Protein AF-0000000077855788 (afdb_homodimer)

Sequence (1600 aa):
MSSPLRSNRKIDPDASLVLVGIRGCGKRSLGFVAATALKRRFITEDHYFKEVTGLTRHEYLKQFGSQEFQHRDIEVLKMMLDKHRSRCVIECGLGSLTRPVQEHLRQYAATNPVVYLVRDMDHIQRLLGLEAQAVRRLCEGDPLHRNCSNFEFYNVEDRSSVSADEDAPDRRSVDYSFKLKEAKEDFTRFVQFITGTDVGSSGYDSPFVLLETPPELRSFTHAIFVRSSEMIEGAVNLCGLESGGDAIELCIDRWGPGMASTVSKQVSLLRRSARIPILFSIDASSSGIGRDLSPTQLRDVYFEIVEHGLRLAVEYLAIDLGQDRKLFGEAVRNRGMTKIIGQHVYEPSDHVSWEDEDCMSMYLEAETLACQLARILRVATEREDNNAVAKFTNKIQSLPGKHIPIIAYNIGSLGRTSQVFNSILTPVTHPAIKRSTDNERDPLITSRDAVQALFQSYVLDPLQFYILGGSVAYSLSPAMYNAAFQHCGMNHTYSIPESPTLSALDRLGRDPHFGGTSVVQPWRVQVSQKLASKSRHAEAIGAINTIMPLRARADGTVFPLQEQASRRNQAGPVLGWYGENTDWVGIVSCINRNLSPRNAISPLKTTGLVIGAGGMGRAAIYAMLRLGCRKIFIYNRTLSRAESVARHFNSWAASQVGAPEVVHVLKSVEDEWPADACPPCLIASCVPADPDGDEPPANFEMPQQWLGSPTGGVVLEFAYKPLETPLLRQMRRFRSETGRPWVLVDGLDNVCEQAIAQFELLTGRKAPRRLMTAEALRNYVGENGQFDEKTIQARLDSVRMSSPLRSNRKIDPDASLVLVGIRGCGKRSLGFVAATALKRRFITEDHYFKEVTGLTRHEYLKQFGSQEFQHRDIEVLKMMLDKHRSRCVIECGLGSLTRPVQEHLRQYAATNPVVYLVRDMDHIQRLLGLEAQAVRRLCEGDPLHRNCSNFEFYNVEDRSSVSADEDAPDRRSVDYSFKLKEAKEDFTRFVQFITGTDVGSSGYDSPFVLLETPPELRSFTHAIFVRSSEMIEGAVNLCGLESGGDAIELCIDRWGPGMASTVSKQVSLLRRSARIPILFSIDASSSGIGRDLSPTQLRDVYFEIVEHGLRLAVEYLAIDLGQDRKLFGEAVRNRGMTKIIGQHVYEPSDHVSWEDEDCMSMYLEAETLACQLARILRVATEREDNNAVAKFTNKIQSLPGKHIPIIAYNIGSLGRTSQVFNSILTPVTHPAIKRSTDNERDPLITSRDAVQALFQSYVLDPLQFYILGGSVAYSLSPAMYNAAFQHCGMNHTYSIPESPTLSALDRLGRDPHFGGTSVVQPWRVQVSQKLASKSRHAEAIGAINTIMPLRARADGTVFPLQEQASRRNQAGPVLGWYGENTDWVGIVSCINRNLSPRNAISPLKTTGLVIGAGGMGRAAIYAMLRLGCRKIFIYNRTLSRAESVARHFNSWAASQVGAPEVVHVLKSVEDEWPADACPPCLIASCVPADPDGDEPPANFEMPQQWLGSPTGGVVLEFAYKPLETPLLRQMRRFRSETGRPWVLVDGLDNVCEQAIAQFELLTGRKAPRRLMTAEALRNYVGENGQFDEKTIQARLDSVR

Organism: Aspergillus terreus (NCBI:txid33178)

pLDDT: mean 87.7, std 13.11, range [22.98, 98.69]

Nearest PDB structures (foldseek):
  5swv-assembly1_C  TM=8.016E-01  e=3.591E-38  Schizosaccharomyces pombe 972h-
  2o7s-assembly1_A  TM=4.598E-01  e=8.227E-27  Arabidopsis thaliana
  2o7q-assembly1_A  TM=4.556E-01  e=2.317E-26  Arabidopsis thaliana
  2gpt-assembly1_A  TM=4.487E-01  e=3.043E-26  Arabidopsis thaliana
  6bmb-assembly1_A  TM=4.433E-01  e=1.255E-25  Arabidopsis thaliana

InterPro domains:
  IPR001381 3-dehydroquinate dehydratase type I [PF01487] (223-460)
  IPR001381 3-dehydroquinate dehydratase type I [cd00502] (224-437)
  IPR006151 Quinate/shikimate 5-dehydrogenase/glutamyl-tRNA reductase [PF01488] (608-657)
  IPR013708 Shikimate dehydrogenase substrate binding, N-terminal [PF08501] (467-547)
  IPR013785 Aldolase-type TIM barrel [G3DSA:3.20.20.70] (212-454)
  IPR027417 P-loop containing nucleoside triphosphate hydrolase [G3DSA:3.40.50.300] (8-182)
  IPR027417 P-loop containing nucleoside triphosphate hydrolase [SSF52540] (16-129)
  IPR031322 Shikimate kinase/gluconokinase [PF01202] (23-154)
  IPR036291 NAD(P)-binding domain superfamily [SSF51735] (583-776)
  IPR046346 Aminoacid dehydrogenase-like, N-terminal domain superfamily [SSF53223] (458-555)

Secondary structure (DSSP, 8-state):
------------TTBPEEEE--TTS-HHHHHHHHHHHHT-EEEEHHHHHHHHHSS-HHHHHHHH-HHHHHHHHHHHHHHHHHH--BSEEEE--GGGGSHHHHHHHHHHTTTS-EEEEE--HHHHHHHHT--HHHHHHHHHHGGGGGGG-SEEEE-PPPGGGSSS-S----TTSTTTGGGGHHHHHHHHHHHHHHHT---S--S-S-TT-GGGS-GGGSSS-EEEEEEHHHHHTT-B-GGGGGSS-SEEEEEE-B--TTHHHHHHHHHHHHHHHH-S-EEEEE-TTSHHHHTT--HHHHHHHHHHHHHHHHHTT-SEEEEETTS-HHHHHHHHHT-TTPEEEEEEEE-GGG---TTSHHHHHHHHHHHHTT-SEEEEEEE-SSTTHHHHHHHHHHHHHTSSS----EEEEEESGGGHHHHHT--S-EEEB-TTB---S--TTS---BHHHHHHHHHHTTSS---EEEEESSS-TT-SHHHHHHHHHHHTT---EEE--SS-SHHHHHHHTTSTTEEEEEE-TTSHHHHHTT-SEE-HHHHHHT--SEEEEEEB-TTSPBPPHHHHHHTTT----EEEEEEE--HHHHHHHHHHHH--GGG---TTT-EEEEE--SHHHHHHHHHHHHHT--EEEEE-SSHHHHHHHHHHHHHHHHHHHS----EEEE--TTSPPPTTSPPPSEEEE---SS--TTS-S------GGGG--TT-EEEEE---SSSS-HHHHHHHHHHHHH---EEEE-HHHHHHHHHHHHHHHHHSS---HHHHHHHHHHH-EETTEEPPHHHHHHHHTT--/------------TTBPEEEE--TTS-HHHHHHHHHHHHT-EEEEHHHHHHHHHSS-HHHHHHHH-HHHHHHHHHHHHHHHHHH--BSEEEE--GGGGSHHHHHHHHHHTTTS-EEEEE--HHHHHHHHT--HHHHHHHHHHGGGGGGG-SEEEE-PPPGGGSSS-TT---TTSHHHHGGGHHHHHHHHHHHHHHHT---S--S-S-TT-GGGS-GGGSSS-EEEEEEHHHHHTT-B-GGGGGSS-SEEEEEE-B--TTHHHHHHHHHHHHHHHH-S-EEEEE-TTSHHHHTT--HHHHHHHHHHHHHHHHHTT-SEEEEETTS-HHHHHHHHHT-TTPEEEEEEEE-GGG---TTSHHHHHHHHHHHHTT-SEEEEEEE-SSTTHHHHHHHHHHHHHTSSS----EEEEEESGGGHHHHHT--S-EEEB-TTB---S--TTS---BHHHHHHHHHHTTSS---EEEEESSS-TT-SHHHHHHHHHHHTT---EEE--SS-SHHHHHHHTTSTTEEEEEE-TTSHHHHHTS-SEE-HHHHHHT--SEEEEEEB-TTSPBPPHHHHHHTTT----EEEEEEE--HHHHHHHHHHHH--GGG---TTT-EEEEE--SHHHHHHHHHHHHHT--EEEEE-SSHHHHHHHHHHHHHHHHHHHS----EEEE--TTSPPPTTSPPPSEEEE---SS--TTS-SS-----GGGG--TT-EEEEE---SSSS-HHHHHHHHHHHHH---EEEE-HHHHHHHHHHHHHHHHHSS---HHHHHHHHHHH-EETTEEPPHHHHHHHHTT--

Radius of gyration: 42.32 Å; Cα contacts (8 Å, |Δi|>4): 3057; chains: 2; bounding box: 80×132×97 Å

Foldseek 3Di:
DPDLQQQFLAAALFFEEEEDFAPQLCLVVLLVLLCVLSVAAEEELQVQLCVVVVDGLVRCCVVPNDVVSLVSSLVSLLVVCVVPGGRYYYYDYPNCLDPSNLVSLQVSSNHHAYEQRAEDLVNSCVVVVDDPVVSVVRVVRGCSSVSSGQAYAYQDWAPQPPDDDPPDPPPLDLSVLLGCLLSSVLSSVVSCLSSVVVVPPCPVLALLFLVSDQQLLFWPFAAAEDELVLVVVVQFDLLQLQFFGQEHEYEYQADDPPVLVSVSVVVSSNCSRHVHFYEYEYDLVHCRQPVPDDPVVSLVSLLVSLSSVLNHSGQEYEDELPHDLVSLLSSVSRNRNHAYEHEYEAEVVNVDALPDCVVVVSQVSCVVSVGQEYEYEYADPALCSLVSQVVNQVVVVPDPDDGHYYHYWYFFPSTVNNLLRGIGHRHAHDPSGDDPDDDRRHHDHTQLRSQLVCDVVQVFDAAEEEEAEDDCPLPLLQLLQVLQCVVRNHNYGYDYDPHRDPVVCVVLLFFLRHLKYFYDPPCFQVVLVFFPEEGPLCVLLNGFGIKGFFAADPVRHTDDSSVCSNRSRHGHGGDGIYTHHLLLVLLLVVQSSSWRSVQQDDQVAAEEEEEDLHSNSSSNLSSCVVSPYQAYEYEYPDQVSLVVSQCSNQVVCCVPVVRRGRYHYDDDLPDADDPSHHQHQHYEYPFEQDPPPPDHGPLDEHDPNSQPHQQHHEYEYQYVAPQCHNHNVNVVVVCVVPVRDYHYHTNLSSSLSSSQSNSCSSPVGHTPSLSSSLSSQQSDQHPVGGDDPVVSVVVSVSPD/DPDLQQQFLAAALFFEEEEDFAPQLCLVVLLVLLCVLSVAAEEELQVQLCVVVVDGLVRCCVVPNDVVSLVSSLVSVLVVCVVPGGRYYYYDYPNCLDPSNLVSLQVSSNHHAYEQRAEDLVNSCVVVVDDPVVSVVRVVRGCSSVSSGQAYAYQDWAPQPPDDDPPPPPPLDLSNLLGCLLSSVLSSVVSCLSSVVVVPDCPVLALLFLVSDQQLLFWPFAAAEDELVLVVVVQFDLLQLQFFGQEYEYEYQADDPPVLVSVNVVVSSNCSRHVHFYEYHYDLVHCRQPPPDDPVRSLVSLLVSLSSVLNHSGQEYEDELPHDLVSLLSSVSRNRNHAYEHEDEAEVVNVDALPDCVVVVSQVSCVVSVGQEYEYEYADPALCSLVSQVVNQVVVVPDPDDGHYYHYWYFFPSTVNNLLRGIGHRHAHDPSGDDPDDDRRHHDHTQLRSQLVCDVVQVFDAAEEEEAEDDCPLPLLQLLQVLQCVVRNHNYGYDYDPHRDVVVCVVLLFFLRHLKYFYDPPCFQVVLVFFPEEGPLCVLLNGFGIKGFFAADPVRHTDDSSVCSNRSRHGHGGDGIYTDHLLLVLLLVVQSSSWRSVQQDDQAAAEEEEEDLHSNSSSNLSSCVVSPYQAYEYEYPDQVSLVVSQCSNQVVCCVPPVRRGRYHYDDDLPDADDPSHHQHQHYEYPFACDPPPPDHGQQDEHDPNSQPHQQHHEYEYQYVAPQCGPHNVNVVVVCVVPVRDYHYHTNLSSSLSSSQSNSCSSPVGHTPSLSSSLSSQQSDQHPVGGDDPVVSVVVSVSPD

Solvent-accessible surface area (backbone atoms only — not comparable to full-atom values): 83440 Å² total; per-residue (Å²): 133,76,71,77,76,76,58,38,40,68,51,57,60,53,35,14,38,36,34,40,44,54,88,71,36,43,51,67,65,50,35,50,44,45,11,61,69,66,71,30,48,70,44,46,48,66,60,49,44,22,70,75,70,74,36,46,69,68,55,39,33,72,72,63,33,68,69,55,34,54,54,49,50,54,52,48,53,52,48,54,51,68,74,43,55,53,53,26,23,35,32,49,53,75,61,57,74,38,68,72,46,29,56,51,34,40,58,46,14,53,54,22,57,20,34,25,39,38,47,58,63,71,55,33,34,65,74,67,65,56,52,73,70,58,49,52,54,46,63,68,49,50,65,56,40,60,76,28,30,44,31,44,45,43,51,64,80,52,78,82,72,67,71,76,77,89,67,78,77,57,83,83,42,77,73,54,55,61,46,50,57,61,45,46,55,51,48,38,54,47,54,30,51,70,36,60,43,40,82,71,80,58,55,67,57,42,66,39,39,60,91,75,46,57,51,84,78,40,64,59,24,27,15,35,56,42,47,50,60,39,55,74,69,63,34,51,43,57,80,57,50,45,40,61,39,58,24,36,24,45,28,40,36,57,57,58,91,68,34,68,63,51,52,39,44,48,52,42,52,48,39,67,48,40,71,44,48,37,32,39,36,69,40,71,85,31,66,44,54,39,69,91,52,52,72,68,55,40,50,52,51,50,51,49,52,51,50,51,47,47,22,52,63,34,49,28,38,47,42,60,66,84,52,62,62,69,63,48,45,49,50,56,69,32,28,43,73,32,37,37,26,27,24,48,74,46,50,70,88,66,74,72,52,59,84,39,64,62,54,57,50,52,52,50,46,22,53,73,59,64,32,59,28,30,33,46,38,32,48,42,74,45,61,68,49,38,58,40,40,53,53,40,55,51,52,60,70,65,45,84,77,91,73,66,55,73,33,60,34,33,34,34,89,52,5,46,36,22,46,51,68,31,47,34,63,36,63,14,30,54,90,41,46,60,76,85,70,89,55,64,76,50,55,84,48,36,41,30,51,33,41,31,21,34,43,54,37,50,75,27,42,60,30,41,31,37,47,33,30,76,80,54,88,81,55,50,58,40,55,20,48,38,52,43,26,55,66,51,27,43,71,48,45,44,42,73,54,95,58,38,45,72,69,39,45,61,56,50,55,50,37,38,38,42,40,32,31,37,39,37,60,82,44,17,45,64,52,55,72,70,43,74,43,62,24,56,63,17,59,71,44,57,23,26,31,34,39,32,63,35,45,32,48,84,87,62,50,64,56,56,65,65,55,46,42,57,42,48,47,47,59,45,50,38,80,42,34,34,34,32,49,34,57,27,56,8,48,40,52,54,45,64,73,52,50,44,55,90,63,55,69,31,56,87,67,32,20,34,36,32,35,30,53,52,56,63,24,34,26,50,53,49,26,42,44,73,64,39,39,43,36,32,37,31,32,32,93,55,55,69,46,25,48,50,52,29,51,52,51,17,54,52,35,34,74,69,72,67,47,61,77,36,45,44,71,48,87,50,83,82,54,74,67,60,87,92,49,64,46,37,32,38,36,39,39,47,50,57,42,62,49,65,80,91,43,76,39,54,81,53,71,77,53,69,72,56,65,58,28,83,75,23,30,32,40,39,36,58,35,49,66,55,57,81,37,57,44,58,52,48,50,52,51,48,30,68,74,68,65,43,57,60,39,80,40,52,12,63,60,41,54,41,41,16,47,39,53,43,46,18,45,52,62,63,43,64,44,46,56,64,60,32,43,50,38,36,47,61,69,38,70,51,95,84,41,58,63,52,71,67,60,48,50,60,57,46,73,72,56,124,132,76,70,78,79,75,60,37,40,67,51,57,60,53,35,13,37,35,35,39,44,55,88,71,36,45,52,67,66,49,37,50,44,44,12,60,69,68,72,32,47,70,44,46,49,67,62,50,43,22,69,75,68,73,36,47,70,68,56,39,34,72,71,62,32,68,70,54,34,53,53,49,51,53,52,48,52,53,46,53,51,70,74,42,56,54,54,25,24,36,33,48,52,75,63,55,74,39,68,73,45,29,54,51,34,40,59,46,15,52,55,23,58,21,33,24,39,38,48,58,62,70,53,32,34,64,76,69,66,56,53,73,70,58,49,52,53,47,65,68,49,50,64,57,42,60,74,26,28,44,30,44,45,44,51,63,77,49,78,78,68,67,71,70,76,89,68,76,76,58,82,82,41,79,72,55,55,57,44,49,56,59,47,47,54,52,49,37,55,48,54,29,51,70,36,60,42,40,82,75,81,60,55,68,56,42,64,40,39,61,90,76,45,58,52,83,78,40,65,60,23,28,14,35,57,41,46,48,60,40,54,75,71,61,34,49,44,57,82,56,50,44,39,62,40,59,25,35,27,43,29,39,36,60,56,57,90,67,35,66,60,51,51,40,45,46,54,43,52,47,40,65,48,41,72,45,49,37,32,40,36,70,40,68,86,30,69,44,54,40,67,92,51,52,73,68,53,40,52,52,51,51,51,49,52,51,50,48,45,48,23,53,63,35,50,28,39,47,43,59,65,86,52,62,62,67,63,49,46,51,49,56,68,32,27,44,74,33,38,38,27,26,24,47,74,46,50,71,88,65,74,72,54,58,84,37,63,63,54,56,51,52,53,50,47,22,53,73,61,63,32,59,28,30,34,46,37,31,49,42,74,44,61,66,49,37,58,39,39,52,54,41,54,51,53,60,71,66,44,84,75,89,73,63,55,72,34,59,35,32,33,34,89,53,4,46,37,23,44,52,70,32,46,33,62,36,62,14,32,54,90,41,48,60,77,86,70,90,56,64,76,50,55,84,48,36,40,31,52,33,41,31,21,35,43,54,38,49,73,28,40,59,30,41,30,37,48,33,30,77,79,54,88,81,56,51,57,38,57,20,47,38,52,44,26,54,66,50,26,43,71,48,46,43,44,73,55,95,60,38,45,71,70,40,47,62,58,48,53,51,36,38,39,40,41,30,32,39,39,38,61,80,45,16,44,63,52,54,72,71,44,75,43,61,24,55,63,18,60,71,41,56,22,27,32,36,39,33,63,34,43,32,48,84,87,62,52,65,54,56,65,66,55,45,43,57,42,47,48,48,59,46,51,38,80,42,35,34,33,32,48,35,56,27,56,8,49,42,51,53,46,64,73,53,50,44,56,90,62,54,70,32,56,86,68,31,20,34,36,33,35,28,54,51,54,64,24,32,24,50,52,48,26,41,44,73,64,40,40,43,36,31,36,33,34,30,94,54,56,68,46,27,48,52,52,30,50,51,50,17,54,51,36,34,73,70,73,67,47,62,76,33,45,43,71,48,86,50,83,82,53,74,65,60,87,92,49,63,47,36,33,38,37,39,39,46,49,60,36,66,51,71,80,92,47,77,31,48,79,54,71,77,54,69,70,56,66,58,29,81,74,24,30,32,39,38,36,57,36,49,66,56,57,80,36,50,42,57,52,48,48,52,50,47,30,69,72,69,64,42,56,61,39,79,39,50,12,62,60,40,53,41,42,17,48,39,52,43,46,18,45,52,61,62,44,64,44,45,55,65,60,31,43,48,38,36,48,63,70,38,70,52,93,85,40,58,63,51,71,68,60,48,48,59,57,46,72,70,55,125

Structure (mmCIF, N/CA/C/O backbone):
data_AF-0000000077855788-model_v1
#
loop_
_entity.id
_entity.type
_entity.pdbx_description
1 polymer 'Repressor protein'
#
loop_
_atom_site.group_PDB
_atom_site.id
_atom_site.type_symbol
_atom_site.label_atom_id
_atom_site.label_alt_id
_atom_site.label_comp_id
_atom_site.label_asym_id
_atom_site.label_entity_id
_atom_site.label_seq_id
_atom_site.pdbx_PDB_ins_code
_atom_site.Cartn_x
_atom_site.Cartn_y
_atom_site.Cartn_z
_atom_site.occupancy
_atom_site.B_iso_or_equiv
_atom_site.auth_seq_id
_atom_site.auth_comp_id
_atom_site.auth_asym_id
_atom_site.auth_atom_id
_atom_site.pdbx_PDB_model_num
ATOM 1 N N . MET A 1 1 ? -38.094 46.25 5.488 1 23.09 1 MET A N 1
ATOM 2 C CA . MET A 1 1 ? -37.281 45.062 5.688 1 23.09 1 MET A CA 1
ATOM 3 C C . MET A 1 1 ? -35.875 45.219 5.07 1 23.09 1 MET A C 1
ATOM 5 O O . MET A 1 1 ? -35.75 45.25 3.848 1 23.09 1 MET A O 1
ATOM 9 N N . SER A 1 2 ? -35.094 46.156 5.586 1 30.08 2 SER A N 1
ATOM 10 C CA . SER A 1 2 ? -33.844 46.688 5.07 1 30.08 2 SER A CA 1
ATOM 11 C C . SER A 1 2 ? -32.875 45.562 4.684 1 30.08 2 SER A C 1
ATOM 13 O O . SER A 1 2 ? -32.875 44.5 5.309 1 30.08 2 SER A O 1
ATOM 15 N N . SER A 1 3 ? -32.625 45.469 3.502 1 36.44 3 SER A N 1
ATOM 16 C CA . SER A 1 3 ? -31.734 44.5 2.902 1 36.44 3 SER A CA 1
ATOM 17 C C . SER A 1 3 ? -30.516 44.25 3.787 1 36.44 3 SER A C 1
ATOM 19 O O . SER A 1 3 ? -29.875 45.219 4.258 1 36.44 3 SER A O 1
ATOM 21 N N . PRO A 1 4 ? -30.547 43.281 4.625 1 43.81 4 PRO A N 1
ATOM 22 C CA . PRO A 1 4 ? -29.344 43.031 5.426 1 43.81 4 PRO A CA 1
ATOM 23 C C . PRO A 1 4 ? -28.062 43.469 4.723 1 43.81 4 PRO A C 1
ATOM 25 O O . PRO A 1 4 ? -27.891 43.188 3.533 1 43.81 4 PRO A O 1
ATOM 28 N N . LEU A 1 5 ? -27.641 44.656 4.949 1 46.56 5 LEU A N 1
ATOM 29 C CA . LEU A 1 5 ? -26.406 45.25 4.445 1 46.56 5 LEU A CA 1
ATOM 30 C C . LEU A 1 5 ? -25.328 44.188 4.219 1 46.56 5 LEU A C 1
ATOM 32 O O . LEU A 1 5 ? -25.156 43.281 5.043 1 46.56 5 LEU A O 1
ATOM 36 N N . ARG A 1 6 ? -24.953 44 2.924 1 56.59 6 ARG A N 1
ATOM 37 C CA . ARG A 1 6 ? -23.984 43.094 2.293 1 56.59 6 ARG A CA 1
ATOM 38 C C . ARG A 1 6 ? -22.609 43.25 2.943 1 56.59 6 ARG A C 1
ATOM 40 O O . ARG A 1 6 ? -22.031 44.344 2.977 1 56.59 6 ARG A O 1
ATOM 47 N N . SER A 1 7 ? -22.266 42.406 3.941 1 69.44 7 SER A N 1
ATOM 48 C CA . SER A 1 7 ? -20.969 42.406 4.613 1 69.44 7 SER A CA 1
ATOM 49 C C . SER A 1 7 ? -19.812 42.312 3.609 1 69.44 7 SER A C 1
ATOM 51 O O . SER A 1 7 ? -19.875 41.5 2.674 1 69.44 7 SER A O 1
ATOM 53 N N . ASN A 1 8 ? -19.094 43.438 3.318 1 81.44 8 ASN A N 1
ATOM 54 C CA . ASN A 1 8 ? -17.891 43.438 2.49 1 81.44 8 ASN A CA 1
ATOM 55 C C . ASN A 1 8 ? -16.656 43.062 3.291 1 81.44 8 ASN A C 1
ATOM 57 O O . ASN A 1 8 ? -16.438 43.562 4.391 1 81.44 8 ASN A O 1
ATOM 61 N N . ARG A 1 9 ? -15.953 42.094 2.84 1 90.12 9 ARG A N 1
ATOM 62 C CA . ARG A 1 9 ? -14.789 41.594 3.572 1 90.12 9 ARG A CA 1
ATOM 63 C C . ARG A 1 9 ? -13.516 41.75 2.748 1 90.12 9 ARG A C 1
ATOM 65 O O . ARG A 1 9 ? -12.438 41.312 3.16 1 90.12 9 ARG A O 1
ATOM 72 N N . LYS A 1 10 ? -13.719 42.312 1.552 1 86.38 10 LYS A N 1
ATOM 73 C CA . LYS A 1 10 ? -12.547 42.75 0.815 1 86.38 10 LYS A CA 1
ATOM 74 C C . LYS A 1 10 ? -12.109 44.156 1.286 1 86.38 10 LYS A C 1
ATOM 76 O O . LYS A 1 10 ? -12.664 45.156 0.851 1 86.38 10 LYS A O 1
ATOM 81 N N . ILE A 1 11 ? -11.148 44.188 2.082 1 87.12 11 ILE A N 1
ATOM 82 C CA . ILE A 1 11 ? -10.828 45.438 2.783 1 87.12 11 ILE A CA 1
ATOM 83 C C . ILE A 1 11 ? -9.391 45.844 2.465 1 87.12 11 ILE A C 1
ATOM 85 O O . ILE A 1 11 ? -8.562 45 2.104 1 87.12 11 ILE A O 1
ATOM 89 N N . ASP A 1 12 ? -9.234 47.062 2.537 1 88.62 12 ASP A N 1
ATOM 90 C CA . ASP A 1 12 ? -7.891 47.594 2.408 1 88.62 12 ASP A CA 1
ATOM 91 C C . ASP A 1 12 ? -6.996 47.125 3.553 1 88.62 12 ASP A C 1
ATOM 93 O O . ASP A 1 12 ? -7.418 47.125 4.711 1 88.62 12 ASP A O 1
ATOM 97 N N . PRO A 1 13 ? -5.836 46.719 3.285 1 88.38 13 PRO A N 1
ATOM 98 C CA . PRO A 1 13 ? -4.93 46.219 4.316 1 88.38 13 PRO A CA 1
ATOM 99 C C . PRO A 1 13 ? -4.613 47.25 5.391 1 88.38 13 PRO A C 1
ATOM 101 O O . PRO A 1 13 ? -4.27 46.906 6.52 1 88.38 13 PRO A O 1
ATOM 104 N N . ASP A 1 14 ? -4.758 48.5 5.078 1 90.94 14 ASP A N 1
ATOM 105 C CA . ASP A 1 14 ? -4.434 49.562 6.035 1 90.94 14 ASP A CA 1
ATOM 106 C C . ASP A 1 14 ? -5.68 50.031 6.785 1 90.94 14 ASP A C 1
ATOM 108 O O . ASP A 1 14 ? -5.598 50.906 7.656 1 90.94 14 ASP A O 1
ATOM 112 N N . ALA A 1 15 ? -6.766 49.406 6.488 1 94.31 15 ALA A N 1
ATOM 113 C CA . ALA A 1 15 ? -8.016 49.812 7.133 1 94.31 15 ALA A CA 1
ATOM 114 C C . ALA A 1 15 ? -7.961 49.562 8.641 1 94.31 15 ALA A C 1
ATOM 116 O O . ALA A 1 15 ? -7.402 48.562 9.078 1 94.31 15 ALA A O 1
ATOM 117 N N . SER A 1 16 ? -8.516 50.469 9.391 1 96.38 16 SER A N 1
ATOM 118 C CA . SER A 1 16 ? -8.57 50.281 10.836 1 96.38 16 SER A CA 1
ATOM 119 C C . SER A 1 16 ? -9.484 49.125 11.219 1 96.38 16 SER A C 1
ATOM 121 O O . SER A 1 16 ? -10.453 48.844 10.523 1 96.38 16 SER A O 1
ATOM 123 N N . LEU A 1 17 ? -9.086 48.5 12.266 1 96.44 17 LEU A N 1
ATOM 124 C CA . LEU A 1 17 ? -9.852 47.375 12.812 1 96.44 17 LEU A CA 1
ATOM 125 C C . LEU A 1 17 ? -10.648 47.812 14.039 1 96.44 17 LEU A C 1
ATOM 127 O O . LEU A 1 17 ? -10.109 48.469 14.93 1 96.44 17 LEU A O 1
ATOM 131 N N . VAL A 1 18 ? -11.914 47.5 14.109 1 96.69 18 VAL A N 1
ATOM 132 C CA . VAL A 1 18 ? -12.781 47.875 15.219 1 96.69 18 VAL A CA 1
ATOM 133 C C . VAL A 1 18 ? -13.234 46.625 15.977 1 96.69 18 VAL A C 1
ATOM 135 O O . VAL A 1 18 ? -13.609 45.625 15.367 1 96.69 18 VAL A O 1
ATOM 138 N N . LEU A 1 19 ? -13.117 46.656 17.281 1 96.69 19 LEU A N 1
ATOM 139 C CA . LEU A 1 19 ? -13.57 45.562 18.141 1 96.69 19 LEU A CA 1
ATOM 140 C C . LEU A 1 19 ? -14.859 45.938 18.875 1 96.69 19 LEU A C 1
ATOM 142 O O . LEU A 1 19 ? -14.922 47 19.516 1 96.69 19 LEU A O 1
ATOM 146 N N . VAL A 1 20 ? -15.898 45.125 18.719 1 95.62 20 VAL A N 1
ATOM 147 C CA . VAL A 1 20 ? -17.172 45.344 19.406 1 95.62 20 VAL A CA 1
ATOM 148 C C . VAL A 1 20 ? -17.531 44.094 20.219 1 95.62 20 VAL A C 1
ATOM 150 O O . VAL A 1 20 ? -17.031 43 19.953 1 95.62 20 VAL A O 1
ATOM 153 N N . GLY A 1 21 ? -18.406 44.219 21.234 1 93.5 21 GLY A N 1
ATOM 154 C CA . GLY A 1 21 ? -18.859 43.156 22.125 1 93.5 21 GLY A CA 1
ATOM 155 C C . GLY A 1 21 ? -19.266 43.688 23.5 1 93.5 21 GLY A C 1
ATOM 156 O O . GLY A 1 21 ? -19.078 44.875 23.797 1 93.5 21 GLY A O 1
ATOM 157 N N . ILE A 1 22 ? -19.781 42.844 24.297 1 91 22 ILE A N 1
ATOM 158 C CA . ILE A 1 22 ? -20.25 43.25 25.609 1 91 22 ILE A CA 1
ATOM 159 C C . ILE A 1 22 ? -19.062 43.344 26.578 1 91 22 ILE A C 1
ATOM 161 O O . ILE A 1 22 ? -17.938 42.938 26.234 1 91 22 ILE A O 1
ATOM 165 N N . ARG A 1 23 ? -19.328 43.938 27.688 1 87.69 23 ARG A N 1
ATOM 166 C CA . ARG A 1 23 ? -18.297 44.062 28.703 1 87.69 23 ARG A CA 1
ATOM 167 C C . ARG A 1 23 ? -17.812 42.688 29.172 1 87.69 23 ARG A C 1
ATOM 169 O O . ARG A 1 23 ? -18.625 41.781 29.422 1 87.69 23 ARG A O 1
ATOM 176 N N . GLY A 1 24 ? -16.547 42.5 29.172 1 88.31 24 GLY A N 1
ATOM 177 C CA . GLY A 1 24 ? -16 41.25 29.672 1 88.31 24 GLY A CA 1
ATOM 178 C C . GLY A 1 24 ? -15.602 40.281 28.578 1 88.31 24 GLY A C 1
ATOM 179 O O . GLY A 1 24 ? -15.008 39.25 28.859 1 88.31 24 GLY A O 1
ATOM 180 N N . CYS A 1 25 ? -15.852 40.688 27.359 1 91.25 25 CYS A N 1
ATOM 181 C CA . CYS A 1 25 ? -15.57 39.75 26.266 1 91.25 25 CYS A CA 1
ATOM 182 C C . CYS A 1 25 ? -14.094 39.812 25.875 1 91.25 25 CYS A C 1
ATOM 184 O O . CYS A 1 25 ? -13.609 38.938 25.141 1 91.25 25 CYS A O 1
ATOM 186 N N . GLY A 1 26 ? -13.305 40.812 26.359 1 88.94 26 GLY A N 1
ATOM 187 C CA . GLY A 1 26 ? -11.867 40.875 26.141 1 88.94 26 GLY A CA 1
ATOM 188 C C . GLY A 1 26 ? -11.453 41.906 25.125 1 88.94 26 GLY A C 1
ATOM 189 O O . GLY A 1 26 ? -10.391 41.812 24.516 1 88.94 26 GLY A O 1
ATOM 190 N N . LYS A 1 27 ? -12.203 42.938 24.859 1 91.44 27 LYS A N 1
ATOM 191 C CA . LYS A 1 27 ? -11.969 43.969 23.828 1 91.44 27 LYS A CA 1
ATOM 192 C C . LYS A 1 27 ? -10.648 44.688 24.078 1 91.44 27 LYS A C 1
ATOM 194 O O . LYS A 1 27 ? -9.852 44.875 23.141 1 91.44 27 LYS A O 1
ATOM 199 N N . ARG A 1 28 ? -10.43 45.094 25.297 1 87.38 28 ARG A N 1
ATOM 200 C CA . ARG A 1 28 ? -9.227 45.875 25.594 1 87.38 28 ARG A CA 1
ATOM 201 C C . ARG A 1 28 ? -7.977 45 25.438 1 87.38 28 ARG A C 1
ATOM 203 O O . ARG A 1 28 ? -7 45.438 24.828 1 87.38 28 ARG A O 1
ATOM 210 N N . SER A 1 29 ? -8.031 43.844 26.062 1 85.75 29 SER A N 1
ATOM 211 C CA . SER A 1 29 ? -6.891 42.938 25.984 1 85.75 29 SER A CA 1
ATOM 212 C C . SER A 1 29 ? -6.605 42.531 24.547 1 85.75 29 SER A C 1
ATOM 214 O O . SER A 1 29 ? -5.461 42.594 24.094 1 85.75 29 SER A O 1
ATOM 216 N N . LEU A 1 30 ? -7.629 42.125 23.828 1 91.5 30 LEU A N 1
ATOM 217 C CA . LEU A 1 30 ? -7.453 41.688 22.453 1 91.5 30 LEU A CA 1
ATOM 218 C C . LEU A 1 30 ? -7.156 42.875 21.531 1 91.5 30 LEU A C 1
ATOM 220 O O . LEU A 1 30 ? -6.488 42.719 20.516 1 91.5 30 LEU A O 1
ATOM 224 N N . GLY A 1 31 ? -7.703 44 21.891 1 91.12 31 GLY A N 1
ATOM 225 C CA . GLY A 1 31 ? -7.348 45.188 21.156 1 91.12 31 GLY A CA 1
ATOM 226 C C . GLY A 1 31 ? -5.859 45.5 21.188 1 91.12 31 GLY A C 1
ATOM 227 O O . GLY A 1 31 ? -5.277 45.875 20.156 1 91.12 31 GLY A O 1
ATOM 228 N N . PHE A 1 32 ? -5.344 45.375 22.328 1 84.12 32 PHE A N 1
ATOM 229 C CA . PHE A 1 32 ? -3.902 45.531 22.469 1 84.12 32 PHE A CA 1
ATOM 230 C C . PHE A 1 32 ? -3.145 44.531 21.625 1 84.12 32 PHE A C 1
ATOM 232 O O . PHE A 1 32 ? -2.145 44.844 20.984 1 84.12 32 PHE A O 1
ATOM 239 N N . VAL A 1 33 ? -3.582 43.281 21.703 1 84.94 33 VAL A N 1
ATOM 240 C CA . VAL A 1 33 ? -2.98 42.188 20.922 1 84.94 33 VAL A CA 1
ATOM 241 C C . VAL A 1 33 ? -3.029 42.562 19.438 1 84.94 33 VAL A C 1
ATOM 243 O O . VAL A 1 33 ? -2.037 42.375 18.734 1 84.94 33 VAL A O 1
ATOM 246 N N . ALA A 1 34 ? -4.105 43.031 19.016 1 90.75 34 ALA A N 1
ATOM 247 C CA . ALA A 1 34 ? -4.289 43.375 17.609 1 90.75 34 ALA A CA 1
ATOM 248 C C . ALA A 1 34 ? -3.396 44.531 17.203 1 90.75 34 ALA A C 1
ATOM 250 O O . ALA A 1 34 ? -2.811 44.531 16.109 1 90.75 34 ALA A O 1
ATOM 251 N N . ALA A 1 35 ? -3.352 45.531 18.031 1 88.19 35 ALA A N 1
ATOM 252 C CA . ALA A 1 35 ? -2.529 46.688 17.75 1 88.19 35 ALA A CA 1
ATOM 253 C C . ALA A 1 35 ? -1.057 46.312 17.609 1 88.19 35 ALA A C 1
ATOM 255 O O . ALA A 1 35 ? -0.358 46.812 16.734 1 88.19 35 ALA A O 1
ATOM 256 N N . THR A 1 36 ? -0.705 45.469 18.453 1 75.88 36 THR A N 1
ATOM 257 C CA . THR A 1 36 ? 0.674 45 18.422 1 75.88 36 THR A CA 1
ATOM 258 C C . THR A 1 36 ? 0.927 44.156 17.172 1 75.88 36 THR A C 1
ATOM 260 O O . THR A 1 36 ? 1.937 44.312 16.484 1 75.88 36 THR A O 1
ATOM 263 N N . ALA A 1 37 ? 0.071 43.25 16.938 1 79.81 37 ALA A N 1
ATOM 264 C CA . ALA A 1 37 ? 0.205 42.312 15.812 1 79.81 37 ALA A CA 1
ATOM 265 C C . ALA A 1 37 ? 0.205 43.062 14.484 1 79.81 37 ALA A C 1
ATOM 267 O O . ALA A 1 37 ? 0.92 42.688 13.555 1 79.81 37 ALA A O 1
ATOM 268 N N . LEU A 1 38 ? -0.605 44.094 14.414 1 86.81 38 LEU A N 1
ATOM 269 C CA . LEU A 1 38 ? -0.783 44.844 13.164 1 86.81 38 LEU A CA 1
ATOM 270 C C . LEU A 1 38 ? 0.092 46.094 13.133 1 86.81 38 LEU A C 1
ATOM 272 O O . LEU A 1 38 ? 0.17 46.75 12.109 1 86.81 38 LEU A O 1
ATOM 276 N N . LYS A 1 39 ? 0.767 46.344 14.211 1 79.5 39 LYS A N 1
ATOM 277 C CA . LYS A 1 39 ? 1.586 47.531 14.344 1 79.5 39 LYS A CA 1
ATOM 278 C C . LYS A 1 39 ? 0.769 48.812 14.055 1 79.5 39 LYS A C 1
ATOM 280 O O . LYS A 1 39 ? 1.152 49.625 13.211 1 79.5 39 LYS A O 1
ATOM 285 N N . ARG A 1 40 ? -0.306 48.938 14.773 1 90.25 40 ARG A N 1
ATOM 286 C CA . ARG A 1 40 ? -1.222 50.062 14.594 1 90.25 40 ARG A CA 1
ATOM 287 C C . ARG A 1 40 ? -1.474 50.75 15.922 1 90.25 40 ARG A C 1
ATOM 289 O O . ARG A 1 40 ? -1.174 50.219 16.984 1 90.25 40 ARG A O 1
ATOM 296 N N . ARG A 1 41 ? -1.955 51.906 15.797 1 90.69 41 ARG A N 1
ATOM 297 C CA . ARG A 1 41 ? -2.303 52.688 16.984 1 90.69 41 ARG A CA 1
ATOM 298 C C . ARG A 1 41 ? -3.57 52.156 17.641 1 90.69 41 ARG A C 1
ATOM 300 O O . ARG A 1 41 ? -4.539 51.812 16.953 1 90.69 41 ARG A O 1
ATOM 307 N N . PHE A 1 42 ? -3.506 52.031 18.953 1 92.12 42 PHE A N 1
ATOM 308 C CA . PHE A 1 42 ? -4.656 51.531 19.688 1 92.12 42 PHE A CA 1
ATOM 309 C C . PHE A 1 42 ? -5.457 52.688 20.297 1 92.12 42 PHE A C 1
ATOM 311 O O . PHE A 1 42 ? -4.922 53.5 21.062 1 92.12 42 PHE A O 1
ATOM 318 N N . ILE A 1 43 ? -6.699 52.75 19.938 1 94.75 43 ILE A N 1
ATOM 319 C CA . ILE A 1 43 ? -7.598 53.781 20.438 1 94.75 43 ILE A CA 1
ATOM 320 C C . ILE A 1 43 ? -8.734 53.156 21.234 1 94.75 43 ILE A C 1
ATOM 322 O O . ILE A 1 43 ? -9.406 52.25 20.75 1 94.75 43 ILE A O 1
ATOM 326 N N . THR A 1 44 ? -8.914 53.594 22.422 1 92.12 44 THR A N 1
ATOM 327 C CA . THR A 1 44 ? -10.031 53.125 23.234 1 92.12 44 THR A CA 1
ATOM 328 C C . THR A 1 44 ? -11.094 54.219 23.359 1 92.12 44 THR A C 1
ATOM 330 O O . THR A 1 44 ? -10.773 55.406 23.359 1 92.12 44 THR A O 1
ATOM 333 N N . GLU A 1 45 ? -12.281 53.781 23.484 1 91.31 45 GLU A N 1
ATOM 334 C CA . GLU A 1 45 ? -13.406 54.719 23.578 1 91.31 45 GLU A CA 1
ATOM 335 C C . GLU A 1 45 ? -13.281 55.625 24.797 1 91.31 45 GLU A C 1
ATOM 337 O O . GLU A 1 45 ? -13.531 56.844 24.734 1 91.31 45 GLU A O 1
ATOM 342 N N . ASP A 1 46 ? -12.953 55.156 25.938 1 89.31 46 ASP A N 1
ATOM 343 C CA . ASP A 1 46 ? -12.844 55.906 27.188 1 89.31 46 ASP A CA 1
ATOM 344 C C . ASP A 1 46 ? -11.797 57 27.078 1 89.31 46 ASP A C 1
ATOM 346 O O . ASP A 1 46 ? -12.039 58.125 27.484 1 89.31 46 ASP A O 1
ATOM 350 N N . HIS A 1 47 ? -10.688 56.594 26.578 1 90.75 47 HIS A N 1
ATOM 351 C CA . HIS A 1 47 ? -9.609 57.562 26.438 1 90.75 47 HIS A CA 1
ATOM 352 C C . HIS A 1 47 ? -9.977 58.656 25.422 1 90.75 47 HIS A C 1
ATOM 354 O O . HIS A 1 47 ? -9.688 59.844 25.641 1 90.75 47 HIS A O 1
ATOM 360 N N . TYR A 1 48 ? -10.523 58.25 24.359 1 93.69 48 TYR A N 1
ATOM 361 C CA . TYR A 1 48 ? -10.906 59.219 23.344 1 93.69 48 TYR A CA 1
ATOM 362 C C . TYR A 1 48 ? -11.977 60.188 23.859 1 93.69 48 TYR A C 1
ATOM 364 O O . TYR A 1 48 ? -11.961 61.375 23.547 1 93.69 48 TYR A O 1
ATOM 372 N N . PHE A 1 49 ? -12.961 59.688 24.578 1 94.06 49 PHE A N 1
ATOM 373 C CA . PHE A 1 49 ? -14 60.531 25.172 1 94.06 49 PHE A CA 1
ATOM 374 C C . PHE A 1 49 ? -13.383 61.625 26.062 1 94.06 49 PHE A C 1
ATOM 376 O O . PHE A 1 49 ? -13.773 62.781 26 1 94.06 49 PHE A O 1
ATOM 383 N N . LYS A 1 50 ? -12.422 61.219 26.828 1 94.06 50 LYS A N 1
ATOM 384 C CA . LYS A 1 50 ? -11.727 62.188 27.703 1 94.06 50 LYS A CA 1
ATOM 385 C C . LYS A 1 50 ? -10.938 63.188 26.891 1 94.06 50 LYS A C 1
ATOM 387 O O . LYS A 1 50 ? -10.906 64.375 27.25 1 94.06 50 LYS A O 1
ATOM 392 N N . GLU A 1 51 ? -10.32 62.75 25.922 1 94.25 51 GLU A N 1
ATOM 393 C CA . GLU A 1 51 ? -9.531 63.625 25.062 1 94.25 51 GLU A CA 1
ATOM 394 C C . GLU A 1 51 ? -10.406 64.688 24.406 1 94.25 51 GLU A C 1
ATOM 396 O O . GLU A 1 51 ? -10 65.875 24.281 1 94.25 51 GLU A O 1
ATOM 401 N N . VAL A 1 52 ? -11.594 64.312 23.969 1 94.25 52 VAL A N 1
ATOM 402 C CA . VAL A 1 52 ? -12.477 65.25 23.219 1 94.25 52 VAL A CA 1
ATOM 403 C C . VAL A 1 52 ? -13.219 66.125 24.172 1 94.25 52 VAL A C 1
ATOM 405 O O . VAL A 1 52 ? -13.406 67.312 23.891 1 94.25 52 VAL A O 1
ATOM 408 N N . THR A 1 53 ? -13.664 65.625 25.359 1 94.25 53 THR A N 1
ATOM 409 C CA . THR A 1 53 ? -14.547 66.375 26.234 1 94.25 53 THR A CA 1
ATOM 410 C C . THR A 1 53 ? -13.766 67 27.406 1 94.25 53 THR A C 1
ATOM 412 O O . THR A 1 53 ? -14.242 67.938 28.078 1 94.25 53 THR A O 1
ATOM 415 N N . GLY A 1 54 ? -12.609 66.438 27.734 1 93.44 54 GLY A N 1
ATOM 416 C CA . GLY A 1 54 ? -11.797 66.875 28.859 1 93.44 54 GLY A CA 1
ATOM 417 C C . GLY A 1 54 ? -12.172 66.188 30.156 1 93.44 54 GLY A C 1
ATOM 418 O O . GLY A 1 54 ? -11.477 66.312 31.172 1 93.44 54 GLY A O 1
ATOM 419 N N . LEU A 1 55 ? -13.32 65.438 30.109 1 94.31 55 LEU A N 1
ATOM 420 C CA . LEU A 1 55 ? -13.812 64.75 31.281 1 94.31 55 LEU A CA 1
ATOM 421 C C . LEU A 1 55 ? -13.938 63.219 31 1 94.31 55 LEU A C 1
ATOM 423 O O . LEU A 1 55 ? -14.148 62.812 29.859 1 94.31 55 LEU A O 1
ATOM 427 N N . THR A 1 56 ? -13.734 62.5 32.031 1 92.5 56 THR A N 1
ATOM 428 C CA . THR A 1 56 ? -14.023 61.094 31.922 1 92.5 56 THR A CA 1
ATOM 429 C C . THR A 1 56 ? -15.516 60.844 31.734 1 92.5 56 THR A C 1
ATOM 431 O O . THR A 1 56 ? -16.328 61.75 32 1 92.5 56 THR A O 1
ATOM 434 N N . ARG A 1 57 ? -15.828 59.719 31.25 1 89.81 57 ARG A N 1
ATOM 435 C CA . ARG A 1 57 ? -17.234 59.375 31.047 1 89.81 57 ARG A CA 1
ATOM 436 C C . ARG A 1 57 ? -18.031 59.469 32.344 1 89.81 57 ARG A C 1
ATOM 438 O O . ARG A 1 57 ? -19.141 60 32.344 1 89.81 57 ARG A O 1
ATOM 445 N N . HIS A 1 58 ? -17.453 59.062 33.438 1 90.06 58 HIS A N 1
ATOM 446 C CA . HIS A 1 58 ? -18.094 59.094 34.75 1 90.06 58 HIS A CA 1
ATOM 447 C C . HIS A 1 58 ? -18.312 60.562 35.219 1 90.06 58 HIS A C 1
ATOM 449 O O . HIS A 1 58 ? -19.391 60.906 35.688 1 90.06 58 HIS A O 1
ATOM 455 N N . GLU A 1 59 ? -17.266 61.312 35 1 94.12 59 GLU A N 1
ATOM 456 C CA . GLU A 1 59 ? -17.344 62.719 35.375 1 94.12 59 GLU A CA 1
ATOM 457 C C . GLU A 1 59 ? -18.375 63.469 34.562 1 94.12 59 GLU A C 1
ATOM 459 O O . GLU A 1 59 ? -19.125 64.312 35.062 1 94.12 59 GLU A O 1
ATOM 464 N N . TYR A 1 60 ? -18.375 63.156 33.344 1 93.69 60 TYR A N 1
ATOM 465 C CA . TYR A 1 60 ? -19.328 63.781 32.438 1 93.69 60 TYR A CA 1
ATOM 466 C C . TYR A 1 60 ? -20.766 63.438 32.812 1 93.69 60 TYR A C 1
ATOM 468 O O . TYR A 1 60 ? -21.641 64.312 32.812 1 93.69 60 TYR A O 1
ATOM 476 N N . LEU A 1 61 ? -21.078 62.219 33.094 1 91.25 61 LEU A N 1
ATOM 477 C CA . LEU A 1 61 ? -22.406 61.75 33.531 1 91.25 61 LEU A CA 1
ATOM 478 C C . LEU A 1 61 ? -22.844 62.469 34.812 1 91.25 61 LEU A C 1
ATOM 480 O O . LEU A 1 61 ? -24 62.875 34.906 1 91.25 61 LEU A O 1
ATOM 484 N N . LYS A 1 62 ? -21.859 62.625 35.688 1 93.44 62 LYS A N 1
ATOM 485 C CA . LYS A 1 62 ? -22.156 63.25 36.969 1 93.44 62 LYS A CA 1
ATOM 486 C C . LYS A 1 62 ? -22.453 64.75 36.781 1 93.44 62 LYS A C 1
ATOM 488 O O . LYS A 1 62 ? -23.359 65.312 37.406 1 93.44 62 LYS A O 1
ATOM 493 N N . GLN A 1 63 ? -21.719 65.312 35.844 1 94.81 63 GLN A N 1
ATOM 494 C CA . GLN A 1 63 ? -21.781 66.75 35.688 1 94.81 63 GLN A CA 1
ATOM 495 C C . GLN A 1 63 ? -22.969 67.125 34.812 1 94.81 63 GLN A C 1
ATOM 497 O O . GLN A 1 63 ? -23.609 68.188 35.062 1 94.81 63 GLN A O 1
ATOM 502 N N . PHE A 1 64 ? -23.312 66.375 33.719 1 94.5 64 PHE A N 1
ATOM 503 C CA . PHE A 1 64 ? -24.266 66.875 32.719 1 94.5 64 PHE A CA 1
ATOM 504 C C . PHE A 1 64 ? -25.516 66 32.688 1 94.5 64 PHE A C 1
ATOM 506 O O . PHE A 1 64 ? -26.5 66.312 32.031 1 94.5 64 PHE A O 1
ATOM 513 N N . GLY A 1 65 ? -25.547 64.875 33.438 1 91.25 65 GLY A N 1
ATOM 514 C CA . GLY A 1 65 ? -26.719 64 33.5 1 91.25 65 GLY A CA 1
ATOM 515 C C . GLY A 1 65 ? -26.734 62.938 32.438 1 91.25 65 GLY A C 1
ATOM 516 O O . GLY A 1 65 ? -25.938 62.969 31.516 1 91.25 65 GLY A O 1
ATOM 517 N N . SER A 1 66 ? -27.734 62.031 32.469 1 90.56 66 SER A N 1
ATOM 518 C CA . SER A 1 66 ? -27.797 60.812 31.672 1 90.56 66 SER A CA 1
ATOM 519 C C . SER A 1 66 ? -28.156 61.125 30.219 1 90.56 66 SER A C 1
ATOM 521 O O . SER A 1 66 ? -27.562 60.531 29.297 1 90.56 66 SER A O 1
ATOM 523 N N . GLN A 1 67 ? -29.047 61.938 29.938 1 90.69 67 GLN A N 1
ATOM 524 C CA . GLN A 1 67 ? -29.5 62.25 28.578 1 90.69 67 GLN A CA 1
ATOM 525 C C . GLN A 1 67 ? -28.406 62.938 27.766 1 90.69 67 GLN A C 1
ATOM 527 O O . GLN A 1 67 ? -28.125 62.531 26.641 1 90.69 67 GLN A O 1
ATOM 532 N N . GLU A 1 68 ? -27.844 63.906 28.391 1 91.38 68 GLU A N 1
ATOM 533 C CA . GLU A 1 68 ? -26.766 64.625 27.703 1 91.38 68 GLU A CA 1
ATOM 534 C C . GLU A 1 68 ? -25.547 63.75 27.516 1 91.38 68 GLU A C 1
ATOM 536 O O . GLU A 1 68 ? -24.828 63.875 26.516 1 91.38 68 GLU A O 1
ATOM 541 N N . PHE A 1 69 ? -25.344 62.938 28.484 1 91.62 69 PHE A N 1
ATOM 542 C CA . PHE A 1 69 ? -24.234 62 28.391 1 91.62 69 PHE A CA 1
ATOM 543 C C . PHE A 1 69 ? -24.438 61.062 27.203 1 91.62 69 PHE A C 1
ATOM 545 O O . PHE A 1 69 ? -23.516 60.844 26.422 1 91.62 69 PHE A O 1
ATOM 552 N N . GLN A 1 70 ? -25.594 60.531 27.047 1 89.69 70 GLN A N 1
ATOM 553 C CA . GLN A 1 70 ? -25.891 59.594 25.969 1 89.69 70 GLN A CA 1
ATOM 554 C C . GLN A 1 70 ? -25.719 60.25 24.609 1 89.69 70 GLN A C 1
ATOM 556 O O . GLN A 1 70 ? -25.156 59.656 23.688 1 89.69 70 GLN A O 1
ATOM 561 N N . HIS A 1 71 ? -26.156 61.406 24.531 1 91.88 71 HIS A N 1
ATOM 562 C CA . HIS A 1 71 ? -26.047 62.156 23.281 1 91.88 71 HIS A CA 1
ATOM 563 C C . HIS A 1 71 ? -24.594 62.406 22.922 1 91.88 71 HIS A C 1
ATOM 565 O O . HIS A 1 71 ? -24.172 62.156 21.781 1 91.88 71 HIS A O 1
ATOM 571 N N . ARG A 1 72 ? -23.859 62.875 23.859 1 92.31 72 ARG A N 1
ATOM 572 C CA . ARG A 1 72 ? -22.453 63.219 23.625 1 92.31 72 ARG A CA 1
ATOM 573 C C . ARG A 1 72 ? -21.625 61.938 23.391 1 92.31 72 ARG A C 1
ATOM 575 O O . ARG A 1 72 ? -20.703 61.938 22.562 1 92.31 72 ARG A O 1
ATOM 582 N N . ASP A 1 73 ? -22.016 61 24.141 1 91.19 73 ASP A N 1
ATOM 583 C CA . ASP A 1 73 ? -21.328 59.719 24 1 91.19 73 ASP A CA 1
ATOM 584 C C . ASP A 1 73 ? -21.453 59.156 22.578 1 91.19 73 ASP A C 1
ATOM 586 O O . ASP A 1 73 ? -20.484 58.688 22.016 1 91.19 73 ASP A O 1
ATOM 590 N N . ILE A 1 74 ? -22.578 59.188 21.969 1 92.56 74 ILE A N 1
ATOM 591 C CA . ILE A 1 74 ? -22.844 58.719 20.609 1 92.56 74 ILE A CA 1
ATOM 592 C C . ILE A 1 74 ? -22.078 59.562 19.609 1 92.56 74 ILE A C 1
ATOM 594 O O . ILE A 1 74 ? -21.469 59.062 18.672 1 92.56 74 ILE A O 1
ATOM 598 N N . GLU A 1 75 ? -22.094 60.844 19.844 1 93.44 75 GLU A N 1
ATOM 599 C CA . GLU A 1 75 ? -21.406 61.781 18.953 1 93.44 75 GLU A CA 1
ATOM 600 C C . GLU A 1 75 ? -19.906 61.531 18.953 1 93.44 75 GLU A C 1
ATOM 602 O O . GLU A 1 75 ? -19.281 61.469 17.891 1 93.44 75 GLU A O 1
ATOM 607 N N . VAL A 1 76 ? -19.359 61.375 20.109 1 93.88 76 VAL A N 1
ATOM 608 C CA . VAL A 1 76 ? -17.922 61.188 20.25 1 93.88 76 VAL A CA 1
ATOM 609 C C . VAL A 1 76 ? -17.516 59.844 19.641 1 93.88 76 VAL A C 1
ATOM 611 O O . VAL A 1 76 ? -16.453 59.75 19.016 1 93.88 76 VAL A O 1
ATOM 614 N N . LEU A 1 77 ? -18.25 58.844 19.844 1 94.06 77 LEU A N 1
ATOM 615 C CA . LEU A 1 77 ? -17.969 57.531 19.297 1 94.06 77 LEU A CA 1
ATOM 616 C C . LEU A 1 77 ? -17.969 57.562 17.766 1 94.06 77 LEU A C 1
ATOM 618 O O . LEU A 1 77 ? -17.078 57 17.125 1 94.06 77 LEU A O 1
ATOM 622 N N . LYS A 1 78 ? -18.969 58.25 17.172 1 94.56 78 LYS A N 1
ATOM 623 C CA . LYS A 1 78 ? -19.031 58.375 15.719 1 94.56 78 LYS A CA 1
ATOM 624 C C . LYS A 1 78 ? -17.812 59.125 15.188 1 94.56 78 LYS A C 1
ATOM 626 O O . LYS A 1 78 ? -17.25 58.75 14.164 1 94.56 78 LYS A O 1
ATOM 631 N N . MET A 1 79 ? -17.453 60.156 15.922 1 94.94 79 MET A N 1
ATOM 632 C CA . MET A 1 79 ? -16.281 60.938 15.562 1 94.94 79 MET A CA 1
ATOM 633 C C . MET A 1 79 ? -15.016 60.094 15.625 1 94.94 79 MET A C 1
ATOM 635 O O . MET A 1 79 ? -14.133 60.219 14.773 1 94.94 79 MET A O 1
ATOM 639 N N . MET A 1 80 ? -14.898 59.281 16.641 1 95.38 80 MET A N 1
ATOM 640 C CA . MET A 1 80 ? -13.758 58.406 16.828 1 95.38 80 MET A CA 1
ATOM 641 C C . MET A 1 80 ? -13.594 57.469 15.641 1 95.38 80 MET A C 1
ATOM 643 O O . MET A 1 80 ? -12.492 57.312 15.125 1 95.38 80 MET A O 1
ATOM 647 N N . LEU A 1 81 ? -14.617 56.906 15.172 1 95.38 81 LEU A N 1
ATOM 648 C CA . LEU A 1 81 ? -14.602 55.969 14.047 1 95.38 81 LEU A CA 1
ATOM 649 C C . LEU A 1 81 ? -14.281 56.688 12.742 1 95.38 81 LEU A C 1
ATOM 651 O O . LEU A 1 81 ? -13.445 56.25 11.961 1 95.38 81 LEU A O 1
ATOM 655 N N . ASP A 1 82 ? -14.898 57.812 12.562 1 95.44 82 ASP A N 1
ATOM 656 C CA . ASP A 1 82 ? -14.789 58.531 11.297 1 95.44 82 ASP A CA 1
ATOM 657 C C . ASP A 1 82 ? -13.406 59.156 11.133 1 95.44 82 ASP A C 1
ATOM 659 O O . ASP A 1 82 ? -12.883 59.25 10.023 1 95.44 82 ASP A O 1
ATOM 663 N N . LYS A 1 83 ? -12.844 59.562 12.203 1 95.69 83 LYS A N 1
ATOM 664 C CA . LYS A 1 83 ? -11.547 60.219 12.141 1 95.69 83 LYS A CA 1
ATOM 665 C C . LYS A 1 83 ? -10.406 59.219 12.086 1 95.69 83 LYS A C 1
ATOM 667 O O . LYS A 1 83 ? -9.273 59.594 11.758 1 95.69 83 LYS A O 1
ATOM 672 N N . HIS A 1 84 ? -10.648 58 12.367 1 95.81 84 HIS A N 1
ATOM 673 C CA . HIS A 1 84 ? -9.602 57 12.43 1 95.81 84 HIS A CA 1
ATOM 674 C C . HIS A 1 84 ? -9.953 55.781 11.57 1 95.81 84 HIS A C 1
ATOM 676 O O . HIS A 1 84 ? -10.016 54.656 12.062 1 95.81 84 HIS A O 1
ATOM 682 N N . ARG A 1 85 ? -10.008 55.938 10.336 1 94.94 85 ARG A N 1
ATOM 683 C CA . ARG A 1 85 ? -10.453 54.906 9.414 1 94.94 85 ARG A CA 1
ATOM 684 C C . ARG A 1 85 ? -9.281 54.062 8.906 1 94.94 85 ARG A C 1
ATOM 686 O O . ARG A 1 85 ? -9.477 53 8.305 1 94.94 85 ARG A O 1
ATOM 693 N N . SER A 1 86 ? -8.07 54.562 9.211 1 95.44 86 SER A N 1
ATOM 694 C CA . SER A 1 86 ? -6.91 53.812 8.734 1 95.44 86 SER A CA 1
ATOM 695 C C . SER A 1 86 ? -5.855 53.688 9.828 1 95.44 86 SER A C 1
ATOM 697 O O . SER A 1 86 ? -5.727 54.562 10.688 1 95.44 86 SER A O 1
ATOM 699 N N . ARG A 1 87 ? -5.184 52.5 9.898 1 94.19 87 ARG A N 1
ATOM 700 C CA . ARG A 1 87 ? -3.977 52.219 10.656 1 94.19 87 ARG A CA 1
ATOM 701 C C . ARG A 1 87 ? -4.227 52.344 12.156 1 94.19 87 ARG A C 1
ATOM 703 O O . ARG A 1 87 ? -3.381 52.875 12.883 1 94.19 87 ARG A O 1
ATOM 710 N N . CYS A 1 88 ? -5.41 51.938 12.586 1 96.12 88 CYS A N 1
ATOM 711 C CA . CYS A 1 88 ? -5.742 51.938 14.008 1 96.12 88 CYS A CA 1
ATOM 712 C C . CYS A 1 88 ? -6.492 50.656 14.391 1 96.12 88 CYS A C 1
ATOM 714 O O . CYS A 1 88 ? -7.004 49.938 13.516 1 96.12 88 CYS A O 1
ATOM 716 N N . VAL A 1 89 ? -6.359 50.344 15.602 1 96.25 89 VAL A N 1
ATOM 717 C CA . VAL A 1 89 ? -7.254 49.406 16.266 1 96.25 89 VAL A CA 1
ATOM 718 C C . VAL A 1 89 ? -8.141 50.156 17.266 1 96.25 89 VAL A C 1
ATOM 720 O O . VAL A 1 89 ? -7.637 50.844 18.156 1 96.25 89 VAL A O 1
ATOM 723 N N . ILE A 1 90 ? -9.43 50.031 17.094 1 96.81 90 ILE A N 1
ATOM 724 C CA . ILE A 1 90 ? -10.359 50.812 17.891 1 96.81 90 ILE A CA 1
ATOM 725 C C . ILE A 1 90 ? -11.219 49.906 18.75 1 96.81 90 ILE A C 1
ATOM 727 O O . ILE A 1 90 ? -11.82 48.938 18.25 1 96.81 90 ILE A O 1
ATOM 731 N N . GLU A 1 91 ? -11.227 50.125 19.984 1 95.12 91 GLU A N 1
ATOM 732 C CA . GLU A 1 91 ? -12.094 49.406 20.922 1 95.12 91 GLU A CA 1
ATOM 733 C C . GLU A 1 91 ? -13.367 50.188 21.203 1 95.12 91 GLU A C 1
ATOM 735 O O . GLU A 1 91 ? -13.312 51.312 21.719 1 95.12 91 GLU A O 1
ATOM 740 N N . CYS A 1 92 ? -14.508 49.594 20.891 1 92.19 92 CYS A N 1
ATOM 741 C CA . CYS A 1 92 ? -15.789 50.25 21.172 1 92.19 92 CYS A CA 1
ATOM 742 C C . CYS A 1 92 ? -16.375 49.719 22.484 1 92.19 92 CYS A C 1
ATOM 744 O O . CYS A 1 92 ? -16.328 48.531 22.766 1 92.19 92 CYS A O 1
ATOM 746 N N . GLY A 1 93 ? -16.922 50.531 23.281 1 81.69 93 GLY A N 1
ATOM 747 C CA . GLY A 1 93 ? -17.547 50.188 24.547 1 81.69 93 GLY A CA 1
ATOM 748 C C . GLY A 1 93 ? -19.016 49.844 24.406 1 81.69 93 GLY A C 1
ATOM 749 O O . GLY A 1 93 ? -19.438 49.25 23.391 1 81.69 93 GLY A O 1
ATOM 750 N N . LEU A 1 94 ? -19.875 50.062 25.469 1 71.19 94 LEU A N 1
ATOM 751 C CA . LEU A 1 94 ? -21.297 49.719 25.531 1 71.19 94 LEU A CA 1
ATOM 752 C C . LEU A 1 94 ? -22.125 50.562 24.594 1 71.19 94 LEU A C 1
ATOM 754 O O . LEU A 1 94 ? -23.266 50.219 24.281 1 71.19 94 LEU A O 1
ATOM 758 N N . GLY A 1 95 ? -21.562 51.562 24.156 1 70.94 95 GLY A N 1
ATOM 759 C CA . GLY A 1 95 ? -22.234 52.375 23.172 1 70.94 95 GLY A CA 1
ATOM 760 C C . GLY A 1 95 ? -22.625 51.625 21.922 1 70.94 95 GLY A C 1
ATOM 761 O O . GLY A 1 95 ? -23.594 51.969 21.25 1 70.94 95 GLY A O 1
ATOM 762 N N . SER A 1 96 ? -21.938 50.594 21.703 1 75 96 SER A N 1
ATOM 763 C CA . SER A 1 96 ? -22.172 49.812 20.484 1 75 96 SER A CA 1
ATOM 764 C C . SER A 1 96 ? -23.5 49.062 20.547 1 75 96 SER A C 1
ATOM 766 O O . SER A 1 96 ? -24 48.562 19.531 1 75 96 SER A O 1
ATOM 768 N N . LEU A 1 97 ? -24.109 49.062 21.578 1 78.25 97 LEU A N 1
ATOM 769 C CA . LEU A 1 97 ? -25.406 48.406 21.75 1 78.25 97 LEU A CA 1
ATOM 770 C C . LEU A 1 97 ? -26.547 49.312 21.328 1 78.25 97 LEU A C 1
ATOM 772 O O . LEU A 1 97 ? -27.656 48.844 21.062 1 78.25 97 LEU A O 1
ATOM 776 N N . THR A 1 98 ? -26.234 50.688 21.234 1 85.56 98 THR A N 1
ATOM 777 C CA . THR A 1 98 ? -27.281 51.625 20.891 1 85.56 98 THR A CA 1
ATOM 778 C C . THR A 1 98 ? -27.562 51.594 19.391 1 85.56 98 THR A C 1
ATOM 780 O O . THR A 1 98 ? -26.672 51.375 18.578 1 85.56 98 THR A O 1
ATOM 783 N N . ARG A 1 99 ? -28.719 51.906 19 1 88 99 ARG A N 1
ATOM 784 C CA . ARG A 1 99 ? -29.188 51.781 17.625 1 88 99 ARG A CA 1
ATOM 785 C C . ARG A 1 99 ? -28.438 52.719 16.688 1 88 99 ARG A C 1
ATOM 787 O O . ARG A 1 99 ? -28 52.312 15.617 1 88 99 ARG A O 1
ATOM 794 N N . PRO A 1 100 ? -28.25 53.969 17.109 1 90.5 100 PRO A N 1
ATOM 795 C CA . PRO A 1 100 ? -27.516 54.875 16.203 1 90.5 100 PRO A CA 1
ATOM 796 C C . PRO A 1 100 ? -26.094 54.406 15.938 1 90.5 100 PRO A C 1
ATOM 798 O O . PRO A 1 100 ? -25.578 54.531 14.82 1 90.5 100 PRO A O 1
ATOM 801 N N . VAL A 1 101 ? -25.5 53.938 16.906 1 90.75 101 VAL A N 1
ATOM 802 C CA . VAL A 1 101 ? -24.109 53.5 16.75 1 90.75 101 VAL A CA 1
ATOM 803 C C . VAL A 1 101 ? -24.062 52.219 15.914 1 90.75 101 VAL A C 1
ATOM 805 O O . VAL A 1 101 ? -23.156 52.031 15.102 1 90.75 101 VAL A O 1
ATOM 808 N N . GLN A 1 102 ? -25 51.344 16.062 1 90.75 102 GLN A N 1
ATOM 809 C CA . GLN A 1 102 ? -25.094 50.125 15.266 1 90.75 102 GLN A CA 1
ATOM 810 C C . GLN A 1 102 ? -25.188 50.438 13.773 1 90.75 102 GLN A C 1
ATOM 812 O O . GLN A 1 102 ? -24.531 49.812 12.953 1 90.75 102 GLN A O 1
ATOM 817 N N . GLU A 1 103 ? -25.984 51.344 13.516 1 91.62 103 GLU A N 1
ATOM 818 C CA . GLU A 1 103 ? -26.156 51.781 12.125 1 91.62 103 GLU A CA 1
ATOM 819 C C . GLU A 1 103 ? -24.844 52.344 11.57 1 91.62 103 GLU A C 1
ATOM 821 O O . GLU A 1 103 ? -24.5 52.094 10.414 1 91.62 103 GLU A O 1
ATOM 826 N N . HIS A 1 104 ? -24.203 53.094 12.375 1 93.44 104 HIS A N 1
ATOM 827 C CA . HIS A 1 104 ? -22.938 53.688 11.953 1 93.44 104 HIS A CA 1
ATOM 828 C C . HIS A 1 104 ? -21.875 52.594 11.766 1 93.44 104 HIS A C 1
ATOM 830 O O . HIS A 1 104 ? -21.078 52.656 10.828 1 93.44 104 HIS A O 1
ATOM 836 N N . LEU A 1 105 ? -21.906 51.656 12.617 1 93.62 105 LEU A N 1
ATOM 837 C CA . LEU A 1 105 ? -20.953 50.562 12.523 1 93.62 105 LEU A CA 1
ATOM 838 C C . LEU A 1 105 ? -21.219 49.719 11.273 1 93.62 105 LEU A C 1
ATOM 840 O O . LEU A 1 105 ? -20.281 49.219 10.648 1 93.62 105 LEU A O 1
ATOM 844 N N . ARG A 1 106 ? -22.422 49.562 10.938 1 92.19 106 ARG A N 1
ATOM 845 C CA . ARG A 1 106 ? -22.766 48.844 9.719 1 92.19 106 ARG A CA 1
ATOM 846 C C . ARG A 1 106 ? -22.172 49.531 8.484 1 92.19 106 ARG A C 1
ATOM 848 O O . ARG A 1 106 ? -21.672 48.844 7.578 1 92.19 106 ARG A O 1
ATOM 855 N N . GLN A 1 107 ? -22.25 50.781 8.523 1 91.75 107 GLN A N 1
ATOM 856 C CA . GLN A 1 107 ? -21.672 51.531 7.434 1 91.75 107 GLN A CA 1
ATOM 857 C C . GLN A 1 107 ? -20.141 51.469 7.453 1 91.75 107 GLN A C 1
ATOM 859 O O . GLN A 1 107 ? -19.516 51.344 6.398 1 91.75 107 GLN A O 1
ATOM 864 N N . TYR A 1 108 ? -19.641 51.531 8.586 1 92.94 108 TYR A N 1
ATOM 865 C CA . TYR A 1 108 ? -18.203 51.406 8.758 1 92.94 108 TYR A CA 1
ATOM 866 C C . TYR A 1 108 ? -17.688 50.062 8.266 1 92.94 108 TYR A C 1
ATOM 868 O O . TYR A 1 108 ? -16.625 49.969 7.664 1 92.94 108 TYR A O 1
ATOM 876 N N . ALA A 1 109 ? -18.484 49.031 8.445 1 92.88 109 ALA A N 1
ATOM 877 C CA . ALA A 1 109 ? -18.125 47.656 8.117 1 92.88 109 ALA A CA 1
ATOM 878 C C . ALA A 1 109 ? -18.062 47.438 6.605 1 92.88 109 ALA A C 1
ATOM 880 O O . ALA A 1 109 ? -17.484 46.469 6.133 1 92.88 109 ALA A O 1
ATOM 881 N N . ALA A 1 110 ? -18.531 48.344 5.887 1 90.5 110 ALA A N 1
ATOM 882 C CA . ALA A 1 110 ? -18.484 48.281 4.43 1 90.5 110 ALA A CA 1
ATOM 883 C C . ALA A 1 110 ? -17.047 48.469 3.916 1 90.5 110 ALA A C 1
ATOM 885 O O . ALA A 1 110 ? -16.703 47.969 2.844 1 90.5 110 ALA A O 1
ATOM 886 N N . THR A 1 111 ? -16.266 49.094 4.746 1 91.94 111 THR A N 1
ATOM 887 C CA . THR A 1 111 ? -14.93 49.406 4.254 1 91.94 111 THR A CA 1
ATOM 888 C C . THR A 1 111 ? -13.867 48.969 5.246 1 91.94 111 THR A C 1
ATOM 890 O O . THR A 1 111 ? -12.68 48.906 4.91 1 91.94 111 THR A O 1
ATOM 893 N N . ASN A 1 112 ? -14.281 48.719 6.434 1 94.56 112 ASN A N 1
ATOM 894 C CA . ASN A 1 112 ? -13.336 48.375 7.484 1 94.56 112 ASN A CA 1
ATOM 895 C C . ASN A 1 112 ? -13.734 47.062 8.188 1 94.56 112 ASN A C 1
ATOM 897 O O . ASN A 1 112 ? -14.922 46.719 8.234 1 94.56 112 ASN A O 1
ATOM 901 N N . PRO A 1 113 ? -12.742 46.344 8.688 1 95.69 113 PRO A N 1
ATOM 902 C CA . PRO A 1 113 ? -13.094 45.188 9.5 1 95.69 113 PRO A CA 1
ATOM 903 C C . PRO A 1 113 ? -13.672 45.562 10.867 1 95.69 113 PRO A C 1
ATOM 905 O O . PRO A 1 113 ? -13.055 46.344 11.609 1 95.69 113 PRO A O 1
ATOM 908 N N . VAL A 1 114 ? -14.797 45.125 11.164 1 96.19 114 VAL A N 1
ATOM 909 C CA . VAL A 1 114 ? -15.453 45.219 12.469 1 96.19 114 VAL A CA 1
ATOM 910 C C . VAL A 1 114 ? -15.625 43.812 13.047 1 96.19 114 VAL A C 1
ATOM 912 O O . VAL A 1 114 ? -16.391 43 12.531 1 96.19 114 VAL A O 1
ATOM 915 N N . VAL A 1 115 ? -14.891 43.562 14.156 1 96.94 115 VAL A N 1
ATOM 916 C CA . VAL A 1 115 ? -14.844 42.219 14.703 1 96.94 115 VAL A CA 1
ATOM 917 C C . VAL A 1 115 ? -15.719 42.125 15.953 1 96.94 115 VAL A C 1
ATOM 919 O O . VAL A 1 115 ? -15.508 42.844 16.922 1 96.94 115 VAL A O 1
ATOM 922 N N . TYR A 1 116 ? -16.734 41.312 15.852 1 96.44 116 TYR A N 1
ATOM 923 C CA . TYR A 1 116 ? -17.562 40.969 17.016 1 96.44 116 TYR A CA 1
ATOM 924 C C . TYR A 1 116 ? -16.859 39.938 17.875 1 96.44 116 TYR A C 1
ATOM 926 O O . TYR A 1 116 ? -16.625 38.812 17.453 1 96.44 116 TYR A O 1
ATOM 934 N N . LEU A 1 117 ? -16.5 40.281 19.109 1 95.75 117 LEU A N 1
ATOM 935 C CA . LEU A 1 117 ? -15.859 39.375 20.062 1 95.75 117 LEU A CA 1
ATOM 936 C C . LEU A 1 117 ? -16.906 38.688 20.938 1 95.75 117 LEU A C 1
ATOM 938 O O . LEU A 1 117 ? -17.672 39.344 21.641 1 95.75 117 LEU A O 1
ATOM 942 N N . VAL A 1 118 ? -16.891 37.375 20.812 1 94.5 118 VAL A N 1
ATOM 943 C CA . VAL A 1 118 ? -17.828 36.562 21.594 1 94.5 118 VAL A CA 1
ATOM 944 C C . VAL A 1 118 ? -17.094 35.812 22.688 1 94.5 118 VAL A C 1
ATOM 946 O O . VAL A 1 118 ? -15.938 35.406 22.484 1 94.5 118 VAL A O 1
ATOM 949 N N . ARG A 1 119 ? -17.641 35.656 23.812 1 92.81 119 ARG A N 1
ATOM 950 C CA . ARG A 1 119 ? -17.094 34.906 24.922 1 92.81 119 ARG A CA 1
ATOM 951 C C . ARG A 1 119 ? -18.203 34.156 25.688 1 92.81 119 ARG A C 1
ATOM 953 O O . ARG A 1 119 ? -19.375 34.531 25.594 1 92.81 119 ARG A O 1
ATOM 960 N N . ASP A 1 120 ? -17.844 33.188 26.312 1 91.31 120 ASP A N 1
ATOM 961 C CA . ASP A 1 120 ? -18.797 32.406 27.109 1 91.31 120 ASP A CA 1
ATOM 962 C C . ASP A 1 120 ? -19.438 33.25 28.188 1 91.31 120 ASP A C 1
ATOM 964 O O . ASP A 1 120 ? -18.734 33.906 28.984 1 91.31 120 ASP A O 1
ATOM 968 N N . MET A 1 121 ? -20.703 33.188 28.25 1 89.19 121 MET A N 1
ATOM 969 C CA . MET A 1 121 ? -21.438 34.062 29.172 1 89.19 121 MET A CA 1
ATOM 970 C C . MET A 1 121 ? -21.188 33.656 30.625 1 89.19 121 MET A C 1
ATOM 972 O O . MET A 1 121 ? -21.156 34.5 31.516 1 89.19 121 MET A O 1
ATOM 976 N N . ASP A 1 122 ? -21.078 32.375 30.828 1 88.25 122 ASP A N 1
ATOM 977 C CA . ASP A 1 122 ? -20.766 31.938 32.188 1 88.25 122 ASP A CA 1
ATOM 978 C C . ASP A 1 122 ? -19.438 32.5 32.688 1 88.25 122 ASP A C 1
ATOM 980 O O . ASP A 1 122 ? -19.297 32.875 33.844 1 88.25 122 ASP A O 1
ATOM 984 N N . HIS A 1 123 ? -18.609 32.562 31.781 1 87.56 123 HIS A N 1
ATOM 985 C CA . HIS A 1 123 ? -17.312 33.125 32.125 1 87.56 123 HIS A CA 1
ATOM 986 C C . HIS A 1 123 ? -17.422 34.625 32.406 1 87.56 123 HIS A C 1
ATOM 988 O O . HIS A 1 123 ? -16.812 35.125 33.344 1 87.56 123 HIS A O 1
ATOM 994 N N . ILE A 1 124 ? -18.125 35.312 31.578 1 88.56 124 ILE A N 1
ATOM 995 C CA . ILE A 1 124 ? -18.312 36.75 31.766 1 88.56 124 ILE A CA 1
ATOM 996 C C . ILE A 1 124 ? -19 37 33.094 1 88.56 124 ILE A C 1
ATOM 998 O O . ILE A 1 124 ? -18.609 37.938 33.844 1 88.56 124 ILE A O 1
ATOM 1002 N N . GLN A 1 125 ? -19.969 36.219 33.406 1 90 125 GLN A N 1
ATOM 1003 C CA . GLN A 1 125 ? -20.688 36.375 34.688 1 90 125 GLN A CA 1
ATOM 1004 C C . GLN A 1 125 ? -19.75 36.219 35.875 1 90 125 GLN A C 1
ATOM 1006 O O . GLN A 1 125 ? -19.797 36.969 36.812 1 90 125 GLN A O 1
ATOM 1011 N N . ARG A 1 126 ? -18.938 35.219 35.812 1 86.81 126 ARG A N 1
ATOM 1012 C CA . ARG A 1 126 ? -17.984 34.969 36.875 1 86.81 126 ARG A CA 1
ATOM 1013 C C . ARG A 1 126 ? -16.953 36.094 36.969 1 86.81 126 ARG A C 1
ATOM 1015 O O . ARG A 1 126 ? -16.594 36.5 38.094 1 86.81 126 ARG A O 1
ATOM 1022 N N . LEU A 1 127 ? -16.5 36.5 35.875 1 83.38 127 LEU A N 1
ATOM 1023 C CA . LEU A 1 127 ? -15.469 37.531 35.844 1 83.38 127 LEU A CA 1
ATOM 1024 C C . LEU A 1 127 ? -15.977 38.875 36.375 1 83.38 127 LEU A C 1
ATOM 1026 O O . LEU A 1 127 ? -15.266 39.531 37.125 1 83.38 127 LEU A O 1
ATOM 1030 N N . LEU A 1 128 ? -17.266 39.188 36.125 1 86.06 128 LEU A N 1
ATOM 1031 C CA . LEU A 1 128 ? -17.797 40.5 36.469 1 86.06 128 LEU A CA 1
ATOM 1032 C C . LEU A 1 128 ? -18.703 40.438 37.688 1 86.06 128 LEU A C 1
ATOM 1034 O O . LEU A 1 128 ? -19.094 41.438 38.25 1 86.06 128 LEU A O 1
ATOM 1038 N N . GLY A 1 129 ? -18.953 39.188 38.156 1 87.06 129 GLY A N 1
ATOM 1039 C CA . GLY A 1 129 ? -19.828 39 39.281 1 87.06 129 GLY A CA 1
ATOM 1040 C C . GLY A 1 129 ? -21.234 39.562 39.062 1 87.06 129 GLY A C 1
ATOM 1041 O O . GLY A 1 129 ? -21.797 40.219 39.906 1 87.06 129 GLY A O 1
ATOM 1042 N N . LEU A 1 130 ? -21.766 39.281 37.969 1 86 130 LEU A N 1
ATOM 1043 C CA . LEU A 1 130 ? -23.062 39.812 37.562 1 86 130 LEU A CA 1
ATOM 1044 C C . LEU A 1 130 ? -24.203 39 38.156 1 86 130 LEU A C 1
ATOM 1046 O O . LEU A 1 130 ? -24.109 37.781 38.281 1 86 130 LEU A O 1
ATOM 1050 N N . GLU A 1 131 ? -25.281 39.719 38.469 1 87.75 131 GLU A N 1
ATOM 1051 C CA . GLU A 1 131 ? -26.5 39.062 38.906 1 87.75 131 GLU A CA 1
ATOM 1052 C C . GLU A 1 131 ? -27.266 38.5 37.719 1 87.75 131 GLU A C 1
ATOM 1054 O O . GLU A 1 131 ? -27.016 38.844 36.562 1 87.75 131 GLU A O 1
ATOM 1059 N N . ALA A 1 132 ? -28.203 37.656 38 1 86.75 132 ALA A N 1
ATOM 1060 C CA . ALA A 1 132 ? -28.938 36.875 37 1 86.75 132 ALA A CA 1
ATOM 1061 C C . ALA A 1 132 ? -29.672 37.812 36.031 1 86.75 132 ALA A C 1
ATOM 1063 O O . ALA A 1 132 ? -29.766 37.562 34.844 1 86.75 132 ALA A O 1
ATOM 1064 N N . GLN A 1 133 ? -30.203 38.844 36.562 1 85.94 133 GLN A N 1
ATOM 1065 C CA . GLN A 1 133 ? -30.969 39.781 35.75 1 85.94 133 GLN A CA 1
ATOM 1066 C C . GLN A 1 133 ? -30.062 40.531 34.781 1 85.94 133 GLN A C 1
ATOM 1068 O O . GLN A 1 133 ? -30.438 40.781 33.625 1 85.94 133 GLN A O 1
ATOM 1073 N N . ALA A 1 134 ? -28.922 40.906 35.188 1 84.94 134 ALA A N 1
ATOM 1074 C CA . ALA A 1 134 ? -27.953 41.594 34.344 1 84.94 134 ALA A CA 1
ATOM 1075 C C . ALA A 1 134 ? -27.453 40.688 33.25 1 84.94 134 ALA A C 1
ATOM 1077 O O . ALA A 1 134 ? -27.25 41.125 32.094 1 84.94 134 ALA A O 1
ATOM 1078 N N . VAL A 1 135 ? -27.266 39.469 33.562 1 87.06 135 VAL A N 1
ATOM 1079 C CA . VAL A 1 135 ? -26.812 38.469 32.594 1 87.06 135 VAL A CA 1
ATOM 1080 C C . VAL A 1 135 ? -27.859 38.281 31.5 1 87.06 135 VAL A C 1
ATOM 1082 O O . VAL A 1 135 ? -27.516 38.188 30.312 1 87.06 135 VAL A O 1
ATOM 1085 N N . ARG A 1 136 ? -29.016 38.25 31.859 1 87.12 136 ARG A N 1
ATOM 1086 C CA . ARG A 1 136 ? -30.109 38.094 30.906 1 87.12 136 ARG A CA 1
ATOM 1087 C C . ARG A 1 136 ? -30.156 39.25 29.938 1 87.12 136 ARG A C 1
ATOM 1089 O O . ARG A 1 136 ? -30.391 39.062 28.734 1 87.12 136 ARG A O 1
ATOM 1096 N N . ARG A 1 137 ? -29.969 40.438 30.406 1 82.06 137 ARG A N 1
ATOM 1097 C CA . ARG A 1 137 ? -29.969 41.625 29.547 1 82.06 137 ARG A CA 1
ATOM 1098 C C . ARG A 1 137 ? -28.812 41.594 28.562 1 82.06 137 ARG A C 1
ATOM 1100 O O . ARG A 1 137 ? -28.969 41.969 27.406 1 82.06 137 ARG A O 1
ATOM 1107 N N . LEU A 1 138 ? -27.75 41.156 29.062 1 84.5 138 LEU A N 1
ATOM 1108 C CA . LEU A 1 138 ? -26.578 41.062 28.203 1 84.5 138 LEU A CA 1
ATOM 1109 C C . LEU A 1 138 ? -26.766 40 27.141 1 84.5 138 LEU A C 1
ATOM 1111 O O . LEU A 1 138 ? -26.359 40.188 25.984 1 84.5 138 LEU A O 1
ATOM 1115 N N . CYS A 1 139 ? -27.359 38.938 27.516 1 84.25 139 CYS A N 1
ATOM 1116 C CA . CYS A 1 139 ? -27.609 37.844 26.594 1 84.25 139 CYS A CA 1
ATOM 1117 C C . CYS A 1 139 ? -28.531 38.25 25.469 1 84.25 139 CYS A C 1
ATOM 1119 O O . CYS A 1 139 ? -28.391 37.812 24.328 1 84.25 139 CYS A O 1
ATOM 1121 N N . GLU A 1 140 ? -29.391 39.094 25.781 1 82.81 140 GLU A N 1
ATOM 1122 C CA . GLU A 1 140 ? -30.359 39.562 24.781 1 82.81 140 GLU A CA 1
ATOM 1123 C C . GLU A 1 140 ? -29.734 40.594 23.859 1 82.81 140 GLU A C 1
ATOM 1125 O O . GLU A 1 140 ? -30.094 40.656 22.672 1 82.81 140 GLU A O 1
ATOM 1130 N N . GLY A 1 141 ? -28.828 41.344 24.328 1 83.69 141 GLY A N 1
ATOM 1131 C CA . GLY A 1 141 ? -28.234 42.406 23.562 1 83.69 141 GLY A CA 1
ATOM 1132 C C . GLY A 1 141 ? -27 41.969 22.797 1 83.69 141 GLY A C 1
ATOM 1133 O O . GLY A 1 141 ? -26.672 42.531 21.75 1 83.69 141 GLY A O 1
ATOM 1134 N N . ASP A 1 142 ? -26.312 41 23.281 1 86.12 142 ASP A N 1
ATOM 1135 C CA . ASP A 1 142 ? -25 40.625 22.766 1 86.12 142 ASP A CA 1
ATOM 1136 C C . ASP A 1 142 ? -25.078 40.25 21.281 1 86.12 142 ASP A C 1
ATOM 1138 O O . ASP A 1 142 ? -24.25 40.688 20.484 1 86.12 142 ASP A O 1
ATOM 1142 N N . PRO A 1 143 ? -26.094 39.531 20.844 1 85.69 143 PRO A N 1
ATOM 1143 C CA . PRO A 1 143 ? -26.156 39.094 19.453 1 85.69 143 PRO A CA 1
ATOM 1144 C C . PRO A 1 143 ? -26.375 40.219 18.469 1 85.69 143 PRO A C 1
ATOM 1146 O O . PRO A 1 143 ? -26.156 40.062 17.266 1 85.69 143 PRO A O 1
ATOM 1149 N N . LEU A 1 144 ? -26.75 41.375 18.938 1 86.94 144 LEU A N 1
ATOM 1150 C CA . LEU A 1 144 ? -26.953 42.562 18.078 1 86.94 144 LEU A CA 1
ATOM 1151 C C . LEU A 1 144 ? -25.641 43 17.453 1 86.94 144 LEU A C 1
ATOM 1153 O O . LEU A 1 144 ? -25.641 43.625 16.375 1 86.94 144 LEU A O 1
ATOM 1157 N N . HIS A 1 145 ? -24.594 42.688 18.094 1 91.38 145 HIS A N 1
ATOM 1158 C CA . HIS A 1 145 ? -23.281 43.031 17.562 1 91.38 145 HIS A CA 1
ATOM 1159 C C . HIS A 1 145 ? -23.016 42.312 16.25 1 91.38 145 HIS A C 1
ATOM 1161 O O . HIS A 1 145 ? -22.234 42.781 15.422 1 91.38 145 HIS A O 1
ATOM 1167 N N . ARG A 1 146 ? -23.609 41.156 16.062 1 90.81 146 ARG A N 1
ATOM 1168 C CA . ARG A 1 146 ? -23.438 40.406 14.844 1 90.81 146 ARG A CA 1
ATOM 1169 C C . ARG A 1 146 ? -24 41.125 13.641 1 90.81 146 ARG A C 1
ATOM 1171 O O . ARG A 1 146 ? -23.453 41.031 12.539 1 90.81 146 ARG A O 1
ATOM 1178 N N . ASN A 1 147 ? -24.938 41.906 13.914 1 88.81 147 ASN A N 1
ATOM 1179 C CA . ASN A 1 147 ? -25.625 42.594 12.828 1 88.81 147 ASN A CA 1
ATOM 1180 C C . ASN A 1 147 ? -24.859 43.844 12.406 1 88.81 147 ASN A C 1
ATOM 1182 O O . ASN A 1 147 ? -25.141 44.438 11.352 1 88.81 147 ASN A O 1
ATOM 1186 N N . CYS A 1 148 ? -23.922 44.281 13.18 1 91.5 148 CYS A N 1
ATOM 1187 C CA . CYS A 1 148 ? -23.188 45.5 12.844 1 91.5 148 CYS A CA 1
ATOM 1188 C C . CYS A 1 148 ? -21.703 45.188 12.672 1 91.5 148 CYS A C 1
ATOM 1190 O O . CYS A 1 148 ? -20.875 46.094 12.852 1 91.5 148 CYS A O 1
ATOM 1192 N N . SER A 1 149 ? -21.391 43.969 12.484 1 94.81 149 SER A N 1
ATOM 1193 C CA . SER A 1 149 ? -20.016 43.562 12.273 1 94.81 149 SER A CA 1
ATOM 1194 C C . SER A 1 149 ? -19.891 42.688 11.031 1 94.81 149 SER A C 1
ATOM 1196 O O . SER A 1 149 ? -20.891 42.156 10.531 1 94.81 149 SER A O 1
ATOM 1198 N N . ASN A 1 150 ? -18.703 42.562 10.492 1 95.12 150 ASN A N 1
ATOM 1199 C CA . ASN A 1 150 ? -18.516 41.688 9.32 1 95.12 150 ASN A CA 1
ATOM 1200 C C . ASN A 1 150 ? -17.609 40.5 9.648 1 95.12 150 ASN A C 1
ATOM 1202 O O . ASN A 1 150 ? -17.531 39.562 8.867 1 95.12 150 ASN A O 1
ATOM 1206 N N . PHE A 1 151 ? -16.938 40.531 10.812 1 96.75 151 PHE A N 1
ATOM 1207 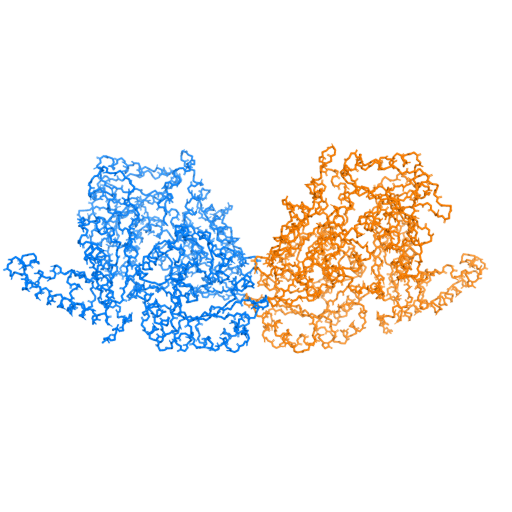C CA . PHE A 1 151 ? -16.156 39.375 11.289 1 96.75 151 PHE A CA 1
ATOM 1208 C C . PHE A 1 151 ? -16.562 39 12.711 1 96.75 151 PHE A C 1
ATOM 1210 O O . PHE A 1 151 ? -17.219 39.781 13.406 1 96.75 151 PHE A O 1
ATOM 1217 N N . GLU A 1 152 ? -16.281 37.844 13.039 1 96.94 152 GLU A N 1
ATOM 1218 C CA . GLU A 1 152 ? -16.609 37.312 14.367 1 96.94 152 GLU A CA 1
ATOM 1219 C C . GLU A 1 152 ? -15.477 36.438 14.906 1 96.94 152 GLU A C 1
ATOM 1221 O O . GLU A 1 152 ? -14.867 35.656 14.164 1 96.94 152 GLU A O 1
ATOM 1226 N N . PHE A 1 153 ? -15.086 36.625 16.172 1 97.06 153 PHE A N 1
ATOM 1227 C CA . PHE A 1 153 ? -14.047 35.844 16.844 1 97.06 153 PHE A CA 1
ATOM 1228 C C . PHE A 1 153 ? -14.516 35.406 18.219 1 97.06 153 PHE A C 1
ATOM 1230 O O . PHE A 1 153 ? -14.922 36.219 19.031 1 97.06 153 PHE A O 1
ATOM 1237 N N . TYR A 1 154 ? -14.508 34.156 18.438 1 96.5 154 TYR A N 1
ATOM 1238 C CA . TYR A 1 154 ? -14.852 33.625 19.75 1 96.5 154 TYR A CA 1
ATOM 1239 C C . TYR A 1 154 ? -13.625 33.531 20.656 1 96.5 154 TYR A C 1
ATOM 1241 O O . TYR A 1 154 ? -12.672 32.812 20.359 1 96.5 154 TYR A O 1
ATOM 1249 N N . ASN A 1 155 ? -13.633 34.188 21.719 1 93.81 155 ASN A N 1
ATOM 1250 C CA . ASN A 1 155 ? -12.531 34.25 22.672 1 93.81 155 ASN A CA 1
ATOM 1251 C C . ASN A 1 155 ? -12.594 33.094 23.672 1 93.81 155 ASN A C 1
ATOM 1253 O O . ASN A 1 155 ? -13.195 33.219 24.734 1 93.81 155 ASN A O 1
ATOM 1257 N N . VAL A 1 156 ? -11.891 32.094 23.344 1 90.88 156 VAL A N 1
ATOM 1258 C CA . VAL A 1 156 ? -11.859 30.891 24.188 1 90.88 156 VAL A CA 1
ATOM 1259 C C . VAL A 1 156 ? -10.961 31.141 25.391 1 90.88 156 VAL A C 1
ATOM 1261 O O . VAL A 1 156 ? -9.898 31.75 25.281 1 90.88 156 VAL A O 1
ATOM 1264 N N . GLU A 1 157 ? -11.383 30.625 26.469 1 83.06 157 GLU A N 1
ATOM 1265 C CA . GLU A 1 157 ? -10.609 30.781 27.703 1 83.06 157 GLU A CA 1
ATOM 1266 C C . GLU A 1 157 ? -9.352 29.922 27.688 1 83.06 157 GLU A C 1
ATOM 1268 O O . GLU A 1 157 ? -9.359 28.828 27.125 1 83.06 157 GLU A O 1
ATOM 1273 N N . ASP A 1 158 ? -8.289 30.359 28.234 1 75.69 158 ASP A N 1
ATOM 1274 C CA . ASP A 1 158 ? -7.051 29.594 28.328 1 75.69 158 ASP A CA 1
ATOM 1275 C C . ASP A 1 158 ? -7.141 28.547 29.438 1 75.69 158 ASP A C 1
ATOM 1277 O O . ASP A 1 158 ? -7.855 28.734 30.422 1 75.69 158 ASP A O 1
ATOM 1281 N N . ARG A 1 159 ? -6.82 27.234 29.344 1 57.47 159 ARG A N 1
ATOM 1282 C CA . ARG A 1 159 ? -6.891 26.109 30.25 1 57.47 159 ARG A CA 1
ATOM 1283 C C . ARG A 1 159 ? -6.145 26.406 31.547 1 57.47 159 ARG A C 1
ATOM 1285 O O . ARG A 1 159 ? -6.344 25.719 32.562 1 57.47 159 ARG A O 1
ATOM 1292 N N . SER A 1 160 ? -5.016 26.906 31.75 1 50.62 160 SER A N 1
ATOM 1293 C CA . SER A 1 160 ? -4.129 27 32.906 1 50.62 160 SER A CA 1
ATOM 1294 C C . SER A 1 160 ? -4.84 27.625 34.094 1 50.62 160 SER A C 1
ATOM 1296 O O . SER A 1 160 ? -4.273 27.703 35.188 1 50.62 160 SER A O 1
ATOM 1298 N N . SER A 1 161 ? -5.918 28.172 34 1 41.28 161 SER A N 1
ATOM 1299 C CA . SER A 1 161 ? -6.363 28.953 35.156 1 41.28 161 SER A CA 1
ATOM 1300 C C . SER A 1 161 ? -6.797 28.031 36.281 1 41.28 161 SER A C 1
ATOM 1302 O O . SER A 1 161 ? -7.004 28.5 37.406 1 41.28 161 SER A O 1
ATOM 1304 N N . VAL A 1 162 ? -7.391 26.875 36.031 1 37.25 162 VAL A N 1
ATOM 1305 C CA . VAL A 1 162 ? -8.156 26.25 37.125 1 37.25 162 VAL A CA 1
ATOM 1306 C C . VAL A 1 162 ? -7.207 25.547 38.094 1 37.25 162 VAL A C 1
ATOM 1308 O O . VAL A 1 162 ? -7.605 25.172 39.188 1 37.25 162 VAL A O 1
ATOM 1311 N N . SER A 1 163 ? -6.312 24.672 37.656 1 35.66 163 SER A N 1
ATOM 1312 C CA . SER A 1 163 ? -5.945 23.688 38.656 1 35.66 163 SER A CA 1
ATOM 1313 C C . SER A 1 163 ? -5.434 24.375 39.938 1 35.66 163 SER A C 1
ATOM 1315 O O . SER A 1 163 ? -5.352 23.75 41 1 35.66 163 SER A O 1
ATOM 1317 N N . ALA A 1 164 ? -4.082 24.812 39.906 1 33.81 164 ALA A N 1
ATOM 1318 C CA . ALA A 1 164 ? -3.516 24.656 41.219 1 33.81 164 ALA A CA 1
ATOM 1319 C C . ALA A 1 164 ? -4.395 25.328 42.281 1 33.81 164 ALA A C 1
ATOM 1321 O O . ALA A 1 164 ? -5.254 26.141 41.938 1 33.81 164 ALA A O 1
ATOM 1322 N N . ASP A 1 165 ? -3.783 25.5 43.562 1 30 165 ASP A N 1
ATOM 1323 C CA . ASP A 1 165 ? -4.145 25.859 44.906 1 30 165 ASP A CA 1
ATOM 1324 C C . ASP A 1 165 ? -4.965 27.156 44.938 1 30 165 ASP A C 1
ATOM 1326 O O . ASP A 1 165 ? -4.648 28.109 44.219 1 30 165 ASP A O 1
ATOM 1330 N N . GLU A 1 166 ? -6.223 27.297 45.375 1 32 166 GLU A N 1
ATOM 1331 C CA . GLU A 1 166 ? -6.992 28.344 46.031 1 32 166 GLU A CA 1
ATOM 1332 C C . GLU A 1 166 ? -6.082 29.438 46.594 1 32 166 GLU A C 1
ATOM 1334 O O . GLU A 1 166 ? -6.543 30.516 46.938 1 32 166 GLU A O 1
ATOM 1339 N N . ASP A 1 167 ? -4.973 29.016 47.375 1 30.66 167 ASP A N 1
ATOM 1340 C CA . ASP A 1 167 ? -4.445 29.938 48.375 1 30.66 167 ASP A CA 1
ATOM 1341 C C . ASP A 1 167 ? -3.715 31.109 47.719 1 30.66 167 ASP A C 1
ATOM 1343 O O . ASP A 1 167 ? -3.248 32.031 48.406 1 30.66 167 ASP A O 1
ATOM 1347 N N . ALA A 1 168 ? -2.652 31.062 46.875 1 34.12 168 ALA A N 1
ATOM 1348 C CA . ALA A 1 168 ? -2.031 32.375 46.906 1 34.12 168 ALA A CA 1
ATOM 1349 C C . ALA A 1 168 ? -2.834 33.406 46.125 1 34.12 168 ALA A C 1
ATOM 1351 O O . ALA A 1 168 ? -3.051 33.219 44.906 1 34.12 168 ALA A O 1
ATOM 1352 N N . PRO A 1 169 ? -3.771 34.125 46.594 1 32.69 169 PRO A N 1
ATOM 1353 C CA . PRO A 1 169 ? -4.531 35.281 46.094 1 32.69 169 PRO A CA 1
ATOM 1354 C C . PRO A 1 169 ? -3.709 36.188 45.188 1 32.69 169 PRO A C 1
ATOM 1356 O O . PRO A 1 169 ? -4.156 37.281 44.812 1 32.69 169 PRO A O 1
ATOM 1359 N N . ASP A 1 170 ? -2.309 36.188 45.312 1 29.67 170 ASP A N 1
ATOM 1360 C CA . ASP A 1 170 ? -1.666 37.406 44.844 1 29.67 170 ASP A CA 1
ATOM 1361 C C . ASP A 1 170 ? -1.733 37.562 43.344 1 29.67 170 ASP A C 1
ATOM 1363 O O . ASP A 1 170 ? -1.279 36.656 42.594 1 29.67 170 ASP A O 1
ATOM 1367 N N . ARG A 1 171 ? -2.561 38.219 42.781 1 35.97 171 ARG A N 1
ATOM 1368 C CA . ARG A 1 171 ? -2.721 38.781 41.438 1 35.97 171 ARG A CA 1
ATOM 1369 C C . ARG A 1 171 ? -1.365 39.062 40.781 1 35.97 171 ARG A C 1
ATOM 1371 O O . ARG A 1 171 ? -1.296 39.469 39.625 1 35.97 171 ARG A O 1
ATOM 1378 N N . ARG A 1 172 ? -0.322 39.406 41.562 1 35.5 172 ARG A N 1
ATOM 1379 C CA . ARG A 1 172 ? 1.08 39.625 41.219 1 35.5 172 ARG A CA 1
ATOM 1380 C C . ARG A 1 172 ? 1.798 38.344 40.906 1 35.5 172 ARG A C 1
ATOM 1382 O O . ARG A 1 172 ? 3.018 38.312 40.719 1 35.5 172 ARG A O 1
ATOM 1389 N N . SER A 1 173 ? 1.25 37.25 41.25 1 32.31 173 SER A N 1
ATOM 1390 C CA . SER A 1 173 ? 1.964 36 41.062 1 32.31 173 SER A CA 1
ATOM 1391 C C . SER A 1 173 ? 2.084 35.625 39.594 1 32.31 173 SER A C 1
ATOM 1393 O O . SER A 1 173 ? 1.252 36.031 38.781 1 32.31 173 SER A O 1
ATOM 1395 N N . VAL A 1 174 ? 3.338 35.062 39.062 1 36.72 174 VAL A N 1
ATOM 1396 C CA . VAL A 1 174 ? 3.807 34.438 37.844 1 36.72 174 VAL A CA 1
ATOM 1397 C C . VAL A 1 174 ? 2.68 33.625 37.188 1 36.72 174 VAL A C 1
ATOM 1399 O O . VAL A 1 174 ? 2.641 33.438 35.969 1 36.72 174 VAL A O 1
ATOM 1402 N N . ASP A 1 175 ? 1.777 33.125 37.969 1 40.28 175 ASP A N 1
ATOM 1403 C CA . ASP A 1 175 ? 0.784 32.156 37.5 1 40.28 175 ASP A CA 1
ATOM 1404 C C . ASP A 1 175 ? -0.297 32.844 36.688 1 40.28 175 ASP A C 1
ATOM 1406 O O . ASP A 1 175 ? -0.928 32.219 35.844 1 40.28 175 ASP A O 1
ATOM 1410 N N . TYR A 1 176 ? -0.699 34.094 37.031 1 37.59 176 TYR A N 1
ATOM 1411 C CA . TYR A 1 176 ? -1.796 34.781 36.375 1 37.59 176 TYR A CA 1
ATOM 1412 C C . TYR A 1 176 ? -1.423 35.125 34.938 1 37.59 176 TYR A C 1
ATOM 1414 O O . TYR A 1 176 ? -2.26 35.062 34.031 1 37.59 176 TYR A O 1
ATOM 1422 N N . SER A 1 177 ? -0.29 36.031 34.719 1 39.75 177 SER A N 1
ATOM 1423 C CA . SER A 1 177 ? 0.146 36.562 33.438 1 39.75 177 SER A CA 1
ATOM 1424 C C . SER A 1 177 ? 0.121 35.469 32.344 1 39.75 177 SER A C 1
ATOM 1426 O O . SER A 1 177 ? 0.092 35.781 31.156 1 39.75 177 SER A O 1
ATOM 1428 N N . PHE A 1 178 ? 0.231 34.188 32.688 1 46.91 178 PHE A N 1
ATOM 1429 C CA . PHE A 1 178 ? 0.206 33 31.844 1 46.91 178 PHE A CA 1
ATOM 1430 C C . PHE A 1 178 ? -1.212 32.688 31.359 1 46.91 178 PHE A C 1
ATOM 1432 O O . PHE A 1 178 ? -1.422 31.812 30.531 1 46.91 178 PHE A O 1
ATOM 1439 N N . LYS A 1 179 ? -2.199 33.625 31.672 1 52.75 179 LYS A N 1
ATOM 1440 C CA . LYS A 1 179 ? -3.602 33.281 31.484 1 52.75 179 LYS A CA 1
ATOM 1441 C C . LYS A 1 179 ? -4.074 33.594 30.062 1 52.75 179 LYS A C 1
ATOM 1443 O O . LYS A 1 179 ? -5.156 33.188 29.656 1 52.75 179 LYS A O 1
ATOM 1448 N N . LEU A 1 180 ? -3.238 34.438 29.172 1 61.97 180 LEU A N 1
ATOM 1449 C CA . LEU A 1 180 ? -3.826 34.781 27.875 1 61.97 180 LEU A CA 1
ATOM 1450 C C . LEU A 1 180 ? -2.914 34.344 26.734 1 61.97 180 LEU A C 1
ATOM 1452 O O . LEU A 1 180 ? -2.967 34.906 25.641 1 61.97 180 LEU A O 1
ATOM 1456 N N . LYS A 1 181 ? -2.154 33.438 26.953 1 67.75 181 LYS A N 1
ATOM 1457 C CA . LYS A 1 181 ? -1.163 33.062 25.953 1 67.75 181 LYS A CA 1
ATOM 1458 C C . LYS A 1 181 ? -1.835 32.5 24.703 1 67.75 181 LYS A C 1
ATOM 1460 O O . LYS A 1 181 ? -1.565 32.969 23.594 1 67.75 181 LYS A O 1
ATOM 1465 N N . GLU A 1 182 ? -2.643 31.656 24.844 1 76.75 182 GLU A N 1
ATOM 1466 C CA . GLU A 1 182 ? -3.295 31 23.719 1 76.75 182 GLU A CA 1
ATOM 1467 C C . GLU A 1 182 ? -4.215 31.969 22.984 1 76.75 182 GLU A C 1
ATOM 1469 O O . GLU A 1 182 ? -4.246 31.984 21.75 1 76.75 182 GLU A O 1
ATOM 1474 N N . ALA A 1 183 ? -4.883 32.75 23.734 1 81.69 183 ALA A N 1
ATOM 1475 C CA . ALA A 1 183 ? -5.805 33.719 23.141 1 81.69 183 ALA A CA 1
ATOM 1476 C C . ALA A 1 183 ? -5.055 34.75 22.297 1 81.69 183 ALA A C 1
ATOM 1478 O O . ALA A 1 183 ? -5.543 35.188 21.234 1 81.69 183 ALA A O 1
ATOM 1479 N N . LYS A 1 184 ? -3.943 35.156 22.781 1 80.88 184 LYS A N 1
ATOM 1480 C CA . LYS A 1 184 ? -3.123 36.094 22.047 1 80.88 184 LYS A CA 1
ATOM 1481 C C . LYS A 1 184 ? -2.695 35.531 20.688 1 80.88 184 LYS A C 1
ATOM 1483 O O . LYS A 1 184 ? -2.811 36.188 19.656 1 80.88 184 LYS A O 1
ATOM 1488 N N . GLU A 1 185 ? -2.184 34.344 20.75 1 80.12 185 GLU A N 1
ATOM 1489 C CA . GLU A 1 185 ? -1.733 33.719 19.516 1 80.12 185 GLU A CA 1
ATOM 1490 C C . GLU A 1 185 ? -2.889 33.5 18.547 1 80.12 185 GLU A C 1
ATOM 1492 O O . GLU A 1 185 ? -2.744 33.75 17.344 1 80.12 185 GLU A O 1
ATOM 1497 N N . ASP A 1 186 ? -3.963 33.062 19.078 1 88 186 ASP A N 1
ATOM 1498 C CA . ASP A 1 186 ? -5.141 32.812 18.25 1 88 186 ASP A CA 1
ATOM 1499 C C . ASP A 1 186 ? -5.605 34.094 17.562 1 88 186 ASP A C 1
ATOM 1501 O O . ASP A 1 186 ? -5.883 34.094 16.359 1 88 186 ASP A O 1
ATOM 1505 N N . PHE A 1 187 ? -5.699 35.062 18.312 1 91.25 187 PHE A N 1
ATOM 1506 C CA . PHE A 1 187 ? -6.246 36.312 17.797 1 91.25 187 PHE A CA 1
ATOM 1507 C C . PHE A 1 187 ? -5.262 36.969 16.844 1 91.25 187 PHE A C 1
ATOM 1509 O O . PHE A 1 187 ? -5.668 37.594 15.867 1 91.25 187 PHE A O 1
ATOM 1516 N N . THR A 1 188 ? -4 36.875 17.125 1 86.94 188 THR A N 1
ATOM 1517 C CA . THR A 1 188 ? -2.982 37.375 16.219 1 86.94 188 THR A CA 1
ATOM 1518 C C . THR A 1 188 ? -3.121 36.75 14.844 1 86.94 188 THR A C 1
ATOM 1520 O O . THR A 1 188 ? -3.131 37.469 13.828 1 86.94 188 THR A O 1
ATOM 1523 N N . ARG A 1 189 ? -3.238 35.5 14.82 1 86.88 189 ARG A N 1
ATOM 1524 C CA . ARG A 1 189 ? -3.398 34.781 13.555 1 86.88 189 ARG A CA 1
ATOM 1525 C C . ARG A 1 189 ? -4.672 35.219 12.836 1 86.88 189 ARG A C 1
ATOM 1527 O O . ARG A 1 189 ? -4.691 35.344 11.617 1 86.88 189 ARG A O 1
ATOM 1534 N N . PHE A 1 190 ? -5.648 35.406 13.609 1 93.25 190 PHE A N 1
ATOM 1535 C CA . PHE A 1 190 ? -6.941 35.781 13.062 1 93.25 190 PHE A CA 1
ATOM 1536 C C . PHE A 1 190 ? -6.855 37.156 12.422 1 93.25 190 PHE A C 1
ATOM 1538 O O . PHE A 1 190 ? -7.262 37.344 11.273 1 93.25 190 PHE A O 1
ATOM 1545 N N . VAL A 1 191 ? -6.359 38.125 13.086 1 93.25 191 VAL A N 1
ATOM 1546 C CA . VAL A 1 191 ? -6.352 39.5 12.602 1 93.25 191 VAL A CA 1
ATOM 1547 C C . VAL A 1 191 ? -5.387 39.625 11.422 1 93.25 191 VAL A C 1
ATOM 1549 O O . VAL A 1 191 ? -5.633 40.375 10.492 1 93.25 191 VAL A O 1
ATOM 1552 N N . GLN A 1 192 ? -4.34 38.906 11.477 1 88.44 192 GLN A N 1
ATOM 1553 C CA . GLN A 1 192 ? -3.422 38.906 10.344 1 88.44 192 GLN A CA 1
ATOM 1554 C C . GLN A 1 192 ? -4.07 38.312 9.102 1 88.44 192 GLN A C 1
ATOM 1556 O O . GLN A 1 192 ? -3.855 38.781 7.984 1 88.44 192 GLN A O 1
ATOM 1561 N N . PHE A 1 193 ? -4.773 37.312 9.281 1 90.19 193 PHE A N 1
ATOM 1562 C CA . PHE A 1 193 ? -5.457 36.625 8.18 1 90.19 193 PHE A CA 1
ATOM 1563 C C . PHE A 1 193 ? -6.477 37.562 7.535 1 90.19 193 PHE A C 1
ATOM 1565 O O . PHE A 1 193 ? -6.516 37.688 6.312 1 90.19 193 PHE A O 1
ATOM 1572 N N . ILE A 1 194 ? -7.344 38.25 8.336 1 93.19 194 ILE A N 1
ATOM 1573 C CA . ILE A 1 194 ? -8.461 39 7.777 1 93.19 194 ILE A CA 1
ATOM 1574 C C . ILE A 1 194 ? -7.949 40.281 7.156 1 93.19 194 ILE A C 1
ATOM 1576 O O . ILE A 1 194 ? -8.594 40.875 6.273 1 93.19 194 ILE A O 1
ATOM 1580 N N . THR A 1 195 ? -6.855 40.781 7.633 1 90.19 195 THR A N 1
ATOM 1581 C CA . THR A 1 195 ? -6.328 42.031 7.098 1 90.19 195 THR A CA 1
ATOM 1582 C C . THR A 1 195 ? -5.367 41.75 5.941 1 90.19 195 THR A C 1
ATOM 1584 O O . THR A 1 195 ? -5.016 42.656 5.195 1 90.19 195 THR A O 1
ATOM 1587 N N . GLY A 1 196 ? -5.141 40.531 5.789 1 80.5 196 GLY A N 1
ATOM 1588 C CA . GLY A 1 196 ? -4.195 40.188 4.738 1 80.5 196 GLY A CA 1
ATOM 1589 C C . GLY A 1 196 ? -2.783 40.688 5.023 1 80.5 196 GLY A C 1
ATOM 1590 O O . GLY A 1 196 ? -1.953 40.75 4.117 1 80.5 196 GLY A O 1
ATOM 1591 N N . THR A 1 197 ? -2.775 41.406 6.16 1 65.5 197 THR A N 1
ATOM 1592 C CA . THR A 1 197 ? -1.466 41.938 6.516 1 65.5 197 THR A CA 1
ATOM 1593 C C . THR A 1 197 ? -0.461 40.812 6.73 1 65.5 197 THR A C 1
ATOM 1595 O O . THR A 1 197 ? -0.603 40 7.664 1 65.5 197 THR A O 1
ATOM 1598 N N . ASP A 1 198 ? -0.944 40 5.973 1 52.44 198 ASP A N 1
ATOM 1599 C CA . ASP A 1 198 ? 0.063 38.969 6.148 1 52.44 198 ASP A CA 1
ATOM 1600 C C . ASP A 1 198 ? 1.424 39.562 6.488 1 52.44 198 ASP A C 1
ATOM 1602 O O . ASP A 1 198 ? 1.784 40.625 5.98 1 52.44 198 ASP A O 1
ATOM 1606 N N . VAL A 1 199 ? 1.716 39.594 7.609 1 43.62 199 VAL A N 1
ATOM 1607 C CA . VAL A 1 199 ? 3.143 39.906 7.68 1 43.62 199 VAL A CA 1
ATOM 1608 C C . VAL A 1 199 ? 3.781 39.688 6.309 1 43.62 199 VAL A C 1
ATOM 1610 O O . VAL A 1 199 ? 3.631 38.625 5.703 1 43.62 199 VAL A O 1
ATOM 1613 N N . GLY A 1 200 ? 3.693 40.781 5.285 1 36.31 200 GLY A N 1
ATOM 1614 C CA . GLY A 1 200 ? 4.305 40.906 3.971 1 36.31 200 GLY A CA 1
ATOM 1615 C C . GLY A 1 200 ? 5.148 39.719 3.598 1 36.31 200 GLY A C 1
ATOM 1616 O O . GLY A 1 200 ? 4.945 39.094 2.545 1 36.31 200 GLY A O 1
ATOM 1617 N N . SER A 1 201 ? 6.453 40.062 3.689 1 35.28 201 SER A N 1
ATOM 1618 C CA . SER A 1 201 ? 7.641 39.562 2.998 1 35.28 201 SER A CA 1
ATOM 1619 C C . SER A 1 201 ? 7.699 38.031 3.025 1 35.28 201 SER A C 1
ATOM 1621 O O . SER A 1 201 ? 8.586 37.469 3.66 1 35.28 201 SER A O 1
ATOM 1623 N N . SER A 1 202 ? 6.656 37.594 3.248 1 36.34 202 SER A N 1
ATOM 1624 C CA . SER A 1 202 ? 6.828 36.125 3.219 1 36.34 202 SER A CA 1
ATOM 1625 C C . SER A 1 202 ? 7.441 35.688 1.899 1 36.34 202 SER A C 1
ATOM 1627 O O . SER A 1 202 ? 6.723 35.469 0.92 1 36.34 202 SER A O 1
ATOM 1629 N N . GLY A 1 203 ? 7.828 36.531 1.044 1 38.16 203 GLY A N 1
ATOM 1630 C CA . GLY A 1 203 ? 8.773 35.719 0.265 1 38.16 203 GLY A CA 1
ATOM 1631 C C . GLY A 1 203 ? 9.141 34.406 0.925 1 38.16 203 GLY A C 1
ATOM 1632 O O . GLY A 1 203 ? 9.336 34.375 2.141 1 38.16 203 GLY A O 1
ATOM 1633 N N . TYR A 1 204 ? 8.539 33.469 0.41 1 47.72 204 TYR A N 1
ATOM 1634 C CA . TYR A 1 204 ? 8.898 32.125 0.818 1 47.72 204 TYR A CA 1
ATOM 1635 C C . TYR A 1 204 ? 10.281 32.094 1.461 1 47.72 204 TYR A C 1
ATOM 1637 O O . TYR A 1 204 ? 11.297 32.25 0.777 1 47.72 204 TYR A O 1
ATOM 1645 N N . ASP A 1 205 ? 10.398 32.531 2.689 1 63.16 205 ASP A N 1
ATOM 1646 C CA . ASP A 1 205 ? 11.742 32.375 3.25 1 63.16 205 ASP A CA 1
ATOM 1647 C C . ASP A 1 205 ? 12.336 31.016 2.885 1 63.16 205 ASP A C 1
ATOM 1649 O O . ASP A 1 205 ? 13.453 30.938 2.383 1 63.16 205 ASP A O 1
ATOM 1653 N N . SER A 1 206 ? 11.289 30.047 2.998 1 78.75 206 SER A N 1
ATOM 1654 C CA . SER A 1 206 ? 11.672 28.703 2.619 1 78.75 206 SER A CA 1
ATOM 1655 C C . SER A 1 206 ? 10.461 27.891 2.172 1 78.75 206 SER A C 1
ATOM 1657 O O . SER A 1 206 ? 9.469 27.797 2.896 1 78.75 206 SER A O 1
ATOM 1659 N N . PRO A 1 207 ? 10.336 27.516 0.866 1 81.94 207 PRO A N 1
ATOM 1660 C CA . PRO A 1 207 ? 9.211 26.703 0.396 1 81.94 207 PRO A CA 1
ATOM 1661 C C . PRO A 1 207 ? 9.047 25.406 1.192 1 81.94 207 PRO A C 1
ATOM 1663 O O . PRO A 1 207 ? 8.039 24.703 1.045 1 81.94 207 PRO A O 1
ATOM 1666 N N . PHE A 1 208 ? 9.984 25.188 2.074 1 86.56 208 PHE A N 1
ATOM 1667 C CA . PHE A 1 208 ? 9.938 23.938 2.834 1 86.56 208 PHE A CA 1
ATOM 1668 C C . PHE A 1 208 ? 9.156 24.125 4.129 1 86.56 208 PHE A C 1
ATOM 1670 O O . PHE A 1 208 ? 8.781 23.156 4.781 1 86.56 208 PHE A O 1
ATOM 1677 N N . VAL A 1 209 ? 8.875 25.359 4.469 1 84.31 209 VAL A N 1
ATOM 1678 C CA . VAL A 1 209 ? 8.156 25.641 5.707 1 84.31 209 VAL A CA 1
ATOM 1679 C C . VAL A 1 209 ? 6.664 25.375 5.508 1 84.31 209 VAL A C 1
ATOM 1681 O O . VAL A 1 209 ? 6.043 25.938 4.605 1 84.31 209 VAL A O 1
ATOM 1684 N N . LEU A 1 210 ? 6.039 24.562 6.246 1 81.19 210 LEU A N 1
ATOM 1685 C CA . LEU A 1 210 ? 4.676 24.062 6.082 1 81.19 210 LEU A CA 1
ATOM 1686 C C . LEU A 1 210 ? 3.67 25.203 6.152 1 81.19 210 LEU A C 1
ATOM 1688 O O . LEU A 1 210 ? 2.719 25.25 5.367 1 81.19 210 LEU A O 1
ATOM 1692 N N . LEU A 1 211 ? 3.85 26.125 7.047 1 73.94 211 LEU A N 1
ATOM 1693 C CA . LEU A 1 211 ? 2.857 27.172 7.266 1 73.94 211 LEU A CA 1
ATOM 1694 C C . LEU A 1 211 ? 2.916 28.219 6.156 1 73.94 211 LEU A C 1
ATOM 1696 O O . LEU A 1 211 ? 1.968 28.984 5.965 1 73.94 211 LEU A O 1
ATOM 1700 N N . GLU A 1 212 ? 3.971 28.125 5.383 1 77.75 212 GLU A N 1
ATOM 1701 C CA . GLU A 1 212 ? 4.133 29.125 4.328 1 77.75 212 GLU A CA 1
ATOM 1702 C C . GLU A 1 212 ? 3.57 28.625 3.002 1 77.75 212 GLU A C 1
ATOM 1704 O O . GLU A 1 212 ? 3.312 29.422 2.092 1 77.75 212 GLU A O 1
ATOM 1709 N N . THR A 1 213 ? 3.338 27.406 2.883 1 85.25 213 THR A N 1
ATOM 1710 C CA . THR A 1 213 ? 2.773 26.828 1.669 1 85.25 213 THR A CA 1
ATOM 1711 C C . THR A 1 213 ? 1.405 26.219 1.949 1 85.25 213 THR A C 1
ATOM 1713 O O . THR A 1 213 ? 1.308 25.188 2.623 1 85.25 213 THR A O 1
ATOM 1716 N N . PRO A 1 214 ? 0.446 26.828 1.415 1 90.19 214 PRO A N 1
ATOM 1717 C CA . PRO A 1 214 ? -0.896 26.297 1.689 1 90.19 214 PRO A CA 1
ATOM 1718 C C . PRO A 1 214 ? -1.082 24.859 1.207 1 90.19 214 PRO A C 1
ATOM 1720 O O . PRO A 1 214 ? -0.37 24.422 0.306 1 90.19 214 PRO A O 1
ATOM 1723 N N . PRO A 1 215 ? -2.029 24.125 1.744 1 92.81 215 PRO A N 1
ATOM 1724 C CA . PRO A 1 215 ? -2.225 22.703 1.457 1 92.81 215 PRO A CA 1
ATOM 1725 C C . PRO A 1 215 ? -2.492 22.438 -0.022 1 92.81 215 PRO A C 1
ATOM 1727 O O . PRO A 1 215 ? -2.119 21.375 -0.536 1 92.81 215 PRO A O 1
ATOM 1730 N N . GLU A 1 216 ? -3.127 23.375 -0.761 1 93.88 216 GLU A N 1
ATOM 1731 C CA . GLU A 1 216 ? -3.498 23.109 -2.15 1 93.88 216 GLU A CA 1
ATOM 1732 C C . GLU A 1 216 ? -2.281 23.188 -3.068 1 93.88 216 GLU A C 1
ATOM 1734 O O . GLU A 1 216 ? -2.346 22.766 -4.227 1 93.88 216 GLU A O 1
ATOM 1739 N N . LEU A 1 217 ? -1.141 23.656 -2.553 1 90.38 217 LEU A N 1
ATOM 1740 C CA . LEU A 1 217 ? 0.083 23.75 -3.34 1 90.38 217 LEU A CA 1
ATOM 1741 C C . LEU A 1 217 ? 1.081 22.672 -2.936 1 90.38 217 LEU A C 1
ATOM 1743 O O . LEU A 1 217 ? 2.219 22.672 -3.41 1 90.38 217 LEU A O 1
ATOM 1747 N N . ARG A 1 218 ? 0.7 21.859 -2.088 1 91.69 218 ARG A N 1
ATOM 1748 C CA . ARG A 1 218 ? 1.494 20.703 -1.676 1 91.69 218 ARG A CA 1
ATOM 1749 C C . ARG A 1 218 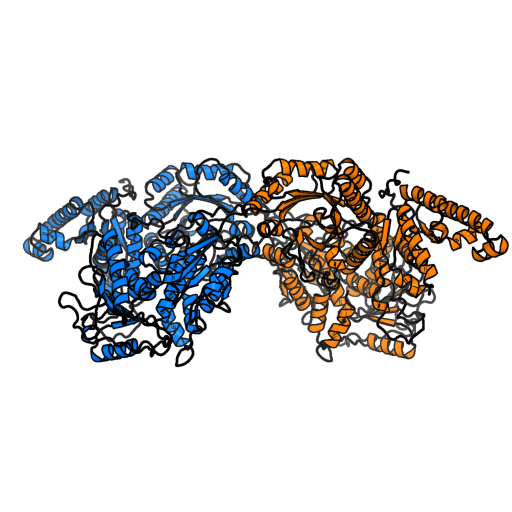? 0.923 19.422 -2.25 1 91.69 218 ARG A C 1
ATOM 1751 O O . ARG A 1 218 ? -0.037 19.438 -3.023 1 91.69 218 ARG A O 1
ATOM 1758 N N . SER A 1 219 ? 1.607 18.281 -1.935 1 91.19 219 SER A N 1
ATOM 1759 C CA . SER A 1 219 ? 1.149 17.016 -2.504 1 91.19 219 SER A CA 1
ATOM 1760 C C . SER A 1 219 ? 0.613 16.094 -1.422 1 91.19 219 SER A C 1
ATOM 1762 O O . SER A 1 219 ? 1.2 15.977 -0.344 1 91.19 219 SER A O 1
ATOM 1764 N N . PHE A 1 220 ? -0.533 15.531 -1.737 1 95 220 PHE A N 1
ATOM 1765 C CA . PHE A 1 220 ? -1.159 14.5 -0.919 1 95 220 PHE A CA 1
ATOM 1766 C C . PHE A 1 220 ? -1.491 15.039 0.469 1 95 220 PHE A C 1
ATOM 1768 O O . PHE A 1 220 ? -1.142 14.422 1.478 1 95 220 PHE A O 1
ATOM 1775 N N . THR A 1 221 ? -2.115 16.203 0.478 1 96.31 221 THR A N 1
ATOM 1776 C CA . THR A 1 221 ? -2.537 16.812 1.737 1 96.31 221 THR A CA 1
ATOM 1777 C C . THR A 1 221 ? -3.879 16.234 2.188 1 96.31 221 THR A C 1
ATOM 1779 O O . THR A 1 221 ? -4.695 15.828 1.358 1 96.31 221 THR A O 1
ATOM 1782 N N . HIS A 1 222 ? -4.117 16.219 3.477 1 97.25 222 HIS A N 1
ATOM 1783 C CA . HIS A 1 222 ? -5.305 15.602 4.062 1 97.25 222 HIS A CA 1
ATOM 1784 C C . HIS A 1 222 ? -6.016 16.578 5 1 97.25 222 HIS A C 1
ATOM 1786 O O . HIS A 1 222 ? -5.375 17.422 5.629 1 97.25 222 HIS A O 1
ATOM 1792 N N . ALA A 1 223 ? -7.305 16.531 5.051 1 97.25 223 ALA A N 1
ATOM 1793 C CA . ALA A 1 223 ? -8.125 17.312 5.965 1 97.25 223 ALA A CA 1
ATOM 1794 C C . ALA A 1 223 ? -8.883 16.406 6.938 1 97.25 223 ALA A C 1
ATOM 1796 O O . ALA A 1 223 ? -9.727 15.609 6.523 1 97.25 223 ALA A O 1
ATOM 1797 N N . ILE A 1 224 ? -8.641 16.516 8.203 1 96.5 224 ILE A N 1
ATOM 1798 C CA . ILE A 1 224 ? -9.359 15.727 9.195 1 96.5 224 ILE A CA 1
ATOM 1799 C C . ILE A 1 224 ? -10.828 16.141 9.219 1 96.5 224 ILE A C 1
ATOM 1801 O O . ILE A 1 224 ? -11.148 17.297 9.461 1 96.5 224 ILE A O 1
ATOM 1805 N N . PHE A 1 225 ? -11.672 15.234 8.977 1 96.69 225 PHE A N 1
ATOM 1806 C CA . PHE A 1 225 ? -13.094 15.5 8.828 1 96.69 225 PHE A CA 1
ATOM 1807 C C . PHE A 1 225 ? -13.805 15.375 10.172 1 96.69 225 PHE A C 1
ATOM 1809 O O . PHE A 1 225 ? -13.789 14.305 10.797 1 96.69 225 PHE A O 1
ATOM 1816 N N . VAL A 1 226 ? -14.445 16.453 10.625 1 95.62 226 VAL A N 1
ATOM 1817 C CA . VAL A 1 226 ? -15.188 16.516 11.883 1 95.62 226 VAL A CA 1
ATOM 1818 C C . VAL A 1 226 ? -16.594 17.062 11.633 1 95.62 226 VAL A C 1
ATOM 1820 O O . VAL A 1 226 ? -16.75 18.062 10.922 1 95.62 226 VAL A O 1
ATOM 1823 N N . ARG A 1 227 ? -17.578 16.484 12.211 1 95.44 227 ARG A N 1
ATOM 1824 C CA . ARG A 1 227 ? -18.938 17.016 12.141 1 95.44 227 ARG A CA 1
ATOM 1825 C C . ARG A 1 227 ? -19.25 17.891 13.359 1 95.44 227 ARG A C 1
ATOM 1827 O O . ARG A 1 227 ? -18.828 17.578 14.469 1 95.44 227 ARG A O 1
ATOM 1834 N N . SER A 1 228 ? -19.953 18.906 13.094 1 96 228 SER A N 1
ATOM 1835 C CA . SER A 1 228 ? -20.359 19.781 14.188 1 96 228 SER A CA 1
ATOM 1836 C C . SER A 1 228 ? -21.125 19 15.258 1 96 228 SER A C 1
ATOM 1838 O O . SER A 1 228 ? -20.922 19.234 16.453 1 96 228 SER A O 1
ATOM 1840 N N . SER A 1 229 ? -21.938 18.094 14.891 1 93.62 229 SER A N 1
ATOM 1841 C CA . SER A 1 229 ? -22.719 17.297 15.82 1 93.62 229 SER A CA 1
ATOM 1842 C C . SER A 1 229 ? -21.812 16.438 16.703 1 93.62 229 SER A C 1
ATOM 1844 O O . SER A 1 229 ? -22.094 16.25 17.891 1 93.62 229 SER A O 1
ATOM 1846 N N . GLU A 1 230 ? -20.766 15.945 16.141 1 93.25 230 GLU A N 1
ATOM 1847 C CA . GLU A 1 230 ? -19.828 15.133 16.891 1 93.25 230 GLU A CA 1
ATOM 1848 C C . GLU A 1 230 ? -19.141 15.945 17.984 1 93.25 230 GLU A C 1
ATOM 1850 O O . GLU A 1 230 ? -18.875 15.422 19.062 1 93.25 230 GLU A O 1
ATOM 1855 N N . MET A 1 231 ? -18.844 17.141 17.719 1 94.56 231 MET A N 1
ATOM 1856 C CA . MET A 1 231 ? -18.234 18.016 18.703 1 94.56 231 MET A CA 1
ATOM 1857 C C . MET A 1 231 ? -19.203 18.344 19.828 1 94.56 231 MET A C 1
ATOM 1859 O O . MET A 1 231 ? -18.812 18.391 21 1 94.56 231 MET A O 1
ATOM 1863 N N . ILE A 1 232 ? -20.422 18.562 19.438 1 93.81 232 ILE A N 1
ATOM 1864 C CA . ILE A 1 232 ? -21.453 18.859 20.422 1 93.81 232 ILE A CA 1
ATOM 1865 C C . ILE A 1 232 ? -21.625 17.672 21.375 1 93.81 232 ILE A C 1
ATOM 1867 O O . ILE A 1 232 ? -21.781 17.859 22.578 1 93.81 232 ILE A O 1
ATOM 1871 N N . GLU A 1 233 ? -21.516 16.516 20.828 1 92.69 233 GLU A N 1
ATOM 1872 C CA . GLU A 1 233 ? -21.719 15.297 21.594 1 92.69 233 GLU A CA 1
ATOM 1873 C C . GLU A 1 233 ? -20.484 14.914 22.391 1 92.69 233 GLU A C 1
ATOM 1875 O O . GLU A 1 233 ? -20.5 13.961 23.156 1 92.69 233 GLU A O 1
ATOM 1880 N N . GLY A 1 234 ? -19.406 15.562 22.234 1 91.88 234 GLY A N 1
ATOM 1881 C CA . GLY A 1 234 ? -18.188 15.25 22.938 1 91.88 234 GLY A CA 1
ATOM 1882 C C . GLY A 1 234 ? -17.453 14.055 22.375 1 91.88 234 GLY A C 1
ATOM 1883 O O . GLY A 1 234 ? -16.672 13.406 23.062 1 91.88 234 GLY A O 1
ATOM 1884 N N . ALA A 1 235 ? -17.719 13.789 21.109 1 93.5 235 ALA A N 1
ATOM 1885 C CA . ALA A 1 235 ? -17.156 12.602 20.484 1 93.5 235 ALA A CA 1
ATOM 1886 C C . ALA A 1 235 ? -15.773 12.891 19.906 1 93.5 235 ALA A C 1
ATOM 1888 O O . ALA A 1 235 ? -15.117 11.992 19.359 1 93.5 235 ALA A O 1
ATOM 1889 N N . VAL A 1 236 ? -15.289 14.078 20 1 94.31 236 VAL A N 1
ATOM 1890 C CA . VAL A 1 236 ? -14.016 14.477 19.422 1 94.31 236 VAL A CA 1
ATOM 1891 C C . VAL A 1 236 ? -13.031 14.852 20.531 1 94.31 236 VAL A C 1
ATOM 1893 O O . VAL A 1 236 ? -13.297 15.75 21.328 1 94.31 236 VAL A O 1
ATOM 1896 N N . ASN A 1 237 ? -11.945 14.109 20.609 1 92.12 237 ASN A N 1
ATOM 1897 C CA . ASN A 1 237 ? -10.844 14.5 21.469 1 92.12 237 ASN A CA 1
ATOM 1898 C C . ASN A 1 237 ? -9.953 15.547 20.828 1 92.12 237 ASN A C 1
ATOM 1900 O O . ASN A 1 237 ? -9.039 15.211 20.062 1 92.12 237 ASN A O 1
ATOM 1904 N N . LEU A 1 238 ? -10.125 16.766 21.141 1 88.69 238 LEU A N 1
ATOM 1905 C CA . LEU A 1 238 ? -9.469 17.891 20.5 1 88.69 238 LEU A CA 1
ATOM 1906 C C . LEU A 1 238 ? -7.953 17.812 20.672 1 88.69 238 LEU A C 1
ATOM 1908 O O . LEU A 1 238 ? -7.199 18.156 19.75 1 88.69 238 LEU A O 1
ATOM 1912 N N . CYS A 1 239 ? -7.457 17.359 21.766 1 79.25 239 CYS A N 1
ATOM 1913 C CA . CYS A 1 239 ? -6.027 17.266 22.031 1 79.25 239 CYS A CA 1
ATOM 1914 C C . CYS A 1 239 ? -5.363 16.266 21.094 1 79.25 239 CYS A C 1
ATOM 1916 O O . CYS A 1 239 ? -4.203 16.438 20.719 1 79.25 239 CYS A O 1
ATOM 1918 N N . GLY A 1 240 ? -6.188 15.352 20.75 1 83.94 240 GLY A N 1
ATOM 1919 C CA . GLY A 1 240 ? -5.652 14.297 19.891 1 83.94 240 GLY A CA 1
ATOM 1920 C C . GLY A 1 240 ? -5.559 14.703 18.438 1 83.94 240 GLY A C 1
ATOM 1921 O O . GLY A 1 240 ? -4.863 14.055 17.656 1 83.94 240 GLY A O 1
ATOM 1922 N N . LEU A 1 241 ? -6.109 15.812 18.031 1 87 241 LEU A N 1
ATOM 1923 C CA . LEU A 1 241 ? -6.164 16.234 16.641 1 87 241 LEU A CA 1
ATOM 1924 C C . LEU A 1 241 ? -4.887 16.969 16.25 1 87 241 LEU A C 1
ATOM 1926 O O . LEU A 1 241 ? -4.812 17.547 15.156 1 87 241 LEU A O 1
ATOM 1930 N N . GLU A 1 242 ? -3.902 16.906 17 1 79.25 242 GLU A N 1
ATOM 1931 C CA . GLU A 1 242 ? -2.688 17.688 16.781 1 79.25 242 GLU A CA 1
ATOM 1932 C C . GLU A 1 242 ? -1.922 17.203 15.562 1 79.25 242 GLU A C 1
ATOM 1934 O O . GLU A 1 242 ? -1.191 17.969 14.93 1 79.25 242 GLU A O 1
ATOM 1939 N N . SER A 1 243 ? -2.111 15.891 15.281 1 82.06 243 SER A N 1
ATOM 1940 C CA . SER A 1 243 ? -1.386 15.344 14.141 1 82.06 243 SER A CA 1
ATOM 1941 C C . SER A 1 243 ? -2.314 14.547 13.227 1 82.06 243 SER A C 1
ATOM 1943 O O . SER A 1 243 ? -3.43 14.203 13.609 1 82.06 243 SER A O 1
ATOM 1945 N N . GLY A 1 244 ? -1.899 14.414 12 1 80.81 244 GLY A N 1
ATOM 1946 C CA . GLY A 1 244 ? -2.615 13.539 11.094 1 80.81 244 GLY A CA 1
ATOM 1947 C C . GLY A 1 244 ? -3.27 14.281 9.938 1 80.81 244 GLY A C 1
ATOM 1948 O O . GLY A 1 244 ? -3.797 13.656 9.016 1 80.81 244 GLY A O 1
ATOM 1949 N N . GLY A 1 245 ? -3.219 15.656 10.031 1 90.69 245 GLY A N 1
ATOM 1950 C CA . GLY A 1 245 ? -3.846 16.375 8.938 1 90.69 245 GLY A CA 1
ATOM 1951 C C . GLY A 1 245 ? -3.125 17.672 8.586 1 90.69 245 GLY A C 1
ATOM 1952 O O . GLY A 1 245 ? -2.336 18.188 9.375 1 90.69 245 GLY A O 1
ATOM 1953 N N . ASP A 1 246 ? -3.365 18.109 7.332 1 93.75 246 ASP A N 1
ATOM 1954 C CA . ASP A 1 246 ? -2.846 19.375 6.836 1 93.75 246 ASP A CA 1
ATOM 1955 C C . ASP A 1 246 ? -3.889 20.484 6.973 1 93.75 246 ASP A C 1
ATOM 1957 O O . ASP A 1 246 ? -3.566 21.672 6.836 1 93.75 246 ASP A O 1
ATOM 1961 N N . ALA A 1 247 ? -5.078 20.062 7.254 1 95.56 247 ALA A N 1
ATOM 1962 C CA . ALA A 1 247 ? -6.23 20.922 7.523 1 95.56 247 ALA A CA 1
ATOM 1963 C C . ALA A 1 247 ? -7.281 20.188 8.352 1 95.56 247 ALA A C 1
ATOM 1965 O O . ALA A 1 247 ? -7.148 18.984 8.609 1 95.56 247 ALA A O 1
ATOM 1966 N N . ILE A 1 248 ? -8.219 20.906 8.852 1 96.44 248 ILE A N 1
ATOM 1967 C CA . ILE A 1 248 ? -9.383 20.312 9.508 1 96.44 248 ILE A CA 1
ATOM 1968 C C . ILE A 1 248 ? -10.656 20.766 8.805 1 96.44 248 ILE A C 1
ATOM 1970 O O . ILE A 1 248 ? -10.859 21.953 8.562 1 96.44 248 ILE A O 1
ATOM 1974 N N . GL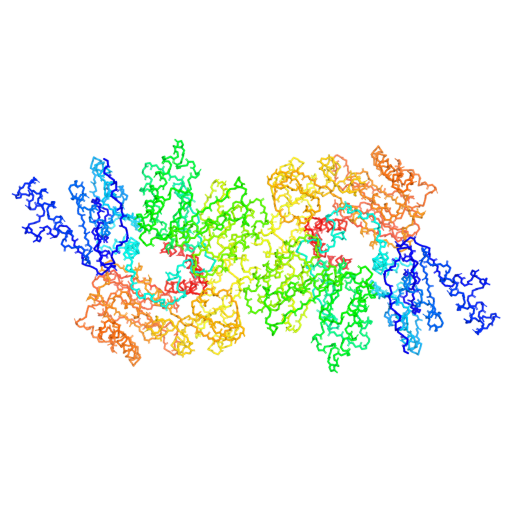U A 1 249 ? -11.398 19.828 8.445 1 97.56 249 GLU A N 1
ATOM 1975 C CA . GLU A 1 249 ? -12.68 20.125 7.824 1 97.56 249 GLU A CA 1
ATOM 1976 C C . GLU A 1 249 ? -13.82 20 8.836 1 97.56 249 GLU A C 1
ATOM 1978 O O . GLU A 1 249 ? -14.094 18.922 9.344 1 97.56 249 GLU A O 1
ATOM 1983 N N . LEU A 1 250 ? -14.422 21.078 9.148 1 97.94 250 LEU A N 1
ATOM 1984 C CA . LEU A 1 250 ? -15.609 21.094 9.992 1 97.94 250 LEU A CA 1
ATOM 1985 C C . LEU A 1 250 ? -16.875 21.094 9.148 1 97.94 250 LEU A C 1
ATOM 1987 O O . LEU A 1 250 ? -17.188 22.078 8.477 1 97.94 250 LEU A O 1
ATOM 1991 N N . CYS A 1 251 ? -17.547 20.062 9.234 1 97.44 251 CYS A N 1
ATOM 1992 C CA . CYS A 1 251 ? -18.797 19.906 8.484 1 97.44 251 CYS A CA 1
ATOM 1993 C C . CYS A 1 251 ? -20 20.25 9.344 1 97.44 251 CYS A C 1
ATOM 1995 O O . CYS A 1 251 ? -20.25 19.609 10.359 1 97.44 251 CYS A O 1
ATOM 1997 N N . ILE A 1 252 ? -20.719 21.25 8.938 1 97.75 252 ILE A N 1
ATOM 1998 C CA . ILE A 1 252 ? -21.922 21.656 9.664 1 97.75 252 ILE A CA 1
ATOM 1999 C C . ILE A 1 252 ? -23.094 20.781 9.25 1 97.75 252 ILE A C 1
ATOM 2001 O O . ILE A 1 252 ? -23.531 20.828 8.094 1 97.75 252 ILE A O 1
ATOM 2005 N N . ASP A 1 253 ? -23.578 20.062 10.195 1 94.56 253 ASP A N 1
ATOM 2006 C CA . ASP A 1 253 ? -24.672 19.141 9.891 1 94.56 253 ASP A CA 1
ATOM 2007 C C . ASP A 1 253 ? -25.891 19.438 10.75 1 94.56 253 ASP A C 1
ATOM 2009 O O . ASP A 1 253 ? -26.875 18.688 10.734 1 94.56 253 ASP A O 1
ATOM 2013 N N . ARG A 1 254 ? -25.75 20.5 11.555 1 93.12 254 ARG A N 1
ATOM 2014 C CA . ARG A 1 254 ? -26.844 20.984 12.391 1 93.12 254 ARG A CA 1
ATOM 2015 C C . ARG A 1 254 ? -26.875 22.516 12.414 1 93.12 254 ARG A C 1
ATOM 2017 O O . ARG A 1 254 ? -25.844 23.156 12.484 1 93.12 254 ARG A O 1
ATOM 2024 N N . TRP A 1 255 ? -28.156 23.016 12.336 1 93.94 255 TRP A N 1
ATOM 2025 C CA . TRP A 1 255 ? -28.297 24.469 12.398 1 93.94 255 TRP A CA 1
ATOM 2026 C C . TRP A 1 255 ? -29.641 24.875 13 1 93.94 255 TRP A C 1
ATOM 2028 O O . TRP A 1 255 ? -30.688 24.375 12.578 1 93.94 255 TRP A O 1
ATOM 2038 N N . GLY A 1 256 ? -29.656 25.609 14 1 89.19 256 GLY A N 1
ATOM 2039 C CA . GLY A 1 256 ? -30.828 26.141 14.703 1 89.19 256 GLY A CA 1
ATOM 2040 C C . GLY A 1 256 ? -30.5 27.312 15.602 1 89.19 256 GLY A C 1
ATOM 2041 O O . GLY A 1 256 ? -29.453 27.938 15.453 1 89.19 256 GLY A O 1
ATOM 2042 N N . PRO A 1 257 ? -31.422 27.625 16.375 1 87.44 257 PRO A N 1
ATOM 2043 C CA . PRO A 1 257 ? -31.141 28.734 17.297 1 87.44 257 PRO A CA 1
ATOM 2044 C C . PRO A 1 257 ? -29.906 28.5 18.156 1 87.44 257 PRO A C 1
ATOM 2046 O O . PRO A 1 257 ? -29.75 27.406 18.719 1 87.44 257 PRO A O 1
ATOM 2049 N N . GLY A 1 258 ? -29 29.469 18.203 1 88.69 258 GLY A N 1
ATOM 2050 C CA . GLY A 1 258 ? -27.828 29.375 19.047 1 88.69 258 GLY A CA 1
ATOM 2051 C C . GLY A 1 258 ? -26.641 28.734 18.359 1 88.69 258 GLY A C 1
ATOM 2052 O O . GLY A 1 258 ? -25.516 28.75 18.875 1 88.69 258 GLY A O 1
ATOM 2053 N N . MET A 1 259 ? -26.891 28.141 17.172 1 93.12 259 MET A N 1
ATOM 2054 C CA . MET A 1 259 ? -25.844 27.375 16.5 1 93.12 259 MET A CA 1
ATOM 2055 C C . MET A 1 259 ? -24.734 28.297 15.992 1 93.12 259 MET A C 1
ATOM 2057 O O . MET A 1 259 ? -23.578 27.891 15.883 1 93.12 259 MET A O 1
ATOM 2061 N N . ALA A 1 260 ? -25.062 29.5 15.703 1 94.06 260 ALA A N 1
ATOM 2062 C CA . ALA A 1 260 ? -24.031 30.438 15.266 1 94.06 260 ALA A CA 1
ATOM 2063 C C . ALA A 1 260 ? -22.938 30.562 16.312 1 94.06 260 ALA A C 1
ATOM 2065 O O . ALA A 1 260 ? -21.75 30.453 15.977 1 94.06 260 ALA A O 1
ATOM 2066 N N . SER A 1 261 ? -23.328 30.766 17.531 1 93.19 261 SER A N 1
ATOM 2067 C CA . SER A 1 261 ? -22.359 30.891 18.625 1 93.19 261 SER A CA 1
ATOM 2068 C C . SER A 1 261 ? -21.609 29.562 18.859 1 93.19 261 SER A C 1
ATOM 2070 O O . SER A 1 261 ? -20.422 29.562 19.172 1 93.19 261 SER A O 1
ATOM 2072 N N . THR A 1 262 ? -22.344 28.516 18.766 1 95.38 262 THR A N 1
ATOM 2073 C CA . THR A 1 262 ? -21.75 27.203 18.953 1 95.38 262 THR A CA 1
ATOM 2074 C C . THR A 1 262 ? -20.672 26.938 17.906 1 95.38 262 THR A C 1
ATOM 2076 O O . THR A 1 262 ? -19.578 26.484 18.234 1 95.38 262 THR A O 1
ATOM 2079 N N . VAL A 1 263 ? -21.016 27.188 16.672 1 97.38 263 VAL A N 1
ATOM 2080 C CA . VAL A 1 263 ? -20.094 26.953 15.57 1 97.38 263 VAL A CA 1
ATOM 2081 C C . VAL A 1 263 ? -18.891 27.891 15.711 1 97.38 263 VAL A C 1
ATOM 2083 O O . VAL A 1 263 ? -17.75 27.516 15.406 1 97.38 263 VAL A O 1
ATOM 2086 N N . SER A 1 264 ? -19.141 29.172 16.156 1 97.25 264 SER A N 1
ATOM 2087 C CA . SER A 1 264 ? -18.047 30.094 16.406 1 97.25 264 SER A CA 1
ATOM 2088 C C . SER A 1 264 ? -17.062 29.5 17.422 1 97.25 264 SER A C 1
ATOM 2090 O O . SER A 1 264 ? -15.844 29.578 17.234 1 97.25 264 SER A O 1
ATOM 2092 N N . LYS A 1 265 ? -17.609 28.969 18.453 1 96.25 265 LYS A N 1
ATOM 2093 C CA . LYS A 1 265 ? -16.781 28.344 19.484 1 96.25 265 LYS A CA 1
ATOM 2094 C C . LYS A 1 265 ? -16.016 27.141 18.922 1 96.25 265 LYS A C 1
ATOM 2096 O O . LYS A 1 265 ? -14.836 26.969 19.203 1 96.25 265 LYS A O 1
ATOM 2101 N N . GLN A 1 266 ? -16.703 26.359 18.156 1 97.12 266 GLN A N 1
ATOM 2102 C CA . GLN A 1 266 ? -16.094 25.172 17.578 1 97.12 266 GLN A CA 1
ATOM 2103 C C . GLN A 1 266 ? -14.914 25.531 16.672 1 97.12 266 GLN A C 1
ATOM 2105 O O . GLN A 1 266 ? -13.852 24.922 16.75 1 97.12 266 GLN A O 1
ATOM 2110 N N . VAL A 1 267 ? -15.094 26.453 15.797 1 97.56 267 VAL A N 1
ATOM 2111 C CA . VAL A 1 267 ? -14.031 26.891 14.898 1 97.56 267 VAL A CA 1
ATOM 2112 C C . VAL A 1 267 ? -12.828 27.375 15.703 1 97.56 267 VAL A C 1
ATOM 2114 O O . VAL A 1 267 ? -11.688 27.031 15.391 1 97.56 267 VAL A O 1
ATOM 2117 N N . SER A 1 268 ? -13.086 28.172 16.734 1 95.56 268 SER A N 1
ATOM 2118 C CA . SER A 1 268 ? -12.008 28.703 17.562 1 95.56 268 SER A CA 1
ATOM 2119 C C . SER A 1 268 ? -11.266 27.578 18.297 1 95.56 268 SER A C 1
ATOM 2121 O O . SER A 1 268 ? -10.039 27.609 18.391 1 95.56 268 SER A O 1
ATOM 2123 N N . LEU A 1 269 ? -11.977 26.625 18.797 1 93.88 269 LEU A N 1
ATOM 2124 C CA . LEU A 1 269 ? -11.367 25.5 19.484 1 93.88 269 LEU A CA 1
ATOM 2125 C C . LEU A 1 269 ? -10.508 24.688 18.516 1 93.88 269 LEU A C 1
ATOM 2127 O O . LEU A 1 269 ? -9.406 24.25 18.891 1 93.88 269 LEU A O 1
ATOM 2131 N N . LEU A 1 270 ? -11.016 24.5 17.344 1 93.88 270 LEU A N 1
ATOM 2132 C CA . LEU A 1 270 ? -10.273 23.719 16.359 1 93.88 270 LEU A CA 1
ATOM 2133 C C . LEU A 1 270 ? -9.016 24.469 15.922 1 93.88 270 LEU A C 1
ATOM 2135 O O . LEU A 1 270 ? -7.961 23.859 15.742 1 93.88 270 LEU A O 1
ATOM 2139 N N . ARG A 1 271 ? -9.141 25.703 15.742 1 90.81 271 ARG A N 1
ATOM 2140 C CA . ARG A 1 271 ? -7.984 26.516 15.383 1 90.81 271 ARG A CA 1
ATOM 2141 C C . ARG A 1 271 ? -6.898 26.422 16.453 1 90.81 271 ARG A C 1
ATOM 2143 O O . ARG A 1 271 ? -5.711 26.312 16.125 1 90.81 271 ARG A O 1
ATOM 2150 N N . ARG A 1 272 ? -7.32 26.5 17.578 1 87.19 272 ARG A N 1
ATOM 2151 C CA . ARG A 1 272 ? -6.379 26.484 18.703 1 87.19 272 ARG A CA 1
ATOM 2152 C C . ARG A 1 272 ? -5.719 25.109 18.828 1 87.19 272 ARG A C 1
ATOM 2154 O O . ARG A 1 272 ? -4.512 25.016 19.047 1 87.19 272 ARG A O 1
ATOM 2161 N N . SER A 1 273 ? -6.469 24.125 18.672 1 83.62 273 SER A N 1
ATOM 2162 C CA . SER A 1 273 ? -5.992 22.766 18.922 1 83.62 273 SER A CA 1
ATOM 2163 C C . SER A 1 273 ? -5.066 22.281 17.812 1 83.62 273 SER A C 1
ATOM 2165 O O . SER A 1 273 ? -4.035 21.672 18.078 1 83.62 273 SER A O 1
ATOM 2167 N N . ALA A 1 274 ? -5.383 22.547 16.625 1 81 274 ALA A N 1
ATOM 2168 C CA . ALA A 1 274 ? -4.652 21.938 15.508 1 81 274 ALA A CA 1
ATOM 2169 C C . ALA A 1 274 ? -3.672 22.922 14.891 1 81 274 ALA A C 1
ATOM 2171 O O . ALA A 1 274 ? -2.662 22.516 14.305 1 81 274 ALA A O 1
ATOM 2172 N N . ARG A 1 275 ? -3.887 24.219 14.906 1 81.75 275 ARG A N 1
ATOM 2173 C CA . ARG A 1 275 ? -3.053 25.266 14.328 1 81.75 275 ARG A CA 1
ATOM 2174 C C . ARG A 1 275 ? -2.84 25.031 12.836 1 81.75 275 ARG A C 1
ATOM 2176 O O . ARG A 1 275 ? -1.716 25.141 12.336 1 81.75 275 ARG A O 1
ATOM 2183 N N . ILE A 1 276 ? -3.85 24.5 12.195 1 89.69 276 ILE A N 1
ATOM 2184 C CA . ILE A 1 276 ? -3.859 24.281 10.75 1 89.69 276 ILE A CA 1
ATOM 2185 C C . ILE A 1 276 ? -5.121 24.891 10.148 1 89.69 276 ILE A C 1
ATOM 2187 O O . ILE A 1 276 ? -6.066 25.219 10.867 1 89.69 276 ILE A O 1
ATOM 2191 N N . PRO A 1 277 ? -5.098 25.109 8.844 1 93.88 277 PRO A N 1
ATOM 2192 C CA . PRO A 1 277 ? -6.25 25.734 8.195 1 93.88 277 PRO A CA 1
ATOM 2193 C C . PRO A 1 277 ? -7.547 24.969 8.422 1 93.88 277 PRO A C 1
ATOM 2195 O O . PRO A 1 277 ? -7.531 23.75 8.539 1 93.88 277 PRO A O 1
ATOM 2198 N N . ILE A 1 278 ? -8.609 25.734 8.445 1 96.94 278 ILE A N 1
ATOM 2199 C CA . ILE A 1 278 ? -9.938 25.156 8.625 1 96.94 278 ILE A CA 1
ATOM 2200 C C . ILE A 1 278 ? -10.68 25.156 7.289 1 96.94 278 ILE A C 1
ATOM 2202 O O . ILE A 1 278 ? -10.703 26.172 6.582 1 96.94 278 ILE A O 1
ATOM 2206 N N . LEU A 1 279 ? -11.172 24.031 6.91 1 98.25 279 LEU A N 1
ATOM 2207 C CA . LEU A 1 279 ? -12.109 23.891 5.801 1 98.25 279 LEU A CA 1
ATOM 2208 C C . LEU A 1 279 ? -13.539 23.734 6.309 1 98.25 279 LEU A C 1
ATOM 2210 O O . LEU A 1 279 ? -13.852 22.781 7.027 1 98.25 279 LEU A O 1
ATOM 2214 N N . PHE A 1 280 ? -14.352 24.734 6.004 1 98.5 280 PHE A N 1
ATOM 2215 C CA . PHE A 1 280 ? -15.742 24.797 6.438 1 98.5 280 PHE A CA 1
ATOM 2216 C C . PHE A 1 280 ? -16.672 24.234 5.367 1 98.5 280 PHE A C 1
ATOM 2218 O O . PHE A 1 280 ? -16.641 24.672 4.219 1 98.5 280 PHE A O 1
ATOM 2225 N N . SER A 1 281 ? -17.406 23.203 5.691 1 98 281 SER A N 1
ATOM 2226 C CA . SER A 1 281 ? -18.344 22.609 4.738 1 98 281 SER A CA 1
ATOM 2227 C C . SER A 1 281 ? -19.719 22.438 5.359 1 98 281 SER A C 1
ATOM 2229 O O . SER A 1 281 ? -19.891 22.594 6.57 1 98 281 SER A O 1
ATOM 2231 N N . ILE A 1 282 ? -20.719 22.203 4.461 1 97.12 282 ILE A N 1
ATOM 2232 C CA . ILE A 1 282 ? -22.109 22.109 4.902 1 97.12 282 ILE A CA 1
ATOM 2233 C C . ILE A 1 282 ? -22.734 20.812 4.363 1 97.12 282 ILE A C 1
ATOM 2235 O O . ILE A 1 282 ? -22.625 20.516 3.17 1 97.12 282 ILE A O 1
ATOM 2239 N N . ASP A 1 283 ? -23.281 20.047 5.215 1 93.31 283 ASP A N 1
ATOM 2240 C CA . ASP A 1 283 ? -24.047 18.891 4.801 1 93.31 283 ASP A CA 1
ATOM 2241 C C . ASP A 1 283 ? -25.547 19.172 4.859 1 93.31 283 ASP A C 1
ATOM 2243 O O . ASP A 1 283 ? -26.219 18.844 5.84 1 93.31 283 ASP A O 1
ATOM 2247 N N . ALA A 1 284 ? -26.078 19.625 3.777 1 88.69 284 ALA A N 1
ATOM 2248 C CA . ALA A 1 284 ? -27.469 20.047 3.705 1 88.69 284 ALA A CA 1
ATOM 2249 C C . ALA A 1 284 ? -28.406 18.844 3.709 1 88.69 284 ALA A C 1
ATOM 2251 O O . ALA A 1 284 ? -29.609 19 3.957 1 88.69 284 ALA A O 1
ATOM 2252 N N . SER A 1 285 ? -27.891 17.688 3.422 1 82.19 285 SER A N 1
ATOM 2253 C CA . SER A 1 285 ? -28.719 16.484 3.371 1 82.19 285 SER A CA 1
ATOM 2254 C C . SER A 1 285 ? -28.984 15.938 4.77 1 82.19 285 SER A C 1
ATOM 2256 O O . SER A 1 285 ? -29.859 15.086 4.953 1 82.19 285 SER A O 1
ATOM 2258 N N . SER A 1 286 ? -28.281 16.531 5.691 1 81.19 286 SER A N 1
ATOM 2259 C CA . SER A 1 286 ? -28.438 16.062 7.066 1 81.19 286 SER A CA 1
ATOM 2260 C C . SER A 1 286 ? -29.781 16.484 7.637 1 81.19 286 SER A C 1
ATOM 2262 O O . SER A 1 286 ? -30.281 17.562 7.34 1 81.19 286 SER A O 1
ATOM 2264 N N . SER A 1 287 ? -30.266 15.617 8.414 1 74.19 287 SER A N 1
ATOM 2265 C CA . SER A 1 287 ? -31.547 15.883 9.055 1 74.19 287 SER A CA 1
ATOM 2266 C C . SER A 1 287 ? -31.453 17.047 10.039 1 74.19 287 SER A C 1
ATOM 2268 O O . SER A 1 287 ? -32.469 17.656 10.398 1 74.19 287 SER A O 1
ATOM 2270 N N . GLY A 1 288 ? -30.297 17.453 10.422 1 81.38 288 GLY A N 1
ATOM 2271 C CA . GLY A 1 288 ? -30.094 18.516 11.375 1 81.38 288 GLY A CA 1
ATOM 2272 C C . GLY A 1 288 ? -30.266 19.906 10.766 1 81.38 288 GLY A C 1
ATOM 2273 O O . GLY A 1 288 ? -30.344 20.906 11.484 1 81.38 288 GLY A O 1
ATOM 2274 N N . ILE A 1 289 ? -30.203 20.219 9.523 1 82.94 289 ILE A N 1
ATOM 2275 C CA . ILE A 1 289 ? -30.328 21.531 8.883 1 82.94 289 ILE A CA 1
ATOM 2276 C C . ILE A 1 289 ? -31.672 21.609 8.164 1 82.94 289 ILE A C 1
ATOM 2278 O O . ILE A 1 289 ? -32.312 22.672 8.172 1 82.94 289 ILE A O 1
ATOM 2282 N N . GLY A 1 290 ? -32.219 20.578 7.668 1 75.88 290 GLY A N 1
ATOM 2283 C CA . GLY A 1 290 ? -33.312 20.734 6.699 1 75.88 290 GLY A CA 1
ATOM 2284 C C . GLY A 1 290 ? -34.531 19.906 7.031 1 75.88 290 GLY A C 1
ATOM 2285 O O . GLY A 1 290 ? -35.438 19.766 6.199 1 75.88 290 GLY A O 1
ATOM 2286 N N . ARG A 1 291 ? -34.531 19.578 8.469 1 70.38 291 ARG A N 1
ATOM 2287 C CA . ARG A 1 291 ? -35.719 18.781 8.789 1 70.38 291 ARG A CA 1
ATOM 2288 C C . ARG A 1 291 ? -36.969 19.641 8.727 1 70.38 291 ARG A C 1
ATOM 2290 O O . ARG A 1 291 ? -37.094 20.625 9.445 1 70.38 291 ARG A O 1
ATOM 2297 N N . ASP A 1 292 ? -37.875 19.562 7.594 1 75.88 292 ASP A N 1
ATOM 2298 C CA . ASP A 1 292 ? -39.25 20.078 7.43 1 75.88 292 ASP A CA 1
ATOM 2299 C C . ASP A 1 292 ? -39.219 21.484 6.836 1 75.88 292 ASP A C 1
ATOM 2301 O O . ASP A 1 292 ? -40.156 22.266 7.082 1 75.88 292 ASP A O 1
ATOM 2305 N N . LEU A 1 293 ? -38.125 21.766 6.137 1 84.81 293 LEU A N 1
ATOM 2306 C CA . LEU A 1 293 ? -38.062 23.094 5.551 1 84.81 293 LEU A CA 1
ATOM 2307 C C . LEU A 1 293 ? -38.406 23.062 4.066 1 84.81 293 LEU A C 1
ATOM 2309 O O . LEU A 1 293 ? -38.156 22.062 3.389 1 84.81 293 LEU A O 1
ATOM 2313 N N . SER A 1 294 ? -39.031 24.109 3.648 1 88.56 294 SER A N 1
ATOM 2314 C CA . SER A 1 294 ? -39.25 24.281 2.219 1 88.56 294 SER A CA 1
ATOM 2315 C C . SER A 1 294 ? -37.969 24.531 1.467 1 88.56 294 SER A C 1
ATOM 2317 O O . SER A 1 294 ? -36.938 24.859 2.074 1 88.56 294 SER A O 1
ATOM 2319 N N . PRO A 1 295 ? -37.875 24.297 0.199 1 87.94 295 PRO A N 1
ATOM 2320 C CA . PRO A 1 295 ? -36.656 24.516 -0.583 1 87.94 295 PRO A CA 1
ATOM 2321 C C . PRO A 1 295 ? -36.125 25.938 -0.46 1 87.94 295 PRO A C 1
ATOM 2323 O O . PRO A 1 295 ? -34.906 26.141 -0.408 1 87.94 295 PRO A O 1
ATOM 2326 N N . THR A 1 296 ? -36.969 26.875 -0.395 1 90.88 296 THR A N 1
ATOM 2327 C CA . THR A 1 296 ? -36.562 28.266 -0.263 1 90.88 296 THR A CA 1
ATOM 2328 C C . THR A 1 296 ? -35.969 28.531 1.116 1 90.88 296 THR A C 1
ATOM 2330 O O . THR A 1 296 ? -34.969 29.234 1.24 1 90.88 296 THR A O 1
ATOM 2333 N N . GLN A 1 297 ? -36.625 27.969 2.041 1 90.56 297 GLN A N 1
ATOM 2334 C CA . GLN A 1 297 ? -36.125 28.125 3.4 1 90.56 297 GLN A CA 1
ATOM 2335 C C . GLN A 1 297 ? -34.781 27.453 3.561 1 90.56 297 GLN A C 1
ATOM 2337 O O . GLN A 1 297 ? -33.906 27.969 4.254 1 90.56 297 GLN A O 1
ATOM 2342 N N . LEU A 1 298 ? -34.688 26.344 2.971 1 91 298 LEU A N 1
ATOM 2343 C CA . LEU A 1 298 ? -33.438 25.609 3.029 1 91 298 LEU A CA 1
ATOM 2344 C C . LEU A 1 298 ? -32.312 26.406 2.379 1 91 298 LEU A C 1
ATOM 2346 O O . LEU A 1 298 ? -31.172 26.422 2.869 1 91 298 LEU A O 1
ATOM 2350 N N . ARG A 1 299 ? -32.625 26.984 1.3 1 92.69 299 ARG A N 1
ATOM 2351 C CA . ARG A 1 299 ? -31.688 27.859 0.615 1 92.69 299 ARG A CA 1
ATOM 2352 C C . ARG A 1 299 ? -31.219 28.984 1.522 1 92.69 299 ARG A C 1
ATOM 2354 O O . ARG A 1 299 ? -30.031 29.281 1.604 1 92.69 299 ARG A O 1
ATOM 2361 N N . ASP A 1 300 ? -32.125 29.609 2.166 1 93.31 300 ASP A N 1
ATOM 2362 C CA . ASP A 1 300 ? -31.812 30.734 3.045 1 93.31 300 ASP A CA 1
ATOM 2363 C C . ASP A 1 300 ? -30.938 30.281 4.211 1 93.31 300 ASP A C 1
ATOM 2365 O O . ASP A 1 300 ? -29.969 30.969 4.566 1 93.31 300 ASP A O 1
ATOM 2369 N N . VAL A 1 301 ? -31.297 29.172 4.762 1 93.81 301 VAL A N 1
ATOM 2370 C CA . VAL A 1 301 ? -30.516 28.641 5.875 1 93.81 301 VAL A CA 1
ATOM 2371 C C . VAL A 1 301 ? -29.109 28.281 5.402 1 93.81 301 VAL A C 1
ATOM 2373 O O . VAL A 1 301 ? -28.125 28.531 6.105 1 93.81 301 VAL A O 1
ATOM 2376 N N . TYR A 1 302 ? -29.062 27.656 4.246 1 95.81 302 TYR A N 1
ATOM 2377 C CA . TYR A 1 302 ? -27.781 27.281 3.676 1 95.81 302 TYR A CA 1
ATOM 2378 C C . TYR A 1 302 ? -26.859 28.484 3.566 1 95.81 302 TYR A C 1
ATOM 2380 O O . TYR A 1 302 ? -25.703 28.422 3.988 1 95.81 302 TYR A O 1
ATOM 2388 N N . PHE A 1 303 ? -27.328 29.516 3.08 1 96.25 303 PHE A N 1
ATOM 2389 C CA . PHE A 1 303 ? -26.469 30.672 2.836 1 96.25 303 PHE A CA 1
ATOM 2390 C C . PHE A 1 303 ? -26.266 31.484 4.113 1 96.25 303 PHE A C 1
ATOM 2392 O O . PHE A 1 303 ? -25.344 32.281 4.211 1 96.25 303 PHE A O 1
ATOM 2399 N N . GLU A 1 304 ? -27.172 31.297 5.059 1 95.06 304 GLU A N 1
ATOM 2400 C CA . GLU A 1 304 ? -26.891 31.812 6.395 1 95.06 304 GLU A CA 1
ATOM 2401 C C . GLU A 1 304 ? -25.641 31.172 6.984 1 95.06 304 GLU A C 1
ATOM 2403 O O . GLU A 1 304 ? -24.812 31.844 7.594 1 95.06 304 GLU A O 1
ATOM 2408 N N . ILE A 1 305 ? -25.531 29.875 6.824 1 97.25 305 ILE A N 1
ATOM 2409 C CA . ILE A 1 305 ? -24.375 29.125 7.309 1 97.25 305 ILE A CA 1
ATOM 2410 C C . ILE A 1 305 ? -23.125 29.562 6.543 1 97.25 305 ILE A C 1
ATOM 2412 O O . ILE A 1 305 ? -22.062 29.734 7.137 1 97.25 305 ILE A O 1
ATOM 2416 N N . VAL A 1 306 ? -23.297 29.703 5.207 1 97.81 306 VAL A N 1
ATOM 2417 C CA . VAL A 1 306 ? -22.188 30.156 4.367 1 97.81 306 VAL A CA 1
ATOM 2418 C C . VAL A 1 306 ? -21.672 31.5 4.887 1 97.81 306 VAL A C 1
ATOM 2420 O O . VAL A 1 306 ? -20.469 31.688 5.066 1 97.81 306 VAL A O 1
ATOM 2423 N N . GLU A 1 307 ? -22.594 32.375 5.141 1 96.5 307 GLU A N 1
ATOM 2424 C CA . GLU A 1 307 ? -22.219 33.719 5.633 1 96.5 307 GLU A CA 1
ATOM 2425 C C . GLU A 1 307 ? -21.5 33.625 6.977 1 96.5 307 GLU A C 1
ATOM 2427 O O . GLU A 1 307 ? -20.531 34.344 7.219 1 96.5 307 GLU A O 1
ATOM 2432 N N . HIS A 1 308 ? -21.984 32.812 7.789 1 96.81 308 HIS A N 1
ATOM 2433 C CA . HIS A 1 308 ? -21.344 32.656 9.094 1 96.81 308 HIS A CA 1
ATOM 2434 C C . HIS A 1 308 ? -19.922 32.125 8.938 1 96.81 308 HIS A C 1
ATOM 2436 O O . HIS A 1 308 ? -19.016 32.562 9.664 1 96.81 308 HIS A O 1
ATOM 2442 N N . GLY A 1 309 ? -19.719 31.172 8.078 1 97.69 309 GLY A N 1
ATOM 2443 C CA . GLY A 1 309 ? -18.359 30.703 7.801 1 97.69 309 GLY A CA 1
ATOM 2444 C C . GLY A 1 309 ? -17.438 31.812 7.355 1 97.69 309 GLY A C 1
ATOM 2445 O O . GLY A 1 309 ? -16.266 31.859 7.766 1 97.69 309 GLY A O 1
ATOM 2446 N N . LEU A 1 310 ? -17.953 32.688 6.543 1 97.44 310 LEU A N 1
ATOM 2447 C CA . LEU A 1 310 ? -17.156 33.812 6.062 1 97.44 310 LEU A CA 1
ATOM 2448 C C . LEU A 1 310 ? -16.844 34.781 7.199 1 97.44 310 LEU A C 1
ATOM 2450 O O . LEU A 1 310 ? -15.727 35.312 7.277 1 97.44 310 LEU A O 1
ATOM 2454 N N . ARG A 1 311 ? -17.781 35 8.117 1 96.38 311 ARG A N 1
ATOM 2455 C CA . ARG A 1 311 ? -17.578 35.875 9.273 1 96.38 311 ARG A CA 1
ATOM 2456 C C . ARG A 1 311 ? -16.469 35.344 10.172 1 96.38 311 ARG A C 1
ATOM 2458 O O . ARG A 1 311 ? -15.734 36.125 10.781 1 96.38 311 ARG A O 1
ATOM 2465 N N . LEU A 1 312 ? -16.344 34.062 10.172 1 97.44 312 LEU A N 1
ATOM 2466 C CA . LEU A 1 312 ? -15.375 33.438 11.047 1 97.44 312 LEU A CA 1
ATOM 2467 C C . LEU A 1 312 ? -13.992 33.406 10.398 1 97.44 312 LEU A C 1
ATOM 2469 O O . LEU A 1 312 ? -13.016 32.969 11.023 1 97.44 312 LEU A O 1
ATOM 2473 N N . ALA A 1 313 ? -13.867 33.812 9.203 1 96.31 313 ALA A N 1
ATOM 2474 C CA . ALA A 1 313 ? -12.602 33.906 8.477 1 96.31 313 ALA A CA 1
ATOM 2475 C C . ALA A 1 313 ? -11.914 32.531 8.406 1 96.31 313 ALA A C 1
ATOM 2477 O O . ALA A 1 313 ? -10.734 32.406 8.758 1 96.31 313 ALA A O 1
ATOM 2478 N N . VAL A 1 314 ? -12.633 31.531 7.973 1 97.38 314 VAL A N 1
ATOM 2479 C CA . VAL A 1 314 ? -12.031 30.219 7.738 1 97.38 314 VAL A CA 1
ATOM 2480 C C . VAL A 1 314 ? -11.172 30.25 6.473 1 97.38 314 VAL A C 1
ATOM 2482 O O . VAL A 1 314 ? -11.398 31.094 5.594 1 97.38 314 VAL A O 1
ATOM 2485 N N . GLU A 1 315 ? -10.234 29.438 6.379 1 96.44 315 GLU A N 1
ATOM 2486 C CA . GLU A 1 315 ? -9.32 29.469 5.242 1 96.44 315 GLU A CA 1
ATOM 2487 C C . GLU A 1 315 ? -9.992 28.938 3.975 1 96.44 315 GLU A C 1
ATOM 2489 O O . GLU A 1 315 ? -9.758 29.469 2.883 1 96.44 315 GLU A O 1
ATOM 2494 N N . TYR A 1 316 ? -10.797 27.891 4.125 1 98.38 316 TYR A N 1
ATOM 2495 C CA . TYR A 1 316 ? -11.539 27.312 3.01 1 98.38 316 TYR A CA 1
ATOM 2496 C C . TYR A 1 316 ? -13.016 27.188 3.344 1 98.38 316 TYR A C 1
ATOM 2498 O O . TYR A 1 316 ? -13.383 26.875 4.477 1 98.38 316 TYR A O 1
ATOM 2506 N N . LEU A 1 317 ? -13.859 27.469 2.389 1 98.69 317 LEU A N 1
ATOM 2507 C CA . LEU A 1 317 ? -15.305 27.281 2.518 1 98.69 317 LEU A CA 1
ATOM 2508 C C . LEU A 1 317 ? -15.867 26.562 1.292 1 98.69 317 LEU A C 1
ATOM 2510 O O . LEU A 1 317 ? -15.742 27.062 0.169 1 98.69 317 LEU A O 1
ATOM 2514 N N . ALA A 1 318 ? -16.422 25.438 1.5 1 98.56 318 ALA A N 1
ATOM 2515 C CA . ALA A 1 318 ? -17 24.656 0.404 1 98.56 318 ALA A CA 1
ATOM 2516 C C . ALA A 1 318 ? -18.469 25.016 0.204 1 98.56 318 ALA A C 1
ATOM 2518 O O . ALA A 1 318 ? -19.25 25 1.157 1 98.56 318 ALA A O 1
ATOM 2519 N N . ILE A 1 319 ? -18.844 25.359 -0.989 1 98.25 319 ILE A N 1
ATOM 2520 C CA . ILE A 1 319 ? -20.219 25.688 -1.337 1 98.25 319 ILE A CA 1
ATOM 2521 C C . ILE A 1 319 ? -20.703 24.781 -2.465 1 98.25 319 ILE A C 1
ATOM 2523 O O . ILE A 1 319 ? -19.984 24.562 -3.443 1 98.25 319 ILE A O 1
ATOM 2527 N N . ASP A 1 320 ? -21.875 24.266 -2.324 1 97.38 320 ASP A N 1
ATOM 2528 C CA . ASP A 1 320 ? -22.453 23.375 -3.324 1 97.38 320 ASP A CA 1
ATOM 2529 C C . ASP A 1 320 ? -22.781 24.141 -4.609 1 97.38 320 ASP A C 1
ATOM 2531 O O . ASP A 1 320 ? -23.5 25.141 -4.574 1 97.38 320 ASP A O 1
ATOM 2535 N N . LEU A 1 321 ? -22.344 23.625 -5.723 1 97.06 321 LEU A N 1
ATOM 2536 C CA . LEU A 1 321 ? -22.516 24.266 -7.02 1 97.06 321 LEU A CA 1
ATOM 2537 C C . LEU A 1 321 ? -23.969 24.219 -7.465 1 97.06 321 LEU A C 1
ATOM 2539 O O . LEU A 1 321 ? -24.375 24.969 -8.367 1 97.06 321 LEU A O 1
ATOM 2543 N N . GLY A 1 322 ? -24.734 23.422 -6.84 1 93.69 322 GLY A N 1
ATOM 2544 C CA . GLY A 1 322 ? -26.141 23.297 -7.195 1 93.69 322 GLY A CA 1
ATOM 2545 C C . GLY A 1 322 ? -27.016 24.344 -6.516 1 93.69 322 GLY A C 1
ATOM 2546 O O . GLY A 1 322 ? -28.219 24.438 -6.805 1 93.69 322 GLY A O 1
ATOM 2547 N N . GLN A 1 323 ? -26.469 25.172 -5.676 1 94 323 GLN A N 1
ATOM 2548 C CA . GLN A 1 323 ? -27.234 26.188 -4.953 1 94 323 GLN A CA 1
ATOM 2549 C C . GLN A 1 323 ? -27.531 27.391 -5.844 1 94 323 GLN A C 1
ATOM 2551 O O . GLN A 1 323 ? -27.109 27.422 -7.004 1 94 323 GLN A O 1
ATOM 2556 N N . ASP A 1 324 ? -28.234 28.344 -5.301 1 94.19 324 ASP A N 1
ATOM 2557 C CA . ASP A 1 324 ? -28.641 29.547 -6.016 1 94.19 324 ASP A CA 1
ATOM 2558 C C . ASP A 1 324 ? -27.438 30.328 -6.516 1 94.19 324 ASP A C 1
ATOM 2560 O O . ASP A 1 324 ? -26.562 30.703 -5.73 1 94.19 324 ASP A O 1
ATOM 2564 N N . ARG A 1 325 ? -27.422 30.609 -7.785 1 94.94 325 ARG A N 1
ATOM 2565 C CA . ARG A 1 325 ? -26.266 31.203 -8.445 1 94.94 325 ARG A CA 1
ATOM 2566 C C . ARG A 1 325 ? -26.031 32.625 -7.969 1 94.94 325 ARG A C 1
ATOM 2568 O O . ARG A 1 325 ? -24.875 33.062 -7.832 1 94.94 325 ARG A O 1
ATOM 2575 N N . LYS A 1 326 ? -27.078 33.344 -7.797 1 94.69 326 LYS A N 1
ATOM 2576 C CA . LYS A 1 326 ? -26.953 34.719 -7.367 1 94.69 326 LYS A CA 1
ATOM 2577 C C . LYS A 1 326 ? -26.328 34.812 -5.977 1 94.69 326 LYS A C 1
ATOM 2579 O O . LYS A 1 326 ? -25.375 35.594 -5.766 1 94.69 326 LYS A O 1
ATOM 2584 N N . LEU A 1 327 ? -26.891 34.062 -5.109 1 95.81 327 LEU A N 1
ATOM 2585 C CA . LEU A 1 327 ? -26.375 34.062 -3.744 1 95.81 327 LEU A CA 1
ATOM 2586 C C . LEU A 1 327 ? -24.953 33.5 -3.705 1 95.81 327 LEU A C 1
ATOM 2588 O O . LEU A 1 327 ? -24.125 33.969 -2.918 1 95.81 327 LEU A O 1
ATOM 2592 N N . PHE A 1 328 ? -24.688 32.531 -4.559 1 96.94 328 PHE A N 1
ATOM 2593 C CA . PHE A 1 328 ? -23.359 31.969 -4.699 1 96.94 328 PHE A CA 1
ATOM 2594 C C . PHE A 1 328 ? -22.359 33.062 -5.121 1 96.94 328 PHE A C 1
ATOM 2596 O O . PHE A 1 328 ? -21.297 33.188 -4.508 1 96.94 328 PHE A O 1
ATOM 2603 N N . GLY A 1 329 ? -22.719 33.75 -6.102 1 95.69 329 GLY A N 1
ATOM 2604 C CA . GLY A 1 329 ? -21.875 34.812 -6.586 1 95.69 329 GLY A CA 1
ATOM 2605 C C . GLY A 1 329 ? -21.609 35.875 -5.539 1 95.69 329 GLY A C 1
ATOM 2606 O O . GLY A 1 329 ? -20.484 36.406 -5.453 1 95.69 329 GLY A O 1
ATOM 2607 N N . GLU A 1 330 ? -22.609 36.188 -4.809 1 94.44 330 GLU A N 1
ATOM 2608 C CA . GLU A 1 330 ? -22.453 37.156 -3.736 1 94.44 330 GLU A CA 1
ATOM 2609 C C . GLU A 1 330 ? -21.469 36.688 -2.682 1 94.44 330 GLU A C 1
ATOM 2611 O O . GLU A 1 330 ? -20.656 37.469 -2.182 1 94.44 330 GLU A O 1
ATOM 2616 N N . ALA A 1 331 ? -21.594 35.438 -2.303 1 95.88 331 ALA A N 1
ATOM 2617 C CA . ALA A 1 331 ? -20.672 34.844 -1.328 1 95.88 331 ALA A CA 1
ATOM 2618 C C . ALA A 1 331 ? -19.234 34.938 -1.818 1 95.88 331 ALA A C 1
ATOM 2620 O O . ALA A 1 331 ? -18.328 35.219 -1.044 1 95.88 331 ALA A O 1
ATOM 2621 N N . VAL A 1 332 ? -19 34.688 -3.072 1 96.5 332 VAL A N 1
ATOM 2622 C CA . VAL A 1 332 ? -17.672 34.688 -3.654 1 96.5 332 VAL A CA 1
ATOM 2623 C C . VAL A 1 332 ? -17.125 36.125 -3.658 1 96.5 332 VAL A C 1
ATOM 2625 O O . VAL A 1 332 ? -15.938 36.344 -3.381 1 96.5 332 VAL A O 1
ATOM 2628 N N . ARG A 1 333 ? -17.938 37.062 -3.918 1 93.25 333 ARG A N 1
ATOM 2629 C CA . ARG A 1 333 ? -17.516 38.469 -3.965 1 93.25 333 ARG A CA 1
ATOM 2630 C C . ARG A 1 333 ? -17.141 38.969 -2.576 1 93.25 333 ARG A C 1
ATOM 2632 O O . ARG A 1 333 ? -16.25 39.812 -2.432 1 93.25 333 ARG A O 1
ATOM 2639 N N . ASN A 1 334 ? -17.797 38.438 -1.597 1 93 334 ASN A N 1
ATOM 2640 C CA . ASN A 1 334 ? -17.609 38.906 -0.23 1 93 334 ASN A CA 1
ATOM 2641 C C . ASN A 1 334 ? -16.734 37.969 0.583 1 93 334 ASN A C 1
ATOM 2643 O O . ASN A 1 334 ? -16.797 37.969 1.814 1 93 334 ASN A O 1
ATOM 2647 N N . ARG A 1 335 ? -15.961 37.188 0.019 1 94.56 335 ARG A N 1
ATOM 2648 C CA . ARG A 1 335 ? -15.273 36.062 0.671 1 94.56 335 ARG A CA 1
ATOM 2649 C C . ARG A 1 335 ? -14.086 36.562 1.489 1 94.56 335 ARG A C 1
ATOM 2651 O O . ARG A 1 335 ? -13.594 35.875 2.379 1 94.56 335 ARG A O 1
ATOM 2658 N N . GLY A 1 336 ? -13.531 37.781 1.128 1 93.25 336 GLY A N 1
ATOM 2659 C CA . GLY A 1 336 ? -12.297 38.25 1.756 1 93.25 336 GLY A CA 1
ATOM 2660 C C . GLY A 1 336 ? -11.117 37.344 1.443 1 93.25 336 GLY A C 1
ATOM 2661 O O . GLY A 1 336 ? -10.836 37.062 0.278 1 93.25 336 GLY A O 1
ATOM 2662 N N . MET A 1 337 ? -10.492 36.844 2.445 1 93.81 337 MET A N 1
ATOM 2663 C CA . MET A 1 337 ? -9.297 36 2.264 1 93.81 337 MET A CA 1
ATOM 2664 C C . MET A 1 337 ? -9.664 34.531 2.203 1 93.81 337 MET A C 1
ATOM 2666 O O . MET A 1 337 ? -8.82 33.688 1.904 1 93.81 337 MET A O 1
ATOM 2670 N N . THR A 1 338 ? -10.906 34.188 2.461 1 97 338 THR A N 1
ATOM 2671 C CA . THR A 1 338 ? -11.375 32.812 2.432 1 97 338 THR A CA 1
ATOM 2672 C C . THR A 1 338 ? -11.398 32.281 1.003 1 97 338 THR A C 1
ATOM 2674 O O . THR A 1 338 ? -11.883 32.969 0.092 1 97 338 THR A O 1
ATOM 2677 N N . LYS A 1 339 ? -10.867 31.156 0.754 1 97.62 339 LYS A N 1
ATOM 2678 C CA . LYS A 1 339 ? -10.945 30.516 -0.555 1 97.62 339 LYS A CA 1
ATOM 2679 C C . LYS A 1 339 ? -12.211 29.672 -0.678 1 97.62 339 LYS A C 1
ATOM 2681 O O . LYS A 1 339 ? -12.523 28.875 0.214 1 97.62 339 LYS A O 1
ATOM 2686 N N . ILE A 1 340 ? -12.875 29.859 -1.751 1 98.62 340 ILE A N 1
ATOM 2687 C CA . ILE A 1 340 ? -14.125 29.141 -1.961 1 98.62 340 ILE A CA 1
ATOM 2688 C C . ILE A 1 340 ? -13.867 27.891 -2.779 1 98.62 340 ILE A C 1
ATOM 2690 O O . ILE A 1 340 ? -13.195 27.938 -3.811 1 98.62 340 ILE A O 1
ATOM 2694 N N . ILE A 1 341 ? -14.352 26.781 -2.303 1 98.69 341 ILE A N 1
ATOM 2695 C CA . ILE A 1 341 ? -14.312 25.516 -3.02 1 98.69 341 ILE A CA 1
ATOM 2696 C C . ILE A 1 341 ? -15.688 25.219 -3.613 1 98.69 341 ILE A C 1
ATOM 2698 O O . ILE A 1 341 ? -16.656 25 -2.879 1 98.69 341 ILE A O 1
ATOM 2702 N N . GLY A 1 342 ? -15.773 25.312 -4.957 1 98.62 342 GLY A N 1
ATOM 2703 C CA . GLY A 1 342 ? -17 24.859 -5.586 1 98.62 342 GLY A CA 1
ATOM 2704 C C . GLY A 1 342 ? -17.141 23.344 -5.551 1 98.62 342 GLY A C 1
ATOM 2705 O O . GLY A 1 342 ? -16.328 22.625 -6.125 1 98.62 342 GLY A O 1
ATOM 2706 N N . GLN A 1 343 ? -18.219 22.906 -4.914 1 97.94 343 GLN A N 1
ATOM 2707 C CA . GLN A 1 343 ? -18.328 21.469 -4.66 1 97.94 343 GLN A CA 1
ATOM 2708 C C . GLN A 1 343 ? -19.594 20.891 -5.277 1 97.94 343 GLN A C 1
ATOM 2710 O O . GLN A 1 343 ? -20.625 21.547 -5.328 1 97.94 343 GLN A O 1
ATOM 2715 N N . HIS A 1 344 ? -19.453 19.672 -5.777 1 97.44 344 HIS A N 1
ATOM 2716 C CA . HIS A 1 344 ? -20.594 18.891 -6.199 1 97.44 344 HIS A CA 1
ATOM 2717 C C . HIS A 1 344 ? -20.391 17.406 -5.879 1 97.44 344 HIS A C 1
ATOM 2719 O O . HIS A 1 344 ? -19.297 16.875 -6.074 1 97.44 344 HIS A O 1
ATOM 2725 N N . VAL A 1 345 ? -21.422 16.781 -5.34 1 95.69 345 VAL A N 1
ATOM 2726 C CA . VAL A 1 345 ? -21.375 15.359 -5.012 1 95.69 345 VAL A CA 1
ATOM 2727 C C . VAL A 1 345 ? -22.422 14.602 -5.824 1 95.69 345 VAL A C 1
ATOM 2729 O O . VAL A 1 345 ? -23.625 14.891 -5.719 1 95.69 345 VAL A O 1
ATOM 2732 N N . TYR A 1 346 ? -22 13.703 -6.641 1 95.69 346 TYR A N 1
ATOM 2733 C CA . TYR A 1 346 ? -22.906 12.867 -7.406 1 95.69 346 TYR A CA 1
ATOM 2734 C C . TYR A 1 346 ? -23.344 11.656 -6.594 1 95.69 346 TYR A C 1
ATOM 2736 O O . TYR A 1 346 ? -22.516 10.898 -6.094 1 95.69 346 TYR A O 1
ATOM 2744 N N . GLU A 1 347 ? -24.625 11.484 -6.535 1 92.56 347 GLU A N 1
ATOM 2745 C CA . GLU A 1 347 ? -25.219 10.297 -5.906 1 92.56 347 GLU A CA 1
ATOM 2746 C C . GLU A 1 347 ? -25.422 9.18 -6.926 1 92.56 347 GLU A C 1
ATOM 2748 O O . GLU A 1 347 ? -25.5 9.438 -8.125 1 92.56 347 GLU A O 1
ATOM 2753 N N . PRO A 1 348 ? -25.484 7.93 -6.426 1 88.69 348 PRO A N 1
ATOM 2754 C CA . PRO A 1 348 ? -25.719 6.824 -7.355 1 88.69 348 PRO A CA 1
ATOM 2755 C C . PRO A 1 348 ? -26.984 7.02 -8.203 1 88.69 348 PRO A C 1
ATOM 2757 O O . PRO A 1 348 ? -27 6.633 -9.375 1 88.69 348 PRO A O 1
ATOM 2760 N N . SER A 1 349 ? -27.922 7.703 -7.691 1 89 349 SER A N 1
ATOM 2761 C CA . SER A 1 349 ? -29.203 7.91 -8.367 1 89 349 SER A CA 1
ATOM 2762 C C . SER A 1 349 ? -29.062 8.875 -9.531 1 89 349 SER A C 1
ATOM 2764 O O . SER A 1 349 ? -29.922 8.93 -10.414 1 89 349 SER A O 1
ATOM 2766 N N . ASP A 1 350 ? -27.953 9.633 -9.547 1 91.44 350 ASP A N 1
ATOM 2767 C CA . ASP A 1 350 ? -27.734 10.594 -10.625 1 91.44 350 ASP A CA 1
ATOM 2768 C C . ASP A 1 350 ? -27.359 9.883 -11.922 1 91.44 350 ASP A C 1
ATOM 2770 O O . ASP A 1 350 ? -27.453 10.461 -13.008 1 91.44 350 ASP A O 1
ATOM 2774 N N . HIS A 1 351 ? -26.844 8.695 -11.883 1 90.56 351 HIS A N 1
ATOM 2775 C CA . HIS A 1 351 ? -26.438 7.879 -13.016 1 90.56 351 HIS A CA 1
ATOM 2776 C C . HIS A 1 351 ? -25.406 8.609 -13.867 1 90.56 351 HIS A C 1
ATOM 2778 O O . HIS A 1 351 ? -25.516 8.641 -15.102 1 90.56 351 HIS A O 1
ATOM 2784 N N . VAL A 1 352 ? -24.562 9.359 -13.234 1 93.38 352 VAL A N 1
ATOM 2785 C CA . VAL A 1 352 ? -23.469 10.062 -13.914 1 93.38 352 VAL A CA 1
ATOM 2786 C C . VAL A 1 352 ? -22.156 9.336 -13.68 1 93.38 352 VAL A C 1
ATOM 2788 O O . VAL A 1 352 ? -21.828 8.969 -12.555 1 93.38 352 VAL A O 1
ATOM 2791 N N . SER A 1 353 ? -21.516 9.07 -14.773 1 92.81 353 SER A N 1
ATOM 2792 C CA . SER A 1 353 ? -20.172 8.492 -14.695 1 92.81 353 SER A CA 1
ATOM 2793 C C . SER A 1 353 ? -19.094 9.555 -14.875 1 92.81 353 SER A C 1
ATOM 2795 O O . SER A 1 353 ? -19.375 10.656 -15.359 1 92.81 353 SER A O 1
ATOM 2797 N N . TRP A 1 354 ? -17.891 9.297 -14.461 1 94.06 354 TRP A N 1
ATOM 2798 C CA . TRP A 1 354 ? -16.797 10.25 -14.555 1 94.06 354 TRP A CA 1
ATOM 2799 C C . TRP A 1 354 ? -16.516 10.617 -16.016 1 94.06 354 TRP A C 1
ATOM 2801 O O . TRP A 1 354 ? -15.938 11.672 -16.297 1 94.06 354 TRP A O 1
ATOM 2811 N N . GLU A 1 355 ? -16.875 9.789 -16.938 1 89.62 355 GLU A N 1
ATOM 2812 C CA . GLU A 1 355 ? -16.641 10.016 -18.359 1 89.62 355 GLU A CA 1
ATOM 2813 C C . GLU A 1 355 ? -17.688 10.938 -18.953 1 89.62 355 GLU A C 1
ATOM 2815 O O . GLU A 1 355 ? -17.516 11.477 -20.047 1 89.62 355 GLU A O 1
ATOM 2820 N N . ASP A 1 356 ? -18.703 11.102 -18.172 1 93.69 356 ASP A N 1
ATOM 2821 C CA . ASP A 1 356 ? -19.781 11.961 -18.641 1 93.69 356 ASP A CA 1
ATOM 2822 C C . ASP A 1 356 ? -19.328 13.414 -18.719 1 93.69 356 ASP A C 1
ATOM 2824 O O . ASP A 1 356 ? -18.531 13.867 -17.891 1 93.69 356 ASP A O 1
ATOM 2828 N N . GLU A 1 357 ? -19.828 14.164 -19.594 1 94.25 357 GLU A N 1
ATOM 2829 C CA . GLU A 1 357 ? -19.5 15.57 -19.797 1 94.25 357 GLU A CA 1
ATOM 2830 C C . GLU A 1 357 ? -19.969 16.422 -18.641 1 94.25 357 GLU A C 1
ATOM 2832 O O . GLU A 1 357 ? -19.453 17.531 -18.406 1 94.25 357 GLU A O 1
ATOM 2837 N N . ASP A 1 358 ? -20.844 15.891 -17.953 1 95.75 358 ASP A N 1
ATOM 2838 C CA . ASP A 1 358 ? -21.391 16.609 -16.797 1 95.75 358 ASP A CA 1
ATOM 2839 C C . ASP A 1 358 ? -20.297 16.938 -15.789 1 95.75 358 ASP A C 1
ATOM 2841 O O . ASP A 1 358 ? -20.312 18 -15.164 1 95.75 358 ASP A O 1
ATOM 2845 N N . CYS A 1 359 ? -19.438 16.078 -15.594 1 96.38 359 CYS A N 1
ATOM 2846 C CA . CYS A 1 359 ? -18.344 16.312 -14.641 1 96.38 359 CYS A CA 1
ATOM 2847 C C . CYS A 1 359 ? -17.469 17.469 -15.078 1 96.38 359 CYS A C 1
ATOM 2849 O O . CYS A 1 359 ? -17.125 18.328 -14.266 1 96.38 359 CYS A O 1
ATOM 2851 N N . MET A 1 360 ? -17.188 17.5 -16.359 1 95.81 360 MET A N 1
ATOM 2852 C CA . MET A 1 360 ? -16.406 18.609 -16.891 1 95.81 360 MET A CA 1
ATOM 2853 C C . MET A 1 360 ? -17.172 19.922 -16.797 1 95.81 360 MET A C 1
ATOM 2855 O O . MET A 1 360 ? -16.594 20.953 -16.453 1 95.81 360 MET A O 1
ATOM 2859 N N . SER A 1 361 ? -18.391 19.828 -17.062 1 96.75 361 SER A N 1
ATOM 2860 C CA . SER A 1 361 ? -19.234 21.016 -16.984 1 96.75 361 SER A CA 1
ATOM 2861 C C . SER A 1 361 ? -19.266 21.578 -15.57 1 96.75 361 SER A C 1
ATOM 2863 O O . SER A 1 361 ? -19.25 22.781 -15.375 1 96.75 361 SER A O 1
ATOM 2865 N N . MET A 1 362 ? -19.328 20.703 -14.648 1 96.81 362 MET A N 1
ATOM 2866 C CA . MET A 1 362 ? -19.344 21.125 -13.258 1 96.81 362 MET A CA 1
ATOM 2867 C C . MET A 1 362 ? -18.016 21.781 -12.867 1 96.81 362 MET A C 1
ATOM 2869 O O . MET A 1 362 ? -18.016 22.781 -12.141 1 96.81 362 MET A O 1
ATOM 2873 N N . TYR A 1 363 ? -16.953 21.219 -13.328 1 97.75 363 TYR A N 1
ATOM 2874 C CA . TYR A 1 363 ? -15.641 21.812 -13.07 1 97.75 363 TYR A CA 1
ATOM 2875 C C . TYR A 1 363 ? -15.555 23.203 -13.664 1 97.75 363 TYR A C 1
ATOM 2877 O O . TYR A 1 363 ? -15.109 24.141 -12.984 1 97.75 363 TYR A O 1
ATOM 2885 N N . LEU A 1 364 ? -16.016 23.328 -14.859 1 96.88 364 LEU A N 1
ATOM 2886 C CA . LEU A 1 364 ? -15.969 24.625 -15.539 1 96.88 364 LEU A CA 1
ATOM 2887 C C . LEU A 1 364 ? -16.922 25.625 -14.883 1 96.88 364 LEU A C 1
ATOM 2889 O O . LEU A 1 364 ? -16.641 26.812 -14.844 1 96.88 364 LEU A O 1
ATOM 2893 N N . GLU A 1 365 ? -17.984 25.109 -14.375 1 97.19 365 GLU A N 1
ATOM 2894 C CA . GLU A 1 365 ? -18.922 25.969 -13.648 1 97.19 365 GLU A CA 1
ATOM 2895 C C . GLU A 1 365 ? -18.266 26.578 -12.406 1 97.19 365 GLU A C 1
ATOM 2897 O O . GLU A 1 365 ? -18.469 27.75 -12.102 1 97.19 365 GLU A O 1
ATOM 2902 N N . ALA A 1 366 ? -17.5 25.781 -11.656 1 97.94 366 ALA A N 1
ATOM 2903 C CA . ALA A 1 366 ? -16.766 26.297 -10.5 1 97.94 366 ALA A CA 1
ATOM 2904 C C . ALA A 1 366 ? -15.82 27.422 -10.906 1 97.94 366 ALA A C 1
ATOM 2906 O O . ALA A 1 366 ? -15.695 28.422 -10.195 1 97.94 366 ALA A O 1
ATOM 2907 N N . GLU A 1 367 ? -15.188 27.25 -12.031 1 96.44 367 GLU A N 1
ATOM 2908 C CA . GLU A 1 367 ? -14.281 28.281 -12.531 1 96.44 367 GLU A CA 1
ATOM 2909 C C . GLU A 1 367 ? -15.047 29.547 -12.93 1 96.44 367 GLU A C 1
ATOM 2911 O O . GLU A 1 367 ? -14.586 30.656 -12.672 1 96.44 367 GLU A O 1
ATOM 2916 N N . THR A 1 368 ? -16.141 29.344 -13.562 1 95.88 368 THR A N 1
ATOM 2917 C CA . THR A 1 368 ? -16.969 30.453 -14.008 1 95.88 368 THR A CA 1
ATOM 2918 C C . THR A 1 368 ? -17.469 31.266 -12.82 1 95.88 368 THR A C 1
ATOM 2920 O O . THR A 1 368 ? -17.578 32.5 -12.906 1 95.88 368 THR A O 1
ATOM 2923 N N . LEU A 1 369 ? -17.719 30.625 -11.758 1 96.94 369 LEU A N 1
ATOM 2924 C CA . LEU A 1 369 ? -18.188 31.281 -10.547 1 96.94 369 LEU A CA 1
ATOM 2925 C C . LEU A 1 369 ? -17.031 31.859 -9.742 1 96.94 369 LEU A C 1
ATOM 2927 O O . LEU A 1 369 ? -17.219 32.312 -8.625 1 96.94 369 LEU A O 1
ATOM 2931 N N . ALA A 1 370 ? -15.836 31.703 -10.258 1 96.81 370 ALA A N 1
ATOM 2932 C CA . ALA A 1 370 ? -14.609 32.281 -9.711 1 96.81 370 ALA A CA 1
ATOM 2933 C C . ALA A 1 370 ? -14.219 31.609 -8.398 1 96.81 370 ALA A C 1
ATOM 2935 O O . ALA A 1 370 ? -13.758 32.281 -7.465 1 96.81 370 ALA A O 1
ATOM 2936 N N . CYS A 1 371 ? -14.531 30.344 -8.297 1 98.12 371 CYS A N 1
ATOM 2937 C CA . CYS A 1 371 ? -14.023 29.562 -7.168 1 98.12 371 CYS A CA 1
ATOM 2938 C C . CYS A 1 371 ? -12.508 29.422 -7.246 1 98.12 371 CYS A C 1
ATOM 2940 O O . CYS A 1 371 ? -11.93 29.516 -8.328 1 98.12 371 CYS A O 1
ATOM 2942 N N . GLN A 1 372 ? -11.891 29.297 -6.16 1 97.69 372 GLN A N 1
ATOM 2943 C CA . GLN A 1 372 ? -10.438 29.125 -6.137 1 97.69 372 GLN A CA 1
ATOM 2944 C C . GLN A 1 372 ? -10.055 27.656 -6.27 1 97.69 372 GLN A C 1
ATOM 2946 O O . GLN A 1 372 ? -8.945 27.344 -6.695 1 97.69 372 GLN A O 1
ATOM 2951 N N . LEU A 1 373 ? -10.914 26.719 -5.855 1 98.25 373 LEU A N 1
ATOM 2952 C CA . LEU A 1 373 ? -10.766 25.281 -6.012 1 98.25 373 LEU A CA 1
ATOM 2953 C C . LEU A 1 373 ? -12.086 24.641 -6.434 1 98.25 373 LEU A C 1
ATOM 2955 O O . LEU A 1 373 ? -13.148 25.25 -6.285 1 98.25 373 LEU A O 1
ATOM 2959 N N . ALA A 1 374 ? -11.992 23.484 -6.992 1 98.5 374 ALA A N 1
ATOM 2960 C CA . ALA A 1 374 ? -13.172 22.688 -7.316 1 98.5 374 ALA A CA 1
ATOM 2961 C C . ALA A 1 374 ? -13.094 21.312 -6.668 1 98.5 374 ALA A C 1
ATOM 2963 O O . ALA A 1 374 ? -12.023 20.703 -6.621 1 98.5 374 ALA A O 1
ATOM 2964 N N . ARG A 1 375 ? -14.141 20.875 -6.121 1 98.44 375 ARG A N 1
ATOM 2965 C CA . ARG A 1 375 ? -14.234 19.547 -5.523 1 98.44 375 ARG A CA 1
ATOM 2966 C C . ARG A 1 375 ? -15.406 18.766 -6.105 1 98.44 375 ARG A C 1
ATOM 2968 O O . ARG A 1 375 ? -16.562 19.125 -5.883 1 98.44 375 ARG A O 1
ATOM 2975 N N . ILE A 1 376 ? -15.141 17.797 -6.867 1 98.06 376 ILE A N 1
ATOM 2976 C CA . ILE A 1 376 ? -16.141 16.938 -7.48 1 98.06 376 ILE A CA 1
ATOM 2977 C C . ILE A 1 376 ? -16.016 15.523 -6.93 1 98.06 376 ILE A C 1
ATOM 2979 O O . ILE A 1 376 ? -15 14.859 -7.137 1 98.06 376 ILE A O 1
ATOM 2983 N N . LEU A 1 377 ? -17.031 15.07 -6.23 1 97.06 377 LEU A N 1
ATOM 2984 C CA . LEU A 1 377 ? -17.031 13.75 -5.609 1 97.06 377 LEU A CA 1
ATOM 2985 C C . LEU A 1 377 ? -18.156 12.891 -6.164 1 97.06 377 LEU A C 1
ATOM 2987 O O . LEU A 1 377 ? -19.141 13.414 -6.703 1 97.06 377 LEU A O 1
ATOM 2991 N N . ARG A 1 378 ? -17.984 11.633 -6.082 1 96.19 378 ARG A N 1
ATOM 2992 C CA . ARG A 1 378 ? -19.016 10.688 -6.516 1 96.19 378 ARG A CA 1
ATOM 2993 C C . ARG A 1 378 ? -19.047 9.461 -5.613 1 96.19 378 ARG A C 1
ATOM 2995 O O . ARG A 1 378 ? -17.984 8.914 -5.266 1 96.19 378 ARG A O 1
ATOM 3002 N N . VAL A 1 379 ? -20.219 9.055 -5.215 1 94 379 VAL A N 1
ATOM 3003 C CA . VAL A 1 379 ? -20.344 7.797 -4.477 1 94 379 VAL A CA 1
ATOM 3004 C C . VAL A 1 379 ? -20.078 6.621 -5.414 1 94 379 VAL A C 1
ATOM 3006 O O . VAL A 1 379 ? -20.797 6.438 -6.406 1 94 379 VAL A O 1
ATOM 3009 N N . ALA A 1 380 ? -19.125 5.844 -5.09 1 92.44 380 ALA A N 1
ATOM 3010 C CA . ALA A 1 380 ? -18.734 4.746 -5.969 1 92.44 380 ALA A CA 1
ATOM 3011 C C . ALA A 1 380 ? -19.781 3.631 -5.957 1 92.44 380 ALA A C 1
ATOM 3013 O O . ALA A 1 380 ? -20.312 3.287 -4.898 1 92.44 380 ALA A O 1
ATOM 3014 N N . THR A 1 381 ? -20.047 3.131 -7.102 1 87.88 381 THR A N 1
ATOM 3015 C CA . THR A 1 381 ? -20.938 1.988 -7.219 1 87.88 381 THR A CA 1
ATOM 3016 C C . THR A 1 381 ? -20.172 0.736 -7.637 1 87.88 381 THR A C 1
ATOM 3018 O O . THR A 1 381 ? -20.641 -0.384 -7.402 1 87.88 381 THR A O 1
ATOM 3021 N N . GLU A 1 382 ? -19.094 1.009 -8.266 1 88.25 382 GLU A N 1
ATOM 3022 C CA . GLU A 1 382 ? -18.203 -0.068 -8.695 1 88.25 382 GLU A CA 1
ATOM 3023 C C . GLU A 1 382 ? -16.75 0.304 -8.477 1 88.25 382 GLU A C 1
ATOM 3025 O O . GLU A 1 382 ? -16.406 1.484 -8.352 1 88.25 382 GLU A O 1
ATOM 3030 N N . ARG A 1 383 ? -15.922 -0.661 -8.43 1 87.12 383 ARG A N 1
ATOM 3031 C CA . ARG A 1 383 ? -14.508 -0.425 -8.188 1 87.12 383 ARG A CA 1
ATOM 3032 C C . ARG A 1 383 ? -13.852 0.259 -9.383 1 87.12 383 ARG A C 1
ATOM 3034 O O . ARG A 1 383 ? -12.891 1.011 -9.227 1 87.12 383 ARG A O 1
ATOM 3041 N N . GLU A 1 384 ? -14.359 0.013 -10.516 1 85.38 384 GLU A N 1
ATOM 3042 C CA . GLU A 1 384 ? -13.828 0.565 -11.758 1 85.38 384 GLU A CA 1
ATOM 3043 C C . GLU A 1 384 ? -13.93 2.088 -11.781 1 85.38 384 GLU A C 1
ATOM 3045 O O . GLU A 1 384 ? -13.242 2.754 -12.547 1 85.38 384 GLU A O 1
ATOM 3050 N N . ASP A 1 385 ? -14.742 2.588 -10.875 1 91.81 385 ASP A N 1
ATOM 3051 C CA . ASP A 1 385 ? -14.906 4.035 -10.773 1 91.81 385 ASP A CA 1
ATOM 3052 C C . ASP A 1 385 ? -13.594 4.703 -10.359 1 91.81 385 ASP A C 1
ATOM 3054 O O . ASP A 1 385 ? -13.352 5.867 -10.688 1 91.81 385 ASP A O 1
ATOM 3058 N N . ASN A 1 386 ? -12.789 4.004 -9.648 1 92.94 386 ASN A N 1
ATOM 3059 C CA . ASN A 1 386 ? -11.523 4.555 -9.164 1 92.94 386 ASN A CA 1
ATOM 3060 C C . ASN A 1 386 ? -10.562 4.828 -10.32 1 92.94 386 ASN A C 1
ATOM 3062 O O . ASN A 1 386 ? -9.789 5.793 -10.273 1 92.94 386 ASN A O 1
ATOM 3066 N N . ASN A 1 387 ? -10.633 4.051 -11.352 1 87.12 387 ASN A N 1
ATOM 3067 C CA . ASN A 1 387 ? -9.836 4.305 -12.547 1 87.12 387 ASN A CA 1
ATOM 3068 C C . ASN A 1 387 ? -10.43 5.434 -13.383 1 87.12 387 ASN A C 1
ATOM 3070 O O . ASN A 1 387 ? -9.688 6.211 -14 1 87.12 387 ASN A O 1
ATOM 3074 N N . ALA A 1 388 ? -11.719 5.457 -13.391 1 91.5 388 ALA A N 1
ATOM 3075 C CA . ALA A 1 388 ? -12.422 6.438 -14.219 1 91.5 388 ALA A CA 1
ATOM 3076 C C . ALA A 1 388 ? -12.125 7.859 -13.75 1 91.5 388 ALA A C 1
ATOM 3078 O O . ALA A 1 388 ? -11.992 8.773 -14.562 1 91.5 388 ALA A O 1
ATOM 3079 N N . VAL A 1 389 ? -12.031 8.086 -12.453 1 95.06 389 VAL A N 1
ATOM 3080 C CA . VAL A 1 389 ? -11.781 9.43 -11.938 1 95.06 389 VAL A CA 1
ATOM 3081 C C . VAL A 1 389 ? -10.359 9.867 -12.297 1 95.06 389 VAL A C 1
ATOM 3083 O O . VAL A 1 389 ? -10.117 11.047 -12.555 1 95.06 389 VAL A O 1
ATOM 3086 N N . ALA A 1 390 ? -9.461 8.891 -12.273 1 89.19 390 ALA A N 1
ATOM 3087 C CA . ALA A 1 390 ? -8.102 9.211 -12.688 1 89.19 390 ALA A CA 1
ATOM 3088 C C . ALA A 1 390 ? -8.07 9.734 -14.125 1 89.19 390 ALA A C 1
ATOM 3090 O O . ALA A 1 390 ? -7.336 10.68 -14.438 1 89.19 390 ALA A O 1
ATOM 3091 N N . LYS A 1 391 ? -8.844 9.117 -14.953 1 86.81 391 LYS A N 1
ATOM 3092 C CA . LYS A 1 391 ? -8.969 9.578 -16.328 1 86.81 391 LYS A CA 1
ATOM 3093 C C . LYS A 1 391 ? -9.516 11 -16.391 1 86.81 391 LYS A C 1
ATOM 3095 O O . LYS A 1 391 ? -9.023 11.828 -17.172 1 86.81 391 LYS A O 1
ATOM 3100 N N . PHE A 1 392 ? -10.438 11.273 -15.609 1 93.44 392 PHE A N 1
ATOM 3101 C CA . PHE A 1 392 ? -11.062 12.586 -15.547 1 93.44 392 PHE A CA 1
ATOM 3102 C C . PHE A 1 392 ? -10.062 13.648 -15.102 1 93.44 392 PHE A C 1
ATOM 3104 O O . PHE A 1 392 ? -9.93 14.695 -15.734 1 93.44 392 PHE A O 1
ATOM 3111 N N . THR A 1 393 ? -9.328 13.422 -14.008 1 92.81 393 THR A N 1
ATOM 3112 C CA . THR A 1 393 ? -8.359 14.383 -13.477 1 92.81 393 THR A CA 1
ATOM 3113 C C . THR A 1 393 ? -7.242 14.641 -14.477 1 92.81 393 THR A C 1
ATOM 3115 O O . THR A 1 393 ? -6.75 15.766 -14.594 1 92.81 393 THR A O 1
ATOM 3118 N N . ASN A 1 394 ? -6.875 13.617 -15.18 1 85.12 394 ASN A N 1
ATOM 3119 C CA . ASN A 1 394 ? -5.859 13.773 -16.219 1 85.12 394 ASN A CA 1
ATOM 3120 C C . ASN A 1 394 ? -6.348 14.672 -17.344 1 85.12 394 ASN A C 1
ATOM 3122 O O . ASN A 1 394 ? -5.574 15.453 -17.906 1 85.12 394 ASN A O 1
ATOM 3126 N N . LYS A 1 395 ? -7.559 14.531 -17.688 1 88.12 395 LYS A N 1
ATOM 3127 C CA . LYS A 1 395 ? -8.156 15.375 -18.719 1 88.12 395 LYS A CA 1
ATOM 3128 C C . LYS A 1 395 ? -8.125 16.844 -18.312 1 88.12 395 LYS A C 1
ATOM 3130 O O . LYS A 1 395 ? -7.836 17.719 -19.125 1 88.12 395 LYS A O 1
ATOM 3135 N N . ILE A 1 396 ? -8.398 17.141 -17.078 1 93 396 ILE A N 1
ATOM 3136 C CA . ILE A 1 396 ? -8.391 18.5 -16.562 1 93 396 ILE A CA 1
ATOM 3137 C C . ILE A 1 396 ? -6.977 19.078 -16.594 1 93 396 ILE A C 1
ATOM 3139 O O . ILE A 1 396 ? -6.777 20.234 -16.984 1 93 396 ILE A O 1
ATOM 3143 N N . GLN A 1 397 ? -6.016 18.266 -16.219 1 85.56 397 GLN A N 1
ATOM 3144 C CA . GLN A 1 397 ? -4.625 18.703 -16.172 1 85.56 397 GLN A CA 1
ATOM 3145 C C . GLN A 1 397 ? -4.098 18.984 -17.578 1 85.56 397 GLN A C 1
ATOM 3147 O O . GLN A 1 397 ? -3.158 19.766 -17.75 1 85.56 397 GLN A O 1
ATOM 3152 N N . SER A 1 398 ? -4.734 18.375 -18.562 1 83.69 398 SER A N 1
ATOM 3153 C CA . SER A 1 398 ? -4.281 18.516 -19.953 1 83.69 398 SER A CA 1
ATOM 3154 C C . SER A 1 398 ? -4.941 19.719 -20.609 1 83.69 398 SER A C 1
ATOM 3156 O O . SER A 1 398 ? -4.605 20.078 -21.75 1 83.69 398 SER A O 1
ATOM 3158 N N . LEU A 1 399 ? -5.848 20.359 -19.875 1 90.88 399 LEU A N 1
ATOM 3159 C CA . LEU A 1 399 ? -6.484 21.562 -20.422 1 90.88 399 LEU A CA 1
ATOM 3160 C C . LEU A 1 399 ? -5.469 22.688 -20.609 1 90.88 399 LEU A C 1
ATOM 3162 O O . LEU A 1 399 ? -4.613 22.891 -19.75 1 90.88 399 LEU A O 1
ATOM 3166 N N . PRO A 1 400 ? -5.48 23.312 -21.656 1 91.25 400 PRO A N 1
ATOM 3167 C CA . PRO A 1 400 ? -4.531 24.406 -21.875 1 91.25 400 PRO A CA 1
ATOM 3168 C C . PRO A 1 400 ? -4.812 25.625 -20.984 1 91.25 400 PRO A C 1
ATOM 3170 O O . PRO A 1 400 ? -5.977 25.938 -20.719 1 91.25 400 PRO A O 1
ATOM 3173 N N . GLY A 1 401 ? -3.828 26.219 -20.562 1 91.06 401 GLY A N 1
ATOM 3174 C CA . GLY A 1 401 ? -3.965 27.406 -19.734 1 91.06 401 GLY A CA 1
ATOM 3175 C C . GLY A 1 401 ? -3.881 27.109 -18.25 1 91.06 401 GLY A C 1
ATOM 3176 O O . GLY A 1 401 ? -3.514 26 -17.844 1 91.06 401 GLY A O 1
ATOM 3177 N N . LYS A 1 402 ? -4.094 28.172 -17.484 1 90.56 402 LYS A N 1
ATOM 3178 C CA . LYS A 1 402 ? -4.094 28.031 -16.031 1 90.56 402 LYS A CA 1
ATOM 3179 C C . LYS A 1 402 ? -5.496 27.734 -15.5 1 90.56 402 LYS A C 1
ATOM 3181 O O . LYS A 1 402 ? -6.457 28.422 -15.875 1 90.56 402 LYS A O 1
ATOM 3186 N N . HIS A 1 403 ? -5.629 26.766 -14.781 1 94.75 403 HIS A N 1
ATOM 3187 C CA . HIS A 1 403 ? -6.914 26.344 -14.227 1 94.75 403 HIS A CA 1
ATOM 3188 C C . HIS A 1 403 ? -6.824 26.156 -12.719 1 94.75 403 HIS A C 1
ATOM 3190 O O . HIS A 1 403 ? -5.73 26.062 -12.156 1 94.75 403 HIS A O 1
ATOM 3196 N N . ILE A 1 404 ? -7.953 26.125 -12.078 1 96.75 404 ILE A N 1
ATOM 3197 C CA . ILE A 1 404 ? -7.977 25.984 -10.625 1 96.75 404 ILE A CA 1
ATOM 3198 C C . ILE A 1 404 ? -7.734 24.531 -10.242 1 96.75 404 ILE A C 1
ATOM 3200 O O . ILE A 1 404 ? -8.07 23.609 -10.992 1 96.75 404 ILE A O 1
ATOM 3204 N N . PRO A 1 405 ? -7.113 24.297 -9.07 1 96.19 405 PRO A N 1
ATOM 3205 C CA . PRO A 1 405 ? -6.883 22.938 -8.617 1 96.19 405 PRO A CA 1
ATOM 3206 C C . PRO A 1 405 ? -8.18 22.141 -8.445 1 96.19 405 PRO A C 1
ATOM 3208 O O . PRO A 1 405 ? -9.211 22.703 -8.078 1 96.19 405 PRO A O 1
ATOM 3211 N N . ILE A 1 406 ? -8.094 20.875 -8.688 1 97.19 406 ILE A N 1
ATOM 3212 C CA . ILE A 1 406 ? -9.281 20.031 -8.633 1 97.19 406 ILE A CA 1
ATOM 3213 C C . ILE A 1 406 ? -9.094 18.969 -7.547 1 97.19 406 ILE A C 1
ATOM 3215 O O . ILE A 1 406 ? -8 18.438 -7.363 1 97.19 406 ILE A O 1
ATOM 3219 N N . ILE A 1 407 ? -10.07 18.781 -6.73 1 98.06 407 ILE A N 1
ATOM 3220 C CA . ILE A 1 407 ? -10.234 17.656 -5.82 1 98.06 407 ILE A CA 1
ATOM 3221 C C . ILE A 1 407 ? -11.297 16.703 -6.371 1 98.06 407 ILE A C 1
ATOM 3223 O O . ILE A 1 407 ? -12.477 17.062 -6.441 1 98.06 407 ILE A O 1
ATOM 3227 N N . ALA A 1 408 ? -10.898 15.555 -6.816 1 98 408 ALA A N 1
ATOM 3228 C CA . ALA A 1 408 ? -11.844 14.609 -7.398 1 98 408 ALA A CA 1
ATOM 3229 C C . ALA A 1 408 ? -11.523 13.172 -6.984 1 98 408 ALA A C 1
ATOM 3231 O O . ALA A 1 408 ? -10.398 12.711 -7.176 1 98 408 ALA A O 1
ATOM 3232 N N . TYR A 1 409 ? -12.414 12.484 -6.418 1 97.31 409 TYR A N 1
ATOM 3233 C CA . TYR A 1 409 ? -12.273 11.078 -6.039 1 97.31 409 TYR A CA 1
ATOM 3234 C C . TYR A 1 409 ? -13.625 10.469 -5.711 1 97.31 409 TYR A C 1
ATOM 3236 O O . TYR A 1 409 ? -14.648 11.156 -5.723 1 97.31 409 TYR A O 1
ATOM 3244 N N . ASN A 1 410 ? -13.688 9.219 -5.492 1 96.88 410 ASN A N 1
ATOM 3245 C CA . ASN A 1 410 ? -14.898 8.484 -5.133 1 96.88 410 ASN A CA 1
ATOM 3246 C C . ASN A 1 410 ? -15.031 8.336 -3.621 1 96.88 410 ASN A C 1
ATOM 3248 O O . ASN A 1 410 ? -14.039 8.164 -2.918 1 96.88 410 ASN A O 1
ATOM 3252 N N . ILE A 1 411 ? -16.25 8.461 -3.188 1 94.06 411 ILE A N 1
ATOM 3253 C CA . ILE A 1 411 ? -16.5 8.312 -1.759 1 94.06 411 ILE A CA 1
ATOM 3254 C C . ILE A 1 411 ? -17.156 6.961 -1.492 1 94.06 411 ILE A C 1
ATOM 3256 O O . ILE A 1 411 ? -17.641 6.309 -2.418 1 94.06 411 ILE A O 1
ATOM 3260 N N . GLY A 1 412 ? -17.078 6.496 -0.241 1 90.81 412 GLY A N 1
ATOM 3261 C CA . GLY A 1 412 ? -17.609 5.207 0.162 1 90.81 412 GLY A CA 1
ATOM 3262 C C . GLY A 1 412 ? -16.562 4.121 0.241 1 90.81 412 GLY A C 1
ATOM 3263 O O . GLY A 1 412 ? -15.383 4.359 -0.062 1 90.81 412 GLY A O 1
ATOM 3264 N N . SER A 1 413 ? -16.969 2.936 0.597 1 88.81 413 SER A N 1
ATOM 3265 C CA . SER A 1 413 ? -16.047 1.817 0.804 1 88.81 413 SER A CA 1
ATOM 3266 C C . SER A 1 413 ? -15.383 1.401 -0.501 1 88.81 413 SER A C 1
ATOM 3268 O O . SER A 1 413 ? -14.242 0.94 -0.499 1 88.81 413 SER A O 1
ATOM 3270 N N . LEU A 1 414 ? -16.062 1.623 -1.642 1 91.19 414 LEU A N 1
ATOM 3271 C CA . LEU A 1 414 ? -15.555 1.188 -2.936 1 91.19 414 LEU A CA 1
ATOM 3272 C C . LEU A 1 414 ? -14.68 2.268 -3.562 1 91.19 414 LEU A C 1
ATOM 3274 O O . LEU A 1 414 ? -14.016 2.025 -4.574 1 91.19 414 LEU A O 1
ATOM 3278 N N . GLY A 1 415 ? -14.688 3.451 -2.949 1 94.75 415 GLY A N 1
ATOM 3279 C CA . GLY A 1 415 ? -13.969 4.566 -3.545 1 94.75 415 GLY A CA 1
ATOM 3280 C C . GLY A 1 415 ? -12.633 4.844 -2.871 1 94.75 415 GLY A C 1
ATOM 3281 O O . GLY A 1 415 ? -11.938 5.793 -3.23 1 94.75 415 GLY A O 1
ATOM 3282 N N . ARG A 1 416 ? -12.133 4.02 -1.972 1 94.5 416 ARG A N 1
ATOM 3283 C CA . ARG A 1 416 ? -11 4.297 -1.088 1 94.5 416 ARG A CA 1
ATOM 3284 C C . ARG A 1 416 ? -9.703 4.398 -1.876 1 94.5 416 ARG A C 1
ATOM 3286 O O . ARG A 1 416 ? -8.82 5.191 -1.534 1 94.5 416 ARG A O 1
ATOM 3293 N N . THR A 1 417 ? -9.594 3.654 -2.975 1 95.81 417 THR A N 1
ATOM 3294 C CA . THR A 1 417 ? -8.375 3.699 -3.777 1 95.81 417 THR A CA 1
ATOM 3295 C C . THR A 1 417 ? -8.148 5.102 -4.34 1 95.81 417 THR A C 1
ATOM 3297 O O . THR A 1 417 ? -7.039 5.629 -4.273 1 95.81 417 THR A O 1
ATOM 3300 N N . SER A 1 418 ? -9.227 5.684 -4.879 1 96.75 418 SER A N 1
ATOM 3301 C CA . SER A 1 418 ? -9.102 7.016 -5.465 1 96.75 418 SER A CA 1
ATOM 3302 C C . SER A 1 418 ? -8.828 8.062 -4.391 1 96.75 418 SER A C 1
ATOM 3304 O O . SER A 1 418 ? -8.227 9.102 -4.668 1 96.75 418 SER A O 1
ATOM 3306 N N . GLN A 1 419 ? -9.234 7.828 -3.184 1 96.81 419 GLN A N 1
ATOM 3307 C CA . GLN A 1 419 ? -8.961 8.734 -2.074 1 96.81 419 GLN A CA 1
ATOM 3308 C C . GLN A 1 419 ? -7.48 8.75 -1.719 1 96.81 419 GLN A C 1
ATOM 3310 O O . GLN A 1 419 ? -6.906 9.812 -1.468 1 96.81 419 GLN A O 1
ATOM 3315 N N . VAL A 1 420 ? -6.879 7.59 -1.735 1 96.31 420 VAL A N 1
ATOM 3316 C CA . VAL A 1 420 ? -5.461 7.445 -1.419 1 96.31 420 VAL A CA 1
ATOM 3317 C C . VAL A 1 420 ? -4.629 8.266 -2.396 1 96.31 420 VAL A C 1
ATOM 3319 O O . VAL A 1 420 ? -3.65 8.906 -2.002 1 96.31 420 VAL A O 1
ATOM 3322 N N . PHE A 1 421 ? -5.059 8.352 -3.637 1 95.06 421 PHE A N 1
ATOM 3323 C CA . PHE A 1 421 ? -4.188 8.898 -4.672 1 95.06 421 PHE A CA 1
ATOM 3324 C C . PHE A 1 421 ? -4.609 10.32 -5.031 1 95.06 421 PHE A C 1
ATOM 3326 O O . PHE A 1 421 ? -4.023 10.938 -5.922 1 95.06 421 PHE A O 1
ATOM 3333 N N . ASN A 1 422 ? -5.68 10.812 -4.344 1 96.38 422 ASN A N 1
ATOM 3334 C CA . ASN A 1 422 ? -6.012 12.219 -4.531 1 96.38 422 ASN A CA 1
ATOM 3335 C C . ASN A 1 422 ? -4.898 13.133 -4.031 1 96.38 422 ASN A C 1
ATOM 3337 O O . ASN A 1 422 ? -4.328 12.898 -2.963 1 96.38 422 ASN A O 1
ATOM 3341 N N . SER A 1 423 ? -4.664 14.203 -4.676 1 93.5 423 SER A N 1
ATOM 3342 C CA . SER A 1 423 ? -3.434 14.961 -4.477 1 93.5 423 SER A CA 1
ATOM 3343 C C . SER A 1 423 ? -3.586 15.977 -3.346 1 93.5 423 SER A C 1
ATOM 3345 O O . SER A 1 423 ? -2.604 16.344 -2.701 1 93.5 423 SER A O 1
ATOM 3347 N N . ILE A 1 424 ? -4.809 16.531 -3.209 1 96.5 424 ILE A N 1
ATOM 3348 C CA . ILE A 1 424 ? -4.879 17.641 -2.262 1 96.5 424 ILE A CA 1
ATOM 3349 C C . ILE A 1 424 ? -6.16 17.531 -1.438 1 96.5 424 ILE A C 1
ATOM 3351 O O . ILE A 1 424 ? -7.203 17.125 -1.952 1 96.5 424 ILE A O 1
ATOM 3355 N N . LEU A 1 425 ? -6.094 17.875 -0.176 1 97.69 425 LEU A N 1
ATOM 3356 C CA . LEU A 1 425 ? -7.18 18.141 0.761 1 97.69 425 LEU A CA 1
ATOM 3357 C C . LEU A 1 425 ? -8.188 17 0.764 1 97.69 425 LEU A C 1
ATOM 3359 O O . LEU A 1 425 ? -9.391 17.219 0.67 1 97.69 425 LEU A O 1
ATOM 3363 N N . THR A 1 426 ? -7.699 15.789 0.811 1 97.75 426 THR A N 1
ATOM 3364 C CA . THR A 1 426 ? -8.555 14.617 0.937 1 97.75 426 THR A CA 1
ATOM 3365 C C . THR A 1 426 ? -9.086 14.484 2.361 1 97.75 426 THR A C 1
ATOM 3367 O O . THR A 1 426 ? -8.312 14.391 3.314 1 97.75 426 THR A O 1
ATOM 3370 N N . PRO A 1 427 ? -10.391 14.523 2.523 1 97.19 427 PRO A N 1
ATOM 3371 C CA . PRO A 1 427 ? -10.922 14.297 3.869 1 97.19 427 PRO A CA 1
ATOM 3372 C C . PRO A 1 427 ? -10.547 12.93 4.426 1 97.19 427 PRO A C 1
ATOM 3374 O O . PRO A 1 427 ? -10.586 11.93 3.701 1 97.19 427 PRO A O 1
ATOM 3377 N N . VAL A 1 428 ? -10.188 12.852 5.656 1 96.69 428 VAL A N 1
ATOM 3378 C CA . VAL A 1 428 ? -9.789 11.609 6.305 1 96.69 428 VAL A CA 1
ATOM 3379 C C . VAL A 1 428 ? -10.406 11.539 7.699 1 96.69 428 VAL A C 1
ATOM 3381 O O . VAL A 1 428 ? -10.781 12.562 8.273 1 96.69 428 VAL A O 1
ATOM 3384 N N . THR A 1 429 ? -10.508 10.367 8.203 1 95.12 429 THR A N 1
ATOM 3385 C CA . THR A 1 429 ? -10.922 10.188 9.586 1 95.12 429 THR A CA 1
ATOM 3386 C C . THR A 1 429 ? -9.711 10.195 10.516 1 95.12 429 THR A C 1
ATOM 3388 O O . THR A 1 429 ? -8.586 10.414 10.078 1 95.12 429 THR A O 1
ATOM 3391 N N . HIS A 1 430 ? -9.938 10.109 11.82 1 94.38 430 HIS A N 1
ATOM 3392 C CA . HIS A 1 430 ? -8.891 10.195 12.828 1 94.38 430 HIS A CA 1
ATOM 3393 C C . HIS A 1 430 ? -9.242 9.367 14.055 1 94.38 430 HIS A C 1
ATOM 3395 O O . HIS A 1 430 ? -10.414 9.281 14.445 1 94.38 430 HIS A O 1
ATOM 3401 N N . PRO A 1 431 ? -8.266 8.742 14.688 1 90.81 431 PRO A N 1
ATOM 3402 C CA . PRO A 1 431 ? -8.531 7.938 15.875 1 90.81 431 PRO A CA 1
ATOM 3403 C C . PRO A 1 431 ? -9.141 8.75 17.016 1 90.81 431 PRO A C 1
ATOM 3405 O O . PRO A 1 431 ? -9.805 8.188 17.891 1 90.81 431 PRO A O 1
ATOM 3408 N N . ALA A 1 432 ? -8.906 10.039 17.031 1 92.12 432 ALA A N 1
ATOM 3409 C CA . ALA A 1 432 ? -9.43 10.914 18.078 1 92.12 432 ALA A CA 1
ATOM 3410 C C . ALA A 1 432 ? -10.93 11.141 17.906 1 92.12 432 ALA A C 1
ATOM 3412 O O . ALA A 1 432 ? -11.578 11.742 18.766 1 92.12 432 ALA A O 1
ATOM 3413 N N . ILE A 1 433 ? -11.484 10.711 16.875 1 93.19 433 ILE A N 1
ATOM 3414 C CA . ILE A 1 433 ? -12.914 10.875 16.609 1 93.19 433 ILE A CA 1
ATOM 3415 C C . ILE A 1 433 ? -13.625 9.539 16.797 1 93.19 433 ILE A C 1
ATOM 3417 O O . ILE A 1 433 ? -13.312 8.562 16.109 1 93.19 433 ILE A O 1
ATOM 3421 N N . LYS A 1 434 ? -14.445 9.383 17.656 1 88.88 434 LYS A N 1
ATOM 3422 C CA . LYS A 1 434 ? -15.266 8.195 17.891 1 88.88 434 LYS A CA 1
ATOM 3423 C C . LYS A 1 434 ? -16.625 8.328 17.203 1 88.88 434 LYS A C 1
ATOM 3425 O O . LYS A 1 434 ? -17.531 8.961 17.734 1 88.88 434 LYS A O 1
ATOM 3430 N N . ARG A 1 435 ? -16.719 7.848 16.047 1 78.69 435 ARG A N 1
ATOM 3431 C CA . ARG A 1 435 ? -17.953 8.008 15.289 1 78.69 435 ARG A CA 1
ATOM 3432 C C . ARG A 1 435 ? -18.984 6.949 15.672 1 78.69 435 ARG A C 1
ATOM 3434 O O . ARG A 1 435 ? -18.656 5.766 15.773 1 78.69 435 ARG A O 1
ATOM 3441 N N . SER A 1 436 ? -20.109 7.359 16.109 1 66.69 436 SER A N 1
ATOM 3442 C CA . SER A 1 436 ? -21.188 6.465 16.5 1 66.69 436 SER A CA 1
ATOM 3443 C C . SER A 1 436 ? -21.969 5.98 15.281 1 66.69 436 SER A C 1
ATOM 3445 O O . SER A 1 436 ? -22.484 4.863 15.273 1 66.69 436 SER A O 1
ATOM 3447 N N . THR A 1 437 ? -22.188 6.906 14.336 1 66.88 437 THR A N 1
ATOM 3448 C CA . THR A 1 437 ? -23.047 6.574 13.211 1 66.88 437 THR A CA 1
ATOM 3449 C C . THR A 1 437 ? -22.219 6.305 11.953 1 66.88 437 THR A C 1
ATOM 3451 O O . THR A 1 437 ? -21.188 6.941 11.734 1 66.88 437 THR A O 1
ATOM 3454 N N . ASP A 1 438 ? -22.688 5.309 11.328 1 69.06 438 ASP A N 1
ATOM 3455 C CA . ASP A 1 438 ? -22.016 4.922 10.094 1 69.06 438 ASP A CA 1
ATOM 3456 C C . ASP A 1 438 ? -22.594 5.664 8.891 1 69.06 438 ASP A C 1
ATOM 3458 O O . ASP A 1 438 ? -23.656 5.312 8.398 1 69.06 438 ASP A O 1
ATOM 3462 N N . ASN A 1 439 ? -22.125 6.898 8.656 1 81.19 439 ASN A N 1
ATOM 3463 C CA . ASN A 1 439 ? -22.438 7.59 7.41 1 81.19 439 ASN A CA 1
ATOM 3464 C C . ASN A 1 439 ? -21.5 7.148 6.285 1 81.19 439 ASN A C 1
ATOM 3466 O O . ASN A 1 439 ? -20.281 7.348 6.363 1 81.19 439 ASN A O 1
ATOM 3470 N N . GLU A 1 440 ? -22.062 6.57 5.293 1 78.44 440 GLU A N 1
ATOM 3471 C CA . GLU A 1 440 ? -21.312 5.977 4.191 1 78.44 440 GLU A CA 1
ATOM 3472 C C . GLU A 1 440 ? -20.516 7.031 3.434 1 78.44 440 GLU A C 1
ATOM 3474 O O . GLU A 1 440 ? -19.578 6.703 2.711 1 78.44 440 GLU A O 1
ATOM 3479 N N . ARG A 1 441 ? -20.875 8.305 3.664 1 84.75 441 ARG A N 1
ATOM 3480 C CA . ARG A 1 441 ? -20.203 9.367 2.928 1 84.75 441 ARG A CA 1
ATOM 3481 C C . ARG A 1 441 ? -19 9.891 3.689 1 84.75 441 ARG A C 1
ATOM 3483 O O . ARG A 1 441 ? -18.172 10.617 3.137 1 84.75 441 ARG A O 1
ATOM 3490 N N . ASP A 1 442 ? -18.953 9.531 4.918 1 90.75 442 ASP A N 1
ATOM 3491 C CA . ASP A 1 442 ? -17.828 10 5.723 1 90.75 442 ASP A CA 1
ATOM 3492 C C . ASP A 1 442 ? -16.547 9.258 5.363 1 90.75 442 ASP A C 1
ATOM 3494 O O . ASP A 1 442 ? -16.594 8.117 4.891 1 90.75 442 ASP A O 1
ATOM 3498 N N . PRO A 1 443 ? -15.469 9.961 5.512 1 92.38 443 PRO A N 1
ATOM 3499 C CA . PRO A 1 443 ? -14.195 9.312 5.191 1 92.38 443 PRO A CA 1
ATOM 3500 C C . PRO A 1 443 ? -13.938 8.07 6.039 1 92.38 443 PRO A C 1
ATOM 3502 O O . PRO A 1 443 ? -14.258 8.055 7.23 1 92.38 443 PRO A O 1
ATOM 3505 N N . LEU A 1 444 ? -13.305 7.113 5.438 1 91.81 444 LEU A N 1
ATOM 3506 C CA . LEU A 1 444 ? -13.094 5.828 6.094 1 91.81 444 LEU A CA 1
ATOM 3507 C C . LEU A 1 444 ? -11.602 5.574 6.316 1 91.81 444 LEU A C 1
ATOM 3509 O O . LEU A 1 444 ? -11.227 4.695 7.098 1 91.81 444 LEU A O 1
ATOM 3513 N N . ILE A 1 445 ? -10.773 6.34 5.688 1 94.69 445 ILE A N 1
ATOM 3514 C CA . ILE A 1 445 ? -9.344 6.082 5.781 1 94.69 445 ILE A CA 1
ATOM 3515 C C . ILE A 1 445 ? -8.672 7.184 6.605 1 94.69 445 ILE A C 1
ATOM 3517 O O . ILE A 1 445 ? -9.102 8.336 6.57 1 94.69 445 ILE A O 1
ATOM 3521 N N . THR A 1 446 ? -7.629 6.879 7.395 1 95.94 446 THR A N 1
ATOM 3522 C CA . THR A 1 446 ? -6.848 7.859 8.141 1 95.94 446 THR A CA 1
ATOM 3523 C C . THR A 1 446 ? -5.727 8.43 7.27 1 95.94 446 THR A C 1
ATOM 3525 O O . THR A 1 446 ? -5.418 7.879 6.207 1 95.94 446 THR A O 1
ATOM 3528 N N . SER A 1 447 ? -5.195 9.531 7.707 1 96.62 447 SER A N 1
ATOM 3529 C CA . SER A 1 447 ? -4.031 10.086 7.027 1 96.62 447 SER A CA 1
ATOM 3530 C C . SER A 1 447 ? -2.865 9.102 7.031 1 96.62 447 SER A C 1
ATOM 3532 O O . SER A 1 447 ? -2.178 8.938 6.02 1 96.62 447 SER A O 1
ATOM 3534 N N . ARG A 1 448 ? -2.65 8.438 8.133 1 96.44 448 ARG A N 1
ATOM 3535 C CA . ARG A 1 448 ? -1.581 7.449 8.258 1 96.44 448 ARG A CA 1
ATOM 3536 C C . ARG A 1 448 ? -1.734 6.344 7.219 1 96.44 448 ARG A C 1
ATOM 3538 O O . ARG A 1 448 ? -0.77 5.984 6.543 1 96.44 448 ARG A O 1
ATOM 3545 N N . ASP A 1 449 ? -2.945 5.848 7.082 1 95.56 449 ASP A N 1
ATOM 3546 C CA . ASP A 1 449 ? -3.215 4.781 6.125 1 95.56 449 ASP A CA 1
ATOM 3547 C C . ASP A 1 449 ? -2.936 5.234 4.695 1 95.56 449 ASP A C 1
ATOM 3549 O O . ASP A 1 449 ? -2.371 4.484 3.898 1 95.56 449 ASP A O 1
ATOM 3553 N N . ALA A 1 450 ? -3.387 6.402 4.402 1 97 450 ALA A N 1
ATOM 3554 C CA . ALA A 1 450 ? -3.184 6.945 3.061 1 97 450 ALA A CA 1
ATOM 3555 C C . ALA A 1 450 ? -1.698 7.094 2.746 1 97 450 ALA A C 1
ATOM 3557 O O . ALA A 1 450 ? -1.241 6.695 1.673 1 97 450 ALA A O 1
ATOM 3558 N N . VAL A 1 451 ? -0.929 7.637 3.67 1 97.06 451 VAL A N 1
ATOM 3559 C CA . VAL A 1 451 ? 0.499 7.859 3.465 1 97.06 451 VAL A CA 1
ATOM 3560 C C . VAL A 1 451 ? 1.22 6.52 3.348 1 97.06 451 VAL A C 1
ATOM 3562 O O . VAL A 1 451 ? 2.086 6.348 2.488 1 97.06 451 VAL A O 1
ATOM 3565 N N . GLN A 1 452 ? 0.877 5.605 4.199 1 96.56 452 GLN A N 1
ATOM 3566 C CA . GLN A 1 452 ? 1.472 4.273 4.148 1 96.56 452 GLN A CA 1
ATOM 3567 C C . GLN A 1 452 ? 1.227 3.613 2.795 1 96.56 452 GLN A C 1
ATOM 3569 O O . GLN A 1 452 ? 2.117 2.963 2.246 1 96.56 452 GLN A O 1
ATOM 3574 N N . ALA A 1 453 ? 0.035 3.74 2.291 1 97.19 453 ALA A N 1
ATOM 3575 C CA . ALA A 1 453 ? -0.309 3.199 0.979 1 97.19 453 ALA A CA 1
ATOM 3576 C C . ALA A 1 453 ? 0.559 3.816 -0.114 1 97.19 453 ALA A C 1
ATOM 3578 O O . ALA A 1 453 ? 0.964 3.129 -1.056 1 97.19 453 ALA A O 1
ATOM 3579 N N . LEU A 1 454 ? 0.839 5.09 -0.014 1 96.75 454 LEU A N 1
ATOM 3580 C CA . LEU A 1 454 ? 1.664 5.777 -1 1 96.75 454 LEU A CA 1
ATOM 3581 C C . LEU A 1 454 ? 3.094 5.25 -0.976 1 96.75 454 LEU A C 1
ATOM 3583 O O . LEU A 1 454 ? 3.73 5.121 -2.023 1 96.75 454 LEU A O 1
ATOM 3587 N N . PHE A 1 455 ? 3.654 4.934 0.204 1 96.5 455 PHE A N 1
ATOM 3588 C CA . PHE A 1 455 ? 4.992 4.363 0.312 1 96.5 455 PHE A CA 1
ATOM 3589 C C . PHE A 1 455 ? 5.02 2.941 -0.234 1 96.5 455 PHE A C 1
ATOM 3591 O O . PHE A 1 455 ? 5.941 2.568 -0.964 1 96.5 455 PHE A O 1
ATOM 3598 N N . GLN A 1 456 ? 4.008 2.188 0.018 1 94.25 456 GLN A N 1
ATOM 3599 C CA . GLN A 1 456 ? 3.99 0.782 -0.372 1 94.25 456 GLN A CA 1
ATOM 3600 C C . GLN A 1 456 ? 3.754 0.63 -1.872 1 94.25 456 GLN A C 1
ATOM 3602 O O . GLN A 1 456 ? 4.16 -0.367 -2.473 1 94.25 456 GLN A O 1
ATOM 3607 N N . SER A 1 457 ? 3.1 1.607 -2.455 1 95.44 457 SER A N 1
ATOM 3608 C CA . SER A 1 457 ? 2.869 1.582 -3.896 1 95.44 457 SER A CA 1
ATOM 3609 C C . SER A 1 457 ? 3.973 2.32 -4.645 1 95.44 457 SER A C 1
ATOM 3611 O O . SER A 1 457 ? 3.867 2.547 -5.852 1 95.44 457 SER A O 1
ATOM 3613 N N . TYR A 1 458 ? 4.996 2.842 -3.941 1 93.69 458 TYR A N 1
ATOM 3614 C CA . TYR A 1 458 ? 6.227 3.408 -4.48 1 93.69 458 TYR A CA 1
ATOM 3615 C C . TYR A 1 458 ? 5.965 4.758 -5.141 1 93.69 458 TYR A C 1
ATOM 3617 O O . TYR A 1 458 ? 6.699 5.168 -6.039 1 93.69 458 TYR A O 1
ATOM 3625 N N . VAL A 1 459 ? 4.84 5.355 -4.793 1 95.12 459 VAL A N 1
ATOM 3626 C CA . VAL A 1 459 ? 4.656 6.758 -5.152 1 95.12 459 VAL A CA 1
ATOM 3627 C C . VAL A 1 459 ? 5.652 7.625 -4.383 1 95.12 459 VAL A C 1
ATOM 3629 O O . VAL A 1 459 ? 6.188 8.594 -4.922 1 95.12 459 VAL A O 1
ATOM 3632 N N . LEU A 1 460 ? 5.785 7.266 -3.133 1 96.06 460 LEU A N 1
ATOM 3633 C CA . LEU A 1 460 ? 6.809 7.836 -2.262 1 96.06 460 LEU A CA 1
ATOM 3634 C C . LEU A 1 460 ? 7.895 6.805 -1.955 1 96.06 460 LEU A C 1
ATOM 3636 O O . LEU A 1 460 ? 7.68 5.602 -2.121 1 96.06 460 LEU A O 1
ATOM 3640 N N . ASP A 1 461 ? 9.07 7.281 -1.532 1 95.75 461 ASP A N 1
ATOM 3641 C CA . ASP A 1 461 ? 10.195 6.383 -1.322 1 95.75 461 ASP A CA 1
ATOM 3642 C C . ASP A 1 461 ? 10.703 6.469 0.115 1 95.75 461 ASP A C 1
ATOM 3644 O O . ASP A 1 461 ? 10.734 7.547 0.707 1 95.75 461 ASP A O 1
ATOM 3648 N N . PRO A 1 462 ? 11.094 5.301 0.682 1 96.06 462 PRO A N 1
ATOM 3649 C CA . PRO A 1 462 ? 11.797 5.371 1.963 1 96.06 462 PRO A CA 1
ATOM 3650 C C . PRO A 1 462 ? 13.117 6.125 1.867 1 96.06 462 PRO A C 1
ATOM 3652 O O . PRO A 1 462 ? 13.906 5.891 0.942 1 96.06 462 PRO A O 1
ATOM 3655 N N . LEU A 1 463 ? 13.359 6.992 2.711 1 97.75 463 LEU A N 1
ATOM 3656 C CA . LEU A 1 463 ? 14.578 7.789 2.74 1 97.75 463 LEU A CA 1
ATOM 3657 C C . LEU A 1 463 ? 15.352 7.555 4.035 1 97.75 463 LEU A C 1
ATOM 3659 O O . LEU A 1 463 ? 14.805 7.004 4.996 1 97.75 463 LEU A O 1
ATOM 3663 N N . GLN A 1 464 ? 16.578 7.918 4.008 1 97.06 464 GLN A N 1
ATOM 3664 C CA . GLN A 1 464 ? 17.469 7.805 5.168 1 97.06 464 GLN A CA 1
ATOM 3665 C C . GLN A 1 464 ? 17.859 9.18 5.695 1 97.06 464 GLN A C 1
ATOM 3667 O O . GLN A 1 464 ? 18.359 10.023 4.945 1 97.06 464 GLN A O 1
ATOM 3672 N N . PHE A 1 465 ? 17.609 9.352 6.934 1 97.56 465 PHE A N 1
ATOM 3673 C CA . PHE A 1 465 ? 17.969 10.586 7.617 1 97.56 465 PHE A CA 1
ATOM 3674 C C . PHE A 1 465 ? 19.047 10.336 8.664 1 97.56 465 PHE A C 1
ATOM 3676 O O . PHE A 1 465 ? 19.172 9.227 9.18 1 97.56 465 PHE A O 1
ATOM 3683 N N . TYR A 1 466 ? 19.844 11.406 8.969 1 95.81 466 TYR A N 1
ATOM 3684 C CA . TYR A 1 466 ? 20.984 11.211 9.859 1 95.81 466 TYR A CA 1
ATOM 3685 C C . TYR A 1 466 ? 21.172 12.414 10.781 1 95.81 466 TYR A C 1
ATOM 3687 O O . TYR A 1 466 ? 20.484 13.43 10.633 1 95.81 466 TYR A O 1
ATOM 3695 N N . ILE A 1 467 ? 22.016 12.258 11.734 1 95.19 467 ILE A N 1
ATOM 3696 C CA . ILE A 1 467 ? 22.547 13.352 12.547 1 95.19 467 ILE A CA 1
ATOM 3697 C C . ILE A 1 467 ? 24.078 13.312 12.523 1 95.19 467 ILE A C 1
ATOM 3699 O O . ILE A 1 467 ? 24.672 12.25 12.664 1 95.19 467 ILE A O 1
ATOM 3703 N N . LEU A 1 468 ? 24.625 14.477 12.281 1 92.06 468 LEU A N 1
ATOM 3704 C CA . LEU A 1 468 ? 26.062 14.602 12.203 1 92.06 468 LEU A CA 1
ATOM 3705 C C . LEU A 1 468 ? 26.578 15.594 13.25 1 92.06 468 LEU A C 1
ATOM 3707 O O . LEU A 1 468 ? 25.953 16.625 13.484 1 92.06 468 LEU A O 1
ATOM 3711 N N . GLY A 1 469 ? 27.625 15.242 13.859 1 89.12 469 GLY A N 1
ATOM 3712 C CA . GLY A 1 469 ? 28.25 16.094 14.859 1 89.12 469 GLY A CA 1
ATOM 3713 C C . GLY A 1 469 ? 29.375 15.391 15.602 1 89.12 469 GLY A C 1
ATOM 3714 O O . GLY A 1 469 ? 29.672 14.227 15.336 1 89.12 469 GLY A O 1
ATOM 3715 N N . GLY A 1 470 ? 30.062 16.203 16.406 1 82.12 470 GLY A N 1
ATOM 3716 C CA . GLY A 1 470 ? 31.188 15.664 17.156 1 82.12 470 GLY A CA 1
ATOM 3717 C C . GLY A 1 470 ? 30.781 14.672 18.234 1 82.12 470 GLY A C 1
ATOM 3718 O O . GLY A 1 470 ? 31.484 13.695 18.484 1 82.12 470 GLY A O 1
ATOM 3719 N N . SER A 1 471 ? 29.656 14.922 18.953 1 81.38 471 SER A N 1
ATOM 3720 C CA . SER A 1 471 ? 29.156 14.055 20.031 1 81.38 471 SER A CA 1
ATOM 3721 C C . SER A 1 471 ? 27.656 13.789 19.875 1 81.38 471 SER A C 1
ATOM 3723 O O . SER A 1 471 ? 26.844 14.414 20.547 1 81.38 471 SER A O 1
ATOM 3725 N N . VAL A 1 472 ? 27.391 12.805 19.078 1 85.5 472 VAL A N 1
ATOM 3726 C CA . VAL A 1 472 ? 25.969 12.625 18.766 1 85.5 472 VAL A CA 1
ATOM 3727 C C . VAL A 1 472 ? 25.516 11.25 19.25 1 85.5 472 VAL A C 1
ATOM 3729 O O . VAL A 1 472 ? 24.375 10.852 18.984 1 85.5 472 VAL A O 1
ATOM 3732 N N . ALA A 1 473 ? 26.297 10.516 20 1 78.94 473 ALA A N 1
ATOM 3733 C CA . ALA A 1 473 ? 25.953 9.164 20.438 1 78.94 473 ALA A CA 1
ATOM 3734 C C . ALA A 1 473 ? 24.719 9.164 21.328 1 78.94 473 ALA A C 1
ATOM 3736 O O . ALA A 1 473 ? 23.953 8.203 21.328 1 78.94 473 ALA A O 1
ATOM 3737 N N . TYR A 1 474 ? 24.547 10.25 22.062 1 81.88 474 TYR A N 1
ATOM 3738 C CA . TYR A 1 474 ? 23.453 10.297 23.016 1 81.88 474 TYR A CA 1
ATOM 3739 C C . TYR A 1 474 ? 22.266 11.086 22.453 1 81.88 474 TYR A C 1
ATOM 3741 O O . TYR A 1 474 ? 21.359 11.453 23.188 1 81.88 474 TYR A O 1
ATOM 3749 N N . SER A 1 475 ? 22.344 11.305 21.188 1 90.56 475 SER A N 1
ATOM 3750 C CA . SER A 1 475 ? 21.297 12.125 20.594 1 90.56 475 SER A CA 1
ATOM 3751 C C . SER A 1 475 ? 19.922 11.477 20.734 1 90.56 475 SER A C 1
ATOM 3753 O O . SER A 1 475 ? 19.797 10.258 20.594 1 90.56 475 SER A O 1
ATOM 3755 N N . LEU A 1 476 ? 18.891 12.227 20.969 1 94.25 476 LEU A N 1
ATOM 3756 C CA . LEU A 1 476 ? 17.516 11.766 21.125 1 94.25 476 LEU A CA 1
ATOM 3757 C C . LEU A 1 476 ? 16.781 11.797 19.797 1 94.25 476 LEU A C 1
ATOM 3759 O O . LEU A 1 476 ? 15.641 11.32 19.719 1 94.25 476 LEU A O 1
ATOM 3763 N N . SER A 1 477 ? 17.438 12.297 18.75 1 95.94 477 SER A N 1
ATOM 3764 C CA . SER A 1 477 ? 16.781 12.523 17.469 1 95.94 477 SER A CA 1
ATOM 3765 C C . SER A 1 477 ? 16.297 11.211 16.859 1 95.94 477 SER A C 1
ATOM 3767 O O . SER A 1 477 ? 15.172 11.125 16.375 1 95.94 477 SER A O 1
ATOM 3769 N N . PRO A 1 478 ? 17.125 10.102 16.891 1 96.69 478 PRO A N 1
ATOM 3770 C CA . PRO A 1 478 ? 16.656 8.852 16.297 1 96.69 478 PRO A CA 1
ATOM 3771 C C . PRO A 1 478 ? 15.352 8.352 16.922 1 96.69 478 PRO A C 1
ATOM 3773 O O . PRO A 1 478 ? 14.43 7.949 16.203 1 96.69 478 PRO A O 1
ATOM 3776 N N . ALA A 1 479 ? 15.242 8.453 18.203 1 97.06 479 ALA A N 1
ATOM 3777 C CA . ALA A 1 479 ? 14.031 7.996 18.891 1 97.06 479 ALA A CA 1
ATOM 3778 C C . ALA A 1 479 ? 12.828 8.859 18.516 1 97.06 479 ALA A C 1
ATOM 3780 O O . ALA A 1 479 ? 11.75 8.336 18.234 1 97.06 479 ALA A O 1
ATOM 3781 N N . MET A 1 480 ? 12.984 10.172 18.5 1 97.69 480 MET A N 1
ATOM 3782 C CA . MET A 1 480 ? 11.906 11.102 18.188 1 97.69 480 MET A CA 1
ATOM 3783 C C . MET A 1 480 ? 11.43 10.93 16.75 1 97.69 480 MET A C 1
ATOM 3785 O O . MET A 1 480 ? 10.234 10.805 16.484 1 97.69 480 MET A O 1
ATOM 3789 N N . TYR A 1 481 ? 12.352 10.875 15.828 1 98.38 481 TYR A N 1
ATOM 3790 C CA . TYR A 1 481 ? 12.023 10.891 14.414 1 98.38 481 TYR A CA 1
ATOM 3791 C C . TYR A 1 481 ? 11.445 9.547 13.977 1 98.38 481 TYR A C 1
ATOM 3793 O O . TYR A 1 481 ? 10.445 9.5 13.25 1 98.38 481 TYR A O 1
ATOM 3801 N N . ASN A 1 482 ? 12.047 8.477 14.367 1 98.38 482 ASN A N 1
ATOM 3802 C CA . ASN A 1 482 ? 11.555 7.164 13.961 1 98.38 482 ASN A CA 1
ATOM 3803 C C . ASN A 1 482 ? 10.148 6.906 14.5 1 98.38 482 ASN A C 1
ATOM 3805 O O . ASN A 1 482 ? 9.32 6.301 13.812 1 98.38 482 ASN A O 1
ATOM 3809 N N . ALA A 1 483 ? 9.906 7.32 15.719 1 97.69 483 ALA A N 1
ATOM 3810 C CA . ALA A 1 483 ? 8.547 7.219 16.25 1 97.69 483 ALA A CA 1
ATOM 3811 C C . ALA A 1 483 ? 7.57 8.055 15.43 1 97.69 483 ALA A C 1
ATOM 3813 O O . ALA A 1 483 ? 6.449 7.625 15.156 1 97.69 483 ALA A O 1
ATOM 3814 N N . ALA A 1 484 ? 7.969 9.266 15.094 1 97.5 484 ALA A N 1
ATOM 3815 C CA . ALA A 1 484 ? 7.125 10.148 14.297 1 97.5 484 ALA A CA 1
ATOM 3816 C C . ALA A 1 484 ? 6.879 9.578 12.906 1 97.5 484 ALA A C 1
ATOM 3818 O O . ALA A 1 484 ? 5.766 9.656 12.383 1 97.5 484 ALA A O 1
ATOM 3819 N N . PHE A 1 485 ? 7.957 8.992 12.273 1 98 485 PHE A N 1
ATOM 3820 C CA . PHE A 1 485 ? 7.805 8.344 10.977 1 98 485 PHE A CA 1
ATOM 3821 C C . PHE A 1 485 ? 6.75 7.25 11.031 1 98 485 PHE A C 1
ATOM 3823 O O . PHE A 1 485 ? 5.855 7.195 10.188 1 98 485 PHE A O 1
ATOM 3830 N N . GLN A 1 486 ? 6.867 6.465 12.016 1 96.81 486 GLN A N 1
ATOM 3831 C CA . GLN A 1 486 ? 5.93 5.355 12.18 1 96.81 486 GLN A CA 1
ATOM 3832 C C . GLN A 1 486 ? 4.508 5.867 12.391 1 96.81 486 GLN A C 1
ATOM 3834 O O . GLN A 1 486 ? 3.562 5.344 11.797 1 96.81 486 GLN A O 1
ATOM 3839 N N . HIS A 1 487 ? 4.398 6.848 13.172 1 96.12 487 HIS A N 1
ATOM 3840 C CA . HIS A 1 487 ? 3.094 7.426 13.477 1 96.12 487 HIS A CA 1
ATOM 3841 C C . HIS A 1 487 ? 2.434 7.992 12.227 1 96.12 487 HIS A C 1
ATOM 3843 O O . HIS A 1 487 ? 1.218 7.883 12.055 1 96.12 487 HIS A O 1
ATOM 3849 N N . CYS A 1 488 ? 3.166 8.555 11.344 1 95.94 488 CYS A N 1
ATOM 3850 C CA . CYS A 1 488 ? 2.641 9.219 10.156 1 95.94 488 CYS A CA 1
ATOM 3851 C C . CYS A 1 488 ? 2.57 8.25 8.977 1 95.94 488 CYS A C 1
ATOM 3853 O O . CYS A 1 488 ? 2.199 8.641 7.871 1 95.94 488 CYS A O 1
ATOM 3855 N N . GLY A 1 489 ? 2.957 7.012 9.18 1 95.5 489 GLY A N 1
ATOM 3856 C CA . GLY A 1 489 ? 2.9 5.996 8.141 1 95.5 489 GLY A CA 1
ATOM 3857 C C 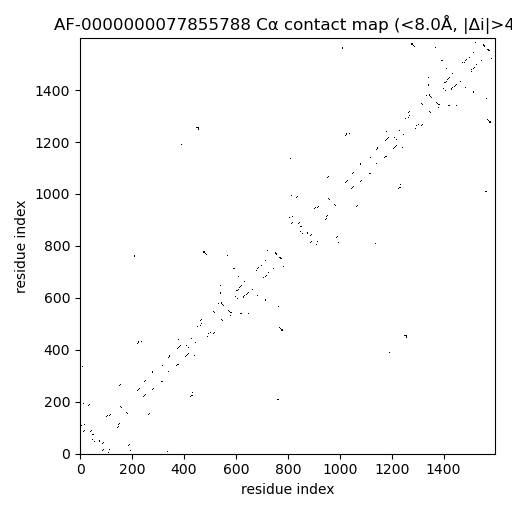. GLY A 1 489 ? 4.039 6.094 7.148 1 95.5 489 GLY A C 1
ATOM 3858 O O . GLY A 1 489 ? 3.92 5.641 6.008 1 95.5 489 GLY A O 1
ATOM 3859 N N . MET A 1 490 ? 5.129 6.719 7.508 1 96.88 490 MET A N 1
ATOM 3860 C CA . MET A 1 490 ? 6.277 6.902 6.621 1 96.88 490 MET A CA 1
ATOM 3861 C C . MET A 1 490 ? 7.309 5.801 6.832 1 96.88 490 MET A C 1
ATOM 3863 O O . MET A 1 490 ? 7.531 5.359 7.961 1 96.88 490 MET A O 1
ATOM 3867 N N . ASN A 1 491 ? 7.918 5.328 5.793 1 95.75 491 ASN A N 1
ATOM 3868 C CA . ASN A 1 491 ? 8.891 4.242 5.871 1 95.75 491 ASN A CA 1
ATOM 3869 C C . ASN A 1 491 ? 10.32 4.773 5.926 1 95.75 491 ASN A C 1
ATOM 3871 O O . ASN A 1 491 ? 11.25 4.113 5.457 1 95.75 491 ASN A O 1
ATOM 3875 N N . HIS A 1 492 ? 10.508 5.965 6.414 1 98.06 492 HIS A N 1
ATOM 3876 C CA . HIS A 1 492 ? 11.828 6.562 6.555 1 98.06 492 HIS A CA 1
ATOM 3877 C C . HIS A 1 492 ? 12.578 5.977 7.746 1 98.06 492 HIS A C 1
ATOM 3879 O O . HIS A 1 492 ? 11.977 5.324 8.602 1 98.06 492 HIS A O 1
ATOM 3885 N N . THR A 1 493 ? 13.898 6.184 7.773 1 97.94 493 THR A N 1
ATOM 3886 C CA . THR A 1 493 ? 14.727 5.82 8.922 1 97.94 493 THR A CA 1
ATOM 3887 C C . THR A 1 493 ? 15.648 6.973 9.305 1 97.94 493 THR A C 1
ATOM 3889 O O . THR A 1 493 ? 16.188 7.66 8.43 1 97.94 493 THR A O 1
ATOM 3892 N N . TYR A 1 494 ? 15.75 7.234 10.57 1 98.12 494 TYR A N 1
ATOM 3893 C CA . TYR A 1 494 ? 16.688 8.188 11.148 1 98.12 494 TYR A CA 1
ATOM 3894 C C . TYR A 1 494 ? 17.734 7.48 11.992 1 98.12 494 TYR A C 1
ATOM 3896 O O . TYR A 1 494 ? 17.406 6.766 12.938 1 98.12 494 TYR A O 1
ATOM 3904 N N . SER A 1 495 ? 19.047 7.66 11.664 1 95.88 495 SER A N 1
ATOM 3905 C CA . SER A 1 495 ? 20.078 6.91 12.375 1 95.88 495 SER A CA 1
ATOM 3906 C C . SER A 1 495 ? 21.328 7.758 12.586 1 95.88 495 SER A C 1
ATOM 3908 O O . SER A 1 495 ? 21.469 8.836 12 1 95.88 495 SER A O 1
ATOM 3910 N N . ILE A 1 496 ? 22.172 7.309 13.5 1 94.25 496 ILE A N 1
ATOM 3911 C CA . ILE A 1 496 ? 23.516 7.84 13.695 1 94.25 496 ILE A CA 1
ATOM 3912 C C . ILE A 1 496 ? 24.5 7.055 12.844 1 94.25 496 ILE A C 1
ATOM 3914 O O . ILE A 1 496 ? 24.656 5.844 13.016 1 94.25 496 ILE A O 1
ATOM 3918 N N . PRO A 1 497 ? 25.062 7.734 11.938 1 90.75 497 PRO A N 1
ATOM 3919 C CA . PRO A 1 497 ? 26.031 6.988 11.125 1 90.75 497 PRO A CA 1
ATOM 3920 C C . PRO A 1 497 ? 27.234 6.496 11.93 1 90.75 497 PRO A C 1
ATOM 3922 O O . PRO A 1 497 ? 27.516 7.027 13.008 1 90.75 497 PRO A O 1
ATOM 3925 N N . GLU A 1 498 ? 27.922 5.547 11.391 1 84.06 498 GLU A N 1
ATOM 3926 C CA . GLU A 1 498 ? 29.109 4.988 12.047 1 84.06 498 GLU A CA 1
ATOM 3927 C C . GLU A 1 498 ? 30.172 6.051 12.266 1 84.06 498 GLU A C 1
ATOM 3929 O O . GLU A 1 498 ? 30.797 6.102 13.32 1 84.06 498 GLU A O 1
ATOM 3934 N N . SER A 1 499 ? 30.375 6.871 11.211 1 83.88 499 SER A N 1
ATOM 3935 C CA . SER A 1 499 ? 31.297 8 11.297 1 83.88 499 SER A CA 1
ATOM 3936 C C . SER A 1 499 ? 30.594 9.32 11.023 1 83.88 499 SER A C 1
ATOM 3938 O O . SER A 1 499 ? 30.594 9.812 9.891 1 83.88 499 SER A O 1
ATOM 3940 N N . PRO A 1 500 ? 30.125 9.875 12.07 1 79.94 500 PRO A N 1
ATOM 3941 C CA . PRO A 1 500 ? 29.312 11.078 11.875 1 79.94 500 PRO A CA 1
ATOM 3942 C C . PRO A 1 500 ? 30.156 12.328 11.609 1 79.94 500 PRO A C 1
ATOM 3944 O O . PRO A 1 500 ? 30.047 13.312 12.336 1 79.94 500 PRO A O 1
ATOM 3947 N N . THR A 1 501 ? 31 12.234 10.484 1 80.5 501 THR A N 1
ATOM 3948 C CA . THR A 1 501 ? 31.922 13.297 10.102 1 80.5 501 THR A CA 1
ATOM 3949 C C . THR A 1 501 ? 31.453 13.992 8.828 1 80.5 501 THR A C 1
ATOM 3951 O O . THR A 1 501 ? 30.484 13.555 8.195 1 80.5 501 THR A O 1
ATOM 3954 N N . LEU A 1 502 ? 32.125 15.016 8.547 1 81.94 502 LEU A N 1
ATOM 3955 C CA . LEU A 1 502 ? 31.797 15.766 7.336 1 81.94 502 LEU A CA 1
ATOM 3956 C C . LEU A 1 502 ? 32.062 14.938 6.09 1 81.94 502 LEU A C 1
ATOM 3958 O O . LEU A 1 502 ? 31.375 15.078 5.074 1 81.94 502 LEU A O 1
ATOM 3962 N N . SER A 1 503 ? 33.031 14.133 6.203 1 81.5 503 SER A N 1
ATOM 3963 C CA . SER A 1 503 ? 33.344 13.234 5.098 1 81.5 503 SER A CA 1
ATOM 3964 C C . SER A 1 503 ? 32.188 12.273 4.836 1 81.5 503 SER A C 1
ATOM 3966 O O . SER A 1 503 ? 31.906 11.938 3.684 1 81.5 503 SER A O 1
ATOM 3968 N N . ALA A 1 504 ? 31.562 11.961 5.898 1 84.25 504 ALA A N 1
ATOM 3969 C CA . ALA A 1 504 ? 30.391 11.094 5.766 1 84.25 504 ALA A CA 1
ATOM 3970 C C . ALA A 1 504 ? 29.266 11.812 5.031 1 84.25 504 ALA A C 1
ATOM 3972 O O . ALA A 1 504 ? 28.516 11.195 4.277 1 84.25 504 ALA A O 1
ATOM 3973 N N . LEU A 1 505 ? 29.219 13.062 5.223 1 85.06 505 LEU A N 1
ATOM 3974 C CA . LEU A 1 505 ? 28.188 13.859 4.555 1 85.06 505 LEU A CA 1
ATOM 3975 C C . LEU A 1 505 ? 28.359 13.812 3.041 1 85.06 505 LEU A C 1
ATOM 3977 O O . LEU A 1 505 ? 27.375 13.711 2.305 1 85.06 505 LEU A O 1
ATOM 3981 N N . ASP A 1 506 ? 29.547 13.797 2.625 1 85.5 506 ASP A N 1
ATOM 3982 C CA . ASP A 1 506 ? 29.812 13.75 1.191 1 85.5 506 ASP A CA 1
ATOM 3983 C C . ASP A 1 506 ? 29.375 12.406 0.595 1 85.5 506 ASP A C 1
ATOM 3985 O O . ASP A 1 506 ? 28.844 12.359 -0.517 1 85.5 506 ASP A O 1
ATOM 3989 N N . ARG A 1 507 ? 29.609 11.477 1.326 1 86.56 507 ARG A N 1
ATOM 3990 C CA . ARG A 1 507 ? 29.266 10.133 0.869 1 86.56 507 ARG A CA 1
ATOM 3991 C C . ARG A 1 507 ? 27.75 9.906 0.958 1 86.56 507 ARG A C 1
ATOM 3993 O O . ARG A 1 507 ? 27.125 9.531 -0.03 1 86.56 507 ARG A O 1
ATOM 4000 N N . LEU A 1 508 ? 27.203 10.18 2.08 1 84.5 508 LEU A N 1
ATOM 4001 C CA . LEU A 1 508 ? 25.781 9.945 2.338 1 84.5 508 LEU A CA 1
ATOM 4002 C C . LEU A 1 508 ? 24.922 10.898 1.522 1 84.5 508 LEU A C 1
ATOM 4004 O O . LEU A 1 508 ? 23.828 10.531 1.083 1 84.5 508 LEU A O 1
ATOM 4008 N N . GLY A 1 509 ? 25.516 12.031 1.236 1 85.44 509 GLY A N 1
ATOM 4009 C CA . GLY A 1 509 ? 24.766 13.07 0.541 1 85.44 509 GLY A CA 1
ATOM 4010 C C . GLY A 1 509 ? 24.594 12.789 -0.941 1 85.44 509 GLY A C 1
ATOM 4011 O O . GLY A 1 509 ? 23.812 13.453 -1.618 1 85.44 509 GLY A O 1
ATOM 4012 N N . ARG A 1 510 ? 25.219 11.727 -1.365 1 87.44 510 ARG A N 1
ATOM 4013 C CA . ARG A 1 510 ? 25.125 11.375 -2.779 1 87.44 510 ARG A CA 1
ATOM 4014 C C . ARG A 1 510 ? 24.219 10.172 -2.982 1 87.44 510 ARG A C 1
ATOM 4016 O O . ARG A 1 510 ? 23.844 9.844 -4.113 1 87.44 510 ARG A O 1
ATOM 4023 N N . ASP A 1 511 ? 23.859 9.617 -1.865 1 92.19 511 ASP A N 1
ATOM 4024 C CA . ASP A 1 511 ? 22.922 8.5 -1.93 1 92.19 511 ASP A CA 1
ATOM 4025 C C . ASP A 1 511 ? 21.562 8.961 -2.455 1 92.19 511 ASP A C 1
ATOM 4027 O O . ASP A 1 511 ? 21.016 9.961 -1.99 1 92.19 511 ASP A O 1
ATOM 4031 N N . PRO A 1 512 ? 21 8.281 -3.461 1 92.06 512 PRO A N 1
ATOM 4032 C CA . PRO A 1 512 ? 19.688 8.664 -3.98 1 92.06 512 PRO A CA 1
ATOM 4033 C C . PRO A 1 512 ? 18.594 8.609 -2.916 1 92.06 512 PRO A C 1
ATOM 4035 O O . PRO A 1 512 ? 17.531 9.234 -3.07 1 92.06 512 PRO A O 1
ATOM 4038 N N . HIS A 1 513 ? 18.812 7.914 -1.847 1 94.94 513 HIS A N 1
ATOM 4039 C CA . HIS A 1 513 ? 17.812 7.781 -0.787 1 94.94 513 HIS A CA 1
ATOM 4040 C C . HIS A 1 513 ? 18.156 8.672 0.401 1 94.94 513 HIS A C 1
ATOM 4042 O O . HIS A 1 513 ? 17.594 8.508 1.487 1 94.94 513 HIS A O 1
ATOM 4048 N N . PHE A 1 514 ? 19.141 9.602 0.164 1 96.19 514 PHE A N 1
ATOM 4049 C CA . PHE A 1 514 ? 19.469 10.578 1.196 1 96.19 514 PHE A CA 1
ATOM 4050 C C . PHE A 1 514 ? 18.297 11.539 1.413 1 96.19 514 PHE A C 1
ATOM 4052 O O . PHE A 1 514 ? 17.891 12.242 0.489 1 96.19 514 PHE A O 1
ATOM 4059 N N . GLY A 1 515 ? 17.734 11.641 2.637 1 96.56 515 GLY A N 1
ATOM 4060 C CA . GLY A 1 515 ? 16.594 12.5 2.926 1 96.56 515 GLY A CA 1
ATOM 4061 C C . GLY A 1 515 ? 16.984 13.805 3.586 1 96.56 515 GLY A C 1
ATOM 4062 O O . GLY A 1 515 ? 16.25 14.789 3.516 1 96.56 515 GLY A O 1
ATOM 4063 N N . GLY A 1 516 ? 18.078 13.781 4.273 1 95.81 516 GLY A N 1
ATOM 4064 C CA . GLY A 1 516 ? 18.547 14.945 5.012 1 95.81 516 GLY A CA 1
ATOM 4065 C C . GLY A 1 516 ? 19.297 14.586 6.285 1 95.81 516 GLY A C 1
ATOM 4066 O O . GLY A 1 516 ? 19.375 13.406 6.648 1 95.81 516 GLY A O 1
ATOM 4067 N N . THR A 1 517 ? 19.875 15.609 6.906 1 95.06 517 THR A N 1
ATOM 4068 C CA . THR A 1 517 ? 20.625 15.359 8.125 1 95.06 517 THR A CA 1
ATOM 4069 C C . THR A 1 517 ? 20.547 16.562 9.062 1 95.06 517 THR A C 1
ATOM 4071 O O . THR A 1 517 ? 20.438 17.703 8.617 1 95.06 517 THR A O 1
ATOM 4074 N N . SER A 1 518 ? 20.469 16.266 10.305 1 95.62 518 SER A N 1
ATOM 4075 C CA . SER A 1 518 ? 20.734 17.266 11.328 1 95.62 518 SER A CA 1
ATOM 4076 C C . SER A 1 518 ? 22.234 17.5 11.508 1 95.62 518 SER A C 1
ATOM 4078 O O . SER A 1 518 ? 23.016 16.547 11.43 1 95.62 518 SER A O 1
ATOM 4080 N N . VAL A 1 519 ? 22.562 18.719 11.695 1 93.44 519 VAL A N 1
ATOM 4081 C CA . VAL A 1 519 ? 23.953 19.062 11.93 1 93.44 519 VAL A CA 1
ATOM 4082 C C . VAL A 1 519 ? 24.094 19.781 13.273 1 93.44 519 VAL A C 1
ATOM 4084 O O . VAL A 1 519 ? 23.391 20.75 13.531 1 93.44 519 VAL A O 1
ATOM 4087 N N . VAL A 1 520 ? 24.938 19.266 14.062 1 90.25 520 VAL A N 1
ATOM 4088 C CA . VAL A 1 520 ? 25.188 19.875 15.367 1 90.25 520 VAL A CA 1
ATOM 4089 C C . VAL A 1 520 ? 26.641 20.328 15.461 1 90.25 520 VAL A C 1
ATOM 4091 O O . VAL A 1 520 ? 27.328 20.438 14.445 1 90.25 520 VAL A O 1
ATOM 4094 N N . GLN A 1 521 ? 27.031 20.812 16.625 1 85.75 521 GLN A N 1
ATOM 4095 C CA . GLN A 1 521 ? 28.406 21.281 16.828 1 85.75 521 GLN A CA 1
ATOM 4096 C C . GLN A 1 521 ? 29.406 20.188 16.469 1 85.75 521 GLN A C 1
ATOM 4098 O O . GLN A 1 521 ? 29.141 19 16.656 1 85.75 521 GLN A O 1
ATOM 4103 N N . PRO A 1 522 ? 30.438 20.656 15.742 1 85.56 522 PRO A N 1
ATOM 4104 C CA . PRO A 1 522 ? 30.922 22.016 15.508 1 85.56 522 PRO A CA 1
ATOM 4105 C C . PRO A 1 522 ? 30.703 22.484 14.07 1 85.56 522 PRO A C 1
ATOM 4107 O O . PRO A 1 522 ? 31.328 23.453 13.633 1 85.56 522 PRO A O 1
ATOM 4110 N N . TRP A 1 523 ? 29.906 21.844 13.414 1 87.56 523 TRP A N 1
ATOM 4111 C CA . TRP A 1 523 ? 29.984 22.016 11.969 1 87.56 523 TRP A CA 1
ATOM 4112 C C . TRP A 1 523 ? 28.859 22.938 11.484 1 87.56 523 TRP A C 1
ATOM 4114 O O . TRP A 1 523 ? 28.703 23.141 10.273 1 87.56 523 TRP A O 1
ATOM 4124 N N . ARG A 1 524 ? 28.125 23.594 12.273 1 88.62 524 ARG A N 1
ATOM 4125 C CA . ARG A 1 524 ? 26.969 24.391 11.891 1 88.62 524 ARG A CA 1
ATOM 4126 C C . ARG A 1 524 ? 27.375 25.547 10.977 1 88.62 524 ARG A C 1
ATOM 4128 O O . ARG A 1 524 ? 26.672 25.859 10.016 1 88.62 524 ARG A O 1
ATOM 4135 N N . VAL A 1 525 ? 28.453 26.094 11.273 1 87 525 VAL A N 1
ATOM 4136 C CA . VAL A 1 525 ? 28.906 27.266 10.523 1 87 525 VAL A CA 1
ATOM 4137 C C . VAL A 1 525 ? 29.688 26.812 9.289 1 87 525 VAL A C 1
ATOM 4139 O O . VAL A 1 525 ? 29.469 27.344 8.188 1 87 525 VAL A O 1
ATOM 4142 N N . GLN A 1 526 ? 30.453 25.875 9.414 1 86.38 526 GLN A N 1
ATOM 4143 C CA . GLN A 1 526 ? 31.312 25.391 8.328 1 86.38 526 GLN A CA 1
ATOM 4144 C C . GLN A 1 526 ? 30.469 24.859 7.168 1 86.38 526 GLN A C 1
ATOM 4146 O O . GLN A 1 526 ? 30.75 25.156 6.008 1 86.38 526 GLN A O 1
ATOM 4151 N N . VAL A 1 527 ? 29.516 24.141 7.445 1 88.88 527 VAL A N 1
ATOM 4152 C CA . VAL A 1 527 ? 28.688 23.5 6.422 1 88.88 527 VAL A CA 1
ATOM 4153 C C . VAL A 1 527 ? 27.859 24.562 5.695 1 88.88 527 VAL A C 1
ATOM 4155 O O . VAL A 1 527 ? 27.531 24.391 4.52 1 88.88 527 VAL A O 1
ATOM 4158 N N . SER A 1 528 ? 27.531 25.594 6.383 1 89.19 528 SER A N 1
ATOM 4159 C CA . SER A 1 528 ? 26.734 26.672 5.793 1 89.19 528 SER A CA 1
ATOM 4160 C C . SER A 1 528 ? 27.422 27.281 4.582 1 89.19 528 SER A C 1
ATOM 4162 O O . SER A 1 528 ? 26.766 27.828 3.695 1 89.19 528 SER A O 1
ATOM 4164 N N . GLN A 1 529 ? 28.688 27.078 4.461 1 85.69 529 GLN A N 1
ATOM 4165 C CA . GLN A 1 529 ? 29.469 27.672 3.375 1 85.69 529 GLN A CA 1
ATOM 4166 C C . GLN A 1 529 ? 29.547 26.734 2.18 1 85.69 529 GLN A C 1
ATOM 4168 O O . GLN A 1 529 ? 29.922 27.141 1.08 1 85.69 529 GLN A O 1
ATOM 4173 N N . LYS A 1 530 ? 29.125 25.531 2.336 1 85.31 530 LYS A N 1
ATOM 4174 C CA . LYS A 1 530 ? 29.234 24.516 1.295 1 85.31 530 LYS A CA 1
ATOM 4175 C C . LYS A 1 530 ? 27.891 24.266 0.624 1 85.31 530 LYS A C 1
ATOM 4177 O O . LYS A 1 530 ? 27.797 23.484 -0.334 1 85.31 530 LYS A O 1
ATOM 4182 N N . LEU A 1 531 ? 26.953 24.969 0.952 1 91.5 531 LEU A N 1
ATOM 4183 C CA . LEU A 1 531 ? 25.594 24.703 0.483 1 91.5 531 LEU A CA 1
ATOM 4184 C C . LEU A 1 531 ? 25.359 25.359 -0.872 1 91.5 531 LEU A C 1
ATOM 4186 O O . LEU A 1 531 ? 25.906 26.422 -1.159 1 91.5 531 LEU A O 1
ATOM 4190 N N . ALA A 1 532 ? 24.578 24.688 -1.687 1 90.5 532 ALA A N 1
ATOM 4191 C CA . ALA A 1 532 ? 24.172 25.281 -2.957 1 90.5 532 ALA A CA 1
ATOM 4192 C C . ALA A 1 532 ? 23.156 26.391 -2.738 1 90.5 532 ALA A C 1
ATOM 4194 O O . ALA A 1 532 ? 23.125 27.375 -3.486 1 90.5 532 ALA A O 1
ATOM 4195 N N . SER A 1 533 ? 22.297 26.219 -1.787 1 91.69 533 SER A N 1
ATOM 4196 C CA . SER A 1 533 ? 21.281 27.188 -1.426 1 91.69 533 SER A CA 1
ATOM 4197 C C . SER A 1 533 ? 20.891 27.062 0.047 1 91.69 533 SER A C 1
ATOM 4199 O O . SER A 1 533 ? 21.156 26.047 0.68 1 91.69 533 SER A O 1
ATOM 4201 N N . LYS A 1 534 ? 20.453 28.125 0.593 1 92.88 534 LYS A N 1
ATOM 4202 C CA . LYS A 1 534 ? 20 28.125 1.979 1 92.88 534 LYS A CA 1
ATOM 4203 C C . LYS A 1 534 ? 18.828 29.078 2.17 1 92.88 534 LYS A C 1
ATOM 4205 O O . LYS A 1 534 ? 18.547 29.906 1.305 1 92.88 534 LYS A O 1
ATOM 4210 N N . SER A 1 535 ? 18.156 28.984 3.246 1 91.88 535 SER A N 1
ATOM 4211 C CA . SER A 1 535 ? 17.031 29.844 3.543 1 91.88 535 SER A CA 1
ATOM 4212 C C . SER A 1 535 ? 17.484 31.234 3.941 1 91.88 535 SER A C 1
ATOM 4214 O O . SER A 1 535 ? 18.641 31.438 4.32 1 91.88 535 SER A O 1
ATOM 4216 N N . ARG A 1 536 ? 16.578 32.125 3.91 1 88.69 536 ARG A N 1
ATOM 4217 C CA . ARG A 1 536 ? 16.875 33.5 4.352 1 88.69 536 ARG A CA 1
ATOM 4218 C C . ARG A 1 536 ? 17.219 33.531 5.836 1 88.69 536 ARG A C 1
ATOM 4220 O O . ARG A 1 536 ? 18.062 34.312 6.27 1 88.69 536 ARG A O 1
ATOM 4227 N N . HIS A 1 537 ? 16.625 32.688 6.582 1 91.12 537 HIS A N 1
ATOM 4228 C CA . HIS A 1 537 ? 16.906 32.625 8.016 1 91.12 537 HIS A CA 1
ATOM 4229 C C . HIS A 1 537 ? 18.312 32.094 8.266 1 91.12 537 HIS A C 1
ATOM 4231 O O . HIS A 1 537 ? 19.047 32.656 9.07 1 91.12 537 HIS A O 1
ATOM 4237 N N . ALA A 1 538 ? 18.641 31.031 7.555 1 93.19 538 ALA A N 1
ATOM 4238 C CA . ALA A 1 538 ? 19.969 30.469 7.707 1 93.19 538 ALA A CA 1
ATOM 4239 C C . ALA A 1 538 ? 21.047 31.469 7.281 1 93.19 538 ALA A C 1
ATOM 4241 O O . ALA A 1 538 ? 22.125 31.531 7.883 1 93.19 538 ALA A O 1
ATOM 4242 N N . GLU A 1 539 ? 20.719 32.219 6.277 1 91.31 539 GLU A N 1
ATOM 4243 C CA . GLU A 1 539 ? 21.656 33.25 5.816 1 91.31 539 GLU A CA 1
ATOM 4244 C C . GLU A 1 539 ? 21.812 34.344 6.863 1 91.31 539 GLU A C 1
ATOM 4246 O O . GLU A 1 539 ? 22.938 34.781 7.141 1 91.31 539 GLU A O 1
ATOM 4251 N N . ALA A 1 540 ? 20.719 34.75 7.402 1 91.25 540 ALA A N 1
ATOM 4252 C CA . ALA A 1 540 ? 20.75 35.781 8.43 1 91.25 540 ALA A CA 1
ATOM 4253 C C . ALA A 1 540 ? 21.484 35.312 9.672 1 91.25 540 ALA A C 1
ATOM 4255 O O . ALA A 1 540 ? 22.219 36.062 10.305 1 91.25 540 ALA A O 1
ATOM 4256 N N . ILE A 1 541 ? 21.359 34.125 10 1 94.25 541 ILE A N 1
ATOM 4257 C CA . ILE A 1 541 ? 21.953 33.531 11.195 1 94.25 541 ILE A CA 1
ATOM 4258 C C . ILE A 1 541 ? 23.438 33.25 10.945 1 94.25 541 ILE A C 1
ATOM 4260 O O . ILE A 1 541 ? 24.266 33.406 11.852 1 94.25 541 ILE A O 1
ATOM 4264 N N . GLY A 1 542 ? 23.734 32.844 9.727 1 92.62 542 GLY A N 1
ATOM 4265 C CA . GLY A 1 542 ? 25.094 32.469 9.375 1 92.62 542 GLY A CA 1
ATOM 4266 C C . GLY A 1 542 ? 25.469 31.078 9.859 1 92.62 542 GLY A C 1
ATOM 4267 O O . GLY A 1 542 ? 26.641 30.766 10.047 1 92.62 542 GLY A O 1
ATOM 4268 N N . ALA A 1 543 ? 24.531 30.312 10.18 1 94.44 543 ALA A N 1
ATOM 4269 C CA . ALA A 1 543 ? 24.703 28.922 10.617 1 94.44 543 ALA A CA 1
ATOM 4270 C C . ALA A 1 543 ? 23.5 28.078 10.227 1 94.44 543 ALA A C 1
ATOM 4272 O O . ALA A 1 543 ? 22.391 28.594 10.062 1 94.44 543 ALA A O 1
ATOM 4273 N N . ILE A 1 544 ? 23.766 26.734 10.062 1 95.19 544 ILE A N 1
ATOM 4274 C CA . ILE A 1 544 ? 22.672 25.812 9.734 1 95.19 544 ILE A CA 1
ATOM 4275 C C . ILE A 1 544 ? 22.672 24.656 10.719 1 95.19 544 ILE A C 1
ATOM 4277 O O . ILE A 1 544 ? 23.688 24.375 11.367 1 95.19 544 ILE A O 1
ATOM 4281 N N . ASN A 1 545 ? 21.5 24 10.852 1 95.69 545 ASN A N 1
ATOM 4282 C CA . ASN A 1 545 ? 21.453 22.75 11.609 1 95.69 545 ASN A CA 1
ATOM 4283 C C . ASN A 1 545 ? 20.703 21.656 10.844 1 95.69 545 ASN A C 1
ATOM 4285 O O . ASN A 1 545 ? 20.516 20.562 11.352 1 95.69 545 ASN A O 1
ATOM 4289 N N . THR A 1 546 ? 20.188 21.969 9.695 1 96.12 546 THR A N 1
ATOM 4290 C CA . THR A 1 546 ? 19.406 21.031 8.883 1 96.12 546 THR A CA 1
ATOM 4291 C C . THR A 1 546 ? 19.859 21.078 7.426 1 96.12 546 THR A C 1
ATOM 4293 O O . THR A 1 546 ? 19.938 22.172 6.844 1 96.12 546 THR A O 1
ATOM 4296 N N . ILE A 1 547 ? 20.125 19.984 6.895 1 95.31 547 ILE A N 1
ATOM 4297 C CA . ILE A 1 547 ? 20.484 19.875 5.488 1 95.31 547 ILE A CA 1
ATOM 4298 C C . ILE A 1 547 ? 19.469 19 4.758 1 95.31 547 ILE A C 1
ATOM 4300 O O . ILE A 1 547 ? 19.094 17.938 5.25 1 95.31 547 ILE A O 1
ATOM 4304 N N . MET A 1 548 ? 19.016 19.438 3.631 1 95.25 548 MET A N 1
ATOM 4305 C CA . MET A 1 548 ? 18.141 18.688 2.754 1 95.25 548 MET A CA 1
ATOM 4306 C C . MET A 1 548 ? 18.734 18.531 1.362 1 95.25 548 MET A C 1
ATOM 4308 O O . MET A 1 548 ? 19.469 19.422 0.898 1 95.25 548 MET A O 1
ATOM 4312 N N . PRO A 1 549 ? 18.406 17.516 0.695 1 95.31 549 PRO A N 1
ATOM 4313 C CA . PRO A 1 549 ? 18.969 17.312 -0.643 1 95.31 549 PRO A CA 1
ATOM 4314 C C . PRO A 1 549 ? 18.25 18.141 -1.713 1 95.31 549 PRO A C 1
ATOM 4316 O O . PRO A 1 549 ? 17.047 18.359 -1.628 1 95.31 549 PRO A O 1
ATOM 4319 N N . LEU A 1 550 ? 19.016 18.625 -2.613 1 95 550 LEU A N 1
ATOM 4320 C CA . LEU A 1 550 ? 18.5 19.172 -3.859 1 95 550 LEU A CA 1
ATOM 4321 C C . LEU A 1 550 ? 18.609 18.141 -4.988 1 95 550 LEU A C 1
ATOM 4323 O O . LEU A 1 550 ? 19.719 17.766 -5.367 1 95 550 LEU A O 1
ATOM 4327 N N . ARG A 1 551 ? 17.469 17.797 -5.504 1 93.88 551 ARG A N 1
ATOM 4328 C CA . ARG A 1 551 ? 17.438 16.688 -6.453 1 93.88 551 ARG A CA 1
ATOM 4329 C C . ARG A 1 551 ? 17.266 17.203 -7.883 1 93.88 551 ARG A C 1
ATOM 4331 O O . ARG A 1 551 ? 16.797 18.312 -8.102 1 93.88 551 ARG A O 1
ATOM 4338 N N . ALA A 1 552 ? 17.75 16.359 -8.766 1 91.25 552 ALA A N 1
ATOM 4339 C CA . ALA A 1 552 ? 17.734 16.703 -10.188 1 91.25 552 ALA A CA 1
ATOM 4340 C C . ALA A 1 552 ? 16.984 15.648 -10.992 1 91.25 552 ALA A C 1
ATOM 4342 O O . ALA A 1 552 ? 16.719 14.547 -10.492 1 91.25 552 ALA A O 1
ATOM 4343 N N . ARG A 1 553 ? 16.672 16.062 -12.156 1 85.81 553 ARG A N 1
ATOM 4344 C CA . ARG A 1 553 ? 16.125 15.133 -13.141 1 85.81 553 ARG A CA 1
ATOM 4345 C C . ARG A 1 553 ? 17.219 14.211 -13.68 1 85.81 553 ARG A C 1
ATOM 4347 O O . ARG A 1 553 ? 18.391 14.391 -13.375 1 85.81 553 ARG A O 1
ATOM 4354 N N . ALA A 1 554 ? 16.75 13.211 -14.461 1 75.38 554 ALA A N 1
ATOM 4355 C CA . ALA A 1 554 ? 17.688 12.258 -15.047 1 75.38 554 ALA A CA 1
ATOM 4356 C C . ALA A 1 554 ? 18.703 12.969 -15.953 1 75.38 554 ALA A C 1
ATOM 4358 O O . ALA A 1 554 ? 19.844 12.539 -16.062 1 75.38 554 ALA A O 1
ATOM 4359 N N . ASP A 1 555 ? 18.312 14.086 -16.484 1 78.81 555 ASP A N 1
ATOM 4360 C CA . ASP A 1 555 ? 19.188 14.812 -17.406 1 78.81 555 ASP A CA 1
ATOM 4361 C C . ASP A 1 555 ? 20.125 15.742 -16.656 1 78.81 555 ASP A C 1
ATOM 4363 O O . ASP A 1 555 ? 20.938 16.438 -17.266 1 78.81 555 ASP A O 1
ATOM 4367 N N . GLY A 1 556 ? 20 15.875 -15.367 1 84.25 556 GLY A N 1
ATOM 4368 C CA . GLY A 1 556 ? 20.922 16.672 -14.57 1 84.25 556 GLY A CA 1
ATOM 4369 C C . GLY A 1 556 ? 20.359 18.016 -14.164 1 84.25 556 GLY A C 1
ATOM 4370 O O . GLY A 1 556 ? 20.984 18.75 -13.398 1 84.25 556 GLY A O 1
ATOM 4371 N N . THR A 1 557 ? 19.234 18.266 -14.672 1 89.62 557 THR A N 1
ATOM 4372 C CA . THR A 1 557 ? 18.625 19.547 -14.344 1 89.62 557 THR A CA 1
ATOM 4373 C C . THR A 1 557 ? 18.062 19.531 -12.922 1 89.62 557 THR A C 1
ATOM 4375 O O . THR A 1 557 ? 17.234 18.656 -12.594 1 89.62 557 THR A O 1
ATOM 4378 N N . VAL A 1 558 ? 18.5 20.516 -12.141 1 91.88 558 VAL A N 1
ATOM 4379 C CA . VAL A 1 558 ? 18.031 20.594 -10.758 1 91.88 558 VAL A CA 1
ATOM 4380 C C . VAL A 1 558 ? 16.609 21.141 -10.719 1 91.88 558 VAL A C 1
ATOM 4382 O O . VAL A 1 558 ? 16.297 22.094 -11.414 1 91.88 558 VAL A O 1
ATOM 4385 N N . PHE A 1 559 ? 15.742 20.578 -9.953 1 91.31 559 PHE A N 1
ATOM 4386 C CA . PHE A 1 559 ? 14.375 21.047 -9.82 1 91.31 559 PHE A CA 1
ATOM 4387 C C . PHE A 1 559 ? 14.344 22.422 -9.156 1 91.31 559 PHE A C 1
ATOM 4389 O O . PHE A 1 559 ? 15.164 22.719 -8.289 1 91.31 559 PHE A O 1
ATOM 4396 N N . PRO A 1 560 ? 13.383 23.234 -9.578 1 90.69 560 PRO A N 1
ATOM 4397 C CA . PRO A 1 560 ? 13.18 24.484 -8.82 1 90.69 560 PRO A CA 1
ATOM 4398 C C . PRO A 1 560 ? 12.836 24.219 -7.355 1 90.69 560 PRO A C 1
ATOM 4400 O O . PRO A 1 560 ? 12.32 23.156 -7.016 1 90.69 560 PRO A O 1
ATOM 4403 N N . LEU A 1 561 ? 13.125 25.125 -6.508 1 89 561 LEU A N 1
ATOM 4404 C CA . LEU A 1 561 ? 12.992 24.969 -5.062 1 89 561 LEU A CA 1
ATOM 4405 C C . LEU A 1 561 ? 11.562 24.594 -4.691 1 89 561 LEU A C 1
ATOM 4407 O O . LEU A 1 561 ? 11.344 23.766 -3.799 1 89 561 LEU A O 1
ATOM 4411 N N . GLN A 1 562 ? 10.602 25.25 -5.324 1 86.75 562 GLN A N 1
ATOM 4412 C CA . GLN A 1 562 ? 9.203 24.938 -5.035 1 86.75 562 GLN A CA 1
ATOM 4413 C C . GLN A 1 562 ? 8.898 23.469 -5.328 1 86.75 562 GLN A C 1
ATOM 4415 O O . GLN A 1 562 ? 8.164 22.812 -4.578 1 86.75 562 GLN A O 1
ATOM 4420 N N . GLU A 1 563 ? 9.461 23 -6.387 1 89.69 563 GLU A N 1
ATOM 4421 C CA . GLU A 1 563 ? 9.242 21.609 -6.766 1 89.69 563 GLU A CA 1
ATOM 4422 C C . GLU A 1 563 ? 9.992 20.672 -5.828 1 89.69 563 GLU A C 1
ATOM 4424 O O . GLU A 1 563 ? 9.531 19.562 -5.555 1 89.69 563 GLU A O 1
ATOM 4429 N N . GLN A 1 564 ? 11.156 21.109 -5.344 1 92.19 564 GLN A N 1
ATOM 4430 C CA . GLN A 1 564 ? 11.883 20.344 -4.344 1 92.19 564 GLN A CA 1
ATOM 4431 C C . GLN A 1 564 ? 11.008 20.062 -3.123 1 92.19 564 GLN A C 1
ATOM 4433 O O . GLN A 1 564 ? 10.992 18.938 -2.605 1 92.19 564 GLN A O 1
ATOM 4438 N N . ALA A 1 565 ? 10.266 21.062 -2.758 1 90.56 565 ALA A N 1
ATOM 4439 C CA . ALA A 1 565 ? 9.438 20.969 -1.559 1 90.56 565 ALA A CA 1
ATOM 4440 C C . ALA A 1 565 ? 8.305 19.969 -1.747 1 90.56 565 ALA A C 1
ATOM 4442 O O . ALA A 1 565 ? 7.906 19.281 -0.8 1 90.56 565 ALA A O 1
ATOM 4443 N N . SER A 1 566 ? 7.816 19.875 -2.963 1 88.19 566 SER A N 1
ATOM 4444 C CA . SER A 1 566 ? 6.715 18.953 -3.25 1 88.19 566 SER A CA 1
ATOM 4445 C C . SER A 1 566 ? 7.211 17.531 -3.436 1 88.19 566 SER A C 1
ATOM 4447 O O . SER A 1 566 ? 6.422 16.578 -3.381 1 88.19 566 SER A O 1
ATOM 4449 N N . ARG A 1 567 ? 8.531 17.297 -3.512 1 90 567 ARG A N 1
ATOM 4450 C CA . ARG A 1 567 ? 9.102 15.992 -3.803 1 90 567 ARG A CA 1
ATOM 4451 C C . ARG A 1 567 ? 9.945 15.484 -2.633 1 90 567 ARG A C 1
ATOM 4453 O O . ARG A 1 567 ? 10.781 14.602 -2.801 1 90 567 ARG A O 1
ATOM 4460 N N . ARG A 1 568 ? 9.719 15.961 -1.476 1 91.12 568 ARG A N 1
ATOM 4461 C CA . ARG A 1 568 ? 10.547 15.695 -0.302 1 91.12 568 ARG A CA 1
ATOM 4462 C C . ARG A 1 568 ? 10.531 14.211 0.058 1 91.12 568 ARG A C 1
ATOM 4464 O O . ARG A 1 568 ? 11.477 13.703 0.665 1 91.12 568 ARG A O 1
ATOM 4471 N N . ASN A 1 569 ? 9.594 13.453 -0.276 1 95 569 ASN A N 1
ATOM 4472 C CA . ASN A 1 569 ? 9.492 12.039 0.092 1 95 569 ASN A CA 1
ATOM 4473 C C . ASN A 1 569 ? 9.758 11.133 -1.102 1 95 569 ASN A C 1
ATOM 4475 O O . ASN A 1 569 ? 9.289 9.992 -1.138 1 95 569 ASN A O 1
ATOM 4479 N N . GLN A 1 570 ? 10.531 11.648 -2.008 1 94.31 570 GLN A N 1
ATOM 4480 C CA . GLN A 1 570 ? 10.875 10.875 -3.197 1 94.31 570 GLN A CA 1
ATOM 4481 C C . GLN A 1 570 ? 12.391 10.773 -3.365 1 94.31 570 GLN A C 1
ATOM 4483 O O . GLN A 1 570 ? 13.117 11.742 -3.127 1 94.31 570 GLN A O 1
ATOM 4488 N N . ALA A 1 571 ? 12.867 9.625 -3.645 1 93.75 571 ALA A N 1
ATOM 4489 C CA . ALA A 1 571 ? 14.289 9.406 -3.9 1 93.75 571 ALA A CA 1
ATOM 4490 C C . ALA A 1 571 ? 14.672 9.875 -5.301 1 93.75 571 ALA A C 1
ATOM 4492 O O . ALA A 1 571 ? 13.805 10.102 -6.145 1 93.75 571 ALA A O 1
ATOM 4493 N N . GLY A 1 572 ? 15.977 10.07 -5.531 1 90.69 572 GLY A N 1
ATOM 4494 C CA . GLY A 1 572 ? 16.531 10.516 -6.805 1 90.69 572 GLY A CA 1
ATOM 4495 C C . GLY A 1 572 ? 17.938 11.07 -6.688 1 90.69 572 GLY A C 1
ATOM 4496 O O . GLY A 1 572 ? 18.469 11.203 -5.582 1 90.69 572 GLY A O 1
ATOM 4497 N N . PRO A 1 573 ? 18.484 11.375 -7.773 1 91.25 573 PRO A N 1
ATOM 4498 C CA . PRO A 1 573 ? 19.859 11.883 -7.734 1 91.25 573 PRO A CA 1
ATOM 4499 C C . PRO A 1 573 ? 19.984 13.203 -6.977 1 91.25 573 PRO A C 1
ATOM 4501 O O . PRO A 1 573 ? 19.172 14.117 -7.184 1 91.25 573 PRO A O 1
ATOM 4504 N N . VAL A 1 574 ? 21 13.289 -6.152 1 93.69 574 VAL A N 1
ATOM 4505 C CA . VAL A 1 574 ? 21.25 14.484 -5.348 1 93.69 574 VAL A CA 1
ATOM 4506 C C . VAL A 1 574 ? 22.406 15.289 -5.953 1 93.69 574 VAL A C 1
ATOM 4508 O O . VAL A 1 574 ? 23.5 14.766 -6.141 1 93.69 574 VAL A O 1
ATOM 4511 N N . LEU A 1 575 ? 22.203 16.562 -6.25 1 91.62 575 LEU A N 1
ATOM 4512 C CA . LEU A 1 575 ? 23.234 17.359 -6.898 1 91.62 575 LEU A CA 1
ATOM 4513 C C . LEU A 1 575 ? 23.656 18.516 -6.008 1 91.62 575 LEU A C 1
ATOM 4515 O O . LEU A 1 575 ? 24.562 19.281 -6.367 1 91.62 575 LEU A O 1
ATOM 4519 N N . GLY A 1 576 ? 23.047 18.703 -4.922 1 92.38 576 GLY A N 1
ATOM 4520 C CA . GLY A 1 576 ? 23.375 19.75 -3.963 1 92.38 576 GLY A CA 1
ATOM 4521 C C . GLY A 1 576 ? 22.562 19.656 -2.684 1 92.38 576 GLY A C 1
ATOM 4522 O O . GLY A 1 576 ? 21.781 18.734 -2.502 1 92.38 576 GLY A O 1
ATOM 4523 N N . TRP A 1 577 ? 22.891 20.703 -1.868 1 93.62 577 TRP A N 1
ATOM 4524 C CA . TRP A 1 577 ? 22.234 20.672 -0.57 1 93.62 577 TRP A CA 1
ATOM 4525 C C . TRP A 1 577 ? 21.578 22.016 -0.277 1 93.62 577 TRP A C 1
ATOM 4527 O O . TRP A 1 577 ? 22.062 23.062 -0.716 1 93.62 577 TRP A O 1
ATOM 4537 N N . TYR A 1 578 ? 20.469 21.922 0.35 1 94.62 578 TYR A N 1
ATOM 4538 C CA . TYR A 1 578 ? 19.766 23.078 0.883 1 94.62 578 TYR A CA 1
ATOM 4539 C C . TYR A 1 578 ? 19.891 23.141 2.4 1 94.62 578 TYR A C 1
ATOM 4541 O O . TYR A 1 578 ? 19.734 22.125 3.088 1 94.62 578 TYR A O 1
ATOM 4549 N N . GLY A 1 579 ? 20.188 24.328 2.924 1 95 579 GLY A N 1
ATOM 4550 C CA . GLY A 1 579 ? 20.391 24.469 4.355 1 95 579 GLY A CA 1
ATOM 4551 C C . GLY A 1 579 ? 19.312 25.266 5.039 1 95 579 GLY A C 1
ATOM 4552 O O . GLY A 1 579 ? 18.797 26.234 4.477 1 95 579 GLY A O 1
ATOM 4553 N N . GLU A 1 580 ? 18.953 24.828 6.242 1 94.25 580 GLU A N 1
ATOM 4554 C CA . GLU A 1 580 ? 17.984 25.5 7.105 1 94.25 580 GLU A CA 1
ATOM 4555 C C . GLU A 1 580 ? 18.469 25.531 8.555 1 94.25 580 GLU A C 1
ATOM 4557 O O . GLU A 1 580 ? 19.422 24.828 8.906 1 94.25 580 GLU A O 1
ATOM 4562 N N . ASN A 1 581 ? 17.891 26.375 9.336 1 95.19 581 ASN A N 1
ATOM 4563 C CA . ASN A 1 581 ? 18.156 26.438 10.773 1 95.19 581 ASN A CA 1
ATOM 4564 C C . ASN A 1 581 ? 16.859 26.406 11.57 1 95.19 581 ASN A C 1
ATOM 4566 O O . ASN A 1 581 ? 16.062 27.344 11.5 1 95.19 581 ASN A O 1
ATOM 4570 N N . THR A 1 582 ? 16.641 25.406 12.32 1 94.81 582 THR A N 1
ATOM 4571 C CA . THR A 1 582 ? 15.414 25.266 13.094 1 94.81 582 THR A CA 1
ATOM 4572 C C . THR A 1 582 ? 15.664 25.578 14.562 1 94.81 582 THR A C 1
ATOM 4574 O O . THR A 1 582 ? 14.734 25.594 15.367 1 94.81 582 THR A O 1
ATOM 4577 N N . ASP A 1 583 ? 16.859 25.891 14.922 1 94.5 583 ASP A N 1
ATOM 4578 C CA . ASP A 1 583 ? 17.172 26.25 16.297 1 94.5 583 ASP A CA 1
ATOM 4579 C C . ASP A 1 583 ? 16.438 27.516 16.719 1 94.5 583 ASP A C 1
ATOM 4581 O O . ASP A 1 583 ? 15.867 27.578 17.812 1 94.5 583 ASP A O 1
ATOM 4585 N N . TRP A 1 584 ? 16.484 28.469 15.867 1 94.25 584 TRP A N 1
ATOM 4586 C CA . TRP A 1 584 ? 15.836 29.734 16.234 1 94.25 584 TRP A CA 1
ATOM 4587 C C . TRP A 1 584 ? 14.336 29.547 16.438 1 94.25 584 TRP A C 1
ATOM 4589 O O . TRP A 1 584 ? 13.742 30.172 17.312 1 94.25 584 TRP A O 1
ATOM 4599 N N . VAL A 1 585 ? 13.75 28.672 15.688 1 91.81 585 VAL A N 1
ATOM 4600 C CA . VAL A 1 585 ? 12.328 28.375 15.82 1 91.81 585 VAL A CA 1
ATOM 4601 C C . VAL A 1 585 ? 12.047 27.766 17.188 1 91.81 585 VAL A C 1
ATOM 4603 O O . VAL A 1 585 ? 11.078 28.141 17.859 1 91.81 585 VAL A O 1
ATOM 4606 N N . GLY A 1 586 ? 12.883 26.828 17.547 1 92.06 586 GLY A N 1
ATOM 4607 C CA . GLY A 1 586 ? 12.75 26.234 18.859 1 92.06 586 GLY A CA 1
ATOM 4608 C C . GLY A 1 586 ? 12.906 27.234 19.984 1 92.06 586 GLY A C 1
ATOM 4609 O O . GLY A 1 586 ? 12.141 27.219 20.953 1 92.06 586 GLY A O 1
ATOM 4610 N N . ILE A 1 587 ? 13.82 28.125 19.859 1 93.75 587 ILE A N 1
ATOM 4611 C CA . ILE A 1 587 ? 14.094 29.141 20.859 1 93.75 587 ILE A CA 1
ATOM 4612 C C . ILE A 1 587 ? 12.914 30.094 20.984 1 93.75 587 ILE A C 1
ATOM 4614 O O . ILE A 1 587 ? 12.461 30.406 22.078 1 93.75 587 ILE A O 1
ATOM 4618 N N . VAL A 1 588 ? 12.414 30.484 19.859 1 89.75 588 VAL A N 1
ATOM 4619 C CA . VAL A 1 588 ? 11.258 31.375 19.844 1 89.75 588 VAL A CA 1
ATOM 4620 C C . VAL A 1 588 ? 10.086 30.719 20.562 1 89.75 588 VAL A C 1
ATOM 4622 O O . VAL A 1 588 ? 9.414 31.344 21.391 1 89.75 588 VAL A O 1
ATOM 4625 N N . SER A 1 589 ? 9.891 29.5 20.234 1 85.56 589 SER A N 1
ATOM 4626 C CA . SER A 1 589 ? 8.789 28.766 20.844 1 85.56 589 SER A CA 1
ATOM 4627 C C . SER A 1 589 ? 8.961 28.656 22.344 1 85.56 589 SER A C 1
ATOM 4629 O O . SER A 1 589 ? 8 28.828 23.109 1 85.56 589 SER A O 1
ATOM 4631 N N . CYS A 1 590 ? 10.141 28.375 22.812 1 88.12 590 CYS A N 1
ATOM 4632 C CA . CYS A 1 590 ? 10.422 28.234 24.234 1 88.12 590 CYS A CA 1
ATOM 4633 C C . CYS A 1 590 ? 10.242 29.562 24.953 1 88.12 590 CYS A C 1
ATOM 4635 O O . CYS A 1 590 ? 9.664 29.609 26.047 1 88.12 590 CYS A O 1
ATOM 4637 N N . ILE A 1 591 ? 10.688 30.594 24.328 1 86.25 591 ILE A N 1
ATOM 4638 C CA . ILE A 1 591 ? 10.586 31.906 24.938 1 86.25 591 ILE A CA 1
ATOM 4639 C C . ILE A 1 591 ? 9.117 32.312 25.016 1 86.25 591 ILE A C 1
ATOM 4641 O O . ILE A 1 591 ? 8.633 32.719 26.078 1 86.25 591 ILE A O 1
ATOM 4645 N N . ASN A 1 592 ? 8.453 32.188 23.953 1 76 592 ASN A N 1
ATOM 4646 C CA . ASN A 1 592 ? 7.055 32.594 23.891 1 76 592 ASN A CA 1
ATOM 4647 C C . ASN A 1 592 ? 6.195 31.844 24.891 1 76 592 ASN A C 1
ATOM 4649 O O . ASN A 1 592 ? 5.266 32.406 25.469 1 76 592 ASN A O 1
ATOM 4653 N N . ARG A 1 593 ? 6.488 30.688 25.031 1 73.69 593 ARG A N 1
ATOM 4654 C CA . ARG A 1 593 ? 5.703 29.844 25.922 1 73.69 593 ARG A CA 1
ATOM 4655 C C . ARG A 1 593 ? 5.945 30.203 27.375 1 73.69 593 ARG A C 1
ATOM 4657 O O . ARG A 1 593 ? 5.066 30.016 28.234 1 73.69 593 ARG A O 1
ATOM 4664 N N . ASN A 1 594 ? 7.125 30.75 27.656 1 78.75 594 ASN A N 1
ATOM 4665 C CA . ASN A 1 594 ? 7.512 30.875 29.062 1 78.75 594 ASN A CA 1
ATOM 4666 C C . ASN A 1 594 ? 7.645 32.344 29.469 1 78.75 594 ASN A C 1
ATOM 4668 O O . ASN A 1 594 ? 7.898 32.656 30.641 1 78.75 594 ASN A O 1
ATOM 4672 N N . LEU A 1 595 ? 7.418 33.156 28.531 1 76.5 595 LEU A N 1
ATOM 4673 C CA . LEU A 1 595 ? 7.543 34.594 28.828 1 76.5 595 LEU A CA 1
ATOM 4674 C C . LEU A 1 595 ? 6.277 35.125 29.5 1 76.5 595 LEU A C 1
ATOM 4676 O O . LEU A 1 595 ? 5.172 34.906 29 1 76.5 595 LEU A O 1
ATOM 4680 N N . SER A 1 596 ? 6.453 35.75 30.594 1 69.81 596 SER A N 1
ATOM 4681 C CA . SER A 1 596 ? 5.332 36.344 31.297 1 69.81 596 SER A CA 1
ATOM 4682 C C . SER A 1 596 ? 4.797 37.562 30.562 1 69.81 596 SER A C 1
ATOM 4684 O O . SER A 1 596 ? 5.551 38.25 29.875 1 69.81 596 SER A O 1
ATOM 4686 N N . PRO A 1 597 ? 3.586 37.906 30.625 1 63.69 597 PRO A N 1
ATOM 4687 C CA . PRO A 1 597 ? 3.02 39.094 30 1 63.69 597 PRO A CA 1
ATOM 4688 C C . PRO A 1 597 ? 3.684 40.406 30.484 1 63.69 597 PRO A C 1
ATOM 4690 O O . PRO A 1 597 ? 3.729 41.375 29.75 1 63.69 597 PRO A O 1
ATOM 4693 N N . ARG A 1 598 ? 4.227 40.406 31.703 1 66.06 598 ARG A N 1
ATOM 4694 C CA . ARG A 1 598 ? 4.91 41.562 32.25 1 66.06 598 ARG A CA 1
ATOM 4695 C C . ARG A 1 598 ? 6.199 41.844 31.5 1 66.06 598 ARG A C 1
ATOM 4697 O O . ARG A 1 598 ? 6.684 42.969 31.484 1 66.06 598 ARG A O 1
ATOM 4704 N N . ASN A 1 599 ? 6.621 40.75 30.922 1 74.62 599 ASN A N 1
ATOM 4705 C CA . ASN A 1 599 ? 7.859 40.875 30.172 1 74.62 599 ASN A CA 1
ATOM 4706 C C . ASN A 1 599 ? 7.594 40.875 28.656 1 74.62 599 ASN A C 1
ATOM 4708 O O . ASN A 1 599 ? 8.438 40.438 27.875 1 74.62 599 ASN A O 1
ATOM 4712 N N . ALA A 1 600 ? 6.41 41.281 28.312 1 68.06 600 ALA A N 1
ATOM 4713 C CA . ALA A 1 600 ? 6.117 41.375 26.875 1 68.06 600 ALA A CA 1
ATOM 4714 C C . ALA A 1 600 ? 7.223 42.125 26.125 1 68.06 600 ALA A C 1
ATOM 4716 O O . ALA A 1 600 ? 7.723 43.125 26.609 1 68.06 600 ALA A O 1
ATOM 4717 N N . ILE A 1 601 ? 7.602 41.625 25.109 1 75.5 601 ILE A N 1
ATOM 4718 C CA . ILE A 1 601 ? 8.766 42.125 24.391 1 75.5 601 ILE A CA 1
ATOM 4719 C C . ILE A 1 601 ? 8.453 43.469 23.75 1 75.5 601 ILE A C 1
ATOM 4721 O O . ILE A 1 601 ? 7.438 43.625 23.062 1 75.5 601 ILE A O 1
ATOM 4725 N N . SER A 1 602 ? 9.156 44.375 24.078 1 75.69 602 SER A N 1
ATOM 4726 C CA . SER A 1 602 ? 9.102 45.719 23.5 1 75.69 602 SER A CA 1
ATOM 4727 C C . SER A 1 602 ? 10.484 46.188 23.062 1 75.69 602 SER A C 1
ATOM 4729 O O . SER A 1 602 ? 11.484 45.875 23.719 1 75.69 602 SER A O 1
ATOM 4731 N N . PRO A 1 603 ? 10.562 46.875 21.969 1 72.69 603 PRO A N 1
ATOM 4732 C CA . PRO A 1 603 ? 11.859 47.312 21.469 1 72.69 603 PRO A CA 1
ATOM 4733 C C . PRO A 1 603 ? 12.602 48.219 22.453 1 72.69 603 PRO A C 1
ATOM 4735 O O . PRO A 1 603 ? 13.836 48.219 22.5 1 72.69 603 PRO A O 1
ATOM 4738 N N . LEU A 1 604 ? 11.875 48.906 23.25 1 71.06 604 LEU A N 1
ATOM 4739 C CA . LEU A 1 604 ? 12.508 49.906 24.094 1 71.06 604 LEU A CA 1
ATOM 4740 C C . LEU A 1 604 ? 12.812 49.344 25.484 1 71.06 604 LEU A C 1
ATOM 4742 O O . LEU A 1 604 ? 13.766 49.781 26.141 1 71.06 604 LEU A O 1
ATOM 4746 N N . LYS A 1 605 ? 12.102 48.344 25.859 1 77.44 605 LYS A N 1
ATOM 4747 C CA . LYS A 1 605 ? 12.188 47.938 27.266 1 77.44 605 LYS A CA 1
ATOM 4748 C C . LYS A 1 605 ? 12.812 46.562 27.422 1 77.44 605 LYS A C 1
ATOM 4750 O O . LYS A 1 605 ? 13.344 46.219 28.484 1 77.44 605 LYS A O 1
ATOM 4755 N N . THR A 1 606 ? 12.82 45.812 26.406 1 87.38 606 THR A N 1
ATOM 4756 C CA . THR A 1 606 ? 13.266 44.438 26.562 1 87.38 606 THR A CA 1
ATOM 4757 C C . THR A 1 606 ? 14.742 44.312 26.188 1 87.38 606 THR A C 1
ATOM 4759 O O . THR A 1 606 ? 15.164 44.781 25.125 1 87.38 606 THR A O 1
ATOM 4762 N N . THR A 1 607 ? 15.531 43.75 27.109 1 93.5 607 THR A N 1
ATOM 4763 C CA . THR A 1 607 ? 16.938 43.5 26.875 1 93.5 607 THR A CA 1
ATOM 4764 C C . THR A 1 607 ? 17.234 42 26.922 1 93.5 607 THR A C 1
ATOM 4766 O O . THR A 1 607 ? 16.734 41.281 27.797 1 93.5 607 THR A O 1
ATOM 4769 N N . GLY A 1 608 ? 17.922 41.531 25.891 1 95.12 608 GLY A N 1
ATOM 4770 C CA . GLY A 1 608 ? 18.328 40.156 25.844 1 95.12 608 GLY A CA 1
ATOM 4771 C C . GLY A 1 608 ? 19.797 39.938 26.172 1 95.12 608 GLY A C 1
ATOM 4772 O O . GLY A 1 608 ? 20.609 40.844 25.984 1 95.12 608 GLY A O 1
ATOM 4773 N N . LEU A 1 609 ? 20.156 38.781 26.719 1 96.12 609 LEU A N 1
ATOM 4774 C CA . LEU A 1 609 ? 21.531 38.375 27 1 96.12 609 LEU A CA 1
ATOM 4775 C C . LEU A 1 609 ? 21.812 36.969 26.469 1 96.12 609 LEU A C 1
ATOM 4777 O O . LEU A 1 609 ? 21.062 36.031 26.75 1 96.12 609 LEU A O 1
ATOM 4781 N N . VAL A 1 610 ? 22.812 36.844 25.672 1 96.75 610 VAL A N 1
ATOM 4782 C CA . VAL A 1 610 ? 23.219 35.562 25.109 1 96.75 610 VAL A CA 1
ATOM 4783 C C . VAL A 1 610 ? 24.625 35.219 25.578 1 96.75 610 VAL A C 1
ATOM 4785 O O . VAL A 1 610 ? 25.547 36.031 25.406 1 96.75 610 VAL A O 1
ATOM 4788 N N . ILE A 1 611 ? 24.734 34.094 26.188 1 94 611 ILE A N 1
ATOM 4789 C CA . ILE A 1 611 ? 26.047 33.594 26.609 1 94 611 ILE A CA 1
ATOM 4790 C C . ILE A 1 611 ? 26.547 32.531 25.625 1 94 611 ILE A C 1
ATOM 4792 O O . ILE A 1 611 ? 25.984 31.438 25.547 1 94 611 ILE A O 1
ATOM 4796 N N . GLY A 1 612 ? 27.641 32.781 24.969 1 91.81 612 GLY A N 1
ATOM 4797 C CA . GLY A 1 612 ? 28.172 31.922 23.922 1 91.81 612 GLY A CA 1
ATOM 4798 C C . GLY A 1 612 ? 28.078 32.531 22.547 1 91.81 612 GLY A C 1
ATOM 4799 O O . GLY A 1 612 ? 27.078 33.156 22.203 1 91.81 612 GLY A O 1
ATOM 4800 N N . ALA A 1 613 ? 29.078 32.344 21.672 1 91.19 613 ALA A N 1
ATOM 4801 C CA . ALA A 1 613 ? 29.141 32.938 20.359 1 91.19 613 ALA A CA 1
ATOM 4802 C C . ALA A 1 613 ? 29.281 31.891 19.266 1 91.19 613 ALA A C 1
ATOM 4804 O O . ALA A 1 613 ? 29.859 32.156 18.203 1 91.19 613 ALA A O 1
ATOM 4805 N N . GLY A 1 614 ? 28.859 30.703 19.484 1 88.94 614 GLY A N 1
ATOM 4806 C CA . GLY A 1 614 ? 28.844 29.656 18.484 1 88.94 614 GLY A CA 1
ATOM 4807 C C . GLY A 1 614 ? 27.578 29.656 17.641 1 88.94 614 GLY A C 1
ATOM 4808 O O . GLY A 1 614 ? 26.891 30.672 17.547 1 88.94 614 GLY A O 1
ATOM 4809 N N . GLY A 1 615 ? 27.312 28.547 16.969 1 88.81 615 GLY A N 1
ATOM 4810 C CA . GLY A 1 615 ? 26.125 28.438 16.125 1 88.81 615 GLY A CA 1
ATOM 4811 C C . GLY A 1 615 ? 24.828 28.641 16.875 1 88.81 615 GLY A C 1
ATOM 4812 O O . GLY A 1 615 ? 23.906 29.297 16.391 1 88.81 615 GLY A O 1
ATOM 4813 N N . MET A 1 616 ? 24.734 28.047 18.078 1 91.06 616 MET A N 1
ATOM 4814 C CA . MET A 1 616 ? 23.547 28.188 18.906 1 91.06 616 MET A CA 1
ATOM 4815 C C . MET A 1 616 ? 23.391 29.641 19.375 1 91.06 616 MET A C 1
ATOM 4817 O O . MET A 1 616 ? 22.266 30.125 19.5 1 91.06 616 MET A O 1
ATOM 4821 N N . GLY A 1 617 ? 24.484 30.266 19.719 1 94.12 617 GLY A N 1
ATOM 4822 C CA . GLY A 1 617 ? 24.438 31.672 20.078 1 94.12 617 GLY A CA 1
ATOM 4823 C C . GLY A 1 617 ? 23.875 32.562 18.984 1 94.12 617 GLY A C 1
ATOM 4824 O O . GLY A 1 617 ? 23.062 33.438 19.25 1 94.12 617 GLY A O 1
ATOM 4825 N N . ARG A 1 618 ? 24.297 32.312 17.797 1 95.06 618 ARG A N 1
ATOM 4826 C CA . ARG A 1 618 ? 23.781 33.062 16.656 1 95.06 618 ARG A CA 1
ATOM 4827 C C . ARG A 1 618 ? 22.281 32.875 16.516 1 95.06 618 ARG A C 1
ATOM 4829 O O . ARG A 1 618 ? 21.547 33.812 16.297 1 95.06 618 ARG A O 1
ATOM 4836 N N . ALA A 1 619 ? 21.859 31.625 16.641 1 95.62 619 ALA A N 1
ATOM 4837 C CA . ALA A 1 619 ? 20.438 31.328 16.547 1 95.62 619 ALA A CA 1
ATOM 4838 C C . ALA A 1 619 ? 19.641 32.031 17.641 1 95.62 619 ALA A C 1
ATOM 4840 O O . ALA A 1 619 ? 18.516 32.5 17.406 1 95.62 619 ALA A O 1
ATOM 4841 N N . ALA A 1 620 ? 20.188 32.125 18.781 1 96.44 620 ALA A N 1
ATOM 4842 C CA . ALA A 1 620 ? 19.531 32.75 19.906 1 96.44 620 ALA A CA 1
ATOM 4843 C C . ALA A 1 620 ? 19.359 34.25 19.656 1 96.44 620 ALA A C 1
ATOM 4845 O O . ALA A 1 620 ? 18.312 34.844 19.922 1 96.44 620 ALA A O 1
ATOM 4846 N N . ILE A 1 621 ? 20.391 34.875 19.188 1 96.12 621 ILE A N 1
ATOM 4847 C CA . ILE A 1 621 ? 20.344 36.281 18.875 1 96.12 621 ILE A CA 1
ATOM 4848 C C . ILE A 1 621 ? 19.266 36.531 17.828 1 96.12 621 ILE A C 1
ATOM 4850 O O . ILE A 1 621 ? 18.438 37.438 17.984 1 96.12 621 ILE A O 1
ATOM 4854 N N . TYR A 1 622 ? 19.328 35.781 16.797 1 94.62 622 TYR A N 1
ATOM 4855 C CA . TYR A 1 622 ? 18.359 35.906 15.719 1 94.62 622 TYR A CA 1
ATOM 4856 C C . TYR A 1 622 ? 16.938 35.719 16.25 1 94.62 622 TYR A C 1
ATOM 4858 O O . TYR A 1 622 ? 16.031 36.469 15.867 1 94.62 622 TYR A O 1
ATOM 4866 N N . ALA A 1 623 ? 16.719 34.719 17.094 1 93.81 623 ALA A N 1
ATOM 4867 C CA . ALA A 1 623 ? 15.414 34.469 17.688 1 93.81 623 ALA A CA 1
ATOM 4868 C C . ALA A 1 623 ? 14.922 35.688 18.453 1 93.81 623 ALA A C 1
ATOM 4870 O O . ALA A 1 623 ? 13.758 36.094 18.328 1 93.81 623 ALA A O 1
ATOM 4871 N N . MET A 1 624 ? 15.781 36.312 19.25 1 92.25 624 MET A N 1
ATOM 4872 C CA . MET A 1 624 ? 15.422 37.469 20.047 1 92.25 624 MET A CA 1
ATOM 4873 C C . MET A 1 624 ? 15.078 38.656 19.141 1 92.25 624 MET A C 1
ATOM 4875 O O . MET A 1 624 ? 14.141 39.406 19.422 1 92.25 624 MET A O 1
ATOM 4879 N N . LEU A 1 625 ? 15.844 38.75 18.109 1 88.38 625 LEU A N 1
ATOM 4880 C CA . LEU A 1 625 ? 15.57 39.812 17.141 1 88.38 625 LEU A CA 1
ATOM 4881 C C . LEU A 1 625 ? 14.203 39.625 16.5 1 88.38 625 LEU A C 1
ATOM 4883 O O . LEU A 1 625 ? 13.445 40.562 16.328 1 88.38 625 LEU A O 1
ATOM 4887 N N . ARG A 1 626 ? 13.906 38.438 16.156 1 83.62 626 ARG A N 1
ATOM 4888 C CA . ARG A 1 626 ? 12.633 38.125 15.516 1 83.62 626 ARG A CA 1
ATOM 4889 C C . ARG A 1 626 ? 11.469 38.344 16.469 1 83.62 626 ARG A C 1
ATOM 4891 O O . ARG A 1 626 ? 10.352 38.625 16.031 1 83.62 626 ARG A O 1
ATOM 4898 N N . LEU A 1 627 ? 11.742 38.125 17.719 1 82.81 627 LEU A N 1
ATOM 4899 C CA . LEU A 1 627 ? 10.719 38.344 18.734 1 82.81 627 LEU A CA 1
ATOM 4900 C C . LEU A 1 627 ? 10.508 39.844 18.969 1 82.81 627 LEU A C 1
ATOM 4902 O O . LEU A 1 627 ? 9.516 40.25 19.578 1 82.81 627 LEU A O 1
ATOM 4906 N N . GLY A 1 628 ? 11.461 40.656 18.531 1 78.75 628 GLY A N 1
ATOM 4907 C CA . GLY A 1 628 ? 11.281 42.094 18.609 1 78.75 628 GLY A CA 1
ATOM 4908 C C . GLY A 1 628 ? 12.281 42.781 19.516 1 78.75 628 GLY A C 1
ATOM 4909 O O . GLY A 1 628 ? 12.234 44 19.703 1 78.75 628 GLY A O 1
ATOM 4910 N N . CYS A 1 629 ? 13.188 42.031 20.047 1 86.25 629 CYS A N 1
ATOM 4911 C CA . CYS A 1 629 ? 14.227 42.625 20.875 1 86.25 629 CYS A CA 1
ATOM 4912 C C . CYS A 1 629 ? 15.188 43.469 20.047 1 86.25 629 CYS A C 1
ATOM 4914 O O . CYS A 1 629 ? 15.562 43.062 18.953 1 86.25 629 CYS A O 1
ATOM 4916 N N . ARG A 1 630 ? 15.508 44.625 20.641 1 88.25 630 ARG A N 1
ATOM 4917 C CA . ARG A 1 630 ? 16.391 45.5 19.859 1 88.25 630 ARG A CA 1
ATOM 4918 C C . ARG A 1 630 ? 17.656 45.844 20.656 1 88.25 630 ARG A C 1
ATOM 4920 O O . ARG A 1 630 ? 18.484 46.625 20.203 1 88.25 630 ARG A O 1
ATOM 4927 N N . LYS A 1 631 ? 17.781 45.312 21.781 1 93.38 631 LYS A N 1
ATOM 4928 C CA . LYS A 1 631 ? 18.984 45.406 22.594 1 93.38 631 LYS A CA 1
ATOM 4929 C C . LYS A 1 631 ? 19.406 44.062 23.141 1 93.38 631 LYS A C 1
ATOM 4931 O O . LYS A 1 631 ? 18.781 43.531 24.078 1 93.38 631 LYS A O 1
ATOM 4936 N N . ILE A 1 632 ? 20.469 43.562 22.578 1 95.88 632 ILE A N 1
ATOM 4937 C CA . ILE A 1 632 ? 20.938 42.219 22.953 1 95.88 632 ILE A CA 1
ATOM 4938 C C . ILE A 1 632 ? 22.422 42.281 23.312 1 95.88 632 ILE A C 1
ATOM 4940 O O . ILE A 1 632 ? 23.219 42.906 22.609 1 95.88 632 ILE A O 1
ATOM 4944 N N . PHE A 1 633 ? 22.781 41.75 24.422 1 96.19 633 PHE A N 1
ATOM 4945 C CA . PHE A 1 633 ? 24.172 41.656 24.828 1 96.19 633 PHE A CA 1
ATOM 4946 C C . PHE A 1 633 ? 24.688 40.219 24.656 1 96.19 633 PHE A C 1
ATOM 4948 O O . PHE A 1 633 ? 23.953 39.25 24.875 1 96.19 633 PHE A O 1
ATOM 4955 N N . ILE A 1 634 ? 25.906 40.094 24.219 1 96.44 634 ILE A N 1
ATOM 4956 C CA . ILE A 1 634 ? 26.531 38.812 24.047 1 96.44 634 ILE A CA 1
ATOM 4957 C C . ILE A 1 634 ? 27.828 38.719 24.844 1 96.44 634 ILE A C 1
ATOM 4959 O O . ILE A 1 634 ? 28.594 39.688 24.891 1 96.44 634 ILE A O 1
ATOM 4963 N N . TYR A 1 635 ? 27.969 37.656 25.516 1 94.69 635 TYR A N 1
ATOM 4964 C CA . TYR A 1 635 ? 29.203 37.344 26.219 1 94.69 635 TYR A CA 1
ATOM 4965 C C . TYR A 1 635 ? 29.766 36 25.766 1 94.69 635 TYR A C 1
ATOM 4967 O O . TYR A 1 635 ? 29 35.031 25.547 1 94.69 635 TYR A O 1
ATOM 4975 N N . ASN A 1 636 ? 31.031 35.938 25.547 1 93.06 636 ASN A N 1
ATOM 4976 C CA . ASN A 1 636 ? 31.75 34.719 25.203 1 93.06 636 ASN A CA 1
ATOM 4977 C C . ASN A 1 636 ? 33.156 34.719 25.797 1 93.06 636 ASN A C 1
ATOM 4979 O O . ASN A 1 636 ? 33.781 35.781 25.953 1 93.06 636 ASN A O 1
ATOM 4983 N N . ARG A 1 637 ? 33.594 33.562 26.094 1 85.81 637 ARG A N 1
ATOM 4984 C CA . ARG A 1 637 ? 34.938 33.438 26.656 1 85.81 637 ARG A CA 1
ATOM 4985 C C . ARG A 1 637 ? 35.969 34.031 25.719 1 85.81 637 ARG A C 1
ATOM 4987 O O . ARG A 1 637 ? 36.906 34.719 26.172 1 85.81 637 ARG A O 1
ATOM 4994 N N . THR A 1 638 ? 35.844 33.688 24.406 1 89.69 638 THR A N 1
ATOM 4995 C CA . THR A 1 638 ? 36.688 34.281 23.391 1 89.69 638 THR A CA 1
ATOM 4996 C C . THR A 1 638 ? 36.062 35.562 22.844 1 89.69 638 THR A C 1
ATOM 4998 O O . THR A 1 638 ? 35.156 35.531 22.016 1 89.69 638 THR A O 1
ATOM 5001 N N . LEU A 1 639 ? 36.656 36.594 23.188 1 93.06 639 LEU A N 1
ATOM 5002 C CA . LEU A 1 639 ? 36.094 37.906 22.906 1 93.06 639 LEU A CA 1
ATOM 5003 C C . LEU A 1 639 ? 35.969 38.125 21.391 1 93.06 639 LEU A C 1
ATOM 5005 O O . LEU A 1 639 ? 35 38.719 20.922 1 93.06 639 LEU A O 1
ATOM 5009 N N . SER A 1 640 ? 36.969 37.688 20.672 1 94.38 640 SER A N 1
ATOM 5010 C CA . SER A 1 640 ? 36.969 37.906 19.219 1 94.38 640 SER A CA 1
ATOM 5011 C C . SER A 1 640 ? 35.781 37.25 18.547 1 94.38 640 SER A C 1
ATOM 5013 O O . SER A 1 640 ? 35.25 37.812 17.562 1 94.38 640 SER A O 1
ATOM 5015 N N . ARG A 1 641 ? 35.375 36.188 19.062 1 92.75 641 ARG A N 1
ATOM 5016 C CA . ARG A 1 641 ? 34.219 35.5 18.484 1 92.75 641 ARG A CA 1
ATOM 5017 C C . ARG A 1 641 ? 32.938 36.281 18.75 1 92.75 641 ARG A C 1
ATOM 5019 O O . ARG A 1 641 ? 32.062 36.375 17.891 1 92.75 641 ARG A O 1
ATOM 5026 N N . ALA A 1 642 ? 32.812 36.781 19.953 1 95.56 642 ALA A N 1
ATOM 5027 C CA . ALA A 1 642 ? 31.641 37.594 20.312 1 95.56 642 ALA A CA 1
ATOM 5028 C C . ALA A 1 642 ? 31.547 38.844 19.438 1 95.56 642 ALA A C 1
ATOM 5030 O O . ALA A 1 642 ? 30.469 39.219 19 1 95.56 642 ALA A O 1
ATOM 5031 N N . GLU A 1 643 ? 32.688 39.406 19.203 1 96.31 643 GLU A N 1
ATOM 5032 C CA . GLU A 1 643 ? 32.75 40.594 18.375 1 96.31 643 GLU A CA 1
ATOM 5033 C C . GLU A 1 643 ? 32.344 40.281 16.938 1 96.31 643 GLU A C 1
ATOM 5035 O O . GLU A 1 643 ? 31.656 41.094 16.297 1 96.31 643 GLU A O 1
ATOM 5040 N N . SER A 1 644 ? 32.875 39.219 16.516 1 95.06 644 SER A N 1
ATOM 5041 C CA . SER A 1 644 ? 32.562 38.812 15.156 1 95.06 644 SER A CA 1
ATOM 5042 C C . SER A 1 644 ? 31.047 38.594 14.992 1 95.06 644 SER A C 1
ATOM 5044 O O . SER A 1 644 ? 30.469 39.031 13.992 1 95.06 644 SER A O 1
ATOM 5046 N N . VAL A 1 645 ? 30.422 37.906 15.953 1 95.5 645 VAL A N 1
ATOM 5047 C CA . VAL A 1 645 ? 28.984 37.625 15.906 1 95.5 645 VAL A CA 1
ATOM 5048 C C . VAL A 1 645 ? 28.219 38.938 15.992 1 95.5 645 VAL A C 1
ATOM 5050 O O . VAL A 1 645 ? 27.25 39.156 15.258 1 95.5 645 VAL A O 1
ATOM 5053 N N . ALA A 1 646 ? 28.609 39.812 16.844 1 96.06 646 ALA A N 1
ATOM 5054 C CA . ALA A 1 646 ? 27.953 41.125 16.984 1 96.06 646 ALA A CA 1
ATOM 5055 C C . ALA A 1 646 ? 28.016 41.938 15.688 1 96.06 646 ALA A C 1
ATOM 5057 O O . ALA A 1 646 ? 27.031 42.531 15.273 1 96.06 646 ALA A O 1
ATOM 5058 N N . ARG A 1 647 ? 29.203 41.938 15.102 1 94.75 647 ARG A N 1
ATOM 5059 C CA . ARG A 1 647 ? 29.375 42.656 13.844 1 94.75 647 ARG A CA 1
ATOM 5060 C C . ARG A 1 647 ? 28.453 42.094 12.766 1 94.75 647 ARG A C 1
ATOM 5062 O O . ARG A 1 647 ? 27.859 42.844 11.992 1 94.75 647 ARG A O 1
ATOM 5069 N N . HIS A 1 648 ? 28.391 40.844 12.75 1 93.81 648 HIS A N 1
ATOM 5070 C CA . HIS A 1 648 ? 27.531 40.188 11.766 1 93.81 648 HIS A CA 1
ATOM 5071 C C . HIS A 1 648 ? 26.094 40.656 11.891 1 93.81 648 HIS A C 1
ATOM 5073 O O . HIS A 1 648 ? 25.469 41.062 10.898 1 93.81 648 HIS A O 1
ATOM 5079 N N . PHE A 1 649 ? 25.484 40.562 13.078 1 94.81 649 PHE A N 1
ATOM 5080 C CA . PHE A 1 649 ? 24.078 40.875 13.273 1 94.81 649 PHE A CA 1
ATOM 5081 C C . PHE A 1 649 ? 23.828 42.375 13.18 1 94.81 649 PHE A C 1
ATOM 5083 O O . PHE A 1 649 ? 22.766 42.781 12.719 1 94.81 649 PHE A O 1
ATOM 5090 N N . ASN A 1 650 ? 24.766 43.125 13.578 1 94.06 650 ASN A N 1
ATOM 5091 C CA . ASN A 1 650 ? 24.625 44.562 13.43 1 94.06 650 ASN A CA 1
ATOM 5092 C C . ASN A 1 650 ? 24.625 45 11.961 1 94.06 650 ASN A C 1
ATOM 5094 O O . ASN A 1 650 ? 23.875 45.875 11.57 1 94.06 650 ASN A O 1
ATOM 5098 N N . SER A 1 651 ? 25.484 44.375 11.211 1 91.19 651 SER A N 1
ATOM 5099 C CA . SER A 1 651 ? 25.469 44.625 9.773 1 91.19 651 SER A CA 1
ATOM 5100 C C . SER A 1 651 ? 24.156 44.188 9.141 1 91.19 651 SER A C 1
ATOM 5102 O O . SER A 1 651 ? 23.625 44.875 8.266 1 91.19 651 SER A O 1
ATOM 5104 N N . TRP A 1 652 ? 23.734 43.031 9.539 1 88.62 652 TRP A N 1
ATOM 5105 C CA . TRP A 1 652 ? 22.469 42.5 9.039 1 88.62 652 TRP A CA 1
ATOM 5106 C C . TRP A 1 652 ? 21.297 43.438 9.414 1 88.62 652 TRP A C 1
ATOM 5108 O O . TRP A 1 652 ? 20.453 43.719 8.57 1 88.62 652 TRP A O 1
ATOM 5118 N N . ALA A 1 653 ? 21.156 43.844 10.664 1 84.25 653 ALA A N 1
ATOM 5119 C CA . ALA A 1 653 ? 20.078 44.688 11.156 1 84.25 653 ALA A CA 1
ATOM 5120 C C . ALA A 1 653 ? 20.094 46.062 10.438 1 84.25 653 ALA A C 1
ATOM 5122 O O . ALA A 1 653 ? 19.047 46.625 10.164 1 84.25 653 ALA A O 1
ATOM 5123 N N . ALA A 1 654 ? 21.281 46.562 10.219 1 81.75 654 ALA A N 1
ATOM 5124 C CA . ALA A 1 654 ? 21.406 47.812 9.516 1 81.75 654 ALA A CA 1
ATOM 5125 C C . ALA A 1 654 ? 20.812 47.75 8.117 1 81.75 654 ALA A C 1
ATOM 5127 O O . ALA A 1 654 ? 20.203 48.719 7.641 1 81.75 654 ALA A O 1
ATOM 5128 N N . SER A 1 655 ? 20.938 46.656 7.551 1 79.44 655 SER A N 1
ATOM 5129 C CA . SER A 1 655 ? 20.438 46.469 6.199 1 79.44 655 SER A CA 1
ATOM 5130 C C . SER A 1 655 ? 18.922 46.281 6.199 1 79.44 655 SER A C 1
ATOM 5132 O O . SER A 1 655 ? 18.25 46.594 5.215 1 79.44 655 SER A O 1
ATOM 5134 N N . GLN A 1 656 ? 18.406 45.812 7.324 1 70.88 656 GLN A N 1
ATOM 5135 C CA . GLN A 1 656 ? 16.984 45.5 7.359 1 70.88 656 GLN A CA 1
ATOM 5136 C C . GLN A 1 656 ? 16.156 46.656 7.871 1 70.88 656 GLN A C 1
ATOM 5138 O O . GLN A 1 656 ? 15.148 47.031 7.262 1 70.88 656 GLN A O 1
ATOM 5143 N N . VAL A 1 657 ? 16.375 47.094 9.141 1 60.62 657 VAL A N 1
ATOM 5144 C CA . VAL A 1 657 ? 15.469 48.031 9.812 1 60.62 657 VAL A CA 1
ATOM 5145 C C . VAL A 1 657 ? 16.172 49.375 10.031 1 60.62 657 VAL A C 1
ATOM 5147 O O . VAL A 1 657 ? 15.641 50.25 10.711 1 60.62 657 VAL A O 1
ATOM 5150 N N . GLY A 1 658 ? 17.328 49.562 9.492 1 64.06 658 GLY A N 1
ATOM 5151 C CA . GLY A 1 658 ? 18 50.844 9.664 1 64.06 658 GLY A CA 1
ATOM 5152 C C . GLY A 1 658 ? 18.5 51.062 11.078 1 64.06 658 GLY A C 1
ATOM 5153 O O . GLY A 1 658 ? 18.703 52.188 11.5 1 64.06 658 GLY A O 1
ATOM 5154 N N . ALA A 1 659 ? 18.391 50.094 12 1 66.12 659 ALA A N 1
ATOM 5155 C CA . ALA A 1 659 ? 18.906 50.25 13.367 1 66.12 659 ALA A CA 1
ATOM 5156 C C . ALA A 1 659 ? 20.344 49.75 13.477 1 66.12 659 ALA A C 1
ATOM 5158 O O . ALA A 1 659 ? 20.609 48.562 13.281 1 66.12 659 ALA A O 1
ATOM 5159 N N . PRO A 1 660 ? 21.297 50.594 13.742 1 67.94 660 PRO A N 1
ATOM 5160 C CA . PRO A 1 660 ? 22.703 50.188 13.555 1 67.94 660 PRO A CA 1
ATOM 5161 C C . PRO A 1 660 ? 23.234 49.375 14.711 1 67.94 660 PRO A C 1
ATOM 5163 O O . PRO A 1 660 ? 24.109 48.531 14.516 1 67.94 660 PRO A O 1
ATOM 5166 N N . GLU A 1 661 ? 22.844 49.469 15.992 1 86.44 661 GLU A N 1
ATOM 5167 C CA . GLU A 1 661 ? 23.531 48.75 17.047 1 86.44 661 GLU A CA 1
ATOM 5168 C C . GLU A 1 661 ? 22.562 48 17.938 1 86.44 661 GLU A C 1
ATOM 5170 O O . GLU A 1 661 ? 22.188 48.469 19.016 1 86.44 661 GLU A O 1
ATOM 5175 N N . VAL A 1 662 ? 22.234 46.75 17.484 1 90.62 662 VAL A N 1
ATOM 5176 C CA . VAL A 1 662 ? 21.25 45.938 18.203 1 90.62 662 VAL A CA 1
ATOM 5177 C C . VAL A 1 662 ? 21.969 44.906 19.094 1 90.62 662 VAL A C 1
ATOM 5179 O O . VAL A 1 662 ? 21.406 44.438 20.078 1 90.62 662 VAL A O 1
ATOM 5182 N N . VAL A 1 663 ? 23.203 44.562 18.75 1 95.38 663 VAL A N 1
ATOM 5183 C CA . VAL A 1 663 ? 23.938 43.562 19.531 1 95.38 663 VAL A CA 1
ATOM 5184 C C . VAL A 1 663 ? 25.203 44.219 20.109 1 95.38 663 VAL A C 1
ATOM 5186 O O . VAL A 1 663 ? 25.984 44.812 19.375 1 95.38 663 VAL A O 1
ATOM 5189 N N . HIS A 1 664 ? 25.422 44.031 21.375 1 95.62 664 HIS A N 1
ATOM 5190 C CA . HIS A 1 664 ? 26.562 44.594 22.094 1 95.62 664 HIS A CA 1
ATOM 5191 C C . HIS A 1 664 ? 27.375 43.5 22.781 1 95.62 664 HIS A C 1
ATOM 5193 O O . HIS A 1 664 ? 26.812 42.5 23.219 1 95.62 664 HIS A O 1
ATOM 5199 N N . VAL A 1 665 ? 28.672 43.75 22.891 1 96 665 VAL A N 1
ATOM 5200 C CA . VAL A 1 665 ? 29.562 42.719 23.453 1 96 665 VAL A CA 1
ATOM 5201 C C . VAL A 1 665 ? 29.922 43.094 24.891 1 96 665 VAL A C 1
ATOM 5203 O O . VAL A 1 665 ? 30.266 44.219 25.172 1 96 665 VAL A O 1
ATOM 5206 N N . LEU A 1 666 ? 29.703 42.156 25.781 1 94.5 666 LEU A N 1
ATOM 5207 C CA . LEU A 1 666 ? 30.234 42.25 27.125 1 94.5 666 LEU A CA 1
ATOM 5208 C C . LEU A 1 666 ? 31.641 41.688 27.203 1 94.5 666 LEU A C 1
ATOM 5210 O O . LEU A 1 666 ? 31.859 40.5 26.906 1 94.5 666 LEU A O 1
ATOM 5214 N N . LYS A 1 667 ? 32.562 42.406 27.578 1 92.12 667 LYS A N 1
ATOM 5215 C CA . LYS A 1 667 ? 33.969 42.031 27.484 1 92.12 667 LYS A CA 1
ATOM 5216 C C . LYS A 1 667 ? 34.375 41.094 28.641 1 92.12 667 LYS A C 1
ATOM 5218 O O . LYS A 1 667 ? 35.25 40.25 28.484 1 92.12 667 LYS A O 1
ATOM 5223 N N . SER A 1 668 ? 33.812 41.406 29.781 1 89 668 SER A N 1
ATOM 5224 C CA . SER A 1 668 ? 34.188 40.594 30.938 1 89 668 SER A CA 1
ATOM 5225 C C . SER A 1 668 ? 33 40.375 31.859 1 89 668 SER A C 1
ATOM 5227 O O . SER A 1 668 ? 32.062 41.188 31.906 1 89 668 SER A O 1
ATOM 5229 N N . VAL A 1 669 ? 33.031 39.25 32.594 1 88.06 669 VAL A N 1
ATOM 5230 C CA . VAL A 1 669 ? 31.984 38.938 33.562 1 88.06 669 VAL A CA 1
ATOM 5231 C C . VAL A 1 669 ? 32.094 39.875 34.781 1 88.06 669 VAL A C 1
ATOM 5233 O O . VAL A 1 669 ? 31.109 40.062 35.531 1 88.06 669 VAL A O 1
ATOM 5236 N N . GLU A 1 670 ? 33.188 40.562 34.875 1 84.25 670 GLU A N 1
ATOM 5237 C CA . GLU A 1 670 ? 33.438 41.438 36 1 84.25 670 GLU A CA 1
ATOM 5238 C C . GLU A 1 670 ? 32.906 42.844 35.719 1 84.25 670 GLU A C 1
ATOM 5240 O O . GLU A 1 670 ? 32.781 43.656 36.625 1 84.25 670 GLU A O 1
ATOM 5245 N N . ASP A 1 671 ? 32.625 43.031 34.5 1 82.81 671 ASP A N 1
ATOM 5246 C CA . ASP A 1 671 ? 32.156 44.375 34.125 1 82.81 671 ASP A CA 1
ATOM 5247 C C . ASP A 1 671 ? 30.734 44.594 34.688 1 82.81 671 ASP A C 1
ATOM 5249 O O . ASP A 1 671 ? 29.906 43.688 34.688 1 82.81 671 ASP A O 1
ATOM 5253 N N . GLU A 1 672 ? 30.516 45.844 35.125 1 85.31 672 GLU A N 1
ATOM 5254 C CA . GLU A 1 672 ? 29.172 46.219 35.531 1 85.31 672 GLU A CA 1
ATOM 5255 C C . GLU A 1 672 ? 28.219 46.25 34.344 1 85.31 672 GLU A C 1
ATOM 5257 O O . GLU A 1 672 ? 28.641 46.562 33.219 1 85.31 672 GLU A O 1
ATOM 5262 N N . TRP A 1 673 ? 27.047 45.844 34.594 1 91.75 673 TRP A N 1
ATOM 5263 C CA . TRP A 1 673 ? 26.031 45.969 33.531 1 91.75 673 TRP A CA 1
ATOM 5264 C C . TRP A 1 673 ? 25.922 47.406 33.062 1 91.75 673 TRP A C 1
ATOM 5266 O O . TRP A 1 673 ? 25.969 48.344 33.844 1 91.75 673 TRP A O 1
ATOM 5276 N N . PRO A 1 674 ? 25.859 47.625 31.859 1 88.94 674 PRO A N 1
ATOM 5277 C CA . PRO A 1 674 ? 25.781 49 31.344 1 88.94 674 PRO A CA 1
ATOM 5278 C C . PRO A 1 674 ? 24.609 49.781 31.906 1 88.94 674 PRO A C 1
ATOM 5280 O O . PRO A 1 674 ? 23.469 49.312 31.875 1 88.94 674 PRO A O 1
ATOM 5283 N N . ALA A 1 675 ? 24.781 51.031 32.312 1 85.75 675 ALA A N 1
ATOM 5284 C CA . ALA A 1 675 ? 23.797 51.875 33 1 85.75 675 ALA A CA 1
ATOM 5285 C C . ALA A 1 675 ? 22.688 52.312 32.031 1 85.75 675 ALA A C 1
ATOM 5287 O O . ALA A 1 675 ? 21.547 52.562 32.469 1 85.75 675 ALA A O 1
ATOM 5288 N N . ASP A 1 676 ? 22.938 52.344 30.781 1 85.12 676 ASP A N 1
ATOM 5289 C CA . ASP A 1 676 ? 21.984 52.844 29.797 1 85.12 676 ASP A CA 1
ATOM 5290 C C . ASP A 1 676 ? 21.094 51.719 29.281 1 85.12 676 ASP A C 1
ATOM 5292 O O . ASP A 1 676 ? 20.25 51.938 28.391 1 85.12 676 ASP A O 1
ATOM 5296 N N . ALA A 1 677 ? 21.297 50.531 29.875 1 89.06 677 ALA A N 1
ATOM 5297 C CA . ALA A 1 677 ? 20.5 49.406 29.406 1 89.06 677 ALA A CA 1
ATOM 5298 C C . ALA A 1 677 ? 19.703 48.781 30.547 1 89.06 677 ALA A C 1
ATOM 5300 O O . ALA A 1 677 ? 20.203 48.688 31.672 1 89.06 677 ALA A O 1
ATOM 5301 N N . CYS A 1 678 ? 18.438 48.438 30.266 1 91.19 678 CYS A N 1
ATOM 5302 C CA . CYS A 1 678 ? 17.656 47.656 31.234 1 91.19 678 CYS A CA 1
ATOM 5303 C C . CYS A 1 678 ? 18.297 46.312 31.5 1 91.19 678 CYS A C 1
ATOM 5305 O O . CYS A 1 678 ? 18.953 45.75 30.625 1 91.19 678 CYS A O 1
ATOM 5307 N N . PRO A 1 679 ? 18.203 45.844 32.719 1 92.62 679 PRO A N 1
ATOM 5308 C CA . PRO A 1 679 ? 18.672 44.469 32.969 1 92.62 679 PRO A CA 1
ATOM 5309 C C . PRO A 1 679 ? 17.984 43.438 32.031 1 92.62 679 PRO A C 1
ATOM 5311 O O . PRO A 1 679 ? 16.812 43.594 31.703 1 92.62 679 PRO A O 1
ATOM 5314 N N . PRO A 1 680 ? 18.703 42.469 31.703 1 93.94 680 PRO A N 1
ATOM 5315 C CA . PRO A 1 680 ? 18.141 41.5 30.75 1 93.94 680 PRO A CA 1
ATOM 5316 C C . PRO A 1 680 ? 17.016 40.656 31.359 1 93.94 680 PRO A C 1
ATOM 5318 O O . PRO A 1 680 ? 17.109 40.25 32.531 1 93.94 680 PRO A O 1
ATOM 5321 N N . CYS A 1 681 ? 15.93 40.438 30.594 1 92.69 681 CYS A N 1
ATOM 5322 C CA . CYS A 1 681 ? 14.836 39.594 31 1 92.69 681 CYS A CA 1
ATOM 5323 C C . CYS A 1 681 ? 14.766 38.344 30.125 1 92.69 681 CYS A C 1
ATOM 5325 O O . CYS A 1 681 ? 14.008 37.406 30.422 1 92.69 681 CYS A O 1
ATOM 5327 N N . LEU A 1 682 ? 15.5 38.312 29.031 1 94.5 682 LEU A N 1
ATOM 5328 C CA . LEU A 1 682 ? 15.68 37.156 28.172 1 94.5 682 LEU A CA 1
ATOM 5329 C C . LEU A 1 682 ? 17.125 36.688 28.172 1 94.5 682 LEU A C 1
ATOM 5331 O O . LEU A 1 682 ? 18.016 37.406 27.734 1 94.5 682 LEU A O 1
ATOM 5335 N N . ILE A 1 683 ? 17.328 35.531 28.688 1 94.75 683 ILE A N 1
ATOM 5336 C CA . ILE A 1 683 ? 18.688 35.031 28.812 1 94.75 683 ILE A CA 1
ATOM 5337 C C . ILE A 1 683 ? 18.812 33.656 28.141 1 94.75 683 ILE A C 1
ATOM 5339 O O . ILE A 1 683 ? 17.984 32.781 28.375 1 94.75 683 ILE A O 1
ATOM 5343 N N . ALA A 1 684 ? 19.719 33.5 27.266 1 95.31 684 ALA A N 1
ATOM 5344 C CA . ALA A 1 684 ? 20 32.219 26.594 1 95.31 684 ALA A CA 1
ATOM 5345 C C . ALA A 1 684 ? 21.453 31.797 26.828 1 95.31 684 ALA A C 1
ATOM 5347 O O . ALA A 1 684 ? 22.375 32.531 26.5 1 95.31 684 ALA A O 1
ATOM 5348 N N . SER A 1 685 ? 21.625 30.672 27.406 1 93.62 685 SER A N 1
ATOM 5349 C CA . SER A 1 685 ? 22.969 30.125 27.656 1 93.62 685 SER A CA 1
ATOM 5350 C C . SER A 1 685 ? 23.312 29.047 26.641 1 93.62 685 SER A C 1
ATOM 5352 O O . SER A 1 685 ? 22.719 27.969 26.625 1 93.62 685 SER A O 1
ATOM 5354 N N . CYS A 1 686 ? 24.281 29.281 25.844 1 90.25 686 CYS A N 1
ATOM 5355 C CA . CYS A 1 686 ? 24.688 28.391 24.766 1 90.25 686 CYS A CA 1
ATOM 5356 C C . CYS A 1 686 ? 26.047 27.766 25.062 1 90.25 686 CYS A C 1
ATOM 5358 O O . CYS A 1 686 ? 26.797 27.438 24.141 1 90.25 686 CYS A O 1
ATOM 5360 N N . VAL A 1 687 ? 26.344 27.594 26.312 1 82.06 687 VAL A N 1
ATOM 5361 C CA . VAL A 1 687 ? 27.609 26.984 26.719 1 82.06 687 VAL A CA 1
ATOM 5362 C C . VAL A 1 687 ? 27.5 25.453 26.625 1 82.06 687 VAL A C 1
ATOM 5364 O O . VAL A 1 687 ? 26.578 24.859 27.188 1 82.06 687 VAL A O 1
ATOM 5367 N N . PRO A 1 688 ? 28.406 24.812 25.844 1 71.75 688 PRO A N 1
ATOM 5368 C CA . PRO A 1 688 ? 28.344 23.359 25.734 1 71.75 688 PRO A CA 1
ATOM 5369 C C . PRO A 1 688 ? 28.625 22.656 27.062 1 71.75 688 PRO A C 1
ATOM 5371 O O . PRO A 1 688 ? 29.406 23.156 27.875 1 71.75 688 PRO A O 1
ATOM 5374 N N . ALA A 1 689 ? 27.859 21.547 27.391 1 60.88 689 ALA A N 1
ATOM 5375 C CA . ALA A 1 689 ? 28.078 20.797 28.625 1 60.88 689 ALA A CA 1
ATOM 5376 C C . ALA A 1 689 ? 29.328 19.938 28.516 1 60.88 689 ALA A C 1
ATOM 5378 O O . ALA A 1 689 ? 29.969 19.625 29.531 1 60.88 689 ALA A O 1
ATOM 5379 N N . ASP A 1 690 ? 29.578 19.312 27.391 1 57.72 690 ASP A N 1
ATOM 5380 C CA . ASP A 1 690 ? 30.672 18.375 27.25 1 57.72 690 ASP A CA 1
ATOM 5381 C C . ASP A 1 690 ? 32.031 19.094 27.203 1 57.72 690 ASP A C 1
ATOM 5383 O O . ASP A 1 690 ? 32.125 20.172 26.641 1 57.72 690 ASP A O 1
ATOM 5387 N N . PRO A 1 691 ? 32.906 18.578 28.125 1 49.56 691 PRO A N 1
ATOM 5388 C CA . PRO A 1 691 ? 34.25 19.156 28.109 1 49.56 691 PRO A CA 1
ATOM 5389 C C . PRO A 1 691 ? 34.844 19.266 26.703 1 49.56 691 PRO A C 1
ATOM 5391 O O . PRO A 1 691 ? 34.688 18.359 25.891 1 49.56 691 PRO A O 1
ATOM 5394 N N . ASP A 1 692 ? 34.75 20.281 26.141 1 46.25 692 ASP A N 1
ATOM 5395 C CA . ASP A 1 692 ? 35.531 20.422 24.922 1 46.25 692 ASP A CA 1
ATOM 5396 C C . ASP A 1 692 ? 37.031 20.234 25.234 1 46.25 692 ASP A C 1
ATOM 5398 O O . ASP A 1 692 ? 37.688 21.141 25.734 1 46.25 692 ASP A O 1
ATOM 5402 N N . GLY A 1 693 ? 37.688 19.172 25.016 1 44.94 693 GLY A N 1
ATOM 5403 C CA . GLY A 1 693 ? 39.094 18.875 25.312 1 44.94 693 GLY A CA 1
ATOM 5404 C C . GLY A 1 693 ? 39.406 18.875 26.797 1 44.94 693 GLY A C 1
ATOM 5405 O O . GLY A 1 693 ? 38.688 18.25 27.594 1 44.94 693 GLY A O 1
ATOM 5406 N N . ASP A 1 694 ? 40.531 19.672 27.266 1 43.31 694 ASP A N 1
ATOM 5407 C CA . ASP A 1 694 ? 41.125 19.844 28.609 1 43.31 694 ASP A CA 1
ATOM 5408 C C . ASP A 1 694 ? 40.312 20.844 29.422 1 43.31 694 ASP A C 1
ATOM 5410 O O . ASP A 1 694 ? 40.656 21.141 30.578 1 43.31 694 ASP A O 1
ATOM 5414 N N . GLU A 1 695 ? 39.438 21.531 28.75 1 46.19 695 GLU A N 1
ATOM 5415 C CA . GLU A 1 695 ? 38.844 22.594 29.562 1 46.19 695 GLU A CA 1
ATOM 5416 C C . GLU A 1 695 ? 37.562 22.125 30.219 1 46.19 695 GLU A C 1
ATOM 5418 O O . GLU A 1 695 ? 36.812 21.344 29.641 1 46.19 695 GLU A O 1
ATOM 5423 N N . PRO A 1 696 ? 37.469 22.297 31.422 1 47.78 696 PRO A N 1
ATOM 5424 C CA . PRO A 1 696 ? 36.312 21.859 32.219 1 47.78 696 PRO A CA 1
ATOM 5425 C C . PRO A 1 696 ? 34.969 22.281 31.625 1 47.78 696 PRO A C 1
ATOM 5427 O O . PRO A 1 696 ? 34.906 23.312 30.938 1 47.78 696 PRO A O 1
ATOM 5430 N N . PRO A 1 697 ? 34.031 21.438 31.625 1 52.56 697 PRO A N 1
ATOM 5431 C CA . PRO A 1 697 ? 32.656 21.672 31.172 1 52.56 697 PRO A CA 1
ATOM 5432 C C . PRO A 1 697 ? 32.156 23.062 31.547 1 52.56 697 PRO A C 1
ATOM 5434 O O . PRO A 1 697 ? 32.719 23.719 32.438 1 52.56 697 PRO A O 1
ATOM 5437 N N . ALA A 1 698 ? 31.125 23.672 30.922 1 55.56 698 ALA A N 1
ATOM 5438 C CA . ALA A 1 698 ? 30.453 24.969 31.047 1 55.56 698 ALA A CA 1
ATOM 5439 C C . ALA A 1 698 ? 30.203 25.312 32.5 1 55.56 698 ALA A C 1
ATOM 5441 O O . ALA A 1 698 ? 29.203 24.891 33.094 1 55.56 698 ALA A O 1
ATOM 5442 N N . ASN A 1 699 ? 31.219 25.516 33.25 1 64.38 699 ASN A N 1
ATOM 5443 C CA . ASN A 1 699 ? 31.047 26.016 34.594 1 64.38 699 ASN A CA 1
ATOM 5444 C C . ASN A 1 699 ? 30.766 27.516 34.594 1 64.38 699 ASN A C 1
ATOM 5446 O O . ASN A 1 699 ? 31.656 28.312 34.906 1 64.38 699 ASN A O 1
ATOM 5450 N N . PHE A 1 700 ? 29.625 27.859 33.969 1 78.88 700 PHE A N 1
ATOM 5451 C CA . PHE A 1 700 ? 29.297 29.281 33.906 1 78.88 700 PHE A CA 1
ATOM 5452 C C . PHE A 1 700 ? 28.266 29.656 34.969 1 78.88 700 PHE A C 1
ATOM 5454 O O . PHE A 1 700 ? 27.234 28.969 35.094 1 78.88 700 PHE A O 1
ATOM 5461 N N . GLU A 1 701 ? 28.609 30.594 35.75 1 83.38 701 GLU A N 1
ATOM 5462 C CA . GLU A 1 701 ? 27.656 31.234 36.656 1 83.38 701 GLU A CA 1
ATOM 5463 C C . GLU A 1 701 ? 27.484 32.719 36.312 1 83.38 701 GLU A C 1
ATOM 5465 O O . GLU A 1 701 ? 28.469 33.406 36 1 83.38 701 GLU A O 1
ATOM 5470 N N . MET A 1 702 ? 26.359 33.062 36.312 1 88.44 702 MET A N 1
ATOM 5471 C CA . MET A 1 702 ? 26.047 34.438 35.938 1 88.44 702 MET A CA 1
ATOM 5472 C C . MET A 1 702 ? 26.359 35.406 37.062 1 88.44 702 MET A C 1
ATOM 5474 O O . MET A 1 702 ? 26.031 35.156 38.219 1 88.44 702 MET A O 1
ATOM 5478 N N . PRO A 1 703 ? 26.984 36.5 36.656 1 89.62 703 PRO A N 1
ATOM 5479 C CA . PRO A 1 703 ? 27.141 37.531 37.688 1 89.62 703 PRO A CA 1
ATOM 5480 C C . PRO A 1 703 ? 25.812 38.031 38.25 1 89.62 703 PRO A C 1
ATOM 5482 O O . PRO A 1 703 ? 24.859 38.219 37.469 1 89.62 703 PRO A O 1
ATOM 5485 N N . GLN A 1 704 ? 25.781 38.344 39.438 1 87.31 704 GLN A N 1
ATOM 5486 C CA . GLN A 1 704 ? 24.547 38.719 40.125 1 87.31 704 GLN A CA 1
ATOM 5487 C C . GLN A 1 704 ? 24 40.031 39.562 1 87.31 704 GLN A C 1
ATOM 5489 O O . GLN A 1 704 ? 22.781 40.25 39.5 1 87.31 704 GLN A O 1
ATOM 5494 N N . GLN A 1 705 ? 24.922 40.875 39.125 1 87.75 705 GLN A N 1
ATOM 5495 C CA . GLN A 1 705 ? 24.531 42.188 38.625 1 87.75 705 GLN A CA 1
ATOM 5496 C C . GLN A 1 705 ? 23.734 42.062 37.344 1 87.75 705 GLN A C 1
ATOM 5498 O O . GLN A 1 705 ? 22.969 42.969 37 1 87.75 705 GLN A O 1
ATOM 5503 N N . TRP A 1 706 ? 23.969 40.969 36.656 1 91.56 706 TRP A N 1
ATOM 5504 C CA . TRP A 1 706 ? 23.25 40.781 35.406 1 91.56 706 TRP A CA 1
ATOM 5505 C C . TRP A 1 706 ? 21.812 40.344 35.656 1 91.56 706 TRP A C 1
ATOM 5507 O O . TRP A 1 706 ? 20.984 40.406 34.75 1 91.56 706 TRP A O 1
ATOM 5517 N N . LEU A 1 707 ? 21.453 39.938 36.906 1 90.06 707 LEU A N 1
ATOM 5518 C CA . LEU A 1 707 ? 20.141 39.406 37.25 1 90.06 707 LEU A CA 1
ATOM 5519 C C . LEU A 1 707 ? 19.266 40.469 37.906 1 90.06 707 LEU A C 1
ATOM 5521 O O . LEU A 1 707 ? 18.5 40.156 38.812 1 90.06 707 LEU A O 1
ATOM 5525 N N . GLY A 1 708 ? 19.359 41.656 37.406 1 88.12 708 GLY A N 1
ATOM 5526 C CA . GLY A 1 708 ? 18.734 42.781 38.094 1 88.12 708 GLY A CA 1
ATOM 5527 C C . GLY A 1 708 ? 17.312 43.062 37.594 1 88.12 708 GLY A C 1
ATOM 5528 O O . GLY A 1 708 ? 16.656 43.969 38.062 1 88.12 708 GLY A O 1
ATOM 5529 N N . SER A 1 709 ? 16.781 42.219 36.719 1 90.06 709 SER A N 1
ATOM 5530 C CA . SER A 1 709 ? 15.43 42.469 36.219 1 90.06 709 SER A CA 1
ATOM 5531 C C . SER A 1 709 ? 14.398 42.312 37.344 1 90.06 709 SER A C 1
ATOM 5533 O O . SER A 1 709 ? 14.297 41.25 37.938 1 90.06 709 SER A O 1
ATOM 5535 N N . PRO A 1 710 ? 13.617 43.312 37.594 1 86.81 710 PRO A N 1
ATOM 5536 C CA . PRO A 1 710 ? 12.656 43.25 38.688 1 86.81 710 PRO A CA 1
ATOM 5537 C C . PRO A 1 710 ? 11.508 42.281 38.406 1 86.81 710 PRO A C 1
ATOM 5539 O O . PRO A 1 710 ? 10.906 41.75 39.344 1 86.81 710 PRO A O 1
ATOM 5542 N N . THR A 1 711 ? 11.172 42.094 37.188 1 86.06 711 THR A N 1
ATOM 5543 C CA . THR A 1 711 ? 10.062 41.219 36.812 1 86.06 711 THR A CA 1
ATOM 5544 C C . THR A 1 711 ? 10.578 39.844 36.469 1 86.06 711 THR A C 1
ATOM 5546 O O . THR A 1 711 ? 9.828 39 35.969 1 86.06 711 THR A O 1
ATOM 5549 N N . GLY A 1 712 ? 11.828 39.656 36.781 1 89.69 712 GLY A N 1
ATOM 5550 C CA . GLY A 1 712 ? 12.406 38.375 36.406 1 89.69 712 GLY A CA 1
ATOM 5551 C C . GLY A 1 712 ? 12.5 38.188 34.906 1 89.69 712 GLY A C 1
ATOM 5552 O O . GLY A 1 712 ? 12.797 39.156 34.156 1 89.69 712 GLY A O 1
ATOM 5553 N N . GLY A 1 713 ? 12.258 37.031 34.406 1 90.5 713 GLY A N 1
ATOM 5554 C CA . GLY A 1 713 ? 12.367 36.75 32.969 1 90.5 713 GLY A CA 1
ATOM 5555 C C . GLY A 1 713 ? 12.484 35.281 32.688 1 90.5 713 GLY A C 1
ATOM 5556 O O . GLY A 1 713 ? 11.992 34.438 33.438 1 90.5 713 GLY A O 1
ATOM 5557 N N . VAL A 1 714 ? 12.969 35 31.5 1 91.94 714 VAL A N 1
ATOM 5558 C CA . VAL A 1 714 ? 13.117 33.625 31.062 1 91.94 714 VAL A CA 1
ATOM 5559 C C . VAL A 1 714 ? 14.594 33.312 30.828 1 91.94 714 VAL A C 1
ATOM 5561 O O . VAL A 1 714 ? 15.328 34.125 30.266 1 91.94 714 VAL A O 1
ATOM 5564 N N . VAL A 1 715 ? 15.008 32.156 31.422 1 93.19 715 VAL A N 1
ATOM 5565 C CA . VAL A 1 715 ? 16.359 31.641 31.219 1 93.19 715 VAL A CA 1
ATOM 5566 C C . VAL A 1 715 ? 16.312 30.344 30.422 1 93.19 715 VAL A C 1
ATOM 5568 O O . VAL A 1 715 ? 15.703 29.359 30.859 1 93.19 715 VAL A O 1
ATOM 5571 N N . LEU A 1 716 ? 16.922 30.375 29.281 1 94 716 LEU A N 1
ATOM 5572 C CA . LEU A 1 716 ? 16.984 29.188 28.422 1 94 716 LEU A CA 1
ATOM 5573 C C . LEU A 1 716 ? 18.359 28.547 28.484 1 94 716 LEU A C 1
ATOM 5575 O O . LEU A 1 716 ? 19.359 29.203 28.172 1 94 716 LEU A O 1
ATOM 5579 N N . GLU A 1 717 ? 18.328 27.359 28.969 1 92.12 717 GLU A N 1
ATOM 5580 C CA . GLU A 1 717 ? 19.547 26.547 28.969 1 92.12 717 GLU A CA 1
ATOM 5581 C C . GLU A 1 717 ? 19.531 25.531 27.844 1 92.12 717 GLU A C 1
ATOM 5583 O O . GLU A 1 717 ? 18.578 24.781 27.688 1 92.12 717 GLU A O 1
ATOM 5588 N N . PHE A 1 718 ? 20.641 25.453 27.031 1 90.88 718 PHE A N 1
ATOM 5589 C CA . PHE A 1 718 ? 20.609 24.578 25.859 1 90.88 718 PHE A CA 1
ATOM 5590 C C . PHE A 1 718 ? 21.25 23.234 26.172 1 90.88 718 PHE A C 1
ATOM 5592 O O . PHE A 1 718 ? 20.938 22.219 25.547 1 90.88 718 PHE A O 1
ATOM 5599 N N . ALA A 1 719 ? 22.141 23.203 27.141 1 86.06 719 ALA A N 1
ATOM 5600 C CA . ALA A 1 719 ? 22.734 21.938 27.547 1 86.06 719 ALA A CA 1
ATOM 5601 C C . ALA A 1 719 ? 21.703 21.047 28.234 1 86.06 719 ALA A C 1
ATOM 5603 O O . ALA A 1 719 ? 20.875 21.531 29.016 1 86.06 719 ALA A O 1
ATOM 5604 N N . TYR A 1 720 ? 21.688 19.766 27.922 1 84.75 720 TYR A N 1
ATOM 5605 C CA . TYR A 1 720 ? 20.734 18.906 28.594 1 84.75 720 TYR A CA 1
ATOM 5606 C C . TYR A 1 720 ? 21.406 17.641 29.125 1 84.75 720 TYR A C 1
ATOM 5608 O O . TYR A 1 720 ? 20.734 16.719 29.609 1 84.75 720 TYR A O 1
ATOM 5616 N N . LYS A 1 721 ? 22.688 17.516 28.922 1 80.12 721 LYS A N 1
ATOM 5617 C CA . LYS A 1 721 ? 23.484 16.5 29.578 1 80.12 721 LYS A CA 1
ATOM 5618 C C . LYS A 1 721 ? 24.688 17.109 30.281 1 80.12 721 LYS A C 1
ATOM 5620 O O . LYS A 1 721 ? 25.734 17.297 29.672 1 80.12 721 LYS A O 1
ATOM 5625 N N . PRO A 1 722 ? 24.672 17.453 31.5 1 81.38 722 PRO A N 1
ATOM 5626 C CA . PRO A 1 722 ? 23.547 17.156 32.406 1 81.38 722 PRO A CA 1
ATOM 5627 C C . PRO A 1 722 ? 22.375 18.125 32.219 1 81.38 722 PRO A C 1
ATOM 5629 O O . PRO A 1 722 ? 22.562 19.219 31.703 1 81.38 722 PRO A O 1
ATOM 5632 N N . LEU A 1 723 ? 21.281 17.75 32.812 1 84.94 723 LEU A N 1
ATOM 5633 C CA . LEU A 1 723 ? 20.094 18.609 32.719 1 84.94 723 LEU A CA 1
ATOM 5634 C C . LEU A 1 723 ? 20.156 19.719 33.781 1 84.94 723 LEU A C 1
ATOM 5636 O O . LEU A 1 723 ? 19.688 20.828 33.531 1 84.94 723 LEU A O 1
ATOM 5640 N N . GLU A 1 724 ? 20.672 19.312 34.906 1 85.25 724 GLU A N 1
ATOM 5641 C CA . GLU A 1 724 ? 20.891 20.312 35.969 1 85.25 724 GLU A CA 1
ATOM 5642 C C . GLU A 1 724 ? 22.266 20.938 35.844 1 85.25 724 GLU A C 1
ATOM 5644 O O . GLU A 1 724 ? 23.188 20.547 36.562 1 85.25 724 GLU A O 1
ATOM 5649 N N . THR A 1 725 ? 22.391 22 35.125 1 87.38 725 THR A N 1
ATOM 5650 C CA . THR A 1 725 ? 23.656 22.688 34.906 1 87.38 725 THR A CA 1
ATOM 5651 C C . THR A 1 725 ? 23.938 23.625 36.094 1 87.38 725 THR A C 1
ATOM 5653 O O . THR A 1 725 ? 23.047 23.953 36.875 1 87.38 725 THR A O 1
ATOM 5656 N N . PRO A 1 726 ? 25.141 24.109 36.156 1 86.88 726 PRO A N 1
ATOM 5657 C CA . PRO A 1 726 ? 25.469 25.062 37.188 1 86.88 726 PRO A CA 1
ATOM 5658 C C . PRO A 1 726 ? 24.625 26.344 37.125 1 86.88 726 PRO A C 1
ATOM 5660 O O . PRO A 1 726 ? 24.234 26.891 38.156 1 86.88 726 PRO A O 1
ATOM 5663 N N . LEU A 1 727 ? 24.375 26.75 35.969 1 89.38 727 LEU A N 1
ATOM 5664 C CA . LEU A 1 727 ? 23.562 27.953 35.781 1 89.38 727 LEU A CA 1
ATOM 5665 C C . LEU A 1 727 ? 22.156 27.734 36.312 1 89.38 727 LEU A C 1
ATOM 5667 O O . LEU A 1 727 ? 21.609 28.594 37.031 1 89.38 727 LEU A O 1
ATOM 5671 N N . LEU A 1 728 ? 21.578 26.625 36 1 89.56 728 LEU A N 1
ATOM 5672 C CA . LEU A 1 728 ? 20.219 26.359 36.438 1 89.56 728 LEU A CA 1
ATOM 5673 C C . LEU A 1 728 ? 20.172 26.219 37.969 1 89.56 728 LEU A C 1
ATOM 5675 O O . LEU A 1 728 ? 19.203 26.656 38.594 1 89.56 728 LEU A O 1
ATOM 5679 N N . ARG A 1 729 ? 21.188 25.625 38.5 1 89.12 729 ARG A N 1
ATOM 5680 C CA . ARG A 1 729 ? 21.281 25.531 39.938 1 89.12 729 ARG A CA 1
ATOM 5681 C C . ARG A 1 729 ? 21.359 26.906 40.594 1 89.12 729 ARG A C 1
ATOM 5683 O O . ARG A 1 729 ? 20.719 27.172 41.594 1 89.12 729 ARG A O 1
ATOM 5690 N N . GLN A 1 730 ? 22.172 27.688 39.969 1 92.06 730 GLN A N 1
ATOM 5691 C CA . GLN A 1 730 ? 22.328 29.047 40.469 1 92.06 730 GLN A CA 1
ATOM 5692 C C . GLN A 1 730 ? 21.016 29.797 40.406 1 92.06 730 GLN A C 1
ATOM 5694 O O . GLN A 1 730 ? 20.641 30.484 41.375 1 92.06 730 GLN A O 1
ATOM 5699 N N . MET A 1 731 ? 20.359 29.703 39.375 1 92.06 731 MET A N 1
ATOM 5700 C CA . MET A 1 731 ? 19.125 30.453 39.156 1 92.06 731 MET A CA 1
ATOM 5701 C C . MET A 1 731 ? 18.031 29.953 40.094 1 92.06 731 MET A C 1
ATOM 5703 O O . MET A 1 731 ? 17.203 30.75 40.562 1 92.06 731 MET A O 1
ATOM 5707 N N . ARG A 1 732 ? 18.031 28.672 40.375 1 90.44 732 ARG A N 1
ATOM 5708 C CA . ARG A 1 732 ? 17.078 28.156 41.344 1 90.44 732 ARG A CA 1
ATOM 5709 C C . ARG A 1 732 ? 17.312 28.719 42.719 1 90.44 732 ARG A C 1
ATOM 5711 O O . ARG A 1 732 ? 16.375 29.078 43.438 1 90.44 732 ARG A O 1
ATOM 5718 N N . ARG A 1 733 ? 18.562 28.75 43.031 1 91.38 733 ARG A N 1
ATOM 5719 C CA . ARG A 1 733 ? 18.922 29.344 44.312 1 91.38 733 ARG A CA 1
ATOM 5720 C C . ARG A 1 733 ? 18.547 30.812 44.375 1 91.38 733 ARG A C 1
ATOM 5722 O O . ARG A 1 733 ? 18 31.297 45.375 1 91.38 733 ARG A O 1
ATOM 5729 N N . PHE A 1 734 ? 18.875 31.422 43.344 1 92.38 734 PHE A N 1
ATOM 5730 C CA . PHE A 1 734 ? 18.594 32.844 43.281 1 92.38 734 PHE A CA 1
ATOM 5731 C C . PHE A 1 734 ? 17.094 33.125 43.375 1 92.38 734 PHE A C 1
ATOM 5733 O O . PHE A 1 734 ? 16.672 34.031 44.062 1 92.38 734 PHE A O 1
ATOM 5740 N N . ARG A 1 735 ? 16.344 32.344 42.688 1 89.88 735 ARG A N 1
ATOM 5741 C CA . ARG A 1 735 ? 14.891 32.469 42.719 1 89.88 735 ARG A CA 1
ATOM 5742 C C . ARG A 1 735 ? 14.367 32.25 44.125 1 89.88 735 ARG A C 1
ATOM 5744 O O . ARG A 1 735 ? 13.477 32.969 44.594 1 89.88 735 ARG A O 1
ATOM 5751 N N . SER A 1 736 ? 14.891 31.281 44.781 1 89.62 736 SER A N 1
ATOM 5752 C CA . SER A 1 736 ? 14.477 30.953 46.125 1 89.62 736 SER A CA 1
ATOM 5753 C C . SER A 1 736 ? 14.844 32.062 47.125 1 89.62 736 SER A C 1
ATOM 5755 O O . SER A 1 736 ? 14.086 32.375 48.031 1 89.62 736 SER A O 1
ATOM 5757 N N . GLU A 1 737 ? 15.859 32.688 46.906 1 91.69 737 GLU A N 1
ATOM 5758 C CA . GLU A 1 737 ? 16.375 33.719 47.812 1 91.69 737 GLU A CA 1
ATOM 5759 C C . GLU A 1 737 ? 15.695 35.062 47.594 1 91.69 737 GLU A C 1
ATOM 5761 O O . GLU A 1 737 ? 15.422 35.812 48.531 1 91.69 737 GLU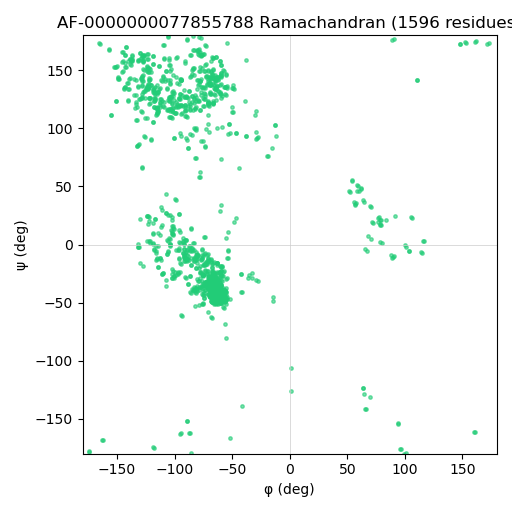 A O 1
ATOM 5766 N N . THR A 1 738 ? 15.438 35.406 46.406 1 90.25 738 THR A N 1
ATOM 5767 C CA . THR A 1 738 ? 14.961 36.75 46.062 1 90.25 738 THR A CA 1
ATOM 5768 C C . THR A 1 738 ? 13.453 36.75 45.844 1 90.25 738 THR A C 1
ATOM 5770 O O . THR A 1 738 ? 12.812 37.781 45.875 1 90.25 738 THR A O 1
ATOM 5773 N N . GLY A 1 739 ? 12.906 35.594 45.406 1 87.19 739 GLY A N 1
ATOM 5774 C CA . GLY A 1 739 ? 11.492 35.5 45.094 1 87.19 739 GLY A CA 1
ATOM 5775 C C . GLY A 1 739 ? 11.164 36.062 43.719 1 87.19 739 GLY A C 1
ATOM 5776 O O . GLY A 1 739 ? 9.992 36.125 43.344 1 87.19 739 GLY A O 1
ATOM 5777 N N . ARG A 1 740 ? 12.125 36.531 42.969 1 87.69 740 ARG A N 1
ATOM 5778 C CA . ARG A 1 740 ? 11.891 37.031 41.625 1 87.69 740 ARG A CA 1
ATOM 5779 C C . ARG A 1 740 ? 11.438 35.938 40.688 1 87.69 740 ARG A C 1
ATOM 5781 O O . ARG A 1 740 ? 11.938 34.812 40.75 1 87.69 740 ARG A O 1
ATOM 5788 N N . PRO A 1 741 ? 10.453 36.219 39.844 1 87.94 741 PRO A N 1
ATOM 5789 C CA . PRO A 1 741 ? 9.812 35.156 39.031 1 87.94 741 PRO A CA 1
ATOM 5790 C C . PRO A 1 741 ? 10.617 34.812 37.781 1 87.94 741 PRO A C 1
ATOM 5792 O O . PRO A 1 741 ? 10.18 35.094 36.656 1 87.94 741 PRO A O 1
ATOM 5795 N N . TRP A 1 742 ? 11.672 34.125 37.969 1 89.62 742 TRP A N 1
ATOM 5796 C CA . TRP A 1 742 ? 12.445 33.625 36.844 1 89.62 742 TRP A CA 1
ATOM 5797 C C . TRP A 1 742 ? 11.938 32.25 36.406 1 89.62 742 TRP A C 1
ATOM 5799 O O . TRP A 1 742 ? 11.727 31.359 37.25 1 89.62 742 TRP A O 1
ATOM 5809 N N . VAL A 1 743 ? 11.633 32.125 35.125 1 89.25 743 VAL A N 1
ATOM 5810 C CA . VAL A 1 743 ? 11.242 30.828 34.562 1 89.25 743 VAL A CA 1
ATOM 5811 C C . VAL A 1 743 ? 12.453 30.156 33.938 1 89.25 743 VAL A C 1
ATOM 5813 O O . VAL A 1 743 ? 13.141 30.75 33.094 1 89.25 743 VAL A O 1
ATOM 5816 N N . LEU A 1 744 ? 12.68 28.969 34.375 1 91.31 744 LEU A N 1
ATOM 5817 C CA . LEU A 1 744 ? 13.828 28.219 33.906 1 91.31 744 LEU A CA 1
ATOM 5818 C C . LEU A 1 744 ? 13.406 27.172 32.875 1 91.31 744 LEU A C 1
ATOM 5820 O O . LEU A 1 744 ? 12.539 26.344 33.156 1 91.31 744 LEU A O 1
ATOM 5824 N N . VAL A 1 745 ? 13.977 27.297 31.688 1 90.69 745 VAL A N 1
ATOM 5825 C CA . VAL A 1 745 ? 13.727 26.344 30.609 1 90.69 745 VAL A CA 1
ATOM 5826 C C . VAL A 1 745 ? 14.977 25.5 30.359 1 90.69 745 VAL A C 1
ATOM 5828 O O . VAL A 1 745 ? 16.031 26.031 30.031 1 90.69 745 VAL A O 1
ATOM 5831 N N . ASP A 1 746 ? 14.828 24.25 30.547 1 88.38 746 ASP A N 1
ATOM 5832 C CA . ASP A 1 746 ? 16 23.406 30.391 1 88.38 746 ASP A CA 1
ATOM 5833 C C . ASP A 1 746 ? 16.203 23 28.922 1 88.38 746 ASP A C 1
ATOM 5835 O O . ASP A 1 746 ? 15.398 23.359 28.062 1 88.38 746 ASP A O 1
ATOM 5839 N N . GLY A 1 747 ? 17.188 22.25 28.656 1 89.38 747 GLY A N 1
ATOM 5840 C CA . GLY A 1 747 ? 17.625 21.984 27.312 1 89.38 747 GLY A CA 1
ATOM 5841 C C . GLY A 1 747 ? 16.734 21.016 26.562 1 89.38 747 GLY A C 1
ATOM 5842 O O . GLY A 1 747 ? 16.703 21 25.328 1 89.38 747 GLY A O 1
ATOM 5843 N N . LEU A 1 748 ? 16.031 20.156 27.25 1 90.62 748 LEU A N 1
ATOM 5844 C CA . LEU A 1 748 ? 15.188 19.141 26.609 1 90.62 748 LEU A CA 1
ATOM 5845 C C . LEU A 1 748 ? 14.016 19.812 25.875 1 90.62 748 LEU A C 1
ATOM 5847 O O . LEU A 1 748 ? 13.586 19.328 24.828 1 90.62 748 LEU A O 1
ATOM 5851 N N . ASP A 1 749 ? 13.547 20.891 26.391 1 89.5 749 ASP A N 1
ATOM 5852 C CA . ASP A 1 749 ? 12.453 21.609 25.75 1 89.5 749 ASP A CA 1
ATOM 5853 C C . ASP A 1 749 ? 12.875 22.156 24.375 1 89.5 749 ASP A C 1
ATOM 5855 O O . ASP A 1 749 ? 12.141 22.031 23.406 1 89.5 749 ASP A O 1
ATOM 5859 N N . ASN A 1 750 ? 14 22.719 24.422 1 90.38 750 ASN A N 1
ATOM 5860 C CA . ASN A 1 750 ? 14.484 23.281 23.172 1 90.38 750 ASN A CA 1
ATOM 5861 C C . ASN A 1 750 ? 14.781 22.203 22.141 1 90.38 750 ASN A C 1
ATOM 5863 O O . ASN A 1 750 ? 14.555 22.406 20.938 1 90.38 750 ASN A O 1
ATOM 5867 N N . VAL A 1 751 ? 15.359 21.109 22.609 1 92.81 751 VAL A N 1
ATOM 5868 C CA . VAL A 1 751 ? 15.664 20 21.719 1 92.81 751 VAL A CA 1
ATOM 5869 C C . VAL A 1 751 ? 14.391 19.516 21.031 1 92.81 751 VAL A C 1
ATOM 5871 O O . VAL A 1 751 ? 14.375 19.297 19.828 1 92.81 751 VAL A O 1
ATOM 5874 N N . CYS A 1 752 ? 13.359 19.391 21.781 1 93.94 752 CYS A N 1
ATOM 5875 C CA . CYS A 1 752 ? 12.094 18.906 21.25 1 93.94 752 CYS A CA 1
ATOM 5876 C C . CYS A 1 752 ? 11.5 19.906 20.266 1 93.94 752 CYS A C 1
ATOM 5878 O O . CYS A 1 752 ? 11.102 19.547 19.156 1 93.94 752 CYS A O 1
ATOM 5880 N N . GLU A 1 753 ? 11.484 21.172 20.609 1 92.38 753 GLU A N 1
ATOM 5881 C CA . GLU A 1 753 ? 10.852 22.203 19.781 1 92.38 753 GLU A CA 1
ATOM 5882 C C . GLU A 1 753 ? 11.562 22.344 18.438 1 92.38 753 GLU A C 1
ATOM 5884 O O . GLU A 1 753 ? 10.914 22.5 17.406 1 92.38 753 GLU A O 1
ATOM 5889 N N . GLN A 1 754 ? 12.836 22.375 18.484 1 94.56 754 GLN A N 1
ATOM 5890 C CA . GLN A 1 754 ? 13.57 22.469 17.219 1 94.56 754 GLN A CA 1
ATOM 5891 C C . GLN A 1 754 ? 13.391 21.219 16.375 1 94.56 754 GLN A C 1
ATOM 5893 O O . GLN A 1 754 ? 13.305 21.312 15.141 1 94.56 754 GLN A O 1
ATOM 5898 N N . ALA A 1 755 ? 13.391 20.016 17.031 1 96.56 755 ALA A N 1
ATOM 5899 C CA . ALA A 1 755 ? 13.219 18.766 16.312 1 96.56 755 ALA A CA 1
ATOM 5900 C C . ALA A 1 755 ? 11.859 18.703 15.617 1 96.56 755 ALA A C 1
ATOM 5902 O O . ALA A 1 755 ? 11.734 18.156 14.523 1 96.56 755 ALA A O 1
ATOM 5903 N N . ILE A 1 756 ? 10.844 19.234 16.25 1 94 756 ILE A N 1
ATOM 5904 C CA . ILE A 1 756 ? 9.492 19.266 15.711 1 94 756 ILE A CA 1
ATOM 5905 C C . ILE A 1 756 ? 9.469 20.094 14.422 1 94 756 ILE A C 1
ATOM 5907 O O . ILE A 1 756 ? 8.938 19.656 13.406 1 94 756 ILE A O 1
ATOM 5911 N N . ALA A 1 757 ? 10.047 21.234 14.477 1 93.75 757 ALA A N 1
ATOM 5912 C CA . ALA A 1 757 ? 10.133 22.078 13.289 1 93.75 757 ALA A CA 1
ATOM 5913 C C . ALA A 1 757 ? 10.945 21.406 12.188 1 93.75 757 ALA A C 1
ATOM 5915 O O . ALA A 1 757 ? 10.609 21.516 11.008 1 93.75 757 ALA A O 1
ATOM 5916 N N . GLN A 1 758 ? 12 20.781 12.578 1 96.44 758 GLN A N 1
ATOM 5917 C CA . GLN A 1 758 ? 12.867 20.109 11.617 1 96.44 758 GLN A CA 1
ATOM 5918 C C . GLN A 1 758 ? 12.148 18.938 10.938 1 96.44 758 GLN A C 1
ATOM 5920 O O . GLN A 1 758 ? 12.32 18.719 9.742 1 96.44 758 GLN A O 1
ATOM 5925 N N . PHE A 1 759 ? 11.391 18.188 11.703 1 96.44 759 PHE A N 1
ATOM 5926 C CA . PHE A 1 759 ? 10.602 17.094 11.148 1 96.44 759 PHE A CA 1
ATOM 5927 C C . PHE A 1 759 ? 9.672 17.609 10.047 1 96.44 759 PHE A C 1
ATOM 5929 O O . PHE A 1 759 ? 9.578 17 8.977 1 96.44 759 PHE A O 1
ATOM 5936 N N . GLU A 1 760 ? 9.016 18.656 10.367 1 93.38 760 GLU A N 1
ATOM 5937 C CA . GLU A 1 760 ? 8.07 19.219 9.414 1 93.38 760 GLU A CA 1
ATOM 5938 C C . GLU A 1 760 ? 8.781 19.703 8.148 1 93.38 760 GLU A C 1
ATOM 5940 O O . GLU A 1 760 ? 8.258 19.562 7.043 1 93.38 760 GLU A O 1
ATOM 5945 N N . LEU A 1 761 ? 9.938 20.25 8.336 1 93.56 761 LEU A N 1
ATOM 5946 C CA . LEU A 1 761 ? 10.742 20.703 7.199 1 93.56 761 LEU A CA 1
ATOM 5947 C C . LEU A 1 761 ? 11.156 19.531 6.324 1 93.56 761 LEU A C 1
ATOM 5949 O O . LEU A 1 761 ? 11.086 19.609 5.098 1 93.56 761 LEU A O 1
ATOM 5953 N N . LEU A 1 762 ? 11.57 18.469 6.93 1 95.56 762 LEU A N 1
ATOM 5954 C CA . LEU A 1 762 ? 12.156 17.328 6.238 1 95.56 762 LEU A CA 1
ATOM 5955 C C . LEU A 1 762 ? 11.078 16.516 5.527 1 95.56 762 LEU A C 1
ATOM 5957 O O . LEU A 1 762 ? 11.32 15.953 4.457 1 95.56 762 LEU A O 1
ATOM 5961 N N . THR A 1 763 ? 9.867 16.438 6.074 1 94.5 763 THR A N 1
ATOM 5962 C CA . THR A 1 763 ? 8.883 15.484 5.578 1 94.5 763 THR A CA 1
ATOM 5963 C C . THR A 1 763 ? 7.73 16.203 4.883 1 94.5 763 THR A C 1
ATOM 5965 O O . THR A 1 763 ? 7 15.594 4.098 1 94.5 763 THR A O 1
ATOM 5968 N N . GLY A 1 764 ? 7.484 17.5 5.277 1 91.88 764 GLY A N 1
ATOM 5969 C CA . GLY A 1 764 ? 6.352 18.234 4.734 1 91.88 764 GLY A CA 1
ATOM 5970 C C . GLY A 1 764 ? 5.031 17.859 5.383 1 91.88 764 GLY A C 1
ATOM 5971 O O . GLY A 1 764 ? 3.965 18.188 4.859 1 91.88 764 GLY A O 1
ATOM 5972 N N . ARG A 1 765 ? 5.098 17.219 6.516 1 92.06 765 ARG A N 1
ATOM 5973 C CA . ARG A 1 765 ? 3.898 16.844 7.258 1 92.06 765 ARG A CA 1
ATOM 5974 C C . ARG A 1 765 ? 3.938 17.406 8.68 1 92.06 765 ARG A C 1
ATOM 5976 O O . ARG A 1 765 ? 5.016 17.656 9.227 1 92.06 765 ARG A O 1
ATOM 5983 N N . LYS A 1 766 ? 2.789 17.594 9.172 1 91.31 766 LYS A N 1
ATOM 5984 C CA . LYS A 1 766 ? 2.709 18.109 10.539 1 91.31 766 LYS A CA 1
ATOM 5985 C C . LYS A 1 766 ? 3.273 17.094 11.531 1 91.31 766 LYS A C 1
ATOM 5987 O O . LYS A 1 766 ? 2.957 15.898 11.461 1 91.31 766 LYS A O 1
ATOM 5992 N N . ALA A 1 767 ? 4.102 17.578 12.453 1 93.19 767 ALA A N 1
ATOM 5993 C CA . ALA A 1 767 ? 4.777 16.703 13.414 1 93.19 767 ALA A CA 1
ATOM 5994 C C . ALA A 1 767 ? 3.84 16.312 14.547 1 93.19 767 ALA A C 1
ATOM 5996 O O . ALA A 1 767 ? 3.041 17.125 15.023 1 93.19 767 ALA A O 1
ATOM 5997 N N . PRO A 1 768 ? 3.881 15.078 14.938 1 93.06 768 PRO A N 1
ATOM 5998 C CA . PRO A 1 768 ? 3.215 14.703 16.188 1 93.06 768 PRO A CA 1
ATOM 5999 C C . PRO A 1 768 ? 3.973 15.18 17.422 1 93.06 768 PRO A C 1
ATOM 6001 O O . PRO A 1 768 ? 4.707 14.406 18.047 1 93.06 768 PRO A O 1
ATOM 6004 N N . ARG A 1 769 ? 3.748 16.375 17.797 1 91.5 769 ARG A N 1
ATOM 6005 C CA . ARG A 1 769 ? 4.508 17.078 18.812 1 91.5 769 ARG A CA 1
ATOM 6006 C C . ARG A 1 769 ? 4.527 16.312 20.125 1 91.5 769 ARG A C 1
ATOM 6008 O O . ARG A 1 769 ? 5.59 16.109 20.719 1 91.5 769 ARG A O 1
ATOM 6015 N N . ARG A 1 770 ? 3.422 15.898 20.594 1 89.56 770 ARG A N 1
ATOM 6016 C CA . ARG A 1 770 ? 3.314 15.211 21.875 1 89.56 770 ARG A CA 1
ATOM 6017 C C . ARG A 1 770 ? 4.082 13.898 21.859 1 89.56 770 ARG A C 1
ATOM 6019 O O . ARG A 1 770 ? 4.77 13.555 22.828 1 89.56 770 ARG A O 1
ATOM 6026 N N . LEU A 1 771 ? 3.902 13.188 20.766 1 93.19 771 LEU A N 1
ATOM 6027 C CA . LEU A 1 771 ? 4.59 11.906 20.641 1 93.19 771 LEU A CA 1
ATOM 6028 C C . LEU A 1 771 ? 6.102 12.102 20.625 1 93.19 771 LEU A C 1
ATOM 6030 O O . LEU A 1 771 ? 6.832 11.375 21.312 1 93.19 771 LEU A O 1
ATOM 6034 N N . MET A 1 772 ? 6.578 13.031 19.844 1 95.56 772 MET A N 1
ATOM 6035 C CA . MET A 1 772 ? 8.016 13.281 19.75 1 95.56 772 MET A CA 1
ATOM 6036 C C . MET A 1 772 ? 8.578 13.703 21.109 1 95.56 772 MET A C 1
ATOM 6038 O O . MET A 1 772 ? 9.648 13.227 21.5 1 95.56 772 MET A O 1
ATOM 6042 N N . THR A 1 773 ? 7.883 14.562 21.812 1 94.19 773 THR A N 1
ATOM 6043 C CA . THR A 1 773 ? 8.312 14.992 23.125 1 94.19 773 THR A CA 1
ATOM 6044 C C . THR A 1 773 ? 8.328 13.82 24.109 1 94.19 773 THR A C 1
ATOM 6046 O O . THR A 1 773 ? 9.273 13.656 24.875 1 94.19 773 THR A O 1
ATOM 6049 N N . ALA A 1 774 ? 7.305 13.031 24.062 1 94.19 774 ALA A N 1
ATOM 6050 C CA . ALA A 1 774 ? 7.223 11.859 24.938 1 94.19 774 ALA A CA 1
ATOM 6051 C C . ALA A 1 774 ? 8.406 10.922 24.703 1 94.19 774 ALA A C 1
ATOM 6053 O O . ALA A 1 774 ? 8.984 10.398 25.656 1 94.19 774 ALA A O 1
ATOM 6054 N N . GLU A 1 775 ? 8.672 10.719 23.469 1 95.62 775 GLU A N 1
ATOM 6055 C CA . GLU A 1 775 ? 9.773 9.82 23.125 1 95.62 775 GLU A CA 1
ATOM 6056 C C . GLU A 1 775 ? 11.117 10.383 23.578 1 95.62 775 GLU A C 1
ATOM 6058 O O . GLU A 1 775 ? 12 9.641 24 1 95.62 775 GLU A O 1
ATOM 6063 N N . ALA A 1 776 ? 11.312 11.672 23.422 1 94.94 776 ALA A N 1
ATOM 6064 C CA . ALA A 1 776 ? 12.523 12.312 23.906 1 94.94 776 ALA A CA 1
ATOM 6065 C C . ALA A 1 776 ? 12.68 12.125 25.422 1 94.94 776 ALA A C 1
ATOM 6067 O O . ALA A 1 776 ? 13.758 11.781 25.906 1 94.94 776 ALA A O 1
ATOM 6068 N N . LEU A 1 777 ? 11.617 12.344 26.141 1 94 777 LEU A N 1
ATOM 6069 C CA . LEU A 1 777 ? 11.641 12.234 27.594 1 94 777 LEU A CA 1
ATOM 6070 C C . LEU A 1 777 ? 11.875 10.789 28.031 1 94 777 LEU A C 1
ATOM 6072 O O . LEU A 1 777 ? 12.625 10.539 28.969 1 94 777 LEU A O 1
ATOM 6076 N N . ARG A 1 778 ? 11.297 9.883 27.344 1 94.38 778 ARG A N 1
ATOM 6077 C CA . ARG A 1 778 ? 11.406 8.469 27.688 1 94.38 778 ARG A CA 1
ATOM 6078 C C . ARG A 1 778 ? 12.82 7.953 27.438 1 94.38 778 ARG A C 1
ATOM 6080 O O . ARG A 1 778 ? 13.305 7.082 28.172 1 94.38 778 ARG A O 1
ATOM 6087 N N . ASN A 1 779 ? 13.438 8.43 26.469 1 93.94 779 ASN A N 1
ATOM 6088 C CA . ASN A 1 779 ? 14.742 7.902 26.078 1 93.94 779 ASN A CA 1
ATOM 6089 C C . ASN A 1 779 ? 15.875 8.727 26.672 1 93.94 779 ASN A C 1
ATOM 6091 O O . ASN A 1 779 ? 17.047 8.391 26.516 1 93.94 779 ASN A O 1
ATOM 6095 N N . TYR A 1 780 ? 15.594 9.805 27.375 1 93.38 780 TYR A N 1
ATOM 6096 C CA . TYR A 1 780 ? 16.609 10.594 28.047 1 93.38 780 TYR A CA 1
ATOM 6097 C C . TYR A 1 780 ? 17.109 9.883 29.297 1 93.38 780 TYR A C 1
ATOM 6099 O O . TYR A 1 780 ? 16.312 9.398 30.109 1 93.38 780 TYR A O 1
ATOM 6107 N N . VAL A 1 781 ? 18.406 9.781 29.422 1 89.75 781 VAL A N 1
ATOM 6108 C CA . VAL A 1 781 ? 19.031 9.211 30.609 1 89.75 781 VAL A CA 1
ATOM 6109 C C . VAL A 1 781 ? 19.922 10.25 31.281 1 89.75 781 VAL A C 1
ATOM 6111 O O . VAL A 1 781 ? 20.984 10.586 30.766 1 89.75 781 VAL A O 1
ATOM 6114 N N . GLY A 1 782 ? 19.422 10.75 32.375 1 82.5 782 GLY A N 1
ATOM 6115 C CA . GLY A 1 782 ? 20.188 11.75 33.094 1 82.5 782 GLY A CA 1
ATOM 6116 C C . GLY A 1 782 ? 21.016 11.156 34.219 1 82.5 782 GLY A C 1
ATOM 6117 O O . GLY A 1 782 ? 21.344 9.969 34.188 1 82.5 782 GLY A O 1
ATOM 6118 N N . GLU A 1 783 ? 21.422 12.078 35.094 1 78.81 783 GLU A N 1
ATOM 6119 C CA . GLU A 1 783 ? 22.266 11.68 36.219 1 78.81 783 GLU A CA 1
ATOM 6120 C C . GLU A 1 783 ? 21.531 10.727 37.156 1 78.81 783 GLU A C 1
ATOM 6122 O O . GLU A 1 783 ? 22.141 9.828 37.75 1 78.81 783 GLU A O 1
ATOM 6127 N N . ASN A 1 784 ? 20.219 10.867 37.25 1 80.19 784 ASN A N 1
ATOM 6128 C CA . ASN A 1 784 ? 19.422 10.031 38.125 1 80.19 784 ASN A CA 1
ATOM 6129 C C . ASN A 1 784 ? 18.688 8.93 37.375 1 80.19 784 ASN A C 1
ATOM 6131 O O . ASN A 1 784 ? 17.719 8.352 37.875 1 80.19 784 ASN A O 1
ATOM 6135 N N . GLY A 1 785 ? 19.156 8.719 36.156 1 85.69 785 GLY A N 1
ATOM 6136 C CA . GLY A 1 785 ? 18.531 7.668 35.344 1 85.69 785 GLY A CA 1
ATOM 6137 C C . GLY A 1 785 ? 17.438 8.18 34.438 1 85.69 785 GLY A C 1
ATOM 6138 O O . GLY A 1 785 ? 17.453 9.352 34.031 1 85.69 785 GLY A O 1
ATOM 6139 N N . GLN A 1 786 ? 16.531 7.242 34.125 1 88.81 786 GLN A N 1
ATOM 6140 C CA . GLN A 1 786 ? 15.438 7.598 33.219 1 88.81 786 GLN A CA 1
ATOM 6141 C C . GLN A 1 786 ? 14.289 8.258 34 1 88.81 786 GLN A C 1
ATOM 6143 O O . GLN A 1 786 ? 14.133 8.031 35.188 1 88.81 786 GLN A O 1
ATOM 6148 N N . PHE A 1 787 ? 13.586 9.094 33.312 1 89.44 787 PHE A N 1
ATOM 6149 C CA . PHE A 1 787 ? 12.422 9.719 33.938 1 89.44 787 PHE A CA 1
ATOM 6150 C C . PHE A 1 787 ? 11.344 8.68 34.219 1 89.44 787 PHE A C 1
ATOM 6152 O O . PHE A 1 787 ? 11.148 7.742 33.438 1 89.44 787 PHE A O 1
ATOM 6159 N N . ASP A 1 788 ? 10.664 8.805 35.281 1 89 788 ASP A N 1
ATOM 6160 C CA . ASP A 1 788 ? 9.508 7.953 35.562 1 89 788 ASP A CA 1
ATOM 6161 C C . ASP A 1 788 ? 8.281 8.445 34.781 1 89 788 ASP A C 1
ATOM 6163 O O . ASP A 1 788 ? 8.266 9.578 34.281 1 89 788 ASP A O 1
ATOM 6167 N N . GLU A 1 789 ? 7.32 7.676 34.656 1 89.56 789 GLU A N 1
ATOM 6168 C CA . GLU A 1 789 ? 6.145 7.961 33.844 1 89.56 789 GLU A CA 1
ATOM 6169 C C . GLU A 1 789 ? 5.383 9.172 34.375 1 89.56 789 GLU A C 1
ATOM 6171 O O . GLU A 1 789 ? 4.793 9.93 33.594 1 89.56 789 GLU A O 1
ATOM 6176 N N . LYS A 1 790 ? 5.363 9.344 35.625 1 87.75 790 LYS A N 1
ATOM 6177 C CA . LYS A 1 790 ? 4.676 10.484 36.219 1 87.75 790 LYS A CA 1
ATOM 6178 C C . LYS A 1 790 ? 5.336 11.797 35.812 1 87.75 790 LYS A C 1
ATOM 6180 O O . LYS A 1 790 ? 4.652 12.773 35.5 1 87.75 790 LYS A O 1
ATOM 6185 N N . THR A 1 791 ? 6.629 11.828 35.875 1 86.88 791 THR A N 1
ATOM 6186 C CA . THR A 1 791 ? 7.383 13.008 35.469 1 86.88 791 THR A CA 1
ATOM 6187 C C . THR A 1 791 ? 7.176 13.305 34 1 86.88 791 THR A C 1
ATOM 6189 O O . THR A 1 791 ? 7.035 14.461 33.594 1 86.88 791 THR A O 1
ATOM 6192 N N . ILE A 1 792 ? 7.172 12.281 33.25 1 89.69 792 ILE A N 1
ATOM 6193 C CA . ILE A 1 792 ? 6.984 12.43 31.812 1 89.69 792 ILE A CA 1
ATOM 6194 C C . ILE A 1 792 ? 5.605 13.031 31.531 1 89.69 792 ILE A C 1
ATOM 6196 O O . ILE A 1 792 ? 5.48 13.969 30.75 1 89.69 792 ILE A O 1
ATOM 6200 N N . GLN A 1 793 ? 4.621 12.555 32.188 1 87.31 793 GLN A N 1
ATOM 6201 C CA . GLN A 1 793 ? 3.26 13.031 31.969 1 87.31 793 GLN A CA 1
ATOM 6202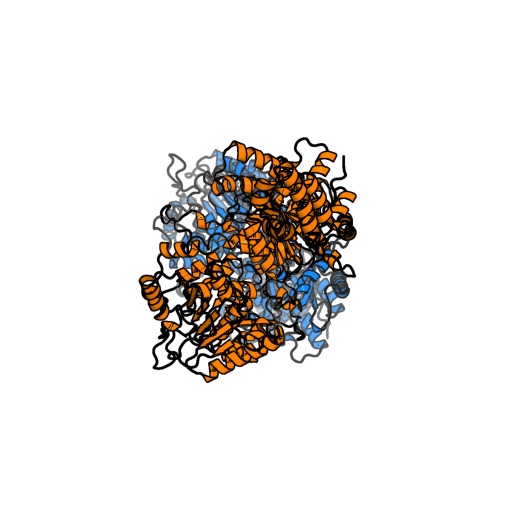 C C . GLN A 1 793 ? 3.117 14.492 32.375 1 87.31 793 GLN A C 1
ATOM 6204 O O . GLN A 1 793 ? 2.43 15.266 31.719 1 87.31 793 GLN A O 1
ATOM 6209 N N . ALA A 1 794 ? 3.727 14.867 33.406 1 83.44 794 ALA A N 1
ATOM 6210 C CA . ALA A 1 794 ? 3.682 16.25 33.875 1 83.44 794 ALA A CA 1
ATOM 6211 C C . ALA A 1 794 ? 4.27 17.203 32.844 1 83.44 794 ALA A C 1
ATOM 6213 O O . ALA A 1 794 ? 3.744 18.297 32.656 1 83.44 794 ALA A O 1
ATOM 6214 N N . ARG A 1 795 ? 5.289 16.781 32.281 1 83.81 795 ARG A N 1
ATOM 6215 C CA . ARG A 1 795 ? 5.938 17.609 31.25 1 83.81 795 ARG A CA 1
ATOM 6216 C C . ARG A 1 795 ? 5.121 17.641 29.969 1 83.81 795 ARG A C 1
ATOM 6218 O O . ARG A 1 795 ? 5.094 18.656 29.266 1 83.81 795 ARG A O 1
ATOM 6225 N N . LEU A 1 796 ? 4.523 16.531 29.688 1 83.5 796 LEU A N 1
ATOM 6226 C CA . LEU A 1 796 ? 3.721 16.438 28.484 1 83.5 796 LEU A CA 1
ATOM 6227 C C . LEU A 1 796 ? 2.467 17.297 28.594 1 83.5 796 LEU A C 1
ATOM 6229 O O . LEU A 1 796 ? 1.967 17.797 27.578 1 83.5 796 LEU A O 1
ATOM 6233 N N . ASP A 1 797 ? 1.932 17.391 29.719 1 76 797 ASP A N 1
ATOM 6234 C CA . ASP A 1 797 ? 0.717 18.172 29.938 1 76 797 ASP A CA 1
ATOM 6235 C C . ASP A 1 797 ? 0.938 19.641 29.578 1 76 797 ASP A C 1
ATOM 6237 O O . ASP A 1 797 ? -0.016 20.375 29.281 1 76 797 ASP A O 1
ATOM 6241 N N . SER A 1 798 ? 2.232 19.984 29.531 1 65.69 798 SER A N 1
ATOM 6242 C CA . SER A 1 798 ? 2.559 21.359 29.172 1 65.69 798 SER A CA 1
ATOM 6243 C C . SER A 1 798 ? 2.715 21.516 27.672 1 65.69 798 SER A C 1
ATOM 6245 O O . SER A 1 798 ? 2.754 22.641 27.156 1 65.69 798 SER A O 1
ATOM 6247 N N . VAL A 1 799 ? 2.777 20.25 27.031 1 66.56 799 VAL A N 1
ATOM 6248 C CA . VAL A 1 799 ? 3.002 20.281 25.594 1 66.56 799 VAL A CA 1
ATOM 6249 C C . VAL A 1 799 ? 1.668 20.422 24.859 1 66.56 799 VAL A C 1
ATOM 6251 O O . VAL A 1 799 ? 0.72 19.672 25.141 1 66.56 799 VAL A O 1
ATOM 6254 N N . ARG A 1 800 ? 1.403 21.438 24.156 1 60.97 800 ARG A N 1
ATOM 6255 C CA . ARG A 1 800 ? 0.171 21.672 23.406 1 60.97 800 ARG A CA 1
ATOM 6256 C C . ARG A 1 800 ? 0.352 21.344 21.938 1 60.97 800 ARG A C 1
ATOM 6258 O O . ARG A 1 800 ? 1.452 21.469 21.391 1 60.97 800 ARG A O 1
ATOM 6265 N N . MET B 1 1 ? 22.516 -26.5 -49.594 1 22.98 1 MET B N 1
ATOM 6266 C CA . MET B 1 1 ? 22.266 -26.047 -48.219 1 22.98 1 MET B CA 1
ATOM 6267 C C . MET B 1 1 ? 20.781 -26.109 -47.875 1 22.98 1 MET B C 1
ATOM 6269 O O . MET B 1 1 ? 19.984 -25.297 -48.375 1 22.98 1 MET B O 1
ATOM 6273 N N . SER B 1 2 ? 20.219 -27.312 -47.812 1 29.66 2 SER B N 1
ATOM 6274 C CA . SER B 1 2 ? 18.812 -27.641 -47.719 1 29.66 2 SER B CA 1
ATOM 6275 C C . SER B 1 2 ? 18.125 -26.844 -46.594 1 29.66 2 SER B C 1
ATOM 6277 O O . SER B 1 2 ? 18.75 -26.547 -45.594 1 29.66 2 SER B O 1
ATOM 6279 N N . SER B 1 3 ? 17.297 -26.047 -46.969 1 36.19 3 SER B N 1
ATOM 6280 C CA . SER B 1 3 ? 16.5 -25.188 -46.094 1 36.19 3 SER B CA 1
ATOM 6281 C C . SER B 1 3 ? 16.094 -25.938 -44.812 1 36.19 3 SER B C 1
ATOM 6283 O O . SER B 1 3 ? 15.602 -27.062 -44.875 1 36.19 3 SER B O 1
ATOM 6285 N N . PRO B 1 4 ? 16.859 -25.828 -43.75 1 43.84 4 PRO B N 1
ATOM 6286 C CA . PRO B 1 4 ? 16.422 -26.5 -42.531 1 43.84 4 PRO B CA 1
ATOM 6287 C C . PRO B 1 4 ? 14.914 -26.656 -42.438 1 43.84 4 PRO B C 1
ATOM 6289 O O . PRO B 1 4 ? 14.172 -25.703 -42.719 1 43.84 4 PRO B O 1
ATOM 6292 N N . LEU B 1 5 ? 14.391 -27.734 -42.875 1 46.5 5 LEU B N 1
ATOM 6293 C CA . LEU B 1 5 ? 12.992 -28.125 -42.844 1 46.5 5 LEU B CA 1
ATOM 6294 C C . LEU B 1 5 ? 12.289 -27.516 -41.625 1 46.5 5 LEU B C 1
ATOM 6296 O O . LEU B 1 5 ? 12.828 -27.516 -40.5 1 46.5 5 LEU B O 1
ATOM 6300 N N . ARG B 1 6 ? 11.344 -26.547 -41.875 1 56.56 6 ARG B N 1
ATOM 6301 C CA . ARG B 1 6 ? 10.469 -25.734 -41.031 1 56.56 6 ARG B CA 1
ATOM 6302 C C . ARG B 1 6 ? 9.68 -26.609 -40.062 1 56.56 6 ARG B C 1
ATOM 6304 O O . ARG B 1 6 ? 8.961 -27.516 -40.469 1 56.56 6 ARG B O 1
ATOM 6311 N N . SER B 1 7 ? 10.141 -26.781 -38.812 1 69.69 7 SER B N 1
ATOM 6312 C CA . SER B 1 7 ? 9.484 -27.562 -37.75 1 69.69 7 SER B CA 1
ATOM 6313 C C . SER B 1 7 ? 8.039 -27.109 -37.562 1 69.69 7 SER B C 1
ATOM 6315 O O . SER B 1 7 ? 7.766 -25.906 -37.5 1 69.69 7 SER B O 1
ATOM 6317 N N . ASN B 1 8 ? 7.02 -27.875 -38.062 1 81.56 8 ASN B N 1
ATOM 6318 C CA . ASN B 1 8 ? 5.602 -27.625 -37.844 1 81.56 8 ASN B CA 1
ATOM 6319 C C . ASN B 1 8 ? 5.156 -28.203 -36.5 1 81.56 8 ASN B C 1
ATOM 6321 O O . ASN B 1 8 ? 5.469 -29.344 -36.156 1 81.56 8 ASN B O 1
ATOM 6325 N N . ARG B 1 9 ? 4.57 -27.391 -35.656 1 90.38 9 ARG B N 1
ATOM 6326 C CA . ARG B 1 9 ? 4.168 -27.844 -34.344 1 90.38 9 ARG B CA 1
ATOM 6327 C C . ARG B 1 9 ? 2.658 -27.719 -34.156 1 90.38 9 ARG B C 1
ATOM 6329 O O . ARG B 1 9 ? 2.141 -27.953 -33.062 1 90.38 9 ARG B O 1
ATOM 6336 N N . LYS B 1 10 ? 2.023 -27.25 -35.219 1 86.56 10 LYS B N 1
ATOM 6337 C CA . LYS B 1 10 ? 0.568 -27.375 -35.25 1 86.56 10 LYS B CA 1
ATOM 6338 C C . LYS B 1 10 ? 0.142 -28.766 -35.688 1 86.56 10 LYS B C 1
ATOM 6340 O O . LYS B 1 10 ? 0.096 -29.047 -36.906 1 86.56 10 LYS B O 1
ATOM 6345 N N . ILE B 1 11 ? -0.191 -29.562 -34.812 1 87.31 11 ILE B N 1
ATOM 6346 C CA . ILE B 1 11 ? -0.365 -30.984 -35.094 1 87.31 11 ILE B CA 1
ATOM 6347 C C . ILE B 1 11 ? -1.785 -31.406 -34.75 1 87.31 11 ILE B C 1
ATOM 6349 O O . ILE B 1 11 ? -2.434 -30.781 -33.906 1 87.31 11 ILE B O 1
ATOM 6353 N N . ASP B 1 12 ? -2.174 -32.344 -35.438 1 88.75 12 ASP B N 1
ATOM 6354 C CA . ASP B 1 12 ? -3.453 -32.969 -35.125 1 88.75 12 ASP B CA 1
ATOM 6355 C C . ASP B 1 12 ? -3.412 -33.625 -33.75 1 88.75 12 ASP B C 1
ATOM 6357 O O . ASP B 1 12 ? -2.434 -34.281 -33.406 1 88.75 12 ASP B O 1
ATOM 6361 N N . PRO B 1 13 ? -4.379 -33.438 -32.969 1 88.5 13 PRO B N 1
ATOM 6362 C CA . PRO B 1 13 ? -4.398 -34 -31.609 1 88.5 13 PRO B CA 1
ATOM 6363 C C . PRO B 1 13 ? -4.312 -35.531 -31.594 1 88.5 13 PRO B C 1
ATOM 6365 O O . PRO B 1 13 ? -3.867 -36.125 -30.609 1 88.5 13 PRO B O 1
ATOM 6368 N N . ASP B 1 14 ? -4.684 -36.156 -32.656 1 91 14 ASP B N 1
ATOM 6369 C CA . ASP B 1 14 ? -4.676 -37.625 -32.719 1 91 14 ASP B CA 1
ATOM 6370 C C . ASP B 1 14 ? -3.387 -38.125 -33.344 1 91 14 ASP B C 1
ATOM 6372 O O . ASP B 1 14 ? -3.184 -39.344 -33.438 1 91 14 ASP B O 1
ATOM 6376 N N . ALA B 1 15 ? -2.531 -37.25 -33.688 1 94.31 15 ALA B N 1
ATOM 6377 C CA . ALA B 1 15 ? -1.28 -37.656 -34.344 1 94.31 15 ALA B CA 1
ATOM 6378 C C . ALA B 1 15 ? -0.429 -38.5 -33.375 1 94.31 15 ALA B C 1
ATOM 6380 O O . ALA B 1 15 ? -0.384 -38.219 -32.188 1 94.31 15 ALA B O 1
ATOM 6381 N N . SER B 1 16 ? 0.214 -39.5 -33.906 1 96.44 16 SER B N 1
ATOM 6382 C CA . SER B 1 16 ? 1.103 -40.344 -33.094 1 96.44 16 SER B CA 1
ATOM 6383 C C . SER B 1 16 ? 2.324 -39.562 -32.656 1 96.44 16 SER B C 1
ATOM 6385 O O . SER B 1 16 ? 2.787 -38.656 -33.344 1 96.44 16 SER B O 1
ATOM 6387 N N . LEU B 1 17 ? 2.736 -39.906 -31.469 1 96.44 17 LEU B N 1
ATOM 6388 C CA . LEU B 1 17 ? 3.922 -39.281 -30.875 1 96.44 17 LEU B CA 1
ATOM 6389 C C . LEU B 1 17 ? 5.125 -40.219 -31 1 96.44 17 LEU B C 1
ATOM 6391 O O . LEU B 1 17 ? 5.027 -41.406 -30.703 1 96.44 17 LEU B O 1
ATOM 6395 N N . VAL B 1 18 ? 6.258 -39.719 -31.453 1 96.75 18 VAL B N 1
ATOM 6396 C CA . VAL B 1 18 ? 7.465 -40.5 -31.625 1 96.75 18 VAL B CA 1
ATOM 6397 C C . VAL B 1 18 ? 8.547 -40.031 -30.672 1 96.75 18 VAL B C 1
ATOM 6399 O O . VAL B 1 18 ? 8.758 -38.844 -30.5 1 96.75 18 VAL B O 1
ATOM 6402 N N . LEU B 1 19 ? 9.172 -40.938 -29.969 1 96.69 19 LEU B N 1
ATOM 6403 C CA . LEU B 1 19 ? 10.281 -40.656 -29.062 1 96.69 19 LEU B CA 1
ATOM 6404 C C . LEU B 1 19 ? 11.609 -41.094 -29.656 1 96.69 19 LEU B C 1
ATOM 6406 O O . LEU B 1 19 ? 11.758 -42.25 -30.078 1 96.69 19 LEU B O 1
ATOM 6410 N N . VAL B 1 20 ? 12.562 -40.125 -29.766 1 95.69 20 VAL B N 1
ATOM 6411 C CA . VAL B 1 20 ? 13.898 -40.438 -30.266 1 95.69 20 VAL B CA 1
ATOM 6412 C C . VAL B 1 20 ? 14.945 -40.031 -29.234 1 95.69 20 VAL B C 1
ATOM 6414 O O . VAL B 1 20 ? 14.672 -39.188 -28.359 1 95.69 20 VAL B O 1
ATOM 6417 N N . GLY B 1 21 ? 16.172 -40.594 -29.297 1 93.56 21 GLY B N 1
ATOM 6418 C CA . GLY B 1 21 ? 17.281 -40.344 -28.391 1 93.56 21 GLY B CA 1
ATOM 6419 C C . GLY B 1 21 ? 18.234 -41.5 -28.281 1 93.56 21 GLY B C 1
ATOM 6420 O O . GLY B 1 21 ? 17.969 -42.594 -28.812 1 93.56 21 GLY B O 1
ATOM 6421 N N . ILE B 1 22 ? 19.297 -41.312 -27.609 1 90.94 22 ILE B N 1
ATOM 6422 C CA . ILE B 1 22 ? 20.297 -42.375 -27.469 1 90.94 22 ILE B CA 1
ATOM 6423 C C . ILE B 1 22 ? 19.859 -43.375 -26.406 1 90.94 22 ILE B C 1
ATOM 6425 O O . ILE B 1 22 ? 18.891 -43.125 -25.688 1 90.94 22 ILE B O 1
ATOM 6429 N N . ARG B 1 23 ? 20.547 -44.469 -26.406 1 87.69 23 ARG B N 1
ATOM 6430 C CA . ARG B 1 23 ? 20.266 -45.469 -25.406 1 87.69 23 ARG B CA 1
ATOM 6431 C C . ARG B 1 23 ? 20.469 -44.938 -24 1 87.69 23 ARG B C 1
ATOM 6433 O O . ARG B 1 23 ? 21.469 -44.281 -23.719 1 87.69 23 ARG B O 1
ATOM 6440 N N . GLY B 1 24 ? 19.5 -45.125 -23.172 1 88.25 24 GLY B N 1
ATOM 6441 C CA . GLY B 1 24 ? 19.641 -44.75 -21.781 1 88.25 24 GLY B CA 1
ATOM 6442 C C . GLY B 1 24 ? 18.969 -43.406 -21.453 1 88.25 24 GLY B C 1
ATOM 6443 O O . GLY B 1 24 ? 18.906 -43.031 -20.297 1 88.25 24 GLY B O 1
ATOM 6444 N N . CYS B 1 25 ? 18.391 -42.812 -22.484 1 91.19 25 CYS B N 1
ATOM 6445 C CA . CYS B 1 25 ? 17.797 -41.5 -22.25 1 91.19 25 CYS B CA 1
ATOM 6446 C C . CYS B 1 25 ? 16.391 -41.656 -21.656 1 91.19 25 CYS B C 1
ATOM 6448 O O . CYS B 1 25 ? 15.82 -40.656 -21.172 1 91.19 25 CYS B O 1
ATOM 6450 N N . GLY B 1 26 ? 15.773 -42.875 -21.656 1 88.88 26 GLY B N 1
ATOM 6451 C CA . GLY B 1 26 ? 14.492 -43.125 -21 1 88.88 26 GLY B CA 1
ATOM 6452 C C . GLY B 1 26 ? 13.344 -43.281 -21.984 1 88.88 26 GLY B C 1
ATOM 6453 O O . GLY B 1 26 ? 12.188 -43.062 -21.625 1 88.88 26 GLY B O 1
ATOM 6454 N N . LYS B 1 27 ? 13.547 -43.625 -23.219 1 91.44 27 LYS B N 1
ATOM 6455 C CA . LYS B 1 27 ? 12.547 -43.719 -24.281 1 91.44 27 LYS B CA 1
ATOM 6456 C C . LYS B 1 27 ? 11.445 -44.719 -23.906 1 91.44 27 LYS B C 1
ATOM 6458 O O . LYS B 1 27 ? 10.258 -44.438 -24.047 1 91.44 27 LYS B O 1
ATOM 6463 N N . ARG B 1 28 ? 11.852 -45.875 -23.469 1 87.38 28 ARG B N 1
ATOM 6464 C CA . ARG B 1 28 ? 10.875 -46.906 -23.156 1 87.38 28 ARG B CA 1
ATOM 6465 C C . ARG B 1 28 ? 10.008 -46.531 -21.969 1 87.38 28 ARG B C 1
ATOM 6467 O O . ARG B 1 28 ? 8.781 -46.656 -22.016 1 87.38 28 ARG B O 1
ATOM 6474 N N . SER B 1 29 ? 10.688 -46.094 -20.891 1 85.62 29 SER B N 1
ATOM 6475 C CA . SER B 1 29 ? 9.953 -45.688 -19.703 1 85.62 29 SER B CA 1
ATOM 6476 C C . SER B 1 29 ? 9.031 -44.5 -20 1 85.62 29 SER B C 1
ATOM 6478 O O . SER B 1 29 ? 7.852 -44.531 -19.625 1 85.62 29 SER B O 1
ATOM 6480 N N . LEU B 1 30 ? 9.539 -43.5 -20.656 1 91.38 30 LEU B N 1
ATOM 6481 C CA . LEU B 1 30 ? 8.75 -42.312 -20.938 1 91.38 30 LEU B CA 1
ATOM 6482 C C . LEU B 1 30 ? 7.715 -42.625 -22.016 1 91.38 30 LEU B C 1
ATOM 6484 O O . LEU B 1 30 ? 6.652 -42 -22.062 1 91.38 30 LEU B O 1
ATOM 6488 N N . GLY B 1 31 ? 8.07 -43.5 -22.906 1 91.06 31 GLY B N 1
ATOM 6489 C CA . GLY B 1 31 ? 7.086 -43.938 -23.875 1 91.06 31 GLY B CA 1
ATOM 6490 C C . GLY B 1 31 ? 5.844 -44.531 -23.234 1 91.06 31 GLY B C 1
ATOM 6491 O O . GLY B 1 31 ? 4.723 -44.25 -23.672 1 91.06 31 GLY B O 1
ATOM 6492 N N . PHE B 1 32 ? 6.094 -45.344 -22.297 1 84 32 PHE B N 1
ATOM 6493 C CA . PHE B 1 32 ? 4.984 -45.906 -21.547 1 84 32 PHE B CA 1
ATOM 6494 C C . PHE B 1 32 ? 4.164 -44.812 -20.875 1 84 32 PHE B C 1
ATOM 6496 O O . PHE B 1 32 ? 2.934 -44.875 -20.859 1 84 32 PHE B O 1
ATOM 6503 N N . VAL B 1 33 ? 4.863 -43.906 -20.234 1 84.88 33 VAL B N 1
ATOM 6504 C CA . VAL B 1 33 ? 4.219 -42.75 -19.562 1 84.88 33 VAL B CA 1
ATOM 6505 C C . VAL B 1 33 ? 3.354 -42 -20.562 1 84.88 33 VAL B C 1
ATOM 6507 O O . VAL B 1 33 ? 2.207 -41.656 -20.266 1 84.88 33 VAL B O 1
ATOM 6510 N N . ALA B 1 34 ? 3.857 -41.781 -21.703 1 90.75 34 ALA B N 1
ATOM 6511 C CA . ALA B 1 34 ? 3.139 -41.031 -22.734 1 90.75 34 ALA B CA 1
ATOM 6512 C C . ALA B 1 34 ? 1.918 -41.812 -23.234 1 90.75 34 ALA B C 1
ATOM 6514 O O . ALA B 1 34 ? 0.852 -41.219 -23.438 1 90.75 34 ALA B O 1
ATOM 6515 N N . ALA B 1 35 ? 2.096 -43.062 -23.438 1 88.19 35 ALA B N 1
ATOM 6516 C CA . ALA B 1 35 ? 0.999 -43.906 -23.906 1 88.19 35 ALA B CA 1
ATOM 6517 C C . ALA B 1 35 ? -0.155 -43.906 -22.906 1 88.19 35 ALA B C 1
ATOM 6519 O O . ALA B 1 35 ? -1.322 -43.844 -23.297 1 88.19 35 ALA B O 1
ATOM 6520 N N . THR B 1 36 ? 0.236 -43.969 -21.734 1 75.94 36 THR B N 1
ATOM 6521 C CA . THR B 1 36 ? -0.761 -43.938 -20.672 1 75.94 36 THR B CA 1
ATOM 6522 C C . THR B 1 36 ? -1.443 -42.594 -20.578 1 75.94 36 THR B C 1
ATOM 6524 O O . THR B 1 36 ? -2.67 -42.5 -20.484 1 75.94 36 THR B O 1
ATOM 6527 N N . ALA B 1 37 ? -0.67 -41.594 -20.562 1 79.69 37 ALA B N 1
ATOM 6528 C CA . ALA B 1 37 ? -1.17 -40.219 -20.438 1 79.69 37 ALA B CA 1
ATOM 6529 C C . ALA B 1 37 ? -2.09 -39.844 -21.594 1 79.69 37 ALA B C 1
ATOM 6531 O O . ALA B 1 37 ? -3.084 -39.156 -21.406 1 79.69 37 ALA B O 1
ATOM 6532 N N . LEU B 1 38 ? -1.743 -40.344 -22.781 1 86.75 38 LEU B N 1
ATOM 6533 C CA . LEU B 1 38 ? -2.473 -39.969 -23.984 1 86.75 38 LEU B CA 1
ATOM 6534 C C . LEU B 1 38 ? -3.498 -41.031 -24.359 1 86.75 38 LEU B C 1
ATOM 6536 O O . LEU B 1 38 ? -4.297 -40.844 -25.281 1 86.75 38 LEU B O 1
ATOM 6540 N N . LYS B 1 39 ? -3.506 -42.125 -23.625 1 79.44 39 LYS B N 1
ATOM 6541 C CA . LYS B 1 39 ? -4.383 -43.25 -23.906 1 79.44 39 LYS B CA 1
ATOM 6542 C C . LYS B 1 39 ? -4.203 -43.719 -25.344 1 79.44 39 LYS B C 1
ATOM 6544 O O . LYS B 1 39 ? -5.176 -43.844 -26.094 1 79.44 39 LYS B O 1
ATOM 6549 N N . ARG B 1 40 ? -2.971 -44.031 -25.656 1 90.25 40 ARG B N 1
ATOM 6550 C CA . ARG B 1 40 ? -2.613 -44.469 -27 1 90.25 40 ARG B CA 1
ATOM 6551 C C . ARG B 1 40 ? -1.854 -45.812 -26.953 1 90.25 40 ARG B C 1
ATOM 6553 O O . ARG B 1 40 ? -1.369 -46.219 -25.906 1 90.25 40 ARG B O 1
ATOM 6560 N N . ARG B 1 41 ? -1.82 -46.406 -28.062 1 90.75 41 ARG B N 1
ATOM 6561 C CA . ARG B 1 41 ? -1.074 -47.656 -28.172 1 90.75 41 ARG B CA 1
ATOM 6562 C C . ARG B 1 41 ? 0.428 -47.406 -28.188 1 90.75 41 ARG B C 1
ATOM 6564 O O . ARG B 1 41 ? 0.896 -46.469 -28.844 1 90.75 41 ARG B O 1
ATOM 6571 N N . PHE B 1 42 ? 1.127 -48.219 -27.422 1 92.25 42 PHE B N 1
ATOM 6572 C CA . PHE B 1 42 ? 2.576 -48.094 -27.344 1 92.25 42 PHE B CA 1
ATOM 6573 C C . PHE B 1 42 ? 3.262 -49.094 -28.266 1 92.25 42 PHE B C 1
ATOM 6575 O O . PHE B 1 42 ? 3.062 -50.312 -28.125 1 92.25 42 PHE B O 1
ATOM 6582 N N . ILE B 1 43 ? 4.039 -48.594 -29.172 1 94.88 43 ILE B N 1
ATOM 6583 C CA . ILE B 1 43 ? 4.77 -49.438 -30.109 1 94.88 43 ILE B CA 1
ATOM 6584 C C . ILE B 1 43 ? 6.27 -49.25 -29.922 1 94.88 43 ILE B C 1
ATOM 6586 O O . ILE B 1 43 ? 6.766 -48.094 -29.922 1 94.88 43 ILE B O 1
ATOM 6590 N N . THR B 1 44 ? 6.961 -50.312 -29.719 1 92.12 44 THR B N 1
ATOM 6591 C CA . THR B 1 44 ? 8.414 -50.25 -29.625 1 92.12 44 THR B CA 1
ATOM 6592 C C . THR B 1 44 ? 9.062 -50.844 -30.875 1 92.12 44 THR B C 1
ATOM 6594 O O . THR B 1 44 ? 8.523 -51.75 -31.484 1 92.12 44 THR B O 1
ATOM 6597 N N . GLU B 1 45 ? 10.188 -50.312 -31.188 1 91.38 45 GLU B N 1
ATOM 6598 C CA . GLU B 1 45 ? 10.898 -50.75 -32.406 1 91.38 45 GLU B CA 1
ATOM 6599 C C . GLU B 1 45 ? 11.266 -52.219 -32.312 1 91.38 45 GLU B C 1
ATOM 6601 O O . GLU B 1 45 ? 11.133 -52.969 -33.281 1 91.38 45 GLU B O 1
ATOM 6606 N N . ASP B 1 46 ? 11.758 -52.719 -31.234 1 89.31 46 ASP B N 1
ATOM 6607 C CA . ASP B 1 46 ? 12.18 -54.125 -31.047 1 89.31 46 ASP B CA 1
ATOM 6608 C C . ASP B 1 46 ? 11.008 -55.062 -31.266 1 89.31 46 ASP B C 1
ATOM 6610 O O . ASP B 1 46 ? 11.156 -56.094 -31.953 1 89.31 46 ASP B O 1
ATOM 6614 N N . HIS B 1 47 ? 9.938 -54.75 -30.641 1 90.81 47 HIS B N 1
ATOM 6615 C CA . HIS B 1 47 ? 8.766 -55.594 -30.766 1 90.81 47 HIS B CA 1
ATOM 6616 C C . HIS B 1 47 ? 8.234 -55.594 -32.188 1 90.81 47 HIS B C 1
ATOM 6618 O O . HIS B 1 47 ? 7.836 -56.656 -32.719 1 90.81 47 HIS B O 1
ATOM 6624 N N . TYR B 1 48 ? 8.172 -54.469 -32.781 1 93.75 48 TYR B N 1
ATOM 6625 C CA . TYR B 1 48 ? 7.672 -54.375 -34.125 1 93.75 48 TYR B CA 1
ATOM 6626 C C . TYR B 1 48 ? 8.57 -55.125 -35.125 1 93.75 48 TYR B C 1
ATOM 6628 O O . TYR B 1 48 ? 8.094 -55.75 -36.062 1 93.75 48 TYR B O 1
ATOM 6636 N N . PHE B 1 49 ? 9.891 -55.031 -34.969 1 94.06 49 PHE B N 1
ATOM 6637 C CA . PHE B 1 49 ? 10.828 -55.75 -35.812 1 94.06 49 PHE B CA 1
ATOM 6638 C C . PHE B 1 49 ? 10.57 -57.25 -35.75 1 94.06 49 PHE B C 1
ATOM 6640 O O . PHE B 1 49 ? 10.562 -57.906 -36.781 1 94.06 49 PHE B O 1
ATOM 6647 N N . LYS B 1 50 ? 10.328 -57.719 -34.562 1 94.12 50 LYS B N 1
ATOM 6648 C CA . LYS B 1 50 ? 10.031 -59.125 -34.375 1 94.12 50 LYS B CA 1
ATOM 6649 C C . LYS B 1 50 ? 8.703 -59.531 -35.031 1 94.12 50 LYS B C 1
ATOM 6651 O O . LYS B 1 50 ? 8.578 -60.594 -35.625 1 94.12 50 LYS B O 1
ATOM 6656 N N . GLU B 1 51 ? 7.77 -58.688 -34.875 1 94.25 51 GLU B N 1
ATOM 6657 C CA . GLU B 1 51 ? 6.453 -58.938 -35.469 1 94.25 51 GLU B CA 1
ATOM 6658 C C . GLU B 1 51 ? 6.527 -59.031 -36.969 1 94.25 51 GLU B C 1
ATOM 6660 O O . GLU B 1 51 ? 5.852 -59.875 -37.594 1 94.25 51 GLU B O 1
ATOM 6665 N N . VAL B 1 52 ? 7.324 -58.219 -37.625 1 94.31 52 VAL B N 1
ATOM 6666 C CA . VAL B 1 52 ? 7.387 -58.094 -39.062 1 94.31 52 VAL B CA 1
ATOM 6667 C C . VAL B 1 52 ? 8.289 -59.219 -39.625 1 94.31 52 VAL B C 1
ATOM 6669 O O . VAL B 1 52 ? 7.992 -59.812 -40.656 1 94.31 52 VAL B O 1
ATOM 6672 N N . THR B 1 53 ? 9.438 -59.531 -38.938 1 94.25 53 THR B N 1
ATOM 6673 C CA . THR B 1 53 ? 10.438 -60.438 -39.5 1 94.25 53 THR B CA 1
ATOM 6674 C C . THR B 1 53 ? 10.32 -61.812 -38.875 1 94.25 53 THR B C 1
ATOM 6676 O O . THR B 1 53 ? 10.844 -62.781 -39.438 1 94.25 53 THR B O 1
ATOM 6679 N N . GLY B 1 54 ? 9.711 -61.938 -37.688 1 93.44 54 GLY B N 1
ATOM 6680 C CA . GLY B 1 54 ? 9.586 -63.188 -37 1 93.44 54 GLY B CA 1
ATOM 6681 C C . GLY B 1 54 ? 10.773 -63.469 -36.094 1 93.44 54 GLY B C 1
ATOM 6682 O O . GLY B 1 54 ? 10.75 -64.438 -35.312 1 93.44 54 GLY B O 1
ATOM 6683 N N . LEU B 1 55 ? 11.852 -62.656 -36.25 1 94.38 55 LEU B N 1
ATOM 6684 C CA . LEU B 1 55 ? 13.062 -62.812 -35.469 1 94.38 55 LEU B CA 1
ATOM 6685 C C . LEU B 1 55 ? 13.375 -61.531 -34.656 1 94.38 55 LEU B C 1
ATOM 6687 O O . LEU B 1 55 ? 13 -60.438 -35.094 1 94.38 55 LEU B O 1
ATOM 6691 N N . THR B 1 56 ? 13.961 -61.781 -33.562 1 92.5 56 THR B N 1
ATOM 6692 C CA . THR B 1 56 ? 14.469 -60.625 -32.812 1 92.5 56 THR B CA 1
ATOM 6693 C C . THR B 1 56 ? 15.609 -59.969 -33.594 1 92.5 56 THR B C 1
ATOM 6695 O O . THR B 1 56 ? 16.203 -60.562 -34.5 1 92.5 56 THR B O 1
ATOM 6698 N N . ARG B 1 57 ? 15.867 -58.75 -33.25 1 89.75 57 ARG B N 1
ATOM 6699 C CA . ARG B 1 57 ? 16.953 -58.031 -33.906 1 89.75 57 ARG B CA 1
ATOM 6700 C C . ARG B 1 57 ? 18.281 -58.781 -33.781 1 89.75 57 ARG B C 1
ATOM 6702 O O . ARG B 1 57 ? 19.047 -58.875 -34.719 1 89.75 57 ARG B O 1
ATOM 6709 N N . HIS B 1 58 ? 18.531 -59.375 -32.594 1 90 58 HIS B N 1
ATOM 6710 C CA . HIS B 1 58 ? 19.75 -60.094 -32.344 1 90 58 HIS B CA 1
ATOM 6711 C C . HIS B 1 58 ? 19.828 -61.375 -33.188 1 90 58 HIS B C 1
ATOM 6713 O O . HIS B 1 58 ? 20.875 -61.656 -33.781 1 90 58 HIS B O 1
ATOM 6719 N N . GLU B 1 59 ? 18.688 -62.031 -33.25 1 94.06 59 GLU B N 1
ATOM 6720 C CA . GLU B 1 59 ? 18.625 -63.25 -34.031 1 94.06 59 GLU B CA 1
ATOM 6721 C C . GLU B 1 59 ? 18.797 -62.969 -35.531 1 94.06 59 GLU B C 1
ATOM 6723 O O . GLU B 1 59 ? 19.469 -63.719 -36.219 1 94.06 59 GLU B O 1
ATOM 6728 N N . TYR B 1 60 ? 18.188 -61.938 -35.906 1 93.62 60 TYR B N 1
ATOM 6729 C CA . TYR B 1 60 ? 18.297 -61.531 -37.312 1 93.62 60 TYR B CA 1
ATOM 6730 C C . TYR B 1 60 ? 19.734 -61.188 -37.688 1 93.62 60 TYR B C 1
ATOM 6732 O O . TYR B 1 60 ? 20.219 -61.562 -38.75 1 93.62 60 TYR B O 1
ATOM 6740 N N . LEU B 1 61 ? 20.453 -60.438 -36.875 1 91.25 61 LEU B N 1
ATOM 6741 C CA . LEU B 1 61 ? 21.844 -60.094 -37.094 1 91.25 61 LEU B CA 1
ATOM 6742 C C . LEU B 1 61 ? 22.719 -61.312 -37.188 1 91.25 61 LEU B C 1
ATOM 6744 O O . LEU B 1 61 ? 23.609 -61.406 -38.031 1 91.25 61 LEU B O 1
ATOM 6748 N N . LYS B 1 62 ? 22.406 -62.281 -36.281 1 93.44 62 LYS B N 1
ATOM 6749 C CA . LYS B 1 62 ? 23.188 -63.5 -36.25 1 93.44 62 LYS B CA 1
ATOM 6750 C C . LYS B 1 62 ? 22.953 -64.375 -37.5 1 93.44 62 LYS B C 1
ATOM 6752 O O . LYS B 1 62 ? 23.891 -64.938 -38.062 1 93.44 62 LYS B O 1
ATOM 6757 N N . GLN B 1 63 ? 21.719 -64.312 -37.938 1 94.75 63 GLN B N 1
ATOM 6758 C CA . GLN B 1 63 ? 21.328 -65.188 -39 1 94.75 63 GLN B CA 1
ATOM 6759 C C . GLN B 1 63 ? 21.688 -64.562 -40.375 1 94.75 63 GLN B C 1
ATOM 6761 O O . GLN B 1 63 ? 22.094 -65.312 -41.281 1 94.75 63 GLN B O 1
ATOM 6766 N N . PHE B 1 64 ? 21.547 -63.25 -40.594 1 94.5 64 PHE B N 1
ATOM 6767 C CA . PHE B 1 64 ? 21.625 -62.688 -41.938 1 94.5 64 PHE B CA 1
ATOM 6768 C C . PHE B 1 64 ? 22.828 -61.75 -42.062 1 94.5 64 PHE B C 1
ATOM 6770 O O . PHE B 1 64 ? 23.172 -61.312 -43.156 1 94.5 64 PHE B O 1
ATOM 6777 N N . GLY B 1 65 ? 23.531 -61.438 -41 1 91.38 65 GLY B N 1
ATOM 6778 C CA . GLY B 1 65 ? 24.719 -60.594 -41.031 1 91.38 65 GLY B CA 1
ATOM 6779 C C . GLY B 1 65 ? 24.422 -59.125 -40.844 1 91.38 65 GLY B C 1
ATOM 6780 O O . GLY B 1 65 ? 23.25 -58.719 -40.875 1 91.38 65 GLY B O 1
ATOM 6781 N N . SER B 1 66 ? 25.438 -58.25 -40.781 1 90.5 66 SER B N 1
ATOM 6782 C CA . SER B 1 66 ? 25.344 -56.844 -40.375 1 90.5 66 SER B CA 1
ATOM 6783 C C . SER B 1 66 ? 24.75 -56.031 -41.5 1 90.5 66 SER B C 1
ATOM 6785 O O . SER B 1 66 ? 23.906 -55.156 -41.25 1 90.5 66 SER B O 1
ATOM 6787 N N . GLN B 1 67 ? 25.094 -56.188 -42.719 1 90.56 67 GLN B N 1
ATOM 6788 C CA . GLN B 1 67 ? 24.625 -55.375 -43.844 1 90.56 67 GLN B CA 1
ATOM 6789 C C . GLN B 1 67 ? 23.141 -55.594 -44.094 1 90.56 67 GLN B C 1
ATOM 6791 O O . GLN B 1 67 ? 22.375 -54.625 -44.219 1 90.56 67 GLN B O 1
ATOM 6796 N N . GLU B 1 68 ? 22.797 -56.844 -44.125 1 91.38 68 GLU B N 1
ATOM 6797 C CA . GLU B 1 68 ? 21.391 -57.156 -44.344 1 91.38 68 GLU B CA 1
ATOM 6798 C C . GLU B 1 68 ? 20.531 -56.688 -43.156 1 91.38 68 GLU B C 1
ATOM 6800 O O . GLU B 1 68 ? 19.375 -56.312 -43.344 1 91.38 68 GLU B O 1
ATOM 6805 N N . PHE B 1 69 ? 21.109 -56.844 -42.031 1 91.56 69 PHE B N 1
ATOM 6806 C CA . PHE B 1 69 ? 20.406 -56.375 -40.844 1 91.56 69 PHE B CA 1
ATOM 6807 C C . PHE B 1 69 ? 20.141 -54.875 -40.906 1 91.56 69 PHE B C 1
ATOM 6809 O O . PHE B 1 69 ? 19.031 -54.438 -40.625 1 91.56 69 PHE B O 1
ATOM 6816 N N . GLN B 1 70 ? 21.109 -54.125 -41.281 1 89.56 70 GLN B N 1
ATOM 6817 C CA . GLN B 1 70 ? 20.969 -52.656 -41.344 1 89.56 70 GLN B CA 1
ATOM 6818 C C . GLN B 1 70 ? 19.922 -52.25 -42.375 1 89.56 70 GLN B C 1
ATOM 6820 O O . GLN B 1 70 ? 19.109 -51.375 -42.125 1 89.56 70 GLN B O 1
ATOM 6825 N N . HIS B 1 71 ? 19.938 -52.906 -43.438 1 91.81 71 HIS B N 1
ATOM 6826 C CA . HIS B 1 71 ? 18.984 -52.625 -44.469 1 91.81 71 HIS B CA 1
ATOM 6827 C C . HIS B 1 71 ? 17.562 -52.938 -44.031 1 91.81 71 HIS B C 1
ATOM 6829 O O . HIS B 1 71 ? 16.656 -52.094 -44.188 1 91.81 71 HIS B O 1
ATOM 6835 N N . ARG B 1 72 ? 17.375 -54.094 -43.469 1 92.31 72 ARG B N 1
ATOM 6836 C CA . ARG B 1 72 ? 16.047 -54.5 -43.031 1 92.31 72 ARG B CA 1
ATOM 6837 C C . ARG B 1 72 ? 15.57 -53.656 -41.844 1 92.31 72 ARG B C 1
ATOM 6839 O O . ARG B 1 72 ? 14.383 -53.344 -41.75 1 92.31 72 ARG B O 1
ATOM 6846 N N . ASP B 1 73 ? 16.531 -53.375 -41.031 1 91.06 73 ASP B N 1
ATOM 6847 C CA . ASP B 1 73 ? 16.234 -52.562 -39.875 1 91.06 73 ASP B CA 1
ATOM 6848 C C . ASP B 1 73 ? 15.68 -51.219 -40.281 1 91.06 73 ASP B C 1
ATOM 6850 O O . ASP B 1 73 ? 14.703 -50.719 -39.719 1 91.06 73 ASP B O 1
ATOM 6854 N N . ILE B 1 74 ? 16.219 -50.531 -41.25 1 92.44 74 ILE B N 1
ATOM 6855 C CA . ILE B 1 74 ? 15.797 -49.219 -41.75 1 92.44 74 ILE B CA 1
ATOM 6856 C C . ILE B 1 74 ? 14.422 -49.344 -42.406 1 92.44 74 ILE B C 1
ATOM 6858 O O . ILE B 1 74 ? 13.539 -48.5 -42.188 1 92.44 74 ILE B O 1
ATOM 6862 N N . GLU B 1 75 ? 14.25 -50.406 -43.125 1 93.38 75 GLU B N 1
ATOM 6863 C CA . GLU B 1 75 ? 12.984 -50.625 -43.812 1 93.38 75 GLU B CA 1
ATOM 6864 C C . GLU B 1 75 ? 11.844 -50.844 -42.812 1 93.38 75 GLU B C 1
ATOM 6866 O O . GLU B 1 75 ? 10.766 -50.25 -43 1 93.38 75 GLU B O 1
ATOM 6871 N N . VAL B 1 76 ? 12.094 -51.625 -41.844 1 93.75 76 VAL B N 1
ATOM 6872 C CA . VAL B 1 76 ? 11.07 -51.938 -40.875 1 93.75 76 VAL B CA 1
ATOM 6873 C C . VAL B 1 76 ? 10.734 -50.688 -40.031 1 93.75 76 VAL B C 1
ATOM 6875 O O . VAL B 1 76 ? 9.578 -50.469 -39.719 1 93.75 76 VAL B O 1
ATOM 6878 N N . LEU B 1 77 ? 11.695 -49.938 -39.688 1 93.94 77 LEU B N 1
ATOM 6879 C CA . LEU B 1 77 ? 11.477 -48.719 -38.906 1 93.94 77 LEU B CA 1
ATOM 6880 C C . LEU B 1 77 ? 10.617 -47.75 -39.688 1 93.94 77 LEU B C 1
ATOM 6882 O O . LEU B 1 77 ? 9.695 -47.125 -39.156 1 93.94 77 LEU B O 1
ATOM 6886 N N . LYS B 1 78 ? 10.922 -47.562 -41 1 94.5 78 LYS B N 1
ATOM 6887 C CA . LYS B 1 78 ? 10.133 -46.656 -41.844 1 94.5 78 LYS B CA 1
ATOM 6888 C C . LYS B 1 78 ? 8.688 -47.156 -41.969 1 94.5 78 LYS B C 1
ATOM 6890 O O . LYS B 1 78 ? 7.754 -46.344 -41.906 1 94.5 78 LYS B O 1
ATOM 6895 N N . MET B 1 79 ? 8.562 -48.438 -42.062 1 94.94 79 MET B N 1
ATOM 6896 C CA . MET B 1 79 ? 7.238 -49.062 -42.125 1 94.94 79 MET B CA 1
ATOM 6897 C C . MET B 1 79 ? 6.469 -48.812 -40.812 1 94.94 79 MET B C 1
ATOM 6899 O O . MET B 1 79 ? 5.266 -48.562 -40.844 1 94.94 79 MET B O 1
ATOM 6903 N N . MET B 1 80 ? 7.133 -48.969 -39.719 1 95.38 80 MET B N 1
ATOM 6904 C CA . MET B 1 80 ? 6.543 -48.75 -38.406 1 95.38 80 MET B CA 1
ATOM 6905 C C . MET B 1 80 ? 5.984 -47.344 -38.281 1 95.38 80 MET B C 1
ATOM 6907 O O . MET B 1 80 ? 4.859 -47.156 -37.812 1 95.38 80 MET B O 1
ATOM 6911 N N . LEU B 1 81 ? 6.68 -46.375 -38.688 1 95.31 81 LEU B N 1
ATOM 6912 C CA . LEU B 1 81 ? 6.273 -44.969 -38.625 1 95.31 81 LEU B CA 1
ATOM 6913 C C . LEU B 1 81 ? 5.117 -44.688 -39.594 1 95.31 81 LEU B C 1
ATOM 6915 O O . LEU B 1 81 ? 4.133 -44.062 -39.219 1 95.31 81 LEU B O 1
ATOM 6919 N N . ASP B 1 82 ? 5.234 -45.219 -40.781 1 95.5 82 ASP B N 1
ATOM 6920 C CA . ASP B 1 82 ? 4.27 -44.906 -41.812 1 95.5 82 ASP B CA 1
ATOM 6921 C C . ASP B 1 82 ? 2.928 -45.562 -41.562 1 95.5 82 ASP B C 1
ATOM 6923 O O . ASP B 1 82 ? 1.874 -45 -41.875 1 95.5 82 ASP B O 1
ATOM 6927 N N . LYS B 1 83 ? 2.975 -46.688 -40.969 1 95.69 83 LYS B N 1
ATOM 6928 C CA . LYS B 1 83 ? 1.746 -47.438 -40.75 1 95.69 83 LYS B CA 1
ATOM 6929 C C . LYS B 1 83 ? 1.053 -47 -39.469 1 95.69 83 LYS B C 1
ATOM 6931 O O . LYS B 1 83 ? -0.118 -47.312 -39.25 1 95.69 83 LYS B O 1
ATOM 6936 N N . HIS B 1 84 ? 1.706 -46.25 -38.656 1 95.88 84 HIS B N 1
ATOM 6937 C CA . HIS B 1 84 ? 1.16 -45.844 -37.344 1 95.88 84 HIS B CA 1
ATOM 6938 C C . HIS B 1 84 ? 1.257 -44.312 -37.188 1 95.88 84 HIS B C 1
ATOM 6940 O O . HIS B 1 84 ? 1.858 -43.844 -36.219 1 95.88 84 HIS B O 1
ATOM 6946 N N . ARG B 1 85 ? 0.578 -43.594 -37.938 1 94.94 85 ARG B N 1
ATOM 6947 C CA . ARG B 1 85 ? 0.684 -42.125 -37.938 1 94.94 85 ARG B CA 1
ATOM 6948 C C . ARG B 1 85 ? -0.325 -41.5 -36.969 1 94.94 85 ARG B C 1
ATOM 6950 O O . ARG B 1 85 ? -0.238 -40.312 -36.688 1 94.94 85 ARG B O 1
ATOM 6957 N N . SER B 1 86 ? -1.25 -42.344 -36.5 1 95.5 86 SER B N 1
ATOM 6958 C CA . SER B 1 86 ? -2.258 -41.812 -35.594 1 95.5 86 SER B CA 1
ATOM 6959 C C . SER B 1 86 ? -2.463 -42.688 -34.375 1 95.5 86 SER B C 1
ATOM 6961 O O . SER B 1 86 ? -2.301 -43.906 -34.469 1 95.5 86 SER B O 1
ATOM 6963 N N . ARG B 1 87 ? -2.666 -42.094 -33.188 1 94.25 87 ARG B N 1
ATOM 6964 C CA . ARG B 1 87 ? -3.131 -42.688 -31.938 1 94.25 87 ARG B CA 1
ATOM 6965 C C . ARG B 1 87 ? -2.143 -43.719 -31.422 1 94.25 87 ARG B C 1
ATOM 6967 O O . ARG B 1 87 ? -2.543 -44.781 -30.953 1 94.25 87 ARG B O 1
ATOM 6974 N N . CYS B 1 88 ? -0.855 -43.438 -31.578 1 96.12 88 CYS B N 1
ATOM 6975 C CA . CYS B 1 88 ? 0.194 -44.312 -31.047 1 96.12 88 CYS B CA 1
ATOM 6976 C C . CYS B 1 88 ? 1.316 -43.469 -30.438 1 96.12 88 CYS B C 1
ATOM 6978 O O . CYS B 1 88 ? 1.42 -42.281 -30.672 1 96.12 88 CYS B O 1
ATOM 6980 N N . VAL B 1 89 ? 1.959 -44.125 -29.547 1 96.25 89 VAL B N 1
ATOM 6981 C CA . VAL B 1 89 ? 3.266 -43.656 -29.078 1 96.25 89 VAL B CA 1
ATOM 6982 C C . VAL B 1 89 ? 4.348 -44.625 -29.562 1 96.25 89 VAL B C 1
ATOM 6984 O O . VAL B 1 89 ? 4.27 -45.844 -29.297 1 96.25 89 VAL B O 1
ATOM 6987 N N . ILE B 1 90 ? 5.312 -44.094 -30.281 1 96.81 90 ILE B N 1
ATOM 6988 C CA . ILE B 1 90 ? 6.297 -44.969 -30.922 1 96.81 90 ILE B CA 1
ATOM 6989 C C . ILE B 1 90 ? 7.684 -44.688 -30.359 1 96.81 90 ILE B C 1
ATOM 6991 O O . ILE B 1 90 ? 8.117 -43.531 -30.297 1 96.81 90 ILE B O 1
ATOM 6995 N N . GLU B 1 91 ? 8.312 -45.656 -29.875 1 95.06 91 GLU B N 1
ATOM 6996 C CA . GLU B 1 91 ? 9.695 -45.562 -29.422 1 95.06 91 GLU B CA 1
ATOM 6997 C C . GLU B 1 91 ? 10.672 -46 -30.5 1 95.06 91 GLU B C 1
ATOM 6999 O O . GLU B 1 91 ? 10.641 -47.125 -30.969 1 95.06 91 GLU B O 1
ATOM 7004 N N . CYS B 1 92 ? 11.547 -45.094 -30.906 1 92.12 92 CYS B N 1
ATOM 7005 C CA . CYS B 1 92 ? 12.562 -45.406 -31.906 1 92.12 92 CYS B CA 1
ATOM 7006 C C . CYS B 1 92 ? 13.891 -45.781 -31.234 1 92.12 92 CYS B C 1
ATOM 7008 O O . CYS B 1 92 ? 14.297 -45.125 -30.266 1 92.12 92 CYS B O 1
ATOM 7010 N N . GLY B 1 93 ? 14.57 -46.75 -31.688 1 81.62 93 GLY B N 1
ATOM 7011 C CA . GLY B 1 93 ? 15.859 -47.188 -31.156 1 81.62 93 GLY B CA 1
ATOM 7012 C C . GLY B 1 93 ? 17.031 -46.469 -31.812 1 81.62 93 GLY B C 1
ATOM 7013 O O . GLY B 1 93 ? 16.953 -45.281 -32.156 1 81.62 93 GLY B O 1
ATOM 7014 N N . LEU B 1 94 ? 18.266 -47.125 -31.891 1 70.19 94 LEU B N 1
ATOM 7015 C CA . LEU B 1 94 ? 19.516 -46.562 -32.406 1 70.19 94 LEU B CA 1
ATOM 7016 C C . LEU B 1 94 ? 19.438 -46.312 -33.906 1 70.19 94 LEU B C 1
ATOM 7018 O O . LEU B 1 94 ? 20.266 -45.594 -34.469 1 70.19 94 LEU B O 1
ATOM 7022 N N . GLY B 1 95 ? 18.5 -46.906 -34.469 1 70.62 95 GLY B N 1
ATOM 7023 C CA . GLY B 1 95 ? 18.297 -46.656 -35.906 1 70.62 95 GLY B CA 1
ATOM 7024 C C . GLY B 1 95 ? 18.094 -45.188 -36.219 1 70.62 95 GLY B C 1
ATOM 7025 O O . GLY B 1 95 ? 18.391 -44.75 -37.344 1 70.62 95 GLY B O 1
ATOM 7026 N N . SER B 1 96 ? 17.688 -44.469 -35.281 1 74.81 96 SER B N 1
ATOM 7027 C CA . SER B 1 96 ? 17.375 -43.062 -35.5 1 74.81 96 SER B CA 1
ATOM 7028 C C . SER B 1 96 ? 18.656 -42.25 -35.719 1 74.81 96 SER B C 1
ATOM 7030 O O . SER B 1 96 ? 18.578 -41.094 -36.188 1 74.81 96 SER B O 1
ATOM 7032 N N . LEU B 1 97 ? 19.719 -42.75 -35.531 1 78.25 97 LEU B N 1
ATOM 7033 C CA . LEU B 1 97 ? 20.984 -42.062 -35.719 1 78.25 97 LEU B CA 1
ATOM 7034 C C . LEU B 1 97 ? 21.438 -42.156 -37.188 1 78.25 97 LEU B C 1
ATOM 7036 O O . LEU B 1 97 ? 22.281 -41.375 -37.625 1 78.25 97 LEU B O 1
ATOM 7040 N N . THR B 1 98 ? 20.812 -43.156 -37.969 1 85.62 98 THR B N 1
ATOM 7041 C CA . THR B 1 98 ? 21.219 -43.344 -39.344 1 85.62 98 THR B CA 1
ATOM 7042 C C . THR B 1 98 ? 20.641 -42.25 -40.219 1 85.62 98 THR B C 1
ATOM 7044 O O . THR B 1 98 ? 19.531 -41.75 -39.969 1 85.62 98 THR B O 1
ATOM 7047 N N . ARG B 1 99 ? 21.266 -41.906 -41.281 1 88.06 99 ARG B N 1
ATOM 7048 C CA . ARG B 1 99 ? 20.906 -40.781 -42.125 1 88.06 99 ARG B CA 1
ATOM 7049 C C . ARG B 1 99 ? 19.547 -41.031 -42.781 1 88.06 99 ARG B C 1
ATOM 7051 O O . ARG B 1 99 ? 18.703 -40.125 -42.812 1 88.06 99 ARG B O 1
ATOM 7058 N N . PRO B 1 100 ? 19.328 -42.219 -43.312 1 90.56 100 PRO B N 1
ATOM 7059 C CA . PRO B 1 100 ? 18.031 -42.438 -43.969 1 90.56 100 PRO B CA 1
ATOM 7060 C C . PRO B 1 100 ? 16.859 -42.281 -43 1 90.56 100 PRO B C 1
ATOM 7062 O O . PRO B 1 100 ? 15.797 -41.781 -43.375 1 90.56 100 PRO B O 1
ATOM 7065 N N . VAL B 1 101 ? 17.031 -42.75 -41.875 1 90.81 101 VAL B N 1
ATOM 7066 C CA . VAL B 1 101 ? 15.961 -42.688 -40.906 1 90.81 101 VAL B CA 1
ATOM 7067 C C . VAL B 1 101 ? 15.773 -41.219 -40.438 1 90.81 101 VAL B C 1
ATOM 7069 O O . VAL B 1 101 ? 14.648 -40.781 -40.219 1 90.81 101 VAL B O 1
ATOM 7072 N N . GLN B 1 102 ? 16.828 -40.469 -40.312 1 90.88 102 GLN B N 1
ATOM 7073 C CA . GLN B 1 102 ? 16.75 -39.062 -39.938 1 90.88 102 GLN B CA 1
ATOM 7074 C C . GLN B 1 102 ? 15.914 -38.281 -40.938 1 90.88 102 GLN B C 1
ATOM 7076 O O . GLN B 1 102 ? 15.086 -37.438 -40.562 1 90.88 102 GLN B O 1
ATOM 7081 N N . GLU B 1 103 ? 16.172 -38.562 -42.125 1 91.75 103 GLU B N 1
ATOM 7082 C CA . GLU B 1 103 ? 15.422 -37.875 -43.156 1 91.75 103 GLU B CA 1
ATOM 7083 C C . GLU B 1 103 ? 13.945 -38.219 -43.094 1 91.75 103 GLU B C 1
ATOM 7085 O O . GLU B 1 103 ? 13.086 -37.375 -43.312 1 91.75 103 GLU B O 1
ATOM 7090 N N . HIS B 1 104 ? 13.695 -39.469 -42.875 1 93.44 104 HIS B N 1
ATOM 7091 C CA . HIS B 1 104 ? 12.312 -39.906 -42.75 1 93.44 104 HIS B CA 1
ATOM 7092 C C . HIS B 1 104 ? 11.633 -39.281 -41.531 1 93.44 104 HIS B C 1
ATOM 7094 O O . HIS B 1 104 ? 10.453 -38.906 -41.594 1 93.44 104 HIS B O 1
ATOM 7100 N N . LEU B 1 105 ? 12.367 -39.188 -40.5 1 93.62 105 LEU B N 1
ATOM 7101 C CA . LEU B 1 105 ? 11.836 -38.562 -39.281 1 93.62 105 LEU B CA 1
ATOM 7102 C C . LEU B 1 105 ? 11.555 -37.094 -39.5 1 93.62 105 LEU B C 1
ATOM 7104 O O . LEU B 1 105 ? 10.578 -36.562 -38.969 1 93.62 105 LEU B O 1
ATOM 7108 N N . ARG B 1 106 ? 12.352 -36.438 -40.219 1 92.25 106 ARG B N 1
ATOM 7109 C CA . ARG B 1 106 ? 12.125 -35.031 -40.531 1 92.25 106 ARG B CA 1
ATOM 7110 C C . ARG B 1 106 ? 10.812 -34.844 -41.281 1 92.25 106 ARG B C 1
ATOM 7112 O O . ARG B 1 106 ? 10.07 -33.906 -41 1 92.25 106 ARG B O 1
ATOM 7119 N N . GLN B 1 107 ? 10.594 -35.75 -42.156 1 91.81 107 GLN B N 1
ATOM 7120 C CA . GLN B 1 107 ? 9.336 -35.688 -42.875 1 91.81 107 GLN B CA 1
ATOM 7121 C C . GLN B 1 107 ? 8.156 -36.031 -41.969 1 91.81 107 GLN B C 1
ATOM 7123 O O . GLN B 1 107 ? 7.09 -35.406 -42.062 1 91.81 107 GLN B O 1
ATOM 7128 N N . TYR B 1 108 ? 8.359 -36.938 -41.156 1 92.94 108 TYR B N 1
ATOM 7129 C CA . TYR B 1 108 ? 7.332 -37.344 -40.219 1 92.94 108 TYR B CA 1
ATOM 7130 C C . TYR B 1 108 ? 6.992 -36.188 -39.281 1 92.94 108 TYR B C 1
ATOM 7132 O O . TYR B 1 108 ? 5.824 -36 -38.906 1 92.94 108 TYR B O 1
ATOM 7140 N N . ALA B 1 109 ? 7.973 -35.375 -38.906 1 92.94 109 ALA B N 1
ATOM 7141 C CA . ALA B 1 109 ? 7.844 -34.281 -37.969 1 92.94 109 ALA B CA 1
ATOM 7142 C C . ALA B 1 109 ? 7.008 -33.156 -38.531 1 92.94 109 ALA B C 1
ATOM 7144 O O . ALA B 1 109 ? 6.531 -32.281 -37.812 1 92.94 109 ALA B O 1
ATOM 7145 N N . ALA B 1 110 ? 6.754 -33.188 -39.781 1 90.62 110 ALA B N 1
ATOM 7146 C CA . ALA B 1 110 ? 5.926 -32.156 -40.406 1 90.62 110 ALA B CA 1
ATOM 7147 C C . ALA B 1 110 ? 4.465 -32.312 -40 1 90.62 110 ALA B C 1
ATOM 7149 O O . ALA B 1 110 ? 3.711 -31.328 -40 1 90.62 110 ALA B O 1
ATOM 7150 N N . THR B 1 111 ? 4.145 -33.531 -39.594 1 92 111 THR B N 1
ATOM 7151 C CA . THR B 1 111 ? 2.73 -33.75 -39.312 1 92 111 THR B CA 1
ATOM 7152 C C . THR B 1 111 ? 2.549 -34.344 -37.906 1 92 111 THR B C 1
ATOM 7154 O O . THR B 1 111 ? 1.434 -34.375 -37.375 1 92 111 THR B O 1
ATOM 7157 N N . ASN B 1 112 ? 3.6 -34.875 -37.406 1 94.62 112 ASN B N 1
ATOM 7158 C CA . ASN B 1 112 ? 3.516 -35.562 -36.125 1 94.62 112 ASN B CA 1
ATOM 7159 C C . ASN B 1 112 ? 4.539 -35.031 -35.125 1 94.62 112 ASN B C 1
ATOM 7161 O O . ASN B 1 112 ? 5.59 -34.5 -35.531 1 94.62 112 ASN B O 1
ATOM 7165 N N . PRO B 1 113 ? 4.199 -35.094 -33.844 1 95.81 113 PRO B N 1
ATOM 7166 C CA . PRO B 1 113 ? 5.211 -34.719 -32.844 1 95.81 113 PRO B CA 1
ATOM 7167 C C . PRO B 1 113 ? 6.332 -35.75 -32.75 1 95.81 113 PRO B C 1
ATOM 7169 O O . PRO B 1 113 ? 6.066 -36.938 -32.531 1 95.81 113 PRO B O 1
ATOM 7172 N N . VAL B 1 114 ? 7.508 -35.375 -32.938 1 96.25 114 VAL B N 1
ATOM 7173 C CA . VAL B 1 114 ? 8.727 -36.156 -32.688 1 96.25 114 VAL B CA 1
ATOM 7174 C C . VAL B 1 114 ? 9.531 -35.5 -31.562 1 96.25 114 VAL B C 1
ATOM 7176 O O . VAL B 1 114 ? 10.062 -34.406 -31.703 1 96.25 114 VAL B O 1
ATOM 7179 N N . VAL B 1 115 ? 9.617 -36.25 -30.438 1 97 115 VAL B N 1
ATOM 7180 C CA . VAL B 1 115 ? 10.211 -35.688 -29.234 1 97 115 VAL B CA 1
ATOM 7181 C C . VAL B 1 115 ? 11.617 -36.25 -29.031 1 97 115 VAL B C 1
ATOM 7183 O O . VAL B 1 115 ? 11.805 -37.438 -28.922 1 97 115 VAL B O 1
ATOM 7186 N N . TYR B 1 116 ? 12.586 -35.344 -29.125 1 96.56 116 TYR B N 1
ATOM 7187 C CA . TYR B 1 116 ? 13.961 -35.688 -28.766 1 96.56 116 TYR B CA 1
ATOM 7188 C C . TYR B 1 116 ? 14.141 -35.688 -27.25 1 96.56 116 TYR B C 1
ATOM 7190 O O . TYR B 1 116 ? 13.992 -34.688 -26.578 1 96.56 116 TYR B O 1
ATOM 7198 N N . LEU B 1 117 ? 14.438 -36.844 -26.656 1 95.81 117 LEU B N 1
ATOM 7199 C CA . LEU B 1 117 ? 14.68 -37 -25.234 1 95.81 117 LEU B CA 1
ATOM 7200 C C . LEU B 1 117 ? 16.156 -36.844 -24.906 1 95.81 117 LEU B C 1
ATOM 7202 O O . LEU B 1 117 ? 17 -37.594 -25.422 1 95.81 117 LEU B O 1
ATOM 7206 N N . VAL B 1 118 ? 16.422 -35.844 -24.094 1 94.5 118 VAL B N 1
ATOM 7207 C CA . VAL B 1 118 ? 17.797 -35.562 -23.688 1 94.5 118 VAL B CA 1
ATOM 7208 C C . VAL B 1 118 ? 17.984 -35.938 -22.219 1 94.5 118 VAL B C 1
ATOM 7210 O O . VAL B 1 118 ? 17.078 -35.812 -21.406 1 94.5 118 VAL B O 1
ATOM 7213 N N . ARG B 1 119 ? 19.094 -36.5 -21.875 1 92.88 119 ARG B N 1
ATOM 7214 C CA . ARG B 1 119 ? 19.453 -36.812 -20.5 1 92.88 119 ARG B CA 1
ATOM 7215 C C . ARG B 1 119 ? 20.938 -36.531 -20.25 1 92.88 119 ARG B C 1
ATOM 7217 O O . ARG B 1 119 ? 21.719 -36.469 -21.188 1 92.88 119 ARG B O 1
ATOM 7224 N N . ASP B 1 120 ? 21.25 -36.344 -19.062 1 91.25 120 ASP B N 1
ATOM 7225 C CA . ASP B 1 120 ? 22.625 -36.094 -18.688 1 91.25 120 ASP B CA 1
ATOM 7226 C C . ASP B 1 120 ? 23.531 -37.281 -19.078 1 91.25 120 ASP B C 1
ATOM 7228 O O . ASP B 1 120 ? 23.25 -38.438 -18.719 1 91.25 120 ASP B O 1
ATOM 7232 N N . MET B 1 121 ? 24.594 -36.938 -19.703 1 89.12 121 MET B N 1
ATOM 7233 C CA . MET B 1 121 ? 25.484 -37.969 -20.234 1 89.12 121 MET B CA 1
ATOM 7234 C C . MET B 1 121 ? 26.188 -38.719 -19.094 1 89.12 121 MET B C 1
ATOM 7236 O O . MET B 1 121 ? 26.438 -39.938 -19.203 1 89.12 121 MET B O 1
ATOM 7240 N N . ASP B 1 122 ? 26.516 -38 -18.078 1 88.12 122 ASP B N 1
ATOM 7241 C CA . ASP B 1 122 ? 27.141 -38.656 -16.938 1 88.12 122 ASP B CA 1
ATOM 7242 C C . ASP B 1 122 ? 26.203 -39.719 -16.344 1 88.12 122 ASP B C 1
ATOM 7244 O O . ASP B 1 122 ? 26.656 -40.781 -15.914 1 88.12 122 ASP B O 1
ATOM 7248 N N . HIS B 1 123 ? 25.031 -39.375 -16.375 1 87.5 123 HIS B N 1
ATOM 7249 C CA . HIS B 1 123 ? 24.047 -40.312 -15.867 1 87.5 123 HIS B CA 1
ATOM 7250 C C . HIS B 1 123 ? 23.922 -41.531 -16.781 1 87.5 123 HIS B C 1
ATOM 7252 O O . HIS B 1 123 ? 23.844 -42.688 -16.312 1 87.5 123 HIS B O 1
ATOM 7258 N N . ILE B 1 124 ? 23.859 -41.312 -18.047 1 88.5 124 ILE B N 1
ATOM 7259 C CA . ILE B 1 124 ? 23.75 -42.375 -19.016 1 88.5 124 ILE B CA 1
ATOM 7260 C C . ILE B 1 124 ? 24.969 -43.281 -18.891 1 88.5 124 ILE B C 1
ATOM 7262 O O . ILE B 1 124 ? 24.844 -44.531 -18.938 1 88.5 124 ILE B O 1
ATOM 7266 N N . GLN B 1 125 ? 26.109 -42.688 -18.766 1 89.81 125 GLN B N 1
ATOM 7267 C CA . GLN B 1 125 ? 27.344 -43.469 -18.625 1 89.81 125 GLN B CA 1
ATOM 7268 C C . GLN B 1 125 ? 27.297 -44.375 -17.406 1 89.81 125 GLN B C 1
ATOM 7270 O O . GLN B 1 125 ? 27.672 -45.562 -17.469 1 89.81 125 GLN B O 1
ATOM 7275 N N . ARG B 1 126 ? 26.859 -43.844 -16.328 1 86.62 126 ARG B N 1
ATOM 7276 C CA . ARG B 1 126 ? 26.766 -44.625 -15.094 1 86.62 126 ARG B CA 1
ATOM 7277 C C . ARG B 1 126 ? 25.719 -45.719 -15.219 1 86.62 126 ARG B C 1
ATOM 7279 O O . ARG B 1 126 ? 25.938 -46.844 -14.742 1 86.62 126 ARG B O 1
ATOM 7286 N N . LEU B 1 127 ? 24.656 -45.406 -15.797 1 83.12 127 LEU B N 1
ATOM 7287 C CA . LEU B 1 127 ? 23.531 -46.344 -15.93 1 83.12 127 LEU B CA 1
ATOM 7288 C C . LEU B 1 127 ? 23.922 -47.531 -16.812 1 83.12 127 LEU B C 1
ATOM 7290 O O . LEU B 1 127 ? 23.594 -48.688 -16.516 1 83.12 127 LEU B O 1
ATOM 7294 N N . LEU B 1 128 ? 24.734 -47.281 -17.891 1 85.88 128 LEU B N 1
ATOM 7295 C CA . LEU B 1 128 ? 25.016 -48.312 -18.891 1 85.88 128 LEU B CA 1
ATOM 7296 C C . LEU B 1 128 ? 26.438 -48.844 -18.719 1 85.88 128 LEU B C 1
ATOM 7298 O O . LEU B 1 128 ? 26.797 -49.844 -19.359 1 85.88 128 LEU B O 1
ATOM 7302 N N . GLY B 1 129 ? 27.203 -48.219 -17.812 1 87.06 129 GLY B N 1
ATOM 7303 C CA . GLY B 1 129 ? 28.578 -48.625 -17.609 1 87.06 129 GLY B CA 1
ATOM 7304 C C . GLY B 1 129 ? 29.422 -48.5 -18.859 1 87.06 129 GLY B C 1
ATOM 7305 O O . GLY B 1 129 ? 30.188 -49.406 -19.203 1 87.06 129 GLY B O 1
ATOM 7306 N N . LEU B 1 130 ? 29.328 -47.438 -19.516 1 85.94 130 LEU B N 1
ATOM 7307 C CA . LEU B 1 130 ? 30 -47.25 -20.797 1 85.94 130 LEU B CA 1
ATOM 7308 C C . LEU B 1 130 ? 31.422 -46.781 -20.594 1 85.94 130 LEU B C 1
ATOM 7310 O O . LEU B 1 130 ? 31.703 -46.031 -19.672 1 85.94 130 LEU B O 1
ATOM 7314 N N . GLU B 1 131 ? 32.281 -47.219 -21.516 1 87.62 131 GLU B N 1
ATOM 7315 C CA . GLU B 1 131 ? 33.656 -46.75 -21.531 1 87.62 131 GLU B CA 1
ATOM 7316 C C . GLU B 1 131 ? 33.75 -45.344 -22.156 1 87.62 131 GLU B C 1
ATOM 7318 O O . GLU B 1 131 ? 32.812 -44.906 -22.828 1 87.62 131 GLU B O 1
ATOM 7323 N N . ALA B 1 132 ? 34.844 -44.719 -21.969 1 86.94 132 ALA B N 1
ATOM 7324 C CA . ALA B 1 132 ? 35.062 -43.344 -22.375 1 86.94 132 ALA B CA 1
ATOM 7325 C C . ALA B 1 132 ? 34.906 -43.188 -23.875 1 86.94 132 ALA B C 1
ATOM 7327 O O . ALA B 1 132 ? 34.375 -42.156 -24.344 1 86.94 132 ALA B O 1
ATOM 7328 N N . GLN B 1 133 ? 35.375 -44.125 -24.562 1 86 133 GLN B N 1
ATOM 7329 C CA . GLN B 1 133 ? 35.312 -44.031 -26.031 1 86 133 GLN B CA 1
ATOM 7330 C C . GLN B 1 133 ? 33.875 -44.156 -26.516 1 86 133 GLN B C 1
ATOM 7332 O O . GLN B 1 133 ? 33.469 -43.438 -27.453 1 86 133 GLN B O 1
ATOM 7337 N N . ALA B 1 134 ? 33.094 -44.969 -25.922 1 85 134 ALA B N 1
ATOM 7338 C CA . ALA B 1 134 ? 31.672 -45.125 -26.281 1 85 134 ALA B CA 1
ATOM 7339 C C . ALA B 1 134 ? 30.875 -43.875 -25.953 1 85 134 ALA B C 1
ATOM 7341 O O . ALA B 1 134 ? 29.984 -43.469 -26.703 1 85 134 ALA B O 1
ATOM 7342 N N . VAL B 1 135 ? 31.219 -43.281 -24.859 1 87 135 VAL B N 1
ATOM 7343 C CA . VAL B 1 135 ? 30.547 -42.031 -24.422 1 87 135 VAL B CA 1
ATOM 7344 C C . VAL B 1 135 ? 30.812 -40.938 -25.422 1 87 135 VAL B C 1
ATOM 7346 O O . VAL B 1 135 ? 29.922 -40.156 -25.766 1 87 135 VAL B O 1
ATOM 7349 N N . ARG B 1 136 ? 31.969 -40.844 -25.859 1 87.44 136 ARG B N 1
ATOM 7350 C CA . ARG B 1 136 ? 32.344 -39.812 -26.828 1 87.44 136 ARG B CA 1
ATOM 7351 C C . ARG B 1 136 ? 31.562 -39.969 -28.125 1 87.44 136 ARG B C 1
ATOM 7353 O O . ARG B 1 136 ? 31.125 -38.969 -28.703 1 87.44 136 ARG B O 1
ATOM 7360 N N . ARG B 1 137 ? 31.391 -41.156 -28.578 1 82.19 137 ARG B N 1
ATOM 7361 C CA . ARG B 1 137 ? 30.641 -41.406 -29.797 1 82.19 137 ARG B CA 1
ATOM 7362 C C . ARG B 1 137 ? 29.172 -41.031 -29.641 1 82.19 137 ARG B C 1
ATOM 7364 O O . ARG B 1 137 ? 28.562 -40.469 -30.547 1 82.19 137 ARG B O 1
ATOM 7371 N N . LEU B 1 138 ? 28.703 -41.344 -28.531 1 84.56 138 LEU B N 1
ATOM 7372 C CA . LEU B 1 138 ? 27.312 -41 -28.25 1 84.56 138 LEU B CA 1
ATOM 7373 C C . LEU B 1 138 ? 27.141 -39.469 -28.156 1 84.56 138 LEU B C 1
ATOM 7375 O O . LEU B 1 138 ? 26.125 -38.938 -28.609 1 84.56 138 LEU B O 1
ATOM 7379 N N . CYS B 1 139 ? 28.078 -38.844 -27.578 1 84.44 139 CYS B N 1
ATOM 7380 C CA . CYS B 1 139 ? 28.031 -37.406 -27.422 1 84.44 139 CYS B CA 1
ATOM 7381 C C . CYS B 1 139 ? 28.047 -36.688 -28.781 1 84.44 139 CYS B C 1
ATOM 7383 O O . CYS B 1 139 ? 27.406 -35.656 -28.953 1 84.44 139 CYS B O 1
ATOM 7385 N N . GLU B 1 140 ? 28.688 -37.281 -29.656 1 83.25 140 GLU B N 1
ATOM 7386 C CA . GLU B 1 140 ? 28.797 -36.688 -31 1 83.25 140 GLU B CA 1
ATOM 7387 C C . GLU B 1 140 ? 27.531 -36.938 -31.812 1 83.25 140 GLU B C 1
ATOM 7389 O O . GLU B 1 140 ? 27.156 -36.125 -32.656 1 83.25 140 GLU B O 1
ATOM 7394 N N . GLY B 1 141 ? 26.906 -38 -31.578 1 84.12 141 GLY B N 1
ATOM 7395 C CA . GLY B 1 141 ? 25.734 -38.406 -32.344 1 84.12 141 GLY B CA 1
ATOM 7396 C C . GLY B 1 141 ? 24.438 -37.906 -31.766 1 84.12 141 GLY B C 1
ATOM 7397 O O . GLY B 1 141 ? 23.469 -37.688 -32.469 1 84.12 141 GLY B O 1
ATOM 7398 N N . ASP B 1 142 ? 24.391 -37.719 -30.484 1 86.38 142 ASP B N 1
ATOM 7399 C CA . ASP B 1 142 ? 23.156 -37.438 -29.766 1 86.38 142 ASP B CA 1
ATOM 7400 C C . ASP B 1 142 ? 22.484 -36.156 -30.297 1 86.38 142 ASP B C 1
ATOM 7402 O O . ASP B 1 142 ? 21.281 -36.156 -30.547 1 86.38 142 ASP B O 1
ATOM 7406 N N . PRO B 1 143 ? 23.234 -35.125 -30.609 1 86 143 PRO B N 1
ATOM 7407 C CA . PRO B 1 143 ? 22.609 -33.875 -31.031 1 86 143 PRO B CA 1
ATOM 7408 C C . PRO B 1 143 ? 21.953 -33.969 -32.406 1 86 143 PRO B C 1
ATOM 7410 O O . PRO B 1 143 ? 21.156 -33.094 -32.781 1 86 143 PRO B O 1
ATOM 7413 N N . LEU B 1 144 ? 22.234 -35 -33.156 1 87.12 144 LEU B N 1
ATOM 7414 C CA . LEU B 1 144 ? 21.641 -35.188 -34.469 1 87.12 144 LEU B CA 1
ATOM 7415 C C . LEU B 1 144 ? 20.125 -35.406 -34.375 1 87.12 144 LEU B C 1
ATOM 7417 O O . LEU B 1 144 ? 19.391 -35.156 -35.312 1 87.12 144 LEU B O 1
ATOM 7421 N N . HIS B 1 145 ? 19.719 -35.875 -33.25 1 91.38 145 HIS B N 1
ATOM 7422 C CA . HIS B 1 145 ? 18.297 -36.094 -33.031 1 91.38 145 HIS B CA 1
ATOM 7423 C C . HIS B 1 145 ? 17.531 -34.781 -33.031 1 91.38 145 HIS B C 1
ATOM 7425 O O . HIS B 1 145 ? 16.344 -34.75 -33.344 1 91.38 145 HIS B O 1
ATOM 7431 N N . ARG B 1 146 ? 18.203 -33.719 -32.719 1 90.81 146 ARG B N 1
ATOM 7432 C CA . ARG B 1 146 ? 17.578 -32.375 -32.719 1 90.81 146 ARG B CA 1
ATOM 7433 C C . ARG B 1 146 ? 17.172 -31.969 -34.125 1 90.81 146 ARG B C 1
ATOM 7435 O O . ARG B 1 146 ? 16.156 -31.297 -34.312 1 90.81 146 ARG B O 1
ATOM 7442 N N . ASN B 1 147 ? 17.891 -32.438 -35 1 88.81 147 ASN B N 1
ATOM 7443 C CA . ASN B 1 147 ? 17.672 -32.031 -36.375 1 88.81 147 ASN B CA 1
ATOM 7444 C C . ASN B 1 147 ? 16.531 -32.844 -37.031 1 88.81 147 ASN B C 1
ATOM 7446 O O . ASN B 1 147 ? 16.016 -32.469 -38.094 1 88.81 147 ASN B O 1
ATOM 7450 N N . CYS B 1 148 ? 16.094 -33.875 -36.375 1 91.56 148 CYS B N 1
ATOM 7451 C CA . CYS B 1 148 ? 15.031 -34.688 -36.969 1 91.56 148 CYS B CA 1
ATOM 7452 C C . CYS B 1 148 ? 13.82 -34.75 -36.031 1 91.56 148 CYS B C 1
ATOM 7454 O O . CYS B 1 148 ? 13.039 -35.688 -36.094 1 91.56 148 CYS B O 1
ATOM 7456 N N . SER B 1 149 ? 13.773 -33.812 -35.156 1 94.81 149 SER B N 1
ATOM 7457 C CA . SER B 1 149 ? 12.656 -33.719 -34.219 1 94.81 149 SER B CA 1
ATOM 7458 C C . SER B 1 149 ? 12.086 -32.312 -34.156 1 94.81 149 SER B C 1
ATOM 7460 O O . SER B 1 149 ? 12.727 -31.359 -34.625 1 94.81 149 SER B O 1
ATOM 7462 N N . ASN B 1 150 ? 10.883 -32.156 -33.719 1 95.19 150 ASN B N 1
ATOM 7463 C CA . ASN B 1 150 ? 10.281 -30.828 -33.594 1 95.19 150 ASN B CA 1
ATOM 7464 C C . ASN B 1 150 ? 10.047 -30.422 -32.156 1 95.19 150 ASN B C 1
ATOM 7466 O O . ASN B 1 150 ? 9.781 -29.266 -31.859 1 95.19 150 ASN B O 1
ATOM 7470 N N . PHE B 1 151 ? 10.141 -31.391 -31.219 1 96.75 151 PHE B N 1
ATOM 7471 C CA . PHE B 1 151 ? 10.062 -31.094 -29.781 1 96.75 151 PHE B CA 1
ATOM 7472 C C . PHE B 1 151 ? 11.258 -31.688 -29.047 1 96.75 151 PHE B C 1
ATOM 7474 O O . PHE B 1 151 ? 11.969 -32.531 -29.594 1 96.75 151 PHE B O 1
ATOM 7481 N N . GLU B 1 152 ? 11.508 -31.141 -27.938 1 96.94 152 GLU B N 1
ATOM 7482 C CA . GLU B 1 152 ? 12.633 -31.578 -27.109 1 96.94 152 GLU B CA 1
ATOM 7483 C C . GLU B 1 152 ? 12.25 -31.609 -25.625 1 96.94 152 GLU B C 1
ATOM 7485 O O . GLU B 1 152 ? 11.539 -30.719 -25.156 1 96.94 152 GLU B O 1
ATOM 7490 N N . PHE B 1 153 ? 12.586 -32.656 -24.906 1 97.06 153 PHE B N 1
ATOM 7491 C CA . PHE B 1 153 ? 12.32 -32.844 -23.484 1 97.06 153 PHE B CA 1
ATOM 7492 C C . PHE B 1 153 ? 13.57 -33.344 -22.75 1 97.06 153 PHE B C 1
ATOM 7494 O O . PHE B 1 153 ? 14.141 -34.344 -23.125 1 97.06 153 PHE B O 1
ATOM 7501 N N . TYR B 1 154 ? 14 -32.594 -21.797 1 96.5 154 TYR B N 1
ATOM 7502 C CA . TYR B 1 154 ? 15.133 -33 -20.984 1 96.5 154 TYR B CA 1
ATOM 7503 C C . TYR B 1 154 ? 14.672 -33.875 -19.797 1 96.5 154 TYR B C 1
ATOM 7505 O O . TYR B 1 154 ? 13.93 -33.375 -18.938 1 96.5 154 TYR B O 1
ATOM 7513 N N . ASN B 1 155 ? 15.109 -35.031 -19.719 1 93.81 155 ASN B N 1
ATOM 7514 C CA . ASN B 1 155 ? 14.75 -36 -18.672 1 93.81 155 ASN B CA 1
ATOM 7515 C C . ASN B 1 155 ? 15.633 -35.812 -17.438 1 93.81 155 ASN B C 1
ATOM 7517 O O . ASN B 1 155 ? 16.672 -36.469 -17.328 1 93.81 155 ASN B O 1
ATOM 7521 N N . VAL B 1 156 ? 15.133 -35.062 -16.531 1 90.75 156 VAL B N 1
ATOM 7522 C CA . VAL B 1 156 ? 15.867 -34.812 -15.289 1 90.75 156 VAL B CA 1
ATOM 7523 C C . VAL B 1 156 ? 15.758 -36 -14.359 1 90.75 156 VAL B C 1
ATOM 7525 O O . VAL B 1 156 ? 14.695 -36.625 -14.242 1 90.75 156 VAL B O 1
ATOM 7528 N N . GLU B 1 157 ? 16.812 -36.281 -13.719 1 83 157 GLU B N 1
ATOM 7529 C CA . GLU B 1 157 ? 16.844 -37.375 -12.789 1 83 157 GLU B CA 1
ATOM 7530 C C . GLU B 1 157 ? 16.031 -37.094 -11.531 1 83 157 GLU B C 1
ATOM 7532 O O . GLU B 1 157 ? 16 -35.938 -11.078 1 83 157 GLU B O 1
ATOM 7537 N N . ASP B 1 158 ? 15.383 -38.031 -10.969 1 75.31 158 ASP B N 1
ATOM 7538 C CA . ASP B 1 158 ? 14.641 -37.844 -9.727 1 75.31 158 ASP B CA 1
ATOM 7539 C C . ASP B 1 158 ? 15.578 -37.812 -8.516 1 75.31 158 ASP B C 1
ATOM 7541 O O . ASP B 1 158 ? 16.641 -38.469 -8.539 1 75.31 158 ASP B O 1
ATOM 7545 N N . ARG B 1 159 ? 15.594 -36.875 -7.57 1 57.19 159 ARG B N 1
ATOM 7546 C CA . ARG B 1 159 ? 16.422 -36.688 -6.387 1 57.19 159 ARG B CA 1
ATOM 7547 C C . ARG B 1 159 ? 16.438 -37.969 -5.523 1 57.19 159 ARG B C 1
ATOM 7549 O O . ARG B 1 159 ? 17.312 -38.125 -4.684 1 57.19 159 ARG B O 1
ATOM 7556 N N . SER B 1 160 ? 15.469 -38.688 -5.168 1 50.62 160 SER B N 1
ATOM 7557 C CA . SER B 1 160 ? 15.336 -39.781 -4.211 1 50.62 160 SER B CA 1
ATOM 7558 C C . SER B 1 160 ? 16.359 -40.875 -4.48 1 50.62 160 SER B C 1
ATOM 7560 O O . SER B 1 160 ? 16.531 -41.781 -3.678 1 50.62 160 SER B O 1
ATOM 7562 N N . SER B 1 161 ? 17 -40.875 -5.5 1 42.75 161 SER B N 1
ATOM 7563 C CA . SER B 1 161 ? 17.844 -42.031 -5.801 1 42.75 161 SER B CA 1
ATOM 7564 C C . SER B 1 161 ? 19.109 -42 -4.953 1 42.75 161 SER B C 1
ATOM 7566 O O . SER B 1 161 ? 19.797 -43.031 -4.836 1 42.75 161 SER B O 1
ATOM 7568 N N . VAL B 1 162 ? 19.672 -40.875 -4.562 1 38 162 VAL B N 1
ATOM 7569 C CA . VAL B 1 162 ? 21.047 -40.875 -4.055 1 38 162 VAL B CA 1
ATOM 7570 C C . VAL B 1 162 ? 21.047 -41.281 -2.584 1 38 162 VAL B C 1
ATOM 7572 O O . VAL B 1 162 ? 22.094 -41.656 -2.045 1 38 162 VAL B O 1
ATOM 7575 N N . SER B 1 163 ? 20.281 -40.656 -1.699 1 36.16 163 SER B N 1
ATOM 7576 C CA . SER B 1 163 ? 20.734 -40.75 -0.318 1 36.16 163 SER B CA 1
ATOM 7577 C C . SER B 1 163 ? 20.875 -42.219 0.118 1 36.16 163 SER B C 1
ATOM 7579 O O . SER B 1 163 ? 21.406 -42.5 1.188 1 36.16 163 SER B O 1
ATOM 7581 N N . ALA B 1 164 ? 19.703 -42.906 0.218 1 33.94 164 ALA B N 1
ATOM 7582 C CA . ALA B 1 164 ? 19.953 -43.938 1.218 1 33.94 164 ALA B CA 1
ATOM 7583 C C . ALA B 1 164 ? 21.172 -44.781 0.845 1 33.94 164 ALA B C 1
ATOM 7585 O O . ALA B 1 164 ? 21.578 -44.844 -0.321 1 33.94 164 ALA B O 1
ATOM 7586 N N . ASP B 1 165 ? 21.594 -45.719 1.805 1 30.02 165 ASP B N 1
ATOM 7587 C CA . ASP B 1 165 ? 22.672 -46.719 1.961 1 30.02 165 ASP B CA 1
ATOM 7588 C C . ASP B 1 165 ? 22.938 -47.438 0.649 1 30.02 165 ASP B C 1
ATOM 7590 O O . ASP B 1 165 ? 22 -47.75 -0.096 1 30.02 165 ASP B O 1
ATOM 7594 N N . GLU B 1 166 ? 24.094 -47.531 -0.011 1 32.66 166 GLU B N 1
ATOM 7595 C CA . GLU B 1 166 ? 24.781 -48.5 -0.857 1 32.66 166 GLU B CA 1
ATOM 7596 C C . GLU B 1 166 ? 24.125 -49.875 -0.755 1 32.66 166 GLU B C 1
ATOM 7598 O O . GLU B 1 166 ? 24.359 -50.75 -1.602 1 32.66 166 GLU B O 1
ATOM 7603 N N . ASP B 1 167 ? 23.781 -50.375 0.521 1 31.14 167 ASP B N 1
ATOM 7604 C CA . ASP B 1 167 ? 23.703 -51.812 0.738 1 31.14 167 ASP B CA 1
ATOM 7605 C C . ASP B 1 167 ? 22.422 -52.375 0.133 1 31.14 167 ASP B C 1
ATOM 7607 O O . ASP B 1 167 ? 22.172 -53.594 0.204 1 31.14 167 ASP B O 1
ATOM 7611 N N . ALA B 1 168 ? 21.172 -51.938 0.31 1 34.81 168 ALA B N 1
ATOM 7612 C CA . ALA B 1 168 ? 20.297 -53.031 -0.097 1 34.81 168 ALA B CA 1
ATOM 7613 C C . ALA B 1 168 ? 20.219 -53.125 -1.618 1 34.81 168 ALA B C 1
ATOM 7615 O O . ALA B 1 168 ? 19.797 -52.188 -2.285 1 34.81 168 ALA B O 1
ATOM 7616 N N . PRO B 1 169 ? 21.016 -53.812 -2.344 1 33.19 169 PRO B N 1
ATOM 7617 C CA . PRO B 1 169 ? 21.031 -54.188 -3.754 1 33.19 169 PRO B CA 1
ATOM 7618 C C . PRO B 1 169 ? 19.641 -54.438 -4.324 1 33.19 169 PRO B C 1
ATOM 7620 O O . PRO B 1 169 ? 19.5 -54.875 -5.465 1 33.19 169 PRO B O 1
ATOM 7623 N N . ASP B 1 170 ? 18.609 -54.844 -3.438 1 30.05 170 ASP B N 1
ATOM 7624 C CA . ASP B 1 170 ? 17.531 -55.594 -4.082 1 30.05 170 ASP B CA 1
ATOM 7625 C C . ASP B 1 170 ? 16.672 -54.656 -4.941 1 30.05 170 ASP B C 1
ATOM 7627 O O . ASP B 1 170 ? 16.141 -53.656 -4.449 1 30.05 170 ASP B O 1
ATOM 7631 N N . ARG B 1 171 ? 16.797 -54.562 -6.133 1 36.34 171 ARG B N 1
ATOM 7632 C CA . ARG B 1 171 ? 16 -54.031 -7.23 1 36.34 171 ARG B CA 1
ATOM 7633 C C . ARG B 1 171 ? 14.516 -54.125 -6.926 1 36.34 171 ARG B C 1
ATOM 7635 O O . ARG B 1 171 ? 13.68 -53.656 -7.699 1 36.34 171 ARG B O 1
ATOM 7642 N N . ARG B 1 172 ? 14.094 -55.125 -6.164 1 35.69 172 ARG B N 1
ATOM 7643 C CA . ARG B 1 172 ? 12.75 -55.438 -5.676 1 35.69 172 ARG B CA 1
ATOM 7644 C C . ARG B 1 172 ? 12.352 -54.5 -4.543 1 35.69 172 ARG B C 1
ATOM 7646 O O . ARG B 1 172 ? 11.289 -54.656 -3.943 1 35.69 172 ARG B O 1
ATOM 7653 N N . SER B 1 173 ? 13.266 -53.875 -3.977 1 32.16 173 SER B N 1
ATOM 7654 C CA . SER B 1 173 ? 12.93 -53.062 -2.809 1 32.16 173 SER B CA 1
ATOM 7655 C C . SER B 1 173 ? 12.094 -51.844 -3.201 1 32.16 173 SER B C 1
ATOM 7657 O O . SER B 1 173 ? 12.195 -51.344 -4.328 1 32.16 173 SER B O 1
ATOM 7659 N N . VAL B 1 174 ? 10.961 -51.406 -2.348 1 36.78 174 VAL B N 1
ATOM 7660 C CA . VAL B 1 174 ? 10.062 -50.281 -2.266 1 36.78 174 VAL B CA 1
ATOM 7661 C C . VAL B 1 174 ? 10.812 -49 -2.641 1 36.78 174 VAL B C 1
ATOM 7663 O O . VAL B 1 174 ? 10.211 -48.031 -3.139 1 36.78 174 VAL B O 1
ATOM 7666 N N . ASP B 1 175 ? 12.078 -48.938 -2.412 1 40.38 175 ASP B N 1
ATOM 7667 C CA . ASP B 1 175 ? 12.844 -47.719 -2.539 1 40.38 175 ASP B CA 1
ATOM 7668 C C . ASP B 1 175 ? 13.094 -47.375 -4.004 1 40.38 175 ASP B C 1
ATOM 7670 O O . ASP B 1 175 ? 13.281 -46.188 -4.348 1 40.38 175 ASP B O 1
ATOM 7674 N N . TYR B 1 176 ? 13.297 -48.344 -4.895 1 37.78 176 TYR B N 1
ATOM 7675 C CA . TYR B 1 176 ? 13.625 -48.125 -6.293 1 37.78 176 TYR B CA 1
ATOM 7676 C C . TYR B 1 176 ? 12.445 -47.5 -7.035 1 37.78 176 TYR B C 1
ATOM 7678 O O . TYR B 1 176 ? 12.633 -46.625 -7.883 1 37.78 176 TYR B O 1
ATOM 7686 N N . SER B 1 177 ? 11.211 -48.281 -7.125 1 39.78 177 SER B N 1
ATOM 7687 C CA . SER B 1 177 ? 10.023 -47.875 -7.875 1 39.78 177 SER B CA 1
ATOM 7688 C C . SER B 1 177 ? 9.703 -46.406 -7.684 1 39.78 177 SER B C 1
ATOM 7690 O O . SER B 1 177 ? 9.008 -45.812 -8.508 1 39.78 177 SER B O 1
ATOM 7692 N N . PHE B 1 178 ? 10.102 -45.781 -6.59 1 47.06 178 PHE B N 1
ATOM 7693 C CA . PHE B 1 178 ? 9.938 -44.375 -6.23 1 47.06 178 PHE B CA 1
ATOM 7694 C C . PHE B 1 178 ? 10.883 -43.469 -7.039 1 47.06 178 PHE B C 1
ATOM 7696 O O . PHE B 1 178 ? 10.797 -42.25 -6.977 1 47.06 178 PHE B O 1
ATOM 7703 N N . LYS B 1 179 ? 11.617 -44.094 -8.055 1 52.91 179 LYS B N 1
ATOM 7704 C CA . LYS B 1 179 ? 12.727 -43.344 -8.68 1 52.91 179 LYS B CA 1
ATOM 7705 C C . LYS B 1 179 ? 12.242 -42.531 -9.859 1 52.91 179 LYS B C 1
ATOM 7707 O O . LYS B 1 179 ? 12.984 -41.688 -10.383 1 52.91 179 LYS B O 1
ATOM 7712 N N . LEU B 1 180 ? 10.898 -42.75 -10.422 1 62.03 180 LEU B N 1
ATOM 7713 C CA . LEU B 1 180 ? 10.562 -41.969 -11.617 1 62.03 180 LEU B CA 1
ATOM 7714 C C . LEU B 1 180 ? 9.32 -41.125 -11.391 1 62.03 180 LEU B C 1
ATOM 7716 O O . LEU B 1 180 ? 8.625 -40.781 -12.344 1 62.03 180 LEU B O 1
ATOM 7720 N N . LYS B 1 181 ? 9.047 -40.844 -10.258 1 67.62 181 LYS B N 1
ATOM 7721 C CA . LYS B 1 181 ? 7.797 -40.156 -9.953 1 67.62 181 LYS B CA 1
ATOM 7722 C C . LYS B 1 181 ? 7.777 -38.75 -10.57 1 67.62 181 LYS B C 1
ATOM 7724 O O . LYS B 1 181 ? 6.832 -38.406 -11.273 1 67.62 181 LYS B O 1
ATOM 7729 N N . GLU B 1 182 ? 8.703 -38.062 -10.383 1 76.69 182 GLU B N 1
ATOM 7730 C CA . GLU B 1 182 ? 8.758 -36.688 -10.867 1 76.69 182 GLU B CA 1
ATOM 7731 C C . GLU B 1 182 ? 8.844 -36.656 -12.391 1 76.69 182 GLU B C 1
ATOM 7733 O O . GLU B 1 182 ? 8.18 -35.812 -13.031 1 76.69 182 GLU B O 1
ATOM 7738 N N . ALA B 1 183 ? 9.602 -37.531 -12.914 1 81.75 183 ALA B N 1
ATOM 7739 C CA . ALA B 1 183 ? 9.766 -37.594 -14.359 1 81.75 183 ALA B CA 1
ATOM 7740 C C . ALA B 1 183 ? 8.453 -37.938 -15.055 1 81.75 183 ALA B C 1
ATOM 7742 O O . ALA B 1 183 ? 8.156 -37.406 -16.125 1 81.75 183 ALA B O 1
ATOM 7743 N N . LYS B 1 184 ? 7.742 -38.812 -14.461 1 80.62 184 LYS B N 1
ATOM 7744 C CA . LYS B 1 184 ? 6.445 -39.188 -15.016 1 80.62 184 LYS B CA 1
ATOM 7745 C C . LYS B 1 184 ? 5.496 -38 -15.07 1 80.62 184 LYS B C 1
ATOM 7747 O O . LYS B 1 184 ? 4.852 -37.75 -16.094 1 80.62 184 LYS B O 1
ATOM 7752 N N . GLU B 1 185 ? 5.41 -37.344 -13.969 1 79.88 185 GLU B N 1
ATOM 7753 C CA . GLU B 1 185 ? 4.527 -36.156 -13.906 1 79.88 185 GLU B CA 1
ATOM 7754 C C . GLU B 1 185 ? 4.953 -35.094 -14.906 1 79.88 185 GLU B C 1
ATOM 7756 O O . GLU B 1 185 ? 4.113 -34.5 -15.594 1 79.88 185 GLU B O 1
ATOM 7761 N N . ASP B 1 186 ? 6.219 -34.875 -14.93 1 87.88 186 ASP B N 1
ATOM 7762 C CA . ASP B 1 186 ? 6.762 -33.844 -15.828 1 87.88 186 ASP B CA 1
ATOM 7763 C C . ASP B 1 186 ? 6.438 -34.188 -17.281 1 87.88 186 ASP B C 1
ATOM 7765 O O . ASP B 1 186 ? 5.988 -33.312 -18.047 1 87.88 186 ASP B O 1
ATOM 7769 N N . PHE B 1 187 ? 6.688 -35.344 -17.609 1 91.12 187 PHE B N 1
ATOM 7770 C CA . PHE B 1 187 ? 6.531 -35.75 -19 1 91.12 187 PHE B CA 1
ATOM 7771 C C . PHE B 1 187 ? 5.055 -35.812 -19.375 1 91.12 187 PHE B C 1
ATOM 7773 O O . PHE B 1 187 ? 4.684 -35.5 -20.516 1 91.12 187 PHE B O 1
ATOM 7780 N N . THR B 1 188 ? 4.234 -36.25 -18.469 1 86.94 188 THR B N 1
ATOM 7781 C CA . THR B 1 188 ? 2.793 -36.25 -18.703 1 86.94 188 THR B CA 1
ATOM 7782 C C . THR B 1 188 ? 2.295 -34.844 -19.047 1 86.94 188 THR B C 1
ATOM 7784 O O . THR B 1 188 ? 1.571 -34.656 -20.031 1 86.94 188 THR B O 1
ATOM 7787 N N . ARG B 1 189 ? 2.684 -33.906 -18.281 1 86.75 189 ARG B N 1
ATOM 7788 C CA . ARG B 1 189 ? 2.285 -32.531 -18.531 1 86.75 189 ARG B CA 1
ATOM 7789 C C . ARG B 1 189 ? 2.801 -32.062 -19.875 1 86.75 189 ARG B C 1
ATOM 7791 O O . ARG B 1 189 ? 2.104 -31.328 -20.594 1 86.75 189 ARG B O 1
ATOM 7798 N N . PHE B 1 190 ? 3.969 -32.438 -20.156 1 93.12 190 PHE B N 1
ATOM 7799 C CA . PHE B 1 190 ? 4.602 -32.031 -21.406 1 93.12 190 PHE B CA 1
ATOM 7800 C C . PHE B 1 190 ? 3.842 -32.594 -22.594 1 93.12 190 PHE B C 1
ATOM 7802 O O . PHE B 1 190 ? 3.486 -31.859 -23.516 1 93.12 190 PHE B O 1
ATOM 7809 N N . VAL B 1 191 ? 3.576 -33.844 -22.625 1 93.25 191 VAL B N 1
ATOM 7810 C CA . VAL B 1 191 ? 2.967 -34.469 -23.781 1 93.25 191 VAL B CA 1
ATOM 7811 C C . VAL B 1 191 ? 1.517 -34.031 -23.922 1 93.25 191 VAL B C 1
ATOM 7813 O O . VAL B 1 191 ? 1.012 -33.875 -25.047 1 93.25 191 VAL B O 1
ATOM 7816 N N . GLN B 1 192 ? 0.881 -33.812 -22.844 1 88.44 192 GLN B N 1
ATOM 7817 C CA . GLN B 1 192 ? -0.48 -33.281 -22.906 1 88.44 192 GLN B CA 1
ATOM 7818 C C . GLN B 1 192 ? -0.499 -31.875 -23.484 1 88.44 192 GLN B C 1
ATOM 7820 O O . GLN B 1 192 ? -1.399 -31.516 -24.234 1 88.44 192 GLN B O 1
ATOM 7825 N N . PHE B 1 193 ? 0.408 -31.125 -23.094 1 90.06 193 PHE B N 1
ATOM 7826 C CA . PHE B 1 193 ? 0.503 -29.75 -23.578 1 90.06 193 PHE B CA 1
ATOM 7827 C C . PHE B 1 193 ? 0.734 -29.719 -25.094 1 90.06 193 PHE B C 1
ATOM 7829 O O . PHE B 1 193 ? 0.052 -28.984 -25.812 1 90.06 193 PHE B O 1
ATOM 7836 N N . ILE B 1 194 ? 1.702 -30.516 -25.625 1 93.19 194 ILE B N 1
ATOM 7837 C CA . ILE B 1 194 ? 2.1 -30.391 -27.016 1 93.19 194 ILE B CA 1
ATOM 7838 C C . ILE B 1 194 ? 1.03 -31.016 -27.922 1 93.19 194 ILE B C 1
ATOM 7840 O O . ILE B 1 194 ? 0.922 -30.672 -29.094 1 93.19 194 ILE B O 1
ATOM 7844 N N . THR B 1 195 ? 0.31 -31.938 -27.391 1 90.31 195 THR B N 1
ATOM 7845 C CA . THR B 1 195 ? -0.714 -32.594 -28.203 1 90.31 195 THR B CA 1
ATOM 7846 C C . THR B 1 195 ? -2.051 -31.859 -28.078 1 90.31 195 THR B C 1
ATOM 7848 O O . THR B 1 195 ? -2.969 -32.094 -28.859 1 90.31 195 THR B O 1
ATOM 7851 N N . GLY B 1 196 ? -2.027 -30.969 -27.219 1 80.56 196 GLY B N 1
ATOM 7852 C CA . GLY B 1 196 ? -3.277 -30.266 -27 1 80.56 196 GLY B CA 1
ATOM 7853 C C . GLY B 1 196 ? -4.355 -31.141 -26.391 1 80.56 196 GLY B C 1
ATOM 7854 O O . GLY B 1 196 ? -5.539 -30.797 -26.422 1 80.56 196 GLY B O 1
ATOM 7855 N N . THR B 1 197 ? -3.908 -32.406 -26.312 1 65.88 197 THR B N 1
ATOM 7856 C CA . THR B 1 197 ? -4.883 -33.375 -25.766 1 65.88 197 THR B CA 1
ATOM 7857 C C . THR B 1 197 ? -5.301 -32.969 -24.359 1 65.88 197 THR B C 1
ATOM 7859 O O . THR B 1 197 ? -4.465 -32.906 -23.453 1 65.88 197 THR B O 1
ATOM 7862 N N . ASP B 1 198 ? -5.262 -31.781 -24.5 1 52.34 198 ASP B N 1
ATOM 7863 C CA . ASP B 1 198 ? -5.723 -31.406 -23.172 1 52.34 198 ASP B CA 1
ATOM 7864 C C . ASP B 1 198 ? -6.648 -32.469 -22.594 1 52.34 198 ASP B C 1
ATOM 7866 O O . ASP B 1 198 ? -7.457 -33.062 -23.312 1 52.34 198 ASP B O 1
ATOM 7870 N N . VAL B 1 199 ? -6.164 -33.344 -21.938 1 43.5 199 VAL B N 1
ATOM 7871 C CA . VAL B 1 199 ? -7.289 -34 -21.297 1 43.5 199 VAL B CA 1
ATOM 7872 C C . VAL B 1 199 ? -8.555 -33.156 -21.469 1 43.5 199 VAL B C 1
ATOM 7874 O O . VAL B 1 199 ? -8.531 -31.953 -21.266 1 43.5 199 VAL B O 1
ATOM 7877 N N . GLY B 1 200 ? -9.445 -33.438 -22.609 1 36.03 200 GLY B N 1
ATOM 7878 C CA . GLY B 1 200 ? -10.703 -32.844 -23 1 36.03 200 GLY B CA 1
ATOM 7879 C C . GLY B 1 200 ? -11.148 -31.719 -22.062 1 36.03 200 GLY B C 1
ATOM 7880 O O . GLY B 1 200 ? -10.977 -30.547 -22.359 1 36.03 200 GLY B O 1
ATOM 7881 N N . SER B 1 201 ? -12.469 -32 -21.594 1 35 201 SER B N 1
ATOM 7882 C CA . SER B 1 201 ? -13.641 -31.328 -21.031 1 35 201 SER B CA 1
ATOM 7883 C C . SER B 1 201 ? -13.242 -30.375 -19.906 1 35 201 SER B C 1
ATOM 7885 O O . SER B 1 201 ? -13.336 -30.734 -18.734 1 35 201 SER B O 1
ATOM 7887 N N . SER B 1 202 ? -12.164 -30.047 -19.969 1 36.16 202 SER B N 1
ATOM 7888 C CA . SER B 1 202 ? -11.992 -29.109 -18.875 1 36.16 202 SER B CA 1
ATOM 7889 C C . SER B 1 202 ? -13.039 -28 -18.922 1 36.16 202 SER B C 1
ATOM 7891 O O . SER B 1 202 ? -12.859 -26.984 -19.594 1 36.16 202 SER B O 1
ATOM 7893 N N . GLY B 1 203 ? -14.031 -28.094 -19.719 1 38.28 203 GLY B N 1
ATOM 7894 C CA . GLY B 1 203 ? -15.016 -27.234 -19.078 1 38.28 203 GLY B CA 1
ATOM 7895 C C . GLY B 1 203 ? -14.641 -26.859 -17.656 1 38.28 203 GLY B C 1
ATOM 7896 O O . GLY B 1 203 ? -14.117 -27.688 -16.906 1 38.28 203 GLY B O 1
ATOM 7897 N N . TYR B 1 204 ? -14.211 -25.719 -17.594 1 47.81 204 TYR B N 1
ATOM 7898 C CA . TYR B 1 204 ? -13.93 -25.141 -16.281 1 47.81 204 TYR B CA 1
ATOM 7899 C C . TYR B 1 204 ? -14.656 -25.906 -15.188 1 47.81 204 TYR B C 1
ATOM 7901 O O . TYR B 1 204 ? -15.883 -25.812 -15.062 1 47.81 204 TYR B O 1
ATOM 7909 N N . ASP B 1 205 ? -14.164 -27.078 -14.82 1 63.28 205 ASP B N 1
ATOM 7910 C CA . ASP B 1 205 ? -14.875 -27.672 -13.688 1 63.28 205 ASP B CA 1
ATOM 7911 C C . ASP B 1 205 ? -15.203 -26.625 -12.633 1 63.28 205 ASP B C 1
ATOM 7913 O O . ASP B 1 205 ? -16.359 -26.516 -12.195 1 63.28 205 ASP B O 1
ATOM 7917 N N . SER B 1 206 ? -14.094 -25.766 -12.508 1 78.81 206 SER B N 1
ATOM 7918 C CA . SER B 1 206 ? -14.266 -24.656 -11.578 1 78.81 206 SER B CA 1
ATOM 7919 C C . SER B 1 206 ? -13.352 -23.5 -11.93 1 78.81 206 SER B C 1
ATOM 7921 O O . SER B 1 206 ? -12.141 -23.672 -12.062 1 78.81 206 SER B O 1
ATOM 7923 N N . PRO B 1 207 ? -13.883 -22.328 -12.406 1 81.81 207 PRO B N 1
ATOM 7924 C CA . PRO B 1 207 ? -13.055 -21.172 -12.719 1 81.81 207 PRO B CA 1
ATOM 7925 C C . PRO B 1 207 ? -12.164 -20.75 -11.547 1 81.81 207 PRO B C 1
ATOM 7927 O O . PRO B 1 207 ? -11.273 -19.906 -11.719 1 81.81 207 PRO B O 1
ATOM 7930 N N . PHE B 1 208 ? -12.367 -21.422 -10.445 1 86.44 208 PHE B N 1
ATOM 7931 C CA . PHE B 1 208 ? -11.602 -21.047 -9.266 1 86.44 208 PHE B CA 1
ATOM 7932 C C . PHE B 1 208 ? -10.312 -21.844 -9.18 1 86.44 208 PHE B C 1
ATOM 7934 O O . PHE B 1 208 ? -9.406 -21.5 -8.414 1 86.44 208 PHE B O 1
ATOM 7941 N N . VAL B 1 209 ? -10.195 -22.859 -9.992 1 84.12 209 VAL B N 1
ATOM 7942 C CA . VAL B 1 209 ? -9 -23.703 -9.953 1 84.12 209 VAL B CA 1
ATOM 7943 C C . VAL B 1 209 ? -7.859 -23.016 -10.703 1 84.12 209 VAL B C 1
ATOM 7945 O O . VAL B 1 209 ? -8.008 -22.656 -11.875 1 84.12 209 VAL B O 1
ATOM 7948 N N . LEU B 1 210 ? -6.754 -22.781 -10.133 1 81 210 LEU B N 1
ATOM 7949 C CA . LEU B 1 210 ? -5.637 -21.984 -10.633 1 81 210 LEU B CA 1
ATOM 7950 C C . LEU B 1 210 ? -5.074 -22.594 -11.914 1 81 210 LEU B C 1
ATOM 7952 O O . LEU B 1 210 ? -4.762 -21.875 -12.859 1 81 210 LEU B O 1
ATOM 7956 N N . LEU B 1 211 ? -4.949 -23.875 -11.984 1 73.88 211 LEU B N 1
ATOM 7957 C CA . LEU B 1 211 ? -4.297 -24.516 -13.125 1 73.88 211 LEU B CA 1
ATOM 7958 C C . LEU B 1 211 ? -5.215 -24.531 -14.344 1 73.88 211 LEU B C 1
ATOM 7960 O O . LEU B 1 211 ? -4.754 -24.703 -15.477 1 73.88 211 LEU B O 1
ATOM 7964 N N . GLU B 1 212 ? -6.469 -24.219 -14.086 1 77.62 212 GLU B N 1
ATOM 7965 C CA . GLU B 1 212 ? -7.426 -24.25 -15.188 1 77.62 212 GLU B CA 1
ATOM 7966 C C . GLU B 1 212 ? -7.586 -22.875 -15.828 1 77.62 212 GLU B C 1
ATOM 7968 O O . GLU B 1 212 ? -8.07 -22.766 -16.953 1 77.62 212 GLU B O 1
ATOM 7973 N N . THR B 1 213 ? -7.184 -21.891 -15.195 1 85.19 213 THR B N 1
ATOM 7974 C CA . THR B 1 213 ? -7.262 -20.531 -15.734 1 85.19 213 THR B CA 1
ATOM 7975 C C . THR B 1 213 ? -5.867 -19.953 -15.938 1 85.19 213 THR B C 1
ATOM 7977 O O . THR B 1 213 ? -5.164 -19.656 -14.969 1 85.19 213 THR B O 1
ATOM 7980 N N . PRO B 1 214 ? -5.543 -19.781 -17.141 1 90.19 214 PRO B N 1
ATOM 7981 C CA . PRO B 1 214 ? -4.195 -19.266 -17.406 1 90.19 214 PRO B CA 1
ATOM 7982 C C . PRO B 1 214 ? -3.961 -17.891 -16.781 1 90.19 214 PRO B C 1
ATOM 7984 O O . PRO B 1 214 ? -4.914 -17.141 -16.547 1 90.19 214 PRO B O 1
ATOM 7987 N N . PRO B 1 215 ? -2.727 -17.5 -16.547 1 92.75 215 PRO B N 1
ATOM 7988 C CA . PRO B 1 215 ? -2.379 -16.25 -15.852 1 92.75 215 PRO B CA 1
ATOM 7989 C C . PRO B 1 215 ? -2.918 -15.016 -16.547 1 92.75 215 PRO B C 1
ATOM 7991 O O . PRO B 1 215 ? -3.24 -14.023 -15.898 1 92.75 215 PRO B O 1
ATOM 7994 N N . GLU B 1 216 ? -3.051 -15.016 -17.906 1 93.88 216 GLU B N 1
ATOM 7995 C CA . GLU B 1 216 ? -3.459 -13.812 -18.625 1 93.88 216 GLU B CA 1
ATOM 7996 C C . GLU B 1 216 ? -4.953 -13.555 -18.453 1 93.88 216 GLU B C 1
ATOM 7998 O O . GLU B 1 216 ? -5.438 -12.469 -18.781 1 93.88 216 GLU B O 1
ATOM 8003 N N . LEU B 1 217 ? -5.695 -14.508 -17.891 1 90.44 217 LEU B N 1
ATOM 8004 C CA . LEU B 1 217 ? -7.129 -14.359 -17.672 1 90.44 217 LEU B CA 1
ATOM 8005 C C . LEU B 1 217 ? -7.434 -14.117 -16.203 1 90.44 217 LEU B C 1
ATOM 8007 O O . LEU B 1 217 ? -8.602 -14.078 -15.797 1 90.44 217 LEU B O 1
ATOM 8011 N N . ARG B 1 218 ? -6.461 -14.023 -15.438 1 91.69 218 ARG B N 1
ATOM 8012 C CA . ARG B 1 218 ? -6.582 -13.688 -14.023 1 91.69 218 ARG B CA 1
ATOM 8013 C C . ARG B 1 218 ? -6.125 -12.25 -13.766 1 91.69 218 ARG B C 1
ATOM 8015 O O . ARG B 1 218 ? -5.805 -11.516 -14.703 1 91.69 218 ARG B O 1
ATOM 8022 N N . SER B 1 219 ? -6.227 -11.828 -12.469 1 91.19 219 SER B N 1
ATOM 8023 C CA . SER B 1 219 ? -5.863 -10.453 -12.164 1 91.19 219 SER B CA 1
ATOM 8024 C C . SER B 1 219 ? -4.613 -10.391 -11.297 1 91.19 219 SER B C 1
ATOM 8026 O O . SER B 1 219 ? -4.457 -11.18 -10.359 1 91.19 219 SER B O 1
ATOM 8028 N N . PHE B 1 220 ? -3.74 -9.5 -11.711 1 95 220 PHE B N 1
ATOM 8029 C CA . PHE B 1 220 ? -2.539 -9.172 -10.953 1 95 220 PHE B CA 1
ATOM 8030 C C . PHE B 1 220 ? -1.639 -10.391 -10.805 1 95 220 PHE B C 1
ATOM 8032 O O . PHE B 1 220 ? -1.208 -10.719 -9.703 1 95 220 PHE B O 1
ATOM 8039 N N . THR B 1 221 ? -1.414 -11.055 -11.93 1 96.31 221 THR B N 1
ATOM 8040 C CA . THR B 1 221 ? -0.53 -12.219 -11.938 1 96.31 221 THR B CA 1
ATOM 8041 C C . THR B 1 221 ? 0.927 -11.789 -12.078 1 96.31 221 THR B C 1
ATOM 8043 O O . THR B 1 221 ? 1.219 -10.742 -12.672 1 96.31 221 THR B O 1
ATOM 8046 N N . HIS B 1 222 ? 1.839 -12.57 -11.547 1 97.25 222 HIS B N 1
ATOM 8047 C CA . HIS B 1 222 ? 3.258 -12.242 -11.508 1 97.25 222 HIS B CA 1
ATOM 8048 C C . HIS B 1 222 ? 4.105 -13.375 -12.086 1 97.25 222 HIS B C 1
ATOM 8050 O O . HIS B 1 222 ? 3.736 -14.547 -11.977 1 97.25 222 HIS B O 1
ATOM 8056 N N . ALA B 1 223 ? 5.172 -13.055 -12.734 1 97.25 223 ALA B N 1
ATOM 8057 C CA . ALA B 1 223 ? 6.145 -14.008 -13.258 1 97.25 223 ALA B CA 1
ATOM 8058 C C . ALA B 1 223 ? 7.5 -13.836 -12.586 1 97.25 223 ALA B C 1
ATOM 8060 O O . ALA B 1 223 ? 8.141 -12.789 -12.727 1 97.25 223 ALA B O 1
ATOM 8061 N N . ILE B 1 224 ? 7.98 -14.828 -11.898 1 96.5 224 ILE B N 1
ATOM 8062 C CA . ILE B 1 224 ? 9.297 -14.758 -11.273 1 96.5 224 ILE B CA 1
ATOM 8063 C C . ILE B 1 224 ? 10.375 -14.695 -12.352 1 96.5 224 ILE B C 1
ATOM 8065 O O . ILE B 1 224 ? 10.477 -15.594 -13.188 1 96.5 224 ILE B O 1
ATOM 8069 N N . PHE B 1 225 ? 11.133 -13.688 -12.32 1 96.69 225 PHE B N 1
ATOM 8070 C CA . PHE B 1 225 ? 12.125 -13.422 -13.359 1 96.69 225 PHE B CA 1
ATOM 8071 C C . PHE B 1 225 ? 13.461 -14.055 -13 1 96.69 225 PHE B C 1
ATOM 8073 O O . PHE B 1 225 ? 14.055 -13.727 -11.969 1 96.69 225 PHE B O 1
ATOM 8080 N N . VAL B 1 226 ? 13.953 -14.961 -13.852 1 95.62 226 VAL B N 1
ATOM 8081 C CA . VAL B 1 226 ? 15.227 -15.656 -13.672 1 95.62 226 VAL B CA 1
ATOM 8082 C C . VAL B 1 226 ? 16.062 -15.531 -14.938 1 95.62 226 VAL B C 1
ATOM 8084 O O . VAL B 1 226 ? 15.562 -15.703 -16.047 1 95.62 226 VAL B O 1
ATOM 8087 N N . ARG B 1 227 ? 17.312 -15.273 -14.805 1 95.38 227 ARG B N 1
ATOM 8088 C CA . ARG B 1 227 ? 18.234 -15.258 -15.945 1 95.38 227 ARG B CA 1
ATOM 8089 C C . ARG B 1 227 ? 18.938 -16.609 -16.094 1 95.38 227 ARG B C 1
ATOM 8091 O O . ARG B 1 227 ? 19.297 -17.234 -15.094 1 95.38 227 ARG B O 1
ATOM 8098 N N . SER B 1 228 ? 19.109 -16.969 -17.312 1 96 228 SER B N 1
ATOM 8099 C CA . SER B 1 228 ? 19.828 -18.219 -17.578 1 96 228 SER B CA 1
ATOM 8100 C C . SER B 1 228 ? 21.219 -18.203 -16.938 1 96 228 SER B C 1
ATOM 8102 O O . SER B 1 228 ? 21.672 -19.203 -16.391 1 96 228 SER B O 1
ATOM 8104 N N . SER B 1 229 ? 21.891 -17.109 -16.969 1 93.62 229 SER B N 1
ATOM 8105 C CA . SER B 1 229 ? 23.219 -16.969 -16.391 1 93.62 229 SER B CA 1
ATOM 8106 C C . SER B 1 229 ? 23.203 -17.172 -14.891 1 93.62 229 SER B C 1
ATOM 8108 O O . SER B 1 229 ? 24.109 -17.766 -14.32 1 93.62 229 SER B O 1
ATOM 8110 N N . GLU B 1 230 ? 22.172 -16.719 -14.266 1 93.19 230 GLU B N 1
ATOM 8111 C CA . GLU B 1 230 ? 22.031 -16.891 -12.82 1 93.19 230 GLU B CA 1
ATOM 8112 C C . GLU B 1 230 ? 21.891 -18.359 -12.438 1 93.19 230 GLU B C 1
ATOM 8114 O O . GLU B 1 230 ? 22.406 -18.797 -11.406 1 93.19 230 GLU B O 1
ATOM 8119 N N . MET B 1 231 ? 21.219 -19.094 -13.211 1 94.56 231 MET B N 1
ATOM 8120 C CA . MET B 1 231 ? 21.062 -20.516 -12.961 1 94.56 231 MET B CA 1
ATOM 8121 C C . MET B 1 231 ? 22.375 -21.25 -13.156 1 94.56 231 MET B C 1
ATOM 8123 O O . MET B 1 231 ? 22.703 -22.156 -12.391 1 94.56 231 MET B O 1
ATOM 8127 N N . ILE B 1 232 ? 23.078 -20.844 -14.18 1 93.75 232 ILE B N 1
ATOM 8128 C CA . ILE B 1 232 ? 24.375 -21.453 -14.461 1 93.75 232 ILE B CA 1
ATOM 8129 C C . ILE B 1 232 ? 25.328 -21.219 -13.289 1 93.75 232 ILE B C 1
ATOM 8131 O O . ILE B 1 232 ? 26.078 -22.109 -12.898 1 93.75 232 ILE B O 1
ATOM 8135 N N . GLU B 1 233 ? 25.203 -20.062 -12.719 1 92.62 233 GLU B N 1
ATOM 8136 C CA . GLU B 1 233 ? 26.109 -19.672 -11.641 1 92.62 233 GLU B CA 1
ATOM 8137 C C . GLU B 1 233 ? 25.641 -20.234 -10.305 1 92.62 233 GLU B C 1
ATOM 8139 O O . GLU B 1 233 ? 26.328 -20.078 -9.289 1 92.62 233 GLU B O 1
ATOM 8144 N N . GLY B 1 234 ? 24.562 -20.859 -10.219 1 91.75 234 GLY B N 1
ATOM 8145 C CA . GLY B 1 234 ? 24.047 -21.422 -8.977 1 91.75 234 GLY B CA 1
ATOM 8146 C C . GLY B 1 234 ? 23.438 -20.375 -8.062 1 91.75 234 GLY B C 1
ATOM 8147 O O . GLY B 1 234 ? 23.344 -20.578 -6.848 1 91.75 234 GLY B O 1
ATOM 8148 N N . ALA B 1 235 ? 23.031 -19.281 -8.648 1 93.5 235 ALA B N 1
ATOM 8149 C CA . ALA B 1 235 ? 22.516 -18.172 -7.855 1 93.5 235 ALA B CA 1
ATOM 8150 C C . ALA B 1 235 ? 21.031 -18.328 -7.578 1 93.5 235 ALA B C 1
ATOM 8152 O O . ALA B 1 235 ? 20.438 -17.5 -6.883 1 93.5 235 ALA B O 1
ATOM 8153 N N . VAL B 1 236 ? 20.406 -19.344 -8.055 1 94.38 236 VAL B N 1
ATOM 8154 C CA . VAL B 1 236 ? 18.969 -19.547 -7.902 1 94.38 236 VAL B CA 1
ATOM 8155 C C . VAL B 1 236 ? 18.703 -20.797 -7.059 1 94.38 236 VAL B C 1
ATOM 8157 O O . VAL B 1 236 ? 19.141 -21.891 -7.41 1 94.38 236 VAL B O 1
ATOM 8160 N N . ASN B 1 237 ? 18.062 -20.594 -5.93 1 92.19 237 ASN B N 1
ATOM 8161 C CA . ASN B 1 237 ? 17.578 -21.719 -5.145 1 92.19 237 ASN B CA 1
ATOM 8162 C C . ASN B 1 237 ? 16.25 -22.234 -5.68 1 92.19 237 ASN B C 1
ATOM 8164 O O . ASN B 1 237 ? 15.18 -21.719 -5.332 1 92.19 237 ASN B O 1
ATOM 8168 N N . LEU B 1 238 ? 16.266 -23.281 -6.43 1 88.75 238 LEU B N 1
ATOM 8169 C CA . LEU B 1 238 ? 15.109 -23.797 -7.145 1 88.75 238 LEU B CA 1
ATOM 8170 C C . LEU B 1 238 ? 14.016 -24.234 -6.168 1 88.75 238 LEU B C 1
ATOM 8172 O O . LEU B 1 238 ? 12.828 -24.031 -6.43 1 88.75 238 LEU B O 1
ATOM 8176 N N . CYS B 1 239 ? 14.336 -24.766 -5.039 1 79.44 239 CYS B N 1
ATOM 8177 C CA . CYS B 1 239 ? 13.367 -25.234 -4.055 1 79.44 239 CYS B CA 1
ATOM 8178 C C . CYS B 1 239 ? 12.57 -24.062 -3.484 1 79.44 239 CYS B C 1
ATOM 8180 O O . CYS B 1 239 ? 11.398 -24.219 -3.145 1 79.44 239 CYS B O 1
ATOM 8182 N N . GLY B 1 240 ? 13.25 -22.984 -3.5 1 84.25 240 GLY B N 1
ATOM 8183 C CA . GLY B 1 240 ? 12.617 -21.812 -2.928 1 84.25 240 GLY B CA 1
ATOM 8184 C C . GLY B 1 240 ? 11.633 -21.141 -3.873 1 84.25 240 GLY B C 1
ATOM 8185 O O . GLY B 1 240 ? 10.805 -20.328 -3.449 1 84.25 240 GLY B O 1
ATOM 8186 N N . LEU B 1 241 ? 11.578 -21.516 -5.117 1 87.31 241 LEU B N 1
ATOM 8187 C CA . LEU B 1 241 ? 10.742 -20.875 -6.125 1 87.31 241 LEU B CA 1
ATOM 8188 C C . LEU B 1 241 ? 9.328 -21.453 -6.109 1 87.31 241 LEU B C 1
ATOM 8190 O O . LEU B 1 241 ? 8.531 -21.156 -7 1 87.31 241 LEU B O 1
ATOM 8194 N N . GLU B 1 242 ? 8.977 -22.141 -5.148 1 79.62 242 GLU B N 1
ATOM 8195 C CA . GLU B 1 242 ? 7.703 -22.844 -5.105 1 79.62 242 GLU B CA 1
ATOM 8196 C C . GLU B 1 242 ? 6.531 -21.875 -4.969 1 79.62 242 GLU B C 1
ATOM 8198 O O . GLU B 1 242 ? 5.414 -22.188 -5.395 1 79.62 242 GLU B O 1
ATOM 8203 N N . SER B 1 243 ? 6.84 -20.719 -4.336 1 82.12 243 SER B N 1
ATOM 8204 C CA . SER B 1 243 ? 5.762 -19.75 -4.148 1 82.12 243 SER B CA 1
ATOM 8205 C C . SER B 1 243 ? 6.188 -18.359 -4.586 1 82.12 243 SER B C 1
ATOM 8207 O O . SER B 1 243 ? 7.375 -18.094 -4.785 1 82.12 243 SER B O 1
ATOM 8209 N N . GLY B 1 244 ? 5.223 -17.547 -4.867 1 80.62 244 GLY B N 1
ATOM 8210 C CA . GLY B 1 244 ? 5.508 -16.141 -5.133 1 80.62 244 GLY B CA 1
ATOM 8211 C C . GLY B 1 244 ? 5.219 -15.734 -6.566 1 80.62 244 GLY B C 1
ATOM 8212 O O . GLY B 1 244 ? 5.305 -14.555 -6.91 1 80.62 244 GLY B O 1
ATOM 8213 N N . GLY B 1 245 ? 4.875 -16.766 -7.406 1 90.69 245 GLY B N 1
ATOM 8214 C CA . GLY B 1 245 ? 4.594 -16.406 -8.781 1 90.69 245 GLY B CA 1
ATOM 8215 C C . GLY B 1 245 ? 3.512 -17.25 -9.422 1 90.69 245 GLY B C 1
ATOM 8216 O O . GLY B 1 245 ? 3.201 -18.344 -8.938 1 90.69 245 GLY B O 1
ATOM 8217 N N . ASP B 1 246 ? 2.908 -16.656 -10.469 1 93.81 246 ASP B N 1
ATOM 8218 C CA . ASP B 1 246 ? 1.91 -17.359 -11.281 1 93.81 246 ASP B CA 1
ATOM 8219 C C . ASP B 1 246 ? 2.543 -17.969 -12.531 1 93.81 246 ASP B C 1
ATOM 8221 O O . ASP B 1 246 ? 1.919 -18.781 -13.211 1 93.81 246 ASP B O 1
ATOM 8225 N N . ALA B 1 247 ? 3.746 -17.562 -12.766 1 95.56 247 ALA B N 1
ATOM 8226 C CA . ALA B 1 247 ? 4.602 -18.062 -13.844 1 95.56 247 ALA B CA 1
ATOM 8227 C C . ALA B 1 247 ? 6.074 -17.828 -13.516 1 95.56 247 ALA B C 1
ATOM 8229 O O . ALA B 1 247 ? 6.406 -17.203 -12.516 1 95.56 247 ALA B O 1
ATOM 8230 N N . ILE B 1 248 ? 6.926 -18.453 -14.273 1 96.38 248 ILE B N 1
ATOM 8231 C CA . ILE B 1 248 ? 8.359 -18.188 -14.188 1 96.38 248 ILE B CA 1
ATOM 8232 C C . ILE B 1 248 ? 8.875 -17.719 -15.539 1 96.38 248 ILE B C 1
ATOM 8234 O O . ILE B 1 248 ? 8.617 -18.344 -16.562 1 96.38 248 ILE B O 1
ATOM 8238 N N . GLU B 1 249 ? 9.492 -16.625 -15.508 1 97.56 249 GLU B N 1
ATOM 8239 C CA . GLU B 1 249 ? 10.102 -16.109 -16.734 1 97.56 249 GLU B CA 1
ATOM 8240 C C . GLU B 1 249 ? 11.594 -16.422 -16.781 1 97.56 249 GLU B C 1
ATOM 8242 O O . GLU B 1 249 ? 12.359 -15.93 -15.945 1 97.56 249 GLU B O 1
ATOM 8247 N N . LEU B 1 250 ? 11.992 -17.234 -17.656 1 97.94 250 LEU B N 1
ATOM 8248 C CA . LEU B 1 250 ? 13.406 -17.516 -17.906 1 97.94 250 LEU B CA 1
ATOM 8249 C C . LEU B 1 250 ? 13.945 -16.625 -19.031 1 97.94 250 LEU B C 1
ATOM 8251 O O . LEU B 1 250 ? 13.57 -16.797 -20.188 1 97.94 250 LEU B O 1
ATOM 8255 N N . CYS B 1 251 ? 14.781 -15.805 -18.672 1 97.44 251 CYS B N 1
ATOM 8256 C CA . CYS B 1 251 ? 15.391 -14.891 -19.625 1 97.44 251 CYS B CA 1
ATOM 8257 C C . CYS B 1 251 ? 16.734 -15.414 -20.094 1 97.44 251 CYS B C 1
ATOM 8259 O O . CYS B 1 251 ? 17.672 -15.562 -19.297 1 97.44 251 CYS B O 1
ATOM 8261 N N . ILE B 1 252 ? 16.859 -15.648 -21.344 1 97.75 252 ILE B N 1
ATOM 8262 C CA . ILE B 1 252 ? 18.109 -16.125 -21.922 1 97.75 252 ILE B CA 1
ATOM 8263 C C . ILE B 1 252 ? 19.031 -14.953 -22.203 1 97.75 252 ILE B C 1
ATOM 8265 O O . ILE B 1 252 ? 18.734 -14.102 -23.047 1 97.75 252 ILE B O 1
ATOM 8269 N N . ASP B 1 253 ? 20.109 -14.953 -21.516 1 94.56 253 ASP B N 1
ATOM 8270 C CA . ASP B 1 253 ? 21.047 -13.844 -21.656 1 94.56 253 ASP B CA 1
ATOM 8271 C C . ASP B 1 253 ? 22.422 -14.328 -22.094 1 94.56 253 ASP B C 1
ATOM 8273 O O . ASP B 1 253 ? 23.375 -13.555 -22.156 1 94.56 253 ASP B O 1
ATOM 8277 N N . ARG B 1 254 ? 22.484 -15.648 -22.328 1 93.12 254 ARG B N 1
ATOM 8278 C CA . ARG B 1 254 ? 23.703 -16.266 -22.844 1 93.12 254 ARG B CA 1
ATOM 8279 C C . ARG B 1 254 ? 23.359 -17.344 -23.859 1 93.12 254 ARG B C 1
ATOM 8281 O O . ARG B 1 254 ? 22.406 -18.109 -23.688 1 93.12 254 ARG B O 1
ATOM 8288 N N . TRP B 1 255 ? 24.219 -17.328 -24.953 1 93.94 255 TRP B N 1
ATOM 8289 C CA . TRP B 1 255 ? 24 -18.359 -25.969 1 93.94 255 TRP B CA 1
ATOM 8290 C C . TRP B 1 255 ? 25.297 -18.719 -26.672 1 93.94 255 TRP B C 1
ATOM 8292 O O . TRP B 1 255 ? 26.031 -17.828 -27.141 1 93.94 255 TRP B O 1
ATOM 8302 N N . GLY B 1 256 ? 25.688 -19.891 -26.688 1 89.25 256 GLY B N 1
ATOM 8303 C CA . GLY B 1 256 ? 26.875 -20.438 -27.328 1 89.25 256 GLY B CA 1
ATOM 8304 C C . GLY B 1 256 ? 26.828 -21.953 -27.5 1 89.25 256 GLY B C 1
ATOM 8305 O O . GLY B 1 256 ? 25.766 -22.547 -27.406 1 89.25 256 GLY B O 1
ATOM 8306 N N . PRO B 1 257 ? 27.906 -22.469 -27.828 1 87.56 257 PRO B N 1
ATOM 8307 C CA . PRO B 1 257 ? 27.938 -23.922 -27.953 1 87.56 257 PRO B CA 1
ATOM 8308 C C . PRO B 1 257 ? 27.484 -24.641 -26.688 1 87.56 257 PRO B C 1
ATOM 8310 O O . PRO B 1 257 ? 27.938 -24.281 -25.594 1 87.56 257 PRO B O 1
ATOM 8313 N N . GLY B 1 258 ? 26.547 -25.562 -26.812 1 88.75 258 GLY B N 1
ATOM 8314 C CA . GLY B 1 258 ? 26.109 -26.359 -25.688 1 88.75 258 GLY B CA 1
ATOM 8315 C C . GLY B 1 258 ? 24.938 -25.734 -24.938 1 88.75 258 GLY B C 1
ATOM 8316 O O . GLY B 1 258 ? 24.328 -26.375 -24.078 1 88.75 258 GLY B O 1
ATOM 8317 N N . MET B 1 259 ? 24.625 -24.484 -25.281 1 93.12 259 MET B N 1
ATOM 8318 C CA . MET B 1 259 ? 23.609 -23.75 -24.516 1 93.12 259 MET B CA 1
ATOM 8319 C C . MET B 1 259 ? 22.219 -24.328 -24.766 1 93.12 259 MET B C 1
ATOM 8321 O O . MET B 1 259 ? 21.344 -24.25 -23.906 1 93.12 259 MET B O 1
ATOM 8325 N N . ALA B 1 260 ? 22.031 -24.906 -25.906 1 94.12 260 ALA B N 1
ATOM 8326 C CA . ALA B 1 260 ? 20.734 -25.516 -26.188 1 94.12 260 ALA B CA 1
ATOM 8327 C C . ALA B 1 260 ? 20.406 -26.578 -25.141 1 94.12 260 ALA B C 1
ATOM 8329 O O . ALA B 1 260 ? 19.312 -26.562 -24.562 1 94.12 260 ALA B O 1
ATOM 8330 N N . SER B 1 261 ? 21.344 -27.438 -24.859 1 93.19 261 SER B N 1
ATOM 8331 C CA . SER B 1 261 ? 21.141 -28.484 -23.875 1 93.19 261 SER B CA 1
ATOM 8332 C C . SER B 1 261 ? 21.016 -27.906 -22.469 1 93.19 261 SER B C 1
ATOM 8334 O O . SER B 1 261 ? 20.234 -28.406 -21.656 1 93.19 261 SER B O 1
ATOM 8336 N N . THR B 1 262 ? 21.812 -26.922 -22.219 1 95.44 262 THR B N 1
ATOM 8337 C CA . THR B 1 262 ? 21.75 -26.266 -20.906 1 95.44 262 THR B CA 1
ATOM 8338 C C . THR B 1 262 ? 20.375 -25.656 -20.672 1 95.44 262 THR B C 1
ATOM 8340 O O . THR B 1 262 ? 19.797 -25.812 -19.594 1 95.44 262 THR B O 1
ATOM 8343 N N . VAL B 1 263 ? 19.906 -24.922 -21.641 1 97.38 263 VAL B N 1
ATOM 8344 C CA . VAL B 1 263 ? 18.609 -24.25 -21.531 1 97.38 263 VAL B CA 1
ATOM 8345 C C . VAL B 1 263 ? 17.5 -25.297 -21.422 1 97.38 263 VAL B C 1
ATOM 8347 O O . VAL B 1 263 ? 16.531 -25.109 -20.688 1 97.38 263 VAL B O 1
ATOM 8350 N N . SER B 1 264 ? 17.641 -26.422 -22.188 1 97.25 264 SER B N 1
ATOM 8351 C CA . SER B 1 264 ? 16.688 -27.516 -22.062 1 97.25 264 SER B CA 1
ATOM 8352 C C . SER B 1 264 ? 16.609 -28.031 -20.625 1 97.25 264 SER B C 1
ATOM 8354 O O . SER B 1 264 ? 15.516 -28.25 -20.094 1 97.25 264 SER B O 1
ATOM 8356 N N . LYS B 1 265 ? 17.734 -28.203 -20.062 1 96.19 265 LYS B N 1
ATOM 8357 C CA . LYS B 1 265 ? 17.812 -28.656 -18.672 1 96.19 265 LYS B CA 1
ATOM 8358 C C . LYS B 1 265 ? 17.188 -27.625 -17.734 1 96.19 265 LYS B C 1
ATOM 8360 O O . LYS B 1 265 ? 16.438 -27.984 -16.828 1 96.19 265 LYS B O 1
ATOM 8365 N N . GLN B 1 266 ? 17.5 -26.391 -17.969 1 97.12 266 GLN B N 1
ATOM 8366 C CA . GLN B 1 266 ? 16.984 -25.328 -17.109 1 97.12 266 GLN B CA 1
ATOM 8367 C C . GLN B 1 266 ? 15.461 -25.266 -17.156 1 97.12 266 GLN B C 1
ATOM 8369 O O . GLN B 1 266 ? 14.812 -25.156 -16.125 1 97.12 266 GLN B O 1
ATOM 8374 N N . VAL B 1 267 ? 14.891 -25.281 -18.312 1 97.5 267 VAL B N 1
ATOM 8375 C CA . VAL B 1 267 ? 13.438 -25.25 -18.469 1 97.5 267 VAL B CA 1
ATOM 8376 C C . VAL B 1 267 ? 12.812 -26.422 -17.719 1 97.5 267 VAL B C 1
ATOM 8378 O O . VAL B 1 267 ? 11.812 -26.25 -17.016 1 97.5 267 VAL B O 1
ATOM 8381 N N . SER B 1 268 ? 13.391 -27.609 -17.875 1 95.56 268 SER B N 1
ATOM 8382 C CA . SER B 1 268 ? 12.859 -28.797 -17.219 1 95.56 268 SER B CA 1
ATOM 8383 C C . SER B 1 268 ? 12.953 -28.688 -15.703 1 95.56 268 SER B C 1
ATOM 8385 O O . SER B 1 268 ? 12.023 -29.062 -14.992 1 95.56 268 SER B O 1
ATOM 8387 N N . LEU B 1 269 ? 14.023 -28.172 -15.211 1 93.81 269 LEU B N 1
ATOM 8388 C CA . LEU B 1 269 ? 14.195 -27.984 -13.773 1 93.81 269 LEU B CA 1
ATOM 8389 C C . LEU B 1 269 ? 13.18 -26.984 -13.227 1 93.81 269 LEU B C 1
ATOM 8391 O O . LEU B 1 269 ? 12.609 -27.203 -12.156 1 93.81 269 LEU B O 1
ATOM 8395 N N . LEU B 1 270 ? 12.984 -25.953 -13.977 1 93.75 270 LEU B N 1
ATOM 8396 C CA . LEU B 1 270 ? 12.039 -24.938 -13.539 1 93.75 270 LEU B CA 1
ATOM 8397 C C . LEU B 1 270 ? 10.609 -25.469 -13.562 1 93.75 270 LEU B C 1
ATOM 8399 O O . LEU B 1 270 ? 9.82 -25.188 -12.656 1 93.75 270 LEU B O 1
ATOM 8403 N N . ARG B 1 271 ? 10.305 -26.188 -14.539 1 90.69 271 ARG B N 1
ATOM 8404 C CA . ARG B 1 271 ? 8.984 -26.812 -14.617 1 90.69 271 ARG B CA 1
ATOM 8405 C C . ARG B 1 271 ? 8.734 -27.719 -13.43 1 90.69 271 ARG B C 1
ATOM 8407 O O . ARG B 1 271 ? 7.641 -27.734 -12.859 1 90.69 271 ARG B O 1
ATOM 8414 N N . ARG B 1 272 ? 9.672 -28.438 -13.156 1 87.06 272 ARG B N 1
ATOM 8415 C CA . ARG B 1 272 ? 9.547 -29.391 -12.062 1 87.06 272 ARG B CA 1
ATOM 8416 C C . ARG B 1 272 ? 9.43 -28.688 -10.719 1 87.06 272 ARG B C 1
ATOM 8418 O O . ARG B 1 272 ? 8.617 -29.062 -9.883 1 87.06 272 ARG B O 1
ATOM 8425 N N . SER B 1 273 ? 10.18 -27.703 -10.547 1 83.56 273 SER B N 1
ATOM 8426 C CA . SER B 1 273 ? 10.281 -27.031 -9.25 1 83.56 273 SER B CA 1
ATOM 8427 C C . SER B 1 273 ? 9.055 -26.188 -8.977 1 83.56 273 SER B C 1
ATOM 8429 O O . SER B 1 273 ? 8.523 -26.188 -7.859 1 83.56 273 SER B O 1
ATOM 8431 N N . ALA B 1 274 ? 8.586 -25.484 -9.914 1 81 274 ALA B N 1
ATOM 8432 C CA . ALA B 1 274 ? 7.539 -24.484 -9.656 1 81 274 ALA B CA 1
ATOM 8433 C C . ALA B 1 274 ? 6.172 -25 -10.086 1 81 274 ALA B C 1
ATOM 8435 O O . ALA B 1 274 ? 5.145 -24.594 -9.539 1 81 274 ALA B O 1
ATOM 8436 N N . ARG B 1 275 ? 6.023 -25.875 -11.062 1 81.69 275 ARG B N 1
ATOM 8437 C CA . ARG B 1 275 ? 4.781 -26.422 -11.586 1 81.69 275 ARG B CA 1
ATOM 8438 C C . ARG B 1 275 ? 3.84 -25.328 -12.055 1 81.69 275 ARG B C 1
ATOM 8440 O O . ARG B 1 275 ? 2.646 -25.344 -11.75 1 81.69 275 ARG B O 1
ATOM 8447 N N . ILE B 1 276 ? 4.418 -24.266 -12.57 1 89.62 276 ILE B N 1
ATOM 8448 C CA . ILE B 1 276 ? 3.68 -23.156 -13.156 1 89.62 276 ILE B CA 1
ATOM 8449 C C . ILE B 1 276 ? 4.195 -22.875 -14.562 1 89.62 276 ILE B C 1
ATOM 8451 O O . ILE B 1 276 ? 5.27 -23.344 -14.945 1 89.62 276 ILE B O 1
ATOM 8455 N N . PRO B 1 277 ? 3.41 -22.156 -15.344 1 93.94 277 PRO B N 1
ATOM 8456 C CA . PRO B 1 277 ? 3.811 -21.891 -16.734 1 93.94 277 PRO B CA 1
ATOM 8457 C C . PRO B 1 277 ? 5.16 -21.188 -16.828 1 93.94 277 PRO B C 1
ATOM 8459 O O . PRO B 1 277 ? 5.512 -20.406 -15.938 1 93.94 277 PRO B O 1
ATOM 8462 N N . ILE B 1 278 ? 5.832 -21.469 -17.906 1 96.94 278 ILE B N 1
ATOM 8463 C CA . ILE B 1 278 ? 7.129 -20.859 -18.172 1 96.94 278 ILE B CA 1
ATOM 8464 C C . ILE B 1 278 ? 6.984 -19.781 -19.25 1 96.94 278 ILE B C 1
ATOM 8466 O O . ILE B 1 278 ? 6.363 -20.016 -20.281 1 96.94 278 ILE B O 1
ATOM 8470 N N . LEU B 1 279 ? 7.434 -18.609 -18.953 1 98.25 279 LEU B N 1
ATOM 8471 C CA . LEU B 1 279 ? 7.602 -17.531 -19.922 1 98.25 279 LEU B CA 1
ATOM 8472 C C . LEU B 1 279 ? 9.055 -17.422 -20.359 1 98.25 279 LEU B C 1
ATOM 8474 O O . LEU B 1 279 ? 9.938 -17.156 -19.547 1 98.25 279 LEU B O 1
ATOM 8478 N N . PHE B 1 280 ? 9.297 -17.719 -21.625 1 98.5 280 PHE B N 1
ATOM 8479 C CA . PHE B 1 280 ? 10.625 -17.703 -22.219 1 98.5 280 PHE B CA 1
ATOM 8480 C C . PHE B 1 280 ? 10.914 -16.375 -22.891 1 98.5 280 PHE B C 1
ATOM 8482 O O . PHE B 1 280 ? 10.148 -15.922 -23.75 1 98.5 280 PHE B O 1
ATOM 8489 N N . SER B 1 281 ? 11.93 -15.68 -22.453 1 98.06 281 SER B N 1
ATOM 8490 C CA . SER B 1 281 ? 12.297 -14.406 -23.047 1 98.06 281 SER B CA 1
ATOM 8491 C C . SER B 1 281 ? 13.781 -14.352 -23.391 1 98.06 281 SER B C 1
ATOM 8493 O O . SER B 1 281 ? 14.547 -15.234 -22.984 1 98.06 281 SER B O 1
ATOM 8495 N N . ILE B 1 282 ? 14.141 -13.336 -24.234 1 97.19 282 ILE B N 1
ATOM 8496 C CA . ILE B 1 282 ? 15.516 -13.227 -24.719 1 97.19 282 ILE B CA 1
ATOM 8497 C C . ILE B 1 282 ? 16.031 -11.805 -24.484 1 97.19 282 ILE B C 1
ATOM 8499 O O . ILE B 1 282 ? 15.359 -10.828 -24.812 1 97.19 282 ILE B O 1
ATOM 8503 N N . ASP B 1 283 ? 17.125 -11.695 -23.844 1 93.38 283 ASP B N 1
ATOM 8504 C CA . ASP B 1 283 ? 17.797 -10.414 -23.703 1 93.38 283 ASP B CA 1
ATOM 8505 C C . ASP B 1 283 ? 18.953 -10.289 -24.703 1 93.38 283 ASP B C 1
ATOM 8507 O O . ASP B 1 283 ? 20.109 -10.547 -24.359 1 93.38 283 ASP B O 1
ATOM 8511 N N . ALA B 1 284 ? 18.656 -9.75 -25.812 1 88.75 284 ALA B N 1
ATOM 8512 C CA . ALA B 1 284 ? 19.625 -9.656 -26.906 1 88.75 284 ALA B CA 1
ATOM 8513 C C . ALA B 1 284 ? 20.672 -8.586 -26.625 1 88.75 284 ALA B C 1
ATOM 8515 O O . ALA B 1 284 ? 21.734 -8.555 -27.266 1 88.75 284 ALA B O 1
ATOM 8516 N N . SER B 1 285 ? 20.391 -7.695 -25.703 1 82.31 285 SER B N 1
ATOM 8517 C CA . SER B 1 285 ? 21.312 -6.617 -25.391 1 82.31 285 SER B CA 1
ATOM 8518 C C . SER B 1 285 ? 22.422 -7.098 -24.469 1 82.31 285 SER B C 1
ATOM 8520 O O . SER B 1 285 ? 23.438 -6.406 -24.281 1 82.31 285 SER B O 1
ATOM 8522 N N . SER B 1 286 ? 22.219 -8.312 -24.016 1 81.31 286 SER B N 1
ATOM 8523 C CA . SER B 1 286 ? 23.219 -8.867 -23.109 1 81.31 286 SER B CA 1
ATOM 8524 C C . SER B 1 286 ? 24.516 -9.203 -23.844 1 81.31 286 SER B C 1
ATOM 8526 O O . SER B 1 286 ? 24.484 -9.648 -24.984 1 81.31 286 SER B O 1
ATOM 8528 N N . SER B 1 287 ? 25.547 -9 -23.141 1 74.31 287 SER B N 1
ATOM 8529 C CA . SER B 1 287 ? 26.859 -9.297 -23.703 1 74.31 287 SER B CA 1
ATOM 8530 C C . SER B 1 287 ? 27.031 -10.789 -23.938 1 74.31 287 SER B C 1
ATOM 8532 O O . SER B 1 287 ? 27.891 -11.211 -24.703 1 74.31 287 SER B O 1
ATOM 8534 N N . GLY B 1 288 ? 26.234 -11.602 -23.375 1 81.06 288 GLY B N 1
ATOM 8535 C CA . GLY B 1 288 ? 26.344 -13.047 -23.5 1 81.06 288 GLY B CA 1
ATOM 8536 C C . GLY B 1 288 ? 25.797 -13.57 -24.828 1 81.06 288 GLY B C 1
ATOM 8537 O O . GLY B 1 288 ? 26.016 -14.727 -25.172 1 81.06 288 GLY B O 1
ATOM 8538 N N . ILE B 1 289 ? 25 -12.953 -25.609 1 82.38 289 ILE B N 1
ATOM 8539 C CA . ILE B 1 289 ? 24.422 -13.398 -26.875 1 82.38 289 ILE B CA 1
ATOM 8540 C C . ILE B 1 289 ? 25.078 -12.641 -28.031 1 82.38 289 ILE B C 1
ATOM 8542 O O . ILE B 1 289 ? 25.359 -13.211 -29.094 1 82.38 289 ILE B O 1
ATOM 8546 N N . GLY B 1 290 ? 25.422 -11.422 -27.906 1 75.31 290 GLY B N 1
ATOM 8547 C CA . GLY B 1 290 ? 25.688 -10.594 -29.078 1 75.31 290 GLY B CA 1
ATOM 8548 C C . GLY B 1 290 ? 27.078 -9.977 -29.062 1 75.31 290 GLY B C 1
ATOM 8549 O O . GLY B 1 290 ? 27.391 -9.125 -29.906 1 75.31 290 GLY B O 1
ATOM 8550 N N . ARG B 1 291 ? 27.953 -10.641 -28.156 1 71.12 291 ARG B N 1
ATOM 8551 C CA . ARG B 1 291 ? 29.266 -10 -28.156 1 71.12 291 ARG B CA 1
ATOM 8552 C C . ARG B 1 291 ? 30 -10.266 -29.453 1 71.12 291 ARG B C 1
ATOM 8554 O O . ARG B 1 291 ? 30.172 -11.422 -29.859 1 71.12 291 ARG B O 1
ATOM 8561 N N . ASP B 1 292 ? 30.219 -9.211 -30.359 1 75.62 292 ASP B N 1
ATOM 8562 C CA . ASP B 1 292 ? 31.094 -9.188 -31.531 1 75.62 292 ASP B CA 1
ATOM 8563 C C . ASP B 1 292 ? 30.406 -9.789 -32.75 1 75.62 292 ASP B C 1
ATOM 8565 O O . ASP B 1 292 ? 31.047 -10.328 -33.656 1 75.62 292 ASP B O 1
ATOM 8569 N N . LEU B 1 293 ? 29.047 -9.836 -32.719 1 84.81 293 LEU B N 1
ATOM 8570 C CA . LEU B 1 293 ? 28.328 -10.406 -33.844 1 84.81 293 LEU B CA 1
ATOM 8571 C C . LEU B 1 293 ? 27.797 -9.305 -34.781 1 84.81 293 LEU B C 1
ATOM 8573 O O . LEU B 1 293 ? 27.469 -8.211 -34.281 1 84.81 293 LEU B O 1
ATOM 8577 N N . SER B 1 294 ? 27.812 -9.602 -36.031 1 88.5 294 SER B N 1
ATOM 8578 C CA . SER B 1 294 ? 27.156 -8.711 -36.969 1 88.5 294 SER B CA 1
ATOM 8579 C C . SER B 1 294 ? 25.656 -8.703 -36.781 1 88.5 294 SER B C 1
ATOM 8581 O O . SER B 1 294 ? 25.094 -9.594 -36.156 1 88.5 294 SER B O 1
ATOM 8583 N N . PRO B 1 295 ? 24.938 -7.73 -37.25 1 87.88 295 PRO B N 1
ATOM 8584 C CA . PRO B 1 295 ? 23.484 -7.664 -37.094 1 87.88 295 PRO B CA 1
ATOM 8585 C C . PRO B 1 295 ? 22.781 -8.883 -37.688 1 87.88 295 PRO B C 1
ATOM 8587 O O . PRO B 1 295 ? 21.781 -9.359 -37.125 1 87.88 295 PRO B O 1
ATOM 8590 N N . THR B 1 296 ? 23.266 -9.359 -38.781 1 90.88 296 THR B N 1
ATOM 8591 C CA . THR B 1 296 ? 22.672 -10.531 -39.406 1 90.88 296 THR B CA 1
ATOM 8592 C C . THR B 1 296 ? 22.906 -11.781 -38.562 1 90.88 296 THR B C 1
ATOM 8594 O O . THR B 1 296 ? 22 -12.609 -38.406 1 90.88 296 THR B O 1
ATOM 8597 N N . GLN B 1 297 ? 24.062 -11.844 -38.062 1 90.5 297 GLN B N 1
ATOM 8598 C CA . GLN B 1 297 ? 24.375 -12.977 -37.219 1 90.5 297 GLN B CA 1
ATOM 8599 C C . GLN B 1 297 ? 23.547 -12.945 -35.938 1 90.5 297 GLN B C 1
ATOM 8601 O O . GLN B 1 297 ? 23.109 -13.984 -35.438 1 90.5 297 GLN B O 1
ATOM 8606 N N . LEU B 1 298 ? 23.422 -11.789 -35.438 1 91.12 298 LEU B N 1
ATOM 8607 C CA . LEU B 1 298 ? 22.625 -11.625 -34.25 1 91.12 298 LEU B CA 1
ATOM 8608 C C . LEU B 1 298 ? 21.172 -12.031 -34.469 1 91.12 298 LEU B C 1
ATOM 8610 O O . LEU B 1 298 ? 20.547 -12.641 -33.625 1 91.12 298 LEU B O 1
ATOM 8614 N N . ARG B 1 299 ? 20.719 -11.641 -35.594 1 92.75 299 ARG B N 1
ATOM 8615 C CA . ARG B 1 299 ? 19.359 -12.031 -36 1 92.75 299 ARG B CA 1
ATOM 8616 C C . ARG B 1 299 ? 19.219 -13.547 -36.031 1 92.75 299 ARG B C 1
ATOM 8618 O O . ARG B 1 299 ? 18.25 -14.109 -35.531 1 92.75 299 ARG B O 1
ATOM 8625 N N . ASP B 1 300 ? 20.156 -14.188 -36.625 1 93.38 300 ASP B N 1
ATOM 8626 C CA . ASP B 1 300 ? 20.109 -15.641 -36.781 1 93.38 300 ASP B CA 1
ATOM 8627 C C . ASP B 1 300 ? 20.172 -16.312 -35.406 1 93.38 300 ASP B C 1
ATOM 8629 O O . ASP B 1 300 ? 19.422 -17.266 -35.156 1 93.38 300 ASP B O 1
ATOM 8633 N N . VAL B 1 301 ? 21.016 -15.812 -34.562 1 93.81 301 VAL B N 1
ATOM 8634 C CA . VAL B 1 301 ? 21.156 -16.375 -33.219 1 93.81 301 VAL B CA 1
ATOM 8635 C C . VAL B 1 301 ? 19.859 -16.156 -32.438 1 93.81 301 VAL B C 1
ATOM 8637 O O . VAL B 1 301 ? 19.406 -17.047 -31.734 1 93.81 301 VAL B O 1
ATOM 8640 N N . TYR B 1 302 ? 19.328 -14.961 -32.594 1 95.81 302 TYR B N 1
ATOM 8641 C CA . TYR B 1 302 ? 18.078 -14.633 -31.906 1 95.81 302 TYR B CA 1
ATOM 8642 C C . TYR B 1 302 ? 17 -15.633 -32.25 1 95.81 302 TYR B C 1
ATOM 8644 O O . TYR B 1 302 ? 16.312 -16.156 -31.359 1 95.81 302 TYR B O 1
ATOM 8652 N N . PHE B 1 303 ? 16.844 -15.922 -33.469 1 96.31 303 PHE B N 1
ATOM 8653 C CA . PHE B 1 303 ? 15.75 -16.781 -33.875 1 96.31 303 PHE B CA 1
ATOM 8654 C C . PHE B 1 303 ? 16.094 -18.25 -33.656 1 96.31 303 PHE B C 1
ATOM 8656 O O . PHE B 1 303 ? 15.219 -19.109 -33.656 1 96.31 303 PHE B O 1
ATOM 8663 N N . GLU B 1 304 ? 17.391 -18.531 -33.562 1 95.06 304 GLU B N 1
ATOM 8664 C CA . GLU B 1 304 ? 17.766 -19.844 -33.094 1 95.06 304 GLU B CA 1
ATOM 8665 C C . GLU B 1 304 ? 17.266 -20.094 -31.672 1 95.06 304 GLU B C 1
ATOM 8667 O O . GLU B 1 304 ? 16.766 -21.188 -31.359 1 95.06 304 GLU B O 1
ATOM 8672 N N . ILE B 1 305 ? 17.406 -19.109 -30.844 1 97.25 305 ILE B N 1
ATOM 8673 C CA . ILE B 1 305 ? 16.938 -19.203 -29.469 1 97.25 305 ILE B CA 1
ATOM 8674 C C . ILE B 1 305 ? 15.414 -19.297 -29.438 1 97.25 305 ILE B C 1
ATOM 8676 O O . ILE B 1 305 ? 14.852 -20.078 -28.688 1 97.25 305 ILE B O 1
ATOM 8680 N N . VAL B 1 306 ? 14.766 -18.469 -30.297 1 97.81 306 VAL B N 1
ATOM 8681 C CA . VAL B 1 306 ? 13.312 -18.5 -30.406 1 97.81 306 VAL B CA 1
ATOM 8682 C C . VAL B 1 306 ? 12.859 -19.922 -30.766 1 97.81 306 VAL B C 1
ATOM 8684 O O . VAL B 1 306 ? 11.953 -20.453 -30.125 1 97.81 306 VAL B O 1
ATOM 8687 N N . GLU B 1 307 ? 13.516 -20.469 -31.719 1 96.5 307 GLU B N 1
ATOM 8688 C CA . GLU B 1 307 ? 13.172 -21.828 -32.156 1 96.5 307 GLU B CA 1
ATOM 8689 C C . GLU B 1 307 ? 13.367 -22.828 -31.031 1 96.5 307 GLU B C 1
ATOM 8691 O O . GLU B 1 307 ? 12.547 -23.75 -30.859 1 96.5 307 GLU B O 1
ATOM 8696 N N . HIS B 1 308 ? 14.398 -22.688 -30.344 1 96.81 308 HIS B N 1
ATOM 8697 C CA . HIS B 1 308 ? 14.641 -23.609 -29.234 1 96.81 308 HIS B CA 1
ATOM 8698 C C . HIS B 1 308 ? 13.547 -23.5 -28.188 1 96.81 308 HIS B C 1
ATOM 8700 O O . HIS B 1 308 ? 13.125 -24.516 -27.625 1 96.81 308 HIS B O 1
ATOM 8706 N N . GLY B 1 309 ? 13.148 -22.297 -27.859 1 97.69 309 GLY B N 1
ATOM 8707 C CA . GLY B 1 309 ? 12.031 -22.125 -26.938 1 97.69 309 GLY B CA 1
ATOM 8708 C C . GLY B 1 309 ? 10.773 -22.844 -27.391 1 97.69 309 GLY B C 1
ATOM 8709 O O . GLY B 1 309 ? 10.062 -23.422 -26.562 1 97.69 309 GLY B O 1
ATOM 8710 N N . LEU B 1 310 ? 10.516 -22.781 -28.672 1 97.44 310 LEU B N 1
ATOM 8711 C CA . LEU B 1 310 ? 9.344 -23.453 -29.219 1 97.44 310 LEU B CA 1
ATOM 8712 C C . LEU B 1 310 ? 9.484 -24.969 -29.109 1 97.44 310 LEU B C 1
ATOM 8714 O O . LEU B 1 310 ? 8.508 -25.656 -28.812 1 97.44 310 LEU B O 1
ATOM 8718 N N . ARG B 1 311 ? 10.68 -25.5 -29.328 1 96.38 311 ARG B N 1
ATOM 8719 C CA . ARG B 1 311 ? 10.945 -26.922 -29.219 1 96.38 311 ARG B CA 1
ATOM 8720 C C . ARG B 1 311 ? 10.688 -27.422 -27.797 1 96.38 311 ARG B C 1
ATOM 8722 O O . ARG B 1 311 ? 10.25 -28.562 -27.609 1 96.38 311 ARG B O 1
ATOM 8729 N N . LEU B 1 312 ? 10.898 -26.562 -26.891 1 97.44 312 LEU B N 1
ATOM 8730 C CA . LEU B 1 312 ? 10.773 -26.938 -25.484 1 97.44 312 LEU B CA 1
ATOM 8731 C C . LEU B 1 312 ? 9.32 -26.828 -25.031 1 97.44 312 LEU B C 1
ATOM 8733 O O . LEU B 1 312 ? 9 -27.172 -23.891 1 97.44 312 LEU B O 1
ATOM 8737 N N . ALA B 1 313 ? 8.461 -26.344 -25.828 1 96.31 313 ALA B N 1
ATOM 8738 C CA . ALA B 1 313 ? 7.027 -26.25 -25.547 1 96.31 313 ALA B CA 1
ATOM 8739 C C . ALA B 1 313 ? 6.77 -25.406 -24.297 1 96.31 313 ALA B C 1
ATOM 8741 O O . ALA B 1 313 ? 6.062 -25.844 -23.375 1 96.31 313 ALA B O 1
ATOM 8742 N N . VAL B 1 314 ? 7.352 -24.234 -24.234 1 97.38 314 VAL B N 1
ATOM 8743 C CA . VAL B 1 314 ? 7.062 -23.297 -23.141 1 97.38 314 VAL B CA 1
ATOM 8744 C C . VAL B 1 314 ? 5.676 -22.703 -23.328 1 97.38 314 VAL B C 1
ATOM 8746 O O . VAL B 1 314 ? 5.156 -22.656 -24.453 1 97.38 314 VAL B O 1
ATOM 8749 N N . GLU B 1 315 ? 5.074 -22.281 -22.297 1 96.44 315 GLU B N 1
ATOM 8750 C CA . GLU B 1 315 ? 3.709 -21.781 -22.391 1 96.44 315 GLU B CA 1
ATOM 8751 C C . GLU B 1 315 ? 3.672 -20.406 -23.047 1 96.44 315 GLU B C 1
ATOM 8753 O O . GLU B 1 315 ? 2.754 -20.094 -23.812 1 96.44 315 GLU B O 1
ATOM 8758 N N . TYR B 1 316 ? 4.648 -19.562 -22.719 1 98.38 316 TYR B N 1
ATOM 8759 C CA . TYR B 1 316 ? 4.766 -18.234 -23.297 1 98.38 316 TYR B CA 1
ATOM 8760 C C . TYR B 1 316 ? 6.16 -18 -23.875 1 98.38 316 TYR B C 1
ATOM 8762 O O . TYR B 1 316 ? 7.156 -18.438 -23.281 1 98.38 316 TYR B O 1
ATOM 8770 N N . LEU B 1 317 ? 6.238 -17.344 -24.984 1 98.69 317 LEU B N 1
ATOM 8771 C CA . LEU B 1 317 ? 7.504 -16.953 -25.594 1 98.69 317 LEU B CA 1
ATOM 8772 C C . LEU B 1 317 ? 7.453 -15.492 -26.047 1 98.69 317 LEU B C 1
ATOM 8774 O O . LEU B 1 317 ? 6.609 -15.117 -26.859 1 98.69 317 LEU B O 1
ATOM 8778 N N . ALA B 1 318 ? 8.281 -14.695 -25.484 1 98.56 318 ALA B N 1
ATOM 8779 C CA . ALA B 1 318 ? 8.328 -13.281 -25.844 1 98.56 318 ALA B CA 1
ATOM 8780 C C . ALA B 1 318 ? 9.305 -13.031 -26.984 1 98.56 318 ALA B C 1
ATOM 8782 O O . ALA B 1 318 ? 10.453 -13.469 -26.938 1 98.56 318 ALA B O 1
ATOM 8783 N N . ILE B 1 319 ? 8.859 -12.367 -28.016 1 98.25 319 ILE B N 1
ATOM 8784 C CA . ILE B 1 319 ? 9.68 -12.023 -29.172 1 98.25 319 ILE B CA 1
ATOM 8785 C C . ILE B 1 319 ? 9.664 -10.516 -29.391 1 98.25 319 ILE B C 1
ATOM 8787 O O . ILE B 1 319 ? 8.602 -9.891 -29.344 1 98.25 319 ILE B O 1
ATOM 8791 N N . ASP B 1 320 ? 10.797 -9.961 -29.625 1 97.38 320 ASP B N 1
ATOM 8792 C CA . ASP B 1 320 ? 10.922 -8.523 -29.859 1 97.38 320 ASP B CA 1
ATOM 8793 C C . ASP B 1 320 ? 10.289 -8.125 -31.188 1 97.38 320 ASP B C 1
ATOM 8795 O O . ASP B 1 320 ? 10.633 -8.672 -32.25 1 97.38 320 ASP B O 1
ATOM 8799 N N . LEU B 1 321 ? 9.453 -7.133 -31.156 1 97.06 321 LEU B N 1
ATOM 8800 C CA . LEU B 1 321 ? 8.711 -6.68 -32.344 1 97.06 321 LEU B CA 1
ATOM 8801 C C .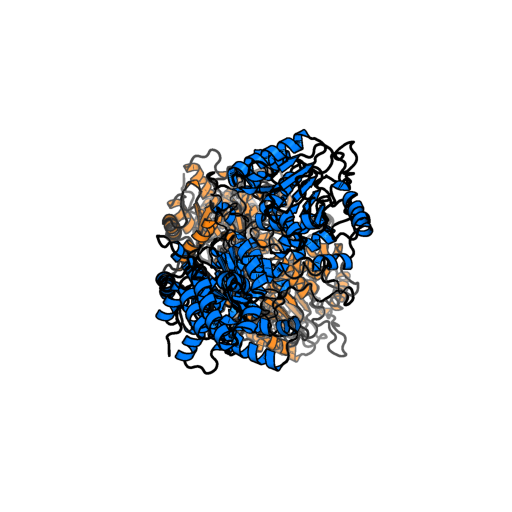 LEU B 1 321 ? 9.633 -5.988 -33.344 1 97.06 321 LEU B C 1
ATOM 8803 O O . LEU B 1 321 ? 9.273 -5.809 -34.5 1 97.06 321 LEU B O 1
ATOM 8807 N N . GLY B 1 322 ? 10.773 -5.652 -32.906 1 93.75 322 GLY B N 1
ATOM 8808 C CA . GLY B 1 322 ? 11.727 -4.984 -33.781 1 93.75 322 GLY B CA 1
ATOM 8809 C C . GLY B 1 322 ? 12.547 -5.945 -34.625 1 93.75 322 GLY B C 1
ATOM 8810 O O . GLY B 1 322 ? 13.32 -5.523 -35.469 1 93.75 322 GLY B O 1
ATOM 8811 N N . GLN B 1 323 ? 12.375 -7.234 -34.438 1 93.94 323 GLN B N 1
ATOM 8812 C CA . GLN B 1 323 ? 13.133 -8.25 -35.188 1 93.94 323 GLN B CA 1
ATOM 8813 C C . GLN B 1 323 ? 12.594 -8.422 -36.594 1 93.94 323 GLN B C 1
ATOM 8815 O O . GLN B 1 323 ? 11.609 -7.777 -36.969 1 93.94 323 GLN B O 1
ATOM 8820 N N . ASP B 1 324 ? 13.227 -9.273 -37.375 1 94.25 324 ASP B N 1
ATOM 8821 C CA . ASP B 1 324 ? 12.859 -9.547 -38.75 1 94.25 324 ASP B CA 1
ATOM 8822 C C . ASP B 1 324 ? 11.422 -10.055 -38.844 1 94.25 324 ASP B C 1
ATOM 8824 O O . ASP B 1 324 ? 11.07 -11.062 -38.219 1 94.25 324 ASP B O 1
ATOM 8828 N N . ARG B 1 325 ? 10.648 -9.422 -39.688 1 94.94 325 ARG B N 1
ATOM 8829 C CA . ARG B 1 325 ? 9.211 -9.68 -39.75 1 94.94 325 ARG B CA 1
ATOM 8830 C C . ARG B 1 325 ? 8.938 -11.062 -40.344 1 94.94 325 ARG B C 1
ATOM 8832 O O . ARG B 1 325 ? 8 -11.742 -39.938 1 94.94 325 ARG B O 1
ATOM 8839 N N . LYS B 1 326 ? 9.688 -11.414 -41.312 1 94.69 326 LYS B N 1
ATOM 8840 C CA . LYS B 1 326 ? 9.492 -12.711 -41.938 1 94.69 326 LYS B CA 1
ATOM 8841 C C . LYS B 1 326 ? 9.734 -13.852 -40.969 1 94.69 326 LYS B C 1
ATOM 8843 O O . LYS B 1 326 ? 8.914 -14.766 -40.844 1 94.69 326 LYS B O 1
ATOM 8848 N N . LEU B 1 327 ? 10.859 -13.758 -40.344 1 95.81 327 LEU B N 1
ATOM 8849 C CA . LEU B 1 327 ? 11.203 -14.797 -39.375 1 95.81 327 LEU B CA 1
ATOM 8850 C C . LEU B 1 327 ? 10.227 -14.781 -38.188 1 95.81 327 LEU B C 1
ATOM 8852 O O . LEU B 1 327 ? 9.891 -15.836 -37.656 1 95.81 327 LEU B O 1
ATOM 8856 N N . PHE B 1 328 ? 9.789 -13.594 -37.844 1 96.94 328 PHE B N 1
ATOM 8857 C CA . PHE B 1 328 ? 8.781 -13.438 -36.781 1 96.94 328 PHE B CA 1
ATOM 8858 C C . PHE B 1 328 ? 7.496 -14.156 -37.156 1 96.94 328 PHE B C 1
ATOM 8860 O O . PHE B 1 328 ? 6.953 -14.93 -36.375 1 96.94 328 PHE B O 1
ATOM 8867 N N . GLY B 1 329 ? 7.062 -13.898 -38.312 1 95.69 329 GLY B N 1
ATOM 8868 C CA . GLY B 1 329 ? 5.855 -14.539 -38.812 1 95.69 329 GLY B CA 1
ATOM 8869 C C . GLY B 1 329 ? 5.961 -16.047 -38.844 1 95.69 329 GLY B C 1
ATOM 8870 O O . GLY B 1 329 ? 4.996 -16.766 -38.531 1 95.69 329 GLY B O 1
ATOM 8871 N N . GLU B 1 330 ? 7.094 -16.516 -39.25 1 94.44 330 GLU B N 1
ATOM 8872 C CA . GLU B 1 330 ? 7.328 -17.953 -39.281 1 94.44 330 GLU B CA 1
ATOM 8873 C C . GLU B 1 330 ? 7.238 -18.562 -37.875 1 94.44 330 GLU B C 1
ATOM 8875 O O . GLU B 1 330 ? 6.676 -19.641 -37.688 1 94.44 330 GLU B O 1
ATOM 8880 N N . ALA B 1 331 ? 7.852 -17.906 -36.938 1 95.88 331 ALA B N 1
ATOM 8881 C CA . ALA B 1 331 ? 7.801 -18.375 -35.531 1 95.88 331 ALA B CA 1
ATOM 8882 C C . ALA B 1 331 ? 6.363 -18.453 -35.031 1 95.88 331 ALA B C 1
ATOM 8884 O O . ALA B 1 331 ? 5.992 -19.406 -34.375 1 95.88 331 ALA B O 1
ATOM 8885 N N . VAL B 1 332 ? 5.543 -17.5 -35.375 1 96.5 332 VAL B N 1
ATOM 8886 C CA . VAL B 1 332 ? 4.152 -17.453 -34.938 1 96.5 332 VAL B CA 1
ATOM 8887 C C . VAL B 1 332 ? 3.367 -18.594 -35.594 1 96.5 332 VAL B C 1
ATOM 8889 O O . VAL B 1 332 ? 2.523 -19.219 -34.938 1 96.5 332 VAL B O 1
ATOM 8892 N N . ARG B 1 333 ? 3.637 -18.875 -36.812 1 93.31 333 ARG B N 1
ATOM 8893 C CA . ARG B 1 333 ? 2.936 -19.922 -37.531 1 93.31 333 ARG B CA 1
ATOM 8894 C C . ARG B 1 333 ? 3.285 -21.297 -36.969 1 93.31 333 ARG B C 1
ATOM 8896 O O . ARG B 1 333 ? 2.445 -22.203 -36.969 1 93.31 333 ARG B O 1
ATOM 8903 N N . ASN B 1 334 ? 4.484 -21.422 -36.5 1 93 334 ASN B N 1
ATOM 8904 C CA . ASN B 1 334 ? 4.973 -22.719 -36.031 1 93 334 ASN B CA 1
ATOM 8905 C C . ASN B 1 334 ? 4.965 -22.797 -34.5 1 93 334 ASN B C 1
ATOM 8907 O O . ASN B 1 334 ? 5.68 -23.625 -33.906 1 93 334 ASN B O 1
ATOM 8911 N N . ARG B 1 335 ? 4.219 -22.078 -33.812 1 94.5 335 ARG B N 1
ATOM 8912 C CA . ARG B 1 335 ? 4.301 -21.906 -32.375 1 94.5 335 ARG B CA 1
ATOM 8913 C C . ARG B 1 335 ? 3.689 -23.094 -31.641 1 94.5 335 ARG B C 1
ATOM 8915 O O . ARG B 1 335 ? 3.971 -23.312 -30.469 1 94.5 335 ARG B O 1
ATOM 8922 N N . GLY B 1 336 ? 2.752 -23.844 -32.344 1 93.31 336 GLY B N 1
ATOM 8923 C CA . GLY B 1 336 ? 2.006 -24.891 -31.641 1 93.31 336 GLY B CA 1
ATOM 8924 C C . GLY B 1 336 ? 1.11 -24.344 -30.531 1 93.31 336 GLY B C 1
ATOM 8925 O O . GLY B 1 336 ? 0.319 -23.422 -30.781 1 93.31 336 GLY B O 1
ATOM 8926 N N . MET B 1 337 ? 1.287 -24.812 -29.359 1 93.81 337 MET B N 1
ATOM 8927 C CA . MET B 1 337 ? 0.44 -24.406 -28.234 1 93.81 337 MET B CA 1
ATOM 8928 C C . MET B 1 337 ? 1.06 -23.234 -27.484 1 93.81 337 MET B C 1
ATOM 8930 O O . MET B 1 337 ? 0.422 -22.641 -26.609 1 93.81 337 MET B O 1
ATOM 8934 N N . THR B 1 338 ? 2.275 -22.859 -27.812 1 97 338 THR B N 1
ATOM 8935 C CA . THR B 1 338 ? 2.971 -21.75 -27.172 1 97 338 THR B CA 1
ATOM 8936 C C . THR B 1 338 ? 2.33 -20.422 -27.531 1 97 338 THR B C 1
ATOM 8938 O O . THR B 1 338 ? 2.047 -20.172 -28.703 1 97 338 THR B O 1
ATOM 8941 N N . LYS B 1 339 ? 2.039 -19.594 -26.625 1 97.62 339 LYS B N 1
ATOM 8942 C CA . LYS B 1 339 ? 1.536 -18.25 -26.891 1 97.62 339 LYS B CA 1
ATOM 8943 C C . LYS B 1 339 ? 2.682 -17.266 -27.078 1 97.62 339 LYS B C 1
ATOM 8945 O O . LYS B 1 339 ? 3.617 -17.219 -26.281 1 97.62 339 LYS B O 1
ATOM 8950 N N . ILE B 1 340 ? 2.574 -16.516 -28.109 1 98.62 340 ILE B N 1
ATOM 8951 C CA . ILE B 1 340 ? 3.633 -15.562 -28.422 1 98.62 340 ILE B CA 1
ATOM 8952 C C . ILE B 1 340 ? 3.285 -14.188 -27.859 1 98.62 340 ILE B C 1
ATOM 8954 O O . ILE B 1 340 ? 2.168 -13.703 -28.031 1 98.62 340 ILE B O 1
ATOM 8958 N N . ILE B 1 341 ? 4.199 -13.609 -27.141 1 98.69 341 ILE B N 1
ATOM 8959 C CA . ILE B 1 341 ? 4.086 -12.25 -26.641 1 98.69 341 ILE B CA 1
ATOM 8960 C C . ILE B 1 341 ? 4.926 -11.305 -27.5 1 98.69 341 ILE B C 1
ATOM 8962 O O . ILE B 1 341 ? 6.152 -11.406 -27.516 1 98.69 341 ILE B O 1
ATOM 8966 N N . GLY B 1 342 ? 4.223 -10.469 -28.281 1 98.62 342 GLY B N 1
ATOM 8967 C CA . GLY B 1 342 ? 4.965 -9.414 -28.953 1 98.62 342 GLY B CA 1
ATOM 8968 C C . GLY B 1 342 ? 5.469 -8.336 -28.016 1 98.62 342 GLY B C 1
ATOM 8969 O O . GLY B 1 342 ? 4.68 -7.652 -27.359 1 98.62 342 GLY B O 1
ATOM 8970 N N . GLN B 1 343 ? 6.785 -8.18 -27.984 1 97.94 343 GLN B N 1
ATOM 8971 C CA . GLN B 1 343 ? 7.359 -7.32 -26.969 1 97.94 343 GLN B CA 1
ATOM 8972 C C . GLN B 1 343 ? 8.164 -6.18 -27.578 1 97.94 343 GLN B C 1
ATOM 8974 O O . GLN B 1 343 ? 8.797 -6.359 -28.625 1 97.94 343 GLN B O 1
ATOM 8979 N N . HIS B 1 344 ? 8.07 -5.027 -26.953 1 97.44 344 HIS B N 1
ATOM 8980 C CA . HIS B 1 344 ? 8.945 -3.898 -27.266 1 97.44 344 HIS B CA 1
ATOM 8981 C C . HIS B 1 344 ? 9.312 -3.121 -26 1 97.44 344 HIS B C 1
ATOM 8983 O O . HIS B 1 344 ? 8.469 -2.891 -25.141 1 97.44 344 HIS B O 1
ATOM 8989 N N . VAL B 1 345 ? 10.594 -2.791 -25.891 1 95.69 345 VAL B N 1
ATOM 8990 C CA . VAL B 1 345 ? 11.078 -2.018 -24.75 1 95.69 345 VAL B CA 1
ATOM 8991 C C . VAL B 1 345 ? 11.648 -0.687 -25.234 1 95.69 345 VAL B C 1
ATOM 8993 O O . VAL B 1 345 ? 12.586 -0.661 -26.031 1 95.69 345 VAL B O 1
ATOM 8996 N N . TYR B 1 346 ? 11.07 0.377 -24.812 1 95.75 346 TYR B N 1
ATOM 8997 C CA . TYR B 1 346 ? 11.578 1.705 -25.141 1 95.75 346 TYR B CA 1
ATOM 8998 C C . TYR B 1 346 ? 12.672 2.131 -24.172 1 95.75 346 TYR B C 1
ATOM 9000 O O . TYR B 1 346 ? 12.469 2.119 -22.953 1 95.75 346 TYR B O 1
ATOM 9008 N N . GLU B 1 347 ? 13.773 2.529 -24.734 1 92.5 347 GLU B N 1
ATOM 9009 C CA . GLU B 1 347 ? 14.867 3.092 -23.953 1 92.5 347 GLU B CA 1
ATOM 9010 C C . GLU B 1 347 ? 14.742 4.605 -23.828 1 92.5 347 GLU B C 1
ATOM 9012 O O . GLU B 1 347 ? 14.078 5.246 -24.641 1 92.5 347 GLU B O 1
ATOM 9017 N N . PRO B 1 348 ? 15.375 5.168 -22.797 1 88.69 348 PRO B N 1
ATOM 9018 C CA . PRO B 1 348 ? 15.312 6.625 -22.656 1 88.69 348 PRO B CA 1
ATOM 9019 C C . PRO B 1 348 ? 15.789 7.359 -23.906 1 88.69 348 PRO B C 1
ATOM 9021 O O . PRO B 1 348 ? 15.258 8.414 -24.25 1 88.69 348 PRO B O 1
ATOM 9024 N N . SER B 1 349 ? 16.672 6.781 -24.625 1 88.94 349 SER B N 1
ATOM 9025 C CA . SER B 1 349 ? 17.266 7.398 -25.797 1 88.94 349 SER B CA 1
ATOM 9026 C C . SER B 1 349 ? 16.266 7.457 -26.953 1 88.94 349 SER B C 1
ATOM 9028 O O . SER B 1 349 ? 16.453 8.211 -27.906 1 88.94 349 SER B O 1
ATOM 9030 N N . ASP B 1 350 ? 15.188 6.656 -26.844 1 91.44 350 ASP B N 1
ATOM 9031 C CA . ASP B 1 350 ? 14.18 6.645 -27.906 1 91.44 350 ASP B CA 1
ATOM 9032 C C . ASP B 1 350 ? 13.328 7.91 -27.875 1 91.44 350 ASP B C 1
ATOM 9034 O O . ASP B 1 350 ? 12.672 8.25 -28.859 1 91.44 350 ASP B O 1
ATOM 9038 N N . HIS B 1 351 ? 13.25 8.594 -26.781 1 90.5 351 HIS B N 1
ATOM 9039 C CA . HIS B 1 351 ? 12.484 9.82 -26.578 1 90.5 351 HIS B CA 1
ATOM 9040 C C . HIS B 1 351 ? 11.016 9.617 -26.922 1 90.5 351 HIS B C 1
ATOM 9042 O O . HIS B 1 351 ? 10.422 10.445 -27.625 1 90.5 351 HIS B O 1
ATOM 9048 N N . VAL B 1 352 ? 10.508 8.461 -26.625 1 93.31 352 VAL B N 1
ATOM 9049 C CA . VAL B 1 352 ? 9.094 8.148 -26.844 1 93.31 352 VAL B CA 1
ATOM 9050 C C . VAL B 1 352 ? 8.352 8.172 -25.516 1 93.31 352 VAL B C 1
ATOM 9052 O O . VAL B 1 352 ? 8.812 7.594 -24.516 1 93.31 352 VAL B O 1
ATOM 9055 N N . SER B 1 353 ? 7.309 8.938 -25.516 1 92.75 353 SER B N 1
ATOM 9056 C CA . SER B 1 353 ? 6.434 8.953 -24.344 1 92.75 353 SER B CA 1
ATOM 9057 C C . SER B 1 353 ? 5.219 8.055 -24.547 1 92.75 353 SER B C 1
ATOM 9059 O O . SER B 1 353 ? 4.91 7.668 -25.688 1 92.75 353 SER B O 1
ATOM 9061 N N . TRP B 1 354 ? 4.551 7.664 -23.5 1 94 354 TRP B N 1
ATOM 9062 C CA . TRP B 1 354 ? 3.387 6.785 -23.578 1 94 354 TRP B CA 1
ATOM 9063 C C . TRP B 1 354 ? 2.271 7.422 -24.406 1 94 354 TRP B C 1
ATOM 9065 O O . TRP B 1 354 ? 1.396 6.727 -24.922 1 94 354 TRP B O 1
ATOM 9075 N N . GLU B 1 355 ? 2.252 8.719 -24.5 1 89.62 355 GLU B N 1
ATOM 9076 C CA . GLU B 1 355 ? 1.216 9.438 -25.234 1 89.62 355 GLU B CA 1
ATOM 9077 C C . GLU B 1 355 ? 1.503 9.453 -26.734 1 89.62 355 GLU B C 1
ATOM 9079 O O . GLU B 1 355 ? 0.619 9.75 -27.531 1 89.62 355 GLU B O 1
ATOM 9084 N N . ASP B 1 356 ? 2.691 9.062 -26.984 1 93.62 356 ASP B N 1
ATOM 9085 C CA . ASP B 1 356 ? 3.076 9.039 -28.406 1 93.62 356 ASP B CA 1
ATOM 9086 C C . ASP B 1 356 ? 2.318 7.957 -29.156 1 93.62 356 ASP B C 1
ATOM 9088 O O . ASP B 1 356 ? 2.037 6.891 -28.609 1 93.62 356 ASP B O 1
ATOM 9092 N N . GLU B 1 357 ? 2.049 8.148 -30.375 1 94.25 357 GLU B N 1
ATOM 9093 C CA . GLU B 1 357 ? 1.326 7.215 -31.234 1 94.25 357 GLU B CA 1
ATOM 9094 C C . GLU B 1 357 ? 2.145 5.953 -31.484 1 94.25 357 GLU B C 1
ATOM 9096 O O . GLU B 1 357 ? 1.59 4.906 -31.828 1 94.25 357 GLU B O 1
ATOM 9101 N N . ASP B 1 358 ? 3.352 6.082 -31.281 1 95.75 358 ASP B N 1
ATOM 9102 C CA . ASP B 1 358 ? 4.242 4.945 -31.484 1 95.75 358 ASP B CA 1
ATOM 9103 C C . ASP B 1 358 ? 3.854 3.77 -30.594 1 95.75 358 ASP B C 1
ATOM 9105 O O . ASP B 1 358 ? 3.959 2.611 -31 1 95.75 358 ASP B O 1
ATOM 9109 N N . CYS B 1 359 ? 3.488 4.031 -29.453 1 96.38 359 CYS B N 1
ATOM 9110 C CA . CYS B 1 359 ? 3.1 2.971 -28.531 1 96.38 359 CYS B CA 1
ATOM 9111 C C . CYS B 1 359 ? 1.872 2.225 -29.031 1 96.38 359 CYS B C 1
ATOM 9113 O O . CYS B 1 359 ? 1.833 0.994 -29.016 1 96.38 359 CYS B O 1
ATOM 9115 N N . MET B 1 360 ? 0.933 2.994 -29.531 1 95.81 360 MET B N 1
ATOM 9116 C CA . MET B 1 360 ? -0.263 2.383 -30.109 1 95.81 360 MET B CA 1
ATOM 9117 C C . MET B 1 360 ? 0.08 1.584 -31.359 1 95.81 360 MET B C 1
ATOM 9119 O O . MET B 1 360 ? -0.442 0.487 -31.562 1 95.81 360 MET B O 1
ATOM 9123 N N . SER B 1 361 ? 0.929 2.137 -32.094 1 96.69 361 SER B N 1
ATOM 9124 C CA . SER B 1 361 ? 1.354 1.455 -33.312 1 96.69 361 SER B CA 1
ATOM 9125 C C . SER B 1 361 ? 2.031 0.126 -33 1 96.69 361 SER B C 1
ATOM 9127 O O . SER B 1 361 ? 1.825 -0.865 -33.719 1 96.69 361 SER B O 1
ATOM 9129 N N . MET B 1 362 ? 2.787 0.133 -32 1 96.81 362 MET B N 1
ATOM 9130 C CA . MET B 1 362 ? 3.477 -1.089 -31.594 1 96.81 362 MET B CA 1
ATOM 9131 C C . MET B 1 362 ? 2.48 -2.141 -31.109 1 96.81 362 MET B C 1
ATOM 9133 O O . MET B 1 362 ? 2.633 -3.326 -31.406 1 96.81 362 MET B O 1
ATOM 9137 N N . TYR B 1 363 ? 1.514 -1.703 -30.375 1 97.69 363 TYR B N 1
ATOM 9138 C CA . TYR B 1 363 ? 0.469 -2.613 -29.922 1 97.69 363 TYR B CA 1
ATOM 9139 C C . TYR B 1 363 ? -0.272 -3.23 -31.094 1 97.69 363 TYR B C 1
ATOM 9141 O O . TYR B 1 363 ? -0.479 -4.445 -31.141 1 97.69 363 TYR B O 1
ATOM 9149 N N . LEU B 1 364 ? -0.592 -2.395 -32.031 1 96.88 364 LEU B N 1
ATOM 9150 C CA . LEU B 1 364 ? -1.324 -2.861 -33.219 1 96.88 364 LEU B CA 1
ATOM 9151 C C . LEU B 1 364 ? -0.448 -3.764 -34.062 1 96.88 364 LEU B C 1
ATOM 9153 O O . LEU B 1 364 ? -0.944 -4.703 -34.688 1 96.88 364 LEU B O 1
ATOM 9157 N N . GLU B 1 365 ? 0.809 -3.479 -34.062 1 97.19 365 GLU B N 1
ATOM 9158 C CA . GLU B 1 365 ? 1.745 -4.332 -34.781 1 97.19 365 GLU B CA 1
ATOM 9159 C C . GLU B 1 365 ? 1.757 -5.746 -34.219 1 97.19 365 GLU B C 1
ATOM 9161 O O . GLU B 1 365 ? 1.81 -6.727 -34.969 1 97.19 365 GLU B O 1
ATOM 9166 N N . ALA B 1 366 ? 1.759 -5.887 -32.875 1 97.94 366 ALA B N 1
ATOM 9167 C CA . ALA B 1 366 ? 1.692 -7.199 -32.25 1 97.94 366 ALA B CA 1
ATOM 9168 C C . ALA B 1 366 ? 0.442 -7.957 -32.688 1 97.94 366 ALA B C 1
ATOM 9170 O O . ALA B 1 366 ? 0.496 -9.164 -32.938 1 97.94 366 ALA B O 1
ATOM 9171 N N . GLU B 1 367 ? -0.645 -7.25 -32.781 1 96.38 367 GLU B N 1
ATOM 9172 C CA . GLU B 1 367 ? -1.896 -7.867 -33.219 1 96.38 367 GLU B CA 1
ATOM 9173 C C . GLU B 1 367 ? -1.819 -8.297 -34.688 1 96.38 367 GLU B C 1
ATOM 9175 O O . GLU B 1 367 ? -2.309 -9.367 -35.031 1 96.38 367 GLU B O 1
ATOM 9180 N N . THR B 1 368 ? -1.245 -7.453 -35.469 1 95.88 368 THR B N 1
ATOM 9181 C CA . THR B 1 368 ? -1.11 -7.738 -36.906 1 95.88 368 THR B CA 1
ATOM 9182 C C . THR B 1 368 ? -0.258 -8.984 -37.125 1 95.88 368 THR B C 1
ATOM 9184 O O . THR B 1 368 ? -0.513 -9.758 -38.031 1 95.88 368 THR B O 1
ATOM 9187 N N . LEU B 1 369 ? 0.686 -9.172 -36.281 1 96.94 369 LEU B N 1
ATOM 9188 C CA . LEU B 1 369 ? 1.574 -10.32 -36.375 1 96.94 369 LEU B CA 1
ATOM 9189 C C . LEU B 1 369 ? 0.956 -11.547 -35.719 1 96.94 369 LEU B C 1
ATOM 9191 O O . LEU B 1 369 ? 1.614 -12.586 -35.594 1 96.94 369 LEU B O 1
ATOM 9195 N N . ALA B 1 370 ? -0.237 -11.398 -35.219 1 96.81 370 ALA B N 1
ATOM 9196 C CA . ALA B 1 370 ? -1.051 -12.469 -34.656 1 96.81 370 ALA B CA 1
ATOM 9197 C C . ALA B 1 370 ? -0.464 -12.969 -33.344 1 96.81 370 ALA B C 1
ATOM 9199 O O . ALA B 1 370 ? -0.475 -14.172 -33.062 1 96.81 370 ALA B O 1
ATOM 9200 N N . CYS B 1 371 ? 0.155 -12.078 -32.594 1 98.12 371 CYS B N 1
ATOM 9201 C CA . CYS B 1 371 ? 0.564 -12.406 -31.25 1 98.12 371 CYS B CA 1
ATOM 9202 C C . CYS B 1 371 ? -0.648 -12.625 -30.344 1 98.12 371 CYS B C 1
ATOM 9204 O O . CYS B 1 371 ? -1.731 -12.109 -30.625 1 98.12 371 CYS B O 1
ATOM 9206 N N . GLN B 1 372 ? -0.521 -13.414 -29.391 1 97.69 372 GLN B N 1
ATOM 9207 C CA . GLN B 1 372 ? -1.622 -13.672 -28.469 1 97.69 372 GLN B CA 1
ATOM 9208 C C . GLN B 1 372 ? -1.641 -12.641 -27.344 1 97.69 372 GLN B C 1
ATOM 9210 O O . GLN B 1 372 ? -2.682 -12.414 -26.719 1 97.69 372 GLN B O 1
ATOM 9215 N N . LEU B 1 373 ? -0.494 -12.047 -26.984 1 98.25 373 LEU B N 1
ATOM 9216 C CA . LEU B 1 373 ? -0.342 -10.969 -26.016 1 98.25 373 LEU B CA 1
ATOM 9217 C C . LEU B 1 373 ? 0.63 -9.914 -26.531 1 98.25 373 LEU B C 1
ATOM 9219 O O . LEU B 1 373 ? 1.409 -10.172 -27.438 1 98.25 373 LEU B O 1
ATOM 9223 N N . ALA B 1 374 ? 0.529 -8.75 -25.984 1 98.5 374 ALA B N 1
ATOM 9224 C CA . ALA B 1 374 ? 1.483 -7.68 -26.266 1 98.5 374 ALA B CA 1
ATOM 9225 C C . ALA B 1 374 ? 2.117 -7.156 -24.984 1 98.5 374 ALA B C 1
ATOM 9227 O O . ALA B 1 374 ? 1.439 -7.02 -23.953 1 98.5 374 ALA B O 1
ATOM 9228 N N . ARG B 1 375 ? 3.363 -6.969 -24.984 1 98.38 375 ARG B N 1
ATOM 9229 C CA . ARG B 1 375 ? 4.094 -6.406 -23.859 1 98.38 375 ARG B CA 1
ATOM 9230 C C . ARG B 1 375 ? 4.895 -5.18 -24.266 1 98.38 375 ARG B C 1
ATOM 9232 O O . ARG B 1 375 ? 5.859 -5.293 -25.031 1 98.38 375 ARG B O 1
ATOM 9239 N N . ILE B 1 376 ? 4.492 -4.059 -23.859 1 98 376 ILE B N 1
ATOM 9240 C CA . ILE B 1 376 ? 5.168 -2.799 -24.156 1 98 376 ILE B CA 1
ATOM 9241 C C . ILE B 1 376 ? 5.719 -2.199 -22.859 1 98 376 ILE B C 1
ATOM 9243 O O . ILE B 1 376 ? 4.953 -1.842 -21.953 1 98 376 ILE B O 1
ATOM 9247 N N . LEU B 1 377 ? 7.012 -2.096 -22.766 1 97.06 377 LEU B N 1
ATOM 9248 C CA . LEU B 1 377 ? 7.684 -1.58 -21.578 1 97.06 377 LEU B CA 1
ATOM 9249 C C . LEU B 1 377 ? 8.484 -0.325 -21.906 1 97.06 377 LEU B C 1
ATOM 9251 O O . LEU B 1 377 ? 8.836 -0.094 -23.062 1 97.06 377 LEU B O 1
ATOM 9255 N N . ARG B 1 378 ? 8.703 0.467 -20.938 1 96.25 378 ARG B N 1
ATOM 9256 C CA . ARG B 1 378 ? 9.5 1.676 -21.078 1 96.25 378 ARG B CA 1
ATOM 9257 C C . ARG B 1 378 ? 10.328 1.946 -19.828 1 96.25 378 ARG B C 1
ATOM 9259 O O . ARG B 1 378 ? 9.82 1.843 -18.719 1 96.25 378 ARG B O 1
ATOM 9266 N N . VAL B 1 379 ? 11.586 2.254 -20.016 1 94 379 VAL B N 1
ATOM 9267 C CA . VAL B 1 379 ? 12.398 2.674 -18.875 1 94 379 VAL B CA 1
ATOM 9268 C C . VAL B 1 379 ? 11.961 4.062 -18.406 1 94 379 VAL B C 1
ATOM 9270 O O . VAL B 1 379 ? 12.023 5.027 -19.172 1 94 379 VAL B O 1
ATOM 9273 N N . ALA B 1 380 ? 11.57 4.16 -17.203 1 92.5 380 ALA B N 1
ATOM 9274 C CA . ALA B 1 380 ? 11.039 5.418 -16.688 1 92.5 380 ALA B CA 1
ATOM 9275 C C . ALA B 1 380 ? 12.148 6.453 -16.516 1 92.5 380 ALA B C 1
ATOM 9277 O O . ALA B 1 380 ? 13.242 6.125 -16.062 1 92.5 380 ALA B O 1
ATOM 9278 N N . THR B 1 381 ? 11.852 7.637 -16.906 1 87.94 381 THR B N 1
ATOM 9279 C CA . THR B 1 381 ? 12.781 8.742 -16.703 1 87.94 381 THR B CA 1
ATOM 9280 C C . THR B 1 381 ? 12.25 9.711 -15.648 1 87.94 381 THR B C 1
ATOM 9282 O O . THR B 1 381 ? 13.016 10.453 -15.039 1 87.94 381 THR B O 1
ATOM 9285 N N . GLU B 1 382 ? 10.96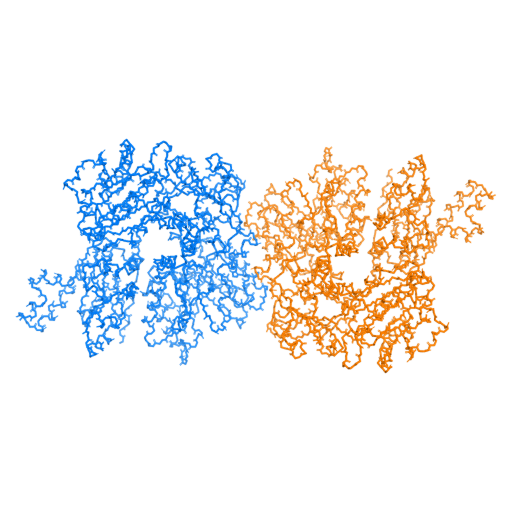1 9.672 -15.539 1 88.19 382 GLU B N 1
ATOM 9286 C CA . GLU B 1 382 ? 10.281 10.492 -14.547 1 88.19 382 GLU B CA 1
ATOM 9287 C C . GLU B 1 382 ? 9.148 9.719 -13.867 1 88.19 382 GLU B C 1
ATOM 9289 O O . GLU B 1 382 ? 8.664 8.727 -14.414 1 88.19 382 GLU B O 1
ATOM 9294 N N . ARG B 1 383 ? 8.766 10.156 -12.75 1 87 383 ARG B N 1
ATOM 9295 C CA . ARG B 1 383 ? 7.715 9.477 -12 1 87 383 ARG B CA 1
ATOM 9296 C C . ARG B 1 383 ? 6.363 9.633 -12.688 1 87 383 ARG B C 1
ATOM 9298 O O . ARG B 1 383 ? 5.5 8.758 -12.578 1 87 383 ARG B O 1
ATOM 9305 N N . GLU B 1 384 ? 6.199 10.695 -13.359 1 85.12 384 GLU B N 1
ATOM 9306 C CA . GLU B 1 384 ? 4.949 11 -14.047 1 85.12 384 GLU B CA 1
ATOM 9307 C C . GLU B 1 384 ? 4.648 9.969 -15.133 1 85.12 384 GLU B C 1
ATOM 9309 O O . GLU B 1 384 ? 3.504 9.844 -15.57 1 85.12 384 GLU B O 1
ATOM 9314 N N . ASP B 1 385 ? 5.676 9.227 -15.477 1 91.69 385 ASP B N 1
ATOM 9315 C CA . ASP B 1 385 ? 5.504 8.18 -16.484 1 91.69 385 ASP B CA 1
ATOM 9316 C C . ASP B 1 385 ? 4.527 7.109 -16 1 91.69 385 ASP B C 1
ATOM 9318 O O . ASP B 1 385 ? 3.863 6.457 -16.812 1 91.69 385 ASP B O 1
ATOM 9322 N N . ASN B 1 386 ? 4.453 6.926 -14.742 1 92.81 386 ASN B N 1
ATOM 9323 C CA . ASN B 1 386 ? 3.578 5.902 -14.172 1 92.81 386 ASN B CA 1
ATOM 9324 C C . ASN B 1 386 ? 2.107 6.234 -14.398 1 92.81 386 ASN B C 1
ATOM 9326 O O . ASN B 1 386 ? 1.285 5.336 -14.586 1 92.81 386 ASN B O 1
ATOM 9330 N N . ASN B 1 387 ? 1.78 7.492 -14.43 1 87 387 ASN B N 1
ATOM 9331 C CA . ASN B 1 387 ? 0.422 7.91 -14.758 1 87 387 ASN B CA 1
ATOM 9332 C C . ASN B 1 387 ? 0.155 7.82 -16.25 1 87 387 ASN B C 1
ATOM 9334 O O . ASN B 1 387 ? -0.958 7.5 -16.672 1 87 387 ASN B O 1
ATOM 9338 N N . ALA B 1 388 ? 1.172 8.133 -16.984 1 91.38 388 ALA B N 1
ATOM 9339 C CA . ALA B 1 388 ? 1.037 8.164 -18.438 1 91.38 388 ALA B CA 1
ATOM 9340 C C . ALA B 1 388 ? 0.713 6.781 -19 1 91.38 388 ALA B C 1
ATOM 9342 O O . ALA B 1 388 ? -0.075 6.648 -19.938 1 91.38 388 ALA B O 1
ATOM 9343 N N . VAL B 1 389 ? 1.295 5.734 -18.453 1 95 389 VAL B N 1
ATOM 9344 C CA . VAL B 1 389 ? 1.054 4.383 -18.953 1 95 389 VAL B CA 1
ATOM 9345 C C . VAL B 1 389 ? -0.381 3.965 -18.641 1 95 389 VAL B C 1
ATOM 9347 O O . VAL B 1 389 ? -1.011 3.248 -19.422 1 95 389 VAL B O 1
ATOM 9350 N N . ALA B 1 390 ? -0.845 4.41 -17.484 1 89 390 ALA B N 1
ATOM 9351 C CA . ALA B 1 390 ? -2.236 4.121 -17.156 1 89 390 ALA B CA 1
ATOM 9352 C C . ALA B 1 390 ? -3.184 4.699 -18.203 1 89 390 ALA B C 1
ATOM 9354 O O . ALA B 1 390 ? -4.168 4.062 -18.578 1 89 390 ALA B O 1
ATOM 9355 N N . LYS B 1 391 ? -2.881 5.883 -18.625 1 86.75 391 LYS B N 1
ATOM 9356 C CA . LYS B 1 391 ? -3.656 6.512 -19.688 1 86.75 391 LYS B CA 1
ATOM 9357 C C . LYS B 1 391 ? -3.607 5.684 -20.969 1 86.75 391 LYS B C 1
ATOM 9359 O O . LYS B 1 391 ? -4.629 5.5 -21.641 1 86.75 391 LYS B O 1
ATOM 9364 N N . PHE B 1 392 ? -2.508 5.195 -21.266 1 93.44 392 PHE B N 1
ATOM 9365 C CA . PHE B 1 392 ? -2.297 4.383 -22.453 1 93.44 392 PHE B CA 1
ATOM 9366 C C . PHE B 1 392 ? -3.105 3.094 -22.391 1 93.44 392 PHE B C 1
ATOM 9368 O O . PHE B 1 392 ? -3.82 2.748 -23.328 1 93.44 392 PHE B O 1
ATOM 9375 N N . THR B 1 393 ? -3.027 2.334 -21.297 1 92.81 393 THR B N 1
ATOM 9376 C CA . THR B 1 393 ? -3.734 1.068 -21.125 1 92.81 393 THR B CA 1
ATOM 9377 C C . THR B 1 393 ? -5.242 1.282 -21.188 1 92.81 393 THR B C 1
ATOM 9379 O O . THR B 1 393 ? -5.977 0.447 -21.719 1 92.81 393 THR B O 1
ATOM 9382 N N . ASN B 1 394 ? -5.676 2.379 -20.641 1 85.06 394 ASN B N 1
ATOM 9383 C CA . ASN B 1 394 ? -7.094 2.711 -20.703 1 85.06 394 ASN B CA 1
ATOM 9384 C C . ASN B 1 394 ? -7.555 2.951 -22.141 1 85.06 394 ASN B C 1
ATOM 9386 O O . ASN B 1 394 ? -8.672 2.578 -22.516 1 85.06 394 ASN B O 1
ATOM 9390 N N . LYS B 1 395 ? -6.738 3.574 -22.875 1 88.06 395 LYS B N 1
ATOM 9391 C CA . LYS B 1 395 ? -7.039 3.814 -24.297 1 88.06 395 LYS B CA 1
ATOM 9392 C C . LYS B 1 395 ? -7.203 2.5 -25.047 1 88.06 395 LYS B C 1
ATOM 9394 O O . LYS B 1 395 ? -8.102 2.363 -25.875 1 88.06 395 LYS B O 1
ATOM 9399 N N . ILE B 1 396 ? -6.379 1.529 -24.781 1 92.94 396 ILE B N 1
ATOM 9400 C CA . ILE B 1 396 ? -6.426 0.224 -25.438 1 92.94 396 ILE B CA 1
ATOM 9401 C C . ILE B 1 396 ? -7.719 -0.494 -25.047 1 92.94 396 ILE B C 1
ATOM 9403 O O . ILE B 1 396 ? -8.367 -1.107 -25.906 1 92.94 396 ILE B O 1
ATOM 9407 N N . GLN B 1 397 ? -8.078 -0.423 -23.781 1 85.5 397 GLN B N 1
ATOM 9408 C CA . GLN B 1 397 ? -9.273 -1.1 -23.297 1 85.5 397 GLN B CA 1
ATOM 9409 C C . GLN B 1 397 ? -10.539 -0.489 -23.891 1 85.5 397 GLN B C 1
ATOM 9411 O O . GLN B 1 397 ? -11.57 -1.151 -23.969 1 85.5 397 GLN B O 1
ATOM 9416 N N . SER B 1 398 ? -10.414 0.764 -24.312 1 83.5 398 SER B N 1
ATOM 9417 C CA . SER B 1 398 ? -11.578 1.464 -24.859 1 83.5 398 SER B CA 1
ATOM 9418 C C . SER B 1 398 ? -11.719 1.227 -26.359 1 83.5 398 SER B C 1
ATOM 9420 O O . SER B 1 398 ? -12.703 1.65 -26.969 1 83.5 398 SER B O 1
ATOM 9422 N N . LEU B 1 399 ? -10.758 0.513 -26.922 1 90.88 399 LEU B N 1
ATOM 9423 C CA . LEU B 1 399 ? -10.852 0.196 -28.344 1 90.88 399 LEU B CA 1
ATOM 9424 C C . LEU B 1 399 ? -12.031 -0.726 -28.609 1 90.88 399 LEU B C 1
ATOM 9426 O O . LEU B 1 399 ? -12.281 -1.665 -27.859 1 90.88 399 LEU B O 1
ATOM 9430 N N . PRO B 1 400 ? -12.758 -0.47 -29.562 1 91.25 400 PRO B N 1
ATOM 9431 C CA . PRO B 1 400 ? -13.898 -1.333 -29.875 1 91.25 400 PRO B CA 1
ATOM 9432 C C . PRO B 1 400 ? -13.477 -2.705 -30.406 1 91.25 400 PRO B C 1
ATOM 9434 O O . PRO B 1 400 ? -12.484 -2.814 -31.125 1 91.25 400 PRO B O 1
ATOM 9437 N N . GLY B 1 401 ? -14.172 -3.654 -30.047 1 91 401 GLY B N 1
ATOM 9438 C CA . GLY B 1 401 ? -13.891 -5.004 -30.5 1 91 401 GLY B CA 1
ATOM 9439 C C . GLY B 1 401 ? -13.062 -5.812 -29.516 1 91 401 GLY B C 1
ATOM 9440 O O . GLY B 1 401 ? -12.859 -5.395 -28.375 1 91 401 GLY B O 1
ATOM 9441 N N . LYS B 1 402 ? -12.719 -7.012 -29.953 1 90.5 402 LYS B N 1
ATOM 9442 C CA . LYS B 1 402 ? -11.883 -7.883 -29.141 1 90.5 402 LYS B CA 1
ATOM 9443 C C . LYS B 1 402 ? -10.406 -7.684 -29.469 1 90.5 402 LYS B C 1
ATOM 9445 O O . LYS B 1 402 ? -10.016 -7.672 -30.641 1 90.5 402 LYS B O 1
ATOM 9450 N N . HIS B 1 403 ? -9.656 -7.441 -28.531 1 94.69 403 HIS B N 1
ATOM 9451 C CA . HIS B 1 403 ? -8.227 -7.199 -28.688 1 94.69 403 HIS B CA 1
ATOM 9452 C C . HIS B 1 403 ? -7.406 -8.094 -27.766 1 94.69 403 HIS B C 1
ATOM 9454 O O . HIS B 1 403 ? -7.949 -8.68 -26.828 1 94.69 403 HIS B O 1
ATOM 9460 N N . ILE B 1 404 ? -6.152 -8.219 -28.047 1 96.75 404 ILE B N 1
ATOM 9461 C CA . ILE B 1 404 ? -5.293 -9.086 -27.25 1 96.75 404 ILE B CA 1
ATOM 9462 C C . ILE B 1 404 ? -4.914 -8.383 -25.953 1 96.75 404 ILE B C 1
ATOM 9464 O O . ILE B 1 404 ? -4.84 -7.156 -25.891 1 96.75 404 ILE B O 1
ATOM 9468 N N . PRO B 1 405 ? -4.707 -9.156 -24.875 1 96.19 405 PRO B N 1
ATOM 9469 C CA . PRO B 1 405 ? -4.305 -8.555 -23.609 1 96.19 405 PRO B CA 1
ATOM 9470 C C . PRO B 1 405 ? -2.984 -7.789 -23.703 1 96.19 405 PRO B C 1
ATOM 9472 O O . PRO B 1 405 ? -2.1 -8.18 -24.469 1 96.19 405 PRO B O 1
ATOM 9475 N N . ILE B 1 406 ? -2.879 -6.758 -22.938 1 97.19 406 ILE B N 1
ATOM 9476 C CA . ILE B 1 406 ? -1.699 -5.898 -22.984 1 97.19 406 ILE B CA 1
ATOM 9477 C C . ILE B 1 406 ? -0.983 -5.922 -21.641 1 97.19 406 ILE B C 1
ATOM 9479 O O . ILE B 1 406 ? -1.627 -5.953 -20.594 1 97.19 406 ILE B O 1
ATOM 9483 N N . ILE B 1 407 ? 0.293 -6.098 -21.656 1 98.06 407 ILE B N 1
ATOM 9484 C CA . ILE B 1 407 ? 1.205 -5.871 -20.531 1 98.06 407 ILE B CA 1
ATOM 9485 C C . ILE B 1 407 ? 1.978 -4.574 -20.75 1 98.06 407 ILE B C 1
ATOM 9487 O O . ILE B 1 407 ? 2.799 -4.48 -21.672 1 98.06 407 ILE B O 1
ATOM 9491 N N . ALA B 1 408 ? 1.689 -3.557 -19.984 1 98 408 ALA B N 1
ATOM 9492 C CA . ALA B 1 408 ? 2.355 -2.271 -20.172 1 98 408 ALA B CA 1
ATOM 9493 C C . ALA B 1 408 ? 2.676 -1.62 -18.828 1 98 408 ALA B C 1
ATOM 9495 O O . ALA B 1 408 ? 1.789 -1.444 -18 1 98 408 ALA B O 1
ATOM 9496 N N . TYR B 1 409 ? 3.865 -1.304 -18.578 1 97.25 409 TYR B N 1
ATOM 9497 C CA . TYR B 1 409 ? 4.305 -0.604 -17.375 1 97.25 409 TYR B CA 1
ATOM 9498 C C . TYR B 1 409 ? 5.715 -0.054 -17.547 1 97.25 409 TYR B C 1
ATOM 9500 O O . TYR B 1 409 ? 6.355 -0.288 -18.578 1 97.25 409 TYR B O 1
ATOM 9508 N N . ASN B 1 410 ? 6.188 0.707 -16.641 1 96.88 410 ASN B N 1
ATOM 9509 C CA . ASN B 1 410 ? 7.531 1.278 -16.656 1 96.88 410 ASN B CA 1
ATOM 9510 C C . ASN B 1 410 ? 8.516 0.405 -15.875 1 96.88 410 ASN B C 1
ATOM 9512 O O . ASN B 1 410 ? 8.156 -0.192 -14.859 1 96.88 410 ASN B O 1
ATOM 9516 N N . ILE B 1 411 ? 9.695 0.329 -16.422 1 94.06 411 ILE B N 1
ATOM 9517 C CA . ILE B 1 411 ? 10.727 -0.459 -15.75 1 94.06 411 ILE B CA 1
ATOM 9518 C C . ILE B 1 411 ? 11.734 0.472 -15.086 1 94.06 411 ILE B C 1
ATOM 9520 O O . ILE B 1 411 ? 11.781 1.668 -15.383 1 94.06 411 ILE B O 1
ATOM 9524 N N . GLY B 1 412 ? 12.461 -0.051 -14.086 1 90.75 412 GLY B N 1
ATOM 9525 C CA . GLY B 1 412 ? 13.438 0.714 -13.32 1 90.75 412 GLY B CA 1
ATOM 9526 C C . GLY B 1 412 ? 12.906 1.165 -11.969 1 90.75 412 GLY B C 1
ATOM 9527 O O . GLY B 1 412 ? 11.75 0.913 -11.633 1 90.75 412 GLY B O 1
ATOM 9528 N N . SER B 1 413 ? 13.727 1.859 -11.234 1 88.69 413 SER B N 1
ATOM 9529 C CA . SER B 1 413 ? 13.391 2.281 -9.883 1 88.69 413 SER B CA 1
ATOM 9530 C C . SER B 1 413 ? 12.234 3.281 -9.883 1 88.69 413 SER B C 1
ATOM 9532 O O . SER B 1 413 ? 11.438 3.318 -8.945 1 88.69 413 SER B O 1
ATOM 9534 N N . LEU B 1 414 ? 12.094 4.062 -10.969 1 91.12 414 LEU B N 1
ATOM 9535 C CA . LEU B 1 414 ? 11.078 5.105 -11.039 1 91.12 414 LEU B CA 1
ATOM 9536 C C . LEU B 1 414 ? 9.766 4.547 -11.586 1 91.12 414 LEU B C 1
ATOM 9538 O O . LEU B 1 414 ? 8.734 5.227 -11.555 1 91.12 414 LEU B O 1
ATOM 9542 N N . GLY B 1 415 ? 9.82 3.309 -12.086 1 94.75 415 GLY B N 1
ATOM 9543 C CA . GLY B 1 415 ? 8.641 2.746 -12.727 1 94.75 415 GLY B CA 1
ATOM 9544 C C . GLY B 1 415 ? 7.891 1.772 -11.836 1 94.75 415 GLY B C 1
ATOM 9545 O O . GLY B 1 415 ? 6.902 1.172 -12.266 1 94.75 415 GLY B O 1
ATOM 9546 N N . ARG B 1 416 ? 8.188 1.624 -10.562 1 94.44 416 ARG B N 1
ATOM 9547 C CA . ARG B 1 416 ? 7.711 0.561 -9.68 1 94.44 416 ARG B CA 1
ATOM 9548 C C . ARG B 1 416 ? 6.215 0.691 -9.43 1 94.44 416 ARG B C 1
ATOM 9550 O O . ARG B 1 416 ? 5.512 -0.314 -9.305 1 94.44 416 ARG B O 1
ATOM 9557 N N . THR B 1 417 ? 5.703 1.922 -9.414 1 95.75 417 THR B N 1
ATOM 9558 C CA . THR B 1 417 ? 4.281 2.121 -9.164 1 95.75 417 THR B CA 1
ATOM 9559 C C . THR B 1 417 ? 3.445 1.458 -10.258 1 95.75 417 THR B C 1
ATOM 9561 O O . THR B 1 417 ? 2.469 0.764 -9.969 1 95.75 417 THR B O 1
ATOM 9564 N N . SER B 1 418 ? 3.859 1.677 -11.516 1 96.69 418 SER B N 1
ATOM 9565 C CA . SER B 1 418 ? 3.105 1.098 -12.617 1 96.69 418 SER B CA 1
ATOM 9566 C C . SER B 1 418 ? 3.229 -0.422 -12.641 1 96.69 418 SER B C 1
ATOM 9568 O O . SER B 1 418 ? 2.34 -1.116 -13.133 1 96.69 418 SER B O 1
ATOM 9570 N N . GLN B 1 419 ? 4.277 -0.959 -12.102 1 96.81 419 GLN B N 1
ATOM 9571 C CA . GLN B 1 419 ? 4.453 -2.404 -12.016 1 96.81 419 GLN B CA 1
ATOM 9572 C C . GLN B 1 419 ? 3.469 -3.02 -11.023 1 96.81 419 GLN B C 1
ATOM 9574 O O . GLN B 1 419 ? 2.885 -4.07 -11.289 1 96.81 419 GLN B O 1
ATOM 9579 N N . VAL B 1 420 ? 3.273 -2.344 -9.922 1 96.31 420 VAL B N 1
ATOM 9580 C CA . VAL B 1 420 ? 2.359 -2.809 -8.883 1 96.31 420 VAL B CA 1
ATOM 9581 C C . VAL B 1 420 ? 0.951 -2.941 -9.453 1 96.31 420 VAL B C 1
ATOM 9583 O O . VAL B 1 420 ? 0.235 -3.896 -9.148 1 96.31 420 VAL B O 1
ATOM 9586 N N . PHE B 1 421 ? 0.579 -2.068 -10.359 1 95.06 421 PHE B N 1
ATOM 9587 C CA . PHE B 1 421 ? -0.821 -1.982 -10.758 1 95.06 421 PHE B CA 1
ATOM 9588 C C . PHE B 1 421 ? -1.034 -2.635 -12.117 1 95.06 421 PHE B C 1
ATOM 9590 O O . PHE B 1 421 ? -2.146 -2.627 -12.648 1 95.06 421 PHE B O 1
ATOM 9597 N N . ASN B 1 422 ? 0.074 -3.17 -12.695 1 96.38 422 ASN B N 1
ATOM 9598 C CA . ASN B 1 422 ? -0.105 -3.951 -13.914 1 96.38 422 ASN B CA 1
ATOM 9599 C C . ASN B 1 422 ? -0.942 -5.199 -13.656 1 96.38 422 ASN B C 1
ATOM 9601 O O . ASN B 1 422 ? -0.75 -5.891 -12.656 1 96.38 422 ASN B O 1
ATOM 9605 N N . SER B 1 423 ? -1.75 -5.578 -14.578 1 93.5 423 SER B N 1
ATOM 9606 C CA . SER B 1 423 ? -2.807 -6.551 -14.305 1 93.5 423 SER B CA 1
ATOM 9607 C C . SER B 1 423 ? -2.307 -7.977 -14.5 1 93.5 423 SER B C 1
ATOM 9609 O O . SER B 1 423 ? -2.824 -8.914 -13.875 1 93.5 423 SER B O 1
ATOM 9611 N N . ILE B 1 424 ? -1.396 -8.164 -15.477 1 96.5 424 ILE B N 1
ATOM 9612 C CA . ILE B 1 424 ? -1.088 -9.555 -15.781 1 96.5 424 ILE B CA 1
ATOM 9613 C C . ILE B 1 424 ? 0.413 -9.711 -16.016 1 96.5 424 ILE B C 1
ATOM 9615 O O . ILE B 1 424 ? 1.059 -8.828 -16.578 1 96.5 424 ILE B O 1
ATOM 9619 N N . LEU B 1 425 ? 0.98 -10.812 -15.57 1 97.69 425 LEU B N 1
ATOM 9620 C CA . LEU B 1 425 ? 2.297 -11.352 -15.883 1 97.69 425 LEU B CA 1
ATOM 9621 C C . LEU B 1 425 ? 3.381 -10.305 -15.672 1 97.69 425 LEU B C 1
ATOM 9623 O O . LEU B 1 425 ? 4.234 -10.102 -16.547 1 97.69 425 LEU B O 1
ATOM 9627 N N . THR B 1 426 ? 3.314 -9.609 -14.578 1 97.75 426 THR B N 1
ATOM 9628 C CA . THR B 1 426 ? 4.355 -8.656 -14.203 1 97.75 426 THR B CA 1
ATOM 9629 C C . THR B 1 426 ? 5.598 -9.383 -13.703 1 97.75 426 THR B C 1
ATOM 9631 O O . THR B 1 426 ? 5.531 -10.141 -12.734 1 97.75 426 THR B O 1
ATOM 9634 N N . PRO B 1 427 ? 6.711 -9.203 -14.359 1 97.19 427 PRO B N 1
ATOM 9635 C CA . PRO B 1 427 ? 7.934 -9.812 -13.836 1 97.19 427 PRO B CA 1
ATOM 9636 C C . PRO B 1 427 ? 8.289 -9.312 -12.438 1 97.19 427 PRO B C 1
ATOM 9638 O O . PRO B 1 427 ? 8.164 -8.117 -12.156 1 97.19 427 PRO B O 1
ATOM 9641 N N . VAL B 1 428 ? 8.695 -10.18 -11.578 1 96.69 428 VAL B N 1
ATOM 9642 C CA . VAL B 1 428 ? 9.039 -9.836 -10.203 1 96.69 428 VAL B CA 1
ATOM 9643 C C . VAL B 1 428 ? 10.32 -10.562 -9.797 1 96.69 428 VAL B C 1
ATOM 9645 O O . VAL B 1 428 ? 10.695 -11.57 -10.406 1 96.69 428 VAL B O 1
ATOM 9648 N N . THR B 1 429 ? 10.977 -10.039 -8.82 1 95.06 429 THR B N 1
ATOM 9649 C CA . THR B 1 429 ? 12.117 -10.734 -8.234 1 95.06 429 THR B CA 1
ATOM 9650 C C . THR B 1 429 ? 11.664 -11.656 -7.105 1 95.06 429 THR B C 1
ATOM 9652 O O . THR B 1 429 ? 10.469 -11.797 -6.852 1 95.06 429 THR B O 1
ATOM 9655 N N . HIS B 1 430 ? 12.586 -12.414 -6.527 1 94.38 430 HIS B N 1
ATOM 9656 C CA . HIS B 1 430 ? 12.289 -13.414 -5.504 1 94.38 430 HIS B CA 1
ATOM 9657 C C . HIS B 1 430 ? 13.453 -13.562 -4.527 1 94.38 430 HIS B C 1
ATOM 9659 O O . HIS B 1 430 ? 14.617 -13.469 -4.926 1 94.38 430 HIS B O 1
ATOM 9665 N N . PRO B 1 431 ? 13.172 -13.781 -3.264 1 90.75 431 PRO B N 1
ATOM 9666 C CA . PRO B 1 431 ? 14.242 -13.945 -2.275 1 90.75 431 PRO B CA 1
ATOM 9667 C C . PRO B 1 431 ? 15.156 -15.125 -2.586 1 90.75 431 PRO B C 1
ATOM 9669 O O . PRO B 1 431 ? 16.312 -15.156 -2.139 1 90.75 431 PRO B O 1
ATOM 9672 N N . ALA B 1 432 ? 14.672 -16.094 -3.32 1 92.12 432 ALA B N 1
ATOM 9673 C CA . ALA B 1 432 ? 15.453 -17.281 -3.666 1 92.12 432 ALA B CA 1
ATOM 9674 C C . ALA B 1 432 ? 16.5 -16.953 -4.73 1 92.12 432 ALA B C 1
ATOM 9676 O O . ALA B 1 432 ? 17.328 -17.797 -5.059 1 92.12 432 ALA B O 1
ATOM 9677 N N . ILE B 1 433 ? 16.469 -15.828 -5.266 1 93.19 433 ILE B N 1
ATOM 9678 C CA . ILE B 1 433 ? 17.422 -15.414 -6.293 1 93.19 433 ILE B CA 1
ATOM 9679 C C . ILE B 1 433 ? 18.422 -14.422 -5.703 1 93.19 433 ILE B C 1
ATOM 9681 O O . ILE B 1 433 ? 18.031 -13.352 -5.219 1 93.19 433 ILE B O 1
ATOM 9685 N N . LYS B 1 434 ? 19.609 -14.688 -5.625 1 88.88 434 LYS B N 1
ATOM 9686 C CA . LYS B 1 434 ? 20.672 -13.797 -5.176 1 88.88 434 LYS B CA 1
ATOM 9687 C C . LYS B 1 434 ? 21.344 -13.102 -6.355 1 88.88 434 LYS B C 1
ATOM 9689 O O . LYS B 1 434 ? 22.203 -13.68 -7.023 1 88.88 434 LYS B O 1
ATOM 9694 N N . ARG B 1 435 ? 20.906 -11.969 -6.617 1 79.38 435 ARG B N 1
ATOM 9695 C CA . ARG B 1 435 ? 21.422 -11.273 -7.793 1 79.38 435 ARG B CA 1
ATOM 9696 C C . ARG B 1 435 ? 22.719 -10.539 -7.473 1 79.38 435 ARG B C 1
ATOM 9698 O O . ARG B 1 435 ? 22.828 -9.875 -6.441 1 79.38 435 ARG B O 1
ATOM 9705 N N . SER B 1 436 ? 23.734 -10.852 -8.172 1 66.25 436 SER B N 1
ATOM 9706 C CA . SER B 1 436 ? 25.047 -10.227 -7.984 1 66.25 436 SER B CA 1
ATOM 9707 C C . SER B 1 436 ? 25.109 -8.875 -8.695 1 66.25 436 SER B C 1
ATOM 9709 O O . SER B 1 436 ? 25.797 -7.961 -8.234 1 66.25 436 SER B O 1
ATOM 9711 N N . THR B 1 437 ? 24.531 -8.852 -9.922 1 66.69 437 THR B N 1
ATOM 9712 C CA . THR B 1 437 ? 24.672 -7.645 -10.727 1 66.69 437 THR B CA 1
ATOM 9713 C C . THR B 1 437 ? 23.375 -6.832 -10.711 1 66.69 437 THR B C 1
ATOM 9715 O O . THR B 1 437 ? 22.281 -7.398 -10.695 1 66.69 437 THR B O 1
ATOM 9718 N N . ASP B 1 438 ? 23.641 -5.594 -10.602 1 69.25 438 ASP B N 1
ATOM 9719 C CA . ASP B 1 438 ? 22.5 -4.676 -10.578 1 69.25 438 ASP B CA 1
ATOM 9720 C C . ASP B 1 438 ? 22.109 -4.242 -11.992 1 69.25 438 ASP B C 1
ATOM 9722 O O . ASP B 1 438 ? 22.781 -3.387 -12.586 1 69.25 438 ASP B O 1
ATOM 9726 N N . ASN B 1 439 ? 21.312 -5.062 -12.695 1 81.38 439 ASN B N 1
ATOM 9727 C CA . ASN B 1 439 ? 20.703 -4.629 -13.945 1 81.38 439 ASN B CA 1
ATOM 9728 C C . ASN B 1 439 ? 19.453 -3.795 -13.695 1 81.38 439 ASN B C 1
ATOM 9730 O O . ASN B 1 439 ? 18.469 -4.285 -13.117 1 81.38 439 ASN B O 1
ATOM 9734 N N . GLU B 1 440 ? 19.484 -2.592 -14.117 1 78.69 440 GLU B N 1
ATOM 9735 C CA . GLU B 1 440 ? 18.422 -1.622 -13.852 1 78.69 440 GLU B CA 1
ATOM 9736 C C . GLU B 1 440 ? 17.109 -2.049 -14.492 1 78.69 440 GLU B C 1
ATOM 9738 O O . GLU B 1 440 ? 16.047 -1.568 -14.109 1 78.69 440 GLU B O 1
ATOM 9743 N N . ARG B 1 441 ? 17.219 -2.996 -15.43 1 85.06 441 ARG B N 1
ATOM 9744 C CA . ARG B 1 441 ? 16.016 -3.41 -16.156 1 85.06 441 ARG B CA 1
ATOM 9745 C C . ARG B 1 441 ? 15.344 -4.59 -15.453 1 85.06 441 ARG B C 1
ATOM 9747 O O . ARG B 1 441 ? 14.195 -4.93 -15.766 1 85.06 441 ARG B O 1
ATOM 9754 N N . ASP B 1 442 ? 16.062 -5.176 -14.578 1 90.81 442 ASP B N 1
ATOM 9755 C CA . ASP B 1 442 ? 15.5 -6.32 -13.875 1 90.81 442 ASP B CA 1
ATOM 9756 C C . ASP B 1 442 ? 14.469 -5.879 -12.844 1 90.81 442 ASP B C 1
ATOM 9758 O O . ASP B 1 442 ? 14.523 -4.75 -12.344 1 90.81 442 ASP B O 1
ATOM 9762 N N . PRO B 1 443 ? 13.523 -6.742 -12.641 1 92.5 443 PRO B N 1
ATOM 9763 C CA . PRO B 1 443 ? 12.492 -6.387 -11.664 1 92.5 443 PRO B CA 1
ATOM 9764 C C . PRO B 1 443 ? 13.062 -6.145 -10.266 1 92.5 443 PRO B C 1
ATOM 9766 O O . PRO B 1 443 ? 13.984 -6.844 -9.844 1 92.5 443 PRO B O 1
ATOM 9769 N N . LEU B 1 444 ? 12.461 -5.215 -9.578 1 91.62 444 LEU B N 1
ATOM 9770 C CA . LEU B 1 444 ? 12.969 -4.805 -8.273 1 91.62 444 LEU B CA 1
ATOM 9771 C C . LEU B 1 444 ? 11.969 -5.141 -7.172 1 91.62 444 LEU B C 1
ATOM 9773 O O . LEU B 1 444 ? 12.312 -5.133 -5.992 1 91.62 444 LEU B O 1
ATOM 9777 N N . ILE B 1 445 ? 10.773 -5.473 -7.551 1 94.62 445 ILE B N 1
ATOM 9778 C CA . ILE B 1 445 ? 9.742 -5.703 -6.547 1 94.62 445 ILE B CA 1
ATOM 9779 C C . ILE B 1 445 ? 9.398 -7.191 -6.488 1 94.62 445 ILE B C 1
ATOM 9781 O O . ILE B 1 445 ? 9.445 -7.883 -7.508 1 94.62 445 ILE B O 1
ATOM 9785 N N . THR B 1 446 ? 9.094 -7.75 -5.309 1 95.94 446 THR B N 1
ATOM 9786 C CA . THR B 1 446 ? 8.641 -9.133 -5.152 1 95.94 446 THR B CA 1
ATOM 9787 C C . THR B 1 446 ? 7.133 -9.227 -5.34 1 95.94 446 THR B C 1
ATOM 9789 O O . THR B 1 446 ? 6.434 -8.211 -5.336 1 95.94 446 THR B O 1
ATOM 9792 N N . SER B 1 447 ? 6.672 -10.445 -5.562 1 96.62 447 SER B N 1
ATOM 9793 C CA . SER B 1 447 ? 5.234 -10.672 -5.629 1 96.62 447 SER B CA 1
ATOM 9794 C C . SER B 1 447 ? 4.551 -10.266 -4.324 1 96.62 447 SER B C 1
ATOM 9796 O O . SER B 1 447 ? 3.484 -9.648 -4.34 1 96.62 447 SER B O 1
ATOM 9798 N N . ARG B 1 448 ? 5.152 -10.586 -3.207 1 96.44 448 ARG B N 1
ATOM 9799 C CA . ARG B 1 448 ? 4.613 -10.242 -1.897 1 96.44 448 ARG B CA 1
ATOM 9800 C C . ARG B 1 448 ? 4.43 -8.734 -1.76 1 96.44 448 ARG B C 1
ATOM 9802 O O . ARG B 1 448 ? 3.375 -8.266 -1.324 1 96.44 448 ARG B O 1
ATOM 9809 N N . ASP B 1 449 ? 5.441 -7.992 -2.168 1 95.56 449 ASP B N 1
ATOM 9810 C CA . ASP B 1 449 ? 5.391 -6.535 -2.076 1 95.56 449 ASP B CA 1
ATOM 9811 C C . ASP B 1 449 ? 4.27 -5.969 -2.939 1 95.56 449 ASP B C 1
ATOM 9813 O O . ASP B 1 449 ? 3.564 -5.047 -2.525 1 95.56 449 ASP B O 1
ATOM 9817 N N . ALA B 1 450 ? 4.172 -6.48 -4.113 1 96.94 450 ALA B N 1
ATOM 9818 C CA . ALA B 1 450 ? 3.137 -6.016 -5.031 1 96.94 450 ALA B CA 1
ATOM 9819 C C . ALA B 1 450 ? 1.744 -6.277 -4.465 1 96.94 450 ALA B C 1
ATOM 9821 O O . ALA B 1 450 ? 0.884 -5.395 -4.48 1 96.94 450 ALA B O 1
ATOM 9822 N N . VAL B 1 451 ? 1.51 -7.469 -3.943 1 97.06 451 VAL B N 1
ATOM 9823 C CA . VAL B 1 451 ? 0.206 -7.84 -3.402 1 97.06 451 VAL B CA 1
ATOM 9824 C C . VAL B 1 451 ? -0.101 -6.996 -2.168 1 97.06 451 VAL B C 1
ATOM 9826 O O . VAL B 1 451 ? -1.224 -6.516 -2 1 97.06 451 VAL B O 1
ATOM 9829 N N . GLN B 1 452 ? 0.868 -6.832 -1.325 1 96.56 452 GLN B N 1
ATOM 9830 C CA . GLN B 1 452 ? 0.696 -6.012 -0.134 1 96.56 452 GLN B CA 1
ATOM 9831 C C . GLN B 1 452 ? 0.304 -4.582 -0.503 1 96.56 452 GLN B C 1
ATOM 9833 O O . GLN B 1 452 ? -0.549 -3.979 0.15 1 96.56 452 GLN B O 1
ATOM 9838 N N . ALA B 1 453 ? 0.938 -4.039 -1.5 1 97.19 453 ALA B N 1
ATOM 9839 C CA . ALA B 1 453 ? 0.62 -2.699 -1.982 1 97.19 453 ALA B CA 1
ATOM 9840 C C . ALA B 1 453 ? -0.827 -2.617 -2.461 1 97.19 453 ALA B C 1
ATOM 9842 O O . ALA B 1 453 ? -1.501 -1.606 -2.246 1 97.19 453 ALA B O 1
ATOM 9843 N N . LEU B 1 454 ? -1.308 -3.645 -3.102 1 96.75 454 LEU B N 1
ATOM 9844 C CA . LEU B 1 454 ? -2.68 -3.674 -3.6 1 96.75 454 LEU B CA 1
ATOM 9845 C C . LEU B 1 454 ? -3.676 -3.676 -2.445 1 96.75 454 LEU B C 1
ATOM 9847 O O . LEU B 1 454 ? -4.73 -3.041 -2.529 1 96.75 454 LEU B O 1
ATOM 9851 N N . PHE B 1 455 ? -3.387 -4.379 -1.334 1 96.56 455 PHE B N 1
ATOM 9852 C CA . PHE B 1 455 ? -4.25 -4.383 -0.16 1 96.56 455 PHE B CA 1
ATOM 9853 C C . PHE B 1 455 ? -4.227 -3.023 0.534 1 96.56 455 PHE B C 1
ATOM 9855 O O . PHE B 1 455 ? -5.27 -2.504 0.931 1 96.56 455 PHE B O 1
ATOM 9862 N N . GLN B 1 456 ? -3.096 -2.41 0.604 1 94.31 456 GLN B N 1
ATOM 9863 C CA . GLN B 1 456 ? -2.947 -1.158 1.339 1 94.31 456 GLN B CA 1
ATOM 9864 C C . GLN B 1 456 ? -3.555 0.009 0.564 1 94.31 456 GLN B C 1
ATOM 9866 O O . GLN B 1 456 ? -3.965 1.008 1.158 1 94.31 456 GLN B O 1
ATOM 9871 N N . SER B 1 457 ? -3.6 -0.127 -0.741 1 95.5 457 SER B N 1
ATOM 9872 C CA . SER B 1 457 ? -4.207 0.91 -1.568 1 95.5 457 SER B CA 1
ATOM 9873 C C . SER B 1 457 ? -5.684 0.618 -1.826 1 95.5 457 SER B C 1
ATOM 9875 O O . SER B 1 457 ? -6.32 1.287 -2.643 1 95.5 457 SER B O 1
ATOM 9877 N N . TYR B 1 458 ? -6.227 -0.465 -1.245 1 93.69 458 TYR B N 1
ATOM 9878 C CA . TYR B 1 458 ? -7.645 -0.807 -1.212 1 93.69 458 TYR B CA 1
ATOM 9879 C C . TYR B 1 458 ? -8.133 -1.248 -2.586 1 93.69 458 TYR B C 1
ATOM 9881 O O . TYR B 1 458 ? -9.32 -1.119 -2.902 1 93.69 458 TYR B O 1
ATOM 9889 N N . VAL B 1 459 ? -7.199 -1.626 -3.438 1 95.12 459 VAL B N 1
ATOM 9890 C CA . VAL B 1 459 ? -7.594 -2.328 -4.656 1 95.12 459 VAL B CA 1
ATOM 9891 C C . VAL B 1 459 ? -8.172 -3.695 -4.301 1 95.12 459 VAL B C 1
ATOM 9893 O O . VAL B 1 459 ? -9.133 -4.152 -4.922 1 95.12 459 VAL B O 1
ATOM 9896 N N . LEU B 1 460 ? -7.504 -4.312 -3.367 1 96.12 460 LEU B N 1
ATOM 9897 C CA . LEU B 1 460 ? -7.977 -5.547 -2.752 1 96.12 460 LEU B CA 1
ATOM 9898 C C . LEU B 1 460 ? -8.422 -5.301 -1.312 1 96.12 460 LEU B C 1
ATOM 9900 O O . LEU B 1 460 ? -8.047 -4.293 -0.707 1 96.12 460 LEU B O 1
ATOM 9904 N N . ASP B 1 461 ? -9.234 -6.203 -0.771 1 95.75 461 ASP B N 1
ATOM 9905 C CA . ASP B 1 461 ? -9.797 -5.996 0.559 1 95.75 461 ASP B CA 1
ATOM 9906 C C . ASP B 1 461 ? -9.422 -7.145 1.497 1 95.75 461 ASP B C 1
ATOM 9908 O O . ASP B 1 461 ? -9.383 -8.305 1.083 1 95.75 461 ASP B O 1
ATOM 9912 N N . PRO B 1 462 ? -9.133 -6.801 2.775 1 96.06 462 PRO B N 1
ATOM 9913 C CA . PRO B 1 462 ? -9.008 -7.883 3.754 1 96.06 462 PRO B CA 1
ATOM 9914 C C . PRO B 1 462 ? -10.297 -8.68 3.93 1 96.06 462 PRO B C 1
ATOM 9916 O O . PRO B 1 462 ? -11.375 -8.094 4.055 1 96.06 462 PRO B O 1
ATOM 9919 N N . LEU B 1 463 ? -10.234 -9.906 3.908 1 97.75 463 LEU B N 1
ATOM 9920 C CA . LEU B 1 463 ? -11.383 -10.789 4.062 1 97.75 463 LEU B CA 1
ATOM 9921 C C . LEU B 1 463 ? -11.219 -11.68 5.293 1 97.75 463 LEU B C 1
ATOM 9923 O O . LEU B 1 463 ? -10.125 -11.797 5.836 1 97.75 463 LEU B O 1
ATOM 9927 N N . GLN B 1 464 ? -12.32 -12.219 5.715 1 97.06 464 GLN B N 1
ATOM 9928 C CA . GLN B 1 464 ? -12.352 -13.125 6.855 1 97.06 464 GLN B CA 1
ATOM 9929 C C . GLN B 1 464 ? -12.703 -14.547 6.418 1 97.06 464 GLN B C 1
ATOM 9931 O O . GLN B 1 464 ? -13.719 -14.766 5.754 1 97.06 464 GLN B O 1
ATOM 9936 N N . PHE B 1 465 ? -11.859 -15.438 6.773 1 97.56 465 PHE B N 1
ATOM 9937 C CA . PHE B 1 465 ? -12.062 -16.844 6.48 1 97.56 465 PHE B CA 1
ATOM 9938 C C . PHE B 1 465 ? -12.281 -17.641 7.766 1 97.56 465 PHE B C 1
ATOM 9940 O O . PHE B 1 465 ? -11.82 -17.234 8.836 1 97.56 465 PHE B O 1
ATOM 9947 N N . TYR B 1 466 ? -13.016 -18.797 7.641 1 95.75 466 TYR B N 1
ATOM 9948 C CA . TYR B 1 466 ? -13.383 -19.547 8.844 1 95.75 466 TYR B CA 1
ATOM 9949 C C . TYR B 1 466 ? -13.312 -21.047 8.602 1 95.75 466 TYR B C 1
ATOM 9951 O O . TYR B 1 466 ? -13.094 -21.484 7.469 1 95.75 466 TYR B O 1
ATOM 9959 N N . ILE B 1 467 ? -13.414 -21.781 9.648 1 95.19 467 ILE B N 1
ATOM 9960 C CA . ILE B 1 467 ? -13.664 -23.219 9.617 1 95.19 467 ILE B CA 1
ATOM 9961 C C . ILE B 1 467 ? -14.883 -23.562 10.469 1 95.19 467 ILE B C 1
ATOM 9963 O O . ILE B 1 467 ? -15.023 -23.062 11.586 1 95.19 467 ILE B O 1
ATOM 9967 N N . LEU B 1 468 ? -15.734 -24.344 9.867 1 91.94 468 LEU B N 1
ATOM 9968 C CA . LEU B 1 468 ? -16.969 -24.75 10.547 1 91.94 468 LEU B CA 1
ATOM 9969 C C . LEU B 1 468 ? -17.031 -26.266 10.68 1 91.94 468 LEU B C 1
ATOM 9971 O O . LEU B 1 468 ? -16.672 -27 9.758 1 91.94 468 LEU B O 1
ATOM 9975 N N . GLY B 1 469 ? -17.438 -26.672 11.805 1 89 469 GLY B N 1
ATOM 9976 C CA . GLY B 1 469 ? -17.594 -28.094 12.086 1 89 469 GLY B CA 1
ATOM 9977 C C . GLY B 1 469 ? -17.922 -28.391 13.539 1 89 469 GLY B C 1
ATOM 9978 O O . GLY B 1 469 ? -18.016 -27.469 14.352 1 89 469 GLY B O 1
ATOM 9979 N N . GLY B 1 470 ? -18.203 -29.656 13.781 1 82.12 470 GLY B N 1
ATOM 9980 C CA . GLY B 1 470 ? -18.562 -30.078 15.125 1 82.12 470 GLY B CA 1
ATOM 9981 C C . GLY B 1 470 ? -17.406 -29.984 16.109 1 82.12 470 GLY B C 1
ATOM 9982 O O . GLY B 1 470 ? -17.594 -29.641 17.266 1 82.12 470 GLY B O 1
ATOM 9983 N N . SER B 1 471 ? -16.172 -30.359 15.695 1 81.31 471 SER B N 1
ATOM 9984 C CA . SER B 1 471 ? -14.977 -30.344 16.531 1 81.31 471 SER B CA 1
ATOM 9985 C C . SER B 1 471 ? -13.805 -29.688 15.805 1 81.31 471 SER B C 1
ATOM 9987 O O . SER B 1 471 ? -12.93 -30.375 15.281 1 81.31 471 SER B O 1
ATOM 9989 N N . VAL B 1 472 ? -13.781 -28.391 15.914 1 85.25 472 VAL B N 1
ATOM 9990 C CA . VAL B 1 472 ? -12.781 -27.703 15.102 1 85.25 472 VAL B CA 1
ATOM 9991 C C . VAL B 1 472 ? -11.812 -26.953 16.016 1 85.25 472 VAL B C 1
ATOM 9993 O O . VAL B 1 472 ? -10.953 -26.219 15.523 1 85.25 472 VAL B O 1
ATOM 9996 N N . ALA B 1 473 ? -11.836 -27.125 17.297 1 78.88 473 ALA B N 1
ATOM 9997 C CA . ALA B 1 473 ? -11 -26.391 18.25 1 78.88 473 ALA B CA 1
ATOM 9998 C C . ALA B 1 473 ? -9.516 -26.672 18.016 1 78.88 473 ALA B C 1
ATOM 10000 O O . ALA B 1 473 ? -8.672 -25.812 18.219 1 78.88 473 ALA B O 1
ATOM 10001 N N . TYR B 1 474 ? -9.242 -27.875 17.547 1 81.81 474 TYR B N 1
ATOM 10002 C CA . TYR B 1 474 ? -7.848 -28.266 17.391 1 81.81 474 TYR B CA 1
ATOM 10003 C C . TYR B 1 474 ? -7.418 -28.156 15.93 1 81.81 474 TYR B C 1
ATOM 10005 O O . TYR B 1 474 ? -6.367 -28.688 15.539 1 81.81 474 TYR B O 1
ATOM 10013 N N . SER B 1 475 ? -8.227 -27.484 15.188 1 90.5 475 SER B N 1
ATOM 10014 C CA . SER B 1 475 ? -7.926 -27.406 13.766 1 90.5 475 SER B CA 1
ATOM 10015 C C . SER B 1 475 ? -6.598 -26.703 13.516 1 90.5 475 SER B C 1
ATOM 10017 O O . SER B 1 475 ? -6.27 -25.734 14.188 1 90.5 475 SER B O 1
ATOM 10019 N N . LEU B 1 476 ? -5.824 -27.156 12.555 1 94.25 476 LEU B N 1
ATOM 10020 C CA . LEU B 1 476 ? -4.523 -26.594 12.188 1 94.25 476 LEU B CA 1
ATOM 10021 C C . LEU B 1 476 ? -4.672 -25.547 11.094 1 94.25 476 LEU B C 1
ATOM 10023 O O . LEU B 1 476 ? -3.701 -24.875 10.742 1 94.25 476 LEU B O 1
ATOM 10027 N N . SER B 1 477 ? -5.895 -25.375 10.609 1 95.94 477 SER B N 1
ATOM 10028 C CA . SER B 1 477 ? -6.145 -24.5 9.461 1 95.94 477 SER B CA 1
ATOM 10029 C C . SER B 1 477 ? -5.777 -23.062 9.766 1 95.94 477 SER B C 1
ATOM 10031 O O . SER B 1 477 ? -5.117 -22.391 8.961 1 95.94 477 SER B O 1
ATOM 10033 N N . PRO B 1 478 ? -6.141 -22.5 10.969 1 96.69 478 PRO B N 1
ATOM 10034 C CA . PRO B 1 478 ? -5.785 -21.109 11.242 1 96.69 478 PRO B CA 1
ATOM 10035 C C . PRO B 1 478 ? -4.281 -20.859 11.172 1 96.69 478 PRO B C 1
ATOM 10037 O O . PRO B 1 478 ? -3.848 -19.859 10.57 1 96.69 478 PRO B O 1
ATOM 10040 N N . ALA B 1 479 ? -3.504 -21.766 11.688 1 97.06 479 ALA B N 1
ATOM 10041 C CA . ALA B 1 479 ? -2.053 -21.594 11.664 1 97.06 479 ALA B CA 1
ATOM 10042 C C . ALA B 1 479 ? -1.516 -21.656 10.234 1 97.06 479 ALA B C 1
ATOM 10044 O O . ALA B 1 479 ? -0.683 -20.828 9.844 1 97.06 479 ALA B O 1
ATOM 10045 N N . MET B 1 480 ? -1.985 -22.594 9.43 1 97.69 480 MET B N 1
ATOM 10046 C CA . MET B 1 480 ? -1.53 -22.781 8.055 1 97.69 480 MET B CA 1
ATOM 10047 C C . MET B 1 480 ? -1.905 -21.578 7.191 1 97.69 480 MET B C 1
ATOM 10049 O O . MET B 1 480 ? -1.059 -21.031 6.484 1 97.69 480 MET B O 1
ATOM 10053 N N . TYR B 1 481 ? -3.123 -21.156 7.285 1 98.31 481 TYR B N 1
ATOM 10054 C CA . TYR B 1 481 ? -3.65 -20.141 6.387 1 98.31 481 TYR B CA 1
ATOM 10055 C C . TYR B 1 481 ? -3.104 -18.766 6.746 1 98.31 481 TYR B C 1
ATOM 10057 O O . TYR B 1 481 ? -2.695 -18 5.867 1 98.31 481 TYR B O 1
ATOM 10065 N N . ASN B 1 482 ? -3.1 -18.422 7.988 1 98.38 482 ASN B N 1
ATOM 10066 C CA . ASN B 1 482 ? -2.609 -17.109 8.391 1 98.38 482 ASN B CA 1
ATOM 10067 C C . ASN B 1 482 ? -1.13 -16.938 8.055 1 98.38 482 ASN B C 1
ATOM 10069 O O . ASN B 1 482 ? -0.701 -15.852 7.66 1 98.38 482 ASN B O 1
ATOM 10073 N N . ALA B 1 483 ? -0.358 -17.984 8.25 1 97.69 483 ALA B N 1
ATOM 10074 C CA . ALA B 1 483 ? 1.041 -17.922 7.828 1 97.69 483 ALA B CA 1
ATOM 10075 C C . ALA B 1 483 ? 1.156 -17.734 6.32 1 97.69 483 ALA B C 1
ATOM 10077 O O . ALA B 1 483 ? 2.004 -16.969 5.855 1 97.69 483 ALA B O 1
ATOM 10078 N N . ALA B 1 484 ? 0.354 -18.453 5.566 1 97.5 484 ALA B N 1
ATOM 10079 C CA . ALA B 1 484 ? 0.368 -18.328 4.113 1 97.5 484 ALA B CA 1
ATOM 10080 C C . ALA B 1 484 ? -0.066 -16.938 3.668 1 97.5 484 ALA B C 1
ATOM 10082 O O . ALA B 1 484 ? 0.516 -16.375 2.744 1 97.5 484 ALA B O 1
ATOM 10083 N N . PHE B 1 485 ? -1.127 -16.375 4.344 1 98 485 PHE B N 1
ATOM 10084 C CA . PHE B 1 485 ? -1.568 -15.008 4.047 1 98 485 PHE B CA 1
ATOM 10085 C C . PHE B 1 485 ? -0.426 -14.016 4.227 1 98 485 PHE B C 1
ATOM 10087 O O . PHE B 1 485 ? -0.165 -13.195 3.346 1 98 485 PHE B O 1
ATOM 10094 N N . GLN B 1 486 ? 0.218 -14.148 5.309 1 96.75 486 GLN B N 1
ATOM 10095 C CA . GLN B 1 486 ? 1.326 -13.25 5.609 1 96.75 486 GLN B CA 1
ATOM 10096 C C . GLN B 1 486 ? 2.449 -13.398 4.586 1 96.75 486 GLN B C 1
ATOM 10098 O O . GLN B 1 486 ? 3.002 -12.398 4.121 1 96.75 486 GLN B O 1
ATOM 10103 N N . HIS B 1 487 ? 2.729 -14.578 4.258 1 96.19 487 HIS B N 1
ATOM 10104 C CA . HIS B 1 487 ? 3.791 -14.867 3.301 1 96.19 487 HIS B CA 1
ATOM 10105 C C . HIS B 1 487 ? 3.482 -14.266 1.934 1 96.19 487 HIS B C 1
ATOM 10107 O O . HIS B 1 487 ? 4.383 -13.773 1.251 1 96.19 487 HIS B O 1
ATOM 10113 N N . CYS B 1 488 ? 2.275 -14.258 1.527 1 96 488 CYS B N 1
ATOM 10114 C CA . CYS B 1 488 ? 1.874 -13.797 0.203 1 96 488 CYS B CA 1
ATOM 10115 C C . CYS B 1 488 ? 1.517 -12.312 0.227 1 96 488 CYS B C 1
ATOM 10117 O O . CYS B 1 488 ? 1.106 -11.758 -0.792 1 96 488 CYS B O 1
ATOM 10119 N N . GLY B 1 489 ? 1.621 -11.672 1.369 1 95.5 489 GLY B N 1
ATOM 10120 C CA . GLY B 1 489 ? 1.345 -10.25 1.497 1 95.5 489 GLY B CA 1
ATOM 10121 C C . GLY B 1 489 ? -0.138 -9.938 1.563 1 95.5 489 GLY B C 1
ATOM 10122 O O . GLY B 1 489 ? -0.557 -8.828 1.234 1 95.5 489 GLY B O 1
ATOM 10123 N N . MET B 1 490 ? -0.962 -10.898 1.931 1 96.88 490 MET B N 1
ATOM 10124 C CA . MET B 1 490 ? -2.41 -10.711 1.998 1 96.88 490 MET B CA 1
ATOM 10125 C C . MET B 1 490 ? -2.844 -10.336 3.41 1 96.88 490 MET B C 1
ATOM 10127 O O . MET B 1 490 ? -2.287 -10.836 4.391 1 96.88 490 MET B O 1
ATOM 10131 N N . ASN B 1 491 ? -3.785 -9.461 3.535 1 95.75 491 ASN B N 1
ATOM 10132 C CA . ASN B 1 491 ? -4.246 -8.984 4.836 1 95.75 491 ASN B CA 1
ATOM 10133 C C . ASN B 1 491 ? -5.488 -9.75 5.301 1 95.75 491 ASN B C 1
ATOM 10135 O O . ASN B 1 491 ? -6.324 -9.203 6.02 1 95.75 491 ASN B O 1
ATOM 10139 N N . HIS B 1 492 ? -5.66 -10.961 4.859 1 98.12 492 HIS B N 1
ATOM 10140 C CA . HIS B 1 492 ? -6.781 -11.797 5.262 1 98.12 492 HIS B CA 1
ATOM 10141 C C . HIS B 1 492 ? -6.574 -12.367 6.66 1 98.12 492 HIS B C 1
ATOM 10143 O O . HIS B 1 492 ? -5.461 -12.328 7.188 1 98.12 492 HIS B O 1
ATOM 10149 N N . THR B 1 493 ? -7.66 -12.852 7.262 1 97.94 493 THR B N 1
ATOM 10150 C CA . THR B 1 493 ? -7.598 -13.57 8.531 1 97.94 493 THR B CA 1
ATOM 10151 C C . THR B 1 493 ? -8.406 -14.859 8.469 1 97.94 493 THR B C 1
ATOM 10153 O O . THR B 1 493 ? -9.484 -14.898 7.871 1 97.94 493 THR B O 1
ATOM 10156 N N . TYR B 1 494 ? -7.84 -15.922 8.977 1 98.12 494 TYR B N 1
ATOM 10157 C CA . TYR B 1 494 ? -8.5 -17.219 9.141 1 98.12 494 TYR B CA 1
ATOM 10158 C C . TYR B 1 494 ? -8.695 -17.547 10.617 1 98.12 494 TYR B C 1
ATOM 10160 O O . TYR B 1 494 ? -7.727 -17.578 11.375 1 98.12 494 TYR B O 1
ATOM 10168 N N . SER B 1 495 ? -9.969 -17.766 11.047 1 95.88 495 SER B N 1
ATOM 10169 C CA . SER B 1 495 ? -10.211 -17.969 12.477 1 95.88 495 SER B CA 1
ATOM 10170 C C . SER B 1 495 ? -11.297 -19.016 12.703 1 95.88 495 SER B C 1
ATOM 10172 O O . SER B 1 495 ? -11.992 -19.406 11.766 1 95.88 495 SER B O 1
ATOM 10174 N N . ILE B 1 496 ? -11.352 -19.531 13.93 1 94.25 496 ILE B N 1
ATOM 10175 C CA . ILE B 1 496 ? -12.445 -20.359 14.414 1 94.25 496 ILE B CA 1
ATOM 10176 C C . ILE B 1 496 ? -13.516 -19.484 15.062 1 94.25 496 ILE B C 1
ATOM 10178 O O . ILE B 1 496 ? -13.25 -18.797 16.047 1 94.25 496 ILE B O 1
ATOM 10182 N N . PRO B 1 497 ? -14.625 -19.5 14.461 1 90.69 497 PRO B N 1
ATOM 10183 C CA . PRO B 1 497 ? -15.664 -18.672 15.078 1 90.69 497 PRO B CA 1
ATOM 10184 C C . PRO B 1 497 ? -16.047 -19.156 16.469 1 90.69 497 PRO B C 1
ATOM 10186 O O . PRO B 1 497 ? -15.812 -20.312 16.812 1 90.69 497 PRO B O 1
ATOM 10189 N N . GLU B 1 498 ? -16.672 -18.281 17.219 1 83.94 498 GLU B N 1
ATOM 10190 C CA . GLU B 1 498 ? -17.109 -18.625 18.562 1 83.94 498 GLU B CA 1
ATOM 10191 C C . GLU B 1 498 ? -18.109 -19.781 18.562 1 83.94 498 GLU B C 1
ATOM 10193 O O . GLU B 1 498 ? -18.047 -20.672 19.406 1 83.94 498 GLU B O 1
ATOM 10198 N N . SER B 1 499 ? -19.047 -19.703 17.594 1 83.75 499 SER B N 1
ATOM 10199 C CA . SER B 1 499 ? -20.016 -20.781 17.391 1 83.75 499 SER B CA 1
ATOM 10200 C C . SER B 1 499 ? -19.922 -21.359 15.984 1 83.75 499 SER B C 1
ATOM 10202 O O . SER B 1 499 ? -20.672 -20.953 15.094 1 83.75 499 SER B O 1
ATOM 10204 N N . PRO B 1 500 ? -19.125 -22.328 15.891 1 79.69 500 PRO B N 1
ATOM 10205 C CA . PRO B 1 500 ? -18.875 -22.859 14.547 1 79.69 500 PRO B CA 1
ATOM 10206 C C . PRO B 1 500 ? -20 -23.766 14.047 1 79.69 500 PRO B C 1
ATOM 10208 O O . PRO B 1 500 ? -19.75 -24.938 13.719 1 79.69 500 PRO B O 1
ATOM 10211 N N . THR B 1 501 ? -21.266 -23.156 14 1 80.38 501 THR B N 1
ATOM 10212 C CA . THR B 1 501 ? -22.469 -23.875 13.617 1 80.38 501 THR B CA 1
ATOM 10213 C C . THR B 1 501 ? -22.969 -23.406 12.258 1 80.38 501 THR B C 1
ATOM 10215 O O . THR B 1 501 ? -22.438 -22.453 11.695 1 80.38 501 THR B O 1
ATOM 10218 N N . LEU B 1 502 ? -23.922 -24.109 11.789 1 82 502 LEU B N 1
ATOM 10219 C CA . LEU B 1 502 ? -24.516 -23.75 10.508 1 82 502 LEU B CA 1
ATOM 10220 C C . LEU B 1 502 ? -25.219 -22.406 10.602 1 82 502 LEU B C 1
ATOM 10222 O O . LEU B 1 502 ? -25.266 -21.656 9.617 1 82 502 LEU B O 1
ATOM 10226 N N . SER B 1 503 ? -25.734 -22.141 11.719 1 81.25 503 SER B N 1
ATOM 10227 C CA . SER B 1 503 ? -26.359 -20.844 11.945 1 81.25 503 SER B CA 1
ATOM 10228 C C . SER B 1 503 ? -25.359 -19.703 11.812 1 81.25 503 SER B C 1
ATOM 10230 O O . SER B 1 503 ? -25.688 -18.641 11.312 1 81.25 503 SER B O 1
ATOM 10232 N N . ALA B 1 504 ? -24.203 -20.047 12.227 1 84.12 504 ALA B N 1
ATOM 10233 C CA . ALA B 1 504 ? -23.125 -19.062 12.102 1 84.12 504 ALA B CA 1
ATOM 10234 C C . ALA B 1 504 ? -22.797 -18.797 10.633 1 84.12 504 ALA B C 1
ATOM 10236 O O . ALA B 1 504 ? -22.469 -17.672 10.258 1 84.12 504 ALA B O 1
ATOM 10237 N N . LEU B 1 505 ? -22.969 -19.797 9.867 1 85.06 505 LEU B N 1
ATOM 10238 C CA . LEU B 1 505 ? -22.703 -19.656 8.438 1 85.06 505 LEU B CA 1
ATOM 10239 C C . LEU B 1 505 ? -23.656 -18.672 7.797 1 85.06 505 LEU B C 1
ATOM 10241 O O . LEU B 1 505 ? -23.25 -17.859 6.953 1 85.06 505 LEU B O 1
ATOM 10245 N N . ASP B 1 506 ? -24.812 -18.672 8.242 1 85.62 506 ASP B N 1
ATOM 10246 C CA . ASP B 1 506 ? -25.797 -17.75 7.688 1 85.62 506 ASP B CA 1
ATOM 10247 C C . ASP B 1 506 ? -25.469 -16.297 8.047 1 85.62 506 ASP B C 1
ATOM 10249 O O . ASP B 1 506 ? -25.641 -15.398 7.223 1 85.62 506 ASP B O 1
ATOM 10253 N N . ARG B 1 507 ? -25.031 -16.172 9.172 1 86.69 507 ARG B N 1
ATOM 10254 C CA . ARG B 1 507 ? -24.688 -14.836 9.641 1 86.69 507 ARG B CA 1
ATOM 10255 C C . ARG B 1 507 ? -23.375 -14.359 9.016 1 86.69 507 ARG B C 1
ATOM 10257 O O . ARG B 1 507 ? -23.328 -13.289 8.414 1 86.69 507 ARG B O 1
ATOM 10264 N N . LEU B 1 508 ? -22.391 -15.164 9.094 1 84.88 508 LEU B N 1
ATOM 10265 C CA . LEU B 1 508 ? -21.062 -14.82 8.602 1 84.88 508 LEU B CA 1
ATOM 10266 C C . LEU B 1 508 ? -21.047 -14.734 7.078 1 84.88 508 LEU B C 1
ATOM 10268 O O . LEU B 1 508 ? -20.328 -13.914 6.504 1 84.88 508 LEU B O 1
ATOM 10272 N N . GLY B 1 509 ? -21.953 -15.5 6.504 1 85.94 509 GLY B N 1
ATOM 10273 C CA . GLY B 1 509 ? -21.984 -15.578 5.055 1 85.94 509 GLY B CA 1
ATOM 10274 C C . GLY B 1 509 ? -22.609 -14.359 4.402 1 85.94 509 GLY B C 1
ATOM 10275 O O . GLY B 1 509 ? -22.516 -14.18 3.188 1 85.94 509 GLY B O 1
ATOM 10276 N N . ARG B 1 510 ? -23.078 -13.477 5.246 1 87.88 510 ARG B N 1
ATOM 10277 C CA . ARG B 1 510 ? -23.703 -12.266 4.715 1 87.88 510 ARG B CA 1
ATOM 10278 C C . ARG B 1 510 ? -22.797 -11.062 4.918 1 87.88 510 ARG B C 1
ATOM 10280 O O . ARG B 1 510 ? -23.047 -9.984 4.371 1 87.88 510 ARG B O 1
ATOM 10287 N N . ASP B 1 511 ? -21.766 -11.32 5.652 1 92.44 511 ASP B N 1
ATOM 10288 C CA . ASP B 1 511 ? -20.781 -10.258 5.852 1 92.44 511 ASP B CA 1
ATOM 10289 C C . ASP B 1 511 ? -20.094 -9.891 4.539 1 92.44 511 ASP B C 1
ATOM 10291 O O . ASP B 1 511 ? -19.641 -10.766 3.799 1 92.44 511 ASP B O 1
ATOM 10295 N N . PRO B 1 512 ? -20.047 -8.602 4.18 1 92.19 512 PRO B N 1
ATOM 10296 C CA . PRO B 1 512 ? -19.375 -8.195 2.941 1 92.19 512 PRO B CA 1
ATOM 10297 C C . PRO B 1 512 ? -17.891 -8.594 2.91 1 92.19 512 PRO B C 1
ATOM 10299 O O . PRO B 1 512 ? -17.297 -8.664 1.836 1 92.19 512 PRO B O 1
ATOM 10302 N N . HIS B 1 513 ? -17.328 -8.867 4.027 1 95.06 513 HIS B N 1
ATOM 10303 C CA . HIS B 1 513 ? -15.914 -9.234 4.098 1 95.06 513 HIS B CA 1
ATOM 10304 C C . HIS B 1 513 ? -15.742 -10.742 4.277 1 95.06 513 HIS B C 1
ATOM 10306 O O . HIS B 1 513 ? -14.656 -11.211 4.613 1 95.06 513 HIS B O 1
ATOM 10312 N N . PHE B 1 514 ? -16.875 -11.484 4.09 1 96.25 514 PHE B N 1
ATOM 10313 C CA . PHE B 1 514 ? -16.797 -12.938 4.121 1 96.25 514 PHE B CA 1
ATOM 10314 C C . PHE B 1 514 ? -15.992 -13.461 2.945 1 96.25 514 PHE B C 1
ATOM 10316 O O . PHE B 1 514 ? -16.344 -13.234 1.787 1 96.25 514 PHE B O 1
ATOM 10323 N N . GLY B 1 515 ? -14.898 -14.211 3.178 1 96.56 515 GLY B N 1
ATOM 10324 C CA . GLY B 1 515 ? -14.039 -14.719 2.119 1 96.56 515 GLY B CA 1
ATOM 10325 C C . GLY B 1 515 ? -14.305 -16.172 1.788 1 96.56 515 GLY B C 1
ATOM 10326 O O . GLY B 1 515 ? -13.992 -16.641 0.686 1 96.56 515 GLY B O 1
ATOM 10327 N N . GLY B 1 516 ? -14.781 -16.891 2.744 1 95.88 516 GLY B N 1
ATOM 10328 C CA . GLY B 1 516 ? -15.031 -18.312 2.594 1 95.88 516 GLY B CA 1
ATOM 10329 C C . GLY B 1 516 ? -14.836 -19.094 3.881 1 95.88 516 GLY B C 1
ATOM 10330 O O . GLY B 1 516 ? -14.398 -18.531 4.891 1 95.88 516 GLY B O 1
ATOM 10331 N N . THR B 1 517 ? -15.203 -20.375 3.814 1 95.06 517 THR B N 1
ATOM 10332 C CA . THR B 1 517 ? -15.078 -21.203 5.008 1 95.06 517 THR B CA 1
ATOM 10333 C C . THR B 1 517 ? -14.781 -22.656 4.633 1 95.06 517 THR B C 1
ATOM 10335 O O . THR B 1 517 ? -15.227 -23.125 3.584 1 95.06 517 THR B O 1
ATOM 10338 N N . SER B 1 518 ? -13.961 -23.25 5.41 1 95.56 518 SER B N 1
ATOM 10339 C CA . SER B 1 518 ? -13.852 -24.703 5.391 1 95.56 518 SER B CA 1
ATOM 10340 C C . SER B 1 518 ? -15 -25.359 6.152 1 95.56 518 SER B C 1
ATOM 10342 O O . SER B 1 518 ? -15.445 -24.844 7.176 1 95.56 518 SER B O 1
ATOM 10344 N N . VAL B 1 519 ? -15.461 -26.422 5.609 1 93.44 519 VAL B N 1
ATOM 10345 C CA . VAL B 1 519 ? -16.531 -27.156 6.262 1 93.44 519 VAL B CA 1
ATOM 10346 C C . VAL B 1 519 ? -16.062 -28.594 6.527 1 93.44 519 VAL B C 1
ATOM 10348 O O . VAL B 1 519 ? -15.609 -29.281 5.613 1 93.44 519 VAL B O 1
ATOM 10351 N N . VAL B 1 520 ? -16.172 -28.969 7.73 1 90.19 520 VAL B N 1
ATOM 10352 C CA . VAL B 1 520 ? -15.797 -30.328 8.094 1 90.19 520 VAL B CA 1
ATOM 10353 C C . VAL B 1 520 ? -17.016 -31.078 8.648 1 90.19 520 VAL B C 1
ATOM 10355 O O . VAL B 1 520 ? -18.156 -30.656 8.453 1 90.19 520 VAL B O 1
ATOM 10358 N N . GLN B 1 521 ? -16.797 -32.312 9.133 1 85.88 521 GLN B N 1
ATOM 10359 C CA . GLN B 1 521 ? -17.875 -33.094 9.688 1 85.88 521 GLN B CA 1
ATOM 10360 C C . GLN B 1 521 ? -18.625 -32.344 10.789 1 85.88 521 GLN B C 1
ATOM 10362 O O . GLN B 1 521 ? -18.016 -31.562 11.531 1 85.88 521 GLN B O 1
ATOM 10367 N N . PRO B 1 522 ? -19.938 -32.438 10.68 1 85.69 522 PRO B N 1
ATOM 10368 C CA . PRO B 1 522 ? -20.797 -33.375 9.93 1 85.69 522 PRO B CA 1
ATOM 10369 C C . PRO B 1 522 ? -21.531 -32.688 8.781 1 85.69 522 PRO B C 1
ATOM 10371 O O . PRO B 1 522 ? -22.516 -33.219 8.258 1 85.69 522 PRO B O 1
ATOM 10374 N N . TRP B 1 523 ? -21.125 -31.594 8.445 1 87.69 523 TRP B N 1
ATOM 10375 C CA . TRP B 1 523 ? -22.016 -30.766 7.648 1 87.69 523 TRP B CA 1
ATOM 10376 C C . TRP B 1 523 ? -21.625 -30.812 6.172 1 87.69 523 TRP B C 1
ATOM 10378 O O . TRP B 1 523 ? -22.219 -30.109 5.348 1 87.69 523 TRP B O 1
ATOM 10388 N N . ARG B 1 524 ? -20.75 -31.609 5.719 1 88.94 524 ARG B N 1
ATOM 10389 C CA . ARG B 1 524 ? -20.234 -31.625 4.355 1 88.94 524 ARG B CA 1
ATOM 10390 C C . ARG B 1 524 ? -21.344 -31.922 3.355 1 88.94 524 ARG B C 1
ATOM 10392 O O . ARG B 1 524 ? -21.406 -31.312 2.283 1 88.94 524 ARG B O 1
ATOM 10399 N N . VAL B 1 525 ? -22.188 -32.781 3.725 1 87.19 525 VAL B N 1
ATOM 10400 C CA . VAL B 1 525 ? -23.25 -33.219 2.82 1 87.19 525 VAL B CA 1
ATOM 10401 C C . VAL B 1 525 ? -24.438 -32.25 2.928 1 87.19 525 VAL B C 1
ATOM 10403 O O . VAL B 1 525 ? -25 -31.844 1.914 1 87.19 525 VAL B O 1
ATOM 10406 N N . GLN B 1 526 ? -24.75 -31.859 4.059 1 86.5 526 GLN B N 1
ATOM 10407 C CA . GLN B 1 526 ? -25.906 -31.016 4.309 1 86.5 526 GLN B CA 1
ATOM 10408 C C . GLN B 1 526 ? -25.75 -29.656 3.621 1 86.5 526 GLN B C 1
ATOM 10410 O O . GLN B 1 526 ? -26.688 -29.156 2.992 1 86.5 526 GLN B O 1
ATOM 10415 N N . VAL B 1 527 ? -24.656 -29.109 3.717 1 89.06 527 VAL B N 1
ATOM 10416 C CA . VAL B 1 527 ? -24.406 -27.781 3.178 1 89.06 527 VAL B CA 1
ATOM 10417 C C . VAL B 1 527 ? -24.406 -27.828 1.652 1 89.06 527 VAL B C 1
ATOM 10419 O O . VAL B 1 527 ? -24.75 -26.844 0.991 1 89.06 527 VAL B O 1
ATOM 10422 N N . SER B 1 528 ? -24.031 -28.938 1.119 1 89.38 528 SER B N 1
ATOM 10423 C CA . SER B 1 528 ? -23.969 -29.094 -0.331 1 89.38 528 SER B CA 1
ATOM 10424 C C . SER B 1 528 ? -25.344 -28.875 -0.958 1 89.38 528 SER B C 1
ATOM 10426 O O . SER B 1 528 ? -25.453 -28.516 -2.133 1 89.38 528 SER B O 1
ATOM 10428 N N . GLN B 1 529 ? -26.375 -28.984 -0.19 1 85.94 529 GLN B N 1
ATOM 10429 C CA . GLN B 1 529 ? -27.734 -28.875 -0.697 1 85.94 529 GLN B CA 1
ATOM 10430 C C . GLN B 1 529 ? -28.234 -27.438 -0.613 1 85.94 529 GLN B C 1
ATOM 10432 O O . GLN B 1 529 ? -29.234 -27.078 -1.23 1 85.94 529 GLN B O 1
ATOM 10437 N N . LYS B 1 530 ? -27.5 -26.594 0.03 1 85.56 530 LYS B N 1
ATOM 10438 C CA . LYS B 1 530 ? -27.922 -25.203 0.255 1 85.56 530 LYS B CA 1
ATOM 10439 C C . LYS B 1 530 ? -27.172 -24.25 -0.651 1 85.56 530 LYS B C 1
ATOM 10441 O O . LYS B 1 530 ? -27.422 -23.047 -0.648 1 85.56 530 LYS B O 1
ATOM 10446 N N . LEU B 1 531 ? -26.422 -24.734 -1.488 1 91.69 531 LEU B N 1
ATOM 10447 C CA . LEU B 1 531 ? -25.531 -23.906 -2.295 1 91.69 531 LEU B CA 1
ATOM 10448 C C . LEU B 1 531 ? -26.25 -23.391 -3.539 1 91.69 531 LEU B C 1
ATOM 10450 O O . LEU B 1 531 ? -27.109 -24.078 -4.09 1 91.69 531 LEU B O 1
ATOM 10454 N N . ALA B 1 532 ? -25.922 -22.172 -3.92 1 90.75 532 ALA B N 1
ATOM 10455 C CA . ALA B 1 532 ? -26.438 -21.625 -5.172 1 90.75 532 ALA B CA 1
ATOM 10456 C C . ALA B 1 532 ? -25.781 -22.312 -6.375 1 90.75 532 ALA B C 1
ATOM 10458 O O . ALA B 1 532 ? -26.422 -22.484 -7.414 1 90.75 532 ALA B O 1
ATOM 10459 N N . SER B 1 533 ? -24.531 -22.609 -6.254 1 91.75 533 SER B N 1
ATOM 10460 C CA . SER B 1 533 ? -23.75 -23.281 -7.289 1 91.75 533 SER B CA 1
ATOM 10461 C C . SER B 1 533 ? -22.609 -24.094 -6.688 1 91.75 533 SER B C 1
ATOM 10463 O O . SER B 1 533 ? -22.219 -23.859 -5.539 1 91.75 533 SER B O 1
ATOM 10465 N N . LYS B 1 534 ? -22.219 -25.078 -7.355 1 92.94 534 LYS B N 1
ATOM 10466 C CA . LYS B 1 534 ? -21.094 -25.891 -6.918 1 92.94 534 LYS B CA 1
ATOM 10467 C C . LYS B 1 534 ? -20.281 -26.406 -8.109 1 92.94 534 LYS B C 1
ATOM 10469 O O . LYS B 1 534 ? -20.75 -26.344 -9.25 1 92.94 534 LYS B O 1
ATOM 10474 N N . SER B 1 535 ? -19.141 -26.875 -7.871 1 91.94 535 SER B N 1
ATOM 10475 C CA . SER B 1 535 ? -18.297 -27.406 -8.93 1 91.94 535 SER B CA 1
ATOM 10476 C C . SER B 1 535 ? -18.781 -28.766 -9.414 1 91.94 535 SER B C 1
ATOM 10478 O O . SER B 1 535 ? -19.547 -29.438 -8.719 1 91.94 535 SER B O 1
ATOM 10480 N N . ARG B 1 536 ? -18.297 -29.141 -10.523 1 88.69 536 ARG B N 1
ATOM 10481 C CA . ARG B 1 536 ? -18.625 -30.469 -11.055 1 88.69 536 ARG B CA 1
ATOM 10482 C C . ARG B 1 536 ? -18.078 -31.562 -10.148 1 88.69 536 ARG B C 1
ATOM 10484 O O . ARG B 1 536 ? -18.703 -32.625 -10 1 88.69 536 ARG B O 1
ATOM 10491 N N . HIS B 1 537 ? -16.984 -31.328 -9.547 1 91.06 537 HIS B N 1
ATOM 10492 C CA . HIS B 1 537 ? -16.406 -32.312 -8.625 1 91.06 537 HIS B CA 1
ATOM 10493 C C . HIS B 1 537 ? -17.266 -32.469 -7.375 1 91.06 537 HIS B C 1
ATOM 10495 O O . HIS B 1 537 ? -17.547 -33.594 -6.949 1 91.06 537 HIS B O 1
ATOM 10501 N N . ALA B 1 538 ? -17.641 -31.328 -6.84 1 93.19 538 ALA B N 1
ATOM 10502 C CA . ALA B 1 538 ? -18.484 -31.359 -5.648 1 93.19 538 ALA B CA 1
ATOM 10503 C C . ALA B 1 538 ? -19.812 -32.031 -5.938 1 93.19 538 ALA B C 1
ATOM 10505 O O . ALA B 1 538 ? -20.359 -32.75 -5.086 1 93.19 538 ALA B O 1
ATOM 10506 N N . GLU B 1 539 ? -20.297 -31.812 -7.125 1 91.31 539 GLU B N 1
ATOM 10507 C CA . GLU B 1 539 ? -21.547 -32.469 -7.531 1 91.31 539 GLU B CA 1
ATOM 10508 C C . GLU B 1 539 ? -21.359 -33.969 -7.656 1 91.31 539 GLU B C 1
ATOM 10510 O O . GLU B 1 539 ? -22.203 -34.75 -7.188 1 91.31 539 GLU B O 1
ATOM 10515 N N . ALA B 1 540 ? -20.297 -34.344 -8.266 1 91.25 540 ALA B N 1
ATOM 10516 C CA . ALA B 1 540 ? -20 -35.75 -8.43 1 91.25 540 ALA B CA 1
ATOM 10517 C C . ALA B 1 540 ? -19.781 -36.438 -7.082 1 91.25 540 ALA B C 1
ATOM 10519 O O . ALA B 1 540 ? -20.219 -37.594 -6.879 1 91.25 540 ALA B O 1
ATOM 10520 N N . ILE B 1 541 ? -19.219 -35.781 -6.188 1 94.19 541 ILE B N 1
ATOM 10521 C CA . ILE B 1 541 ? -18.891 -36.344 -4.879 1 94.19 541 ILE B CA 1
ATOM 10522 C C . ILE B 1 541 ? -20.141 -36.344 -3.996 1 94.19 541 ILE B C 1
ATOM 10524 O O . ILE B 1 541 ? -20.328 -37.25 -3.195 1 94.19 541 ILE B O 1
ATOM 10528 N N . GLY B 1 542 ? -20.953 -35.312 -4.164 1 92.69 542 GLY B N 1
ATOM 10529 C CA . GLY B 1 542 ? -22.125 -35.125 -3.328 1 92.69 542 GLY B CA 1
ATOM 10530 C C . GLY B 1 542 ? -21.812 -34.594 -1.952 1 92.69 542 GLY B C 1
ATOM 10531 O O . GLY B 1 542 ? -22.562 -34.812 -1.002 1 92.69 542 GLY B O 1
ATOM 10532 N N . ALA B 1 543 ? -20.719 -34.031 -1.799 1 94.5 543 ALA B N 1
ATOM 10533 C CA . ALA B 1 543 ? -20.266 -33.406 -0.561 1 94.5 543 ALA B CA 1
ATOM 10534 C C . ALA B 1 543 ? -19.312 -32.25 -0.849 1 94.5 543 ALA B C 1
ATOM 10536 O O . ALA B 1 543 ? -18.656 -32.219 -1.893 1 94.5 543 ALA B O 1
ATOM 10537 N N . ILE B 1 544 ? -19.281 -31.266 0.104 1 95.25 544 ILE B N 1
ATOM 10538 C CA . ILE B 1 544 ? -18.375 -30.125 -0.042 1 95.25 544 ILE B CA 1
ATOM 10539 C C . ILE B 1 544 ? -17.531 -29.969 1.228 1 95.25 544 ILE B C 1
ATOM 10541 O O . ILE B 1 544 ? -17.922 -30.453 2.293 1 95.25 544 ILE B O 1
ATOM 10545 N N . ASN B 1 545 ? -16.375 -29.312 1.084 1 95.69 545 ASN B N 1
ATOM 10546 C CA . ASN B 1 545 ? -15.602 -28.922 2.264 1 95.69 545 ASN B CA 1
ATOM 10547 C C . ASN B 1 545 ? -15.164 -27.469 2.199 1 95.69 545 ASN B C 1
ATOM 10549 O O . ASN B 1 545 ? -14.469 -26.984 3.092 1 95.69 545 ASN B O 1
ATOM 10553 N N . THR B 1 546 ? -15.469 -26.781 1.144 1 96.19 546 THR B N 1
ATOM 10554 C CA . THR B 1 546 ? -15.07 -25.391 0.94 1 96.19 546 THR B CA 1
ATOM 10555 C C . THR B 1 546 ? -16.25 -24.562 0.416 1 96.19 546 THR B C 1
ATOM 10557 O O . THR B 1 546 ? -16.906 -24.969 -0.547 1 96.19 546 THR B O 1
ATOM 10560 N N . ILE B 1 547 ? -16.484 -23.516 1.038 1 95.38 547 ILE B N 1
ATOM 10561 C CA . ILE B 1 547 ? -17.516 -22.578 0.606 1 95.38 547 ILE B CA 1
ATOM 10562 C C . ILE B 1 547 ? -16.891 -21.234 0.27 1 95.38 547 ILE B C 1
ATOM 10564 O O . ILE B 1 547 ? -16.078 -20.719 1.026 1 95.38 547 ILE B O 1
ATOM 10568 N N . MET B 1 548 ? -17.281 -20.672 -0.838 1 95.25 548 MET B N 1
ATOM 10569 C CA . MET B 1 548 ? -16.875 -19.344 -1.255 1 95.25 548 MET B CA 1
ATOM 10570 C C . MET B 1 548 ? -18.078 -18.453 -1.52 1 95.25 548 MET B C 1
ATOM 10572 O O . MET B 1 548 ? -19.125 -18.938 -1.949 1 95.25 548 MET B O 1
ATOM 10576 N N . PRO B 1 549 ? -17.938 -17.203 -1.348 1 95.38 549 PRO B N 1
ATOM 10577 C CA . PRO B 1 549 ? -19.062 -16.312 -1.57 1 95.38 549 PRO B CA 1
ATOM 10578 C C . PRO B 1 549 ? -19.297 -16 -3.049 1 95.38 549 PRO B C 1
ATOM 10580 O O . PRO B 1 549 ? -18.328 -15.898 -3.816 1 95.38 549 PRO B O 1
ATOM 10583 N N . LEU B 1 550 ? -20.531 -15.938 -3.402 1 95.06 550 LEU B N 1
ATOM 10584 C CA . LEU B 1 550 ? -20.922 -15.352 -4.676 1 95.06 550 LEU B CA 1
ATOM 10585 C C . LEU B 1 550 ? -21.391 -13.914 -4.496 1 95.06 550 LEU B C 1
ATOM 10587 O O . LEU B 1 550 ? -22.391 -13.664 -3.822 1 95.06 550 LEU B O 1
ATOM 10591 N N . ARG B 1 551 ? -20.688 -13.031 -5.152 1 94 551 ARG B N 1
ATOM 10592 C CA . ARG B 1 551 ? -20.906 -11.617 -4.898 1 94 551 ARG B CA 1
ATOM 10593 C C . ARG B 1 551 ? -21.703 -10.977 -6.035 1 94 551 ARG B C 1
ATOM 10595 O O . ARG B 1 551 ? -21.719 -11.5 -7.152 1 94 551 ARG B O 1
ATOM 10602 N N . ALA B 1 552 ? -22.359 -9.914 -5.648 1 91.44 552 ALA B N 1
ATOM 10603 C CA . ALA B 1 552 ? -23.219 -9.203 -6.594 1 91.44 552 ALA B CA 1
ATOM 10604 C C . ALA B 1 552 ? -22.812 -7.734 -6.695 1 91.44 552 ALA B C 1
ATOM 10606 O O . ALA B 1 552 ? -22.047 -7.23 -5.863 1 91.44 552 ALA B O 1
ATOM 10607 N N . ARG B 1 553 ? -23.312 -7.164 -7.727 1 86.06 553 ARG B N 1
ATOM 10608 C CA . ARG B 1 553 ? -23.219 -5.719 -7.887 1 86.06 553 ARG B CA 1
ATOM 10609 C C . ARG B 1 553 ? -24.156 -4.988 -6.934 1 86.06 553 ARG B C 1
ATOM 10611 O O . ARG B 1 553 ? -24.969 -5.617 -6.254 1 86.06 553 ARG B O 1
ATOM 10618 N N . ALA B 1 554 ? -23.969 -3.646 -6.914 1 75.69 554 ALA B N 1
ATOM 10619 C CA . ALA B 1 554 ? -24.812 -2.83 -6.043 1 75.69 554 ALA B CA 1
ATOM 10620 C C . ALA B 1 554 ? -26.297 -2.984 -6.402 1 75.69 554 ALA B C 1
ATOM 10622 O O . ALA B 1 554 ? -27.156 -2.898 -5.535 1 75.69 554 ALA B O 1
ATOM 10623 N N . ASP B 1 555 ? -26.562 -3.32 -7.625 1 79.06 555 ASP B N 1
ATOM 10624 C CA . ASP B 1 555 ? -27.938 -3.434 -8.086 1 79.06 555 ASP B CA 1
ATOM 10625 C C . ASP B 1 555 ? -28.5 -4.828 -7.809 1 79.06 555 ASP B C 1
ATOM 10627 O O . ASP B 1 555 ? -29.656 -5.109 -8.117 1 79.06 555 ASP B O 1
ATOM 10631 N N . GLY B 1 556 ? -27.703 -5.742 -7.336 1 84.5 556 GLY B N 1
ATOM 10632 C CA . GLY B 1 556 ? -28.172 -7.062 -6.961 1 84.5 556 GLY B CA 1
ATOM 10633 C C . GLY B 1 556 ? -27.828 -8.133 -7.98 1 84.5 556 GLY B C 1
ATOM 10634 O O . GLY B 1 556 ? -28.062 -9.32 -7.742 1 84.5 556 GLY B O 1
ATOM 10635 N N . THR B 1 557 ? -27.297 -7.672 -9.023 1 89.75 557 THR B N 1
ATOM 10636 C CA . THR B 1 557 ? -26.938 -8.641 -10.055 1 89.75 557 THR B CA 1
ATOM 10637 C C . THR B 1 557 ? -25.688 -9.43 -9.648 1 89.75 557 THR B C 1
ATOM 10639 O O . THR B 1 557 ? -24.641 -8.844 -9.367 1 89.75 557 THR B O 1
ATOM 10642 N N . VAL B 1 558 ? -25.859 -10.758 -9.664 1 91.81 558 VAL B N 1
ATOM 10643 C CA . VAL B 1 558 ? -24.75 -11.617 -9.289 1 91.81 558 VAL B CA 1
ATOM 10644 C C . VAL B 1 558 ? -23.719 -11.68 -10.422 1 91.81 558 VAL B C 1
ATOM 10646 O O . VAL B 1 558 ? -24.094 -11.82 -11.586 1 91.81 558 VAL B O 1
ATOM 10649 N N . PHE B 1 559 ? -22.469 -11.562 -10.156 1 91.44 559 PHE B N 1
ATOM 10650 C CA . PHE B 1 559 ? -21.422 -11.648 -11.164 1 91.44 559 PHE B CA 1
ATOM 10651 C C . PHE B 1 559 ? -21.375 -13.047 -11.766 1 91.44 559 PHE B C 1
ATOM 10653 O O . PHE B 1 559 ? -21.609 -14.039 -11.078 1 91.44 559 PHE B O 1
ATOM 10660 N N . PRO B 1 560 ? -21.047 -13.109 -13.055 1 90.69 560 PRO B N 1
ATOM 10661 C CA . PRO B 1 560 ? -20.781 -14.43 -13.617 1 90.69 560 PRO B CA 1
ATOM 10662 C C . PRO B 1 560 ? -19.625 -15.148 -12.914 1 90.69 560 PRO B C 1
ATOM 10664 O O . PRO B 1 560 ? -18.766 -14.5 -12.32 1 90.69 560 PRO B O 1
ATOM 10667 N N . LEU B 1 561 ? -19.609 -16.422 -12.938 1 88.94 561 LEU B N 1
ATOM 10668 C CA . LEU B 1 561 ? -18.656 -17.234 -12.195 1 88.94 561 LEU B CA 1
ATOM 10669 C C . LEU B 1 561 ? -17.234 -16.875 -12.555 1 88.94 561 LEU B C 1
ATOM 10671 O O . LEU B 1 561 ? -16.359 -16.828 -11.688 1 88.94 561 LEU B O 1
ATOM 10675 N N . GLN B 1 562 ? -16.969 -16.656 -13.836 1 86.62 562 GLN B N 1
ATOM 10676 C CA . GLN B 1 562 ? -15.633 -16.297 -14.258 1 86.62 562 GLN B CA 1
ATOM 10677 C C . GLN B 1 562 ? -15.188 -14.992 -13.586 1 86.62 562 GLN B C 1
ATOM 10679 O O . GLN B 1 562 ? -14.023 -14.859 -13.195 1 86.62 562 GLN B O 1
ATOM 10684 N N . GLU B 1 563 ? -16.109 -14.109 -13.492 1 89.69 563 GLU B N 1
ATOM 10685 C CA . GLU B 1 563 ? -15.797 -12.828 -12.867 1 89.69 563 GLU B CA 1
ATOM 10686 C C . GLU B 1 563 ? -15.641 -12.977 -11.359 1 89.69 563 GLU B C 1
ATOM 10688 O O . GLU B 1 563 ? -14.844 -12.258 -10.734 1 89.69 563 GLU B O 1
ATOM 10693 N N . GLN B 1 564 ? -16.391 -13.906 -10.773 1 92.12 564 GLN B N 1
ATOM 10694 C CA . GLN B 1 564 ? -16.234 -14.211 -9.352 1 92.12 564 GLN B CA 1
ATOM 10695 C C . GLN B 1 564 ? -14.789 -14.609 -9.039 1 92.12 564 GLN B C 1
ATOM 10697 O O . GLN B 1 564 ? -14.219 -14.164 -8.039 1 92.12 564 GLN B O 1
ATOM 10702 N N . ALA B 1 565 ? -14.242 -15.359 -9.938 1 90.31 565 ALA B N 1
ATOM 10703 C CA . ALA B 1 565 ? -12.891 -15.891 -9.742 1 90.31 565 ALA B CA 1
ATOM 10704 C C . ALA B 1 565 ? -11.852 -14.773 -9.781 1 90.31 565 ALA B C 1
ATOM 10706 O O . ALA B 1 565 ? -10.844 -14.828 -9.078 1 90.31 565 ALA B O 1
ATOM 10707 N N . SER B 1 566 ? -12.117 -13.773 -10.594 1 88 566 SER B N 1
ATOM 10708 C CA . SER B 1 566 ? -11.172 -12.672 -10.734 1 88 566 SER B CA 1
ATOM 10709 C C . SER B 1 566 ? -11.32 -11.664 -9.594 1 88 566 SER B C 1
ATOM 10711 O O . SER B 1 566 ? -10.438 -10.836 -9.367 1 88 566 SER B O 1
ATOM 10713 N N . ARG B 1 567 ? -12.359 -11.797 -8.75 1 89.81 567 ARG B N 1
ATOM 10714 C CA . ARG B 1 567 ? -12.656 -10.828 -7.699 1 89.81 567 ARG B CA 1
ATOM 10715 C C . ARG B 1 567 ? -12.547 -11.461 -6.316 1 89.81 567 ARG B C 1
ATOM 10717 O O . ARG B 1 567 ? -13.102 -10.945 -5.344 1 89.81 567 ARG B O 1
ATOM 10724 N N . ARG B 1 568 ? -11.844 -12.508 -6.184 1 91.06 568 ARG B N 1
ATOM 10725 C CA . ARG B 1 568 ? -11.781 -13.312 -4.969 1 91.06 568 ARG B CA 1
ATOM 10726 C C . ARG B 1 568 ? -11.211 -12.508 -3.807 1 91.06 568 ARG B C 1
ATOM 10728 O O . ARG B 1 568 ? -11.5 -12.797 -2.643 1 91.06 568 ARG B O 1
ATOM 10735 N N . ASN B 1 569 ? -10.461 -11.516 -3.986 1 95 569 ASN B N 1
ATOM 10736 C CA . ASN B 1 569 ? -9.828 -10.75 -2.916 1 95 569 ASN B CA 1
ATOM 10737 C C . ASN B 1 569 ? -10.484 -9.383 -2.748 1 95 569 ASN B C 1
ATOM 10739 O O . ASN B 1 569 ? -9.844 -8.438 -2.27 1 95 569 ASN B O 1
ATOM 10743 N N . GLN B 1 570 ? -11.719 -9.328 -3.117 1 94.31 570 GLN B N 1
ATOM 10744 C CA . GLN B 1 570 ? -12.469 -8.078 -3.002 1 94.31 570 GLN B CA 1
ATOM 10745 C C . GLN B 1 570 ? -13.742 -8.273 -2.18 1 94.31 570 GLN B C 1
ATOM 10747 O O . GLN B 1 570 ? -14.414 -9.297 -2.303 1 94.31 570 GLN B O 1
ATOM 10752 N N . ALA B 1 571 ? -13.992 -7.398 -1.28 1 93.81 571 ALA B N 1
ATOM 10753 C CA . ALA B 1 571 ? -15.219 -7.43 -0.478 1 93.81 571 ALA B CA 1
ATOM 10754 C C . ALA B 1 571 ? -16.406 -6.922 -1.278 1 93.81 571 ALA B C 1
ATOM 10756 O O . ALA B 1 571 ? -16.25 -6.309 -2.336 1 93.81 571 ALA B O 1
ATOM 10757 N N . GLY B 1 572 ? -17.625 -7.219 -0.804 1 90.81 572 GLY B N 1
ATOM 10758 C CA . GLY B 1 572 ? -18.875 -6.82 -1.438 1 90.81 572 GLY B CA 1
ATOM 10759 C C . GLY B 1 572 ? -20.062 -7.641 -0.981 1 90.81 572 GLY B C 1
ATOM 10760 O O . GLY B 1 572 ? -19.906 -8.602 -0.227 1 90.81 572 GLY B O 1
ATOM 10761 N N . PRO B 1 573 ? -21.188 -7.266 -1.419 1 91.31 573 PRO B N 1
ATOM 10762 C CA . PRO B 1 573 ? -22.375 -7.988 -0.983 1 91.31 573 PRO B CA 1
ATOM 10763 C C . PRO B 1 573 ? -22.375 -9.445 -1.422 1 91.31 573 PRO B C 1
ATOM 10765 O O . PRO B 1 573 ? -22.062 -9.75 -2.576 1 91.31 573 PRO B O 1
ATOM 10768 N N . VAL B 1 574 ? -22.766 -10.32 -0.498 1 93.75 574 VAL B N 1
ATOM 10769 C CA . VAL B 1 574 ? -22.812 -11.75 -0.758 1 93.75 574 VAL B CA 1
ATOM 10770 C C . VAL B 1 574 ? -24.25 -12.203 -0.964 1 93.75 574 VAL B C 1
ATOM 10772 O O . VAL B 1 574 ? -25.109 -11.992 -0.095 1 93.75 574 VAL B O 1
ATOM 10775 N N . LEU B 1 575 ? -24.562 -12.828 -2.082 1 91.62 575 LEU B N 1
ATOM 10776 C CA . LEU B 1 575 ? -25.938 -13.211 -2.365 1 91.62 575 LEU B CA 1
ATOM 10777 C C . LEU B 1 575 ? -26.062 -14.727 -2.477 1 91.62 575 LEU B C 1
ATOM 10779 O O . LEU B 1 575 ? -27.172 -15.25 -2.699 1 91.62 575 LEU B O 1
ATOM 10783 N N . GLY B 1 576 ? -25.031 -15.445 -2.395 1 92.44 576 GLY B N 1
ATOM 10784 C CA . GLY B 1 576 ? -25.016 -16.906 -2.441 1 92.44 576 GLY B CA 1
ATOM 10785 C C . GLY B 1 576 ? -23.641 -17.5 -2.188 1 92.44 576 GLY B C 1
ATOM 10786 O O . GLY B 1 576 ? -22.688 -16.766 -1.9 1 92.44 576 GLY B O 1
ATOM 10787 N N . TRP B 1 577 ? -23.703 -18.844 -2.279 1 93.75 577 TRP B N 1
ATOM 10788 C CA . TRP B 1 577 ? -22.453 -19.531 -1.988 1 93.75 577 TRP B CA 1
ATOM 10789 C C . TRP B 1 577 ? -22.094 -20.5 -3.104 1 93.75 577 TRP B C 1
ATOM 10791 O O . TRP B 1 577 ? -22.969 -21.062 -3.754 1 93.75 577 TRP B O 1
ATOM 10801 N N . TYR B 1 578 ? -20.844 -20.578 -3.334 1 94.75 578 TYR B N 1
ATOM 10802 C CA . TYR B 1 578 ? -20.266 -21.578 -4.23 1 94.75 578 TYR B CA 1
ATOM 10803 C C . TYR B 1 578 ? -19.547 -22.656 -3.449 1 94.75 578 TYR B C 1
ATOM 10805 O O . TYR B 1 578 ? -18.797 -22.375 -2.514 1 94.75 578 TYR B O 1
ATOM 10813 N N . GLY B 1 579 ? -19.797 -23.906 -3.811 1 95 579 GLY B N 1
ATOM 10814 C CA . GLY B 1 579 ? -19.203 -25.031 -3.078 1 95 579 GLY B CA 1
ATOM 10815 C C . GLY B 1 579 ? -18.156 -25.781 -3.875 1 95 579 GLY B C 1
ATOM 10816 O O . GLY B 1 579 ? -18.297 -25.953 -5.086 1 95 579 GLY B O 1
ATOM 10817 N N . GLU B 1 580 ? -17.094 -26.172 -3.172 1 94.38 580 GLU B N 1
ATOM 10818 C CA . GLU B 1 580 ? -16.016 -26.984 -3.729 1 94.38 580 GLU B CA 1
ATOM 10819 C C . GLU B 1 580 ? -15.602 -28.078 -2.758 1 94.38 580 GLU B C 1
ATOM 10821 O O . GLU B 1 580 ? -15.992 -28.062 -1.587 1 94.38 580 GLU B O 1
ATOM 10826 N N . ASN B 1 581 ? -14.93 -29.062 -3.25 1 95.25 581 ASN B N 1
ATOM 10827 C CA . ASN B 1 581 ? -14.359 -30.125 -2.439 1 95.25 581 ASN B CA 1
ATOM 10828 C C . ASN B 1 581 ? -12.875 -30.328 -2.736 1 95.25 581 ASN B C 1
ATOM 10830 O O . ASN B 1 581 ? -12.508 -30.734 -3.838 1 95.25 581 ASN B O 1
ATOM 10834 N N . THR B 1 582 ? -12.039 -30.062 -1.811 1 94.81 582 THR B N 1
ATOM 10835 C CA . THR B 1 582 ? -10.602 -30.188 -2.018 1 94.81 582 THR B CA 1
ATOM 10836 C C . THR B 1 582 ? -10.062 -31.438 -1.351 1 94.81 582 THR B C 1
ATOM 10838 O O . THR B 1 582 ? -8.875 -31.766 -1.466 1 94.81 582 THR B O 1
ATOM 10841 N N . ASP B 1 583 ? -10.891 -32.188 -0.715 1 94.56 583 ASP B N 1
ATOM 10842 C CA . ASP B 1 583 ? -10.469 -33.438 -0.095 1 94.56 583 ASP B CA 1
ATOM 10843 C C . ASP B 1 583 ? -9.961 -34.438 -1.143 1 94.56 583 ASP B C 1
ATOM 10845 O O . ASP B 1 583 ? -8.922 -35.062 -0.952 1 94.56 583 ASP B O 1
ATOM 10849 N N . TRP B 1 584 ? -10.711 -34.531 -2.178 1 94.19 584 TRP B N 1
ATOM 10850 C CA . TRP B 1 584 ? -10.312 -35.5 -3.195 1 94.19 584 TRP B CA 1
ATOM 10851 C C . TRP B 1 584 ? -8.961 -35.125 -3.793 1 94.19 584 TRP B C 1
ATOM 10853 O O . TRP B 1 584 ? -8.156 -36.031 -4.109 1 94.19 584 TRP B O 1
ATOM 10863 N N . VAL B 1 585 ? -8.68 -33.875 -3.902 1 91.75 585 VAL B N 1
ATOM 10864 C CA . VAL B 1 585 ? -7.402 -33.438 -4.43 1 91.75 585 VAL B CA 1
ATOM 10865 C C . VAL B 1 585 ? -6.273 -33.844 -3.492 1 91.75 585 VAL B C 1
ATOM 10867 O O . VAL B 1 585 ? -5.223 -34.312 -3.941 1 91.75 585 VAL B O 1
ATOM 10870 N N . GLY B 1 586 ? -6.512 -33.625 -2.232 1 92 586 GLY B N 1
ATOM 10871 C CA . GLY B 1 586 ? -5.531 -34.062 -1.249 1 92 586 GLY B CA 1
ATOM 10872 C C . GLY B 1 586 ? -5.273 -35.531 -1.278 1 92 586 GLY B C 1
ATOM 10873 O O . GLY B 1 586 ? -4.125 -36 -1.207 1 92 586 GLY B O 1
ATOM 10874 N N . ILE B 1 587 ? -6.297 -36.312 -1.433 1 93.62 587 ILE B N 1
ATOM 10875 C CA . ILE B 1 587 ? -6.203 -37.75 -1.451 1 93.62 587 ILE B CA 1
ATOM 10876 C C . ILE B 1 587 ? -5.434 -38.219 -2.689 1 93.62 587 ILE B C 1
ATOM 10878 O O . ILE B 1 587 ? -4.539 -39.062 -2.6 1 93.62 587 ILE B O 1
ATOM 10882 N N . VAL B 1 588 ? -5.758 -37.625 -3.787 1 89.69 588 VAL B N 1
ATOM 10883 C CA . VAL B 1 588 ? -5.066 -37.938 -5.027 1 89.69 588 VAL B CA 1
ATOM 10884 C C . VAL B 1 588 ? -3.572 -37.656 -4.875 1 89.69 588 VAL B C 1
ATOM 10886 O O . VAL B 1 588 ? -2.734 -38.5 -5.25 1 89.69 588 VAL B O 1
ATOM 10889 N N . SER B 1 589 ? -3.303 -36.531 -4.34 1 85.5 589 SER B N 1
ATOM 10890 C CA . SER B 1 589 ? -1.909 -36.156 -4.152 1 85.5 589 SER B CA 1
ATOM 10891 C C . SER B 1 589 ? -1.181 -37.125 -3.238 1 85.5 589 SER B C 1
ATOM 10893 O O . SER B 1 589 ? -0.044 -37.5 -3.516 1 85.5 589 SER B O 1
ATOM 10895 N N . CYS B 1 590 ? -1.792 -37.531 -2.164 1 88.06 590 CYS B N 1
ATOM 10896 C CA . CYS B 1 590 ? -1.19 -38.469 -1.211 1 88.06 590 CYS B CA 1
ATOM 10897 C C . CYS B 1 590 ? -0.973 -39.844 -1.846 1 88.06 590 CYS B C 1
ATOM 10899 O O . CYS B 1 590 ? 0.078 -40.438 -1.659 1 88.06 590 CYS B O 1
ATOM 10901 N N . ILE B 1 591 ? -1.933 -40.25 -2.6 1 86.12 591 ILE B N 1
ATOM 10902 C CA . ILE B 1 591 ? -1.832 -41.531 -3.238 1 86.12 591 ILE B CA 1
ATOM 10903 C C . ILE B 1 591 ? -0.723 -41.531 -4.285 1 86.12 591 ILE B C 1
ATOM 10905 O O . ILE B 1 591 ? 0.161 -42.375 -4.285 1 86.12 591 ILE B O 1
ATOM 10909 N N . ASN B 1 592 ? -0.757 -40.562 -5.09 1 75.94 592 ASN B N 1
ATOM 10910 C CA . ASN B 1 592 ? 0.214 -40.438 -6.172 1 75.94 592 ASN B CA 1
ATOM 10911 C C . ASN B 1 592 ? 1.643 -40.375 -5.641 1 75.94 592 ASN B C 1
ATOM 10913 O O . ASN B 1 592 ? 2.562 -40.938 -6.238 1 75.94 592 ASN B O 1
ATOM 10917 N N . ARG B 1 593 ? 1.771 -39.719 -4.637 1 73.62 593 ARG B N 1
ATOM 10918 C CA . ARG B 1 593 ? 3.098 -39.531 -4.062 1 73.62 593 ARG B CA 1
ATOM 10919 C C . ARG B 1 593 ? 3.623 -40.844 -3.447 1 73.62 593 ARG B C 1
ATOM 10921 O O . ARG B 1 593 ? 4.836 -41.031 -3.387 1 73.62 593 ARG B O 1
ATOM 10928 N N . ASN B 1 594 ? 2.717 -41.688 -3.002 1 78.69 594 ASN B N 1
ATOM 10929 C CA . ASN B 1 594 ? 3.15 -42.812 -2.184 1 78.69 594 ASN B CA 1
ATOM 10930 C C . ASN B 1 594 ? 2.906 -44.156 -2.887 1 78.69 594 ASN B C 1
ATOM 10932 O O . ASN B 1 594 ? 3.277 -45.219 -2.371 1 78.69 594 ASN B O 1
ATOM 10936 N N . LEU B 1 595 ? 2.359 -44.031 -4.035 1 76.44 595 LEU B N 1
ATOM 10937 C CA . LEU B 1 595 ? 2.078 -45.281 -4.762 1 76.44 595 LEU B CA 1
ATOM 10938 C C . LEU B 1 595 ? 3.322 -45.781 -5.484 1 76.44 595 LEU B C 1
ATOM 10940 O O . LEU B 1 595 ? 3.982 -45.031 -6.195 1 76.44 595 LEU B O 1
ATOM 10944 N N . SER B 1 596 ? 3.639 -47 -5.273 1 69.75 596 SER B N 1
ATOM 10945 C CA . SER B 1 596 ? 4.777 -47.625 -5.941 1 69.75 596 SER B CA 1
ATOM 10946 C C . SER B 1 596 ? 4.492 -47.844 -7.422 1 69.75 596 SER B C 1
ATOM 10948 O O . SER B 1 596 ? 3.34 -48.062 -7.812 1 69.75 596 SER B O 1
ATOM 10950 N N . PRO B 1 597 ? 5.406 -47.812 -8.273 1 63.59 597 PRO B N 1
ATOM 10951 C CA . PRO B 1 597 ? 5.219 -48.094 -9.703 1 63.59 597 PRO B CA 1
ATOM 10952 C C . PRO B 1 597 ? 4.645 -49.469 -9.953 1 63.59 597 PRO B C 1
ATOM 10954 O O . PRO B 1 597 ? 3.953 -49.688 -10.953 1 63.59 597 PRO B O 1
ATOM 10957 N N . ARG B 1 598 ? 4.887 -50.438 -9.039 1 66.25 598 ARG B N 1
ATOM 10958 C CA . ARG B 1 598 ? 4.367 -51.781 -9.164 1 66.25 598 ARG B CA 1
ATOM 10959 C C . ARG B 1 598 ? 2.848 -51.812 -9.031 1 66.25 598 ARG B C 1
ATOM 10961 O O . ARG B 1 598 ? 2.188 -52.719 -9.523 1 66.25 598 ARG B O 1
ATOM 10968 N N . ASN B 1 599 ? 2.465 -50.781 -8.344 1 74.94 599 ASN B N 1
ATOM 10969 C CA . ASN B 1 599 ? 1.025 -50.656 -8.133 1 74.94 599 ASN B CA 1
ATOM 10970 C C . ASN B 1 599 ? 0.405 -49.594 -9.023 1 74.94 599 ASN B C 1
ATOM 10972 O O . ASN B 1 599 ? -0.589 -48.969 -8.656 1 74.94 599 ASN B O 1
ATOM 10976 N N . ALA B 1 600 ? 1.044 -49.344 -10.141 1 68.25 600 ALA B N 1
ATOM 10977 C CA . ALA B 1 600 ? 0.472 -48.375 -11.07 1 68.25 600 ALA B CA 1
ATOM 10978 C C . ALA B 1 600 ? -1.005 -48.656 -11.328 1 68.25 600 ALA B C 1
ATOM 10980 O O . ALA B 1 600 ? -1.398 -49.812 -11.492 1 68.25 600 ALA B O 1
ATOM 10981 N N . ILE B 1 601 ? -1.753 -47.719 -11.297 1 75.5 601 ILE B N 1
ATOM 10982 C CA . ILE B 1 601 ? -3.203 -47.875 -11.344 1 75.5 601 ILE B CA 1
ATOM 10983 C C . ILE B 1 601 ? -3.637 -48.312 -12.734 1 75.5 601 ILE B C 1
ATOM 10985 O O . ILE B 1 601 ? -3.244 -47.719 -13.734 1 75.5 601 ILE B O 1
ATOM 10989 N N . SER B 1 602 ? -4.25 -49.375 -12.805 1 75.62 602 SER B N 1
ATOM 10990 C CA . SER B 1 602 ? -4.848 -49.906 -14.023 1 75.62 602 SER B CA 1
ATOM 10991 C C . SER B 1 602 ? -6.305 -50.281 -13.797 1 75.62 602 SER B C 1
ATOM 10993 O O . SER B 1 602 ? -6.668 -50.75 -12.703 1 75.62 602 SER B O 1
ATOM 10995 N N . PRO B 1 603 ? -7.145 -50.062 -14.75 1 72.38 603 PRO B N 1
ATOM 10996 C CA . PRO B 1 603 ? -8.57 -50.344 -14.586 1 72.38 603 PRO B CA 1
ATOM 10997 C C . PRO B 1 603 ? -8.836 -51.812 -14.297 1 72.38 603 PRO B C 1
ATOM 10999 O O . PRO B 1 603 ? -9.781 -52.156 -13.57 1 72.38 603 PRO B O 1
ATOM 11002 N N . LEU B 1 604 ? -7.965 -52.656 -14.742 1 70.81 604 LEU B N 1
ATOM 11003 C CA . LEU B 1 604 ? -8.25 -54.094 -14.641 1 70.81 604 LEU B CA 1
ATOM 11004 C C . LEU B 1 604 ? -7.586 -54.688 -13.406 1 70.81 604 LEU B C 1
ATOM 11006 O O . LEU B 1 604 ? -8.078 -55.656 -12.844 1 70.81 604 LEU B O 1
ATOM 11010 N N . LYS B 1 605 ? -6.562 -54.062 -12.93 1 77.19 605 LYS B N 1
ATOM 11011 C CA . LYS B 1 605 ? -5.758 -54.75 -11.922 1 77.19 605 LYS B CA 1
ATOM 11012 C C . LYS B 1 605 ? -5.836 -54.031 -10.578 1 77.19 605 LYS B C 1
ATOM 11014 O O . LYS B 1 605 ? -5.582 -54.625 -9.531 1 77.19 605 LYS B O 1
ATOM 11019 N N . THR B 1 606 ? -6.211 -52.844 -10.586 1 87.25 606 THR B N 1
ATOM 11020 C CA . THR B 1 606 ? -6.148 -52.094 -9.336 1 87.25 606 THR B CA 1
ATOM 11021 C C . THR B 1 606 ? -7.492 -52.094 -8.617 1 87.25 606 THR B C 1
ATOM 11023 O O . THR B 1 606 ? -8.531 -51.844 -9.219 1 87.25 606 THR B O 1
ATOM 11026 N N . THR B 1 607 ? -7.477 -52.531 -7.359 1 93.44 607 THR B N 1
ATOM 11027 C CA . THR B 1 607 ? -8.664 -52.562 -6.512 1 93.44 607 THR B CA 1
ATOM 11028 C C . THR B 1 607 ? -8.5 -51.594 -5.332 1 93.44 607 THR B C 1
ATOM 11030 O O . THR B 1 607 ? -7.449 -51.562 -4.691 1 93.44 607 THR B O 1
ATOM 11033 N N . GLY B 1 608 ? -9.5 -50.781 -5.156 1 95.12 608 GLY B N 1
ATOM 11034 C CA . GLY B 1 608 ? -9.516 -49.844 -4.027 1 95.12 608 GLY B CA 1
ATOM 11035 C C . GLY B 1 608 ? -10.453 -50.281 -2.916 1 95.12 608 GLY B C 1
ATOM 11036 O O . GLY B 1 608 ? -11.43 -51 -3.164 1 95.12 608 GLY B O 1
ATOM 11037 N N . LEU B 1 609 ? -10.141 -49.938 -1.656 1 96.06 609 LEU B N 1
ATOM 11038 C CA . LEU B 1 609 ? -10.977 -50.188 -0.484 1 96.06 609 LEU B CA 1
ATOM 11039 C C . LEU B 1 609 ? -11.148 -48.906 0.338 1 96.06 609 LEU B C 1
ATOM 11041 O O . LEU B 1 609 ? -10.172 -48.25 0.699 1 96.06 609 LEU B O 1
ATOM 11045 N N . VAL B 1 610 ? -12.359 -48.531 0.58 1 96.69 610 VAL B N 1
ATOM 11046 C CA . VAL B 1 610 ? -12.68 -47.375 1.383 1 96.69 610 VAL B CA 1
ATOM 11047 C C . VAL B 1 610 ? -13.469 -47.781 2.621 1 96.69 610 VAL B C 1
ATOM 11049 O O . VAL B 1 610 ? -14.492 -48.438 2.514 1 96.69 610 VAL B O 1
ATOM 11052 N N . ILE B 1 611 ? -12.938 -47.406 3.756 1 94 611 ILE B N 1
ATOM 11053 C CA . ILE B 1 611 ? -13.609 -47.688 5.02 1 94 611 ILE B CA 1
ATOM 11054 C C . ILE B 1 611 ? -14.305 -46.406 5.512 1 94 611 ILE B C 1
ATOM 11056 O O . ILE B 1 611 ? -13.641 -45.438 5.887 1 94 611 ILE B O 1
ATOM 11060 N N . GLY B 1 612 ? -15.609 -46.406 5.625 1 91.81 612 GLY B N 1
ATOM 11061 C CA . GLY B 1 612 ? -16.391 -45.25 5.977 1 91.81 612 GLY B CA 1
ATOM 11062 C C . GLY B 1 612 ? -17.234 -44.719 4.828 1 91.81 612 GLY B C 1
ATOM 11063 O O . GLY B 1 612 ? -16.781 -44.688 3.684 1 91.81 612 GLY B O 1
ATOM 11064 N N . ALA B 1 613 ? -18.469 -44.25 5.082 1 91.06 613 ALA B N 1
ATOM 11065 C CA . ALA B 1 613 ? -19.406 -43.812 4.047 1 91.06 613 ALA B CA 1
ATOM 11066 C C . ALA B 1 613 ? -19.859 -42.375 4.285 1 91.06 613 ALA B C 1
ATOM 11068 O O . ALA B 1 613 ? -20.969 -42 3.902 1 91.06 613 ALA B O 1
ATOM 11069 N N . GLY B 1 614 ? -19.094 -41.594 4.969 1 89 614 GLY B N 1
ATOM 11070 C CA . GLY B 1 614 ? -19.375 -40.188 5.156 1 89 614 GLY B CA 1
ATOM 11071 C C . GLY B 1 614 ? -18.844 -39.312 4.039 1 89 614 GLY B C 1
ATOM 11072 O O . GLY B 1 614 ? -18.609 -39.781 2.928 1 89 614 GLY B O 1
ATOM 11073 N N . GLY B 1 615 ? -18.719 -38 4.293 1 88.81 615 GLY B N 1
ATOM 11074 C CA . GLY B 1 615 ? -18.219 -37.062 3.301 1 88.81 615 GLY B CA 1
ATOM 11075 C C . GLY B 1 615 ? -16.812 -37.406 2.826 1 88.81 615 GLY B C 1
ATOM 11076 O O . GLY B 1 615 ? -16.516 -37.312 1.633 1 88.81 615 GLY B O 1
ATOM 11077 N N . MET B 1 616 ? -15.93 -37.75 3.762 1 91.06 616 MET B N 1
ATOM 11078 C CA . MET B 1 616 ? -14.562 -38.125 3.412 1 91.06 616 MET B CA 1
ATOM 11079 C C . MET B 1 616 ? -14.531 -39.406 2.592 1 91.06 616 MET B C 1
ATOM 11081 O O . MET B 1 616 ? -13.695 -39.562 1.704 1 91.06 616 MET B O 1
ATOM 11085 N N . GLY B 1 617 ? -15.375 -40.344 2.941 1 94 617 GLY B N 1
ATOM 11086 C CA . GLY B 1 617 ? -15.492 -41.562 2.16 1 94 617 GLY B CA 1
ATOM 11087 C C . GLY B 1 617 ? -15.859 -41.312 0.71 1 94 617 GLY B C 1
ATOM 11088 O O . GLY B 1 617 ? -15.281 -41.906 -0.197 1 94 617 GLY B O 1
ATOM 11089 N N . ARG B 1 618 ? -16.797 -40.438 0.522 1 95 618 ARG B N 1
ATOM 11090 C CA . ARG B 1 618 ? -17.203 -40.062 -0.829 1 95 618 ARG B CA 1
ATOM 11091 C C . ARG B 1 618 ? -16.031 -39.469 -1.602 1 95 618 ARG B C 1
ATOM 11093 O O . ARG B 1 618 ? -15.805 -39.812 -2.766 1 95 618 ARG B O 1
ATOM 11100 N N . ALA B 1 619 ? -15.32 -38.594 -0.933 1 95.5 619 ALA B N 1
ATOM 11101 C CA . ALA B 1 619 ? -14.164 -37.969 -1.562 1 95.5 619 ALA B CA 1
ATOM 11102 C C . ALA B 1 619 ? -13.109 -39 -1.932 1 95.5 619 ALA B C 1
ATOM 11104 O O . ALA B 1 619 ? -12.461 -38.906 -2.977 1 95.5 619 ALA B O 1
ATOM 11105 N N . ALA B 1 620 ? -12.922 -39.969 -1.121 1 96.38 620 ALA B N 1
ATOM 11106 C CA . ALA B 1 620 ? -11.938 -41 -1.363 1 96.38 620 ALA B CA 1
ATOM 11107 C C . ALA B 1 620 ? -12.32 -41.844 -2.58 1 96.38 620 ALA B C 1
ATOM 11109 O O . ALA B 1 620 ? -11.469 -42.156 -3.416 1 96.38 620 ALA B O 1
ATOM 11110 N N . ILE B 1 621 ? -13.555 -42.219 -2.639 1 96.06 621 ILE B N 1
ATOM 11111 C CA . ILE B 1 621 ? -14.031 -43 -3.777 1 96.06 621 ILE B CA 1
ATOM 11112 C C . ILE B 1 621 ? -13.828 -42.188 -5.066 1 96.06 621 ILE B C 1
ATOM 11114 O O . ILE B 1 621 ? -13.297 -42.719 -6.047 1 96.06 621 ILE B O 1
ATOM 11118 N N . TYR B 1 622 ? -14.258 -40.969 -5.023 1 94.56 622 TYR B N 1
ATOM 11119 C CA . TYR B 1 622 ? -14.109 -40.125 -6.195 1 94.56 622 TYR B CA 1
ATOM 11120 C C . TYR B 1 622 ? -12.648 -40 -6.59 1 94.56 622 TYR B C 1
ATOM 11122 O O . TYR B 1 622 ? -12.312 -40.031 -7.777 1 94.56 622 TYR B O 1
ATOM 11130 N N . ALA B 1 623 ? -11.75 -39.812 -5.617 1 93.75 623 ALA B N 1
ATOM 11131 C CA . ALA B 1 623 ? -10.32 -39.719 -5.879 1 93.75 623 ALA B CA 1
ATOM 11132 C C . ALA B 1 623 ? -9.805 -40.969 -6.586 1 93.75 623 ALA B C 1
ATOM 11134 O O . ALA B 1 623 ? -9.055 -40.875 -7.562 1 93.75 623 ALA B O 1
ATOM 11135 N N . MET B 1 624 ? -10.203 -42.125 -6.121 1 92.25 624 MET B N 1
ATOM 11136 C CA . MET B 1 624 ? -9.773 -43.375 -6.715 1 92.25 624 MET B CA 1
ATOM 11137 C C . MET B 1 624 ? -10.289 -43.531 -8.141 1 92.25 624 MET B C 1
ATOM 11139 O O . MET B 1 624 ? -9.578 -44 -9.023 1 92.25 624 MET B O 1
ATOM 11143 N N . LEU B 1 625 ? -11.492 -43.094 -8.297 1 88.31 625 LEU B N 1
ATOM 11144 C CA . LEU B 1 625 ? -12.07 -43.125 -9.641 1 88.31 625 LEU B CA 1
ATOM 11145 C C . LEU B 1 625 ? -11.297 -42.219 -10.586 1 88.31 625 LEU B C 1
ATOM 11147 O O . LEU B 1 625 ? -11.016 -42.594 -11.727 1 88.31 625 LEU B O 1
ATOM 11151 N N . ARG B 1 626 ? -10.953 -41.062 -10.117 1 83.5 626 ARG B N 1
ATOM 11152 C CA . ARG B 1 626 ? -10.219 -40.125 -10.922 1 83.5 626 ARG B CA 1
ATOM 11153 C C . ARG B 1 626 ? -8.82 -40.625 -11.25 1 83.5 626 ARG B C 1
ATOM 11155 O O . ARG B 1 626 ? -8.25 -40.281 -12.281 1 83.5 626 ARG B O 1
ATOM 11162 N N . LEU B 1 627 ? -8.281 -41.375 -10.336 1 82.69 627 LEU B N 1
ATOM 11163 C CA . LEU B 1 627 ? -6.961 -41.969 -10.555 1 82.69 627 LEU B CA 1
ATOM 11164 C C . LEU B 1 627 ? -7.035 -43.125 -11.547 1 82.69 627 LEU B C 1
ATOM 11166 O O . LEU B 1 627 ? -6.012 -43.562 -12.07 1 82.69 627 LEU B O 1
ATOM 11170 N N . GLY B 1 628 ? -8.234 -43.625 -11.797 1 78.69 628 GLY B N 1
ATOM 11171 C CA . GLY B 1 628 ? -8.398 -44.625 -12.82 1 78.69 628 GLY B CA 1
ATOM 11172 C C . GLY B 1 628 ? -8.859 -45.969 -12.273 1 78.69 628 GLY B C 1
ATOM 11173 O O . GLY B 1 628 ? -9.023 -46.938 -13.023 1 78.69 628 GLY B O 1
ATOM 11174 N N . CYS B 1 629 ? -9.109 -46.031 -10.992 1 86.25 629 CYS B N 1
ATOM 11175 C CA . CYS B 1 629 ? -9.617 -47.25 -10.406 1 86.25 629 CYS B CA 1
ATOM 11176 C C . CYS B 1 629 ? -11.047 -47.531 -10.859 1 86.25 629 CYS B C 1
ATOM 11178 O O . CYS B 1 629 ? -11.867 -46.625 -10.945 1 86.25 629 CYS B O 1
ATOM 11180 N N . ARG B 1 630 ? -11.273 -48.812 -11.18 1 88.38 630 ARG B N 1
ATOM 11181 C CA . ARG B 1 630 ? -12.609 -49.156 -11.656 1 88.38 630 ARG B CA 1
ATOM 11182 C C . ARG B 1 630 ? -13.266 -50.219 -10.789 1 88.38 630 ARG B C 1
ATOM 11184 O O . ARG B 1 630 ? -14.375 -50.656 -11.078 1 88.38 630 ARG B O 1
ATOM 11191 N N . LYS B 1 631 ? -12.609 -50.625 -9.805 1 93.25 631 LYS B N 1
ATOM 11192 C CA . LYS B 1 631 ? -13.148 -51.531 -8.805 1 93.25 631 LYS B CA 1
ATOM 11193 C C . LYS B 1 631 ? -12.844 -51.062 -7.387 1 93.25 631 LYS B C 1
ATOM 11195 O O . LYS B 1 631 ? -11.703 -51.156 -6.926 1 93.25 631 LYS B O 1
ATOM 11200 N N . ILE B 1 632 ? -13.867 -50.594 -6.75 1 95.81 632 ILE B N 1
ATOM 11201 C CA . ILE B 1 632 ? -13.703 -50.031 -5.414 1 95.81 632 ILE B CA 1
ATOM 11202 C C . ILE B 1 632 ? -14.695 -50.688 -4.453 1 95.81 632 ILE B C 1
ATOM 11204 O O . ILE B 1 632 ? -15.883 -50.812 -4.777 1 95.81 632 ILE B O 1
ATOM 11208 N N . PHE B 1 633 ? -14.234 -51.125 -3.332 1 96.19 633 PHE B N 1
ATOM 11209 C CA . PHE B 1 633 ? -15.094 -51.656 -2.291 1 96.19 633 PHE B CA 1
ATOM 11210 C C . PHE B 1 633 ? -15.25 -50.688 -1.143 1 96.19 633 PHE B C 1
ATOM 11212 O O . PHE B 1 633 ? -14.305 -49.969 -0.795 1 96.19 633 PHE B O 1
ATOM 11219 N N . ILE B 1 634 ? -16.438 -50.625 -0.611 1 96.44 634 ILE B N 1
ATOM 11220 C CA . ILE B 1 634 ? -16.703 -49.75 0.517 1 96.44 634 ILE B CA 1
ATOM 11221 C C . ILE B 1 634 ? -17.281 -50.531 1.682 1 96.44 634 ILE B C 1
ATOM 11223 O O . ILE B 1 634 ? -18.094 -51.438 1.48 1 96.44 634 ILE B O 1
ATOM 11227 N N . TYR B 1 635 ? -16.75 -50.281 2.83 1 94.69 635 TYR B N 1
ATOM 11228 C CA . TYR B 1 635 ? -17.266 -50.812 4.074 1 94.69 635 TYR B CA 1
ATOM 11229 C C . TYR B 1 635 ? -17.625 -49.719 5.055 1 94.69 635 TYR B C 1
ATOM 11231 O O . TYR B 1 635 ? -16.906 -48.719 5.16 1 94.69 635 TYR B O 1
ATOM 11239 N N . ASN B 1 636 ? -18.75 -49.844 5.672 1 93.06 636 ASN B N 1
ATOM 11240 C CA . ASN B 1 636 ? -19.203 -48.938 6.723 1 93.06 636 ASN B CA 1
ATOM 11241 C C . ASN B 1 636 ? -20 -49.688 7.801 1 93.06 636 ASN B C 1
ATOM 11243 O O . ASN B 1 636 ? -20.672 -50.688 7.512 1 93.06 636 ASN B O 1
ATOM 11247 N N . ARG B 1 637 ? -19.875 -49.156 8.984 1 85.94 637 ARG B N 1
ATOM 11248 C CA . ARG B 1 637 ? -20.609 -49.781 10.086 1 85.94 637 ARG B CA 1
ATOM 11249 C C . ARG B 1 637 ? -22.094 -49.844 9.797 1 85.94 637 ARG B C 1
ATOM 11251 O O . ARG B 1 637 ? -22.766 -50.844 10.078 1 85.94 637 ARG B O 1
ATOM 11258 N N . THR B 1 638 ? -22.641 -48.688 9.289 1 89.62 638 THR B N 1
ATOM 11259 C CA . THR B 1 638 ? -24.031 -48.656 8.859 1 89.62 638 THR B CA 1
ATOM 11260 C C . THR B 1 638 ? -24.156 -49.031 7.387 1 89.62 638 THR B C 1
ATOM 11262 O O . THR B 1 638 ? -23.891 -48.219 6.5 1 89.62 638 THR B O 1
ATOM 11265 N N . LEU B 1 639 ? -24.688 -50.125 7.191 1 93.12 639 LEU B N 1
ATOM 11266 C CA . LEU B 1 639 ? -24.734 -50.719 5.859 1 93.12 639 LEU B CA 1
ATOM 11267 C C . LEU B 1 639 ? -25.531 -49.844 4.898 1 93.12 639 LEU B C 1
ATOM 11269 O O . LEU B 1 639 ? -25.141 -49.688 3.736 1 93.12 639 LEU B O 1
ATOM 11273 N N . SER B 1 640 ? -26.594 -49.281 5.379 1 94.44 640 SER B N 1
ATOM 11274 C CA . SER B 1 640 ? -27.469 -48.5 4.516 1 94.44 640 SER B CA 1
ATOM 11275 C C . SER B 1 640 ? -26.734 -47.281 3.945 1 94.44 640 SER B C 1
ATOM 11277 O O . SER B 1 640 ? -26.984 -46.875 2.809 1 94.44 640 SER B O 1
ATOM 11279 N N . ARG B 1 641 ? -25.875 -46.781 4.695 1 92.81 641 ARG B N 1
ATOM 11280 C CA . ARG B 1 641 ? -25.109 -45.625 4.234 1 92.81 641 ARG B CA 1
ATOM 11281 C C . ARG B 1 641 ? -24.125 -46.031 3.137 1 92.81 641 ARG B C 1
ATOM 11283 O O . ARG B 1 641 ? -23.938 -45.281 2.16 1 92.81 641 ARG B O 1
ATOM 11290 N N . ALA B 1 642 ? -23.469 -47.156 3.324 1 95.56 642 ALA B N 1
ATOM 11291 C CA . ALA B 1 642 ? -22.547 -47.656 2.314 1 95.56 642 ALA B CA 1
ATOM 11292 C C . ALA B 1 642 ? -23.266 -47.938 0.999 1 95.56 642 ALA B C 1
ATOM 11294 O O . ALA B 1 642 ? -22.734 -47.625 -0.077 1 95.56 642 ALA B O 1
ATOM 11295 N N . GLU B 1 643 ? -24.438 -48.438 1.14 1 96.31 643 GLU B N 1
ATOM 11296 C CA . GLU B 1 643 ? -25.234 -48.75 -0.043 1 96.31 643 GLU B CA 1
ATOM 11297 C C . GLU B 1 643 ? -25.656 -47.469 -0.772 1 96.31 643 GLU B C 1
ATOM 11299 O O . GLU B 1 643 ? -25.641 -47.438 -2.004 1 96.31 643 GLU B O 1
ATOM 11304 N N . SER B 1 644 ? -26.031 -46.594 0.012 1 95.06 644 SER B N 1
ATOM 11305 C CA . SER B 1 644 ? -26.438 -45.312 -0.57 1 95.06 644 SER B CA 1
ATOM 11306 C C . SER B 1 644 ? -25.281 -44.656 -1.339 1 95.06 644 SER B C 1
ATOM 11308 O O . SER B 1 644 ? -25.469 -44.156 -2.445 1 95.06 644 SER B O 1
ATOM 11310 N N . VAL B 1 645 ? -24.078 -44.656 -0.73 1 95.5 645 VAL B N 1
ATOM 11311 C CA . VAL B 1 645 ? -22.891 -44.094 -1.367 1 95.5 645 VAL B CA 1
ATOM 11312 C C . VAL B 1 645 ? -22.547 -44.875 -2.631 1 95.5 645 VAL B C 1
ATOM 11314 O O . VAL B 1 645 ? -22.25 -44.281 -3.67 1 95.5 645 VAL B O 1
ATOM 11317 N N . ALA B 1 646 ? -22.609 -46.156 -2.588 1 96.06 646 ALA B N 1
ATOM 11318 C CA . ALA B 1 646 ? -22.328 -47 -3.742 1 96.06 646 ALA B CA 1
ATOM 11319 C C . ALA B 1 646 ? -23.297 -46.719 -4.883 1 96.06 646 ALA B C 1
ATOM 11321 O O . ALA B 1 646 ? -22.891 -46.625 -6.047 1 96.06 646 ALA B O 1
ATOM 11322 N N . ARG B 1 647 ? -24.547 -46.625 -4.531 1 94.69 647 ARG B N 1
ATOM 11323 C CA . ARG B 1 647 ? -25.562 -46.344 -5.539 1 94.69 647 ARG B CA 1
ATOM 11324 C C . ARG B 1 647 ? -25.297 -45 -6.215 1 94.69 647 ARG B C 1
ATOM 11326 O O . ARG B 1 647 ? -25.438 -44.875 -7.43 1 94.69 647 ARG B O 1
ATOM 11333 N N . HIS B 1 648 ? -24.953 -44.094 -5.43 1 93.75 648 HIS B N 1
ATOM 11334 C CA . HIS B 1 648 ? -24.656 -42.75 -5.945 1 93.75 648 HIS B CA 1
ATOM 11335 C C . HIS B 1 648 ? -23.547 -42.812 -6.988 1 93.75 648 HIS B C 1
ATOM 11337 O O . HIS B 1 648 ? -23.719 -42.281 -8.094 1 93.75 648 HIS B O 1
ATOM 11343 N N . PHE B 1 649 ? -22.391 -43.406 -6.676 1 94.75 649 PHE B N 1
ATOM 11344 C CA . PHE B 1 649 ? -21.234 -43.375 -7.562 1 94.75 649 PHE B CA 1
ATOM 11345 C C . PHE B 1 649 ? -21.469 -44.312 -8.758 1 94.75 649 PHE B C 1
ATOM 11347 O O . PHE B 1 649 ? -20.984 -44.031 -9.859 1 94.75 649 PHE B O 1
ATOM 11354 N N . ASN B 1 650 ? -22.172 -45.344 -8.539 1 94.06 650 ASN B N 1
ATOM 11355 C CA . ASN B 1 650 ? -22.5 -46.219 -9.656 1 94.06 650 ASN B CA 1
ATOM 11356 C C . ASN B 1 650 ? -23.422 -45.531 -10.664 1 94.06 650 ASN B C 1
ATOM 11358 O O . ASN B 1 650 ? -23.266 -45.719 -11.875 1 94.06 650 ASN B O 1
ATOM 11362 N N . SER B 1 651 ? -24.375 -44.812 -10.156 1 91 651 SER B N 1
ATOM 11363 C CA . SER B 1 651 ? -25.219 -44.031 -11.031 1 91 651 SER B CA 1
ATOM 11364 C C . SER B 1 651 ? -24.422 -42.969 -11.781 1 91 651 SER B C 1
ATOM 11366 O O . SER B 1 651 ? -24.641 -42.75 -12.977 1 91 651 SER B O 1
ATOM 11368 N N . TRP B 1 652 ? -23.562 -42.312 -11.055 1 88.5 652 TRP B N 1
ATOM 11369 C CA . TRP B 1 652 ? -22.719 -41.312 -11.648 1 88.5 652 TRP B CA 1
ATOM 11370 C C . TRP B 1 652 ? -21.812 -41.906 -12.727 1 88.5 652 TRP B C 1
ATOM 11372 O O . TRP B 1 652 ? -21.688 -41.344 -13.82 1 88.5 652 TRP B O 1
ATOM 11382 N N . ALA B 1 653 ? -21.094 -43 -12.469 1 84.12 653 ALA B N 1
ATOM 11383 C CA . ALA B 1 653 ? -20.188 -43.656 -13.398 1 84.12 653 ALA B CA 1
ATOM 11384 C C . ALA B 1 653 ? -20.938 -44.125 -14.641 1 84.12 653 ALA B C 1
ATOM 11386 O O . ALA B 1 653 ? -20.391 -44.094 -15.75 1 84.12 653 ALA B O 1
ATOM 11387 N N . ALA B 1 654 ? -22.109 -44.625 -14.422 1 81.62 654 ALA B N 1
ATOM 11388 C CA . ALA B 1 654 ? -22.922 -45.094 -15.547 1 81.62 654 ALA B CA 1
ATOM 11389 C C . ALA B 1 654 ? -23.203 -43.938 -16.516 1 81.62 654 ALA B C 1
ATOM 11391 O O . ALA B 1 654 ? -23.219 -44.156 -17.734 1 81.62 654 ALA B O 1
ATOM 11392 N N . SER B 1 655 ? -23.375 -42.875 -16 1 79.38 655 SER B N 1
ATOM 11393 C CA . SER B 1 655 ? -23.688 -41.688 -16.812 1 79.38 655 SER B CA 1
ATOM 11394 C C . SER B 1 655 ? -22.438 -41.188 -17.531 1 79.38 655 SER B C 1
ATOM 11396 O O . SER B 1 655 ? -22.531 -40.594 -18.609 1 79.38 655 SER B O 1
ATOM 11398 N N . GLN B 1 656 ? -21.281 -41.469 -16.953 1 70.81 656 GLN B N 1
ATOM 11399 C CA . GLN B 1 656 ? -20.062 -40.875 -17.5 1 70.81 656 GLN B CA 1
ATOM 11400 C C . GLN B 1 656 ? -19.391 -41.844 -18.484 1 70.81 656 GLN B C 1
ATOM 11402 O O . GLN B 1 656 ? -19 -41.438 -19.578 1 70.81 656 GLN B O 1
ATOM 11407 N N . VAL B 1 657 ? -18.984 -43.062 -18.031 1 61.41 657 VAL B N 1
ATOM 11408 C CA . VAL B 1 657 ? -18.141 -43.938 -18.828 1 61.41 657 VAL B CA 1
ATOM 11409 C C . VAL B 1 657 ? -18.891 -45.219 -19.203 1 61.41 657 VAL B C 1
ATOM 11411 O O . VAL B 1 657 ? -18.312 -46.156 -19.703 1 61.41 657 VAL B O 1
ATOM 11414 N N . GLY B 1 658 ? -20.141 -45.281 -18.969 1 64.56 658 GLY B N 1
ATOM 11415 C CA . GLY B 1 658 ? -20.891 -46.469 -19.344 1 64.56 658 GLY B CA 1
ATOM 11416 C C . GLY B 1 658 ? -20.531 -47.688 -18.531 1 64.56 658 GLY B C 1
ATOM 11417 O O . GLY B 1 658 ? -20.719 -48.812 -18.984 1 64.56 658 GLY B O 1
ATOM 11418 N N . ALA B 1 659 ? -19.703 -47.594 -17.469 1 66.12 659 ALA B N 1
ATOM 11419 C CA . ALA B 1 659 ? -19.359 -48.719 -16.625 1 66.12 659 ALA B CA 1
ATOM 11420 C C . ALA B 1 659 ? -20.312 -48.844 -15.445 1 66.12 659 ALA B C 1
ATOM 11422 O O . ALA B 1 659 ? -20.375 -47.969 -14.586 1 66.12 659 ALA B O 1
ATOM 11423 N N . PRO B 1 660 ? -21.172 -49.844 -15.375 1 67.62 660 PRO B N 1
ATOM 11424 C CA . PRO B 1 660 ? -22.281 -49.812 -14.422 1 67.62 660 PRO B CA 1
ATOM 11425 C C . PRO B 1 660 ? -21.859 -50.156 -12.992 1 67.62 660 PRO B C 1
ATOM 11427 O O . PRO B 1 660 ? -22.469 -49.656 -12.039 1 67.62 660 PRO B O 1
ATOM 11430 N N . GLU B 1 661 ? -20.828 -50.969 -12.664 1 85.88 661 GLU B N 1
ATOM 11431 C CA . GLU B 1 661 ? -20.625 -51.344 -11.273 1 85.88 661 GLU B CA 1
ATOM 11432 C C . GLU B 1 661 ? -19.172 -51.156 -10.852 1 85.88 661 GLU B C 1
ATOM 11434 O O . GLU B 1 661 ? -18.406 -52.125 -10.781 1 85.88 661 GLU B O 1
ATOM 11439 N N . VAL B 1 662 ? -18.875 -49.875 -10.43 1 90.62 662 VAL B N 1
ATOM 11440 C CA . VAL B 1 662 ? -17.5 -49.531 -10.078 1 90.62 662 VAL B CA 1
ATOM 11441 C C . VAL B 1 662 ? -17.328 -49.594 -8.562 1 90.62 662 VAL B C 1
ATOM 11443 O O . VAL B 1 662 ? -16.219 -49.781 -8.07 1 90.62 662 VAL B O 1
ATOM 11446 N N . VAL B 1 663 ? -18.406 -49.406 -7.801 1 95.38 663 VAL B N 1
ATOM 11447 C CA . VAL B 1 663 ? -18.328 -49.406 -6.348 1 95.38 663 VAL B CA 1
ATOM 11448 C C . VAL B 1 663 ? -19.172 -50.562 -5.789 1 95.38 663 VAL B C 1
ATOM 11450 O O . VAL B 1 663 ? -20.344 -50.688 -6.129 1 95.38 663 VAL B O 1
ATOM 11453 N N . HIS B 1 664 ? -18.594 -51.344 -4.914 1 95.62 664 HIS B N 1
ATOM 11454 C CA . HIS B 1 664 ? -19.234 -52.5 -4.305 1 95.62 664 HIS B CA 1
ATOM 11455 C C . HIS B 1 664 ? -19.234 -52.406 -2.783 1 95.62 664 HIS B C 1
ATOM 11457 O O . HIS B 1 664 ? -18.297 -51.844 -2.199 1 95.62 664 HIS B O 1
ATOM 11463 N N . VAL B 1 665 ? -20.266 -52.969 -2.162 1 96 665 VAL B N 1
ATOM 11464 C CA . VAL B 1 665 ? -20.406 -52.844 -0.714 1 96 665 VAL B CA 1
ATOM 11465 C C . VAL B 1 665 ? -19.984 -54.156 -0.043 1 96 665 VAL B C 1
ATOM 11467 O O . VAL B 1 665 ? -20.375 -55.25 -0.48 1 96 665 VAL B O 1
ATOM 11470 N N . LEU B 1 666 ? -19.062 -54.031 0.912 1 94.5 666 LEU B N 1
ATOM 11471 C CA . LEU B 1 666 ? -18.781 -55.156 1.812 1 94.5 666 LEU B CA 1
ATOM 11472 C C . LEU B 1 666 ? -19.719 -55.125 3.008 1 94.5 666 LEU B C 1
ATOM 11474 O O . LEU B 1 666 ? -19.75 -54.156 3.773 1 94.5 666 LEU B O 1
ATOM 11478 N N . LYS B 1 667 ? -20.422 -56.125 3.213 1 92.25 667 LYS B N 1
ATOM 11479 C CA . LYS B 1 667 ? -21.5 -56.156 4.195 1 92.25 667 LYS B CA 1
ATOM 11480 C C . LYS B 1 667 ? -20.969 -56.344 5.605 1 92.25 667 LYS B C 1
ATOM 11482 O O . LYS B 1 667 ? -21.531 -55.875 6.578 1 92.25 667 LYS B O 1
ATOM 11487 N N . SER B 1 668 ? -19.969 -57.188 5.668 1 89.12 668 SER B N 1
ATOM 11488 C CA . SER B 1 668 ? -19.422 -57.5 6.988 1 89.12 668 SER B CA 1
ATOM 11489 C C . SER B 1 668 ? -17.906 -57.656 6.945 1 89.12 668 SER B C 1
ATOM 11491 O O . SER B 1 668 ? -17.344 -58.031 5.91 1 89.12 668 SER B O 1
ATOM 11493 N N . VAL B 1 669 ? -17.266 -57.375 8.094 1 88 669 VAL B N 1
ATOM 11494 C CA . VAL B 1 669 ? -15.812 -57.531 8.211 1 88 669 VAL B CA 1
ATOM 11495 C C . VAL B 1 669 ? -15.461 -59.031 8.234 1 88 669 VAL B C 1
ATOM 11497 O O . VAL B 1 669 ? -14.312 -59.406 7.957 1 88 669 VAL B O 1
ATOM 11500 N N . GLU B 1 670 ? -16.438 -59.812 8.43 1 84.56 670 GLU B N 1
ATOM 11501 C CA . GLU B 1 670 ? -16.234 -61.25 8.539 1 84.56 670 GLU B CA 1
ATOM 11502 C C . GLU B 1 670 ? -16.328 -61.938 7.176 1 84.56 670 GLU B C 1
ATOM 11504 O O . GLU B 1 670 ? -15.914 -63.062 7.016 1 84.56 670 GLU B O 1
ATOM 11509 N N . ASP B 1 671 ? -16.812 -61.188 6.297 1 83.06 671 ASP B N 1
ATOM 11510 C CA . ASP B 1 671 ? -16.953 -61.75 4.957 1 83.06 671 ASP B CA 1
ATOM 11511 C C . ASP B 1 671 ? -15.594 -61.938 4.281 1 83.06 671 ASP B C 1
ATOM 11513 O O . ASP B 1 671 ? -14.703 -61.094 4.453 1 83.06 671 ASP B O 1
ATOM 11517 N N . GLU B 1 672 ? -15.477 -63.062 3.564 1 85.56 672 GLU B N 1
ATOM 11518 C CA . GLU B 1 672 ? -14.266 -63.25 2.775 1 85.56 672 GLU B CA 1
ATOM 11519 C C . GLU B 1 672 ? -14.18 -62.25 1.62 1 85.56 672 GLU B C 1
ATOM 11521 O O . GLU B 1 672 ? -15.211 -61.844 1.089 1 85.56 672 GLU B O 1
ATOM 11526 N N . TRP B 1 673 ? -13.008 -61.844 1.375 1 91.75 673 TRP B N 1
ATOM 11527 C CA . TRP B 1 673 ? -12.812 -61 0.216 1 91.75 673 TRP B CA 1
ATOM 11528 C C . TRP B 1 673 ? -13.352 -61.656 -1.05 1 91.75 673 TRP B C 1
ATOM 11530 O O . TRP B 1 673 ? -13.18 -62.844 -1.257 1 91.75 673 TRP B O 1
ATOM 11540 N N . PRO B 1 674 ? -14 -60.969 -1.833 1 88.88 674 PRO B N 1
ATOM 11541 C CA . PRO B 1 674 ? -14.57 -61.562 -3.041 1 88.88 674 PRO B CA 1
ATOM 11542 C C . PRO B 1 674 ? -13.516 -62.219 -3.939 1 88.88 674 PRO B C 1
ATOM 11544 O O . PRO B 1 674 ? -12.508 -61.594 -4.266 1 88.88 674 PRO B O 1
ATOM 11547 N N . ALA B 1 675 ? -13.734 -63.406 -4.48 1 85.62 675 ALA B N 1
ATOM 11548 C CA . ALA B 1 675 ? -12.781 -64.25 -5.234 1 85.62 675 ALA B CA 1
ATOM 11549 C C . ALA B 1 675 ? -12.523 -63.625 -6.613 1 85.62 675 ALA B C 1
ATOM 11551 O O . ALA B 1 675 ? -11.453 -63.812 -7.195 1 85.62 675 ALA B O 1
ATOM 11552 N N . ASP B 1 676 ? -13.445 -62.844 -7.129 1 85.06 676 ASP B N 1
ATOM 11553 C CA . ASP B 1 676 ? -13.344 -62.312 -8.484 1 85.06 676 ASP B CA 1
ATOM 11554 C C . ASP B 1 676 ? -12.648 -60.969 -8.492 1 85.06 676 ASP B C 1
ATOM 11556 O O . ASP B 1 676 ? -12.531 -60.312 -9.539 1 85.06 676 ASP B O 1
ATOM 11560 N N . ALA B 1 677 ? -12.211 -60.594 -7.297 1 89 677 ALA B N 1
ATOM 11561 C CA . ALA B 1 677 ? -11.562 -59.281 -7.223 1 89 677 ALA B CA 1
ATOM 11562 C C . ALA B 1 677 ? -10.141 -59.406 -6.68 1 89 677 ALA B C 1
ATOM 11564 O O . ALA B 1 677 ? -9.875 -60.219 -5.789 1 89 677 ALA B O 1
ATOM 11565 N N . CYS B 1 678 ? -9.195 -58.656 -7.285 1 91.19 678 CYS B N 1
ATOM 11566 C CA . CYS B 1 678 ? -7.852 -58.562 -6.73 1 91.19 678 CYS B CA 1
ATOM 11567 C C . CYS B 1 678 ? -7.871 -57.938 -5.34 1 91.19 678 CYS B C 1
ATOM 11569 O O . CYS B 1 678 ? -8.734 -57.125 -5.031 1 91.19 678 CYS B O 1
ATOM 11571 N N . PRO B 1 679 ? -6.996 -58.406 -4.477 1 92.62 679 PRO B N 1
ATOM 11572 C CA . PRO B 1 679 ? -6.898 -57.719 -3.188 1 92.62 679 PRO B CA 1
ATOM 11573 C C . PRO B 1 679 ? -6.613 -56.219 -3.338 1 92.62 679 PRO B C 1
ATOM 11575 O O . PRO B 1 679 ? -5.91 -55.812 -4.266 1 92.62 679 PRO B O 1
ATOM 11578 N N . PRO B 1 680 ? -7.145 -55.5 -2.461 1 93.88 680 PRO B N 1
ATOM 11579 C CA . PRO B 1 680 ? -6.977 -54.031 -2.607 1 93.88 680 PRO B CA 1
ATOM 11580 C C . PRO B 1 680 ? -5.543 -53.594 -2.361 1 93.88 680 PRO B C 1
ATOM 11582 O O . PRO B 1 680 ? -4.875 -54.094 -1.456 1 93.88 680 PRO B O 1
ATOM 11585 N N . CYS B 1 681 ? -5.055 -52.656 -3.197 1 92.69 681 CYS B N 1
ATOM 11586 C CA . CYS B 1 681 ? -3.738 -52.031 -3.018 1 92.69 681 CYS B CA 1
ATOM 11587 C C . CYS B 1 681 ? -3.859 -50.562 -2.658 1 92.69 681 CYS B C 1
ATOM 11589 O O . CYS B 1 681 ? -2.867 -49.938 -2.314 1 92.69 681 CYS B O 1
ATOM 11591 N N . LEU B 1 682 ? -5.047 -50 -2.777 1 94.5 682 LEU B N 1
ATOM 11592 C CA . LEU B 1 682 ? -5.379 -48.656 -2.318 1 94.5 682 LEU B CA 1
ATOM 11593 C C . LEU B 1 682 ? -6.414 -48.719 -1.201 1 94.5 682 LEU B C 1
ATOM 11595 O O . LEU B 1 682 ? -7.547 -49.156 -1.416 1 94.5 682 LEU B O 1
ATOM 11599 N N . ILE B 1 683 ? -6 -48.25 -0.053 1 94.69 683 ILE B N 1
ATOM 11600 C CA . ILE B 1 683 ? -6.898 -48.344 1.096 1 94.69 683 ILE B CA 1
ATOM 11601 C C . ILE B 1 683 ? -7.027 -46.969 1.742 1 94.69 683 ILE B C 1
ATOM 11603 O O . ILE B 1 683 ? -6.023 -46.312 2.006 1 94.69 683 ILE B O 1
ATOM 11607 N N . ALA B 1 684 ? -8.203 -46.5 1.908 1 95.31 684 ALA B N 1
ATOM 11608 C CA . ALA B 1 684 ? -8.484 -45.219 2.586 1 95.31 684 ALA B CA 1
ATOM 11609 C C . ALA B 1 684 ? -9.398 -45.438 3.787 1 95.31 684 ALA B C 1
ATOM 11611 O O . ALA B 1 684 ? -10.508 -45.969 3.643 1 95.31 684 ALA B O 1
ATOM 11612 N N . SER B 1 685 ? -8.953 -45.062 4.941 1 93.69 685 SER B N 1
ATOM 11613 C CA . SER B 1 685 ? -9.742 -45.188 6.164 1 93.69 685 SER B CA 1
ATOM 11614 C C . SER B 1 685 ? -10.328 -43.844 6.566 1 93.69 685 SER B C 1
ATOM 11616 O O . SER B 1 685 ? -9.594 -42.906 6.941 1 93.69 685 SER B O 1
ATOM 11618 N N . CYS B 1 686 ? -11.602 -43.719 6.543 1 90.31 686 CYS B N 1
ATOM 11619 C CA . CYS B 1 686 ? -12.289 -42.469 6.832 1 90.31 686 CYS B CA 1
ATOM 11620 C C . CYS B 1 686 ? -13.062 -42.562 8.141 1 90.31 686 CYS B C 1
ATOM 11622 O O . CYS B 1 686 ? -14.109 -41.906 8.305 1 90.31 686 CYS B O 1
ATOM 11624 N N . VAL B 1 687 ? -12.555 -43.312 9.055 1 82.06 687 VAL B N 1
ATOM 11625 C CA . VAL B 1 687 ? -13.195 -43.469 10.359 1 82.06 687 VAL B CA 1
ATOM 11626 C C . VAL B 1 687 ? -12.852 -42.25 11.242 1 82.06 687 VAL B C 1
ATOM 11628 O O . VAL B 1 687 ? -11.672 -41.906 11.406 1 82.06 687 VAL B O 1
ATOM 11631 N N . PRO B 1 688 ? -13.883 -41.531 11.773 1 72.38 688 PRO B N 1
ATOM 11632 C CA . PRO B 1 688 ? -13.602 -40.375 12.609 1 72.38 688 PRO B CA 1
ATOM 11633 C C . PRO B 1 688 ? -12.875 -40.719 13.906 1 72.38 688 PRO B C 1
ATOM 11635 O O . PRO B 1 688 ? -13.055 -41.844 14.43 1 72.38 688 PRO B O 1
ATOM 11638 N N . ALA B 1 689 ? -11.906 -39.812 14.352 1 61.69 689 ALA B N 1
ATOM 11639 C CA . ALA B 1 689 ? -11.195 -40.031 15.602 1 61.69 689 ALA B CA 1
ATOM 11640 C C . ALA B 1 689 ? -12.07 -39.688 16.812 1 61.69 689 ALA B C 1
ATOM 11642 O O . ALA B 1 689 ? -11.859 -40.219 17.906 1 61.69 689 ALA B O 1
ATOM 11643 N N . ASP B 1 690 ? -12.859 -38.688 16.75 1 58.03 690 ASP B N 1
ATOM 11644 C CA . ASP B 1 690 ? -13.602 -38.188 17.922 1 58.03 690 ASP B CA 1
ATOM 11645 C C . ASP B 1 690 ? -14.742 -39.156 18.266 1 58.03 690 ASP B C 1
ATOM 11647 O O . ASP B 1 690 ? -15.398 -39.688 17.391 1 58.03 690 ASP B O 1
ATOM 11651 N N . PRO B 1 691 ? -14.695 -39.594 19.578 1 49.22 691 PRO B N 1
ATOM 11652 C CA . PRO B 1 691 ? -15.766 -40.469 20.047 1 49.22 691 PRO B CA 1
ATOM 11653 C C . PRO B 1 691 ? -17.156 -39.969 19.656 1 49.22 691 PRO B C 1
ATOM 11655 O O . PRO B 1 691 ? -17.438 -38.781 19.766 1 49.22 691 PRO B O 1
ATOM 11658 N N . ASP B 1 692 ? -17.672 -40.406 18.672 1 46.12 692 ASP B N 1
ATOM 11659 C CA . ASP B 1 692 ? -19.094 -40.125 18.562 1 46.12 692 ASP B CA 1
ATOM 11660 C C . ASP B 1 692 ? -19.859 -40.781 19.703 1 46.12 692 ASP B C 1
ATOM 11662 O O . ASP B 1 692 ? -20.094 -42 19.703 1 46.12 692 ASP B O 1
ATOM 11666 N N . GLY B 1 693 ? -20.281 -40.219 20.781 1 45.09 693 GLY B N 1
ATOM 11667 C CA . GLY B 1 693 ? -20.969 -40.719 21.969 1 45.09 693 GLY B CA 1
ATOM 11668 C C . GLY B 1 693 ? -20.094 -41.594 22.844 1 45.09 693 GLY B C 1
ATOM 11669 O O . GLY B 1 693 ? -18.953 -41.25 23.125 1 45.09 693 GLY B O 1
ATOM 11670 N N . ASP B 1 694 ? -20.625 -42.906 23.312 1 42.94 694 ASP B N 1
ATOM 11671 C CA . ASP B 1 694 ? -20.078 -43.938 24.203 1 42.94 694 ASP B CA 1
ATOM 11672 C C . ASP B 1 694 ? -19.078 -44.844 23.453 1 42.94 694 ASP B C 1
ATOM 11674 O O . ASP B 1 694 ? -18.5 -45.75 24.031 1 42.94 694 ASP B O 1
ATOM 11678 N N . GLU B 1 695 ? -19.094 -44.812 22.203 1 45.34 695 GLU B N 1
ATOM 11679 C CA . GLU B 1 695 ? -18.266 -45.812 21.547 1 45.34 695 GLU B CA 1
ATOM 11680 C C . GLU B 1 695 ? -16.875 -45.281 21.266 1 45.34 695 GLU B C 1
ATOM 11682 O O . GLU B 1 695 ? -16.688 -44.094 21 1 45.34 695 GLU B O 1
ATOM 11687 N N . PRO B 1 696 ? -15.938 -45.969 21.562 1 49.44 696 PRO B N 1
ATOM 11688 C CA . PRO B 1 696 ? -14.531 -45.594 21.391 1 49.44 696 PRO B CA 1
ATOM 11689 C C . PRO B 1 696 ? -14.227 -45.094 19.984 1 49.44 696 PRO B C 1
ATOM 11691 O O . PRO B 1 696 ? -14.852 -45.531 19.016 1 49.44 696 PRO B O 1
ATOM 11694 N N . PRO B 1 697 ? -13.508 -44 19.797 1 54.66 697 PRO B N 1
ATOM 11695 C CA . PRO B 1 697 ? -13.148 -43.344 18.547 1 54.66 697 PRO B CA 1
ATOM 11696 C C . PRO B 1 697 ? -12.75 -44.344 17.453 1 54.66 697 PRO B C 1
ATOM 11698 O O . PRO B 1 697 ? -13.055 -45.531 17.547 1 54.66 697 PRO B O 1
ATOM 11701 N N . ALA B 1 698 ? -11.648 -44.125 16.562 1 58.97 698 ALA B N 1
ATOM 11702 C CA . ALA B 1 698 ? -11.086 -44.875 15.43 1 58.97 698 ALA B CA 1
ATOM 11703 C C . ALA B 1 698 ? -10.633 -46.25 15.852 1 58.97 698 ALA B C 1
ATOM 11705 O O . ALA B 1 698 ? -9.477 -46.438 16.234 1 58.97 698 ALA B O 1
ATOM 11706 N N . ASN B 1 699 ? -11.57 -47.25 16.125 1 67.81 699 ASN B N 1
ATOM 11707 C CA . ASN B 1 699 ? -11.227 -48.562 16.609 1 67.81 699 ASN B CA 1
ATOM 11708 C C . ASN B 1 699 ? -11.398 -49.625 15.516 1 67.81 699 ASN B C 1
ATOM 11710 O O . ASN B 1 699 ? -11.977 -50.688 15.758 1 67.81 699 ASN B O 1
ATOM 11714 N N . PHE B 1 700 ? -10.93 -49.219 14.367 1 79.94 700 PHE B N 1
ATOM 11715 C CA . PHE B 1 700 ? -11.086 -50.156 13.266 1 79.94 700 PHE B CA 1
ATOM 11716 C C . PHE B 1 700 ? -9.773 -50.875 12.992 1 79.94 700 PHE B C 1
ATOM 11718 O O . PHE B 1 700 ? -8.711 -50.25 12.961 1 79.94 700 PHE B O 1
ATOM 11725 N N . GLU B 1 701 ? -9.852 -52.156 12.953 1 83.62 701 GLU B N 1
ATOM 11726 C CA . GLU B 1 701 ? -8.766 -53.031 12.477 1 83.62 701 GLU B CA 1
ATOM 11727 C C . GLU B 1 701 ? -9.18 -53.781 11.227 1 83.62 701 GLU B C 1
ATOM 11729 O O . GLU B 1 701 ? -10.305 -54.281 11.141 1 83.62 701 GLU B O 1
ATOM 11734 N N . MET B 1 702 ? -8.352 -53.844 10.367 1 88.69 702 MET B N 1
ATOM 11735 C CA . MET B 1 702 ? -8.633 -54.469 9.078 1 88.69 702 MET B CA 1
ATOM 11736 C C . MET B 1 702 ? -8.523 -55.969 9.18 1 88.69 702 MET B C 1
ATOM 11738 O O . MET B 1 702 ? -7.574 -56.5 9.758 1 88.69 702 MET B O 1
ATOM 11742 N N . PRO B 1 703 ? -9.516 -56.625 8.617 1 89.69 703 PRO B N 1
ATOM 11743 C CA . PRO B 1 703 ? -9.344 -58.094 8.523 1 89.69 703 PRO B CA 1
ATOM 11744 C C . PRO B 1 703 ? -8.109 -58.469 7.719 1 89.69 703 PRO B C 1
ATOM 11746 O O . PRO B 1 703 ? -7.82 -57.875 6.68 1 89.69 703 PRO B O 1
ATOM 11749 N N . GLN B 1 704 ? -7.469 -59.5 8.102 1 87.5 704 GLN B N 1
ATOM 11750 C CA . GLN B 1 704 ? -6.211 -59.906 7.484 1 87.5 704 GLN B CA 1
ATOM 11751 C C . GLN B 1 704 ? -6.418 -60.344 6.031 1 87.5 704 GLN B C 1
ATOM 11753 O O . GLN B 1 704 ? -5.539 -60.125 5.191 1 87.5 704 GLN B O 1
ATOM 11758 N N . GLN B 1 705 ? -7.586 -60.875 5.773 1 87.88 705 GLN B N 1
ATOM 11759 C CA . GLN B 1 705 ? -7.879 -61.344 4.434 1 87.88 705 GLN B CA 1
ATOM 11760 C C . GLN B 1 705 ? -7.93 -60.219 3.426 1 87.88 705 GLN B C 1
ATOM 11762 O O . GLN B 1 705 ? -7.727 -60.406 2.227 1 87.88 705 GLN B O 1
ATOM 11767 N N . TRP B 1 706 ? -8.234 -59.031 3.938 1 91.75 706 TRP B N 1
ATOM 11768 C CA . TRP B 1 706 ? -8.32 -57.906 3.049 1 91.75 706 TRP B CA 1
ATOM 11769 C C . TRP B 1 706 ? -6.93 -57.406 2.658 1 91.75 706 TRP B C 1
ATOM 11771 O O . TRP B 1 706 ? -6.781 -56.625 1.717 1 91.75 706 TRP B O 1
ATOM 11781 N N . LEU B 1 707 ? -5.848 -57.844 3.357 1 90.44 707 LEU B N 1
ATOM 11782 C CA . LEU B 1 707 ? -4.48 -57.375 3.164 1 90.44 707 LEU B CA 1
ATOM 11783 C C . LEU B 1 707 ? -3.684 -58.344 2.301 1 90.44 707 LEU B C 1
ATOM 11785 O O . LEU B 1 707 ? -2.488 -58.531 2.523 1 90.44 707 LEU B O 1
ATOM 11789 N N . GLY B 1 708 ? -4.316 -58.906 1.3 1 88.31 708 GLY B N 1
ATOM 11790 C CA . GLY B 1 708 ? -3.717 -59.969 0.532 1 88.31 708 GLY B CA 1
ATOM 11791 C C . GLY B 1 708 ? -2.924 -59.5 -0.666 1 88.31 708 GLY B C 1
ATOM 11792 O O . GLY B 1 708 ? -2.387 -60.281 -1.431 1 88.31 708 GLY B O 1
ATOM 11793 N N . SER B 1 709 ? -2.787 -58.188 -0.856 1 90.19 709 SER B N 1
ATOM 11794 C CA . SER B 1 709 ? -2.045 -57.688 -2.006 1 90.19 709 SER B CA 1
ATOM 11795 C C . SER B 1 709 ? -0.573 -58.094 -1.929 1 90.19 709 SER B C 1
ATOM 11797 O O . SER B 1 709 ? 0.118 -57.719 -0.972 1 90.19 709 SER B O 1
ATOM 11799 N N . PRO B 1 710 ? -0.061 -58.75 -2.916 1 86.81 710 PRO B N 1
ATOM 11800 C CA . PRO B 1 710 ? 1.33 -59.219 -2.863 1 86.81 710 PRO B CA 1
ATOM 11801 C C . PRO B 1 710 ? 2.332 -58.062 -2.986 1 86.81 710 PRO B C 1
ATOM 11803 O O . PRO B 1 710 ? 3.461 -58.188 -2.506 1 86.81 710 PRO B O 1
ATOM 11806 N N . THR B 1 711 ? 1.961 -57.031 -3.652 1 86.19 711 THR B N 1
ATOM 11807 C CA . THR B 1 711 ? 2.857 -55.906 -3.857 1 86.19 711 THR B CA 1
ATOM 11808 C C . THR B 1 711 ? 2.6 -54.812 -2.816 1 86.19 711 THR B C 1
ATOM 11810 O O . THR B 1 711 ? 3.117 -53.719 -2.934 1 86.19 711 THR B O 1
ATOM 11813 N N . GLY B 1 712 ? 1.833 -55.219 -1.835 1 89.75 712 GLY B N 1
ATOM 11814 C CA . GLY B 1 712 ? 1.472 -54.188 -0.859 1 89.75 712 GLY B CA 1
ATOM 11815 C C . GLY B 1 712 ? 0.611 -53.094 -1.44 1 89.75 712 GLY B C 1
ATOM 11816 O O . GLY B 1 712 ? -0.267 -53.344 -2.266 1 89.75 712 GLY B O 1
ATOM 11817 N N . GLY B 1 713 ? 0.812 -51.875 -1.053 1 90.5 713 GLY B N 1
ATOM 11818 C CA . GLY B 1 713 ? 0.016 -50.75 -1.506 1 90.5 713 GLY B CA 1
ATOM 11819 C C . GLY B 1 713 ? 0.116 -49.562 -0.59 1 90.5 713 GLY B C 1
ATOM 11820 O O . GLY B 1 713 ? 1.135 -49.344 0.075 1 90.5 713 GLY B O 1
ATOM 11821 N N . VAL B 1 714 ? -0.849 -48.688 -0.735 1 91.88 714 VAL B N 1
ATOM 11822 C CA . VAL B 1 714 ? -0.874 -47.469 0.053 1 91.88 714 VAL B CA 1
ATOM 11823 C C . VAL B 1 714 ? -2.094 -47.469 0.971 1 91.88 714 VAL B C 1
ATOM 11825 O O . VAL B 1 714 ? -3.195 -47.844 0.551 1 91.88 714 VAL B O 1
ATOM 11828 N N . VAL B 1 715 ? -1.817 -47.156 2.264 1 93.25 715 VAL B N 1
ATOM 11829 C CA . VAL B 1 715 ? -2.885 -47 3.246 1 93.25 715 VAL B CA 1
ATOM 11830 C C . VAL B 1 715 ? -2.965 -45.531 3.695 1 93.25 715 VAL B C 1
ATOM 11832 O O . VAL B 1 715 ? -1.998 -45 4.23 1 93.25 715 VAL B O 1
ATOM 11835 N N . LEU B 1 716 ? -4.098 -44.969 3.457 1 93.94 716 LEU B N 1
ATOM 11836 C CA . LEU B 1 716 ? -4.328 -43.562 3.863 1 93.94 716 LEU B CA 1
ATOM 11837 C C . LEU B 1 716 ? -5.234 -43.5 5.09 1 93.94 716 LEU B C 1
ATOM 11839 O O . LEU B 1 716 ? -6.363 -44 5.055 1 93.94 716 LEU B O 1
ATOM 11843 N N . GLU B 1 717 ? -4.645 -43 6.105 1 92.19 717 GLU B N 1
ATOM 11844 C CA . GLU B 1 717 ? -5.41 -42.719 7.32 1 92.19 717 GLU B CA 1
ATOM 11845 C C . GLU B 1 717 ? -5.77 -41.25 7.438 1 92.19 717 GLU B C 1
ATOM 11847 O O . GLU B 1 717 ? -4.898 -40.375 7.328 1 92.19 717 GLU B O 1
ATOM 11852 N N . PHE B 1 718 ? -7.082 -40.938 7.703 1 90.81 718 PHE B N 1
ATOM 11853 C CA . PHE B 1 718 ? -7.48 -39.531 7.691 1 90.81 718 PHE B CA 1
ATOM 11854 C C . PHE B 1 718 ? -7.504 -38.938 9.102 1 90.81 718 PHE B C 1
ATOM 11856 O O . PHE B 1 718 ? -7.355 -37.75 9.289 1 90.81 718 PHE B O 1
ATOM 11863 N N . ALA B 1 719 ? -7.664 -39.781 10.086 1 86.12 719 ALA B N 1
ATOM 11864 C CA . ALA B 1 719 ? -7.594 -39.312 11.469 1 86.12 719 ALA B CA 1
ATOM 11865 C C . ALA B 1 719 ? -6.172 -38.906 11.836 1 86.12 719 ALA B C 1
ATOM 11867 O O . ALA B 1 719 ? -5.207 -39.562 11.438 1 86.12 719 ALA B O 1
ATOM 11868 N N . TYR B 1 720 ? -6.027 -37.812 12.531 1 84.69 720 TYR B N 1
ATOM 11869 C CA . TYR B 1 720 ? -4.68 -37.406 12.914 1 84.69 720 TYR B CA 1
ATOM 11870 C C . TYR B 1 720 ? -4.609 -37.062 14.391 1 84.69 720 TYR B C 1
ATOM 11872 O O . TYR B 1 720 ? -3.582 -36.562 14.875 1 84.69 720 TYR B O 1
ATOM 11880 N N . LYS B 1 721 ? -5.711 -37.125 15.078 1 80.25 721 LYS B N 1
ATOM 11881 C CA . LYS B 1 721 ? -5.727 -37.062 16.531 1 80.25 721 LYS B CA 1
ATOM 11882 C C . LYS B 1 721 ? -6.449 -38.25 17.141 1 80.25 721 LYS B C 1
ATOM 11884 O O . LYS B 1 721 ? -7.672 -38.219 17.297 1 80.25 721 LYS B O 1
ATOM 11889 N N . PRO B 1 722 ? -5.855 -39.281 17.484 1 81.31 722 PRO B N 1
ATOM 11890 C CA . PRO B 1 722 ? -4.395 -39.406 17.516 1 81.31 722 PRO B CA 1
ATOM 11891 C C . PRO B 1 722 ? -3.799 -39.688 16.141 1 81.31 722 PRO B C 1
ATOM 11893 O O . PRO B 1 722 ? -4.504 -40.156 15.242 1 81.31 722 PRO B O 1
ATOM 11896 N N . LEU B 1 723 ? -2.506 -39.531 16.062 1 85 723 LEU B N 1
ATOM 11897 C CA . LEU B 1 723 ? -1.822 -39.781 14.797 1 85 723 LEU B CA 1
ATOM 11898 C C . LEU B 1 723 ? -1.558 -41.281 14.609 1 85 723 LEU B C 1
ATOM 11900 O O . LEU B 1 723 ? -1.594 -41.781 13.477 1 85 723 LEU B O 1
ATOM 11904 N N . GLU B 1 724 ? -1.236 -41.875 15.727 1 85.38 724 GLU B N 1
ATOM 11905 C CA . GLU B 1 724 ? -1.065 -43.344 15.703 1 85.38 724 GLU B CA 1
ATOM 11906 C C . GLU B 1 724 ? -2.377 -44.031 16 1 85.38 724 GLU B C 1
ATOM 11908 O O . GLU B 1 724 ? -2.604 -44.5 17.125 1 85.38 724 GLU B O 1
ATOM 11913 N N . THR B 1 725 ? -3.135 -44.344 15 1 87.56 725 THR B N 1
ATOM 11914 C CA . THR B 1 725 ? -4.422 -45 15.133 1 87.56 725 THR B CA 1
ATOM 11915 C C . THR B 1 725 ? -4.234 -46.5 15.242 1 87.56 725 THR B C 1
ATOM 11917 O O . THR B 1 725 ? -3.166 -47.031 14.93 1 87.56 725 THR B O 1
ATOM 11920 N N . PRO B 1 726 ? -5.27 -47.188 15.625 1 87.19 726 PRO B N 1
ATOM 11921 C CA . PRO B 1 726 ? -5.184 -48.625 15.688 1 87.19 726 PRO B CA 1
ATOM 11922 C C . PRO B 1 726 ? -4.879 -49.25 14.328 1 87.19 726 PRO B C 1
ATOM 11924 O O . PRO B 1 726 ? -4.125 -50.25 14.25 1 87.19 726 PRO B O 1
ATOM 11927 N N . LEU B 1 727 ? -5.418 -48.719 13.336 1 89.88 727 LEU B N 1
ATOM 11928 C CA . LEU B 1 727 ? -5.168 -49.25 12 1 89.88 727 LEU B CA 1
ATOM 11929 C C . LEU B 1 727 ? -3.693 -49.094 11.633 1 89.88 727 LEU B C 1
ATOM 11931 O O . LEU B 1 727 ? -3.088 -50.031 11.117 1 89.88 727 LEU B O 1
ATOM 11935 N N . LEU B 1 728 ? -3.145 -47.969 11.875 1 89.81 728 LEU B N 1
ATOM 11936 C CA . LEU B 1 728 ? -1.745 -47.75 11.531 1 89.81 728 LEU B CA 1
ATOM 11937 C C . LEU B 1 728 ? -0.83 -48.656 12.344 1 89.81 728 LEU B C 1
ATOM 11939 O O . LEU B 1 728 ? 0.172 -49.156 11.836 1 89.81 728 LEU B O 1
ATOM 11943 N N . ARG B 1 729 ? -1.212 -48.844 13.562 1 89.25 729 ARG B N 1
ATOM 11944 C CA . ARG B 1 729 ? -0.455 -49.781 14.398 1 89.25 729 ARG B CA 1
ATOM 11945 C C . ARG B 1 729 ? -0.511 -51.188 13.844 1 89.25 729 ARG B C 1
ATOM 11947 O O . ARG B 1 729 ? 0.504 -51.875 13.805 1 89.25 729 ARG B O 1
ATOM 11954 N N . GLN B 1 730 ? -1.679 -51.531 13.484 1 92.25 730 GLN B N 1
ATOM 11955 C CA . GLN B 1 730 ? -1.873 -52.844 12.898 1 92.25 730 GLN B CA 1
ATOM 11956 C C . GLN B 1 730 ? -1.031 -53 11.641 1 92.25 730 GLN B C 1
ATOM 11958 O O . GLN B 1 730 ? -0.382 -54.031 11.453 1 92.25 730 GLN B O 1
ATOM 11963 N N . MET B 1 731 ? -1.074 -52.062 10.828 1 92.12 731 MET B N 1
ATOM 11964 C CA . MET B 1 731 ? -0.389 -52.156 9.539 1 92.12 731 MET B CA 1
ATOM 11965 C C . MET B 1 731 ? 1.124 -52.188 9.734 1 92.12 731 MET B C 1
ATOM 11967 O O . MET B 1 731 ? 1.841 -52.844 8.969 1 92.12 731 MET B O 1
ATOM 11971 N N . ARG B 1 732 ? 1.592 -51.438 10.719 1 90.69 732 ARG B N 1
ATOM 11972 C CA . ARG B 1 732 ? 3.02 -51.5 11.023 1 90.69 732 ARG B CA 1
ATOM 11973 C C . ARG B 1 732 ? 3.451 -52.875 11.453 1 90.69 732 ARG B C 1
ATOM 11975 O O . ARG B 1 732 ? 4.504 -53.375 11.039 1 90.69 732 ARG B O 1
ATOM 11982 N N . ARG B 1 733 ? 2.621 -53.438 12.266 1 91.38 733 ARG B N 1
ATOM 11983 C CA . ARG B 1 733 ? 2.891 -54.781 12.711 1 91.38 733 ARG B CA 1
ATOM 11984 C C . ARG B 1 733 ? 2.848 -55.75 11.547 1 91.38 733 ARG B C 1
ATOM 11986 O O . ARG B 1 733 ? 3.719 -56.625 11.414 1 91.38 733 ARG B O 1
ATOM 11993 N N . PHE B 1 734 ? 1.899 -55.594 10.82 1 92.44 734 PHE B N 1
ATOM 11994 C CA . PHE B 1 734 ? 1.721 -56.469 9.664 1 92.44 734 PHE B CA 1
ATOM 11995 C C . PHE B 1 734 ? 2.906 -56.344 8.719 1 92.44 734 PHE B C 1
ATOM 11997 O O . PHE B 1 734 ? 3.391 -57.344 8.195 1 92.44 734 PHE B O 1
ATOM 12004 N N . ARG B 1 735 ? 3.291 -55.156 8.461 1 89.88 735 ARG B N 1
ATOM 12005 C CA . ARG B 1 735 ? 4.441 -54.906 7.598 1 89.88 735 ARG B CA 1
ATOM 12006 C C . ARG B 1 735 ? 5.699 -55.562 8.164 1 89.88 735 ARG B C 1
ATOM 12008 O O . ARG B 1 735 ? 6.48 -56.156 7.422 1 89.88 735 ARG B O 1
ATOM 12015 N N . SER B 1 736 ? 5.875 -55.438 9.422 1 89.62 736 SER B N 1
ATOM 12016 C CA . SER B 1 736 ? 7.039 -56.031 10.078 1 89.62 736 SER B CA 1
ATOM 12017 C C . SER B 1 736 ? 7 -57.562 10.016 1 89.62 736 SER B C 1
ATOM 12019 O O . SER B 1 736 ? 8.039 -58.188 9.836 1 89.62 736 SER B O 1
ATOM 12021 N N . GLU B 1 737 ? 5.926 -58.125 10.055 1 91.75 737 GLU B N 1
ATOM 12022 C CA . GLU B 1 737 ? 5.754 -59.562 10.109 1 91.75 737 GLU B CA 1
ATOM 12023 C C . GLU B 1 737 ? 5.84 -60.188 8.719 1 91.75 737 GLU B C 1
ATOM 12025 O O . GLU B 1 737 ? 6.398 -61.25 8.547 1 91.75 737 GLU B O 1
ATOM 12030 N N . THR B 1 738 ? 5.312 -59.562 7.758 1 90.31 738 THR B N 1
ATOM 12031 C CA . THR B 1 738 ? 5.18 -60.156 6.438 1 90.31 738 THR B CA 1
ATOM 12032 C C . THR B 1 738 ? 6.246 -59.625 5.488 1 90.31 738 THR B C 1
ATOM 12034 O O . THR B 1 738 ? 6.527 -60.25 4.453 1 90.31 738 THR B O 1
ATOM 12037 N N . GLY B 1 739 ? 6.746 -58.438 5.742 1 87.25 739 GLY B N 1
ATOM 12038 C CA . GLY B 1 739 ? 7.711 -57.781 4.859 1 87.25 739 GLY B CA 1
ATOM 12039 C C . GLY B 1 739 ? 7.078 -57.156 3.625 1 87.25 739 GLY B C 1
ATOM 12040 O O . GLY B 1 739 ? 7.777 -56.688 2.74 1 87.25 739 GLY B O 1
ATOM 12041 N N . ARG B 1 740 ? 5.793 -57.219 3.49 1 87.69 740 ARG B N 1
ATOM 12042 C CA . ARG B 1 740 ? 5.105 -56.625 2.35 1 87.69 740 ARG B CA 1
ATOM 12043 C C . ARG B 1 740 ? 5.219 -55.125 2.375 1 87.69 740 ARG B C 1
ATOM 12045 O O . ARG B 1 740 ? 5.137 -54.5 3.439 1 87.69 740 ARG B O 1
ATOM 12052 N N . PRO B 1 741 ? 5.457 -54.5 1.209 1 87.94 741 PRO B N 1
ATOM 12053 C CA . PRO B 1 741 ? 5.777 -53.062 1.165 1 87.94 741 PRO B CA 1
ATOM 12054 C C . PRO B 1 741 ? 4.535 -52.188 1.225 1 87.94 741 PRO B C 1
ATOM 12056 O O . PRO B 1 741 ? 4.195 -51.531 0.238 1 87.94 741 PRO B O 1
ATOM 12059 N N . TRP B 1 742 ? 3.963 -52.094 2.359 1 89.69 742 TRP B N 1
ATOM 12060 C CA . TRP B 1 742 ? 2.852 -51.188 2.58 1 89.69 742 TRP B CA 1
ATOM 12061 C C . TRP B 1 742 ? 3.361 -49.812 3.002 1 89.69 742 TRP B C 1
ATOM 12063 O O . TRP B 1 742 ? 4.207 -49.688 3.893 1 89.69 742 TRP B O 1
ATOM 12073 N N . VAL B 1 743 ? 2.92 -48.781 2.262 1 89.19 743 VAL B N 1
ATOM 12074 C CA . VAL B 1 743 ? 3.248 -47.406 2.639 1 89.19 743 VAL B CA 1
ATOM 12075 C C . VAL B 1 743 ? 2.104 -46.812 3.453 1 89.19 743 VAL B C 1
ATOM 12077 O O . VAL B 1 743 ? 0.947 -46.844 3.025 1 89.19 743 VAL B O 1
ATOM 12080 N N . LEU B 1 744 ? 2.467 -46.344 4.582 1 91.31 744 LEU B N 1
ATOM 12081 C CA . LEU B 1 744 ? 1.467 -45.781 5.48 1 91.31 744 LEU B CA 1
ATOM 12082 C C . LEU B 1 744 ? 1.49 -44.25 5.438 1 91.31 744 LEU B C 1
ATOM 12084 O O . LEU B 1 744 ? 2.539 -43.625 5.645 1 91.31 744 LEU B O 1
ATOM 12088 N N . VAL B 1 745 ? 0.341 -43.656 5.09 1 90.62 745 VAL B N 1
ATOM 12089 C CA . VAL B 1 745 ? 0.184 -42.219 5.059 1 90.62 745 VAL B CA 1
ATOM 12090 C C . VAL B 1 745 ? -0.743 -41.781 6.191 1 90.62 745 VAL B C 1
ATOM 12092 O O . VAL B 1 745 ? -1.898 -42.188 6.258 1 90.62 745 VAL B O 1
ATOM 12095 N N . ASP B 1 746 ? -0.22 -41 7.027 1 88.44 746 ASP B N 1
ATOM 12096 C CA . ASP B 1 746 ? -1.031 -40.562 8.172 1 88.44 746 ASP B CA 1
ATOM 12097 C C . ASP B 1 746 ? -1.899 -39.375 7.82 1 88.44 746 ASP B C 1
ATOM 12099 O O . ASP B 1 746 ? -1.824 -38.844 6.707 1 88.44 746 ASP B O 1
ATOM 12103 N N . GLY B 1 747 ? -2.652 -38.906 8.734 1 89.44 747 GLY B N 1
ATOM 12104 C CA . GLY B 1 747 ? -3.693 -37.938 8.492 1 89.44 747 GLY B CA 1
ATOM 12105 C C . GLY B 1 747 ? -3.148 -36.531 8.281 1 89.44 747 GLY B C 1
ATOM 12106 O O . GLY B 1 747 ? -3.807 -35.688 7.664 1 89.44 747 GLY B O 1
ATOM 12107 N N . LEU B 1 748 ? -2.002 -36.188 8.797 1 90.69 748 LEU B N 1
ATOM 12108 C CA . LEU B 1 748 ? -1.437 -34.875 8.68 1 90.69 748 LEU B CA 1
ATOM 12109 C C . LEU B 1 748 ? -1.077 -34.531 7.23 1 90.69 748 LEU B C 1
ATOM 12111 O O . LEU B 1 748 ? -1.2 -33.406 6.793 1 90.69 748 LEU B O 1
ATOM 12115 N N . ASP B 1 749 ? -0.689 -35.531 6.496 1 89.5 749 ASP B N 1
ATOM 12116 C CA . ASP B 1 749 ? -0.352 -35.344 5.09 1 89.5 749 ASP B CA 1
ATOM 12117 C C . ASP B 1 749 ? -1.577 -34.906 4.285 1 89.5 749 ASP B C 1
ATOM 12119 O O . ASP B 1 749 ? -1.502 -33.969 3.475 1 89.5 749 ASP B O 1
ATOM 12123 N N . ASN B 1 750 ? -2.584 -35.594 4.543 1 90.38 750 ASN B N 1
ATOM 12124 C CA . ASN B 1 750 ? -3.807 -35.281 3.812 1 90.38 750 ASN B CA 1
ATOM 12125 C C . ASN B 1 750 ? -4.352 -33.906 4.188 1 90.38 750 ASN B C 1
ATOM 12127 O O . ASN B 1 750 ? -4.875 -33.188 3.336 1 90.38 750 ASN B O 1
ATOM 12131 N N . VAL B 1 751 ? -4.27 -33.594 5.48 1 92.81 751 VAL B N 1
ATOM 12132 C CA . VAL B 1 751 ? -4.738 -32.312 5.949 1 92.81 751 VAL B CA 1
ATOM 12133 C C . VAL B 1 751 ? -3.98 -31.188 5.23 1 92.81 751 VAL B C 1
ATOM 12135 O O . VAL B 1 751 ? -4.582 -30.219 4.773 1 92.81 751 VAL B O 1
ATOM 12138 N N . CYS B 1 752 ? -2.713 -31.359 5.117 1 93.94 752 CYS B N 1
ATOM 12139 C CA . CYS B 1 752 ? -1.885 -30.344 4.473 1 93.94 752 CYS B CA 1
ATOM 12140 C C . CYS B 1 752 ? -2.203 -30.234 2.986 1 93.94 752 CYS B C 1
ATOM 12142 O O . CYS B 1 752 ? -2.412 -29.141 2.465 1 93.94 752 CYS B O 1
ATOM 12144 N N . GLU B 1 753 ? -2.314 -31.344 2.301 1 92.38 753 GLU B N 1
ATOM 12145 C CA . GLU B 1 753 ? -2.521 -31.359 0.855 1 92.38 753 GLU B CA 1
ATOM 12146 C C . GLU B 1 753 ? -3.863 -30.734 0.486 1 92.38 753 GLU B C 1
ATOM 12148 O O . GLU B 1 753 ? -3.961 -30 -0.492 1 92.38 753 GLU B O 1
ATOM 12153 N N . GLN B 1 754 ? -4.863 -31.094 1.19 1 94.56 754 GLN B N 1
ATOM 12154 C CA . GLN B 1 754 ? -6.168 -30.516 0.905 1 94.56 754 GLN B CA 1
ATOM 12155 C C . GLN B 1 754 ? -6.188 -29.016 1.218 1 94.56 754 GLN B C 1
ATOM 12157 O O . GLN B 1 754 ? -6.82 -28.234 0.505 1 94.56 754 GLN B O 1
ATOM 12162 N N . ALA B 1 755 ? -5.52 -28.625 2.352 1 96.56 755 ALA B N 1
ATOM 12163 C CA . ALA B 1 755 ? -5.477 -27.219 2.736 1 96.56 755 ALA B CA 1
ATOM 12164 C C . ALA B 1 755 ? -4.762 -26.375 1.678 1 96.56 755 ALA B C 1
ATOM 12166 O O . ALA B 1 755 ? -5.129 -25.234 1.433 1 96.56 755 ALA B O 1
ATOM 12167 N N . ILE B 1 756 ? -3.736 -26.938 1.076 1 94.06 756 ILE B N 1
ATOM 12168 C CA . ILE B 1 756 ? -2.963 -26.25 0.042 1 94.06 756 ILE B CA 1
ATOM 12169 C C . ILE B 1 756 ? -3.852 -25.969 -1.167 1 94.06 756 ILE B C 1
ATOM 12171 O O . ILE B 1 756 ? -3.883 -24.844 -1.672 1 94.06 756 ILE B O 1
ATOM 12175 N N . ALA B 1 757 ? -4.566 -26.938 -1.581 1 93.75 757 ALA B N 1
ATOM 12176 C CA . ALA B 1 757 ? -5.496 -26.766 -2.693 1 93.75 757 ALA B CA 1
ATOM 12177 C C . ALA B 1 757 ? -6.586 -25.766 -2.346 1 93.75 757 ALA B C 1
ATOM 12179 O O . ALA B 1 757 ? -7 -24.969 -3.193 1 93.75 757 ALA B O 1
ATOM 12180 N N . GLN B 1 758 ? -7.059 -25.828 -1.148 1 96.5 758 GLN B N 1
ATOM 12181 C CA . GLN B 1 758 ? -8.117 -24.938 -0.693 1 96.5 758 GLN B CA 1
ATOM 12182 C C . GLN B 1 758 ? -7.637 -23.5 -0.652 1 96.5 758 GLN B C 1
ATOM 12184 O O . GLN B 1 758 ? -8.383 -22.578 -1.008 1 96.5 758 GLN B O 1
ATOM 12189 N N . PHE B 1 759 ? -6.422 -23.297 -0.195 1 96.5 759 PHE B N 1
ATOM 12190 C CA . PHE B 1 759 ? -5.832 -21.953 -0.178 1 96.5 759 PHE B CA 1
ATOM 12191 C C . PHE B 1 759 ? -5.828 -21.344 -1.576 1 96.5 759 PHE B C 1
ATOM 12193 O O . PHE B 1 759 ? -6.191 -20.188 -1.755 1 96.5 759 PHE B O 1
ATOM 12200 N N . GLU B 1 760 ? -5.395 -22.141 -2.486 1 93.38 760 GLU B N 1
ATOM 12201 C CA . GLU B 1 760 ? -5.309 -21.672 -3.861 1 93.38 760 GLU B CA 1
ATOM 12202 C C . GLU B 1 760 ? -6.691 -21.344 -4.422 1 93.38 760 GLU B C 1
ATOM 12204 O O . GLU B 1 760 ? -6.852 -20.375 -5.168 1 93.38 760 GLU B O 1
ATOM 12209 N N . LEU B 1 761 ? -7.648 -22.125 -4.055 1 93.56 761 LEU B N 1
ATOM 12210 C CA . LEU B 1 761 ? -9.023 -21.875 -4.477 1 93.56 761 LEU B CA 1
ATOM 12211 C C . LEU B 1 761 ? -9.547 -20.578 -3.896 1 93.56 761 LEU B C 1
ATOM 12213 O O . LEU B 1 761 ? -10.195 -19.797 -4.602 1 93.56 761 LEU B O 1
ATOM 12217 N N . LEU B 1 762 ? -9.289 -20.359 -2.66 1 95.5 762 LEU B N 1
ATOM 12218 C CA . LEU B 1 762 ? -9.852 -19.234 -1.919 1 95.5 762 LEU B CA 1
ATOM 12219 C C . LEU B 1 762 ? -9.188 -17.922 -2.324 1 95.5 762 LEU B C 1
ATOM 12221 O O . LEU B 1 762 ? -9.836 -16.875 -2.344 1 95.5 762 LEU B O 1
ATOM 12225 N N . THR B 1 763 ? -7.91 -17.938 -2.668 1 94.56 763 THR B N 1
ATOM 12226 C CA . THR B 1 763 ? -7.168 -16.688 -2.816 1 94.56 763 THR B CA 1
ATOM 12227 C C . THR B 1 763 ? -6.809 -16.438 -4.281 1 94.56 763 THR B C 1
ATOM 12229 O O . THR B 1 763 ? -6.512 -15.312 -4.672 1 94.56 763 THR B O 1
ATOM 12232 N N . GLY B 1 764 ? -6.711 -17.547 -5.086 1 91.88 764 GLY B N 1
ATOM 12233 C CA . GLY B 1 764 ? -6.293 -17.422 -6.473 1 91.88 764 GLY B CA 1
ATOM 12234 C C . GLY B 1 764 ? -4.793 -17.266 -6.633 1 91.88 764 GLY B C 1
ATOM 12235 O O . GLY B 1 764 ? -4.312 -16.891 -7.699 1 91.88 764 GLY B O 1
ATOM 12236 N N . ARG B 1 765 ? -4.066 -17.594 -5.602 1 92.12 765 ARG B N 1
ATOM 12237 C CA . ARG B 1 765 ? -2.607 -17.531 -5.645 1 92.12 765 ARG B CA 1
ATOM 12238 C C . ARG B 1 765 ? -1.99 -18.875 -5.297 1 92.12 765 ARG B C 1
ATOM 12240 O O . ARG B 1 765 ? -2.6 -19.672 -4.582 1 92.12 765 ARG B O 1
ATOM 12247 N N . LYS B 1 766 ? -0.844 -19.062 -5.816 1 91.38 766 LYS B N 1
ATOM 12248 C CA . LYS B 1 766 ? -0.146 -20.297 -5.512 1 91.38 766 LYS B CA 1
ATOM 12249 C C . LYS B 1 766 ? 0.201 -20.391 -4.027 1 91.38 766 LYS B C 1
ATOM 12251 O O . LYS B 1 766 ? 0.706 -19.438 -3.445 1 91.38 766 LYS B O 1
ATOM 12256 N N . ALA B 1 767 ? -0.062 -21.562 -3.441 1 93.19 767 ALA B N 1
ATOM 12257 C CA . ALA B 1 767 ? 0.144 -21.766 -2.008 1 93.19 767 ALA B CA 1
ATOM 12258 C C . ALA B 1 767 ? 1.617 -22.016 -1.694 1 93.19 767 ALA B C 1
ATOM 12260 O O . ALA B 1 767 ? 2.312 -22.703 -2.445 1 93.19 767 ALA B O 1
ATOM 12261 N N . PRO B 1 768 ? 2.096 -21.406 -0.652 1 93.12 768 PRO B N 1
ATOM 12262 C CA . PRO B 1 768 ? 3.41 -21.812 -0.147 1 93.12 768 PRO B CA 1
ATOM 12263 C C . PRO B 1 768 ? 3.375 -23.156 0.567 1 93.12 768 PRO B C 1
ATOM 12265 O O . PRO B 1 768 ? 3.332 -23.203 1.799 1 93.12 768 PRO B O 1
ATOM 12268 N N . ARG B 1 769 ? 3.465 -24.188 -0.161 1 91.56 769 ARG B N 1
ATOM 12269 C CA . ARG B 1 769 ? 3.252 -25.562 0.289 1 91.56 769 ARG B CA 1
ATOM 12270 C C . ARG B 1 769 ? 4.156 -25.891 1.471 1 91.56 769 ARG B C 1
ATOM 12272 O O . ARG B 1 769 ? 3.688 -26.406 2.49 1 91.56 769 ARG B O 1
ATOM 12279 N N . ARG B 1 770 ? 5.395 -25.656 1.372 1 89.62 770 ARG B N 1
ATOM 12280 C CA . ARG B 1 770 ? 6.359 -26 2.41 1 89.62 770 ARG B CA 1
ATOM 12281 C C . ARG B 1 770 ? 6.062 -25.25 3.705 1 89.62 770 ARG B C 1
ATOM 12283 O O . ARG B 1 770 ? 6.129 -25.828 4.793 1 89.62 770 ARG B O 1
ATOM 12290 N N . LEU B 1 771 ? 5.77 -23.969 3.533 1 93.25 771 LEU B N 1
ATOM 12291 C CA . LEU B 1 771 ? 5.469 -23.156 4.707 1 93.25 771 LEU B CA 1
ATOM 12292 C C . LEU B 1 771 ? 4.211 -23.672 5.406 1 93.25 771 LEU B C 1
ATOM 12294 O O . LEU B 1 771 ? 4.184 -23.797 6.633 1 93.25 771 LEU B O 1
ATOM 12298 N N . MET B 1 772 ? 3.172 -23.906 4.656 1 95.56 772 MET B N 1
ATOM 12299 C CA . MET B 1 772 ? 1.916 -24.375 5.23 1 95.56 772 MET B CA 1
ATOM 12300 C C . MET B 1 772 ? 2.111 -25.719 5.938 1 95.56 772 MET B C 1
ATOM 12302 O O . MET B 1 772 ? 1.61 -25.922 7.047 1 95.56 772 MET B O 1
ATOM 12306 N N . THR B 1 773 ? 2.848 -26.625 5.332 1 94.19 773 THR B N 1
ATOM 12307 C CA . THR B 1 773 ? 3.131 -27.922 5.941 1 94.19 773 THR B CA 1
ATOM 12308 C C . THR B 1 773 ? 3.949 -27.75 7.219 1 94.19 773 THR B C 1
ATOM 12310 O O . THR B 1 773 ? 3.664 -28.391 8.234 1 94.19 773 THR B O 1
ATOM 12313 N N . ALA B 1 774 ? 4.938 -26.922 7.16 1 94.19 774 ALA B N 1
ATOM 12314 C CA . ALA B 1 774 ? 5.77 -26.656 8.328 1 94.19 774 ALA B CA 1
ATOM 12315 C C . ALA B 1 774 ? 4.93 -26.141 9.492 1 94.19 774 ALA B C 1
ATOM 12317 O O . ALA B 1 774 ? 5.121 -26.547 10.641 1 94.19 774 ALA B O 1
ATOM 12318 N N . GLU B 1 775 ? 4.074 -25.234 9.164 1 95.56 775 GLU B N 1
ATOM 12319 C CA . GLU B 1 775 ? 3.232 -24.641 10.203 1 95.56 775 GLU B CA 1
ATOM 12320 C C . GLU B 1 775 ? 2.279 -25.688 10.789 1 95.56 775 GLU B C 1
ATOM 12322 O O . GLU B 1 775 ? 1.994 -25.656 11.992 1 95.56 775 GLU B O 1
ATOM 12327 N N . ALA B 1 776 ? 1.721 -26.531 9.961 1 94.94 776 ALA B N 1
ATOM 12328 C CA . ALA B 1 776 ? 0.865 -27.609 10.445 1 94.94 776 ALA B CA 1
ATOM 12329 C C . ALA B 1 776 ? 1.625 -28.516 11.406 1 94.94 776 ALA B C 1
ATOM 12331 O O . ALA B 1 776 ? 1.12 -28.859 12.477 1 94.94 776 ALA B O 1
ATOM 12332 N N . LEU B 1 777 ? 2.816 -28.891 11.039 1 93.94 777 LEU B N 1
ATOM 12333 C CA . LEU B 1 777 ? 3.627 -29.797 11.844 1 93.94 777 LEU B CA 1
ATOM 12334 C C . LEU B 1 777 ? 4.035 -29.125 13.156 1 93.94 777 LEU B C 1
ATOM 12336 O O . LEU B 1 777 ? 4.023 -29.766 14.211 1 93.94 777 LEU B O 1
ATOM 12340 N N . ARG B 1 778 ? 4.348 -27.891 13.094 1 94.38 778 ARG B N 1
ATOM 12341 C CA . ARG B 1 778 ? 4.793 -27.156 14.273 1 94.38 778 ARG B CA 1
ATOM 12342 C C . ARG B 1 778 ? 3.66 -26.984 15.281 1 94.38 778 ARG B C 1
ATOM 12344 O O . ARG B 1 778 ? 3.891 -26.984 16.484 1 94.38 778 ARG B O 1
ATOM 12351 N N . ASN B 1 779 ? 2.51 -26.828 14.82 1 93.88 779 ASN B N 1
ATOM 12352 C CA . ASN B 1 779 ? 1.388 -26.516 15.695 1 93.88 779 ASN B CA 1
ATOM 12353 C C . ASN B 1 779 ? 0.612 -27.781 16.078 1 93.88 779 ASN B C 1
ATOM 12355 O O . ASN B 1 779 ? -0.326 -27.719 16.875 1 93.88 779 ASN B O 1
ATOM 12359 N N . TYR B 1 780 ? 0.948 -28.922 15.539 1 93.31 780 TYR B N 1
ATOM 12360 C CA . TYR B 1 780 ? 0.319 -30.188 15.914 1 93.31 780 TYR B CA 1
ATOM 12361 C C . TYR B 1 780 ? 0.793 -30.641 17.281 1 93.31 780 TYR B C 1
ATOM 12363 O O . TYR B 1 780 ? 1.994 -30.656 17.562 1 93.31 780 TYR B O 1
ATOM 12371 N N . VAL B 1 781 ? -0.142 -30.969 18.125 1 89.44 781 VAL B N 1
ATOM 12372 C CA . VAL B 1 781 ? 0.16 -31.516 19.453 1 89.44 781 VAL B CA 1
ATOM 12373 C C . VAL B 1 781 ? -0.437 -32.938 19.578 1 89.44 781 VAL B C 1
ATOM 12375 O O . VAL B 1 781 ? -1.655 -33.062 19.688 1 89.44 781 VAL B O 1
ATOM 12378 N N . GLY B 1 782 ? 0.44 -33.875 19.516 1 82.31 782 GLY B N 1
ATOM 12379 C CA . GLY B 1 782 ? -0.008 -35.25 19.625 1 82.31 782 GLY B CA 1
ATOM 12380 C C . GLY B 1 782 ? 0.086 -35.781 21.047 1 82.31 782 GLY B C 1
ATOM 12381 O O . GLY B 1 782 ? 0.104 -35.031 22 1 82.31 782 GLY B O 1
ATOM 12382 N N . GLU B 1 783 ? 0.036 -37.125 21.078 1 78.75 783 GLU B N 1
ATOM 12383 C CA . GLU B 1 783 ? 0.082 -37.812 22.375 1 78.75 783 GLU B CA 1
ATOM 12384 C C . GLU B 1 783 ? 1.42 -37.594 23.062 1 78.75 783 GLU B C 1
ATOM 12386 O O . GLU B 1 783 ? 1.479 -37.531 24.297 1 78.75 783 GLU B O 1
ATOM 12391 N N . ASN B 1 784 ? 2.461 -37.438 22.297 1 80.19 784 ASN B N 1
ATOM 12392 C CA . ASN B 1 784 ? 3.797 -37.25 22.844 1 80.19 784 ASN B CA 1
ATOM 12393 C C . ASN B 1 784 ? 4.219 -35.781 22.797 1 80.19 784 ASN B C 1
ATOM 12395 O O . ASN B 1 784 ? 5.406 -35.469 22.906 1 80.19 784 ASN B O 1
ATOM 12399 N N . GLY B 1 785 ? 3.24 -34.938 22.594 1 85.75 785 GLY B N 1
ATOM 12400 C CA . GLY B 1 785 ? 3.543 -33.5 22.562 1 85.75 785 GLY B CA 1
ATOM 12401 C C . GLY B 1 785 ? 3.789 -32.969 21.156 1 85.75 785 GLY B C 1
ATOM 12402 O O . GLY B 1 785 ? 3.277 -33.531 20.188 1 85.75 785 GLY B O 1
ATOM 12403 N N . GLN B 1 786 ? 4.566 -31.891 21.125 1 88.81 786 GLN B N 1
ATOM 12404 C CA . GLN B 1 786 ? 4.855 -31.266 19.844 1 88.81 786 GLN B CA 1
ATOM 12405 C C . GLN B 1 786 ? 6.031 -31.938 19.156 1 88.81 786 GLN B C 1
ATOM 12407 O O . GLN B 1 786 ? 6.879 -32.562 19.812 1 88.81 786 GLN B O 1
ATOM 12412 N N . PHE B 1 787 ? 6.012 -31.906 17.859 1 89.5 787 PHE B N 1
ATOM 12413 C CA . PHE B 1 787 ? 7.125 -32.438 17.109 1 89.5 787 PHE B CA 1
ATOM 12414 C C . PHE B 1 787 ? 8.398 -31.641 17.344 1 89.5 787 PHE B C 1
ATOM 12416 O O . PHE B 1 787 ? 8.344 -30.422 17.484 1 89.5 787 PHE B O 1
ATOM 12423 N N . ASP B 1 788 ? 9.508 -32.281 17.422 1 89.06 788 ASP B N 1
ATOM 12424 C CA . ASP B 1 788 ? 10.781 -31.562 17.484 1 89.06 788 ASP B CA 1
ATOM 12425 C C . ASP B 1 788 ? 11.211 -31.094 16.094 1 89.06 788 ASP B C 1
ATOM 12427 O O . ASP B 1 788 ? 10.672 -31.547 15.086 1 89.06 788 ASP B O 1
ATOM 12431 N N . GLU B 1 789 ? 12.094 -30.234 16.031 1 89.5 789 GLU B N 1
ATOM 12432 C CA . GLU B 1 789 ? 12.508 -29.594 14.781 1 89.5 789 GLU B CA 1
ATOM 12433 C C . GLU B 1 789 ? 13.109 -30.609 13.82 1 89.5 789 GLU B C 1
ATOM 12435 O O . GLU B 1 789 ? 12.961 -30.484 12.602 1 89.5 789 GLU B O 1
ATOM 12440 N N . LYS B 1 790 ? 13.781 -31.547 14.305 1 87.5 790 LYS B N 1
ATOM 12441 C CA . LYS B 1 790 ? 14.383 -32.562 13.461 1 87.5 790 LYS B CA 1
ATOM 12442 C C . LYS B 1 790 ? 13.312 -33.375 12.75 1 87.5 790 LYS B C 1
ATOM 12444 O O . LYS B 1 790 ? 13.445 -33.688 11.562 1 87.5 790 LYS B O 1
ATOM 12449 N N . THR B 1 791 ? 12.312 -33.781 13.469 1 86.88 791 THR B N 1
ATOM 12450 C CA . THR B 1 791 ? 11.203 -34.531 12.891 1 86.88 791 THR B CA 1
ATOM 12451 C C . THR B 1 791 ? 10.469 -33.688 11.844 1 86.88 791 THR B C 1
ATOM 12453 O O . THR B 1 791 ? 10.086 -34.219 10.789 1 86.88 791 THR B O 1
ATOM 12456 N N . ILE B 1 792 ? 10.305 -32.469 12.156 1 89.69 792 ILE B N 1
ATOM 12457 C CA . ILE B 1 792 ? 9.617 -31.578 11.234 1 89.69 792 ILE B CA 1
ATOM 12458 C C . ILE B 1 792 ? 10.414 -31.469 9.93 1 89.69 792 ILE B C 1
ATOM 12460 O O . ILE B 1 792 ? 9.844 -31.578 8.844 1 89.69 792 ILE B O 1
ATOM 12464 N N . GLN B 1 793 ? 11.68 -31.328 10.039 1 87.19 793 GLN B N 1
ATOM 12465 C CA . GLN B 1 793 ? 12.523 -31.188 8.859 1 87.19 793 GLN B CA 1
ATOM 12466 C C . GLN B 1 793 ? 12.516 -32.438 8.008 1 87.19 793 GLN B C 1
ATOM 12468 O O . GLN B 1 793 ? 12.5 -32.375 6.777 1 87.19 793 GLN B O 1
ATOM 12473 N N . ALA B 1 794 ? 12.5 -33.531 8.609 1 83.38 794 ALA B N 1
ATOM 12474 C CA . ALA B 1 794 ? 12.469 -34.812 7.902 1 83.38 794 ALA B CA 1
ATOM 12475 C C . ALA B 1 794 ? 11.188 -34.938 7.074 1 83.38 794 ALA B C 1
ATOM 12477 O O . ALA B 1 794 ? 11.227 -35.438 5.945 1 83.38 794 ALA B O 1
ATOM 12478 N N . ARG B 1 795 ? 10.156 -34.5 7.613 1 83.69 795 ARG B N 1
ATOM 12479 C CA . ARG B 1 795 ? 8.875 -34.594 6.914 1 83.69 795 ARG B CA 1
ATOM 12480 C C . ARG B 1 795 ? 8.805 -33.562 5.801 1 83.69 795 ARG B C 1
ATOM 12482 O O . ARG B 1 795 ? 8.195 -33.781 4.758 1 83.69 795 ARG B O 1
ATOM 12489 N N . LEU B 1 796 ? 9.406 -32.438 6.078 1 83.44 796 LEU B N 1
ATOM 12490 C CA . LEU B 1 796 ? 9.391 -31.344 5.098 1 83.44 796 LEU B CA 1
ATOM 12491 C C . LEU B 1 796 ? 10.234 -31.703 3.879 1 83.44 796 LEU B C 1
ATOM 12493 O O . LEU B 1 796 ? 9.945 -31.266 2.766 1 83.44 796 LEU B O 1
ATOM 12497 N N . ASP B 1 797 ? 11.258 -32.406 4.078 1 75.62 797 ASP B N 1
ATOM 12498 C CA . ASP B 1 797 ? 12.156 -32.781 2.988 1 75.62 797 ASP B CA 1
ATOM 12499 C C . ASP B 1 797 ? 11.422 -33.656 1.953 1 75.62 797 ASP B C 1
ATOM 12501 O O . ASP B 1 797 ? 11.836 -33.719 0.795 1 75.62 797 ASP B O 1
ATOM 12505 N N . SER B 1 798 ? 10.289 -34.188 2.42 1 65.62 798 SER B N 1
ATOM 12506 C CA . SER B 1 798 ? 9.5 -34.969 1.502 1 65.62 798 SER B CA 1
ATOM 12507 C C . SER B 1 798 ? 8.5 -34.125 0.729 1 65.62 798 SER B C 1
ATOM 12509 O O . SER B 1 798 ? 7.902 -34.594 -0.247 1 65.62 798 SER B O 1
ATOM 12511 N N . VAL B 1 799 ? 8.398 -32.844 1.295 1 66.62 799 VAL B N 1
ATOM 12512 C CA . VAL B 1 799 ? 7.418 -31.953 0.687 1 66.62 799 VAL B CA 1
ATOM 12513 C C . VAL B 1 799 ? 8.047 -31.219 -0.503 1 66.62 799 VAL B C 1
ATOM 12515 O O . VAL B 1 799 ? 9.133 -30.656 -0.389 1 66.62 799 VAL B O 1
ATOM 12518 N N . ARG B 1 800 ? 7.625 -31.406 -1.69 1 60.78 800 ARG B N 1
ATOM 12519 C CA . ARG B 1 800 ? 8.133 -30.766 -2.898 1 60.78 800 ARG B CA 1
ATOM 12520 C C . ARG B 1 800 ? 7.27 -29.578 -3.295 1 60.78 800 ARG B C 1
ATOM 12522 O O . ARG B 1 800 ? 6.062 -29.562 -3.043 1 60.78 800 ARG B O 1
#